Protein 4ZXA (pdb70)

Secondary structure (DSSP, 8-state):
-----------SSS----EEEESSS-GGGG--EEHHHHHHTS-BT-EEEEEEETTEEEEEEEEEEEPPPEE-SS-EEEEEEESEEEEEEEEESS---S--S-EE--SS--EEEEEEEEEETTEEEEE-TTEEEEEEEEEEEEEEEEEE--TTEE--HHHHS--/-----------SSS----EEEESSS-GGGG--EEHHHHHHTS-BT--EEEEEETTEEEEEEEEEEEPPPEE-SS-EEEEEEES-EEEEEEEESS---S--S-EE--SS--EEEEEEEEE-TTEEEEE-TTEEEEEEEEEEEEEEEEEE--TT-B--HHHHS--/----------BTTB----EEEESSS-GGGG--EEHHHHHHTS-BT-EEEEEEETTEEEEEEEEEEEPPPEE-SS-EEEEEEES-EEEEEEEESS---S--S-EE--SS--EEEEEEEEE-TTEEEEE-TTEEEEEEEEEEEEEEEEEE--TTEE--HHHHS--/-PPPP-----BTTB----EEEESSS-GGGG--EEHHHHHHTS-BT--EEEEEETTEEEEEEEEEEEPPPEE-SS-EEEEEEESEEEEEEEEESS---S--S-EE--SS--EEEEEEEEEETTEEEEE-TTEEEEEEEEEEEEEEEEEE--TT-B--HHHHS--/---EEPPPPTTT----EEETTEEEEE-SSEEEEEEEETTEEEEEEEEHHHHHHHHHHHHHTTT-SSEEESSSSEEEEE-SSEEEEEESTT-HHHHHTT--EEEEEEHHHHHHHHHHHHHHH--TT--TTS-GGGS----SS-----HHHH-------SS-TTSTTS----TTSPPPGGGTTS--PPPEEEEPTT-TTS--EEEHHHHHHT--SSS-----EEETTEEEEEEEEEEE-SSEEEPSS-EEEEE-SSEEEEEEEETTT--EEEEEEEETTEEEEE-TTEEEEEEEEEEEEEEEEEE--TTHHHHHHHTSS-SSS---/---EEPPPPTTT----EEETTEEEEE-SSEEEEEEEETTEEEEEEEEHHHHHHHHHHHHHTTT-SSEEESSSSEEEEE-SSEEEEEESTT-HHHHHHT--EEEEEEHHHHHHHHHHHHHHH--TT--TTS-GGGS----SS-----HHHHS---PPPSS-TTSTTS----TTSPPPGGGTTS--PPPEEEE-TT-TTS--EEEHHHHHHT--SSS----SEEETTEEE--EEEEEE-SSEEE-SS-EEEEE-SS-EEEEEEETTT--EEEEEEE-TTEEEEE-TTEEEEEEEEEEEEEEEEEE--TTHHHHHHHTSS-SSS---/---EEPPPPTTT-PPPEEETTEEEEE-SSEEEEEEEETTEEEEEEEEHHHHHHHHHHHHHTTT-SSEEESSSSEEEEE-SSEEEEEESTT-HHHHHTT--EEEEEEHHHHHHHHHHHHHHH--TT--TTS-GGGS----SS-----HHHHT---PPPSS-TTSTTS----TTSPPPGGGTTS--PPPEEEEPTT-TTS--EEEHHHHHHT--SSS-----EEETTEEEEEEEEEEE-SSEEEPSS-EEEEE-SSEEEEEEEETTT--EEEEEEEETTEEEEE-TTEEEEEEEEEEEEEEEEEE--TTHHHHHHTSSS-SSS---/---EE-PPPSSS-PPPEEETTEEEEE-SSEEEEEEEETTEEEEEEEEHHHHHHHHHHHHHTTT-SSEEESSSSEEEEE-SSEEEEEESTT-HHHHHTT--EEEEEEHHHHHHHHHHHHHHH--TT--TTS-GGGS----SS-----HHHHS---PPPSS-TTSTTS----TTSPPPGGGTTS--PPPEEEEPTT-TTS--EEEHHHHHHT--SSS----SEEETTEEEEEEEEEEE-SSEEE-SS-EEEEE-SSEEEEEEEETTT--EEEEEEEETTEEEEE-TTEEEEEEEEEEEEEEEEEE--TTHHHHHHTTSS-SSS---

Structure (mmCIF, N/CA/C/O backbone):
data_4ZXA
#
_entry.id   4ZXA
#
_cell.length_a   77.023
_cell.length_b   181.048
_cell.length_c   186.813
_cell.angle_alpha   90.00
_cell.angle_beta   90.00
_cell.angle_gamma   90.00
#
_symmetry.space_group_name_H-M   'P 21 21 21'
#
loop_
_entity.id
_entity.type
_entity.pdbx_description
1 polymer 'Hydroquinone dioxygenase small subunit'
2 polymer 'Hydroquinone dioxygenase large subunit'
3 non-polymer 'CADMIUM ION'
4 non-polymer 4-hydroxybenzonitrile
5 water water
#
loop_
_atom_site.group_PDB
_atom_site.id
_atom_site.type_symbol
_atom_site.label_atom_id
_atom_site.label_alt_id
_atom_site.label_comp_id
_atom_site.label_asym_id
_atom_site.label_entity_id
_atom_site.label_seq_id
_atom_site.pdbx_PDB_ins_code
_atom_site.Cartn_x
_atom_site.Cartn_y
_atom_site.Cartn_z
_atom_site.occupancy
_atom_site.B_iso_or_equiv
_atom_site.auth_seq_id
_atom_site.auth_comp_id
_atom_site.auth_asym_id
_atom_site.auth_atom_id
_atom_site.pdbx_PDB_model_num
ATOM 1 N N . SER A 1 6 ? 17.306 -31.141 -80.390 1.00 55.55 2 SER A N 1
ATOM 2 C CA . SER A 1 6 ? 18.754 -30.985 -80.542 1.00 61.18 2 SER A CA 1
ATOM 3 C C . SER A 1 6 ? 19.488 -30.973 -79.195 1.00 59.49 2 SER A C 1
ATOM 4 O O . SER A 1 6 ? 20.307 -31.857 -78.928 1.00 64.39 2 SER A O 1
ATOM 7 N N . ASN A 1 7 ? 19.211 -29.977 -78.353 1.00 53.71 3 ASN A N 1
ATOM 8 C CA . ASN A 1 7 ? 19.800 -29.952 -77.012 1.00 43.41 3 ASN A CA 1
ATOM 9 C C . ASN A 1 7 ? 19.039 -30.873 -76.084 1.00 44.26 3 ASN A C 1
ATOM 10 O O . ASN A 1 7 ? 17.830 -30.712 -75.886 1.00 41.40 3 ASN A O 1
ATOM 15 N N . VAL A 1 8 ? 19.758 -31.854 -75.545 1.00 39.28 4 VAL A N 1
ATOM 16 C CA . VAL A 1 8 ? 19.177 -32.890 -74.699 1.00 43.63 4 VAL A CA 1
ATOM 17 C C . VAL A 1 8 ? 19.901 -32.919 -73.349 1.00 37.05 4 VAL A C 1
ATOM 18 O O . VAL A 1 8 ? 19.622 -33.749 -72.488 1.00 38.24 4 VAL A O 1
ATOM 22 N N . ALA A 1 9 ? 20.827 -31.985 -73.174 1.00 30.72 5 ALA A N 1
ATOM 23 C CA . ALA A 1 9 ? 21.561 -31.863 -71.926 1.00 30.35 5 ALA A CA 1
ATOM 24 C C . ALA A 1 9 ? 20.633 -31.590 -70.737 1.00 31.68 5 ALA A C 1
ATOM 25 O O . ALA A 1 9 ? 19.616 -30.909 -70.860 1.00 34.74 5 ALA A O 1
ATOM 27 N N . VAL A 1 10 ? 20.991 -32.130 -69.586 1.00 25.59 6 VAL A N 1
ATOM 28 C CA . VAL A 1 10 ? 20.297 -31.791 -68.361 1.00 33.65 6 VAL A CA 1
ATOM 29 C C . VAL A 1 10 ? 21.255 -30.994 -67.482 1.00 32.45 6 VAL A C 1
ATOM 30 O O . VAL A 1 10 ? 22.332 -31.479 -67.142 1.00 33.41 6 VAL A O 1
ATOM 34 N N A ASN A 1 11 ? 20.878 -29.767 -67.130 0.44 28.36 7 ASN A N 1
ATOM 35 N N B ASN A 1 11 ? 20.862 -29.779 -67.122 0.56 28.36 7 ASN A N 1
ATOM 36 C CA A ASN A 1 11 ? 21.706 -28.933 -66.258 0.44 27.90 7 ASN A CA 1
ATOM 37 C CA B ASN A 1 11 ? 21.692 -28.955 -66.259 0.56 27.89 7 ASN A CA 1
ATOM 38 C C A ASN A 1 11 ? 20.969 -28.523 -64.978 0.44 28.33 7 ASN A C 1
ATOM 39 C C B ASN A 1 11 ? 20.965 -28.526 -64.978 0.56 28.34 7 ASN A C 1
ATOM 40 O O A ASN A 1 11 ? 20.156 -27.597 -64.976 0.44 26.37 7 ASN A O 1
ATOM 41 O O B ASN A 1 11 ? 20.158 -27.595 -64.975 0.56 26.36 7 ASN A O 1
ATOM 50 N N . THR A 1 12 ? 21.248 -29.230 -63.892 1.00 26.14 8 THR A N 1
ATOM 51 C CA . THR A 1 12 ? 20.696 -28.874 -62.598 1.00 25.61 8 THR A CA 1
ATOM 52 C C . THR A 1 12 ? 21.520 -27.711 -62.022 1.00 32.59 8 THR A C 1
ATOM 53 O O . THR A 1 12 ? 22.699 -27.862 -61.652 1.00 28.21 8 THR A O 1
ATOM 57 N N . VAL A 1 13 ? 20.908 -26.537 -61.962 1.00 28.48 9 VAL A N 1
ATOM 58 C CA . VAL A 1 13 ? 21.657 -25.358 -61.587 1.00 26.78 9 VAL A CA 1
ATOM 59 C C . VAL A 1 13 ? 21.853 -25.254 -60.078 1.00 30.43 9 VAL A C 1
ATOM 60 O O . VAL A 1 13 ? 20.900 -25.051 -59.339 1.00 26.78 9 VAL A O 1
ATOM 64 N N . PHE A 1 14 ? 23.093 -25.430 -59.626 1.00 31.34 10 PHE A N 1
ATOM 65 C CA . PHE A 1 14 ? 23.439 -25.150 -58.238 1.00 30.39 10 PHE A CA 1
ATOM 66 C C . PHE A 1 14 ? 24.241 -23.859 -58.199 1.00 32.54 10 PHE A C 1
ATOM 67 O O . PHE A 1 14 ? 24.895 -23.502 -59.172 1.00 35.33 10 PHE A O 1
ATOM 75 N N . ALA A 1 15 ? 24.167 -23.143 -57.087 1.00 27.60 11 ALA A N 1
ATOM 76 C CA . ALA A 1 15 ? 24.929 -21.915 -56.949 1.00 28.64 11 ALA A CA 1
ATOM 77 C C . ALA A 1 15 ? 26.140 -22.168 -56.066 1.00 27.98 11 ALA A C 1
ATOM 78 O O . ALA A 1 15 ? 26.295 -23.258 -55.505 1.00 26.81 11 ALA A O 1
ATOM 80 N N . SER A 1 16 ? 27.014 -21.172 -55.975 1.00 28.56 12 SER A N 1
ATOM 81 C CA . SER A 1 16 ? 28.185 -21.253 -55.102 1.00 33.67 12 SER A CA 1
ATOM 82 C C . SER A 1 16 ? 28.559 -19.854 -54.651 1.00 25.57 12 SER A C 1
ATOM 83 O O . SER A 1 16 ? 27.983 -18.884 -55.120 1.00 24.95 12 SER A O 1
ATOM 86 N N . LEU A 1 17 ? 29.523 -19.759 -53.745 1.00 30.13 13 LEU A N 1
ATOM 87 C CA . LEU A 1 17 ? 30.074 -18.468 -53.334 1.00 34.28 13 LEU A CA 1
ATOM 88 C C . LEU A 1 17 ? 30.654 -17.678 -54.523 1.00 34.50 13 LEU A C 1
ATOM 89 O O . LEU A 1 17 ? 30.547 -16.446 -54.586 1.00 33.40 13 LEU A O 1
ATOM 94 N N . ASP A 1 18 ? 31.270 -18.395 -55.459 1.00 35.79 14 ASP A N 1
ATOM 95 C CA . ASP A 1 18 ? 31.914 -17.769 -56.622 1.00 40.62 14 ASP A CA 1
ATOM 96 C C . ASP A 1 18 ? 30.913 -17.384 -57.695 1.00 43.55 14 ASP A C 1
ATOM 97 O O . ASP A 1 18 ? 31.212 -16.573 -58.585 1.00 41.31 14 ASP A O 1
ATOM 102 N N . ASN A 1 19 ? 29.730 -17.985 -57.619 1.00 34.60 15 ASN A N 1
ATOM 103 C CA . ASN A 1 19 ? 28.770 -17.866 -58.694 1.00 32.78 15 ASN A CA 1
ATOM 104 C C . ASN A 1 19 ? 27.357 -18.068 -58.181 1.00 33.55 15 ASN A C 1
ATOM 105 O O . ASN A 1 19 ? 26.923 -19.197 -57.957 1.00 31.06 15 ASN A O 1
ATOM 110 N N . PHE A 1 20 ? 26.648 -16.964 -57.976 1.00 30.25 16 PHE A N 1
ATOM 111 C CA . PHE A 1 20 ? 25.258 -17.025 -57.564 1.00 31.99 16 PHE A CA 1
ATOM 112 C C . PHE A 1 20 ? 24.484 -15.861 -58.133 1.00 30.14 16 PHE A C 1
ATOM 113 O O . PHE A 1 20 ? 25.051 -14.814 -58.437 1.00 30.99 16 PHE A O 1
ATOM 121 N N . ARG A 1 21 ? 23.180 -16.049 -58.270 1.00 29.09 17 ARG A N 1
ATOM 122 C CA . ARG A 1 21 ? 22.308 -15.002 -58.781 1.00 32.68 17 ARG A CA 1
ATOM 123 C C . ARG A 1 21 ? 21.065 -14.925 -57.909 1.00 32.78 17 ARG A C 1
ATOM 124 O O . ARG A 1 21 ? 20.175 -15.771 -58.010 1.00 31.50 17 ARG A O 1
ATOM 132 N N . LYS A 1 22 ? 21.007 -13.919 -57.046 1.00 31.45 18 LYS A N 1
ATOM 133 C CA . LYS A 1 22 ? 19.865 -13.786 -56.153 1.00 29.98 18 LYS A CA 1
ATOM 134 C C . LYS A 1 22 ? 18.581 -13.685 -56.949 1.00 30.90 18 LYS A C 1
ATOM 135 O O . LYS A 1 22 ? 18.553 -13.097 -58.025 1.00 31.47 18 LYS A O 1
ATOM 141 N N . GLY A 1 23 ? 17.517 -14.271 -56.420 1.00 29.68 19 GLY A N 1
ATOM 142 C CA . GLY A 1 23 ? 16.223 -14.172 -57.060 1.00 26.13 19 GLY A CA 1
ATOM 143 C C . GLY A 1 23 ? 15.705 -12.761 -56.936 1.00 28.43 19 GLY A C 1
ATOM 144 O O . GLY A 1 23 ? 16.466 -11.840 -56.659 1.00 33.25 19 GLY A O 1
ATOM 145 N N . THR A 1 24 ? 14.403 -12.601 -57.134 1.00 25.66 20 THR A N 1
ATOM 146 C CA . THR A 1 24 ? 13.757 -11.300 -57.092 1.00 29.96 20 THR A CA 1
ATOM 147 C C . THR A 1 24 ? 12.372 -11.347 -56.429 1.00 32.95 20 THR A C 1
ATOM 148 O O . THR A 1 24 ? 11.572 -12.268 -56.654 1.00 26.05 20 THR A O 1
ATOM 152 N N . VAL A 1 25 ? 12.096 -10.343 -55.609 1.00 29.37 21 VAL A N 1
ATOM 153 C CA . VAL A 1 25 ? 10.761 -10.140 -55.091 1.00 25.46 21 VAL A CA 1
ATOM 154 C C . VAL A 1 25 ? 10.135 -8.971 -55.834 1.00 28.71 21 VAL A C 1
ATOM 155 O O . VAL A 1 25 ? 10.498 -7.818 -55.619 1.00 33.29 21 VAL A O 1
ATOM 159 N N . GLU A 1 26 ? 9.206 -9.277 -56.725 1.00 29.13 22 GLU A N 1
ATOM 160 C CA . GLU A 1 26 ? 8.471 -8.248 -57.454 1.00 36.40 22 GLU A CA 1
ATOM 161 C C . GLU A 1 26 ? 7.186 -7.876 -56.699 1.00 33.43 22 GLU A C 1
ATOM 162 O O . GLU A 1 26 ? 6.239 -8.661 -56.637 1.00 24.29 22 GLU A O 1
ATOM 168 N N . ILE A 1 27 ? 7.160 -6.679 -56.126 1.00 28.32 23 ILE A N 1
ATOM 169 C CA . ILE A 1 27 ? 6.006 -6.216 -55.373 1.00 22.77 23 ILE A CA 1
ATOM 170 C C . ILE A 1 27 ? 4.936 -5.609 -56.268 1.00 34.29 23 ILE A C 1
ATOM 171 O O . ILE A 1 27 ? 5.222 -4.735 -57.084 1.00 40.51 23 ILE A O 1
ATOM 176 N N . ILE A 1 28 ? 3.703 -6.089 -56.130 1.00 33.64 24 ILE A N 1
ATOM 177 C CA . ILE A 1 28 ? 2.552 -5.439 -56.746 1.00 32.71 24 ILE A CA 1
ATOM 178 C C . ILE A 1 28 ? 1.889 -4.546 -55.705 1.00 34.26 24 ILE A C 1
ATOM 179 O O . ILE A 1 28 ? 1.497 -3.423 -55.997 1.00 37.29 24 ILE A O 1
ATOM 184 N N . SER A 1 29 ? 1.767 -5.065 -54.486 1.00 31.94 25 SER A N 1
ATOM 185 C CA . SER A 1 29 ? 1.162 -4.332 -53.381 1.00 30.82 25 SER A CA 1
ATOM 186 C C . SER A 1 29 ? 1.769 -4.794 -52.061 1.00 29.88 25 SER A C 1
ATOM 187 O O . SER A 1 29 ? 1.859 -5.996 -51.797 1.00 29.78 25 SER A O 1
ATOM 190 N N . GLY A 1 30 ? 2.173 -3.846 -51.222 1.00 27.90 26 GLY A N 1
ATOM 191 C CA . GLY A 1 30 ? 2.788 -4.195 -49.956 1.00 23.21 26 GLY A CA 1
ATOM 192 C C . GLY A 1 30 ? 4.278 -3.941 -49.932 1.00 29.91 26 GLY A C 1
ATOM 193 O O . GLY A 1 30 ? 4.782 -3.059 -50.641 1.00 28.58 26 GLY A O 1
ATOM 194 N N . GLU A 1 31 ? 4.989 -4.735 -49.131 1.00 33.94 27 GLU A N 1
ATOM 195 C CA . GLU A 1 31 ? 6.390 -4.465 -48.812 1.00 29.19 27 GLU A CA 1
ATOM 196 C C . GLU A 1 31 ? 7.280 -5.703 -48.884 1.00 27.29 27 GLU A C 1
ATOM 197 O O . GLU A 1 31 ? 6.973 -6.734 -48.292 1.00 28.66 27 GLU A O 1
ATOM 203 N N . ALA A 1 32 ? 8.395 -5.585 -49.595 1.00 29.14 28 ALA A N 1
ATOM 204 C CA . ALA A 1 32 ? 9.341 -6.687 -49.732 1.00 31.51 28 ALA A CA 1
ATOM 205 C C . ALA A 1 32 ? 9.864 -7.154 -48.371 1.00 27.58 28 ALA A C 1
ATOM 206 O O . ALA A 1 32 ? 10.159 -8.333 -48.181 1.00 24.97 28 ALA A O 1
ATOM 208 N N . ARG A 1 33 ? 9.985 -6.215 -47.436 1.00 32.52 29 ARG A N 1
ATOM 209 C CA . ARG A 1 33 ? 10.276 -6.516 -46.031 1.00 32.00 29 ARG A CA 1
ATOM 210 C C . ARG A 1 33 ? 9.602 -7.792 -45.546 1.00 28.41 29 ARG A C 1
ATOM 211 O O . ARG A 1 33 ? 10.208 -8.623 -44.881 1.00 29.98 29 ARG A O 1
ATOM 219 N N . HIS A 1 34 ? 8.317 -7.912 -45.850 1.00 26.40 30 HIS A N 1
ATOM 220 C CA . HIS A 1 34 ? 7.495 -8.950 -45.248 1.00 32.07 30 HIS A CA 1
ATOM 221 C C . HIS A 1 34 ? 8.005 -10.361 -45.553 1.00 29.38 30 HIS A C 1
ATOM 222 O O . HIS A 1 34 ? 7.717 -11.295 -44.806 1.00 28.51 30 HIS A O 1
ATOM 229 N N . TYR A 1 35 ? 8.790 -10.504 -46.621 1.00 24.47 31 TYR A N 1
ATOM 230 C CA . TYR A 1 35 ? 9.209 -11.825 -47.103 1.00 25.07 31 TYR A CA 1
ATOM 231 C C . TYR A 1 35 ? 10.585 -12.267 -46.615 1.00 23.03 31 TYR A C 1
ATOM 232 O O . TYR A 1 35 ? 11.088 -13.307 -47.044 1.00 22.96 31 TYR A O 1
ATOM 241 N N . ALA A 1 36 ? 11.188 -11.486 -45.724 1.00 21.18 32 ALA A N 1
ATOM 242 C CA . ALA A 1 36 ? 12.523 -11.800 -45.196 1.00 24.86 32 ALA A CA 1
ATOM 243 C C . ALA A 1 36 ? 13.413 -12.489 -46.238 1.00 20.95 32 ALA A C 1
ATOM 244 O O . ALA A 1 36 ? 13.948 -13.562 -46.006 1.00 19.47 32 ALA A O 1
ATOM 246 N N . PHE A 1 37 ? 13.555 -11.851 -47.391 1.00 25.36 33 PHE A N 1
ATOM 247 C CA . PHE A 1 37 ? 14.142 -12.484 -48.569 1.00 24.70 33 PHE A CA 1
ATOM 248 C C . PHE A 1 37 ? 15.654 -12.296 -48.657 1.00 27.22 33 PHE A C 1
ATOM 249 O O . PHE A 1 37 ? 16.127 -11.193 -48.933 1.00 30.53 33 PHE A O 1
ATOM 257 N N . SER A 1 38 ? 16.410 -13.362 -48.424 1.00 24.65 34 SER A N 1
ATOM 258 C CA . SER A 1 38 ? 17.859 -13.297 -48.597 1.00 26.98 34 SER A CA 1
ATOM 259 C C . SER A 1 38 ? 18.364 -14.438 -49.476 1.00 25.57 34 SER A C 1
ATOM 260 O O . SER A 1 38 ? 17.580 -15.187 -50.043 1.00 24.80 34 SER A O 1
ATOM 263 N N . ASN A 1 39 ? 19.681 -14.563 -49.591 1.00 26.45 35 ASN A N 1
ATOM 264 C CA . ASN A 1 39 ? 20.287 -15.643 -50.365 1.00 24.90 35 ASN A CA 1
ATOM 265 C C . ASN A 1 39 ? 21.528 -16.144 -49.636 1.00 24.00 35 ASN A C 1
ATOM 266 O O . ASN A 1 39 ? 22.411 -15.357 -49.310 1.00 25.27 35 ASN A O 1
ATOM 271 N N . ILE A 1 40 ? 21.591 -17.444 -49.365 1.00 20.64 36 ILE A N 1
ATOM 272 C CA . ILE A 1 40 ? 22.607 -17.972 -48.452 1.00 23.92 36 ILE A CA 1
ATOM 273 C C . ILE A 1 40 ? 24.036 -17.729 -48.971 1.00 28.73 36 ILE A C 1
ATOM 274 O O . ILE A 1 40 ? 25.001 -17.680 -48.204 1.00 26.04 36 ILE A O 1
ATOM 279 N N . PHE A 1 41 ? 24.161 -17.565 -50.278 1.00 23.42 37 PHE A N 1
ATOM 280 C CA . PHE A 1 41 ? 25.462 -17.367 -50.864 1.00 28.07 37 PHE A CA 1
ATOM 281 C C . PHE A 1 41 ? 25.911 -15.926 -50.695 1.00 27.27 37 PHE A C 1
ATOM 282 O O . PHE A 1 41 ? 27.028 -15.679 -50.254 1.00 26.13 37 PHE A O 1
ATOM 290 N N . GLU A 1 42 ? 25.034 -14.983 -51.004 1.00 27.35 38 GLU A N 1
ATOM 291 C CA . GLU A 1 42 ? 25.305 -13.595 -50.672 1.00 30.54 38 GLU A CA 1
ATOM 292 C C . GLU A 1 42 ? 25.634 -13.477 -49.184 1.00 29.94 38 GLU A C 1
ATOM 293 O O . GLU A 1 42 ? 26.611 -12.826 -48.798 1.00 36.39 38 GLU A O 1
ATOM 299 N N . VAL A 1 43 ? 24.833 -14.123 -48.347 1.00 24.62 39 VAL A N 1
ATOM 300 C CA . VAL A 1 43 ? 25.061 -14.041 -46.908 1.00 26.79 39 VAL A CA 1
ATOM 301 C C . VAL A 1 43 ? 26.462 -14.524 -46.472 1.00 30.52 39 VAL A C 1
ATOM 302 O O . VAL A 1 43 ? 27.172 -13.817 -45.756 1.00 26.55 39 VAL A O 1
ATOM 306 N N . ALA A 1 44 ? 26.843 -15.727 -46.891 1.00 27.28 40 ALA A N 1
ATOM 307 C CA . ALA A 1 44 ? 28.150 -16.272 -46.548 1.00 30.46 40 ALA A CA 1
ATOM 308 C C . ALA A 1 44 ? 29.276 -15.421 -47.148 1.00 36.20 40 ALA A C 1
ATOM 309 O O . ALA A 1 44 ? 30.359 -15.297 -46.571 1.00 36.83 40 ALA A O 1
ATOM 311 N N . GLN A 1 45 ? 29.005 -14.826 -48.305 1.00 36.52 41 GLN A N 1
ATOM 312 C CA . GLN A 1 45 ? 30.007 -14.044 -49.001 1.00 38.27 41 GLN A CA 1
ATOM 313 C C . GLN A 1 45 ? 30.365 -12.817 -48.191 1.00 38.92 41 GLN A C 1
ATOM 314 O O . GLN A 1 45 ? 31.454 -12.275 -48.343 1.00 46.86 41 GLN A O 1
ATOM 320 N N . ASN A 1 46 ? 29.451 -12.386 -47.329 1.00 32.16 42 ASN A N 1
ATOM 321 C CA . ASN A 1 46 ? 29.609 -11.122 -46.614 1.00 35.30 42 ASN A CA 1
ATOM 322 C C . ASN A 1 46 ? 29.664 -11.286 -45.104 1.00 33.87 42 ASN A C 1
ATOM 323 O O . ASN A 1 46 ? 29.313 -10.366 -44.355 1.00 33.16 42 ASN A O 1
ATOM 328 N N . SER A 1 47 ? 30.113 -12.454 -44.661 1.00 32.34 43 SER A N 1
ATOM 329 C CA . SER A 1 47 ? 30.165 -12.749 -43.241 1.00 31.06 43 SER A CA 1
ATOM 330 C C . SER A 1 47 ? 31.516 -13.326 -42.852 1.00 36.06 43 SER A C 1
ATOM 331 O O . SER A 1 47 ? 32.290 -13.748 -43.717 1.00 37.98 43 SER A O 1
ATOM 334 N N . LYS A 1 48 ? 31.805 -13.319 -41.552 1.00 35.66 44 LYS A N 1
ATOM 335 C CA . LYS A 1 48 ? 33.081 -13.809 -41.043 1.00 33.65 44 LYS A CA 1
ATOM 336 C C . LYS A 1 48 ? 33.034 -15.323 -40.985 1.00 33.95 44 LYS A C 1
ATOM 337 O O . LYS A 1 48 ? 31.961 -15.912 -40.953 1.00 30.85 44 LYS A O 1
ATOM 343 N N . PRO A 1 49 ? 34.200 -15.968 -40.967 1.00 39.28 45 PRO A N 1
ATOM 344 C CA . PRO A 1 49 ? 34.147 -17.429 -40.943 1.00 36.21 45 PRO A CA 1
ATOM 345 C C . PRO A 1 49 ? 33.383 -17.949 -39.741 1.00 37.43 45 PRO A C 1
ATOM 346 O O . PRO A 1 49 ? 33.696 -17.581 -38.607 1.00 41.93 45 PRO A O 1
ATOM 350 N N . TYR A 1 50 ? 32.364 -18.764 -40.007 1.00 33.27 46 TYR A N 1
ATOM 351 C CA . TYR A 1 50 ? 31.612 -19.476 -38.972 1.00 30.18 46 TYR A CA 1
ATOM 352 C C . TYR A 1 50 ? 30.722 -18.610 -38.090 1.00 26.45 46 TYR A C 1
ATOM 353 O O . TYR A 1 50 ? 30.245 -19.051 -37.053 1.00 24.65 46 TYR A O 1
ATOM 362 N N . GLU A 1 51 ? 30.505 -17.373 -38.511 1.00 26.64 47 GLU A N 1
ATOM 363 C CA . GLU A 1 51 ? 29.483 -16.544 -37.905 1.00 26.09 47 GLU A CA 1
ATOM 364 C C . GLU A 1 51 ? 28.134 -17.205 -38.243 1.00 29.49 47 GLU A C 1
ATOM 365 O O . GLU A 1 51 ? 27.785 -17.360 -39.416 1.00 28.25 47 GLU A O 1
ATOM 371 N N . LYS A 1 52 ? 27.388 -17.608 -37.222 1.00 24.83 48 LYS A N 1
ATOM 372 C CA . LYS A 1 52 ? 26.106 -18.280 -37.427 1.00 28.32 48 LYS A CA 1
ATOM 373 C C . LYS A 1 52 ? 24.980 -17.284 -37.767 1.00 23.55 48 LYS A C 1
ATOM 374 O O . LYS A 1 52 ? 24.300 -16.779 -36.887 1.00 27.60 48 LYS A O 1
ATOM 380 N N . VAL A 1 53 ? 24.793 -16.988 -39.049 1.00 24.51 49 VAL A N 1
ATOM 381 C CA . VAL A 1 53 ? 23.873 -15.918 -39.422 1.00 26.10 49 VAL A CA 1
ATOM 382 C C . VAL A 1 53 ? 22.493 -16.501 -39.614 1.00 30.66 49 VAL A C 1
ATOM 383 O O . VAL A 1 53 ? 22.289 -17.372 -40.473 1.00 27.79 49 VAL A O 1
ATOM 387 N N . VAL A 1 54 ? 21.552 -16.038 -38.799 1.00 27.02 50 VAL A N 1
ATOM 388 C CA . VAL A 1 54 ? 20.174 -16.464 -38.930 1.00 26.10 50 VAL A CA 1
ATOM 389 C C . VAL A 1 54 ? 19.586 -15.936 -40.239 1.00 26.43 50 VAL A C 1
ATOM 390 O O . VAL A 1 54 ? 19.574 -14.724 -40.478 1.00 21.98 50 VAL A O 1
ATOM 394 N N . VAL A 1 55 ? 19.096 -16.858 -41.070 1.00 24.14 51 VAL A N 1
ATOM 395 C CA . VAL A 1 55 ? 18.424 -16.516 -42.325 1.00 26.45 51 VAL A CA 1
ATOM 396 C C . VAL A 1 55 ? 16.969 -16.972 -42.301 1.00 28.96 51 VAL A C 1
ATOM 397 O O . VAL A 1 55 ? 16.168 -16.558 -43.133 1.00 30.05 51 VAL A O 1
ATOM 401 N N . GLY A 1 56 ? 16.625 -17.803 -41.323 1.00 27.51 52 GLY A N 1
ATOM 402 C CA . GLY A 1 56 ? 15.241 -18.172 -41.101 1.00 20.75 52 GLY A CA 1
ATOM 403 C C . GLY A 1 56 ? 14.967 -18.268 -39.615 1.00 26.54 52 GLY A C 1
ATOM 404 O O . GLY A 1 56 ? 15.768 -18.844 -38.870 1.00 26.13 52 GLY A O 1
ATOM 405 N N . LEU A 1 57 ? 13.836 -17.713 -39.177 1.00 23.59 53 LEU A N 1
ATOM 406 C CA . LEU A 1 57 ? 13.455 -17.763 -37.769 1.00 24.66 53 LEU A CA 1
ATOM 407 C C . LEU A 1 57 ? 11.961 -18.058 -37.573 1.00 23.91 53 LEU A C 1
ATOM 408 O O . LEU A 1 57 ? 11.105 -17.287 -38.018 1.00 20.04 53 LEU A O 1
ATOM 413 N N . ASN A 1 58 ? 11.650 -19.169 -36.906 1.00 21.44 54 ASN A N 1
ATOM 414 C CA . ASN A 1 58 ? 10.249 -19.545 -36.682 1.00 21.39 54 ASN A CA 1
ATOM 415 C C . ASN A 1 58 ? 10.019 -20.008 -35.259 1.00 24.88 54 ASN A C 1
ATOM 416 O O . ASN A 1 58 ? 10.447 -21.103 -34.874 1.00 23.79 54 ASN A O 1
ATOM 421 N N . LEU A 1 59 ? 9.354 -19.171 -34.470 1.00 18.75 55 LEU A N 1
ATOM 422 C CA . LEU A 1 59 ? 9.123 -19.508 -33.072 1.00 19.93 55 LEU A CA 1
ATOM 423 C C . LEU A 1 59 ? 10.394 -20.027 -32.375 1.00 26.07 55 LEU A C 1
ATOM 424 O O . LEU A 1 59 ? 10.362 -21.028 -31.658 1.00 25.20 55 LEU A O 1
ATOM 429 N N . GLY A 1 60 ? 11.522 -19.361 -32.595 1.00 26.56 56 GLY A N 1
ATOM 430 C CA . GLY A 1 60 ? 12.728 -19.728 -31.884 1.00 24.91 56 GLY A CA 1
ATOM 431 C C . GLY A 1 60 ? 13.541 -20.808 -32.558 1.00 22.28 56 GLY A C 1
ATOM 432 O O . GLY A 1 60 ? 14.657 -21.085 -32.146 1.00 21.32 56 GLY A O 1
ATOM 433 N N . TYR A 1 61 ? 12.985 -21.436 -33.588 1.00 25.88 57 TYR A N 1
ATOM 434 C CA . TYR A 1 61 ? 13.783 -22.354 -34.396 1.00 20.94 57 TYR A CA 1
ATOM 435 C C . TYR A 1 61 ? 14.514 -21.542 -35.445 1.00 23.87 57 TYR A C 1
ATOM 436 O O . TYR A 1 61 ? 14.009 -20.509 -35.925 1.00 27.25 57 TYR A O 1
ATOM 445 N N . VAL A 1 62 ? 15.722 -21.962 -35.784 1.00 24.16 58 VAL A N 1
ATOM 446 C CA . VAL A 1 62 ? 16.491 -21.160 -36.723 1.00 28.16 58 VAL A CA 1
ATOM 447 C C . VAL A 1 62 ? 17.078 -21.967 -37.859 1.00 23.26 58 VAL A C 1
ATOM 448 O O . VAL A 1 62 ? 17.371 -23.155 -37.723 1.00 18.18 58 VAL A O 1
ATOM 452 N N . VAL A 1 63 ? 17.220 -21.299 -38.994 1.00 24.78 59 VAL A N 1
ATOM 453 C CA . VAL A 1 63 ? 18.115 -21.772 -40.032 1.00 24.04 59 VAL A CA 1
ATOM 454 C C . VAL A 1 63 ? 19.273 -20.785 -40.109 1.00 25.34 59 VAL A C 1
ATOM 455 O O . VAL A 1 63 ? 19.073 -19.597 -40.360 1.00 24.19 59 VAL A O 1
ATOM 459 N N . GLU A 1 64 ? 20.474 -21.283 -39.838 1.00 23.84 60 GLU A N 1
ATOM 460 C CA . GLU A 1 64 ? 21.683 -20.466 -39.863 1.00 28.20 60 GLU A CA 1
ATOM 461 C C . GLU A 1 64 ? 22.514 -20.758 -41.113 1.00 26.13 60 GLU A C 1
ATOM 462 O O . GLU A 1 64 ? 22.566 -21.900 -41.595 1.00 24.63 60 GLU A O 1
ATOM 468 N N . THR A 1 65 ? 23.137 -19.706 -41.638 1.00 24.60 61 THR A N 1
ATOM 469 C CA . THR A 1 65 ? 24.091 -19.820 -42.733 1.00 24.73 61 THR A CA 1
ATOM 470 C C . THR A 1 65 ? 25.500 -19.592 -42.196 1.00 25.24 61 THR A C 1
ATOM 471 O O . THR A 1 65 ? 25.769 -18.574 -41.559 1.00 25.94 61 THR A O 1
ATOM 475 N N . LEU A 1 66 ? 26.391 -20.550 -42.419 1.00 24.53 62 LEU A N 1
ATOM 476 C CA . LEU A 1 66 ? 27.790 -20.382 -42.012 1.00 29.20 62 LEU A CA 1
ATOM 477 C C . LEU A 1 66 ? 28.736 -20.309 -43.207 1.00 34.42 62 LEU A C 1
ATOM 478 O O . LEU A 1 66 ? 28.638 -21.108 -44.164 1.00 25.42 62 LEU A O 1
ATOM 483 N N . ARG A 1 67 ? 29.658 -19.351 -43.141 1.00 33.89 63 ARG A N 1
ATOM 484 C CA . ARG A 1 67 ? 30.761 -19.305 -44.083 1.00 33.41 63 ARG A CA 1
ATOM 485 C C . ARG A 1 67 ? 31.864 -20.226 -43.570 1.00 31.89 63 ARG A C 1
ATOM 486 O O . ARG A 1 67 ? 32.534 -19.918 -42.582 1.00 34.25 63 ARG A O 1
ATOM 494 N N . ALA A 1 68 ? 32.042 -21.364 -44.231 1.00 29.94 64 ALA A N 1
ATOM 495 C CA . ALA A 1 68 ? 33.083 -22.307 -43.843 1.00 32.72 64 ALA A CA 1
ATOM 496 C C . ALA A 1 68 ? 34.438 -21.901 -44.445 1.00 36.98 64 ALA A C 1
ATOM 497 O O . ALA A 1 68 ? 34.654 -21.984 -45.662 1.00 32.82 64 ALA A O 1
ATOM 499 N N . GLU A 1 69 ? 35.339 -21.451 -43.581 1.00 36.03 65 GLU A N 1
ATOM 500 C CA . GLU A 1 69 ? 36.669 -21.032 -43.999 1.00 36.40 65 GLU A CA 1
ATOM 501 C C . GLU A 1 69 ? 37.654 -21.275 -42.865 1.00 34.66 65 GLU A C 1
ATOM 502 O O . GLU A 1 69 ? 37.588 -20.638 -41.813 1.00 32.44 65 GLU A O 1
ATOM 508 N N . GLY A 1 70 ? 38.567 -22.207 -43.073 1.00 33.80 66 GLY A N 1
ATOM 509 C CA . GLY A 1 70 ? 39.475 -22.564 -42.007 1.00 40.48 66 GLY A CA 1
ATOM 510 C C . GLY A 1 70 ? 38.828 -23.516 -41.021 1.00 40.27 66 GLY A C 1
ATOM 511 O O . GLY A 1 70 ? 38.093 -24.424 -41.405 1.00 39.55 66 GLY A O 1
ATOM 512 N N . GLN A 1 71 ? 39.101 -23.309 -39.740 1.00 40.25 67 GLN A N 1
ATOM 513 C CA . GLN A 1 71 ? 38.653 -24.241 -38.720 1.00 35.79 67 GLN A CA 1
ATOM 514 C C . GLN A 1 71 ? 37.755 -23.519 -37.738 1.00 40.59 67 GLN A C 1
ATOM 515 O O . GLN A 1 71 ? 38.132 -22.469 -37.224 1.00 43.50 67 GLN A O 1
ATOM 521 N N . SER A 1 72 ? 36.563 -24.067 -37.491 1.00 38.97 68 SER A N 1
ATOM 522 C CA . SER A 1 72 ? 35.630 -23.473 -36.527 1.00 36.12 68 SER A CA 1
ATOM 523 C C . SER A 1 72 ? 36.033 -23.780 -35.083 1.00 34.76 68 SER A C 1
ATOM 524 O O . SER A 1 72 ? 36.872 -24.648 -34.836 1.00 29.42 68 SER A O 1
ATOM 527 N N . PRO A 1 73 ? 35.434 -23.054 -34.128 1.00 31.22 69 PRO A N 1
ATOM 528 C CA . PRO A 1 73 ? 35.472 -23.426 -32.709 1.00 33.38 69 PRO A CA 1
ATOM 529 C C . PRO A 1 73 ? 34.745 -24.747 -32.502 1.00 34.15 69 PRO A C 1
ATOM 530 O O . PRO A 1 73 ? 33.890 -25.090 -33.329 1.00 30.34 69 PRO A O 1
ATOM 534 N N . TRP A 1 74 ? 35.076 -25.476 -31.438 1.00 26.82 70 TRP A N 1
ATOM 535 C CA . TRP A 1 74 ? 34.249 -26.610 -31.034 1.00 35.39 70 TRP A CA 1
ATOM 536 C C . TRP A 1 74 ? 32.843 -26.136 -30.611 1.00 34.87 70 TRP A C 1
ATOM 537 O O . TRP A 1 74 ? 32.693 -25.228 -29.776 1.00 31.14 70 TRP A O 1
ATOM 548 N N . PHE A 1 75 ? 31.824 -26.765 -31.195 1.00 34.32 71 PHE A N 1
ATOM 549 C CA . PHE A 1 75 ? 30.425 -26.432 -30.932 1.00 31.16 71 PHE A CA 1
ATOM 550 C C . PHE A 1 75 ? 29.742 -27.584 -30.196 1.00 33.73 71 PHE A C 1
ATOM 551 O O . PHE A 1 75 ? 30.138 -28.748 -30.328 1.00 34.55 71 PHE A O 1
ATOM 559 N N . THR A 1 76 ? 28.702 -27.269 -29.439 1.00 28.23 72 THR A N 1
ATOM 560 C CA . THR A 1 76 ? 27.912 -28.320 -28.829 1.00 29.45 72 THR A CA 1
ATOM 561 C C . THR A 1 76 ? 26.492 -27.843 -28.502 1.00 28.67 72 THR A C 1
ATOM 562 O O . THR A 1 76 ? 26.231 -26.638 -28.391 1.00 26.83 72 THR A O 1
ATOM 566 N N . ALA A 1 77 ? 25.581 -28.794 -28.337 1.00 24.23 73 ALA A N 1
ATOM 567 C CA . ALA A 1 77 ? 24.222 -28.464 -27.933 1.00 28.59 73 ALA A CA 1
ATOM 568 C C . ALA A 1 77 ? 23.614 -29.613 -27.158 1.00 30.69 73 ALA A C 1
ATOM 569 O O . ALA A 1 77 ? 24.137 -30.726 -27.178 1.00 28.05 73 ALA A O 1
ATOM 571 N N . ALA A 1 78 ? 22.501 -29.334 -26.486 1.00 33.45 74 ALA A N 1
ATOM 572 C CA . ALA A 1 78 ? 21.829 -30.334 -25.673 1.00 32.57 74 ALA A CA 1
ATOM 573 C C . ALA A 1 78 ? 20.829 -31.132 -26.499 1.00 28.35 74 ALA A C 1
ATOM 574 O O . ALA A 1 78 ? 20.255 -32.104 -26.018 1.00 30.62 74 ALA A O 1
ATOM 576 N N . HIS A 1 79 ? 20.620 -30.719 -27.745 1.00 33.54 75 HIS A N 1
ATOM 577 C CA . HIS A 1 79 ? 19.690 -31.421 -28.640 1.00 33.35 75 HIS A CA 1
ATOM 578 C C . HIS A 1 79 ? 20.340 -31.660 -29.994 1.00 26.74 75 HIS A C 1
ATOM 579 O O . HIS A 1 79 ? 21.368 -31.071 -30.300 1.00 32.54 75 HIS A O 1
ATOM 586 N N . ASP A 1 80 ? 19.747 -32.520 -30.807 1.00 29.58 76 ASP A N 1
ATOM 587 C CA . ASP A 1 80 ? 20.224 -32.714 -32.175 1.00 23.86 76 ASP A CA 1
ATOM 588 C C . ASP A 1 80 ? 20.262 -31.425 -33.006 1.00 28.26 76 ASP A C 1
ATOM 589 O O . ASP A 1 80 ? 19.408 -30.534 -32.861 1.00 32.05 76 ASP A O 1
ATOM 594 N N . GLU A 1 81 ? 21.260 -31.345 -33.884 1.00 27.53 77 GLU A N 1
ATOM 595 C CA . GLU A 1 81 ? 21.374 -30.291 -34.896 1.00 21.44 77 GLU A CA 1
ATOM 596 C C . GLU A 1 81 ? 21.723 -30.952 -36.218 1.00 20.71 77 GLU A C 1
ATOM 597 O O . GLU A 1 81 ? 22.088 -32.130 -36.258 1.00 22.32 77 GLU A O 1
ATOM 603 N N . PHE A 1 82 ? 21.622 -30.208 -37.308 1.00 18.97 78 PHE A N 1
ATOM 604 C CA . PHE A 1 82 ? 21.955 -30.785 -38.597 1.00 19.56 78 PHE A CA 1
ATOM 605 C C . PHE A 1 82 ? 22.716 -29.791 -39.451 1.00 19.87 78 PHE A C 1
ATOM 606 O O . PHE A 1 82 ? 22.534 -28.585 -39.314 1.00 22.63 78 PHE A O 1
ATOM 614 N N . ALA A 1 83 ? 23.571 -30.293 -40.333 1.00 22.48 79 ALA A N 1
ATOM 615 C CA . ALA A 1 83 ? 24.331 -29.419 -41.223 1.00 22.90 79 ALA A CA 1
ATOM 616 C C . ALA A 1 83 ? 24.223 -29.918 -42.650 1.00 26.30 79 ALA A C 1
ATOM 617 O O . ALA A 1 83 ? 24.383 -31.125 -42.905 1.00 25.31 79 ALA A O 1
ATOM 619 N N . ILE A 1 84 ? 23.920 -28.993 -43.563 1.00 23.19 80 ILE A N 1
ATOM 620 C CA . ILE A 1 84 ? 23.947 -29.265 -45.001 1.00 26.78 80 ILE A CA 1
ATOM 621 C C . ILE A 1 84 ? 25.042 -28.444 -45.645 1.00 26.12 80 ILE A C 1
ATOM 622 O O . ILE A 1 84 ? 25.061 -27.216 -45.529 1.00 24.57 80 ILE A O 1
ATOM 627 N N . VAL A 1 85 ? 25.946 -29.108 -46.346 1.00 28.87 81 VAL A N 1
ATOM 628 C CA . VAL A 1 85 ? 26.975 -28.389 -47.081 1.00 28.69 81 VAL A CA 1
ATOM 629 C C . VAL A 1 85 ? 26.426 -27.940 -48.424 1.00 27.39 81 VAL A C 1
ATOM 630 O O . VAL A 1 85 ? 26.110 -28.763 -49.279 1.00 31.10 81 VAL A O 1
ATOM 634 N N . MET A 1 86 ? 26.307 -26.631 -48.605 1.00 29.02 82 MET A N 1
ATOM 635 C CA . MET A 1 86 ? 25.709 -26.074 -49.818 1.00 29.05 82 MET A CA 1
ATOM 636 C C . MET A 1 86 ? 26.742 -25.687 -50.887 1.00 28.25 82 MET A C 1
ATOM 637 O O . MET A 1 86 ? 26.398 -25.478 -52.041 1.00 31.07 82 MET A O 1
ATOM 642 N N . ASP A 1 87 ? 28.003 -25.599 -50.485 1.00 29.39 83 ASP A N 1
ATOM 643 C CA . ASP A 1 87 ? 29.106 -25.329 -51.393 1.00 28.76 83 ASP A CA 1
ATOM 644 C C . ASP A 1 87 ? 30.439 -25.647 -50.705 1.00 32.94 83 ASP A C 1
ATOM 645 O O . ASP A 1 87 ? 30.572 -25.505 -49.489 1.00 32.39 83 ASP A O 1
ATOM 650 N N . GLY A 1 88 ? 31.422 -26.086 -51.480 1.00 30.33 84 GLY A N 1
ATOM 651 C CA . GLY A 1 88 ? 32.733 -26.347 -50.930 1.00 29.15 84 GLY A CA 1
ATOM 652 C C . GLY A 1 88 ? 32.788 -27.721 -50.307 1.00 35.91 84 GLY A C 1
ATOM 653 O O . GLY A 1 88 ? 32.013 -28.613 -50.665 1.00 37.33 84 GLY A O 1
ATOM 654 N N . GLU A 1 89 ? 33.698 -27.894 -49.360 1.00 30.50 85 GLU A N 1
ATOM 655 C CA . GLU A 1 89 ? 33.893 -29.193 -48.751 1.00 33.49 85 GLU A CA 1
ATOM 656 C C . GLU A 1 89 ? 34.308 -29.042 -47.294 1.00 32.30 85 GLU A C 1
ATOM 657 O O . GLU A 1 89 ? 35.335 -28.446 -46.975 1.00 38.74 85 GLU A O 1
ATOM 663 N N . VAL A 1 90 ? 33.489 -29.558 -46.395 1.00 35.53 86 VAL A N 1
ATOM 664 C CA . VAL A 1 90 ? 33.787 -29.400 -44.985 1.00 32.70 86 VAL A CA 1
ATOM 665 C C . VAL A 1 90 ? 34.076 -30.743 -44.352 1.00 31.76 86 VAL A C 1
ATOM 666 O O . VAL A 1 90 ? 33.413 -31.735 -44.645 1.00 37.09 86 VAL A O 1
ATOM 670 N N . ARG A 1 91 ? 35.096 -30.767 -43.509 1.00 29.76 87 ARG A N 1
ATOM 671 C CA . ARG A 1 91 ? 35.383 -31.908 -42.661 1.00 30.87 87 ARG A CA 1
ATOM 672 C C . ARG A 1 91 ? 34.775 -31.599 -41.294 1.00 31.77 87 ARG A C 1
ATOM 673 O O . ARG A 1 91 ? 34.929 -30.492 -40.776 1.00 31.46 87 ARG A O 1
ATOM 681 N N . VAL A 1 92 ? 34.069 -32.562 -40.716 1.00 29.91 88 VAL A N 1
ATOM 682 C CA . VAL A 1 92 ? 33.436 -32.350 -39.418 1.00 31.42 88 VAL A CA 1
ATOM 683 C C . VAL A 1 92 ? 33.996 -33.353 -38.407 1.00 33.02 88 VAL A C 1
ATOM 684 O O . VAL A 1 92 ? 33.835 -34.565 -38.585 1.00 32.70 88 VAL A O 1
ATOM 688 N N . GLU A 1 93 ? 34.658 -32.845 -37.363 1.00 31.07 89 GLU A N 1
ATOM 689 C CA . GLU A 1 93 ? 35.235 -33.687 -36.310 1.00 38.46 89 GLU A CA 1
ATOM 690 C C . GLU A 1 93 ? 34.259 -33.858 -35.155 1.00 39.02 89 GLU A C 1
ATOM 691 O O . GLU A 1 93 ? 33.640 -32.886 -34.722 1.00 38.79 89 GLU A O 1
ATOM 697 N N . PHE A 1 94 ? 34.166 -35.073 -34.617 1.00 36.96 90 PHE A N 1
ATOM 698 C CA . PHE A 1 94 ? 33.209 -35.365 -33.550 1.00 35.99 90 PHE A CA 1
ATOM 699 C C . PHE A 1 94 ? 33.854 -35.908 -32.279 1.00 36.43 90 PHE A C 1
ATOM 700 O O . PHE A 1 94 ? 34.559 -36.917 -32.312 1.00 42.09 90 PHE A O 1
ATOM 708 N N . LEU A 1 95 ? 33.581 -35.249 -31.157 1.00 37.07 91 LEU A N 1
ATOM 709 C CA . LEU A 1 95 ? 33.943 -35.755 -29.835 1.00 37.37 91 LEU A CA 1
ATOM 710 C C . LEU A 1 95 ? 32.706 -36.134 -29.026 1.00 42.80 91 LEU A C 1
ATOM 711 O O . LEU A 1 95 ? 31.766 -35.337 -28.925 1.00 40.31 91 LEU A O 1
ATOM 716 N N . LYS A 1 96 ? 32.708 -37.330 -28.437 1.00 40.51 92 LYS A N 1
ATOM 717 C CA . LYS A 1 96 ? 31.671 -37.697 -27.476 1.00 39.88 92 LYS A CA 1
ATOM 718 C C . LYS A 1 96 ? 32.023 -37.188 -26.087 1.00 35.94 92 LYS A C 1
ATOM 719 O O . LYS A 1 96 ? 32.812 -37.809 -25.378 1.00 40.86 92 LYS A O 1
ATOM 725 N N . LEU A 1 97 ? 31.427 -36.063 -25.705 1.00 36.60 93 LEU A N 1
ATOM 726 C CA . LEU A 1 97 ? 31.718 -35.433 -24.419 1.00 40.51 93 LEU A CA 1
ATOM 727 C C . LEU A 1 97 ? 31.495 -36.359 -23.216 1.00 44.64 93 LEU A C 1
ATOM 728 O O . LEU A 1 97 ? 30.520 -37.110 -23.179 1.00 39.46 93 LEU A O 1
ATOM 733 N N . ASP A 1 98 ? 32.413 -36.305 -22.248 1.00 44.42 94 ASP A N 1
ATOM 734 C CA . ASP A 1 98 ? 32.259 -37.025 -20.981 1.00 45.46 94 ASP A CA 1
ATOM 735 C C . ASP A 1 98 ? 31.069 -36.470 -20.201 1.00 45.74 94 ASP A C 1
ATOM 736 O O . ASP A 1 98 ? 30.327 -37.219 -19.551 1.00 45.43 94 ASP A O 1
ATOM 741 N N . ALA A 1 99 ? 30.904 -35.149 -20.274 1.00 42.17 95 ALA A N 1
ATOM 742 C CA . ALA A 1 99 ? 29.827 -34.440 -19.584 1.00 41.43 95 ALA A CA 1
ATOM 743 C C . ALA A 1 99 ? 29.015 -33.557 -20.548 1.00 39.35 95 ALA A C 1
ATOM 744 O O . ALA A 1 99 ? 29.216 -32.343 -20.599 1.00 37.79 95 ALA A O 1
ATOM 746 N N . PRO A 1 100 ? 28.090 -34.166 -21.310 1.00 38.76 96 PRO A N 1
ATOM 747 C CA . PRO A 1 100 ? 27.266 -33.447 -22.295 1.00 36.46 96 PRO A CA 1
ATOM 748 C C . PRO A 1 100 ? 26.326 -32.415 -21.666 1.00 37.74 96 PRO A C 1
ATOM 749 O O . PRO A 1 100 ? 25.844 -32.619 -20.547 1.00 38.79 96 PRO A O 1
ATOM 753 N N . SER A 1 101 ? 26.045 -31.325 -22.375 1.00 42.88 97 SER A N 1
ATOM 754 C CA . SER A 1 101 ? 24.969 -30.428 -21.934 1.00 42.83 97 SER A CA 1
ATOM 755 C C . SER A 1 101 ? 23.688 -31.258 -21.882 1.00 39.28 97 SER A C 1
ATOM 756 O O . SER A 1 101 ? 23.333 -31.921 -22.863 1.00 40.63 97 SER A O 1
ATOM 759 N N . LYS A 1 102 ? 23.010 -31.241 -20.738 1.00 42.83 98 LYS A N 1
ATOM 760 C CA . LYS A 1 102 ? 21.782 -32.016 -20.547 1.00 36.69 98 LYS A CA 1
ATOM 761 C C . LYS A 1 102 ? 20.531 -31.174 -20.754 1.00 32.79 98 LYS A C 1
ATOM 762 O O . LYS A 1 102 ? 19.482 -31.698 -21.105 1.00 39.52 98 LYS A O 1
ATOM 768 N N . HIS A 1 103 ? 20.646 -29.872 -20.518 1.00 30.92 99 HIS A N 1
ATOM 769 C CA . HIS A 1 103 ? 19.506 -28.960 -20.578 1.00 30.46 99 HIS A CA 1
ATOM 770 C C . HIS A 1 103 ? 19.832 -27.762 -21.459 1.00 35.43 99 HIS A C 1
ATOM 771 O O . HIS A 1 103 ? 21.004 -27.424 -21.651 1.00 39.18 99 HIS A O 1
ATOM 778 N N . GLY A 1 104 ? 18.802 -27.119 -22.002 1.00 37.59 100 GLY A N 1
ATOM 779 C CA . GLY A 1 104 ? 18.994 -25.884 -22.748 1.00 33.77 100 GLY A CA 1
ATOM 780 C C . GLY A 1 104 ? 18.909 -26.052 -24.250 1.00 29.08 100 GLY A C 1
ATOM 781 O O . GLY A 1 104 ? 18.822 -27.159 -24.772 1.00 27.48 100 GLY A O 1
ATOM 782 N N . GLU A 1 105 ? 18.945 -24.940 -24.964 1.00 34.30 101 GLU A N 1
ATOM 783 C CA . GLU A 1 105 ? 18.772 -25.004 -26.407 1.00 33.99 101 GLU A CA 1
ATOM 784 C C . GLU A 1 105 ? 19.697 -24.046 -27.128 1.00 31.74 101 GLU A C 1
ATOM 785 O O . GLU A 1 105 ? 20.068 -22.993 -26.593 1.00 32.66 101 GLU A O 1
ATOM 791 N N . GLY A 1 106 ? 20.057 -24.412 -28.351 1.00 26.98 102 GLY A N 1
ATOM 792 C CA . GLY A 1 106 ? 20.935 -23.583 -29.155 1.00 30.41 102 GLY A CA 1
ATOM 793 C C . GLY A 1 106 ? 22.350 -24.124 -29.126 1.00 27.69 102 GLY A C 1
ATOM 794 O O . GLY A 1 106 ? 22.755 -24.791 -28.183 1.00 27.42 102 GLY A O 1
ATOM 795 N N . THR A 1 107 ? 23.110 -23.859 -30.172 1.00 31.09 103 THR A N 1
ATOM 796 C CA . THR A 1 107 ? 24.483 -24.312 -30.165 1.00 34.40 103 THR A CA 1
ATOM 797 C C . THR A 1 107 ? 25.298 -23.443 -29.204 1.00 31.73 103 THR A C 1
ATOM 798 O O . THR A 1 107 ? 25.097 -22.233 -29.120 1.00 30.84 103 THR A O 1
ATOM 802 N N . HIS A 1 108 ? 26.177 -24.091 -28.448 1.00 29.80 104 HIS A N 1
ATOM 803 C CA . HIS A 1 108 ? 27.047 -23.408 -27.502 1.00 36.56 104 HIS A CA 1
ATOM 804 C C . HIS A 1 108 ? 28.515 -23.731 -27.797 1.00 32.75 104 HIS A C 1
ATOM 805 O O . HIS A 1 108 ? 28.833 -24.781 -28.374 1.00 29.46 104 HIS A O 1
ATOM 812 N N . LEU A 1 109 ? 29.404 -22.829 -27.388 1.00 36.43 105 LEU A N 1
ATOM 813 C CA . LEU A 1 109 ? 30.844 -23.079 -27.439 1.00 31.72 105 LEU A CA 1
ATOM 814 C C . LEU A 1 109 ? 31.228 -24.202 -26.480 1.00 30.82 105 LEU A C 1
ATOM 815 O O . LEU A 1 109 ? 30.946 -24.119 -25.295 1.00 33.66 105 LEU A O 1
ATOM 820 N N . ALA A 1 110 ? 31.856 -25.258 -26.991 1.00 29.10 106 ALA A N 1
ATOM 821 C CA . ALA A 1 110 ? 32.205 -26.405 -26.152 1.00 31.46 106 ALA A CA 1
ATOM 822 C C . ALA A 1 110 ? 33.517 -26.209 -25.380 1.00 42.44 106 ALA A C 1
ATOM 823 O O . ALA A 1 110 ? 33.814 -26.976 -24.453 1.00 40.29 106 ALA A O 1
ATOM 825 N N . GLY A 1 111 ? 34.288 -25.191 -25.775 1.00 35.83 107 GLY A N 1
ATOM 826 C CA . GLY A 1 111 ? 35.579 -24.896 -25.172 1.00 36.41 107 GLY A CA 1
ATOM 827 C C . GLY A 1 111 ? 36.789 -25.227 -26.044 1.00 44.10 107 GLY A C 1
ATOM 828 O O . GLY A 1 111 ? 36.680 -25.919 -27.066 1.00 40.23 107 GLY A O 1
ATOM 829 N N . GLU A 1 112 ? 37.954 -24.734 -25.631 1.00 45.62 108 GLU A N 1
ATOM 830 C CA . GLU A 1 112 ? 39.193 -24.913 -26.390 1.00 44.30 108 GLU A CA 1
ATOM 831 C C . GLU A 1 112 ? 39.613 -26.372 -26.435 1.00 41.42 108 GLU A C 1
ATOM 832 O O . GLU A 1 112 ? 40.085 -26.861 -27.462 1.00 45.68 108 GLU A O 1
ATOM 838 N N . LEU A 1 113 ? 39.457 -27.059 -25.311 1.00 34.88 109 LEU A N 1
ATOM 839 C CA . LEU A 1 113 ? 39.826 -28.460 -25.231 1.00 37.19 109 LEU A CA 1
ATOM 840 C C . LEU A 1 113 ? 38.708 -29.267 -24.588 1.00 38.32 109 LEU A C 1
ATOM 841 O O . LEU A 1 113 ? 38.760 -29.593 -23.407 1.00 44.65 109 LEU A O 1
ATOM 846 N N . PRO A 1 114 ? 37.670 -29.572 -25.366 1.00 42.50 110 PRO A N 1
ATOM 847 C CA . PRO A 1 114 ? 36.576 -30.400 -24.862 1.00 39.47 110 PRO A CA 1
ATOM 848 C C . PRO A 1 114 ? 37.102 -31.718 -24.335 1.00 38.75 110 PRO A C 1
ATOM 849 O O . PRO A 1 114 ? 38.002 -32.306 -24.929 1.00 40.67 110 PRO A O 1
ATOM 853 N N . VAL A 1 115 ? 36.523 -32.182 -23.238 1.00 36.32 111 VAL A N 1
ATOM 854 C CA . VAL A 1 115 ? 36.903 -33.454 -22.649 1.00 43.15 111 VAL A CA 1
ATOM 855 C C . VAL A 1 115 ? 35.967 -34.587 -23.083 1.00 42.76 111 VAL A C 1
ATOM 856 O O . VAL A 1 115 ? 34.800 -34.641 -22.679 1.00 43.37 111 VAL A O 1
ATOM 860 N N . GLY A 1 116 ? 36.483 -35.497 -23.900 1.00 38.21 112 GLY A N 1
ATOM 861 C CA . GLY A 1 116 ? 35.708 -36.649 -24.328 1.00 43.53 112 GLY A CA 1
ATOM 862 C C . GLY A 1 116 ? 36.420 -37.490 -25.373 1.00 46.17 112 GLY A C 1
ATOM 863 O O . GLY A 1 116 ? 37.430 -37.062 -25.936 1.00 51.83 112 GLY A O 1
ATOM 864 N N . LYS A 1 117 ? 35.896 -38.687 -25.635 1.00 48.53 113 LYS A N 1
ATOM 865 C CA . LYS A 1 117 ? 36.491 -39.585 -26.619 1.00 45.49 113 LYS A CA 1
ATOM 866 C C . LYS A 1 117 ? 36.252 -39.062 -28.035 1.00 47.56 113 LYS A C 1
ATOM 867 O O . LYS A 1 117 ? 35.206 -38.472 -28.306 1.00 42.65 113 LYS A O 1
ATOM 873 N N . PRO A 1 118 ? 37.231 -39.269 -28.941 1.00 48.91 114 PRO A N 1
ATOM 874 C CA . PRO A 1 118 ? 37.057 -38.916 -30.354 1.00 41.47 114 PRO A CA 1
ATOM 875 C C . PRO A 1 118 ? 36.196 -39.974 -31.041 1.00 42.94 114 PRO A C 1
ATOM 876 O O . PRO A 1 118 ? 36.440 -41.160 -30.842 1.00 42.83 114 PRO A O 1
ATOM 880 N N . MET A 1 119 ? 35.202 -39.554 -31.819 1.00 40.33 115 MET A N 1
ATOM 881 C CA . MET A 1 119 ? 34.298 -40.494 -32.469 1.00 41.08 115 MET A CA 1
ATOM 882 C C . MET A 1 119 ? 34.685 -40.687 -33.914 1.00 35.74 115 MET A C 1
ATOM 883 O O . MET A 1 119 ? 34.325 -41.682 -34.532 1.00 39.50 115 MET A O 1
ATOM 888 N N . GLY A 1 120 ? 35.416 -39.727 -34.459 1.00 38.11 116 GLY A N 1
ATOM 889 C CA . GLY A 1 120 ? 35.799 -39.789 -35.858 1.00 40.11 116 GLY A CA 1
ATOM 890 C C . GLY A 1 120 ? 35.435 -38.510 -36.584 1.00 39.61 116 GLY A C 1
ATOM 891 O O . GLY A 1 120 ? 35.285 -37.443 -35.976 1.00 37.97 116 GLY A O 1
ATOM 892 N N . TYR A 1 121 ? 35.282 -38.607 -37.895 1.00 39.31 117 TYR A N 1
ATOM 893 C CA . TYR A 1 121 ? 34.919 -37.435 -38.674 1.00 36.00 117 TYR A CA 1
ATOM 894 C C . TYR A 1 121 ? 34.146 -37.805 -39.921 1.00 35.64 117 TYR A C 1
ATOM 895 O O . TYR A 1 121 ? 34.094 -38.971 -40.332 1.00 31.21 117 TYR A O 1
ATOM 904 N N . VAL A 1 122 ? 33.552 -36.779 -40.516 1.00 33.96 118 VAL A N 1
ATOM 905 C CA . VAL A 1 122 ? 32.802 -36.918 -41.742 1.00 33.38 118 VAL A CA 1
ATOM 906 C C . VAL A 1 122 ? 33.347 -35.916 -42.755 1.00 34.06 118 VAL A C 1
ATOM 907 O O . VAL A 1 122 ? 33.788 -34.821 -42.396 1.00 31.93 118 VAL A O 1
ATOM 911 N N . LEU A 1 123 ? 33.303 -36.293 -44.025 1.00 32.58 119 LEU A N 1
ATOM 912 C CA . LEU A 1 123 ? 33.742 -35.413 -45.092 1.00 31.91 119 LEU A CA 1
ATOM 913 C C . LEU A 1 123 ? 32.598 -35.018 -46.004 1.00 31.61 119 LEU A C 1
ATOM 914 O O . LEU A 1 123 ? 32.177 -35.789 -46.853 1.00 31.24 119 LEU A O 1
ATOM 919 N N . LEU A 1 124 ? 32.105 -33.802 -45.827 1.00 33.14 120 LEU A N 1
ATOM 920 C CA . LEU A 1 124 ? 30.912 -33.349 -46.535 1.00 37.16 120 LEU A CA 1
ATOM 921 C C . LEU A 1 124 ? 31.254 -32.519 -47.765 1.00 38.72 120 LEU A C 1
ATOM 922 O O . LEU A 1 124 ? 31.954 -31.501 -47.678 1.00 35.81 120 LEU A O 1
ATOM 927 N N . LYS A 1 125 ? 30.746 -32.947 -48.913 1.00 33.54 121 LYS A N 1
ATOM 928 C CA . LYS A 1 125 ? 30.800 -32.112 -50.099 1.00 35.69 121 LYS A CA 1
ATOM 929 C C . LYS A 1 125 ? 29.404 -31.551 -50.333 1.00 32.83 121 LYS A C 1
ATOM 930 O O . LYS A 1 125 ? 28.465 -31.931 -49.640 1.00 31.84 121 LYS A O 1
ATOM 936 N N . ARG A 1 126 ? 29.280 -30.648 -51.299 1.00 30.50 122 ARG A N 1
ATOM 937 C CA . ARG A 1 126 ? 27.995 -30.052 -51.653 1.00 33.88 122 ARG A CA 1
ATOM 938 C C . ARG A 1 126 ? 26.833 -31.043 -51.780 1.00 29.96 122 ARG A C 1
ATOM 939 O O . ARG A 1 126 ? 26.918 -32.064 -52.470 1.00 27.37 122 ARG A O 1
ATOM 947 N N . GLY A 1 127 ? 25.734 -30.717 -51.123 1.00 26.27 123 GLY A N 1
ATOM 948 C CA . GLY A 1 127 ? 24.549 -31.540 -51.200 1.00 26.59 123 GLY A CA 1
ATOM 949 C C . GLY A 1 127 ? 24.534 -32.597 -50.122 1.00 27.73 123 GLY A C 1
ATOM 950 O O . GLY A 1 127 ? 23.592 -33.387 -50.038 1.00 30.11 123 GLY A O 1
ATOM 951 N N . HIS A 1 128 ? 25.570 -32.614 -49.292 1.00 21.97 124 HIS A N 1
ATOM 952 C CA . HIS A 1 128 ? 25.670 -33.618 -48.247 1.00 26.68 124 HIS A CA 1
ATOM 953 C C . HIS A 1 128 ? 25.173 -33.113 -46.895 1.00 29.71 124 HIS A C 1
ATOM 954 O O . HIS A 1 128 ? 25.365 -31.946 -46.528 1.00 25.39 124 HIS A O 1
ATOM 961 N N . GLN A 1 129 ? 24.541 -34.017 -46.154 1.00 27.50 125 GLN A N 1
ATOM 962 C CA . GLN A 1 129 ? 23.976 -33.701 -44.854 1.00 26.22 125 GLN A CA 1
ATOM 963 C C . GLN A 1 129 ? 24.563 -34.656 -43.803 1.00 24.75 125 GLN A C 1
ATOM 964 O O . GLN A 1 129 ? 24.798 -35.839 -44.075 1.00 18.28 125 GLN A O 1
ATOM 970 N N . CYS A 1 130 ? 24.814 -34.138 -42.607 1.00 20.40 126 CYS A N 1
ATOM 971 C CA . CYS A 1 130 ? 25.133 -35.012 -41.500 1.00 23.84 126 CYS A CA 1
ATOM 972 C C . CYS A 1 130 ? 24.342 -34.624 -40.253 1.00 23.61 126 CYS A C 1
ATOM 973 O O . CYS A 1 130 ? 23.922 -33.471 -40.092 1.00 21.76 126 CYS A O 1
ATOM 976 N N . LEU A 1 131 ? 24.148 -35.605 -39.377 1.00 26.34 127 LEU A N 1
ATOM 977 C CA . LEU A 1 131 ? 23.603 -35.375 -38.041 1.00 29.79 127 LEU A CA 1
ATOM 978 C C . LEU A 1 131 ? 24.692 -34.804 -37.112 1.00 29.49 127 LEU A C 1
ATOM 979 O O . LEU A 1 131 ? 25.843 -35.238 -37.137 1.00 29.10 127 LEU A O 1
ATOM 984 N N . LEU A 1 132 ? 24.321 -33.806 -36.323 1.00 26.89 128 LEU A N 1
ATOM 985 C CA . LEU A 1 132 ? 25.165 -33.314 -35.250 1.00 28.43 128 LEU A CA 1
ATOM 986 C C . LEU A 1 132 ? 24.537 -33.769 -33.933 1.00 29.45 128 LEU A C 1
ATOM 987 O O . LEU A 1 132 ? 23.744 -33.043 -33.337 1.00 24.44 128 LEU A O 1
ATOM 992 N N . PRO A 1 133 ? 24.899 -34.979 -33.476 1.00 30.45 129 PRO A N 1
ATOM 993 C CA . PRO A 1 133 ? 24.241 -35.656 -32.348 1.00 28.85 129 PRO A CA 1
ATOM 994 C C . PRO A 1 133 ? 24.290 -34.818 -31.076 1.00 37.26 129 PRO A C 1
ATOM 995 O O . PRO A 1 133 ? 25.324 -34.191 -30.781 1.00 31.95 129 PRO A O 1
ATOM 999 N N . ALA A 1 134 ? 23.186 -34.811 -30.330 1.00 27.98 130 ALA A N 1
ATOM 1000 C CA . ALA A 1 134 ? 23.149 -34.105 -29.063 1.00 31.19 130 ALA A CA 1
ATOM 1001 C C . ALA A 1 134 ? 24.157 -34.726 -28.110 1.00 32.84 130 ALA A C 1
ATOM 1002 O O . ALA A 1 134 ? 24.282 -35.956 -28.036 1.00 31.76 130 ALA A O 1
ATOM 1004 N N . GLY A 1 135 ? 24.873 -33.872 -27.383 1.00 29.09 131 GLY A N 1
ATOM 1005 C CA . GLY A 1 135 ? 25.813 -34.334 -26.381 1.00 39.48 131 GLY A CA 1
ATOM 1006 C C . GLY A 1 135 ? 27.165 -34.691 -26.976 1.00 43.88 131 GLY A C 1
ATOM 1007 O O . GLY A 1 135 ? 27.945 -35.483 -26.411 1.00 46.12 131 GLY A O 1
ATOM 1008 N N . SER A 1 136 ? 27.441 -34.115 -28.137 1.00 32.18 132 SER A N 1
ATOM 1009 C CA . SER A 1 136 ? 28.730 -34.303 -28.759 1.00 31.99 132 SER A CA 1
ATOM 1010 C C . SER A 1 136 ? 29.294 -32.918 -28.969 1.00 34.64 132 SER A C 1
ATOM 1011 O O . SER A 1 136 ? 28.560 -31.931 -28.914 1.00 34.79 132 SER A O 1
ATOM 1014 N N . ALA A 1 137 ? 30.604 -32.834 -29.157 1.00 34.61 133 ALA A N 1
ATOM 1015 C CA . ALA A 1 137 ? 31.198 -31.589 -29.614 1.00 34.81 133 ALA A CA 1
ATOM 1016 C C . ALA A 1 137 ? 31.579 -31.820 -31.065 1.00 33.35 133 ALA A C 1
ATOM 1017 O O . ALA A 1 137 ? 31.944 -32.938 -31.447 1.00 31.80 133 ALA A O 1
ATOM 1019 N N . TYR A 1 138 ? 31.468 -30.784 -31.884 1.00 30.41 134 TYR A N 1
ATOM 1020 C CA . TYR A 1 138 ? 31.772 -30.949 -33.296 1.00 30.76 134 TYR A CA 1
ATOM 1021 C C . TYR A 1 138 ? 32.513 -29.736 -33.823 1.00 29.85 134 TYR A C 1
ATOM 1022 O O . TYR A 1 138 ? 32.287 -28.618 -33.365 1.00 33.19 134 TYR A O 1
ATOM 1031 N N . ARG A 1 139 ? 33.413 -29.965 -34.774 1.00 34.23 135 ARG A N 1
ATOM 1032 C CA . ARG A 1 139 ? 34.272 -28.906 -35.304 1.00 33.19 135 ARG A CA 1
ATOM 1033 C C . ARG A 1 139 ? 34.340 -28.987 -36.828 1.00 30.61 135 ARG A C 1
ATOM 1034 O O . ARG A 1 139 ? 34.404 -30.079 -37.395 1.00 28.35 135 ARG A O 1
ATOM 1042 N N . PHE A 1 140 ? 34.306 -27.825 -37.475 1.00 28.90 136 PHE A N 1
ATOM 1043 C CA . PHE A 1 140 ? 34.317 -27.721 -38.932 1.00 30.31 136 PHE A CA 1
ATOM 1044 C C . PHE A 1 140 ? 35.714 -27.388 -39.487 1.00 40.88 136 PHE A C 1
ATOM 1045 O O . PHE A 1 140 ? 36.377 -26.458 -39.010 1.00 39.21 136 PHE A O 1
ATOM 1053 N N . GLU A 1 141 ? 36.137 -28.139 -40.506 1.00 41.92 137 GLU A N 1
ATOM 1054 C CA . GLU A 1 141 ? 37.405 -27.918 -41.212 1.00 40.47 137 GLU A CA 1
ATOM 1055 C C . GLU A 1 141 ? 37.165 -27.606 -42.684 1.00 39.61 137 GLU A C 1
ATOM 1056 O O . GLU A 1 141 ? 36.579 -28.416 -43.394 1.00 39.25 137 GLU A O 1
ATOM 1062 N N . ALA A 1 142 ? 37.658 -26.472 -43.163 1.00 36.98 138 ALA A N 1
ATOM 1063 C CA . ALA A 1 142 ? 37.453 -26.104 -44.559 1.00 39.56 138 ALA A CA 1
ATOM 1064 C C . ALA A 1 142 ? 38.713 -25.513 -45.196 1.00 48.14 138 ALA A C 1
ATOM 1065 O O . ALA A 1 142 ? 39.158 -24.425 -44.814 1.00 52.74 138 ALA A O 1
ATOM 1067 N N . SER A 1 143 ? 39.273 -26.223 -46.173 1.00 43.75 139 SER A N 1
ATOM 1068 C CA . SER A 1 143 ? 40.469 -25.762 -46.879 1.00 53.18 139 SER A CA 1
ATOM 1069 C C . SER A 1 143 ? 40.121 -24.600 -47.788 1.00 52.78 139 SER A C 1
ATOM 1070 O O . SER A 1 143 ? 40.898 -23.650 -47.929 1.00 52.66 139 SER A O 1
ATOM 1073 N N . ARG A 1 144 ? 38.950 -24.693 -48.414 1.00 53.55 140 ARG A N 1
ATOM 1074 C CA . ARG A 1 144 ? 38.476 -23.663 -49.334 1.00 47.75 140 ARG A CA 1
ATOM 1075 C C . ARG A 1 144 ? 37.145 -23.108 -48.865 1.00 42.84 140 ARG A C 1
ATOM 1076 O O . ARG A 1 144 ? 36.376 -23.803 -48.208 1.00 40.04 140 ARG A O 1
ATOM 1084 N N . PRO A 1 145 ? 36.869 -21.845 -49.201 1.00 41.81 141 PRO A N 1
ATOM 1085 C CA . PRO A 1 145 ? 35.623 -21.212 -48.760 1.00 40.51 141 PRO A CA 1
ATOM 1086 C C . PRO A 1 145 ? 34.396 -22.000 -49.230 1.00 44.14 141 PRO A C 1
ATOM 1087 O O . PRO A 1 145 ? 34.274 -22.339 -50.412 1.00 35.35 141 PRO A O 1
ATOM 1091 N N . GLY A 1 146 ? 33.499 -22.295 -48.296 1.00 39.16 142 GLY A N 1
ATOM 1092 C CA . GLY A 1 146 ? 32.268 -22.992 -48.611 1.00 33.51 142 GLY A CA 1
ATOM 1093 C C . GLY A 1 146 ? 31.113 -22.443 -47.794 1.00 32.65 142 GLY A C 1
ATOM 1094 O O . GLY A 1 146 ? 31.280 -21.493 -47.031 1.00 29.44 142 GLY A O 1
ATOM 1095 N N . VAL A 1 147 ? 29.944 -23.060 -47.947 1.00 33.42 143 VAL A N 1
ATOM 1096 C CA . VAL A 1 147 ? 28.739 -22.630 -47.253 1.00 27.20 143 VAL A CA 1
ATOM 1097 C C . VAL A 1 147 ? 28.061 -23.785 -46.507 1.00 29.83 143 VAL A C 1
ATOM 1098 O O . VAL A 1 147 ? 27.800 -24.840 -47.096 1.00 25.94 143 VAL A O 1
ATOM 1102 N N . ILE A 1 148 ? 27.805 -23.587 -45.210 1.00 28.76 144 ILE A N 1
ATOM 1103 C CA . ILE A 1 148 ? 27.104 -24.579 -44.387 1.00 26.49 144 ILE A CA 1
ATOM 1104 C C . ILE A 1 148 ? 25.740 -24.053 -43.932 1.00 30.74 144 ILE A C 1
ATOM 1105 O O . ILE A 1 148 ? 25.648 -22.948 -43.374 1.00 27.72 144 ILE A O 1
ATOM 1110 N N . LEU A 1 149 ? 24.688 -24.841 -44.167 1.00 24.12 145 LEU A N 1
ATOM 1111 C CA . LEU A 1 149 ? 23.371 -24.545 -43.619 1.00 22.66 145 LEU A CA 1
ATOM 1112 C C . LEU A 1 149 ? 23.183 -25.364 -42.362 1.00 27.68 145 LEU A C 1
ATOM 1113 O O . LEU A 1 149 ? 23.308 -26.599 -42.384 1.00 25.46 145 LEU A O 1
ATOM 1118 N N . GLN A 1 150 ? 22.878 -24.683 -41.268 1.00 22.14 146 GLN A N 1
ATOM 1119 C CA . GLN A 1 150 ? 22.658 -25.374 -40.011 1.00 27.21 146 GLN A CA 1
ATOM 1120 C C . GLN A 1 150 ? 21.213 -25.218 -39.529 1.00 23.73 146 GLN A C 1
ATOM 1121 O O . GLN A 1 150 ? 20.707 -24.098 -39.400 1.00 22.86 146 GLN A O 1
ATOM 1127 N N . GLN A 1 151 ? 20.570 -26.354 -39.271 1.00 19.44 147 GLN A N 1
ATOM 1128 C CA . GLN A 1 151 ? 19.250 -26.399 -38.654 1.00 23.13 147 GLN A CA 1
ATOM 1129 C C . GLN A 1 151 ? 19.371 -26.560 -37.138 1.00 22.65 147 GLN A C 1
ATOM 1130 O O . GLN A 1 151 ? 19.889 -27.564 -36.647 1.00 17.43 147 GLN A O 1
ATOM 1136 N N . THR A 1 152 ? 18.887 -25.575 -36.394 1.00 18.72 148 THR A N 1
ATOM 1137 C CA . THR A 1 152 ? 19.074 -25.601 -34.949 1.00 25.27 148 THR A CA 1
ATOM 1138 C C . THR A 1 152 ? 18.088 -24.674 -34.234 1.00 24.27 148 THR A C 1
ATOM 1139 O O . THR A 1 152 ? 17.031 -24.354 -34.781 1.00 24.00 148 THR A O 1
ATOM 1143 N N . ILE A 1 153 ? 18.439 -24.235 -33.024 1.00 21.84 149 ILE A N 1
ATOM 1144 C CA . ILE A 1 153 ? 17.580 -23.352 -32.244 1.00 20.96 149 ILE A CA 1
ATOM 1145 C C . ILE A 1 153 ? 18.327 -22.081 -31.863 1.00 24.01 149 ILE A C 1
ATOM 1146 O O . ILE A 1 153 ? 19.497 -22.138 -31.520 1.00 27.05 149 ILE A O 1
ATOM 1151 N N . LYS A 1 154 ? 17.656 -20.934 -31.929 1.00 25.01 150 LYS A N 1
ATOM 1152 C CA . LYS A 1 154 ? 18.299 -19.655 -31.614 1.00 25.21 150 LYS A CA 1
ATOM 1153 C C . LYS A 1 154 ? 19.047 -19.772 -30.290 1.00 31.45 150 LYS A C 1
ATOM 1154 O O . LYS A 1 154 ? 18.476 -20.208 -29.287 1.00 28.56 150 LYS A O 1
ATOM 1160 N N . GLY A 1 155 ? 20.328 -19.403 -30.308 1.00 29.68 151 GLY A N 1
ATOM 1161 C CA . GLY A 1 155 ? 21.182 -19.459 -29.134 1.00 29.24 151 GLY A CA 1
ATOM 1162 C C . GLY A 1 155 ? 22.134 -18.278 -29.010 1.00 32.32 151 GLY A C 1
ATOM 1163 O O . GLY A 1 155 ? 22.020 -17.301 -29.757 1.00 29.09 151 GLY A O 1
ATOM 1164 N N . PRO A 1 156 ? 23.078 -18.362 -28.060 1.00 32.02 152 PRO A N 1
ATOM 1165 C CA . PRO A 1 156 ? 24.050 -17.303 -27.740 1.00 32.77 152 PRO A CA 1
ATOM 1166 C C . PRO A 1 156 ? 24.915 -16.897 -28.930 1.00 29.90 152 PRO A C 1
ATOM 1167 O O . PRO A 1 156 ? 25.333 -15.739 -28.989 1.00 30.62 152 PRO A O 1
ATOM 1171 N N . LEU A 1 157 ? 25.180 -17.841 -29.836 1.00 27.40 153 LEU A N 1
ATOM 1172 C CA . LEU A 1 157 ? 26.013 -17.623 -31.022 1.00 26.25 153 LEU A CA 1
ATOM 1173 C C . LEU A 1 157 ? 25.252 -17.142 -32.268 1.00 32.97 153 LEU A C 1
ATOM 1174 O O . LEU A 1 157 ? 25.869 -16.780 -33.275 1.00 31.74 153 LEU A O 1
ATOM 1179 N N . SER A 1 158 ? 23.924 -17.142 -32.219 1.00 25.05 154 SER A N 1
ATOM 1180 C CA . SER A 1 158 ? 23.156 -16.823 -33.413 1.00 25.24 154 SER A CA 1
ATOM 1181 C C . SER A 1 158 ? 23.173 -15.331 -33.674 1.00 28.44 154 SER A C 1
ATOM 1182 O O . SER A 1 158 ? 22.900 -14.526 -32.788 1.00 30.94 154 SER A O 1
ATOM 1185 N N . VAL A 1 159 ? 23.503 -14.946 -34.894 1.00 25.33 155 VAL A N 1
ATOM 1186 C CA . VAL A 1 159 ? 23.540 -13.533 -35.204 1.00 25.21 155 VAL A CA 1
ATOM 1187 C C . VAL A 1 159 ? 22.355 -13.163 -36.082 1.00 28.51 155 VAL A C 1
ATOM 1188 O O . VAL A 1 159 ? 22.120 -13.784 -37.121 1.00 27.06 155 VAL A O 1
ATOM 1192 N N . GLU A 1 160 ? 21.605 -12.156 -35.653 1.00 23.61 156 GLU A N 1
ATOM 1193 C CA . GLU A 1 160 ? 20.546 -11.617 -36.478 1.00 26.98 156 GLU A CA 1
ATOM 1194 C C . GLU A 1 160 ? 20.983 -10.292 -37.082 1.00 33.54 156 GLU A C 1
ATOM 1195 O O . GLU A 1 160 ? 21.484 -9.405 -36.381 1.00 33.87 156 GLU A O 1
ATOM 1201 N N . LYS A 1 161 ? 20.803 -10.160 -38.390 1.00 34.31 157 LYS A N 1
ATOM 1202 C CA . LYS A 1 161 ? 21.092 -8.902 -39.058 1.00 28.51 157 LYS A CA 1
ATOM 1203 C C . LYS A 1 161 ? 20.208 -8.771 -40.279 1.00 29.50 157 LYS A C 1
ATOM 1204 O O . LYS A 1 161 ? 20.693 -8.579 -41.403 1.00 29.79 157 LYS A O 1
ATOM 1210 N N . TRP A 1 162 ? 18.904 -8.879 -40.040 1.00 27.41 158 TRP A N 1
ATOM 1211 C CA . TRP A 1 162 ? 17.919 -8.898 -41.112 1.00 28.85 158 TRP A CA 1
ATOM 1212 C C . TRP A 1 162 ? 18.063 -7.708 -42.061 1.00 28.38 158 TRP A C 1
ATOM 1213 O O . TRP A 1 162 ? 18.094 -7.874 -43.277 1.00 31.14 158 TRP A O 1
ATOM 1224 N N . ALA A 1 163 ? 18.162 -6.508 -41.513 1.00 30.94 159 ALA A N 1
ATOM 1225 C CA . ALA A 1 163 ? 18.194 -5.315 -42.354 1.00 38.81 159 ALA A CA 1
ATOM 1226 C C . ALA A 1 163 ? 19.383 -5.353 -43.310 1.00 33.16 159 ALA A C 1
ATOM 1227 O O . ALA A 1 163 ? 19.337 -4.782 -44.398 1.00 40.76 159 ALA A O 1
ATOM 1229 N N . GLU A 1 164 ? 20.430 -6.062 -42.913 1.00 30.18 160 GLU A N 1
ATOM 1230 C CA . GLU A 1 164 ? 21.618 -6.184 -43.741 1.00 35.27 160 GLU A CA 1
ATOM 1231 C C . GLU A 1 164 ? 21.457 -7.197 -44.868 1.00 42.16 160 GLU A C 1
ATOM 1232 O O . GLU A 1 164 ? 22.020 -7.010 -45.952 1.00 40.06 160 GLU A O 1
ATOM 1238 N N . ILE A 1 165 ? 20.723 -8.281 -44.608 1.00 36.78 161 ILE A N 1
ATOM 1239 C CA . ILE A 1 165 ? 20.683 -9.394 -45.562 1.00 34.60 161 ILE A CA 1
ATOM 1240 C C . ILE A 1 165 ? 19.412 -9.534 -46.412 1.00 33.27 161 ILE A C 1
ATOM 1241 O O . ILE A 1 165 ? 19.455 -10.155 -47.469 1.00 37.87 161 ILE A O 1
ATOM 1246 N N . CYS A 1 166 ? 18.294 -8.973 -45.965 1.00 33.04 162 CYS A N 1
ATOM 1247 C CA . CYS A 1 166 ? 17.026 -9.166 -46.677 1.00 30.75 162 CYS A CA 1
ATOM 1248 C C . CYS A 1 166 ? 16.649 -7.966 -47.517 1.00 28.87 162 CYS A C 1
ATOM 1249 O O . CYS A 1 166 ? 17.059 -6.846 -47.231 1.00 28.71 162 CYS A O 1
ATOM 1252 N N . LEU A 1 167 ? 15.852 -8.213 -48.548 1.00 28.30 163 LEU A N 1
ATOM 1253 C CA . LEU A 1 167 ? 15.330 -7.145 -49.379 1.00 26.45 163 LEU A CA 1
ATOM 1254 C C . LEU A 1 167 ? 14.468 -6.219 -48.552 1.00 32.30 163 LEU A C 1
ATOM 1255 O O . LEU A 1 167 ? 13.854 -6.640 -47.579 1.00 31.36 163 LEU A O 1
ATOM 1260 N N . LYS A 1 168 ? 14.412 -4.956 -48.959 1.00 37.28 164 LYS A N 1
ATOM 1261 C CA . LYS A 1 168 ? 13.707 -3.937 -48.204 1.00 35.70 164 LYS A CA 1
ATOM 1262 C C . LYS A 1 168 ? 13.027 -2.970 -49.174 1.00 51.67 164 LYS A C 1
ATOM 1263 O O . LYS A 1 168 ? 11.882 -3.175 -49.605 1.00 49.15 164 LYS A O 1
ATOM 1270 N N . SER B 1 6 ? -14.277 -51.681 -70.275 1.00 55.92 2 SER B N 1
ATOM 1271 C CA . SER B 1 6 ? -15.571 -52.357 -70.316 1.00 69.42 2 SER B CA 1
ATOM 1272 C C . SER B 1 6 ? -16.437 -51.864 -71.493 1.00 74.00 2 SER B C 1
ATOM 1273 O O . SER B 1 6 ? -16.669 -52.605 -72.454 1.00 73.11 2 SER B O 1
ATOM 1276 N N . ASN B 1 7 ? -16.908 -50.619 -71.426 1.00 62.37 3 ASN B N 1
ATOM 1277 C CA . ASN B 1 7 ? -17.702 -50.059 -72.522 1.00 60.31 3 ASN B CA 1
ATOM 1278 C C . ASN B 1 7 ? -16.870 -49.276 -73.538 1.00 62.11 3 ASN B C 1
ATOM 1279 O O . ASN B 1 7 ? -16.046 -48.425 -73.175 1.00 62.48 3 ASN B O 1
ATOM 1284 N N . VAL B 1 8 ? -17.090 -49.576 -74.814 1.00 56.92 4 VAL B N 1
ATOM 1285 C CA . VAL B 1 8 ? -16.360 -48.925 -75.891 1.00 49.71 4 VAL B CA 1
ATOM 1286 C C . VAL B 1 8 ? -17.345 -48.443 -76.956 1.00 52.80 4 VAL B C 1
ATOM 1287 O O . VAL B 1 8 ? -16.954 -47.986 -78.026 1.00 49.21 4 VAL B O 1
ATOM 1291 N N . ALA B 1 9 ? -18.632 -48.522 -76.635 1.00 46.35 5 ALA B N 1
ATOM 1292 C CA . ALA B 1 9 ? -19.671 -48.055 -77.540 1.00 51.85 5 ALA B CA 1
ATOM 1293 C C . ALA B 1 9 ? -19.599 -46.544 -77.709 1.00 53.54 5 ALA B C 1
ATOM 1294 O O . ALA B 1 9 ? -19.056 -45.835 -76.856 1.00 49.95 5 ALA B O 1
ATOM 1296 N N . VAL B 1 10 ? -20.152 -46.063 -78.818 1.00 47.57 6 VAL B N 1
ATOM 1297 C CA . VAL B 1 10 ? -20.213 -44.640 -79.104 1.00 42.19 6 VAL B CA 1
ATOM 1298 C C . VAL B 1 10 ? -21.639 -44.269 -79.452 1.00 48.11 6 VAL B C 1
ATOM 1299 O O . VAL B 1 10 ? -22.174 -44.723 -80.468 1.00 47.73 6 VAL B O 1
ATOM 1303 N N . ASN B 1 11 ? -22.255 -43.440 -78.618 1.00 43.54 7 ASN B N 1
ATOM 1304 C CA . ASN B 1 11 ? -23.645 -43.068 -78.827 1.00 37.56 7 ASN B CA 1
ATOM 1305 C C . ASN B 1 11 ? -23.862 -41.568 -78.924 1.00 40.14 7 ASN B C 1
ATOM 1306 O O . ASN B 1 11 ? -24.077 -40.889 -77.909 1.00 42.40 7 ASN B O 1
ATOM 1311 N N . THR B 1 12 ? -23.793 -41.061 -80.152 1.00 34.15 8 THR B N 1
ATOM 1312 C CA . THR B 1 12 ? -24.093 -39.665 -80.444 1.00 31.15 8 THR B CA 1
ATOM 1313 C C . THR B 1 12 ? -25.578 -39.403 -80.224 1.00 33.27 8 THR B C 1
ATOM 1314 O O . THR B 1 12 ? -26.422 -39.890 -80.975 1.00 40.11 8 THR B O 1
ATOM 1318 N N . VAL B 1 13 ? -25.895 -38.631 -79.192 1.00 34.36 9 VAL B N 1
ATOM 1319 C CA . VAL B 1 13 ? -27.279 -38.401 -78.786 1.00 29.52 9 VAL B CA 1
ATOM 1320 C C . VAL B 1 13 ? -27.945 -37.312 -79.611 1.00 34.08 9 VAL B C 1
ATOM 1321 O O . VAL B 1 13 ? -27.559 -36.143 -79.527 1.00 34.67 9 VAL B O 1
ATOM 1325 N N . PHE B 1 14 ? -28.940 -37.702 -80.408 1.00 40.26 10 PHE B N 1
ATOM 1326 C CA . PHE B 1 14 ? -29.821 -36.762 -81.108 1.00 33.84 10 PHE B CA 1
ATOM 1327 C C . PHE B 1 14 ? -31.192 -36.827 -80.471 1.00 36.73 10 PHE B C 1
ATOM 1328 O O . PHE B 1 14 ? -31.589 -37.870 -79.950 1.00 39.67 10 PHE B O 1
ATOM 1336 N N . ALA B 1 15 ? -31.928 -35.724 -80.503 1.00 35.18 11 ALA B N 1
ATOM 1337 C CA . ALA B 1 15 ? -33.260 -35.741 -79.914 1.00 38.05 11 ALA B CA 1
ATOM 1338 C C . ALA B 1 15 ? -34.324 -35.847 -81.003 1.00 38.26 11 ALA B C 1
ATOM 1339 O O . ALA B 1 15 ? -34.016 -35.775 -82.197 1.00 35.17 11 ALA B O 1
ATOM 1341 N N . SER B 1 16 ? -35.569 -36.049 -80.590 1.00 32.99 12 SER B N 1
ATOM 1342 C CA . SER B 1 16 ? -36.679 -36.112 -81.534 1.00 36.51 12 SER B CA 1
ATOM 1343 C C . SER B 1 16 ? -37.946 -35.643 -80.847 1.00 37.42 12 SER B C 1
ATOM 1344 O O . SER B 1 16 ? -37.944 -35.408 -79.632 1.00 36.71 12 SER B O 1
ATOM 1347 N N . LEU B 1 17 ? -39.022 -35.506 -81.622 1.00 37.01 13 LEU B N 1
ATOM 1348 C CA . LEU B 1 17 ? -40.328 -35.152 -81.069 1.00 38.76 13 LEU B CA 1
ATOM 1349 C C . LEU B 1 17 ? -40.742 -36.114 -79.951 1.00 42.41 13 LEU B C 1
ATOM 1350 O O . LEU B 1 17 ? -41.227 -35.695 -78.896 1.00 41.90 13 LEU B O 1
ATOM 1355 N N . ASP B 1 18 ? -40.545 -37.408 -80.184 1.00 42.39 14 ASP B N 1
ATOM 1356 C CA . ASP B 1 18 ? -40.953 -38.429 -79.224 1.00 40.67 14 ASP B CA 1
ATOM 1357 C C . ASP B 1 18 ? -40.005 -38.518 -78.036 1.00 43.89 14 ASP B C 1
ATOM 1358 O O . ASP B 1 18 ? -40.343 -39.092 -76.999 1.00 46.56 14 ASP B O 1
ATOM 1363 N N . ASN B 1 19 ? -38.817 -37.946 -78.191 1.00 40.10 15 ASN B N 1
ATOM 1364 C CA . ASN B 1 19 ? -37.777 -38.113 -77.194 1.00 42.15 15 ASN B CA 1
ATOM 1365 C C . ASN B 1 19 ? -36.817 -36.921 -77.100 1.00 42.73 15 ASN B C 1
ATOM 1366 O O . ASN B 1 19 ? -35.864 -36.818 -77.873 1.00 43.56 15 ASN B O 1
ATOM 1371 N N . PHE B 1 20 ? -37.057 -36.027 -76.147 1.00 37.03 16 PHE B N 1
ATOM 1372 C CA . PHE B 1 20 ? -36.231 -34.838 -76.020 1.00 38.25 16 PHE B CA 1
ATOM 1373 C C . PHE B 1 20 ? -36.130 -34.411 -74.564 1.00 40.21 16 PHE B C 1
ATOM 1374 O O . PHE B 1 20 ? -37.075 -34.587 -73.796 1.00 43.95 16 PHE B O 1
ATOM 1382 N N . ARG B 1 21 ? -34.987 -33.854 -74.184 1.00 35.18 17 ARG B N 1
ATOM 1383 C CA . ARG B 1 21 ? -34.806 -33.368 -72.820 1.00 39.25 17 ARG B CA 1
ATOM 1384 C C . ARG B 1 21 ? -34.159 -31.995 -72.851 1.00 38.91 17 ARG B C 1
ATOM 1385 O O . ARG B 1 21 ? -32.992 -31.866 -73.209 1.00 34.37 17 ARG B O 1
ATOM 1393 N N . LYS B 1 22 ? -34.930 -30.974 -72.488 1.00 35.88 18 LYS B N 1
ATOM 1394 C CA . LYS B 1 22 ? -34.442 -29.600 -72.480 1.00 34.54 18 LYS B CA 1
ATOM 1395 C C . LYS B 1 22 ? -33.352 -29.418 -71.427 1.00 38.57 18 LYS B C 1
ATOM 1396 O O . LYS B 1 22 ? -33.364 -30.079 -70.384 1.00 37.16 18 LYS B O 1
ATOM 1402 N N . GLY B 1 23 ? -32.407 -28.528 -71.700 1.00 31.96 19 GLY B N 1
ATOM 1403 C CA . GLY B 1 23 ? -31.324 -28.285 -70.769 1.00 33.69 19 GLY B CA 1
ATOM 1404 C C . GLY B 1 23 ? -31.763 -27.317 -69.690 1.00 32.61 19 GLY B C 1
ATOM 1405 O O . GLY B 1 23 ? -32.957 -27.129 -69.474 1.00 29.30 19 GLY B O 1
ATOM 1406 N N . THR B 1 24 ? -30.803 -26.684 -69.027 1.00 28.64 20 THR B N 1
ATOM 1407 C CA . THR B 1 24 ? -31.129 -25.815 -67.901 1.00 33.46 20 THR B CA 1
ATOM 1408 C C . THR B 1 24 ? -30.306 -24.527 -67.821 1.00 37.74 20 THR B C 1
ATOM 1409 O O . THR B 1 24 ? -29.115 -24.499 -68.180 1.00 31.88 20 THR B O 1
ATOM 1413 N N . VAL B 1 25 ? -30.950 -23.476 -67.310 1.00 36.34 21 VAL B N 1
ATOM 1414 C CA . VAL B 1 25 ? -30.291 -22.201 -67.047 1.00 32.41 21 VAL B CA 1
ATOM 1415 C C . VAL B 1 25 ? -30.223 -21.911 -65.548 1.00 35.64 21 VAL B C 1
ATOM 1416 O O . VAL B 1 25 ? -31.200 -21.475 -64.945 1.00 38.21 21 VAL B O 1
ATOM 1420 N N . GLU B 1 26 ? -29.056 -22.164 -64.963 1.00 36.10 22 GLU B N 1
ATOM 1421 C CA . GLU B 1 26 ? -28.751 -21.798 -63.586 1.00 36.19 22 GLU B CA 1
ATOM 1422 C C . GLU B 1 26 ? -28.267 -20.350 -63.516 1.00 37.81 22 GLU B C 1
ATOM 1423 O O . GLU B 1 26 ? -27.235 -20.003 -64.101 1.00 37.35 22 GLU B O 1
ATOM 1429 N N . ILE B 1 27 ? -28.997 -19.508 -62.792 1.00 41.24 23 ILE B N 1
ATOM 1430 C CA . ILE B 1 27 ? -28.593 -18.117 -62.598 1.00 39.64 23 ILE B CA 1
ATOM 1431 C C . ILE B 1 27 ? -27.755 -17.877 -61.336 1.00 43.34 23 ILE B C 1
ATOM 1432 O O . ILE B 1 27 ? -28.089 -18.351 -60.257 1.00 44.05 23 ILE B O 1
ATOM 1437 N N . ILE B 1 28 ? -26.665 -17.133 -61.492 1.00 46.86 24 ILE B N 1
ATOM 1438 C CA . ILE B 1 28 ? -25.876 -16.633 -60.370 1.00 41.86 24 ILE B CA 1
ATOM 1439 C C . ILE B 1 28 ? -26.282 -15.176 -60.103 1.00 44.55 24 ILE B C 1
ATOM 1440 O O . ILE B 1 28 ? -26.668 -14.809 -58.993 1.00 46.01 24 ILE B O 1
ATOM 1445 N N . SER B 1 29 ? -26.191 -14.348 -61.133 1.00 46.46 25 SER B N 1
ATOM 1446 C CA . SER B 1 29 ? -26.771 -13.012 -61.097 1.00 46.67 25 SER B CA 1
ATOM 1447 C C . SER B 1 29 ? -27.381 -12.734 -62.459 1.00 45.92 25 SER B C 1
ATOM 1448 O O . SER B 1 29 ? -26.750 -12.971 -63.484 1.00 46.21 25 SER B O 1
ATOM 1451 N N . GLY B 1 30 ? -28.617 -12.254 -62.480 1.00 52.77 26 GLY B N 1
ATOM 1452 C CA . GLY B 1 30 ? -29.247 -11.909 -63.741 1.00 41.05 26 GLY B CA 1
ATOM 1453 C C . GLY B 1 30 ? -30.649 -12.454 -63.906 1.00 44.58 26 GLY B C 1
ATOM 1454 O O . GLY B 1 30 ? -31.363 -12.681 -62.929 1.00 47.63 26 GLY B O 1
ATOM 1455 N N . GLU B 1 31 ? -31.042 -12.656 -65.160 1.00 48.65 27 GLU B N 1
ATOM 1456 C CA . GLU B 1 31 ? -32.370 -13.150 -65.490 1.00 39.65 27 GLU B CA 1
ATOM 1457 C C . GLU B 1 31 ? -32.318 -14.176 -66.609 1.00 35.79 27 GLU B C 1
ATOM 1458 O O . GLU B 1 31 ? -31.821 -13.895 -67.685 1.00 39.33 27 GLU B O 1
ATOM 1464 N N . ALA B 1 32 ? -32.845 -15.364 -66.345 1.00 40.37 28 ALA B N 1
ATOM 1465 C CA . ALA B 1 32 ? -32.988 -16.400 -67.355 1.00 36.38 28 ALA B CA 1
ATOM 1466 C C . ALA B 1 32 ? -33.566 -15.846 -68.650 1.00 35.69 28 ALA B C 1
ATOM 1467 O O . ALA B 1 32 ? -33.192 -16.271 -69.748 1.00 38.75 28 ALA B O 1
ATOM 1469 N N . ARG B 1 33 ? -34.485 -14.900 -68.506 1.00 31.88 29 ARG B N 1
ATOM 1470 C CA . ARG B 1 33 ? -35.224 -14.305 -69.623 1.00 39.06 29 ARG B CA 1
ATOM 1471 C C . ARG B 1 33 ? -34.346 -13.858 -70.791 1.00 36.42 29 ARG B C 1
ATOM 1472 O O . ARG B 1 33 ? -34.712 -14.005 -71.958 1.00 30.85 29 ARG B O 1
ATOM 1480 N N . HIS B 1 34 ? -33.201 -13.276 -70.463 1.00 32.52 30 HIS B N 1
ATOM 1481 C CA . HIS B 1 34 ? -32.369 -12.641 -71.463 1.00 29.79 30 HIS B CA 1
ATOM 1482 C C . HIS B 1 34 ? -31.729 -13.648 -72.397 1.00 33.32 30 HIS B C 1
ATOM 1483 O O . HIS B 1 34 ? -31.225 -13.277 -73.454 1.00 35.06 30 HIS B O 1
ATOM 1490 N N . TYR B 1 35 ? -31.777 -14.921 -72.019 1.00 29.93 31 TYR B N 1
ATOM 1491 C CA . TYR B 1 35 ? -31.220 -15.986 -72.842 1.00 27.60 31 TYR B CA 1
ATOM 1492 C C . TYR B 1 35 ? -32.192 -16.580 -73.881 1.00 29.66 31 TYR B C 1
ATOM 1493 O O . TYR B 1 35 ? -31.775 -17.360 -74.742 1.00 30.59 31 TYR B O 1
ATOM 1502 N N . ALA B 1 36 ? -33.469 -16.204 -73.813 1.00 29.53 32 ALA B N 1
ATOM 1503 C CA . ALA B 1 36 ? -34.479 -16.714 -74.751 1.00 30.60 32 ALA B CA 1
ATOM 1504 C C . ALA B 1 36 ? -34.276 -18.208 -75.017 1.00 34.01 32 ALA B C 1
ATOM 1505 O O . ALA B 1 36 ? -34.209 -18.660 -76.174 1.00 25.64 32 ALA B O 1
ATOM 1507 N N . PHE B 1 37 ? -34.176 -18.955 -73.918 1.00 33.81 33 PHE B N 1
ATOM 1508 C CA . PHE B 1 37 ? -33.836 -20.373 -73.928 1.00 29.78 33 PHE B CA 1
ATOM 1509 C C . PHE B 1 37 ? -35.051 -21.256 -74.239 1.00 30.24 33 PHE B C 1
ATOM 1510 O O . PHE B 1 37 ? -36.085 -21.149 -73.583 1.00 29.24 33 PHE B O 1
ATOM 1518 N N . SER B 1 38 ? -34.910 -22.128 -75.234 1.00 27.43 34 SER B N 1
ATOM 1519 C CA . SER B 1 38 ? -35.998 -23.003 -75.680 1.00 24.07 34 SER B CA 1
ATOM 1520 C C . SER B 1 38 ? -35.431 -24.284 -76.287 1.00 29.94 34 SER B C 1
ATOM 1521 O O . SER B 1 38 ? -34.212 -24.426 -76.447 1.00 29.56 34 SER B O 1
ATOM 1524 N N . ASN B 1 39 ? -36.314 -25.220 -76.618 1.00 30.20 35 ASN B N 1
ATOM 1525 C CA . ASN B 1 39 ? -35.905 -26.460 -77.275 1.00 30.70 35 ASN B CA 1
ATOM 1526 C C . ASN B 1 39 ? -36.768 -26.707 -78.511 1.00 30.20 35 ASN B C 1
ATOM 1527 O O . ASN B 1 39 ? -37.996 -26.757 -78.423 1.00 36.50 35 ASN B O 1
ATOM 1532 N N . ILE B 1 40 ? -36.128 -26.867 -79.661 1.00 24.73 36 ILE B N 1
ATOM 1533 C CA . ILE B 1 40 ? -36.871 -26.950 -80.913 1.00 30.52 36 ILE B CA 1
ATOM 1534 C C . ILE B 1 40 ? -37.881 -28.095 -80.953 1.00 32.54 36 ILE B C 1
ATOM 1535 O O . ILE B 1 40 ? -38.939 -27.962 -81.563 1.00 34.81 36 ILE B O 1
ATOM 1540 N N . PHE B 1 41 ? -37.566 -29.206 -80.296 1.00 32.33 37 PHE B N 1
ATOM 1541 C CA . PHE B 1 41 ? -38.456 -30.360 -80.305 1.00 31.76 37 PHE B CA 1
ATOM 1542 C C . PHE B 1 41 ? -39.675 -30.114 -79.434 1.00 35.09 37 PHE B C 1
ATOM 1543 O O . PHE B 1 41 ? -40.784 -30.491 -79.800 1.00 37.13 37 PHE B O 1
ATOM 1551 N N . GLU B 1 42 ? -39.479 -29.449 -78.304 1.00 33.05 38 GLU B N 1
ATOM 1552 C CA . GLU B 1 42 ? -40.609 -29.014 -77.492 1.00 37.64 38 GLU B CA 1
ATOM 1553 C C . GLU B 1 42 ? -41.462 -27.953 -78.202 1.00 42.37 38 GLU B C 1
ATOM 1554 O O . GLU B 1 42 ? -42.672 -27.891 -77.994 1.00 45.14 38 GLU B O 1
ATOM 1560 N N . VAL B 1 43 ? -40.831 -27.119 -79.029 1.00 39.68 39 VAL B N 1
ATOM 1561 C CA . VAL B 1 43 ? -41.549 -26.104 -79.807 1.00 37.52 39 VAL B CA 1
ATOM 1562 C C . VAL B 1 43 ? -42.380 -26.748 -80.918 1.00 41.31 39 VAL B C 1
ATOM 1563 O O . VAL B 1 43 ? -43.553 -26.421 -81.098 1.00 42.48 39 VAL B O 1
ATOM 1567 N N . ALA B 1 44 ? -41.775 -27.672 -81.655 1.00 36.45 40 ALA B N 1
ATOM 1568 C CA . ALA B 1 44 ? -42.496 -28.400 -82.699 1.00 36.34 40 ALA B CA 1
ATOM 1569 C C . ALA B 1 44 ? -43.623 -29.250 -82.133 1.00 42.63 40 ALA B C 1
ATOM 1570 O O . ALA B 1 44 ? -44.647 -29.435 -82.784 1.00 52.01 40 ALA B O 1
ATOM 1572 N N . GLN B 1 45 ? -43.429 -29.787 -80.931 1.00 39.24 41 GLN B N 1
ATOM 1573 C CA . GLN B 1 45 ? -44.442 -30.626 -80.298 1.00 44.00 41 GLN B CA 1
ATOM 1574 C C . GLN B 1 45 ? -45.710 -29.825 -79.973 1.00 44.76 41 GLN B C 1
ATOM 1575 O O . GLN B 1 45 ? -46.811 -30.369 -79.978 1.00 45.48 41 GLN B O 1
ATOM 1581 N N . ASN B 1 46 ? -45.546 -28.528 -79.717 1.00 42.52 42 ASN B N 1
ATOM 1582 C CA . ASN B 1 46 ? -46.646 -27.668 -79.274 1.00 42.76 42 ASN B CA 1
ATOM 1583 C C . ASN B 1 46 ? -47.113 -26.657 -80.319 1.00 41.07 42 ASN B C 1
ATOM 1584 O O . ASN B 1 46 ? -47.679 -25.623 -79.969 1.00 34.90 42 ASN B O 1
ATOM 1589 N N . SER B 1 47 ? -46.879 -26.952 -81.594 1.00 42.88 43 SER B N 1
ATOM 1590 C CA . SER B 1 47 ? -47.162 -25.989 -82.655 1.00 38.43 43 SER B CA 1
ATOM 1591 C C . SER B 1 47 ? -47.937 -26.594 -83.814 1.00 41.90 43 SER B C 1
ATOM 1592 O O . SER B 1 47 ? -47.793 -27.780 -84.128 1.00 43.77 43 SER B O 1
ATOM 1595 N N . LYS B 1 48 ? -48.756 -25.759 -84.447 1.00 45.62 44 LYS B N 1
ATOM 1596 C CA . LYS B 1 48 ? -49.492 -26.138 -85.647 1.00 46.64 44 LYS B CA 1
ATOM 1597 C C . LYS B 1 48 ? -48.518 -26.590 -86.729 1.00 42.56 44 LYS B C 1
ATOM 1598 O O . LYS B 1 48 ? -47.360 -26.187 -86.731 1.00 39.36 44 LYS B O 1
ATOM 1604 N N . PRO B 1 49 ? -48.986 -27.444 -87.643 1.00 41.74 45 PRO B N 1
ATOM 1605 C CA . PRO B 1 49 ? -48.190 -27.908 -88.785 1.00 43.65 45 PRO B CA 1
ATOM 1606 C C . PRO B 1 49 ? -47.681 -26.771 -89.677 1.00 39.87 45 PRO B C 1
ATOM 1607 O O . PRO B 1 49 ? -48.467 -26.010 -90.234 1.00 34.12 45 PRO B O 1
ATOM 1611 N N . TYR B 1 50 ? -46.360 -26.672 -89.790 1.00 36.12 46 TYR B N 1
ATOM 1612 C CA . TYR B 1 50 ? -45.700 -25.681 -90.639 1.00 32.43 46 TYR B CA 1
ATOM 1613 C C . TYR B 1 50 ? -45.887 -24.240 -90.187 1.00 30.71 46 TYR B C 1
ATOM 1614 O O . TYR B 1 50 ? -45.590 -23.309 -90.929 1.00 29.39 46 TYR B O 1
ATOM 1623 N N . GLU B 1 51 ? -46.386 -24.060 -88.971 1.00 29.21 47 GLU B N 1
ATOM 1624 C CA . GLU B 1 51 ? -46.389 -22.752 -88.336 1.00 28.63 47 GLU B CA 1
ATOM 1625 C C . GLU B 1 51 ? -44.928 -22.334 -88.105 1.00 36.81 47 GLU B C 1
ATOM 1626 O O . GLU B 1 51 ? -44.234 -22.946 -87.290 1.00 31.31 47 GLU B O 1
ATOM 1632 N N . LYS B 1 52 ? -44.464 -21.309 -88.823 1.00 31.69 48 LYS B N 1
ATOM 1633 C CA . LYS B 1 52 ? -43.059 -20.890 -88.776 1.00 33.27 48 LYS B CA 1
ATOM 1634 C C . LYS B 1 52 ? -42.697 -20.203 -87.447 1.00 33.46 48 LYS B C 1
ATOM 1635 O O . LYS B 1 52 ? -42.641 -18.968 -87.357 1.00 33.77 48 LYS B O 1
ATOM 1641 N N . VAL B 1 53 ? -42.457 -21.009 -86.414 1.00 29.15 49 VAL B N 1
ATOM 1642 C CA . VAL B 1 53 ? -42.185 -20.460 -85.087 1.00 30.41 49 VAL B CA 1
ATOM 1643 C C . VAL B 1 53 ? -40.754 -19.952 -84.956 1.00 27.45 49 VAL B C 1
ATOM 1644 O O . VAL B 1 53 ? -39.794 -20.714 -85.146 1.00 23.80 49 VAL B O 1
ATOM 1648 N N . VAL B 1 54 ? -40.617 -18.670 -84.621 1.00 29.42 50 VAL B N 1
ATOM 1649 C CA . VAL B 1 54 ? -39.297 -18.062 -84.406 1.00 28.69 50 VAL B CA 1
ATOM 1650 C C . VAL B 1 54 ? -38.678 -18.501 -83.077 1.00 28.90 50 VAL B C 1
ATOM 1651 O O . VAL B 1 54 ? -39.248 -18.242 -82.005 1.00 29.36 50 VAL B O 1
ATOM 1655 N N . VAL B 1 55 ? -37.521 -19.163 -83.151 1.00 22.42 51 VAL B N 1
ATOM 1656 C CA . VAL B 1 55 ? -36.787 -19.571 -81.948 1.00 28.19 51 VAL B CA 1
ATOM 1657 C C . VAL B 1 55 ? -35.457 -18.813 -81.811 1.00 29.15 51 VAL B C 1
ATOM 1658 O O . VAL B 1 55 ? -34.752 -18.927 -80.803 1.00 21.68 51 VAL B O 1
ATOM 1662 N N . GLY B 1 56 ? -35.127 -18.048 -82.847 1.00 31.08 52 GLY B N 1
ATOM 1663 C CA . GLY B 1 56 ? -33.941 -17.214 -82.859 1.00 25.60 52 GLY B CA 1
ATOM 1664 C C . GLY B 1 56 ? -34.180 -15.957 -83.683 1.00 25.34 52 GLY B C 1
ATOM 1665 O O . GLY B 1 56 ? -34.689 -16.006 -84.803 1.00 27.42 52 GLY B O 1
ATOM 1666 N N . LEU B 1 57 ? -33.802 -14.822 -83.115 1.00 27.58 53 LEU B N 1
ATOM 1667 C CA . LEU B 1 57 ? -33.986 -13.527 -83.747 1.00 27.67 53 LEU B CA 1
ATOM 1668 C C . LEU B 1 57 ? -32.719 -12.694 -83.557 1.00 26.76 53 LEU B C 1
ATOM 1669 O O . LEU B 1 57 ? -32.201 -12.584 -82.444 1.00 28.57 53 LEU B O 1
ATOM 1674 N N . ASN B 1 58 ? -32.215 -12.128 -84.645 1.00 25.33 54 ASN B N 1
ATOM 1675 C CA . ASN B 1 58 ? -31.032 -11.278 -84.583 1.00 27.80 54 ASN B CA 1
ATOM 1676 C C . ASN B 1 58 ? -31.192 -10.105 -85.552 1.00 27.84 54 ASN B C 1
ATOM 1677 O O . ASN B 1 58 ? -30.812 -10.190 -86.709 1.00 25.90 54 ASN B O 1
ATOM 1682 N N . LEU B 1 59 ? -31.800 -9.025 -85.075 1.00 30.28 55 LEU B N 1
ATOM 1683 C CA . LEU B 1 59 ? -31.931 -7.808 -85.867 1.00 29.84 55 LEU B CA 1
ATOM 1684 C C . LEU B 1 59 ? -32.540 -8.056 -87.236 1.00 33.77 55 LEU B C 1
ATOM 1685 O O . LEU B 1 59 ? -32.020 -7.586 -88.252 1.00 43.97 55 LEU B O 1
ATOM 1690 N N . GLY B 1 60 ? -33.649 -8.783 -87.271 1.00 31.80 56 GLY B N 1
ATOM 1691 C CA . GLY B 1 60 ? -34.356 -9.004 -88.521 1.00 31.66 56 GLY B CA 1
ATOM 1692 C C . GLY B 1 60 ? -34.113 -10.381 -89.113 1.00 30.78 56 GLY B C 1
ATOM 1693 O O . GLY B 1 60 ? -34.982 -10.935 -89.785 1.00 28.28 56 GLY B O 1
ATOM 1694 N N . TYR B 1 61 ? -32.932 -10.944 -88.873 1.00 27.24 57 TYR B N 1
ATOM 1695 C CA . TYR B 1 61 ? -32.689 -12.315 -89.309 1.00 26.70 57 TYR B CA 1
ATOM 1696 C C . TYR B 1 61 ? -33.344 -13.236 -88.316 1.00 30.53 57 TYR B C 1
ATOM 1697 O O . TYR B 1 61 ? -33.450 -12.899 -87.126 1.00 26.53 57 TYR B O 1
ATOM 1706 N N . VAL B 1 62 ? -33.775 -14.401 -88.791 1.00 23.57 58 VAL B N 1
ATOM 1707 C CA . VAL B 1 62 ? -34.458 -15.331 -87.910 1.00 25.32 58 VAL B CA 1
ATOM 1708 C C . VAL B 1 62 ? -34.084 -16.788 -88.156 1.00 28.98 58 VAL B C 1
ATOM 1709 O O . VAL B 1 62 ? -33.637 -17.179 -89.244 1.00 22.78 58 VAL B O 1
ATOM 1713 N N . VAL B 1 63 ? -34.285 -17.586 -87.118 1.00 29.29 59 VAL B N 1
ATOM 1714 C CA . VAL B 1 63 ? -34.270 -19.025 -87.257 1.00 29.75 59 VAL B CA 1
ATOM 1715 C C . VAL B 1 63 ? -35.641 -19.542 -86.830 1.00 26.78 59 VAL B C 1
ATOM 1716 O O . VAL B 1 63 ? -36.089 -19.321 -85.708 1.00 26.51 59 VAL B O 1
ATOM 1720 N N . GLU B 1 64 ? -36.316 -20.205 -87.758 1.00 29.27 60 GLU B N 1
ATOM 1721 C CA . GLU B 1 64 ? -37.672 -20.672 -87.533 1.00 27.55 60 GLU B CA 1
ATOM 1722 C C . GLU B 1 64 ? -37.651 -22.174 -87.306 1.00 28.11 60 GLU B C 1
ATOM 1723 O O . GLU B 1 64 ? -36.861 -22.895 -87.919 1.00 29.63 60 GLU B O 1
ATOM 1729 N N . THR B 1 65 ? -38.494 -22.634 -86.390 1.00 23.30 61 THR B N 1
ATOM 1730 C CA . THR B 1 65 ? -38.737 -24.057 -86.215 1.00 27.32 61 THR B CA 1
ATOM 1731 C C . THR B 1 65 ? -40.114 -24.363 -86.788 1.00 30.51 61 THR B C 1
ATOM 1732 O O . THR B 1 65 ? -41.101 -23.692 -86.456 1.00 30.46 61 THR B O 1
ATOM 1736 N N . LEU B 1 66 ? -40.178 -25.358 -87.663 1.00 27.26 62 LEU B N 1
ATOM 1737 C CA . LEU B 1 66 ? -41.446 -25.784 -88.244 1.00 32.19 62 LEU B CA 1
ATOM 1738 C C . LEU B 1 66 ? -41.705 -27.233 -87.892 1.00 32.68 62 LEU B C 1
ATOM 1739 O O . LEU B 1 66 ? -40.819 -28.083 -88.052 1.00 30.67 62 LEU B O 1
ATOM 1744 N N . ARG B 1 67 ? -42.910 -27.512 -87.404 1.00 32.06 63 ARG B N 1
ATOM 1745 C CA . ARG B 1 67 ? -43.361 -28.891 -87.254 1.00 39.42 63 ARG B CA 1
ATOM 1746 C C . ARG B 1 67 ? -43.830 -29.420 -88.609 1.00 39.64 63 ARG B C 1
ATOM 1747 O O . ARG B 1 67 ? -44.868 -28.994 -89.117 1.00 40.22 63 ARG B O 1
ATOM 1755 N N . ALA B 1 68 ? -43.064 -30.333 -89.198 1.00 31.62 64 ALA B N 1
ATOM 1756 C CA . ALA B 1 68 ? -43.459 -30.950 -90.459 1.00 38.21 64 ALA B CA 1
ATOM 1757 C C . ALA B 1 68 ? -44.547 -32.018 -90.252 1.00 45.52 64 ALA B C 1
ATOM 1758 O O . ALA B 1 68 ? -44.276 -33.095 -89.725 1.00 48.75 64 ALA B O 1
ATOM 1760 N N . GLU B 1 69 ? -45.775 -31.723 -90.665 1.00 41.87 65 GLU B N 1
ATOM 1761 C CA . GLU B 1 69 ? -46.848 -32.712 -90.596 1.00 46.72 65 GLU B CA 1
ATOM 1762 C C . GLU B 1 69 ? -47.801 -32.499 -91.756 1.00 50.66 65 GLU B C 1
ATOM 1763 O O . GLU B 1 69 ? -48.485 -31.474 -91.829 1.00 47.96 65 GLU B O 1
ATOM 1769 N N . GLY B 1 70 ? -47.831 -33.466 -92.669 1.00 52.40 66 GLY B N 1
ATOM 1770 C CA . GLY B 1 70 ? -48.643 -33.354 -93.865 1.00 44.51 66 GLY B CA 1
ATOM 1771 C C . GLY B 1 70 ? -47.944 -32.528 -94.924 1.00 47.85 66 GLY B C 1
ATOM 1772 O O . GLY B 1 70 ? -46.719 -32.543 -95.030 1.00 46.28 66 GLY B O 1
ATOM 1773 N N . GLN B 1 71 ? -48.731 -31.803 -95.708 1.00 52.34 67 GLN B N 1
ATOM 1774 C CA . GLN B 1 71 ? -48.207 -31.001 -96.803 1.00 46.65 67 GLN B CA 1
ATOM 1775 C C . GLN B 1 71 ? -48.317 -29.528 -96.436 1.00 47.95 67 GLN B C 1
ATOM 1776 O O . GLN B 1 71 ? -49.335 -29.091 -95.902 1.00 46.64 67 GLN B O 1
ATOM 1782 N N . SER B 1 72 ? -47.262 -28.766 -96.706 1.00 46.52 68 SER B N 1
ATOM 1783 C CA . SER B 1 72 ? -47.264 -27.341 -96.403 1.00 43.19 68 SER B CA 1
ATOM 1784 C C . SER B 1 72 ? -47.815 -26.581 -97.593 1.00 42.21 68 SER B C 1
ATOM 1785 O O . SER B 1 72 ? -47.872 -27.112 -98.702 1.00 44.09 68 SER B O 1
ATOM 1788 N N . PRO B 1 73 ? -48.225 -25.329 -97.365 1.00 42.10 69 PRO B N 1
ATOM 1789 C CA . PRO B 1 73 ? -48.506 -24.402 -98.464 1.00 38.20 69 PRO B CA 1
ATOM 1790 C C . PRO B 1 73 ? -47.246 -24.217 -99.301 1.00 46.89 69 PRO B C 1
ATOM 1791 O O . PRO B 1 73 ? -46.144 -24.556 -98.841 1.00 43.97 69 PRO B O 1
ATOM 1795 N N . TRP B 1 74 ? -47.397 -23.685 -100.508 1.00 45.79 70 TRP B N 1
ATOM 1796 C CA . TRP B 1 74 ? -46.245 -23.276 -101.295 1.00 42.77 70 TRP B CA 1
ATOM 1797 C C . TRP B 1 74 ? -45.658 -22.005 -100.697 1.00 41.54 70 TRP B C 1
ATOM 1798 O O . TRP B 1 74 ? -46.383 -21.053 -100.403 1.00 44.56 70 TRP B O 1
ATOM 1809 N N . PHE B 1 75 ? -44.342 -21.990 -100.529 1.00 42.64 71 PHE B N 1
ATOM 1810 C CA . PHE B 1 75 ? -43.646 -20.854 -99.937 1.00 37.99 71 PHE B CA 1
ATOM 1811 C C . PHE B 1 75 ? -42.724 -20.259 -100.976 1.00 37.12 71 PHE B C 1
ATOM 1812 O O . PHE B 1 75 ? -42.283 -20.958 -101.890 1.00 40.67 71 PHE B O 1
ATOM 1820 N N . THR B 1 76 ? -42.398 -18.982 -100.819 1.00 35.71 72 THR B N 1
ATOM 1821 C CA . THR B 1 76 ? -41.399 -18.356 -101.680 1.00 39.45 72 THR B CA 1
ATOM 1822 C C . THR B 1 76 ? -40.767 -17.125 -101.021 1.00 37.38 72 THR B C 1
ATOM 1823 O O . THR B 1 76 ? -41.325 -16.565 -100.070 1.00 36.30 72 THR B O 1
ATOM 1827 N N . ALA B 1 77 ? -39.610 -16.705 -101.531 1.00 32.76 73 ALA B N 1
ATOM 1828 C CA . ALA B 1 77 ? -38.924 -15.519 -101.012 1.00 32.93 73 ALA B CA 1
ATOM 1829 C C . ALA B 1 77 ? -38.011 -14.870 -102.054 1.00 33.10 73 ALA B C 1
ATOM 1830 O O . ALA B 1 77 ? -37.565 -15.525 -103.000 1.00 28.64 73 ALA B O 1
ATOM 1832 N N . ALA B 1 78 ? -37.722 -13.585 -101.856 1.00 31.79 74 ALA B N 1
ATOM 1833 C CA . ALA B 1 78 ? -36.869 -12.829 -102.768 1.00 35.94 74 ALA B CA 1
ATOM 1834 C C . ALA B 1 78 ? -35.382 -13.173 -102.627 1.00 37.41 74 ALA B C 1
ATOM 1835 O O . ALA B 1 78 ? -34.570 -12.801 -103.476 1.00 33.24 74 ALA B O 1
ATOM 1837 N N . HIS B 1 79 ? -35.026 -13.881 -101.557 1.00 32.80 75 HIS B N 1
ATOM 1838 C CA . HIS B 1 79 ? -33.621 -14.154 -101.259 1.00 35.22 75 HIS B CA 1
ATOM 1839 C C . HIS B 1 79 ? -33.466 -15.605 -100.836 1.00 35.93 75 HIS B C 1
ATOM 1840 O O . HIS B 1 79 ? -34.451 -16.241 -100.455 1.00 37.08 75 HIS B O 1
ATOM 1847 N N . ASP B 1 80 ? -32.240 -16.124 -100.882 1.00 30.16 76 ASP B N 1
ATOM 1848 C CA . ASP B 1 80 ? -31.989 -17.502 -100.451 1.00 29.34 76 ASP B CA 1
ATOM 1849 C C . ASP B 1 80 ? -32.535 -17.813 -99.058 1.00 31.97 76 ASP B C 1
ATOM 1850 O O . ASP B 1 80 ? -32.630 -16.931 -98.200 1.00 31.24 76 ASP B O 1
ATOM 1855 N N . GLU B 1 81 ? -32.898 -19.077 -98.856 1.00 31.04 77 GLU B N 1
ATOM 1856 C CA . GLU B 1 81 ? -33.280 -19.604 -97.551 1.00 26.98 77 GLU B CA 1
ATOM 1857 C C . GLU B 1 81 ? -32.684 -21.003 -97.380 1.00 29.70 77 GLU B C 1
ATOM 1858 O O . GLU B 1 81 ? -32.203 -21.605 -98.341 1.00 26.78 77 GLU B O 1
ATOM 1864 N N . PHE B 1 82 ? -32.701 -21.524 -96.159 1.00 31.78 78 PHE B N 1
ATOM 1865 C CA . PHE B 1 82 ? -32.119 -22.845 -95.913 1.00 33.80 78 PHE B CA 1
ATOM 1866 C C . PHE B 1 82 ? -32.951 -23.630 -94.926 1.00 29.64 78 PHE B C 1
ATOM 1867 O O . PHE B 1 82 ? -33.532 -23.068 -93.992 1.00 29.52 78 PHE B O 1
ATOM 1875 N N . ALA B 1 83 ? -33.016 -24.935 -95.156 1.00 24.78 79 ALA B N 1
ATOM 1876 C CA . ALA B 1 83 ? -33.761 -25.806 -94.279 1.00 27.77 79 ALA B CA 1
ATOM 1877 C C . ALA B 1 83 ? -32.874 -26.953 -93.861 1.00 31.31 79 ALA B C 1
ATOM 1878 O O . ALA B 1 83 ? -32.079 -27.466 -94.657 1.00 30.38 79 ALA B O 1
ATOM 1880 N N . ILE B 1 84 ? -33.012 -27.330 -92.596 1.00 29.40 80 ILE B N 1
ATOM 1881 C CA . ILE B 1 84 ? -32.303 -28.451 -92.020 1.00 31.27 80 ILE B CA 1
ATOM 1882 C C . ILE B 1 84 ? -33.371 -29.302 -91.372 1.00 30.97 80 ILE B C 1
ATOM 1883 O O . ILE B 1 84 ? -34.250 -28.781 -90.684 1.00 35.30 80 ILE B O 1
ATOM 1888 N N . VAL B 1 85 ? -33.310 -30.606 -91.585 1.00 30.09 81 VAL B N 1
ATOM 1889 C CA . VAL B 1 85 ? -34.278 -31.477 -90.950 1.00 35.15 81 VAL B CA 1
ATOM 1890 C C . VAL B 1 85 ? -33.644 -32.073 -89.714 1.00 31.92 81 VAL B C 1
ATOM 1891 O O . VAL B 1 85 ? -32.606 -32.733 -89.795 1.00 30.11 81 VAL B O 1
ATOM 1895 N N . MET B 1 86 ? -34.271 -31.827 -88.570 1.00 29.55 82 MET B N 1
ATOM 1896 C CA . MET B 1 86 ? -33.735 -32.276 -87.294 1.00 32.33 82 MET B CA 1
ATOM 1897 C C . MET B 1 86 ? -34.447 -33.536 -86.807 1.00 34.97 82 MET B C 1
ATOM 1898 O O . MET B 1 86 ? -33.876 -34.319 -86.054 1.00 36.25 82 MET B O 1
ATOM 1903 N N . ASP B 1 87 ? -35.684 -33.739 -87.251 1.00 35.55 83 ASP B N 1
ATOM 1904 C CA . ASP B 1 87 ? -36.373 -34.998 -86.995 1.00 39.02 83 ASP B CA 1
ATOM 1905 C C . ASP B 1 87 ? -37.254 -35.420 -88.162 1.00 42.57 83 ASP B C 1
ATOM 1906 O O . ASP B 1 87 ? -37.922 -34.584 -88.770 1.00 42.83 83 ASP B O 1
ATOM 1911 N N . GLY B 1 88 ? -37.241 -36.716 -88.473 1.00 42.49 84 GLY B N 1
ATOM 1912 C CA . GLY B 1 88 ? -38.148 -37.292 -89.453 1.00 41.80 84 GLY B CA 1
ATOM 1913 C C . GLY B 1 88 ? -37.674 -37.260 -90.890 1.00 46.32 84 GLY B C 1
ATOM 1914 O O . GLY B 1 88 ? -36.475 -37.151 -91.163 1.00 45.14 84 GLY B O 1
ATOM 1915 N N . GLU B 1 89 ? -38.632 -37.371 -91.811 1.00 47.25 85 GLU B N 1
ATOM 1916 C CA . GLU B 1 89 ? -38.360 -37.305 -93.245 1.00 47.88 85 GLU B CA 1
ATOM 1917 C C . GLU B 1 89 ? -39.214 -36.226 -93.880 1.00 46.72 85 GLU B C 1
ATOM 1918 O O . GLU B 1 89 ? -40.426 -36.168 -93.663 1.00 43.98 85 GLU B O 1
ATOM 1924 N N . VAL B 1 90 ? -38.582 -35.366 -94.667 1.00 43.23 86 VAL B N 1
ATOM 1925 C CA . VAL B 1 90 ? -39.320 -34.342 -95.386 1.00 40.96 86 VAL B CA 1
ATOM 1926 C C . VAL B 1 90 ? -38.913 -34.289 -96.840 1.00 40.87 86 VAL B C 1
ATOM 1927 O O . VAL B 1 90 ? -37.732 -34.246 -97.168 1.00 41.03 86 VAL B O 1
ATOM 1931 N N . ARG B 1 91 ? -39.917 -34.300 -97.705 1.00 45.99 87 ARG B N 1
ATOM 1932 C CA . ARG B 1 91 ? -39.714 -34.174 -99.133 1.00 42.84 87 ARG B CA 1
ATOM 1933 C C . ARG B 1 91 ? -40.025 -32.731 -99.517 1.00 46.95 87 ARG B C 1
ATOM 1934 O O . ARG B 1 91 ? -41.077 -32.188 -99.141 1.00 43.39 87 ARG B O 1
ATOM 1942 N N . VAL B 1 92 ? -39.095 -32.106 -100.239 1.00 41.39 88 VAL B N 1
ATOM 1943 C CA . VAL B 1 92 ? -39.236 -30.705 -100.626 1.00 45.13 88 VAL B CA 1
ATOM 1944 C C . VAL B 1 92 ? -39.380 -30.580 -102.140 1.00 44.53 88 VAL B C 1
ATOM 1945 O O . VAL B 1 92 ? -38.484 -30.971 -102.896 1.00 40.67 88 VAL B O 1
ATOM 1949 N N . GLU B 1 93 ? -40.519 -30.044 -102.573 1.00 42.83 89 GLU B N 1
ATOM 1950 C CA . GLU B 1 93 ? -40.777 -29.832 -103.993 1.00 50.05 89 GLU B CA 1
ATOM 1951 C C . GLU B 1 93 ? -40.369 -28.423 -104.393 1.00 46.35 89 GLU B C 1
ATOM 1952 O O . GLU B 1 93 ? -40.662 -27.466 -103.674 1.00 44.04 89 GLU B O 1
ATOM 1958 N N . PHE B 1 94 ? -39.720 -28.301 -105.551 1.00 43.62 90 PHE B N 1
ATOM 1959 C CA . PHE B 1 94 ? -39.287 -27.006 -106.063 1.00 43.03 90 PHE B CA 1
ATOM 1960 C C . PHE B 1 94 ? -39.957 -26.606 -107.380 1.00 49.50 90 PHE B C 1
ATOM 1961 O O . PHE B 1 94 ? -40.246 -27.439 -108.240 1.00 50.73 90 PHE B O 1
ATOM 1969 N N . LEU B 1 95 ? -40.171 -25.306 -107.527 1.00 47.11 91 LEU B N 1
ATOM 1970 C CA . LEU B 1 95 ? -40.867 -24.743 -108.667 1.00 48.46 91 LEU B CA 1
ATOM 1971 C C . LEU B 1 95 ? -40.142 -23.474 -109.103 1.00 51.09 91 LEU B C 1
ATOM 1972 O O . LEU B 1 95 ? -40.076 -22.504 -108.348 1.00 52.69 91 LEU B O 1
ATOM 1977 N N . LYS B 1 96 ? -39.593 -23.471 -110.310 1.00 49.71 92 LYS B N 1
ATOM 1978 C CA . LYS B 1 96 ? -38.944 -22.268 -110.810 1.00 46.38 92 LYS B CA 1
ATOM 1979 C C . LYS B 1 96 ? -39.977 -21.298 -111.378 1.00 50.33 92 LYS B C 1
ATOM 1980 O O . LYS B 1 96 ? -40.384 -21.426 -112.530 1.00 56.30 92 LYS B O 1
ATOM 1986 N N . LEU B 1 97 ? -40.395 -20.327 -110.569 1.00 51.82 93 LEU B N 1
ATOM 1987 C CA . LEU B 1 97 ? -41.437 -19.379 -110.972 1.00 47.78 93 LEU B CA 1
ATOM 1988 C C . LEU B 1 97 ? -41.041 -18.525 -112.178 1.00 53.55 93 LEU B C 1
ATOM 1989 O O . LEU B 1 97 ? -39.869 -18.185 -112.354 1.00 54.65 93 LEU B O 1
ATOM 1994 N N . ASP B 1 98 ? -42.034 -18.180 -112.997 1.00 50.97 94 ASP B N 1
ATOM 1995 C CA . ASP B 1 98 ? -41.824 -17.347 -114.177 1.00 54.87 94 ASP B CA 1
ATOM 1996 C C . ASP B 1 98 ? -41.683 -15.885 -113.768 1.00 52.58 94 ASP B C 1
ATOM 1997 O O . ASP B 1 98 ? -40.982 -15.115 -114.433 1.00 55.62 94 ASP B O 1
ATOM 2002 N N . ALA B 1 99 ? -42.358 -15.506 -112.682 1.00 47.19 95 ALA B N 1
ATOM 2003 C CA . ALA B 1 99 ? -42.265 -14.140 -112.153 1.00 51.91 95 ALA B CA 1
ATOM 2004 C C . ALA B 1 99 ? -41.846 -14.107 -110.675 1.00 52.30 95 ALA B C 1
ATOM 2005 O O . ALA B 1 99 ? -42.674 -13.894 -109.782 1.00 41.87 95 ALA B O 1
ATOM 2007 N N . PRO B 1 100 ? -40.551 -14.328 -110.413 1.00 49.32 96 PRO B N 1
ATOM 2008 C CA . PRO B 1 100 ? -40.036 -14.368 -109.042 1.00 47.07 96 PRO B CA 1
ATOM 2009 C C . PRO B 1 100 ? -40.246 -13.046 -108.312 1.00 46.07 96 PRO B C 1
ATOM 2010 O O . PRO B 1 100 ? -40.233 -11.985 -108.947 1.00 47.80 96 PRO B O 1
ATOM 2014 N N . SER B 1 101 ? -40.455 -13.109 -107.000 1.00 47.54 97 SER B N 1
ATOM 2015 C CA . SER B 1 101 ? -40.463 -11.894 -106.191 1.00 46.15 97 SER B CA 1
ATOM 2016 C C . SER B 1 101 ? -39.095 -11.240 -106.280 1.00 42.57 97 SER B C 1
ATOM 2017 O O . SER B 1 101 ? -38.063 -11.887 -106.060 1.00 40.82 97 SER B O 1
ATOM 2020 N N . LYS B 1 102 ? -39.100 -9.956 -106.619 1.00 45.73 98 LYS B N 1
ATOM 2021 C CA . LYS B 1 102 ? -37.871 -9.230 -106.922 1.00 46.89 98 LYS B CA 1
ATOM 2022 C C . LYS B 1 102 ? -37.416 -8.394 -105.741 1.00 38.74 98 LYS B C 1
ATOM 2023 O O . LYS B 1 102 ? -36.250 -8.028 -105.643 1.00 35.92 98 LYS B O 1
ATOM 2029 N N . HIS B 1 103 ? -38.356 -8.083 -104.856 1.00 37.96 99 HIS B N 1
ATOM 2030 C CA . HIS B 1 103 ? -38.086 -7.219 -103.717 1.00 35.51 99 HIS B CA 1
ATOM 2031 C C . HIS B 1 103 ? -38.686 -7.788 -102.427 1.00 40.35 99 HIS B C 1
ATOM 2032 O O . HIS B 1 103 ? -39.536 -8.693 -102.455 1.00 40.02 99 HIS B O 1
ATOM 2039 N N . GLY B 1 104 ? -38.235 -7.255 -101.295 1.00 40.86 100 GLY B N 1
ATOM 2040 C CA . GLY B 1 104 ? -38.790 -7.613 -100.000 1.00 36.26 100 GLY B CA 1
ATOM 2041 C C . GLY B 1 104 ? -38.030 -8.755 -99.359 1.00 37.74 100 GLY B C 1
ATOM 2042 O O . GLY B 1 104 ? -37.173 -9.365 -99.993 1.00 40.20 100 GLY B O 1
ATOM 2043 N N . GLU B 1 105 ? -38.352 -9.058 -98.106 1.00 37.43 101 GLU B N 1
ATOM 2044 C CA . GLU B 1 105 ? -37.625 -10.085 -97.372 1.00 35.32 101 GLU B CA 1
ATOM 2045 C C . GLU B 1 105 ? -38.575 -10.987 -96.631 1.00 32.24 101 GLU B C 1
ATOM 2046 O O . GLU B 1 105 ? -39.686 -10.599 -96.293 1.00 29.32 101 GLU B O 1
ATOM 2052 N N . GLY B 1 106 ? -38.105 -12.191 -96.348 1.00 32.86 102 GLY B N 1
ATOM 2053 C CA . GLY B 1 106 ? -38.874 -13.132 -95.574 1.00 31.60 102 GLY B CA 1
ATOM 2054 C C . GLY B 1 106 ? -39.600 -14.042 -96.526 1.00 34.18 102 GLY B C 1
ATOM 2055 O O . GLY B 1 106 ? -39.795 -13.709 -97.698 1.00 38.00 102 GLY B O 1
ATOM 2056 N N . THR B 1 107 ? -39.990 -15.198 -96.026 1.00 32.53 103 THR B N 1
ATOM 2057 C CA . THR B 1 107 ? -40.707 -16.147 -96.841 1.00 37.52 103 THR B CA 1
ATOM 2058 C C . THR B 1 107 ? -42.166 -15.710 -96.912 1.00 39.63 103 THR B C 1
ATOM 2059 O O . THR B 1 107 ? -42.773 -15.403 -95.886 1.00 38.57 103 THR B O 1
ATOM 2063 N N . HIS B 1 108 ? -42.698 -15.646 -98.133 1.00 35.65 104 HIS B N 1
ATOM 2064 C CA . HIS B 1 108 ? -44.102 -15.303 -98.392 1.00 40.28 104 HIS B CA 1
ATOM 2065 C C . HIS B 1 108 ? -44.867 -16.509 -98.967 1.00 39.71 104 HIS B C 1
ATOM 2066 O O . HIS B 1 108 ? -44.258 -17.486 -99.424 1.00 38.19 104 HIS B O 1
ATOM 2073 N N . LEU B 1 109 ? -46.196 -16.443 -98.952 1.00 41.20 105 LEU B N 1
ATOM 2074 C CA . LEU B 1 109 ? -47.011 -17.482 -99.596 1.00 41.24 105 LEU B CA 1
ATOM 2075 C C . LEU B 1 109 ? -46.968 -17.372 -101.122 1.00 43.44 105 LEU B C 1
ATOM 2076 O O . LEU B 1 109 ? -47.174 -16.295 -101.688 1.00 41.96 105 LEU B O 1
ATOM 2081 N N . ALA B 1 110 ? -46.690 -18.488 -101.788 1.00 41.49 106 ALA B N 1
ATOM 2082 C CA . ALA B 1 110 ? -46.542 -18.486 -103.241 1.00 42.66 106 ALA B CA 1
ATOM 2083 C C . ALA B 1 110 ? -47.865 -18.697 -103.967 1.00 48.95 106 ALA B C 1
ATOM 2084 O O . ALA B 1 110 ? -47.918 -18.626 -105.192 1.00 58.69 106 ALA B O 1
ATOM 2086 N N . GLY B 1 111 ? -48.925 -18.965 -103.211 1.00 49.40 107 GLY B N 1
ATOM 2087 C CA . GLY B 1 111 ? -50.237 -19.182 -103.789 1.00 54.93 107 GLY B CA 1
ATOM 2088 C C . GLY B 1 111 ? -50.595 -20.651 -103.892 1.00 58.26 107 GLY B C 1
ATOM 2089 O O . GLY B 1 111 ? -49.759 -21.524 -103.657 1.00 59.48 107 GLY B O 1
ATOM 2090 N N . GLU B 1 112 ? -51.847 -20.920 -104.245 1.00 59.42 108 GLU B N 1
ATOM 2091 C CA . GLU B 1 112 ? -52.330 -22.284 -104.430 1.00 66.32 108 GLU B CA 1
ATOM 2092 C C . GLU B 1 112 ? -51.752 -22.914 -105.697 1.00 64.20 108 GLU B C 1
ATOM 2093 O O . GLU B 1 112 ? -51.219 -24.028 -105.670 1.00 57.82 108 GLU B O 1
ATOM 2099 N N . LEU B 1 113 ? -51.875 -22.196 -106.809 1.00 59.94 109 LEU B N 1
ATOM 2100 C CA . LEU B 1 113 ? -51.415 -22.701 -108.098 1.00 65.65 109 LEU B CA 1
ATOM 2101 C C . LEU B 1 113 ? -50.279 -21.833 -108.637 1.00 65.82 109 LEU B C 1
ATOM 2102 O O . LEU B 1 113 ? -50.497 -20.974 -109.494 1.00 65.45 109 LEU B O 1
ATOM 2107 N N . PRO B 1 114 ? -49.059 -22.054 -108.127 1.00 63.18 110 PRO B N 1
ATOM 2108 C CA . PRO B 1 114 ? -47.894 -21.263 -108.538 1.00 55.47 110 PRO B CA 1
ATOM 2109 C C . PRO B 1 114 ? -47.571 -21.513 -109.998 1.00 55.28 110 PRO B C 1
ATOM 2110 O O . PRO B 1 114 ? -47.735 -22.638 -110.480 1.00 56.37 110 PRO B O 1
ATOM 2114 N N . VAL B 1 115 ? -47.121 -20.472 -110.691 1.00 52.49 111 VAL B N 1
ATOM 2115 C CA . VAL B 1 115 ? -46.863 -20.558 -112.118 1.00 52.61 111 VAL B CA 1
ATOM 2116 C C . VAL B 1 115 ? -45.387 -20.715 -112.402 1.00 49.87 111 VAL B C 1
ATOM 2117 O O . VAL B 1 115 ? -44.611 -19.806 -112.127 1.00 55.85 111 VAL B O 1
ATOM 2121 N N . GLY B 1 116 ? -44.998 -21.850 -112.971 1.00 47.42 112 GLY B N 1
ATOM 2122 C CA . GLY B 1 116 ? -43.608 -22.064 -113.327 1.00 52.70 112 GLY B CA 1
ATOM 2123 C C . GLY B 1 116 ? -43.272 -23.517 -113.576 1.00 51.55 112 GLY B C 1
ATOM 2124 O O . GLY B 1 116 ? -44.102 -24.391 -113.371 1.00 58.92 112 GLY B O 1
ATOM 2125 N N . LYS B 1 117 ? -42.045 -23.773 -114.013 1.00 52.15 113 LYS B N 1
ATOM 2126 C CA . LYS B 1 117 ? -41.613 -25.122 -114.352 1.00 61.17 113 LYS B CA 1
ATOM 2127 C C . LYS B 1 117 ? -41.151 -25.907 -113.118 1.00 61.03 113 LYS B C 1
ATOM 2128 O O . LYS B 1 117 ? -40.383 -25.398 -112.303 1.00 59.54 113 LYS B O 1
ATOM 2134 N N . PRO B 1 118 ? -41.628 -27.152 -112.972 1.00 60.26 114 PRO B N 1
ATOM 2135 C CA . PRO B 1 118 ? -41.107 -28.023 -111.913 1.00 53.51 114 PRO B CA 1
ATOM 2136 C C . PRO B 1 118 ? -39.594 -28.203 -112.044 1.00 59.52 114 PRO B C 1
ATOM 2137 O O . PRO B 1 118 ? -39.076 -28.277 -113.166 1.00 56.49 114 PRO B O 1
ATOM 2141 N N . MET B 1 119 ? -38.895 -28.268 -110.911 1.00 56.77 115 MET B N 1
ATOM 2142 C CA . MET B 1 119 ? -37.440 -28.411 -110.916 1.00 54.34 115 MET B CA 1
ATOM 2143 C C . MET B 1 119 ? -37.026 -29.793 -110.420 1.00 52.32 115 MET B C 1
ATOM 2144 O O . MET B 1 119 ? -35.883 -30.223 -110.604 1.00 51.20 115 MET B O 1
ATOM 2149 N N . GLY B 1 120 ? -37.974 -30.482 -109.793 1.00 49.33 116 GLY B N 1
ATOM 2150 C CA . GLY B 1 120 ? -37.724 -31.776 -109.195 1.00 48.97 116 GLY B CA 1
ATOM 2151 C C . GLY B 1 120 ? -37.987 -31.702 -107.705 1.00 50.54 116 GLY B C 1
ATOM 2152 O O . GLY B 1 120 ? -38.561 -30.730 -107.206 1.00 39.71 116 GLY B O 1
ATOM 2153 N N . TYR B 1 121 ? -37.568 -32.730 -106.981 1.00 52.78 117 TYR B N 1
ATOM 2154 C CA . TYR B 1 121 ? -37.723 -32.721 -105.536 1.00 51.12 117 TYR B CA 1
ATOM 2155 C C . TYR B 1 121 ? -36.456 -33.201 -104.843 1.00 51.68 117 TYR B C 1
ATOM 2156 O O . TYR B 1 121 ? -35.525 -33.696 -105.491 1.00 49.14 117 TYR B O 1
ATOM 2165 N N . VAL B 1 122 ? -36.418 -33.027 -103.527 1.00 45.38 118 VAL B N 1
ATOM 2166 C CA . VAL B 1 122 ? -35.316 -33.523 -102.720 1.00 46.38 118 VAL B CA 1
ATOM 2167 C C . VAL B 1 122 ? -35.882 -34.271 -101.521 1.00 43.52 118 VAL B C 1
ATOM 2168 O O . VAL B 1 122 ? -36.929 -33.894 -100.993 1.00 42.01 118 VAL B O 1
ATOM 2172 N N . LEU B 1 123 ? -35.210 -35.344 -101.112 1.00 43.33 119 LEU B N 1
ATOM 2173 C CA . LEU B 1 123 ? -35.631 -36.097 -99.935 1.00 46.35 119 LEU B CA 1
ATOM 2174 C C . LEU B 1 123 ? -34.687 -35.853 -98.763 1.00 48.88 119 LEU B C 1
ATOM 2175 O O . LEU B 1 123 ? -33.520 -36.240 -98.793 1.00 49.22 119 LEU B O 1
ATOM 2180 N N . LEU B 1 124 ? -35.204 -35.198 -97.732 1.00 46.94 120 LEU B N 1
ATOM 2181 C CA . LEU B 1 124 ? -34.395 -34.841 -96.577 1.00 48.31 120 LEU B CA 1
ATOM 2182 C C . LEU B 1 124 ? -34.740 -35.714 -95.385 1.00 45.16 120 LEU B C 1
ATOM 2183 O O . LEU B 1 124 ? -35.859 -35.670 -94.871 1.00 51.70 120 LEU B O 1
ATOM 2188 N N . LYS B 1 125 ? -33.777 -36.515 -94.957 1.00 43.68 121 LYS B N 1
ATOM 2189 C CA . LYS B 1 125 ? -33.864 -37.174 -93.671 1.00 47.07 121 LYS B CA 1
ATOM 2190 C C . LYS B 1 125 ? -33.192 -36.305 -92.595 1.00 47.61 121 LYS B C 1
ATOM 2191 O O . LYS B 1 125 ? -32.700 -35.199 -92.876 1.00 37.76 121 LYS B O 1
ATOM 2197 N N . ARG B 1 126 ? -33.181 -36.807 -91.364 1.00 41.73 122 ARG B N 1
ATOM 2198 C CA . ARG B 1 126 ? -32.522 -36.124 -90.265 1.00 37.48 122 ARG B CA 1
ATOM 2199 C C . ARG B 1 126 ? -31.069 -35.780 -90.589 1.00 42.77 122 ARG B C 1
ATOM 2200 O O . ARG B 1 126 ? -30.330 -36.601 -91.142 1.00 40.15 122 ARG B O 1
ATOM 2208 N N . GLY B 1 127 ? -30.668 -34.560 -90.244 1.00 35.99 123 GLY B N 1
ATOM 2209 C CA . GLY B 1 127 ? -29.290 -34.140 -90.409 1.00 29.86 123 GLY B CA 1
ATOM 2210 C C . GLY B 1 127 ? -28.986 -33.663 -91.813 1.00 35.27 123 GLY B C 1
ATOM 2211 O O . GLY B 1 127 ? -27.857 -33.258 -92.104 1.00 35.20 123 GLY B O 1
ATOM 2212 N N . HIS B 1 128 ? -29.984 -33.707 -92.692 1.00 39.26 124 HIS B N 1
ATOM 2213 C CA . HIS B 1 128 ? -29.796 -33.224 -94.065 1.00 37.77 124 HIS B CA 1
ATOM 2214 C C . HIS B 1 128 ? -30.235 -31.773 -94.223 1.00 32.76 124 HIS B C 1
ATOM 2215 O O . HIS B 1 128 ? -31.166 -31.311 -93.563 1.00 32.79 124 HIS B O 1
ATOM 2222 N N . GLN B 1 129 ? -29.553 -31.061 -95.111 1.00 37.35 125 GLN B N 1
ATOM 2223 C CA . GLN B 1 129 ? -29.812 -29.647 -95.341 1.00 33.59 125 GLN B CA 1
ATOM 2224 C C . GLN B 1 129 ? -29.966 -29.438 -96.830 1.00 34.60 125 GLN B C 1
ATOM 2225 O O . GLN B 1 129 ? -29.265 -30.078 -97.614 1.00 32.32 125 GLN B O 1
ATOM 2231 N N . CYS B 1 130 ? -30.880 -28.555 -97.228 1.00 33.35 126 CYS B N 1
ATOM 2232 C CA . CYS B 1 130 ? -30.970 -28.179 -98.638 1.00 38.65 126 CYS B CA 1
ATOM 2233 C C . CYS B 1 130 ? -31.058 -26.670 -98.817 1.00 35.21 126 CYS B C 1
ATOM 2234 O O . CYS B 1 130 ? -31.483 -25.937 -97.920 1.00 29.04 126 CYS B O 1
ATOM 2237 N N . LEU B 1 131 ? -30.638 -26.216 -99.987 1.00 33.63 127 LEU B N 1
ATOM 2238 C CA . LEU B 1 131 ? -30.820 -24.830 -100.363 1.00 33.33 127 LEU B CA 1
ATOM 2239 C C . LEU B 1 131 ? -32.272 -24.599 -100.796 1.00 35.76 127 LEU B C 1
ATOM 2240 O O . LEU B 1 131 ? -32.859 -25.397 -101.533 1.00 36.78 127 LEU B O 1
ATOM 2245 N N . LEU B 1 132 ? -32.861 -23.523 -100.304 1.00 34.12 128 LEU B N 1
ATOM 2246 C CA . LEU B 1 132 ? -34.142 -23.075 -100.812 1.00 34.06 128 LEU B CA 1
ATOM 2247 C C . LEU B 1 132 ? -33.874 -21.839 -101.658 1.00 32.34 128 LEU B C 1
ATOM 2248 O O . LEU B 1 132 ? -33.890 -20.715 -101.146 1.00 28.84 128 LEU B O 1
ATOM 2253 N N . PRO B 1 133 ? -33.634 -22.047 -102.962 1.00 29.97 129 PRO B N 1
ATOM 2254 C CA . PRO B 1 133 ? -33.085 -21.005 -103.841 1.00 36.87 129 PRO B CA 1
ATOM 2255 C C . PRO B 1 133 ? -34.040 -19.837 -104.052 1.00 35.77 129 PRO B C 1
ATOM 2256 O O . PRO B 1 133 ? -35.232 -20.028 -104.312 1.00 36.17 129 PRO B O 1
ATOM 2260 N N . ALA B 1 134 ? -33.497 -18.631 -103.932 1.00 33.96 130 ALA B N 1
ATOM 2261 C CA . ALA B 1 134 ? -34.248 -17.405 -104.173 1.00 37.82 130 ALA B CA 1
ATOM 2262 C C . ALA B 1 134 ? -34.968 -17.438 -105.516 1.00 41.29 130 ALA B C 1
ATOM 2263 O O . ALA B 1 134 ? -34.366 -17.752 -106.552 1.00 39.40 130 ALA B O 1
ATOM 2265 N N . GLY B 1 135 ? -36.253 -17.105 -105.493 1.00 38.01 131 GLY B N 1
ATOM 2266 C CA . GLY B 1 135 ? -37.019 -16.976 -106.714 1.00 41.78 131 GLY B CA 1
ATOM 2267 C C . GLY B 1 135 ? -37.642 -18.295 -107.118 1.00 47.39 131 GLY B C 1
ATOM 2268 O O . GLY B 1 135 ? -38.221 -18.425 -108.207 1.00 49.85 131 GLY B O 1
ATOM 2269 N N . SER B 1 136 ? -37.516 -19.287 -106.246 1.00 40.45 132 SER B N 1
ATOM 2270 C CA . SER B 1 136 ? -38.221 -20.538 -106.453 1.00 41.56 132 SER B CA 1
ATOM 2271 C C . SER B 1 136 ? -39.395 -20.600 -105.489 1.00 41.52 132 SER B C 1
ATOM 2272 O O . SER B 1 136 ? -39.463 -19.819 -104.542 1.00 46.75 132 SER B O 1
ATOM 2275 N N . ALA B 1 137 ? -40.328 -21.512 -105.732 1.00 40.37 133 ALA B N 1
ATOM 2276 C CA . ALA B 1 137 ? -41.334 -21.822 -104.727 1.00 37.57 133 ALA B CA 1
ATOM 2277 C C . ALA B 1 137 ? -41.107 -23.261 -104.324 1.00 40.94 133 ALA B C 1
ATOM 2278 O O . ALA B 1 137 ? -40.564 -24.050 -105.099 1.00 44.47 133 ALA B O 1
ATOM 2280 N N . TYR B 1 138 ? -41.504 -23.609 -103.111 1.00 35.59 134 TYR B N 1
ATOM 2281 C CA . TYR B 1 138 ? -41.151 -24.910 -102.563 1.00 37.20 134 TYR B CA 1
ATOM 2282 C C . TYR B 1 138 ? -42.182 -25.327 -101.528 1.00 36.80 134 TYR B C 1
ATOM 2283 O O . TYR B 1 138 ? -42.854 -24.477 -100.935 1.00 34.77 134 TYR B O 1
ATOM 2292 N N . ARG B 1 139 ? -42.322 -26.628 -101.310 1.00 33.03 135 ARG B N 1
ATOM 2293 C CA . ARG B 1 139 ? -43.206 -27.086 -100.246 1.00 37.99 135 ARG B CA 1
ATOM 2294 C C . ARG B 1 139 ? -42.738 -28.389 -99.637 1.00 37.98 135 ARG B C 1
ATOM 2295 O O . ARG B 1 139 ? -41.980 -29.141 -100.241 1.00 40.31 135 ARG B O 1
ATOM 2303 N N . PHE B 1 140 ? -43.196 -28.638 -98.422 1.00 39.17 136 PHE B N 1
ATOM 2304 C CA . PHE B 1 140 ? -42.744 -29.787 -97.669 1.00 43.73 136 PHE B CA 1
ATOM 2305 C C . PHE B 1 140 ? -43.869 -30.814 -97.548 1.00 46.22 136 PHE B C 1
ATOM 2306 O O . PHE B 1 140 ? -45.043 -30.457 -97.417 1.00 46.10 136 PHE B O 1
ATOM 2314 N N . GLU B 1 141 ? -43.497 -32.088 -97.595 1.00 47.82 137 GLU B N 1
ATOM 2315 C CA . GLU B 1 141 ? -44.434 -33.188 -97.416 1.00 48.41 137 GLU B CA 1
ATOM 2316 C C . GLU B 1 141 ? -43.883 -34.168 -96.397 1.00 46.43 137 GLU B C 1
ATOM 2317 O O . GLU B 1 141 ? -42.772 -34.679 -96.557 1.00 47.34 137 GLU B O 1
ATOM 2323 N N . ALA B 1 142 ? -44.665 -34.444 -95.362 1.00 45.86 138 ALA B N 1
ATOM 2324 C CA . ALA B 1 142 ? -44.241 -35.362 -94.314 1.00 51.89 138 ALA B CA 1
ATOM 2325 C C . ALA B 1 142 ? -45.328 -36.378 -93.943 1.00 52.62 138 ALA B C 1
ATOM 2326 O O . ALA B 1 142 ? -46.397 -36.011 -93.448 1.00 52.57 138 ALA B O 1
ATOM 2328 N N . SER B 1 143 ? -45.037 -37.654 -94.179 1.00 54.75 139 SER B N 1
ATOM 2329 C CA . SER B 1 143 ? -45.906 -38.744 -93.746 1.00 54.63 139 SER B CA 1
ATOM 2330 C C . SER B 1 143 ? -45.839 -38.881 -92.235 1.00 53.55 139 SER B C 1
ATOM 2331 O O . SER B 1 143 ? -46.857 -39.041 -91.570 1.00 64.09 139 SER B O 1
ATOM 2334 N N . ARG B 1 144 ? -44.628 -38.829 -91.693 1.00 57.44 140 ARG B N 1
ATOM 2335 C CA . ARG B 1 144 ? -44.441 -38.891 -90.243 1.00 58.17 140 ARG B CA 1
ATOM 2336 C C . ARG B 1 144 ? -44.161 -37.502 -89.676 1.00 47.75 140 ARG B C 1
ATOM 2337 O O . ARG B 1 144 ? -43.568 -36.653 -90.347 1.00 49.20 140 ARG B O 1
ATOM 2345 N N . PRO B 1 145 ? -44.590 -37.263 -88.434 1.00 40.17 141 PRO B N 1
ATOM 2346 C CA . PRO B 1 145 ? -44.312 -35.970 -87.792 1.00 48.05 141 PRO B CA 1
ATOM 2347 C C . PRO B 1 145 ? -42.798 -35.697 -87.745 1.00 49.66 141 PRO B C 1
ATOM 2348 O O . PRO B 1 145 ? -42.028 -36.528 -87.234 1.00 39.79 141 PRO B O 1
ATOM 2352 N N . GLY B 1 146 ? -42.381 -34.555 -88.289 1.00 39.59 142 GLY B N 1
ATOM 2353 C CA . GLY B 1 146 ? -40.976 -34.188 -88.315 1.00 45.21 142 GLY B CA 1
ATOM 2354 C C . GLY B 1 146 ? -40.729 -32.762 -87.851 1.00 37.99 142 GLY B C 1
ATOM 2355 O O . GLY B 1 146 ? -41.678 -32.058 -87.496 1.00 40.19 142 GLY B O 1
ATOM 2356 N N . VAL B 1 147 ? -39.461 -32.343 -87.855 1.00 30.50 143 VAL B N 1
ATOM 2357 C CA . VAL B 1 147 ? -39.064 -31.001 -87.419 1.00 29.77 143 VAL B CA 1
ATOM 2358 C C . VAL B 1 147 ? -38.094 -30.354 -88.378 1.00 30.89 143 VAL B C 1
ATOM 2359 O O . VAL B 1 147 ? -37.073 -30.940 -88.703 1.00 35.53 143 VAL B O 1
ATOM 2363 N N . ILE B 1 148 ? -38.401 -29.144 -88.832 1.00 35.97 144 ILE B N 1
ATOM 2364 C CA . ILE B 1 148 ? -37.510 -28.433 -89.759 1.00 33.50 144 ILE B CA 1
ATOM 2365 C C . ILE B 1 148 ? -37.014 -27.119 -89.157 1.00 31.58 144 ILE B C 1
ATOM 2366 O O . ILE B 1 148 ? -37.799 -26.366 -88.576 1.00 28.15 144 ILE B O 1
ATOM 2371 N N . LEU B 1 149 ? -35.712 -26.853 -89.281 1.00 30.87 145 LEU B N 1
ATOM 2372 C CA . LEU B 1 149 ? -35.165 -25.540 -88.939 1.00 28.91 145 LEU B CA 1
ATOM 2373 C C . LEU B 1 149 ? -34.950 -24.794 -90.236 1.00 29.61 145 LEU B C 1
ATOM 2374 O O . LEU B 1 149 ? -34.334 -25.326 -91.165 1.00 29.27 145 LEU B O 1
ATOM 2379 N N . GLN B 1 150 ? -35.462 -23.571 -90.303 1.00 27.28 146 GLN B N 1
ATOM 2380 C CA . GLN B 1 150 ? -35.341 -22.761 -91.505 1.00 29.89 146 GLN B CA 1
ATOM 2381 C C . GLN B 1 150 ? -34.574 -21.481 -91.193 1.00 28.77 146 GLN B C 1
ATOM 2382 O O . GLN B 1 150 ? -34.877 -20.783 -90.231 1.00 28.56 146 GLN B O 1
ATOM 2388 N N . GLN B 1 151 ? -33.560 -21.194 -91.996 1.00 29.64 147 GLN B N 1
ATOM 2389 C CA . GLN B 1 151 ? -32.773 -19.981 -91.825 1.00 29.94 147 GLN B CA 1
ATOM 2390 C C . GLN B 1 151 ? -33.244 -19.027 -92.882 1.00 30.52 147 GLN B C 1
ATOM 2391 O O . GLN B 1 151 ? -33.095 -19.304 -94.067 1.00 31.05 147 GLN B O 1
ATOM 2397 N N . THR B 1 152 ? -33.816 -17.908 -92.457 1.00 29.45 148 THR B N 1
ATOM 2398 C CA . THR B 1 152 ? -34.364 -16.934 -93.393 1.00 28.44 148 THR B CA 1
ATOM 2399 C C . THR B 1 152 ? -34.501 -15.595 -92.674 1.00 25.89 148 THR B C 1
ATOM 2400 O O . THR B 1 152 ? -33.855 -15.371 -91.659 1.00 30.15 148 THR B O 1
ATOM 2404 N N . ILE B 1 153 ? -35.339 -14.710 -93.196 1.00 28.24 149 ILE B N 1
ATOM 2405 C CA . ILE B 1 153 ? -35.526 -13.386 -92.615 1.00 30.78 149 ILE B CA 1
ATOM 2406 C C . ILE B 1 153 ? -36.960 -13.230 -92.091 1.00 27.16 149 ILE B C 1
ATOM 2407 O O . ILE B 1 153 ? -37.877 -13.847 -92.610 1.00 25.31 149 ILE B O 1
ATOM 2412 N N . LYS B 1 154 ? -37.150 -12.428 -91.049 1.00 29.07 150 LYS B N 1
ATOM 2413 C CA . LYS B 1 154 ? -38.493 -12.214 -90.519 1.00 34.25 150 LYS B CA 1
ATOM 2414 C C . LYS B 1 154 ? -39.445 -11.633 -91.568 1.00 35.71 150 LYS B C 1
ATOM 2415 O O . LYS B 1 154 ? -39.213 -10.545 -92.105 1.00 33.11 150 LYS B O 1
ATOM 2421 N N . GLY B 1 155 ? -40.516 -12.370 -91.842 1.00 33.56 151 GLY B N 1
ATOM 2422 C CA . GLY B 1 155 ? -41.554 -11.932 -92.760 1.00 35.53 151 GLY B CA 1
ATOM 2423 C C . GLY B 1 155 ? -42.951 -12.179 -92.212 1.00 39.21 151 GLY B C 1
ATOM 2424 O O . GLY B 1 155 ? -43.116 -12.521 -91.034 1.00 34.80 151 GLY B O 1
ATOM 2425 N N . PRO B 1 156 ? -43.969 -12.032 -93.075 1.00 42.98 152 PRO B N 1
ATOM 2426 C CA . PRO B 1 156 ? -45.391 -12.014 -92.696 1.00 35.86 152 PRO B CA 1
ATOM 2427 C C . PRO B 1 156 ? -45.873 -13.341 -92.113 1.00 42.12 152 PRO B C 1
ATOM 2428 O O . PRO B 1 156 ? -46.857 -13.362 -91.365 1.00 36.45 152 PRO B O 1
ATOM 2432 N N . LEU B 1 157 ? -45.185 -14.429 -92.456 1.00 34.11 153 LEU B N 1
ATOM 2433 C CA . LEU B 1 157 ? -45.513 -15.747 -91.927 1.00 33.12 153 LEU B CA 1
ATOM 2434 C C . LEU B 1 157 ? -44.862 -16.043 -90.571 1.00 37.90 153 LEU B C 1
ATOM 2435 O O . LEU B 1 157 ? -45.290 -16.947 -89.860 1.00 42.66 153 LEU B O 1
ATOM 2440 N N . SER B 1 158 ? -43.836 -15.281 -90.211 1.00 33.11 154 SER B N 1
ATOM 2441 C CA . SER B 1 158 ? -43.076 -15.551 -88.995 1.00 32.14 154 SER B CA 1
ATOM 2442 C C . SER B 1 158 ? -43.913 -15.380 -87.727 1.00 32.65 154 SER B C 1
ATOM 2443 O O . SER B 1 158 ? -44.530 -14.344 -87.522 1.00 33.48 154 SER B O 1
ATOM 2446 N N . VAL B 1 159 ? -43.919 -16.389 -86.863 1.00 29.09 155 VAL B N 1
ATOM 2447 C CA . VAL B 1 159 ? -44.699 -16.302 -85.633 1.00 30.04 155 VAL B CA 1
ATOM 2448 C C . VAL B 1 159 ? -43.829 -16.143 -84.389 1.00 31.01 155 VAL B C 1
ATOM 2449 O O . VAL B 1 159 ? -42.897 -16.913 -84.176 1.00 35.07 155 VAL B O 1
ATOM 2453 N N . GLU B 1 160 ? -44.133 -15.138 -83.575 1.00 29.60 156 GLU B N 1
ATOM 2454 C CA . GLU B 1 160 ? -43.437 -14.950 -82.310 1.00 33.46 156 GLU B CA 1
ATOM 2455 C C . GLU B 1 160 ? -44.309 -15.355 -81.119 1.00 38.33 156 GLU B C 1
ATOM 2456 O O . GLU B 1 160 ? -45.438 -14.882 -80.971 1.00 35.57 156 GLU B O 1
ATOM 2462 N N . LYS B 1 161 ? -43.784 -16.242 -80.277 1.00 37.98 157 LYS B N 1
ATOM 2463 C CA . LYS B 1 161 ? -44.438 -16.576 -79.014 1.00 34.12 157 LYS B CA 1
ATOM 2464 C C . LYS B 1 161 ? -43.441 -16.855 -77.874 1.00 39.80 157 LYS B C 1
ATOM 2465 O O . LYS B 1 161 ? -43.497 -17.904 -77.213 1.00 37.04 157 LYS B O 1
ATOM 2471 N N . TRP B 1 162 ? -42.550 -15.894 -77.635 1.00 36.24 158 TRP B N 1
ATOM 2472 C CA . TRP B 1 162 ? -41.427 -16.077 -76.718 1.00 36.48 158 TRP B CA 1
ATOM 2473 C C . TRP B 1 162 ? -41.832 -16.438 -75.286 1.00 40.87 158 TRP B C 1
ATOM 2474 O O . TRP B 1 162 ? -41.237 -17.334 -74.668 1.00 39.47 158 TRP B O 1
ATOM 2485 N N . ALA B 1 163 ? -42.820 -15.736 -74.743 1.00 41.02 159 ALA B N 1
ATOM 2486 C CA . ALA B 1 163 ? -43.251 -16.037 -73.379 1.00 43.67 159 ALA B CA 1
ATOM 2487 C C . ALA B 1 163 ? -43.725 -17.490 -73.267 1.00 41.38 159 ALA B C 1
ATOM 2488 O O . ALA B 1 163 ? -43.630 -18.099 -72.202 1.00 47.30 159 ALA B O 1
ATOM 2490 N N . GLU B 1 164 ? -44.197 -18.053 -74.376 1.00 38.94 160 GLU B N 1
ATOM 2491 C CA . GLU B 1 164 ? -44.637 -19.447 -74.385 1.00 44.22 160 GLU B CA 1
ATOM 2492 C C . GLU B 1 164 ? -43.478 -20.442 -74.498 1.00 37.29 160 GLU B C 1
ATOM 2493 O O . GLU B 1 164 ? -43.533 -21.517 -73.914 1.00 37.42 160 GLU B O 1
ATOM 2499 N N . ILE B 1 165 ? -42.435 -20.097 -75.246 1.00 35.63 161 ILE B N 1
ATOM 2500 C CA . ILE B 1 165 ? -41.399 -21.087 -75.560 1.00 32.93 161 ILE B CA 1
ATOM 2501 C C . ILE B 1 165 ? -40.109 -20.966 -74.757 1.00 35.52 161 ILE B C 1
ATOM 2502 O O . ILE B 1 165 ? -39.311 -21.899 -74.729 1.00 33.01 161 ILE B O 1
ATOM 2507 N N . CYS B 1 166 ? -39.909 -19.829 -74.097 1.00 36.90 162 CYS B N 1
ATOM 2508 C CA . CYS B 1 166 ? -38.659 -19.583 -73.386 1.00 35.77 162 CYS B CA 1
ATOM 2509 C C . CYS B 1 166 ? -38.787 -19.706 -71.877 1.00 32.68 162 CYS B C 1
ATOM 2510 O O . CYS B 1 166 ? -39.872 -19.554 -71.328 1.00 41.33 162 CYS B O 1
ATOM 2513 N N . LEU B 1 167 ? -37.666 -19.988 -71.219 1.00 36.48 163 LEU B N 1
ATOM 2514 C CA . LEU B 1 167 ? -37.597 -20.012 -69.763 1.00 38.25 163 LEU B CA 1
ATOM 2515 C C . LEU B 1 167 ? -37.827 -18.607 -69.230 1.00 38.54 163 LEU B C 1
ATOM 2516 O O . LEU B 1 167 ? -37.316 -17.635 -69.784 1.00 39.48 163 LEU B O 1
ATOM 2521 N N . LYS B 1 168 ? -38.599 -18.496 -68.157 1.00 45.60 164 LYS B N 1
ATOM 2522 C CA . LYS B 1 168 ? -38.880 -17.189 -67.566 1.00 53.14 164 LYS B CA 1
ATOM 2523 C C . LYS B 1 168 ? -38.205 -17.073 -66.210 1.00 52.20 164 LYS B C 1
ATOM 2524 O O . LYS B 1 168 ? -37.011 -17.325 -66.077 1.00 45.97 164 LYS B O 1
ATOM 2531 N N . SER C 1 6 ? 30.700 45.180 -71.619 1.00 81.67 2 SER C N 1
ATOM 2532 C CA . SER C 1 6 ? 29.975 46.426 -71.854 1.00 88.39 2 SER C CA 1
ATOM 2533 C C . SER C 1 6 ? 28.681 46.466 -71.029 1.00 90.70 2 SER C C 1
ATOM 2534 O O . SER C 1 6 ? 28.584 47.200 -70.033 1.00 85.27 2 SER C O 1
ATOM 2537 N N . ASN C 1 7 ? 27.692 45.676 -71.447 1.00 84.78 3 ASN C N 1
ATOM 2538 C CA . ASN C 1 7 ? 26.468 45.495 -70.666 1.00 72.25 3 ASN C CA 1
ATOM 2539 C C . ASN C 1 7 ? 26.473 44.120 -70.017 1.00 63.85 3 ASN C C 1
ATOM 2540 O O . ASN C 1 7 ? 26.481 43.099 -70.708 1.00 59.08 3 ASN C O 1
ATOM 2545 N N . VAL C 1 8 ? 26.487 44.098 -68.688 1.00 62.30 4 VAL C N 1
ATOM 2546 C CA . VAL C 1 8 ? 26.536 42.843 -67.941 1.00 57.03 4 VAL C CA 1
ATOM 2547 C C . VAL C 1 8 ? 25.250 42.700 -67.128 1.00 57.40 4 VAL C C 1
ATOM 2548 O O . VAL C 1 8 ? 25.136 41.841 -66.248 1.00 54.99 4 VAL C O 1
ATOM 2552 N N . ALA C 1 9 ? 24.279 43.554 -67.447 1.00 55.43 5 ALA C N 1
ATOM 2553 C CA . ALA C 1 9 ? 23.028 43.628 -66.707 1.00 51.99 5 ALA C CA 1
ATOM 2554 C C . ALA C 1 9 ? 22.239 42.336 -66.863 1.00 56.18 5 ALA C C 1
ATOM 2555 O O . ALA C 1 9 ? 22.389 41.637 -67.866 1.00 49.50 5 ALA C O 1
ATOM 2557 N N . VAL C 1 10 ? 21.404 42.019 -65.875 1.00 45.78 6 VAL C N 1
ATOM 2558 C CA . VAL C 1 10 ? 20.531 40.854 -65.974 1.00 38.67 6 VAL C CA 1
ATOM 2559 C C . VAL C 1 10 ? 19.074 41.264 -65.803 1.00 34.02 6 VAL C C 1
ATOM 2560 O O . VAL C 1 10 ? 18.666 41.727 -64.742 1.00 38.99 6 VAL C O 1
ATOM 2564 N N . ASN C 1 11 ? 18.294 41.096 -66.860 1.00 35.91 7 ASN C N 1
ATOM 2565 C CA . ASN C 1 11 ? 16.890 41.493 -66.849 1.00 40.35 7 ASN C CA 1
ATOM 2566 C C . ASN C 1 11 ? 15.946 40.301 -67.102 1.00 35.68 7 ASN C C 1
ATOM 2567 O O . ASN C 1 11 ? 15.644 39.977 -68.247 1.00 34.60 7 ASN C O 1
ATOM 2572 N N . THR C 1 12 ? 15.513 39.647 -66.023 1.00 34.19 8 THR C N 1
ATOM 2573 C CA . THR C 1 12 ? 14.506 38.591 -66.083 1.00 28.51 8 THR C CA 1
ATOM 2574 C C . THR C 1 12 ? 13.130 39.217 -66.240 1.00 33.63 8 THR C C 1
ATOM 2575 O O . THR C 1 12 ? 12.653 39.932 -65.357 1.00 38.62 8 THR C O 1
ATOM 2579 N N . VAL C 1 13 ? 12.473 38.917 -67.349 1.00 31.67 9 VAL C N 1
ATOM 2580 C CA . VAL C 1 13 ? 11.280 39.645 -67.731 1.00 27.79 9 VAL C CA 1
ATOM 2581 C C . VAL C 1 13 ? 10.008 38.948 -67.262 1.00 30.41 9 VAL C C 1
ATOM 2582 O O . VAL C 1 13 ? 9.721 37.834 -67.681 1.00 35.94 9 VAL C O 1
ATOM 2586 N N . PHE C 1 14 ? 9.248 39.603 -66.390 1.00 28.64 10 PHE C N 1
ATOM 2587 C CA . PHE C 1 14 ? 7.922 39.114 -66.020 1.00 31.82 10 PHE C CA 1
ATOM 2588 C C . PHE C 1 14 ? 6.808 40.026 -66.560 1.00 33.25 10 PHE C C 1
ATOM 2589 O O . PHE C 1 14 ? 6.924 41.248 -66.541 1.00 34.31 10 PHE C O 1
ATOM 2597 N N . ALA C 1 15 ? 5.728 39.421 -67.031 1.00 27.24 11 ALA C N 1
ATOM 2598 C CA . ALA C 1 15 ? 4.564 40.167 -67.473 1.00 33.36 11 ALA C CA 1
ATOM 2599 C C . ALA C 1 15 ? 3.649 40.495 -66.289 1.00 34.28 11 ALA C C 1
ATOM 2600 O O . ALA C 1 15 ? 3.848 39.993 -65.185 1.00 34.93 11 ALA C O 1
ATOM 2602 N N . SER C 1 16 ? 2.655 41.342 -66.528 1.00 32.81 12 SER C N 1
ATOM 2603 C CA . SER C 1 16 ? 1.676 41.717 -65.507 1.00 37.93 12 SER C CA 1
ATOM 2604 C C . SER C 1 16 ? 0.355 42.049 -66.187 1.00 41.82 12 SER C C 1
ATOM 2605 O O . SER C 1 16 ? 0.272 42.029 -67.417 1.00 43.67 12 SER C O 1
ATOM 2608 N N . LEU C 1 17 ? -0.679 42.358 -65.409 1.00 45.15 13 LEU C N 1
ATOM 2609 C CA . LEU C 1 17 ? -1.942 42.792 -66.010 1.00 42.27 13 LEU C CA 1
ATOM 2610 C C . LEU C 1 17 ? -1.751 44.091 -66.791 1.00 48.78 13 LEU C C 1
ATOM 2611 O O . LEU C 1 17 ? -2.481 44.361 -67.746 1.00 49.36 13 LEU C O 1
ATOM 2616 N N . ASP C 1 18 ? -0.768 44.888 -66.376 1.00 44.91 14 ASP C N 1
ATOM 2617 C CA . ASP C 1 18 ? -0.546 46.208 -66.962 1.00 56.38 14 ASP C CA 1
ATOM 2618 C C . ASP C 1 18 ? 0.575 46.239 -68.006 1.00 60.21 14 ASP C C 1
ATOM 2619 O O . ASP C 1 18 ? 0.862 47.282 -68.599 1.00 59.12 14 ASP C O 1
ATOM 2624 N N . ASN C 1 19 ? 1.207 45.098 -68.235 1.00 50.95 15 ASN C N 1
ATOM 2625 C CA . ASN C 1 19 ? 2.320 45.051 -69.166 1.00 47.81 15 ASN C CA 1
ATOM 2626 C C . ASN C 1 19 ? 2.601 43.626 -69.661 1.00 48.82 15 ASN C C 1
ATOM 2627 O O . ASN C 1 19 ? 3.492 42.946 -69.152 1.00 47.30 15 ASN C O 1
ATOM 2632 N N . PHE C 1 20 ? 1.827 43.173 -70.646 1.00 42.34 16 PHE C N 1
ATOM 2633 C CA . PHE C 1 20 ? 2.093 41.880 -71.264 1.00 36.45 16 PHE C CA 1
ATOM 2634 C C . PHE C 1 20 ? 2.206 41.957 -72.786 1.00 37.02 16 PHE C C 1
ATOM 2635 O O . PHE C 1 20 ? 1.730 42.903 -73.413 1.00 36.71 16 PHE C O 1
ATOM 2643 N N . ARG C 1 21 ? 2.834 40.936 -73.365 1.00 38.34 17 ARG C N 1
ATOM 2644 C CA . ARG C 1 21 ? 2.974 40.799 -74.814 1.00 37.78 17 ARG C CA 1
ATOM 2645 C C . ARG C 1 21 ? 2.795 39.336 -75.220 1.00 33.31 17 ARG C C 1
ATOM 2646 O O . ARG C 1 21 ? 3.719 38.538 -75.101 1.00 41.90 17 ARG C O 1
ATOM 2654 N N . LYS C 1 22 ? 1.607 38.980 -75.693 1.00 34.76 18 LYS C N 1
ATOM 2655 C CA . LYS C 1 22 ? 1.372 37.632 -76.213 1.00 32.74 18 LYS C CA 1
ATOM 2656 C C . LYS C 1 22 ? 2.372 37.218 -77.300 1.00 32.70 18 LYS C C 1
ATOM 2657 O O . LYS C 1 22 ? 2.792 38.030 -78.127 1.00 37.03 18 LYS C O 1
ATOM 2663 N N . GLY C 1 23 ? 2.763 35.950 -77.279 1.00 32.96 19 GLY C N 1
ATOM 2664 C CA . GLY C 1 23 ? 3.647 35.404 -78.298 1.00 37.27 19 GLY C CA 1
ATOM 2665 C C . GLY C 1 23 ? 2.865 35.012 -79.542 1.00 32.78 19 GLY C C 1
ATOM 2666 O O . GLY C 1 23 ? 1.704 35.397 -79.696 1.00 31.22 19 GLY C O 1
ATOM 2667 N N . THR C 1 24 ? 3.477 34.223 -80.418 1.00 27.67 20 THR C N 1
ATOM 2668 C CA . THR C 1 24 ? 2.863 33.945 -81.712 1.00 29.49 20 THR C CA 1
ATOM 2669 C C . THR C 1 24 ? 2.957 32.482 -82.146 1.00 31.39 20 THR C C 1
ATOM 2670 O O . THR C 1 24 ? 3.903 31.783 -81.794 1.00 27.46 20 THR C O 1
ATOM 2674 N N . VAL C 1 25 ? 1.974 32.029 -82.928 1.00 35.76 21 VAL C N 1
ATOM 2675 C CA . VAL C 1 25 ? 2.048 30.712 -83.552 1.00 30.25 21 VAL C CA 1
ATOM 2676 C C . VAL C 1 25 ? 2.176 30.837 -85.054 1.00 34.39 21 VAL C C 1
ATOM 2677 O O . VAL C 1 25 ? 1.257 31.302 -85.726 1.00 40.50 21 VAL C O 1
ATOM 2681 N N . GLU C 1 26 ? 3.329 30.422 -85.569 1.00 36.01 22 GLU C N 1
ATOM 2682 C CA . GLU C 1 26 ? 3.586 30.397 -87.004 1.00 34.33 22 GLU C CA 1
ATOM 2683 C C . GLU C 1 26 ? 3.307 29.002 -87.543 1.00 34.63 22 GLU C C 1
ATOM 2684 O O . GLU C 1 26 ? 3.938 28.024 -87.138 1.00 32.24 22 GLU C O 1
ATOM 2690 N N . ILE C 1 27 ? 2.351 28.901 -88.453 1.00 34.80 23 ILE C N 1
ATOM 2691 C CA . ILE C 1 27 ? 2.013 27.606 -89.006 1.00 31.67 23 ILE C CA 1
ATOM 2692 C C . ILE C 1 27 ? 2.835 27.276 -90.251 1.00 34.19 23 ILE C C 1
ATOM 2693 O O . ILE C 1 27 ? 3.073 28.128 -91.100 1.00 39.22 23 ILE C O 1
ATOM 2698 N N . ILE C 1 28 ? 3.291 26.035 -90.344 1.00 32.78 24 ILE C N 1
ATOM 2699 C CA . ILE C 1 28 ? 3.835 25.532 -91.595 1.00 31.37 24 ILE C CA 1
ATOM 2700 C C . ILE C 1 28 ? 2.763 24.629 -92.196 1.00 33.01 24 ILE C C 1
ATOM 2701 O O . ILE C 1 28 ? 2.389 24.777 -93.350 1.00 35.52 24 ILE C O 1
ATOM 2706 N N . SER C 1 29 ? 2.259 23.704 -91.390 1.00 35.36 25 SER C N 1
ATOM 2707 C CA . SER C 1 29 ? 1.058 22.954 -91.723 1.00 34.06 25 SER C CA 1
ATOM 2708 C C . SER C 1 29 ? 0.258 22.802 -90.444 1.00 36.81 25 SER C C 1
ATOM 2709 O O . SER C 1 29 ? 0.812 22.909 -89.351 1.00 35.96 25 SER C O 1
ATOM 2712 N N . GLY C 1 30 ? -1.037 22.535 -90.582 1.00 35.61 26 GLY C N 1
ATOM 2713 C CA . GLY C 1 30 ? -1.893 22.293 -89.436 1.00 36.93 26 GLY C CA 1
ATOM 2714 C C . GLY C 1 30 ? -2.771 23.485 -89.122 1.00 42.83 26 GLY C C 1
ATOM 2715 O O . GLY C 1 30 ? -2.985 24.352 -89.977 1.00 43.25 26 GLY C O 1
ATOM 2716 N N . GLU C 1 31 ? -3.275 23.530 -87.891 1.00 44.31 27 GLU C N 1
ATOM 2717 C CA . GLU C 1 31 ? -4.152 24.611 -87.449 1.00 42.09 27 GLU C CA 1
ATOM 2718 C C . GLU C 1 31 ? -3.724 25.149 -86.100 1.00 37.55 27 GLU C C 1
ATOM 2719 O O . GLU C 1 31 ? -3.649 24.399 -85.133 1.00 35.43 27 GLU C O 1
ATOM 2725 N N . ALA C 1 32 ? -3.471 26.451 -86.027 1.00 35.24 28 ALA C N 1
ATOM 2726 C CA . ALA C 1 32 ? -3.086 27.072 -84.760 1.00 37.30 28 ALA C CA 1
ATOM 2727 C C . ALA C 1 32 ? -4.091 26.748 -83.655 1.00 33.11 28 ALA C C 1
ATOM 2728 O O . ALA C 1 32 ? -3.741 26.670 -82.489 1.00 35.75 28 ALA C O 1
ATOM 2730 N N . ARG C 1 33 ? -5.339 26.542 -84.035 1.00 32.35 29 ARG C N 1
ATOM 2731 C CA . ARG C 1 33 ? -6.401 26.328 -83.065 1.00 39.32 29 ARG C CA 1
ATOM 2732 C C . ARG C 1 33 ? -6.119 25.125 -82.167 1.00 37.30 29 ARG C C 1
ATOM 2733 O O . ARG C 1 33 ? -6.604 25.051 -81.039 1.00 34.78 29 ARG C O 1
ATOM 2741 N N . HIS C 1 34 ? -5.335 24.182 -82.669 1.00 30.67 30 HIS C N 1
ATOM 2742 C CA . HIS C 1 34 ? -5.077 22.965 -81.926 1.00 32.59 30 HIS C CA 1
ATOM 2743 C C . HIS C 1 34 ? -4.152 23.190 -80.733 1.00 28.31 30 HIS C C 1
ATOM 2744 O O . HIS C 1 34 ? -4.125 22.378 -79.815 1.00 27.82 30 HIS C O 1
ATOM 2751 N N . TYR C 1 35 ? -3.408 24.292 -80.756 1.00 26.48 31 TYR C N 1
ATOM 2752 C CA . TYR C 1 35 ? -2.479 24.637 -79.679 1.00 30.51 31 TYR C CA 1
ATOM 2753 C C . TYR C 1 35 ? -3.144 25.428 -78.559 1.00 34.13 31 TYR C C 1
ATOM 2754 O O . TYR C 1 35 ? -2.480 25.824 -77.588 1.00 33.92 31 TYR C O 1
ATOM 2763 N N . ALA C 1 36 ? -4.449 25.661 -78.705 1.00 31.94 32 ALA C N 1
ATOM 2764 C CA . ALA C 1 36 ? -5.220 26.377 -77.699 1.00 28.17 32 ALA C CA 1
ATOM 2765 C C . ALA C 1 36 ? -4.371 27.457 -77.050 1.00 28.85 32 ALA C C 1
ATOM 2766 O O . ALA C 1 36 ? -4.232 27.504 -75.831 1.00 29.09 32 ALA C O 1
ATOM 2768 N N . PHE C 1 37 ? -3.808 28.324 -77.876 1.00 27.05 33 PHE C N 1
ATOM 2769 C CA . PHE C 1 37 ? -2.823 29.282 -77.427 1.00 28.85 33 PHE C CA 1
ATOM 2770 C C . PHE C 1 37 ? -3.471 30.558 -76.892 1.00 33.17 33 PHE C C 1
ATOM 2771 O O . PHE C 1 37 ? -4.253 31.203 -77.591 1.00 33.90 33 PHE C O 1
ATOM 2779 N N . SER C 1 38 ? -3.119 30.926 -75.661 1.00 31.24 34 SER C N 1
ATOM 2780 C CA . SER C 1 38 ? -3.634 32.129 -75.011 1.00 28.57 34 SER C CA 1
ATOM 2781 C C . SER C 1 38 ? -2.560 32.704 -74.107 1.00 27.29 34 SER C C 1
ATOM 2782 O O . SER C 1 38 ? -1.504 32.114 -73.962 1.00 30.95 34 SER C O 1
ATOM 2785 N N . ASN C 1 39 ? -2.844 33.841 -73.481 1.00 29.03 35 ASN C N 1
ATOM 2786 C CA . ASN C 1 39 ? -1.949 34.431 -72.479 1.00 28.76 35 ASN C CA 1
ATOM 2787 C C . ASN C 1 39 ? -2.713 34.777 -71.187 1.00 34.28 35 ASN C C 1
ATOM 2788 O O . ASN C 1 39 ? -3.775 35.411 -71.242 1.00 37.60 35 ASN C O 1
ATOM 2793 N N . ILE C 1 40 ? -2.199 34.355 -70.029 1.00 34.29 36 ILE C N 1
ATOM 2794 C CA . ILE C 1 40 ? -2.986 34.424 -68.780 1.00 31.80 36 ILE C CA 1
ATOM 2795 C C . ILE C 1 40 ? -3.311 35.856 -68.356 1.00 30.09 36 ILE C C 1
ATOM 2796 O O . ILE C 1 40 ? -4.327 36.111 -67.721 1.00 32.59 36 ILE C O 1
ATOM 2801 N N . PHE C 1 41 ? -2.435 36.786 -68.704 1.00 27.52 37 PHE C N 1
ATOM 2802 C CA . PHE C 1 41 ? -2.649 38.181 -68.384 1.00 34.71 37 PHE C CA 1
ATOM 28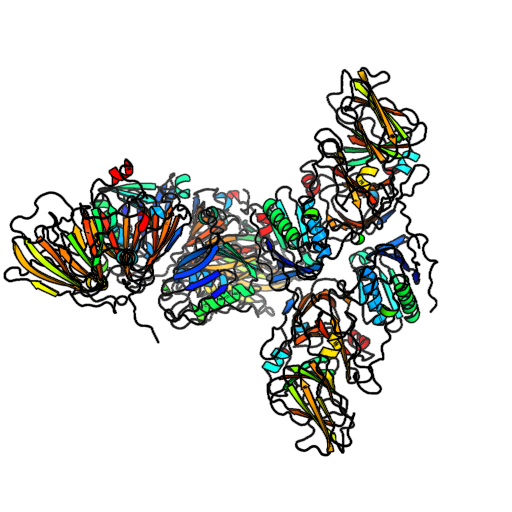03 C C . PHE C 1 41 ? -3.723 38.792 -69.273 1.00 39.45 37 PHE C C 1
ATOM 2804 O O . PHE C 1 41 ? -4.576 39.546 -68.798 1.00 35.50 37 PHE C O 1
ATOM 2812 N N . GLU C 1 42 ? -3.691 38.459 -70.558 1.00 37.00 38 GLU C N 1
ATOM 2813 C CA . GLU C 1 42 ? -4.736 38.916 -71.449 1.00 36.94 38 GLU C CA 1
ATOM 2814 C C . GLU C 1 42 ? -6.061 38.339 -70.980 1.00 41.68 38 GLU C C 1
ATOM 2815 O O . GLU C 1 42 ? -7.091 39.019 -71.003 1.00 41.96 38 GLU C O 1
ATOM 2821 N N . VAL C 1 43 ? -6.029 37.082 -70.543 1.00 38.44 39 VAL C N 1
ATOM 2822 C CA . VAL C 1 43 ? -7.226 36.422 -70.040 1.00 32.79 39 VAL C CA 1
ATOM 2823 C C . VAL C 1 43 ? -7.771 37.067 -68.756 1.00 39.48 39 VAL C C 1
ATOM 2824 O O . VAL C 1 43 ? -8.986 37.264 -68.612 1.00 35.62 39 VAL C O 1
ATOM 2828 N N . ALA C 1 44 ? -6.877 37.404 -67.834 1.00 32.41 40 ALA C N 1
ATOM 2829 C CA . ALA C 1 44 ? -7.299 38.007 -66.578 1.00 40.13 40 ALA C CA 1
ATOM 2830 C C . ALA C 1 44 ? -7.809 39.422 -66.807 1.00 41.04 40 ALA C C 1
ATOM 2831 O O . ALA C 1 44 ? -8.729 39.891 -66.124 1.00 39.50 40 ALA C O 1
ATOM 2833 N N . GLN C 1 45 ? -7.209 40.097 -67.779 1.00 39.55 41 GLN C N 1
ATOM 2834 C CA . GLN C 1 45 ? -7.544 41.484 -68.069 1.00 39.34 41 GLN C CA 1
ATOM 2835 C C . GLN C 1 45 ? -8.988 41.577 -68.571 1.00 40.02 41 GLN C C 1
ATOM 2836 O O . GLN C 1 45 ? -9.640 42.608 -68.437 1.00 42.66 41 GLN C O 1
ATOM 2842 N N . ASN C 1 46 ? -9.498 40.470 -69.099 1.00 36.69 42 ASN C N 1
ATOM 2843 C CA . ASN C 1 46 ? -10.805 40.465 -69.750 1.00 37.17 42 ASN C CA 1
ATOM 2844 C C . ASN C 1 46 ? -11.844 39.558 -69.099 1.00 43.59 42 ASN C C 1
ATOM 2845 O O . ASN C 1 46 ? -12.851 39.202 -69.731 1.00 39.28 42 ASN C O 1
ATOM 2850 N N . SER C 1 47 ? -11.608 39.184 -67.843 1.00 37.38 43 SER C N 1
ATOM 2851 C CA . SER C 1 47 ? -12.559 38.331 -67.134 1.00 38.63 43 SER C CA 1
ATOM 2852 C C . SER C 1 47 ? -13.061 38.980 -65.851 1.00 39.87 43 SER C C 1
ATOM 2853 O O . SER C 1 47 ? -12.512 39.997 -65.397 1.00 36.52 43 SER C O 1
ATOM 2856 N N . LYS C 1 48 ? -14.103 38.382 -65.276 1.00 32.90 44 LYS C N 1
ATOM 2857 C CA . LYS C 1 48 ? -14.659 38.849 -64.006 1.00 45.93 44 LYS C CA 1
ATOM 2858 C C . LYS C 1 48 ? -13.776 38.421 -62.831 1.00 40.57 44 LYS C C 1
ATOM 2859 O O . LYS C 1 48 ? -13.122 37.379 -62.895 1.00 42.18 44 LYS C O 1
ATOM 2865 N N . PRO C 1 49 ? -13.762 39.220 -61.749 1.00 41.72 45 PRO C N 1
ATOM 2866 C CA . PRO C 1 49 ? -13.004 38.894 -60.530 1.00 43.04 45 PRO C CA 1
ATOM 2867 C C . PRO C 1 49 ? -13.276 37.482 -60.008 1.00 41.83 45 PRO C C 1
ATOM 2868 O O . PRO C 1 49 ? -14.437 37.117 -59.767 1.00 39.77 45 PRO C O 1
ATOM 2872 N N . TYR C 1 50 ? -12.203 36.707 -59.857 1.00 36.80 46 TYR C N 1
ATOM 2873 C CA . TYR C 1 50 ? -12.246 35.352 -59.299 1.00 36.64 46 TYR C CA 1
ATOM 2874 C C . TYR C 1 50 ? -13.083 34.381 -60.117 1.00 36.87 46 TYR C C 1
ATOM 2875 O O . TYR C 1 50 ? -13.484 33.321 -59.626 1.00 36.10 46 TYR C O 1
ATOM 2884 N N . GLU C 1 51 ? -13.346 34.755 -61.363 1.00 34.40 47 GLU C N 1
ATOM 2885 C CA . GLU C 1 51 ? -13.909 33.827 -62.334 1.00 40.00 47 GLU C CA 1
ATOM 2886 C C . GLU C 1 51 ? -12.835 32.774 -62.650 1.00 39.53 47 GLU C C 1
ATOM 2887 O O . GLU C 1 51 ? -11.663 33.100 -62.916 1.00 33.36 47 GLU C O 1
ATOM 2893 N N . LYS C 1 52 ? -13.219 31.509 -62.592 1.00 35.13 48 LYS C N 1
ATOM 2894 C CA . LYS C 1 52 ? -12.243 30.448 -62.791 1.00 38.96 48 LYS C CA 1
ATOM 2895 C C . LYS C 1 52 ? -12.199 30.044 -64.267 1.00 31.80 48 LYS C C 1
ATOM 2896 O O . LYS C 1 52 ? -12.886 29.118 -64.704 1.00 29.48 48 LYS C O 1
ATOM 2902 N N . VAL C 1 53 ? -11.399 30.774 -65.030 1.00 29.84 49 VAL C N 1
ATOM 2903 C CA . VAL C 1 53 ? -11.327 30.558 -66.462 1.00 29.21 49 VAL C CA 1
ATOM 2904 C C . VAL C 1 53 ? -10.302 29.497 -66.793 1.00 28.97 49 VAL C C 1
ATOM 2905 O O . VAL C 1 53 ? -9.105 29.666 -66.555 1.00 25.95 49 VAL C O 1
ATOM 2909 N N . VAL C 1 54 ? -10.787 28.389 -67.329 1.00 31.67 50 VAL C N 1
ATOM 2910 C CA . VAL C 1 54 ? -9.913 27.319 -67.766 1.00 35.31 50 VAL C CA 1
ATOM 2911 C C . VAL C 1 54 ? -9.028 27.824 -68.899 1.00 34.16 50 VAL C C 1
ATOM 2912 O O . VAL C 1 54 ? -9.535 28.320 -69.902 1.00 32.75 50 VAL C O 1
ATOM 2916 N N . VAL C 1 55 ? -7.711 27.721 -68.722 1.00 32.99 51 VAL C N 1
ATOM 2917 C CA . VAL C 1 55 ? -6.749 28.039 -69.785 1.00 35.39 51 VAL C CA 1
ATOM 2918 C C . VAL C 1 55 ? -5.923 26.804 -70.152 1.00 34.78 51 VAL C C 1
ATOM 2919 O O . VAL C 1 55 ? -5.148 26.816 -71.113 1.00 33.10 51 VAL C O 1
ATOM 2923 N N . GLY C 1 56 ? -6.100 25.740 -69.378 1.00 28.69 52 GLY C N 1
ATOM 2924 C CA . GLY C 1 56 ? -5.469 24.470 -69.663 1.00 32.48 52 GLY C CA 1
ATOM 2925 C C . GLY C 1 56 ? -6.375 23.316 -69.270 1.00 31.01 52 GLY C C 1
ATOM 2926 O O . GLY C 1 56 ? -6.854 23.238 -68.140 1.00 36.14 52 GLY C O 1
ATOM 2927 N N . LEU C 1 57 ? -6.612 22.412 -70.206 1.00 25.82 53 LEU C N 1
ATOM 2928 C CA . LEU C 1 57 ? -7.448 21.256 -69.934 1.00 33.75 53 LEU C CA 1
ATOM 2929 C C . LEU C 1 57 ? -6.689 19.977 -70.295 1.00 37.05 53 LEU C C 1
ATOM 2930 O O . LEU C 1 57 ? -6.152 19.851 -71.393 1.00 35.72 53 LEU C O 1
ATOM 2935 N N . ASN C 1 58 ? -6.614 19.042 -69.358 1.00 33.41 54 ASN C N 1
ATOM 2936 C CA . ASN C 1 58 ? -6.041 17.749 -69.670 1.00 29.17 54 ASN C CA 1
ATOM 2937 C C . ASN C 1 58 ? -6.827 16.602 -69.064 1.00 28.32 54 ASN C C 1
ATOM 2938 O O . ASN C 1 58 ? -6.542 16.172 -67.953 1.00 29.87 54 ASN C O 1
ATOM 2943 N N . LEU C 1 59 ? -7.808 16.113 -69.819 1.00 25.94 55 LEU C N 1
ATOM 2944 C CA . LEU C 1 59 ? -8.672 15.015 -69.400 1.00 30.48 55 LEU C CA 1
ATOM 2945 C C . LEU C 1 59 ? -9.207 15.219 -67.980 1.00 36.68 55 LEU C C 1
ATOM 2946 O O . LEU C 1 59 ? -8.984 14.402 -67.085 1.00 39.73 55 LEU C O 1
ATOM 2951 N N . GLY C 1 60 ? -9.917 16.322 -67.778 1.00 33.14 56 GLY C N 1
ATOM 2952 C CA . GLY C 1 60 ? -10.513 16.598 -66.488 1.00 33.28 56 GLY C CA 1
ATOM 2953 C C . GLY C 1 60 ? -9.673 17.539 -65.652 1.00 37.15 56 GLY C C 1
ATOM 2954 O O . GLY C 1 60 ? -10.211 18.403 -64.959 1.00 41.88 56 GLY C O 1
ATOM 2955 N N . TYR C 1 61 ? -8.355 17.379 -65.691 1.00 30.14 57 TYR C N 1
ATOM 2956 C CA . TYR C 1 61 ? -7.511 18.250 -64.890 1.00 31.03 57 TYR C CA 1
ATOM 2957 C C . TYR C 1 61 ? -7.458 19.623 -65.557 1.00 33.58 57 TYR C C 1
ATOM 2958 O O . TYR C 1 61 ? -7.506 19.726 -66.786 1.00 33.22 57 TYR C O 1
ATOM 2967 N N . VAL C 1 62 ? -7.360 20.678 -64.753 1.00 32.42 58 VAL C N 1
ATOM 2968 C CA . VAL C 1 62 ? -7.396 22.028 -65.301 1.00 32.42 58 VAL C CA 1
ATOM 2969 C C . VAL C 1 62 ? -6.405 22.952 -64.616 1.00 28.93 58 VAL C C 1
ATOM 2970 O O . VAL C 1 62 ? -6.074 22.774 -63.446 1.00 28.87 58 VAL C O 1
ATOM 2974 N N . VAL C 1 63 ? -5.925 23.932 -65.372 1.00 30.01 59 VAL C N 1
ATOM 2975 C CA . VAL C 1 63 ? -5.204 25.054 -64.816 1.00 27.45 59 VAL C CA 1
ATOM 2976 C C . VAL C 1 63 ? -6.121 26.234 -65.057 1.00 32.68 59 VAL C C 1
ATOM 2977 O O . VAL C 1 63 ? -6.599 26.435 -66.180 1.00 27.68 59 VAL C O 1
ATOM 2981 N N . GLU C 1 64 ? -6.409 26.990 -63.998 1.00 33.89 60 GLU C N 1
ATOM 2982 C CA . GLU C 1 64 ? -7.340 28.112 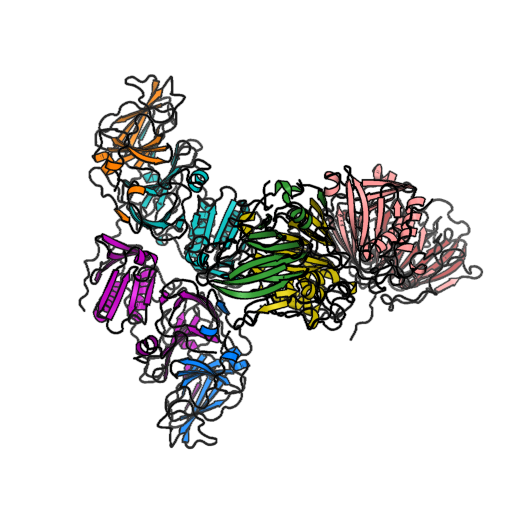-64.100 1.00 31.63 60 GLU C CA 1
ATOM 2983 C C . GLU C 1 64 ? -6.613 29.418 -63.870 1.00 33.04 60 GLU C C 1
ATOM 2984 O O . GLU C 1 64 ? -5.702 29.500 -63.041 1.00 31.60 60 GLU C O 1
ATOM 2990 N N . THR C 1 65 ? -7.028 30.433 -64.621 1.00 32.77 61 THR C N 1
ATOM 2991 C CA . THR C 1 65 ? -6.568 31.793 -64.404 1.00 32.80 61 THR C CA 1
ATOM 2992 C C . THR C 1 65 ? -7.691 32.577 -63.762 1.00 32.59 61 THR C C 1
ATOM 2993 O O . THR C 1 65 ? -8.824 32.597 -64.265 1.00 31.99 61 THR C O 1
ATOM 2997 N N . LEU C 1 66 ? -7.370 33.212 -62.640 1.00 37.07 62 LEU C N 1
ATOM 2998 C CA . LEU C 1 66 ? -8.335 34.021 -61.904 1.00 29.42 62 LEU C CA 1
ATOM 2999 C C . LEU C 1 66 ? -7.874 35.460 -61.885 1.00 30.63 62 LEU C C 1
ATOM 3000 O O . LEU C 1 66 ? -6.719 35.740 -61.572 1.00 28.39 62 LEU C O 1
ATOM 3005 N N . ARG C 1 67 ? -8.772 36.367 -62.256 1.00 32.57 63 ARG C N 1
ATOM 3006 C CA . ARG C 1 67 ? -8.551 37.778 -62.014 1.00 37.01 63 ARG C CA 1
ATOM 3007 C C . ARG C 1 67 ? -8.776 37.990 -60.533 1.00 34.33 63 ARG C C 1
ATOM 3008 O O . ARG C 1 67 ? -9.891 37.817 -60.057 1.00 38.13 63 ARG C O 1
ATOM 3016 N N . ALA C 1 68 ? -7.724 38.340 -59.800 1.00 33.89 64 ALA C N 1
ATOM 3017 C CA . ALA C 1 68 ? -7.839 38.550 -58.356 1.00 38.92 64 ALA C CA 1
ATOM 3018 C C . ALA C 1 68 ? -8.130 40.009 -58.048 1.00 38.06 64 ALA C C 1
ATOM 3019 O O . ALA C 1 68 ? -7.248 40.856 -58.111 1.00 41.12 64 ALA C O 1
ATOM 3021 N N . GLU C 1 69 ? -9.378 40.289 -57.714 1.00 37.08 65 GLU C N 1
ATOM 3022 C CA . GLU C 1 69 ? -9.829 41.646 -57.465 1.00 39.25 65 GLU C CA 1
ATOM 3023 C C . GLU C 1 69 ? -10.812 41.588 -56.311 1.00 39.70 65 GLU C C 1
ATOM 3024 O O . GLU C 1 69 ? -11.786 40.830 -56.363 1.00 36.10 65 GLU C O 1
ATOM 3030 N N . GLY C 1 70 ? -10.551 42.371 -55.266 1.00 36.86 66 GLY C N 1
ATOM 3031 C CA . GLY C 1 70 ? -11.408 42.377 -54.098 1.00 30.89 66 GLY C CA 1
ATOM 3032 C C . GLY C 1 70 ? -11.303 41.055 -53.370 1.00 34.03 66 GLY C C 1
ATOM 3033 O O . GLY C 1 70 ? -10.221 40.489 -53.248 1.00 41.69 66 GLY C O 1
ATOM 3034 N N . GLN C 1 71 ? -12.433 40.556 -52.895 1.00 31.22 67 GLN C N 1
ATOM 3035 C CA . GLN C 1 71 ? -12.459 39.372 -52.056 1.00 37.14 67 GLN C CA 1
ATOM 3036 C C . GLN C 1 71 ? -13.288 38.289 -52.734 1.00 36.35 67 GLN C C 1
ATOM 3037 O O . GLN C 1 71 ? -14.336 38.582 -53.296 1.00 37.12 67 GLN C O 1
ATOM 3043 N N . SER C 1 72 ? -12.811 37.048 -52.700 1.00 34.85 68 SER C N 1
ATOM 3044 C CA . SER C 1 72 ? -13.508 35.940 -53.353 1.00 31.20 68 SER C CA 1
ATOM 3045 C C . SER C 1 72 ? -14.547 35.314 -52.433 1.00 26.53 68 SER C C 1
ATOM 3046 O O . SER C 1 72 ? -14.536 35.538 -51.237 1.00 35.31 68 SER C O 1
ATOM 3049 N N . PRO C 1 73 ? -15.454 34.520 -52.994 1.00 32.57 69 PRO C N 1
ATOM 3050 C CA . PRO C 1 73 ? -16.283 33.636 -52.160 1.00 32.14 69 PRO C CA 1
ATOM 3051 C C . PRO C 1 73 ? -15.417 32.627 -51.380 1.00 40.59 69 PRO C C 1
ATOM 3052 O O . PRO C 1 73 ? -14.226 32.496 -51.679 1.00 38.15 69 PRO C O 1
ATOM 3056 N N . TRP C 1 74 ? -15.996 31.930 -50.400 1.00 42.29 70 TRP C N 1
ATOM 3057 C CA . TRP C 1 74 ? -15.302 30.811 -49.754 1.00 44.19 70 TRP C CA 1
ATOM 3058 C C . TRP C 1 74 ? -15.248 29.607 -50.698 1.00 44.38 70 TRP C C 1
ATOM 3059 O O . TRP C 1 74 ? -16.278 29.201 -51.275 1.00 38.59 70 TRP C O 1
ATOM 3070 N N . PHE C 1 75 ? -14.041 29.055 -50.851 1.00 40.33 71 PHE C N 1
ATOM 3071 C CA . PHE C 1 75 ? -13.791 27.922 -51.742 1.00 37.71 71 PHE C CA 1
ATOM 3072 C C . PHE C 1 75 ? -13.422 26.655 -50.967 1.00 40.12 71 PHE C C 1
ATOM 3073 O O . PHE C 1 75 ? -12.817 26.733 -49.896 1.00 37.94 71 PHE C O 1
ATOM 3081 N N . THR C 1 76 ? -13.768 25.489 -51.512 1.00 36.71 72 THR C N 1
ATOM 3082 C CA . THR C 1 76 ? -13.384 24.225 -50.882 1.00 37.99 72 THR C CA 1
ATOM 3083 C C . THR C 1 76 ? -13.384 23.046 -51.864 1.00 44.07 72 THR C C 1
ATOM 3084 O O . THR C 1 76 ? -14.077 23.076 -52.891 1.00 41.72 72 THR C O 1
ATOM 3088 N N . ALA C 1 77 ? -12.618 22.002 -51.535 1.00 41.17 73 ALA C N 1
ATOM 3089 C CA . ALA C 1 77 ? -12.555 20.804 -52.373 1.00 40.62 73 ALA C CA 1
ATOM 3090 C C . ALA C 1 77 ? -12.342 19.509 -51.567 1.00 43.46 73 ALA C C 1
ATOM 3091 O O . ALA C 1 77 ? -11.964 19.545 -50.390 1.00 37.33 73 ALA C O 1
ATOM 3093 N N . ALA C 1 78 ? -12.581 18.373 -52.220 1.00 37.14 74 ALA C N 1
ATOM 3094 C CA . ALA C 1 78 ? -12.341 17.065 -51.630 1.00 37.07 74 ALA C CA 1
ATOM 3095 C C . ALA C 1 78 ? -10.897 16.601 -51.876 1.00 41.31 74 ALA C C 1
ATOM 3096 O O . ALA C 1 78 ? -10.453 15.576 -51.347 1.00 44.15 74 ALA C O 1
ATOM 3098 N N . HIS C 1 79 ? -10.161 17.362 -52.676 1.00 35.45 75 HIS C N 1
ATOM 3099 C CA . HIS C 1 79 ? -8.771 17.034 -52.963 1.00 34.83 75 HIS C CA 1
ATOM 3100 C C . HIS C 1 79 ? -7.906 18.273 -52.812 1.00 33.10 75 HIS C C 1
ATOM 3101 O O . HIS C 1 79 ? -8.426 19.376 -52.684 1.00 34.40 75 HIS C O 1
ATOM 3108 N N . ASP C 1 80 ? -6.589 18.076 -52.820 1.00 34.39 76 ASP C N 1
ATOM 3109 C CA . ASP C 1 80 ? -5.622 19.165 -52.758 1.00 29.59 76 ASP C CA 1
ATOM 3110 C C . ASP C 1 80 ? -5.720 20.060 -53.985 1.00 28.45 76 ASP C C 1
ATOM 3111 O O . ASP C 1 80 ? -6.097 19.607 -55.063 1.00 29.60 76 ASP C O 1
ATOM 3116 N N . GLU C 1 81 ? -5.355 21.326 -53.816 1.00 28.32 77 GLU C N 1
ATOM 3117 C CA . GLU C 1 81 ? -5.228 22.272 -54.925 1.00 23.46 77 GLU C CA 1
ATOM 3118 C C . GLU C 1 81 ? -4.046 23.218 -54.670 1.00 28.68 77 GLU C C 1
ATOM 3119 O O . GLU C 1 81 ? -3.461 23.235 -53.577 1.00 25.84 77 GLU C O 1
ATOM 3125 N N . PHE C 1 82 ? -3.689 24.002 -55.679 1.00 22.39 78 PHE C N 1
ATOM 3126 C CA . PHE C 1 82 ? -2.521 24.844 -55.572 1.00 24.26 78 PHE C CA 1
ATOM 3127 C C . PHE C 1 82 ? -2.780 26.156 -56.279 1.00 27.41 78 PHE C C 1
ATOM 3128 O O . PHE C 1 82 ? -3.446 26.191 -57.320 1.00 24.44 78 PHE C O 1
ATOM 3136 N N . ALA C 1 83 ? -2.233 27.227 -55.716 1.00 18.60 79 ALA C N 1
ATOM 3137 C CA . ALA C 1 83 ? -2.405 28.547 -56.272 1.00 21.19 79 ALA C CA 1
ATOM 3138 C C . ALA C 1 83 ? -1.053 29.206 -56.354 1.00 25.90 79 ALA C C 1
ATOM 3139 O O . ALA C 1 83 ? -0.253 29.096 -55.435 1.00 26.35 79 ALA C O 1
ATOM 3141 N N . ILE C 1 84 ? -0.797 29.867 -57.477 1.00 27.41 80 ILE C N 1
ATOM 3142 C CA . ILE C 1 84 ? 0.440 30.605 -57.695 1.00 25.61 80 ILE C CA 1
ATOM 3143 C C . ILE C 1 84 ? 0.040 32.021 -58.098 1.00 31.06 80 ILE C C 1
ATOM 3144 O O . ILE C 1 84 ? -0.790 32.222 -58.996 1.00 28.27 80 ILE C O 1
ATOM 3149 N N . VAL C 1 85 ? 0.598 33.007 -57.415 1.00 27.90 81 VAL C N 1
ATOM 3150 C CA . VAL C 1 85 ? 0.308 34.386 -57.755 1.00 30.82 81 VAL C CA 1
ATOM 3151 C C . VAL C 1 85 ? 1.326 34.882 -58.775 1.00 28.19 81 VAL C C 1
ATOM 3152 O O . VAL C 1 85 ? 2.507 35.007 -58.464 1.00 32.58 81 VAL C O 1
ATOM 3156 N N . MET C 1 86 ? 0.868 35.138 -59.998 1.00 28.94 82 MET C N 1
ATOM 3157 C CA . MET C 1 86 ? 1.752 35.574 -61.088 1.00 28.20 82 MET C CA 1
ATOM 3158 C C . MET C 1 86 ? 1.890 37.093 -61.153 1.00 31.82 82 MET C C 1
ATOM 3159 O O . MET C 1 86 ? 2.837 37.619 -61.745 1.00 29.80 82 MET C O 1
ATOM 3164 N N . ASP C 1 87 ? 0.935 37.789 -60.538 1.00 35.99 83 ASP C N 1
ATOM 3165 C CA . ASP C 1 87 ? 0.956 39.250 -60.457 1.00 37.60 83 ASP C CA 1
ATOM 3166 C C . ASP C 1 87 ? 0.147 39.733 -59.259 1.00 34.08 83 ASP C C 1
ATOM 3167 O O . ASP C 1 87 ? -0.944 39.215 -58.986 1.00 31.00 83 ASP C O 1
ATOM 3172 N N . GLY C 1 88 ? 0.688 40.712 -58.542 1.00 32.70 84 GLY C N 1
ATOM 3173 C CA . GLY C 1 88 ? -0.040 41.354 -57.462 1.00 32.72 84 GLY C CA 1
ATOM 3174 C C . GLY C 1 88 ? 0.253 40.907 -56.040 1.00 35.06 84 GLY C C 1
ATOM 3175 O O . GLY C 1 88 ? 1.356 40.468 -55.719 1.00 40.46 84 GLY C O 1
ATOM 3176 N N . GLU C 1 89 ? -0.754 41.052 -55.182 1.00 40.21 85 GLU C N 1
ATOM 3177 C CA . GLU C 1 89 ? -0.667 40.706 -53.767 1.00 37.42 85 GLU C CA 1
ATOM 3178 C C . GLU C 1 89 ? -1.962 40.024 -53.368 1.00 39.15 85 GLU C C 1
ATOM 3179 O O . GLU C 1 89 ? -3.047 40.590 -53.526 1.00 38.77 85 GLU C O 1
ATOM 3185 N N . VAL C 1 90 ? -1.863 38.808 -52.853 1.00 37.83 86 VAL C N 1
ATOM 3186 C CA . VAL C 1 90 ? -3.065 38.058 -52.523 1.00 31.52 86 VAL C CA 1
ATOM 3187 C C . VAL C 1 90 ? -2.984 37.495 -51.115 1.00 38.52 86 VAL C C 1
ATOM 3188 O O . VAL C 1 90 ? -2.002 36.852 -50.737 1.00 41.35 86 VAL C O 1
ATOM 3192 N N . ARG C 1 91 ? -4.016 37.754 -50.328 1.00 36.01 87 ARG C N 1
ATOM 3193 C CA . ARG C 1 91 ? -4.102 37.178 -49.008 1.00 31.17 87 ARG C CA 1
ATOM 3194 C C . ARG C 1 91 ? -5.034 35.971 -49.078 1.00 37.08 87 ARG C C 1
ATOM 3195 O O . ARG C 1 91 ? -6.146 36.041 -49.638 1.00 36.14 87 ARG C O 1
ATOM 3203 N N . VAL C 1 92 ? -4.571 34.851 -48.539 1.00 30.58 88 VAL C N 1
ATOM 3204 C CA . VAL C 1 92 ? -5.395 33.653 -48.515 1.00 36.96 88 VAL C CA 1
ATOM 3205 C C . VAL C 1 92 ? -5.714 33.283 -47.061 1.00 32.18 88 VAL C C 1
ATOM 3206 O O . VAL C 1 92 ? -4.814 32.978 -46.286 1.00 34.85 88 VAL C O 1
ATOM 3210 N N . GLU C 1 93 ? -6.990 33.353 -46.693 1.00 32.83 89 GLU C N 1
ATOM 3211 C CA . GLU C 1 93 ? -7.441 32.882 -45.396 1.00 36.10 89 GLU C CA 1
ATOM 3212 C C . GLU C 1 93 ? -7.797 31.410 -45.497 1.00 39.43 89 GLU C C 1
ATOM 3213 O O . GLU C 1 93 ? -8.417 30.978 -46.470 1.00 37.05 89 GLU C O 1
ATOM 3219 N N . PHE C 1 94 ? -7.457 30.652 -44.464 1.00 39.28 90 PHE C N 1
ATOM 3220 C CA . PHE C 1 94 ? -7.801 29.244 -44.430 1.00 37.56 90 PHE C CA 1
ATOM 3221 C C . PHE C 1 94 ? -8.685 28.915 -43.243 1.00 41.85 90 PHE C C 1
ATOM 3222 O O . PHE C 1 94 ? -8.602 29.545 -42.186 1.00 42.59 90 PHE C O 1
ATOM 3230 N N . LEU C 1 95 ? -9.530 27.914 -43.425 1.00 38.30 91 LEU C N 1
ATOM 3231 C CA . LEU C 1 95 ? -10.480 27.536 -42.404 1.00 44.85 91 LEU C CA 1
ATOM 3232 C C . LEU C 1 95 ? -10.604 26.016 -42.371 1.00 45.34 91 LEU C C 1
ATOM 3233 O O . LEU C 1 95 ? -11.005 25.400 -43.363 1.00 45.30 91 LEU C O 1
ATOM 3238 N N . LYS C 1 96 ? -10.243 25.415 -41.242 1.00 42.73 92 LYS C N 1
ATOM 3239 C CA . LYS C 1 96 ? -10.387 23.973 -41.049 1.00 48.37 92 LYS C CA 1
ATOM 3240 C C . LYS C 1 96 ? -11.869 23.616 -40.871 1.00 45.27 92 LYS C C 1
ATOM 3241 O O . LYS C 1 96 ? -12.474 23.957 -39.863 1.00 51.51 92 LYS C O 1
ATOM 3247 N N . LEU C 1 97 ? -12.455 22.941 -41.851 1.00 43.30 93 LEU C N 1
ATOM 3248 C CA . LEU C 1 97 ? -13.892 22.706 -41.829 1.00 48.81 93 LEU C CA 1
ATOM 3249 C C . LEU C 1 97 ? -14.302 21.602 -40.864 1.00 57.58 93 LEU C C 1
ATOM 3250 O O . LEU C 1 97 ? -13.780 20.490 -40.935 1.00 58.76 93 LEU C O 1
ATOM 3255 N N . ASP C 1 98 ? -15.250 21.909 -39.978 1.00 56.86 94 ASP C N 1
ATOM 3256 C CA . ASP C 1 98 ? -15.833 20.894 -39.104 1.00 55.95 94 ASP C CA 1
ATOM 3257 C C . ASP C 1 98 ? -16.393 19.764 -39.956 1.00 54.10 94 ASP C C 1
ATOM 3258 O O . ASP C 1 98 ? -16.265 18.593 -39.617 1.00 54.92 94 ASP C O 1
ATOM 3263 N N . ALA C 1 99 ? -16.999 20.124 -41.080 1.00 57.97 95 ALA C N 1
ATOM 3264 C CA . ALA C 1 99 ? -17.528 19.133 -42.012 1.00 64.53 95 ALA C CA 1
ATOM 3265 C C . ALA C 1 99 ? -16.876 19.283 -43.383 1.00 68.64 95 ALA C C 1
ATOM 3266 O O . ALA C 1 99 ? -17.263 20.150 -44.168 1.00 71.13 95 ALA C O 1
ATOM 3268 N N . PRO C 1 100 ? -15.875 18.440 -43.674 1.00 69.36 96 PRO C N 1
ATOM 3269 C CA . PRO C 1 100 ? -15.130 18.551 -44.931 1.00 62.93 96 PRO C CA 1
ATOM 3270 C C . PRO C 1 100 ? -15.800 17.769 -46.043 1.00 66.77 96 PRO C C 1
ATOM 3271 O O . PRO C 1 100 ? -16.619 16.889 -45.761 1.00 68.00 96 PRO C O 1
ATOM 3275 N N . SER C 1 101 ? -15.450 18.088 -47.287 1.00 64.53 97 SER C N 1
ATOM 3276 C CA . SER C 1 101 ? -15.914 17.316 -48.432 1.00 69.40 97 SER C CA 1
ATOM 3277 C C . SER C 1 101 ? -15.046 16.074 -48.611 1.00 69.52 97 SER C C 1
ATOM 3278 O O . SER C 1 101 ? -13.817 16.156 -48.603 1.00 65.23 97 SER C O 1
ATOM 3281 N N . LYS C 1 102 ? -15.692 14.923 -48.758 1.00 72.28 98 LYS C N 1
ATOM 3282 C CA . LYS C 1 102 ? -14.973 13.663 -48.852 1.00 70.12 98 LYS C CA 1
ATOM 3283 C C . LYS C 1 102 ? -15.273 12.944 -50.158 1.00 66.41 98 LYS C C 1
ATOM 3284 O O . LYS C 1 102 ? -14.685 11.908 -50.455 1.00 63.59 98 LYS C O 1
ATOM 3290 N N . HIS C 1 103 ? -16.199 13.491 -50.933 1.00 64.05 99 HIS C N 1
ATOM 3291 C CA . HIS C 1 103 ? -16.542 12.906 -52.221 1.00 69.45 99 HIS C CA 1
ATOM 3292 C C . HIS C 1 103 ? -16.518 14.002 -53.276 1.00 63.12 99 HIS C C 1
ATOM 3293 O O . HIS C 1 103 ? -16.713 15.176 -52.960 1.00 58.83 99 HIS C O 1
ATOM 3300 N N . GLY C 1 104 ? -16.275 13.626 -54.526 1.00 58.43 100 GLY C N 1
ATOM 3301 C CA . GLY C 1 104 ? -16.330 14.584 -55.616 1.00 59.17 100 GLY C CA 1
ATOM 3302 C C . GLY C 1 104 ? -15.002 15.213 -56.014 1.00 54.80 100 GLY C C 1
ATOM 3303 O O . GLY C 1 104 ? -13.951 14.914 -55.436 1.00 46.69 100 GLY C O 1
ATOM 3304 N N . GLU C 1 105 ? -15.062 16.093 -57.011 1.00 49.41 101 GLU C N 1
ATOM 3305 C CA . GLU C 1 105 ? -13.876 16.738 -57.561 1.00 45.04 101 GLU C CA 1
ATOM 3306 C C . GLU C 1 105 ? -14.209 18.116 -58.087 1.00 44.15 101 GLU C C 1
ATOM 3307 O O . GLU C 1 105 ? -15.351 18.392 -58.472 1.00 44.82 101 GLU C O 1
ATOM 3313 N N . GLY C 1 106 ? -13.188 18.958 -58.154 1.00 33.74 102 GLY C N 1
ATOM 3314 C CA . GLY C 1 106 ? -13.359 20.315 -58.616 1.00 37.05 102 GLY C CA 1
ATOM 3315 C C . GLY C 1 106 ? -13.417 21.207 -57.401 1.00 44.94 102 GLY C C 1
ATOM 3316 O O . GLY C 1 106 ? -13.564 20.720 -56.268 1.00 41.10 102 GLY C O 1
ATOM 3317 N N . THR C 1 107 ? -13.274 22.510 -57.608 1.00 37.33 103 THR C N 1
ATOM 3318 C CA . THR C 1 107 ? -13.443 23.415 -56.490 1.00 35.79 103 THR C CA 1
ATOM 3319 C C . THR C 1 107 ? -14.924 23.780 -56.371 1.00 45.10 103 THR C C 1
ATOM 3320 O O . THR C 1 107 ? -15.622 23.932 -57.379 1.00 43.97 103 THR C O 1
ATOM 3324 N N . HIS C 1 108 ? -15.404 23.867 -55.133 1.00 44.90 104 HIS C N 1
ATOM 3325 C CA . HIS C 1 108 ? -16.811 24.161 -54.860 1.00 45.46 104 HIS C CA 1
ATOM 3326 C C . HIS C 1 108 ? -16.960 25.373 -53.955 1.00 40.56 104 HIS C C 1
ATOM 3327 O O . HIS C 1 108 ? -16.008 25.783 -53.276 1.00 38.02 104 HIS C O 1
ATOM 3334 N N . LEU C 1 109 ? -18.163 25.942 -53.954 1.00 39.73 105 LEU C N 1
ATOM 3335 C CA . LEU C 1 109 ? -18.492 27.043 -53.061 1.00 40.99 105 LEU C CA 1
ATOM 3336 C C . LEU C 1 109 ? -18.705 26.493 -51.666 1.00 40.56 105 LEU C C 1
ATOM 3337 O O . LEU C 1 109 ? -19.407 25.505 -51.485 1.00 38.65 105 LEU C O 1
ATOM 3342 N N . ALA C 1 110 ? -18.088 27.129 -50.681 1.00 39.20 106 ALA C N 1
ATOM 3343 C CA . ALA C 1 110 ? -18.162 26.633 -49.316 1.00 46.00 106 ALA C CA 1
ATOM 3344 C C . ALA C 1 110 ? -19.362 27.210 -48.584 1.00 47.21 106 ALA C C 1
ATOM 3345 O O . ALA C 1 110 ? -19.820 26.633 -47.602 1.00 47.04 106 ALA C O 1
ATOM 3347 N N . GLY C 1 111 ? -19.856 28.349 -49.069 1.00 47.82 107 GLY C N 1
ATOM 3348 C CA . GLY C 1 111 ? -20.960 29.057 -48.443 1.00 49.33 107 GLY C CA 1
ATOM 3349 C C . GLY C 1 111 ? -20.536 30.396 -47.868 1.00 55.71 107 GLY C C 1
ATOM 3350 O O . GLY C 1 111 ? -19.343 30.687 -47.766 1.00 56.52 107 GLY C O 1
ATOM 3351 N N . GLU C 1 112 ? -21.510 31.212 -47.475 1.00 58.50 108 GLU C N 1
ATOM 3352 C CA . GLU C 1 112 ? -21.218 32.555 -46.970 1.00 68.83 108 GLU C CA 1
ATOM 3353 C C . GLU C 1 112 ? -20.523 32.522 -45.599 1.00 67.01 108 GLU C C 1
ATOM 3354 O O . GLU C 1 112 ? -19.629 33.337 -45.315 1.00 56.69 108 GLU C O 1
ATOM 3360 N N . LEU C 1 113 ? -20.944 31.574 -44.761 1.00 62.04 109 LEU C N 1
ATOM 3361 C CA . LEU C 1 113 ? -20.375 31.405 -43.428 1.00 62.61 109 LEU C CA 1
ATOM 3362 C C . LEU C 1 113 ? -20.054 29.938 -43.188 1.00 58.35 109 LEU C C 1
ATOM 3363 O O . LEU C 1 113 ? -20.903 29.182 -42.717 1.00 53.07 109 LEU C O 1
ATOM 3368 N N . PRO C 1 114 ? -18.824 29.525 -43.526 1.00 57.48 110 PRO C N 1
ATOM 3369 C CA . PRO C 1 114 ? -18.433 28.126 -43.347 1.00 53.32 110 PRO C CA 1
ATOM 3370 C C . PRO C 1 114 ? -18.243 27.819 -41.867 1.00 53.67 110 PRO C C 1
ATOM 3371 O O . PRO C 1 114 ? -17.938 28.724 -41.086 1.00 55.17 110 PRO C O 1
ATOM 3375 N N . VAL C 1 115 ? -18.416 26.555 -41.495 1.00 48.99 111 VAL C N 1
ATOM 3376 C CA . VAL C 1 115 ? -18.309 26.154 -40.100 1.00 50.03 111 VAL C CA 1
ATOM 3377 C C . VAL C 1 115 ? -17.032 25.363 -39.879 1.00 55.19 111 VAL C C 1
ATOM 3378 O O . VAL C 1 115 ? -16.877 24.254 -40.402 1.00 50.86 111 VAL C O 1
ATOM 3382 N N . GLY C 1 116 ? -16.123 25.938 -39.099 1.00 49.36 112 GLY C N 1
ATOM 3383 C CA . GLY C 1 116 ? -14.847 25.311 -38.822 1.00 48.49 112 GLY C CA 1
ATOM 3384 C C . GLY C 1 116 ? -13.962 26.298 -38.096 1.00 52.38 112 GLY C C 1
ATOM 3385 O O . GLY C 1 116 ? -14.425 27.377 -37.730 1.00 52.16 112 GLY C O 1
ATOM 3386 N N . LYS C 1 117 ? -12.696 25.940 -37.897 1.00 48.23 113 LYS C N 1
ATOM 3387 C CA . LYS C 1 117 ? -11.768 26.781 -37.138 1.00 53.95 113 LYS C CA 1
ATOM 3388 C C . LYS C 1 117 ? -10.791 27.524 -38.038 1.00 48.10 113 LYS C C 1
ATOM 3389 O O . LYS C 1 117 ? -10.158 26.923 -38.897 1.00 48.60 113 LYS C O 1
ATOM 3395 N N . PRO C 1 118 ? -10.669 28.841 -37.841 1.00 49.00 114 PRO C N 1
ATOM 3396 C CA . PRO C 1 118 ? -9.698 29.642 -38.590 1.00 41.55 114 PRO C CA 1
ATOM 3397 C C . PRO C 1 118 ? -8.303 29.046 -38.480 1.00 48.66 114 PRO C C 1
ATOM 3398 O O . PRO C 1 118 ? -7.861 28.773 -37.365 1.00 53.91 114 PRO C O 1
ATOM 3402 N N . MET C 1 119 ? -7.623 28.843 -39.606 1.00 41.66 115 MET C N 1
ATOM 3403 C CA . MET C 1 119 ? -6.309 28.218 -39.572 1.00 41.66 115 MET C CA 1
ATOM 3404 C C . MET C 1 119 ? -5.210 29.254 -39.653 1.00 36.30 115 MET C C 1
ATOM 3405 O O . MET C 1 119 ? -4.057 28.947 -39.391 1.00 41.90 115 MET C O 1
ATOM 3410 N N . GLY C 1 120 ? -5.568 30.481 -40.019 1.00 40.61 116 GLY C N 1
ATOM 3411 C CA . GLY C 1 120 ? -4.578 31.518 -40.278 1.00 35.15 116 GLY C CA 1
ATOM 3412 C C . GLY C 1 120 ? -4.634 32.020 -41.713 1.00 36.50 116 GLY C C 1
ATOM 3413 O O . GLY C 1 120 ? -5.611 31.792 -42.429 1.00 39.10 116 GLY C O 1
ATOM 3414 N N . TYR C 1 121 ? -3.589 32.704 -42.151 1.00 36.96 117 TYR C N 1
ATOM 3415 C CA . TYR C 1 121 ? -3.577 33.248 -43.505 1.00 33.51 117 TYR C CA 1
ATOM 3416 C C . TYR C 1 121 ? -2.162 33.262 -44.055 1.00 39.76 117 TYR C C 1
ATOM 3417 O O . TYR C 1 121 ? -1.188 33.262 -43.287 1.00 36.90 117 TYR C O 1
ATOM 3426 N N . VAL C 1 122 ? -2.051 33.275 -45.382 1.00 32.22 118 VAL C N 1
ATOM 3427 C CA . VAL C 1 122 ? -0.763 33.491 -46.021 1.00 31.76 118 VAL C CA 1
ATOM 3428 C C . VAL C 1 122 ? -0.788 34.727 -46.913 1.00 32.88 118 VAL C C 1
ATOM 3429 O O . VAL C 1 122 ? -1.825 35.111 -47.451 1.00 26.85 118 VAL C O 1
ATOM 3433 N N . LEU C 1 123 ? 0.377 35.340 -47.063 1.00 33.58 119 LEU C N 1
ATOM 3434 C CA . LEU C 1 123 ? 0.541 36.493 -47.925 1.00 33.78 119 LEU C CA 1
ATOM 3435 C C . LEU C 1 123 ? 1.438 36.148 -49.119 1.00 36.57 119 LEU C C 1
ATOM 3436 O O . LEU C 1 123 ? 2.660 35.996 -48.974 1.00 36.58 119 LEU C O 1
ATOM 3441 N N . LEU C 1 124 ? 0.822 36.040 -50.295 1.00 38.79 120 LEU C N 1
ATOM 3442 C CA . LEU C 1 124 ? 1.510 35.670 -51.532 1.00 32.96 120 LEU C CA 1
ATOM 3443 C C . LEU C 1 124 ? 1.699 36.852 -52.460 1.00 33.96 120 LEU C C 1
ATOM 3444 O O . LEU C 1 124 ? 0.724 37.456 -52.927 1.00 36.93 120 LEU C O 1
ATOM 3449 N N . LYS C 1 125 ? 2.951 37.171 -52.746 1.00 33.71 121 LYS C N 1
ATOM 3450 C CA . LYS C 1 125 ? 3.266 38.130 -53.789 1.00 34.68 121 LYS C CA 1
ATOM 3451 C C . LYS C 1 125 ? 3.548 37.401 -55.100 1.00 38.60 121 LYS C C 1
ATOM 3452 O O . LYS C 1 125 ? 3.202 36.227 -55.256 1.00 35.33 121 LYS C O 1
ATOM 3458 N N . ARG C 1 126 ? 4.185 38.090 -56.041 1.00 42.30 122 ARG C N 1
ATOM 3459 C CA . ARG C 1 126 ? 4.481 37.483 -57.335 1.00 35.15 122 ARG C CA 1
ATOM 3460 C C . ARG C 1 126 ? 5.495 36.350 -57.240 1.00 33.51 122 ARG C C 1
ATOM 3461 O O . ARG C 1 126 ? 6.604 36.530 -56.722 1.00 29.48 122 ARG C O 1
ATOM 3469 N N . GLY C 1 127 ? 5.126 35.196 -57.782 1.00 29.35 123 GLY C N 1
ATOM 3470 C CA . GLY C 1 127 ? 6.034 34.071 -57.837 1.00 34.44 123 GLY C CA 1
ATOM 3471 C C . GLY C 1 127 ? 5.918 33.180 -56.616 1.00 29.76 123 GLY C C 1
ATOM 3472 O O . GLY C 1 127 ? 6.686 32.240 -56.464 1.00 29.12 123 GLY C O 1
ATOM 3473 N N . HIS C 1 128 ? 4.944 33.472 -55.759 1.00 32.04 124 HIS C N 1
ATOM 3474 C CA . HIS C 1 128 ? 4.744 32.719 -54.517 1.00 34.26 124 HIS C CA 1
ATOM 3475 C C . HIS C 1 128 ? 3.658 31.682 -54.694 1.00 30.51 124 HIS C C 1
ATOM 3476 O O . HIS C 1 128 ? 2.665 31.930 -55.370 1.00 34.90 124 HIS C O 1
ATOM 3483 N N . GLN C 1 129 ? 3.855 30.514 -54.097 1.00 26.69 125 GLN C N 1
ATOM 3484 C CA . GLN C 1 129 ? 2.931 29.407 -54.275 1.00 24.36 125 GLN C CA 1
ATOM 3485 C C . GLN C 1 129 ? 2.490 28.940 -52.900 1.00 27.36 125 GLN C C 1
ATOM 3486 O O . GLN C 1 129 ? 3.275 28.960 -51.960 1.00 29.90 125 GLN C O 1
ATOM 3492 N N . CYS C 1 130 ? 1.238 28.518 -52.773 1.00 26.04 126 CYS C N 1
ATOM 3493 C CA . CYS C 1 130 ? 0.786 27.942 -51.520 1.00 29.07 126 CYS C CA 1
ATOM 3494 C C . CYS C 1 130 ? -0.075 26.708 -51.760 1.00 30.06 126 CYS C C 1
ATOM 3495 O O . CYS C 1 130 ? -0.740 26.594 -52.799 1.00 22.59 126 CYS C O 1
ATOM 3498 N N . LEU C 1 131 ? -0.041 25.789 -50.793 1.00 25.88 127 LEU C N 1
ATOM 3499 C CA . LEU C 1 131 ? -0.941 24.639 -50.778 1.00 27.36 127 LEU C CA 1
ATOM 3500 C C . LEU C 1 131 ? -2.370 25.042 -50.369 1.00 27.92 127 LEU C C 1
ATOM 3501 O O . LEU C 1 131 ? -2.572 25.811 -49.428 1.00 27.95 127 LEU C O 1
ATOM 3506 N N . LEU C 1 132 ? -3.352 24.532 -51.098 1.00 29.45 128 LEU C N 1
ATOM 3507 C CA . LEU C 1 132 ? -4.750 24.658 -50.724 1.00 27.76 128 LEU C CA 1
ATOM 3508 C C . LEU C 1 132 ? -5.181 23.286 -50.290 1.00 26.81 128 LEU C C 1
ATOM 3509 O O . LEU C 1 132 ? -5.637 22.491 -51.105 1.00 28.91 128 LEU C O 1
ATOM 3514 N N . PRO C 1 133 ? -5.040 23.001 -48.995 1.00 29.76 129 PRO C N 1
ATOM 3515 C CA . PRO C 1 133 ? -5.228 21.650 -48.451 1.00 32.45 129 PRO C CA 1
ATOM 3516 C C . PRO C 1 133 ? -6.653 21.156 -48.622 1.00 36.10 129 PRO C C 1
ATOM 3517 O O . PRO C 1 133 ? -7.601 21.895 -48.324 1.00 35.68 129 PRO C O 1
ATOM 3521 N N . ALA C 1 134 ? -6.796 19.926 -49.103 1.00 28.12 130 ALA C N 1
ATOM 3522 C CA . ALA C 1 134 ? -8.094 19.275 -49.153 1.00 35.13 130 ALA C CA 1
ATOM 3523 C C . ALA C 1 134 ? -8.781 19.349 -47.789 1.00 40.22 130 ALA C C 1
ATOM 3524 O O . ALA C 1 134 ? -8.190 18.999 -46.767 1.00 36.41 130 ALA C O 1
ATOM 3526 N N . GLY C 1 135 ? -10.030 19.808 -47.783 1.00 40.22 131 GLY C N 1
ATOM 3527 C CA . GLY C 1 135 ? -10.822 19.855 -46.568 1.00 37.54 131 GLY C CA 1
ATOM 3528 C C . GLY C 1 135 ? -10.772 21.202 -45.872 1.00 38.65 131 GLY C C 1
ATOM 3529 O O . GLY C 1 135 ? -11.393 21.412 -44.829 1.00 43.41 131 GLY C O 1
ATOM 3530 N N . SER C 1 136 ? -10.006 22.123 -46.429 1.00 37.35 132 SER C N 1
ATOM 3531 C CA . SER C 1 136 ? -10.006 23.467 -45.896 1.00 38.29 132 SER C CA 1
ATOM 3532 C C . SER C 1 136 ? -11.046 24.255 -46.665 1.00 39.75 132 SER C C 1
ATOM 3533 O O . SER C 1 136 ? -11.552 23.808 -47.691 1.00 39.47 132 SER C O 1
ATOM 3536 N N . ALA C 1 137 ? -11.393 25.417 -46.145 1.00 39.66 133 ALA C N 1
ATOM 3537 C CA . ALA C 1 137 ? -12.107 26.383 -46.942 1.00 38.41 133 ALA C CA 1
ATOM 3538 C C . ALA C 1 137 ? -11.144 27.537 -47.013 1.00 34.19 133 ALA C C 1
ATOM 3539 O O . ALA C 1 137 ? -10.442 27.822 -46.044 1.00 39.16 133 ALA C O 1
ATOM 3541 N N . TYR C 1 138 ? -11.073 28.180 -48.166 1.00 31.27 134 TYR C N 1
ATOM 3542 C CA . TYR C 1 138 ? -10.093 29.230 -48.358 1.00 31.10 134 TYR C CA 1
ATOM 3543 C C . TYR C 1 138 ? -10.729 30.369 -49.130 1.00 32.86 134 TYR C C 1
ATOM 3544 O O . TYR C 1 138 ? -11.707 30.175 -49.863 1.00 34.25 134 TYR C O 1
ATOM 3553 N N . ARG C 1 139 ? -10.159 31.554 -48.958 1.00 33.60 135 ARG C N 1
ATOM 3554 C CA . ARG C 1 139 ? -10.712 32.769 -49.514 1.00 33.34 135 ARG C CA 1
ATOM 3555 C C . ARG C 1 139 ? -9.552 33.646 -49.964 1.00 33.78 135 ARG C C 1
ATOM 3556 O O . ARG C 1 139 ? -8.522 33.712 -49.287 1.00 29.35 135 ARG C O 1
ATOM 3564 N N . PHE C 1 140 ? -9.722 34.298 -51.117 1.00 33.49 136 PHE C N 1
ATOM 3565 C CA . PHE C 1 140 ? -8.711 35.183 -51.681 1.00 33.67 136 PHE C CA 1
ATOM 3566 C C . PHE C 1 140 ? -9.037 36.643 -51.400 1.00 38.06 136 PHE C C 1
ATOM 3567 O O . PHE C 1 140 ? -10.179 37.080 -51.567 1.00 39.48 136 PHE C O 1
ATOM 3575 N N . GLU C 1 141 ? -8.025 37.387 -50.973 1.00 38.88 137 GLU C N 1
ATOM 3576 C CA . GLU C 1 141 ? -8.130 38.829 -50.824 1.00 38.66 137 GLU C CA 1
ATOM 3577 C C . GLU C 1 141 ? -7.021 39.483 -51.616 1.00 33.14 137 GLU C C 1
ATOM 3578 O O . GLU C 1 141 ? -5.850 39.285 -51.327 1.00 26.56 137 GLU C O 1
ATOM 3584 N N . ALA C 1 142 ? -7.398 40.278 -52.605 1.00 32.17 138 ALA C N 1
ATOM 3585 C CA . ALA C 1 142 ? -6.423 40.968 -53.425 1.00 36.04 138 ALA C CA 1
ATOM 3586 C C . ALA C 1 142 ? -6.351 42.440 -53.058 1.00 37.10 138 ALA C C 1
ATOM 3587 O O . ALA C 1 142 ? -7.381 43.106 -53.005 1.00 39.18 138 ALA C O 1
ATOM 3589 N N . SER C 1 143 ? -5.145 42.950 -52.815 1.00 38.00 139 SER C N 1
ATOM 3590 C CA . SER C 1 143 ? -4.956 44.384 -52.586 1.00 40.26 139 SER C CA 1
ATOM 3591 C C . SER C 1 143 ? -5.351 45.163 -53.822 1.00 40.90 139 SER C C 1
ATOM 3592 O O . SER C 1 143 ? -6.317 45.908 -53.824 1.00 42.50 139 SER C O 1
ATOM 3595 N N A ARG C 1 144 ? -4.567 45.000 -54.879 0.44 44.83 140 ARG C N 1
ATOM 3596 N N B ARG C 1 144 ? -4.579 44.982 -54.882 0.56 44.85 140 ARG C N 1
ATOM 3597 C CA A ARG C 1 144 ? -4.912 45.549 -56.179 0.44 44.83 140 ARG C CA 1
ATOM 3598 C CA B ARG C 1 144 ? -4.907 45.542 -56.177 0.56 44.85 140 ARG C CA 1
ATOM 3599 C C A ARG C 1 144 ? -5.287 44.376 -57.075 0.44 44.27 140 ARG C C 1
ATOM 3600 C C B ARG C 1 144 ? -5.312 44.373 -57.065 0.56 44.27 140 ARG C C 1
ATOM 3601 O O A ARG C 1 144 ? -5.137 43.222 -56.675 0.44 42.72 140 ARG C O 1
ATOM 3602 O O B ARG C 1 144 ? -5.209 43.220 -56.651 0.56 42.70 140 ARG C O 1
ATOM 3617 N N . PRO C 1 145 ? -5.798 44.655 -58.281 1.00 49.03 141 PRO C N 1
ATOM 3618 C CA . PRO C 1 145 ? -6.020 43.534 -59.203 1.00 45.99 141 PRO C CA 1
ATOM 3619 C C . PRO C 1 145 ? -4.716 42.769 -59.509 1.00 45.99 141 PRO C C 1
ATOM 3620 O O . PRO C 1 145 ? -3.636 43.360 -59.662 1.00 43.42 141 PRO C O 1
ATOM 3624 N N . GLY C 1 146 ? -4.828 41.445 -59.560 1.00 39.85 142 GLY C N 1
ATOM 3625 C CA . GLY C 1 146 ? -3.690 40.587 -59.828 1.00 38.08 142 GLY C CA 1
ATOM 3626 C C . GLY C 1 146 ? -4.119 39.295 -60.500 1.00 39.70 142 GLY C C 1
ATOM 3627 O O . GLY C 1 146 ? -5.268 39.143 -60.936 1.00 37.20 142 GLY C O 1
ATOM 3628 N N . VAL C 1 147 ? -3.194 38.347 -60.585 1.00 39.84 143 VAL C N 1
ATOM 3629 C CA . VAL C 1 147 ? -3.475 37.098 -61.280 1.00 32.06 143 VAL C CA 1
ATOM 3630 C C . VAL C 1 147 ? -3.088 35.877 -60.464 1.00 31.45 143 VAL C C 1
ATOM 3631 O O . VAL C 1 147 ? -2.006 35.808 -59.880 1.00 35.88 143 VAL C O 1
ATOM 3635 N N . ILE C 1 148 ? -3.987 34.907 -60.435 1.00 34.18 144 ILE C N 1
ATOM 3636 C CA . ILE C 1 148 ? -3.744 33.648 -59.750 1.00 33.67 144 ILE C CA 1
ATOM 3637 C C . ILE C 1 148 ? -3.843 32.508 -60.754 1.00 34.09 144 ILE C C 1
ATOM 3638 O O . ILE C 1 148 ? -4.793 32.444 -61.552 1.00 31.68 144 ILE C O 1
ATOM 3643 N N . LEU C 1 149 ? -2.840 31.636 -60.725 1.00 30.40 145 LEU C N 1
ATOM 3644 C CA . LEU C 1 149 ? -2.873 30.385 -61.452 1.00 30.71 145 LEU C CA 1
ATOM 3645 C C . LEU C 1 149 ? -3.272 29.317 -60.449 1.00 32.68 145 LEU C C 1
ATOM 3646 O O . LEU C 1 149 ? -2.643 29.191 -59.393 1.00 30.19 145 LEU C O 1
ATOM 3651 N N . GLN C 1 150 ? -4.316 28.556 -60.754 1.00 31.67 146 GLN C N 1
ATOM 3652 C CA . GLN C 1 150 ? -4.784 27.524 -59.837 1.00 26.24 146 GLN C CA 1
ATOM 3653 C C . GLN C 1 150 ? -4.808 26.137 -60.465 1.00 30.12 146 GLN C C 1
ATOM 3654 O O . GLN C 1 150 ? -5.461 25.913 -61.478 1.00 36.20 146 GLN C O 1
ATOM 3660 N N . GLN C 1 151 ? -4.089 25.209 -59.844 1.00 27.02 147 GLN C N 1
ATOM 3661 C CA . GLN C 1 151 ? -4.020 23.836 -60.315 1.00 26.02 147 GLN C CA 1
ATOM 3662 C C . GLN C 1 151 ? -5.041 22.978 -59.580 1.00 26.93 147 GLN C C 1
ATOM 3663 O O . GLN C 1 151 ? -4.877 22.678 -58.404 1.00 22.37 147 GLN C O 1
ATOM 3669 N N . THR C 1 152 ? -6.100 22.632 -60.298 1.00 28.20 148 THR C N 1
ATOM 3670 C CA . THR C 1 152 ? -7.247 21.933 -59.751 1.00 29.19 148 THR C CA 1
ATOM 3671 C C . THR C 1 152 ? -7.937 21.119 -60.834 1.00 31.95 148 THR C C 1
ATOM 3672 O O . THR C 1 152 ? -7.430 20.983 -61.938 1.00 34.07 148 THR C O 1
ATOM 3676 N N . ILE C 1 153 ? -9.074 20.541 -60.484 1.00 31.04 149 ILE C N 1
ATOM 3677 C CA . ILE C 1 153 ? -9.828 19.677 -61.377 1.00 26.91 149 ILE C CA 1
ATOM 3678 C C . ILE C 1 153 ? -11.074 20.403 -61.853 1.00 38.68 149 ILE C C 1
ATOM 3679 O O . ILE C 1 153 ? -11.646 21.203 -61.122 1.00 39.61 149 ILE C O 1
ATOM 3684 N N . LYS C 1 154 ? -11.488 20.128 -63.084 1.00 40.17 150 LYS C N 1
ATOM 3685 C CA . LYS C 1 154 ? -12.665 20.769 -63.656 1.00 39.38 150 LYS C CA 1
ATOM 3686 C C . LYS C 1 154 ? -13.883 20.586 -62.764 1.00 42.27 150 LYS C C 1
ATOM 3687 O O . LYS C 1 154 ? -14.214 19.470 -62.379 1.00 43.80 150 LYS C O 1
ATOM 3693 N N . GLY C 1 155 ? -14.553 21.686 -62.441 1.00 43.06 151 GLY C N 1
ATOM 3694 C CA . GLY C 1 155 ? -15.735 21.616 -61.605 1.00 42.80 151 GLY C CA 1
ATOM 3695 C C . GLY C 1 155 ? -16.898 22.471 -62.081 1.00 49.26 151 GLY C C 1
ATOM 3696 O O . GLY C 1 155 ? -16.946 22.907 -63.241 1.00 44.72 151 GLY C O 1
ATOM 3697 N N . PRO C 1 156 ? -17.858 22.706 -61.175 1.00 47.81 152 PRO C N 1
ATOM 3698 C CA . PRO C 1 156 ? -19.049 23.539 -61.376 1.00 40.21 152 PRO C CA 1
ATOM 3699 C C . PRO C 1 156 ? -18.704 25.025 -61.529 1.00 40.02 152 PRO C C 1
ATOM 3700 O O . PRO C 1 156 ? -19.450 25.759 -62.181 1.00 36.32 152 PRO C O 1
ATOM 3704 N N . LEU C 1 157 ? -17.594 25.460 -60.940 1.00 37.93 153 LEU C N 1
ATOM 3705 C CA . LEU C 1 157 ? -17.162 26.853 -61.054 1.00 35.02 153 LEU C CA 1
ATOM 3706 C C . LEU C 1 157 ? -16.197 27.095 -62.224 1.00 43.24 153 LEU C C 1
ATOM 3707 O O . LEU C 1 157 ? -15.852 28.246 -62.519 1.00 38.63 153 LEU C O 1
ATOM 3712 N N . SER C 1 158 ? -15.751 26.021 -62.878 1.00 41.75 154 SER C N 1
ATOM 3713 C CA . SER C 1 158 ? -14.819 26.138 -64.006 1.00 38.73 154 SER C CA 1
ATOM 3714 C C . SER C 1 158 ? -15.513 26.706 -65.248 1.00 39.64 154 SER C C 1
ATOM 3715 O O . SER C 1 158 ? -16.528 26.169 -65.702 1.00 41.05 154 SER C O 1
ATOM 3718 N N . VAL C 1 159 ? -14.964 27.777 -65.810 1.00 33.81 155 VAL C N 1
ATOM 3719 C CA . VAL C 1 159 ? -15.562 28.389 -66.994 1.00 34.93 155 VAL C CA 1
ATOM 3720 C C . VAL C 1 159 ? -14.707 28.222 -68.256 1.00 42.12 155 VAL C C 1
ATOM 3721 O O . VAL C 1 159 ? -13.569 28.704 -68.325 1.00 39.07 155 VAL C O 1
ATOM 3725 N N . GLU C 1 160 ? -15.261 27.541 -69.255 1.00 39.84 156 GLU C N 1
ATOM 3726 C CA . GLU C 1 160 ? -14.580 27.383 -70.531 1.00 37.60 156 GLU C CA 1
ATOM 3727 C C . GLU C 1 160 ? -15.059 28.418 -71.541 1.00 38.72 156 GLU C C 1
ATOM 3728 O O . GLU C 1 160 ? -16.250 28.530 -71.808 1.00 44.32 156 GLU C O 1
ATOM 3734 N N . LYS C 1 161 ? -14.125 29.175 -72.099 1.00 39.34 157 LYS C N 1
ATOM 3735 C CA . LYS C 1 161 ? -14.445 30.121 -73.158 1.00 41.09 157 LYS C CA 1
ATOM 3736 C C . LYS C 1 161 ? -13.323 30.128 -74.197 1.00 35.79 157 LYS C C 1
ATOM 3737 O O . LYS C 1 161 ? -12.770 31.169 -74.559 1.00 31.74 157 LYS C O 1
ATOM 3743 N N . TRP C 1 162 ? -13.012 28.932 -74.675 1.00 35.58 158 TRP C N 1
ATOM 3744 C CA . TRP C 1 162 ? -11.863 28.694 -75.541 1.00 38.63 158 TRP C CA 1
ATOM 3745 C C . TRP C 1 162 ? -11.800 29.601 -76.774 1.00 39.58 158 TRP C C 1
ATOM 3746 O O . TRP C 1 162 ? -10.757 30.201 -77.052 1.00 33.60 158 TRP C O 1
ATOM 3757 N N . ALA C 1 163 ? -12.912 29.694 -77.507 1.00 41.91 159 ALA C N 1
ATOM 3758 C CA . ALA C 1 163 ? -12.971 30.519 -78.719 1.00 38.15 159 ALA C CA 1
ATOM 3759 C C . ALA C 1 163 ? -12.670 31.997 -78.450 1.00 32.65 159 ALA C C 1
ATOM 3760 O O . ALA C 1 163 ? -12.186 32.709 -79.321 1.00 38.70 159 ALA C O 1
ATOM 3762 N N . GLU C 1 164 ? -12.954 32.451 -77.238 1.00 32.92 160 GLU C N 1
ATOM 3763 C CA . GLU C 1 164 ? -12.674 33.829 -76.866 1.00 37.66 160 GLU C CA 1
ATOM 3764 C C . GLU C 1 164 ? -11.197 34.120 -76.631 1.00 37.46 160 GLU C C 1
ATOM 3765 O O . GLU C 1 164 ? -10.731 35.203 -76.972 1.00 35.17 160 GLU C O 1
ATOM 3771 N N . ILE C 1 165 ? -10.466 33.179 -76.029 1.00 38.18 161 ILE C N 1
ATOM 3772 C CA . ILE C 1 165 ? -9.096 33.468 -75.559 1.00 38.88 161 ILE C CA 1
ATOM 3773 C C . ILE C 1 165 ? -7.964 32.921 -76.434 1.00 37.22 161 ILE C C 1
ATOM 3774 O O . ILE C 1 165 ? -6.833 33.426 -76.403 1.00 29.94 161 ILE C O 1
ATOM 3779 N N . CYS C 1 166 ? -8.277 31.893 -77.212 1.00 29.61 162 CYS C N 1
ATOM 3780 C CA . CYS C 1 166 ? -7.263 31.186 -77.970 1.00 34.09 162 CYS C CA 1
ATOM 3781 C C . CYS C 1 166 ? -7.133 31.698 -79.400 1.00 42.28 162 CYS C C 1
ATOM 3782 O O . CYS C 1 166 ? -8.124 32.107 -80.003 1.00 38.64 162 CYS C O 1
ATOM 3785 N N . LEU C 1 167 ? -5.906 31.691 -79.926 1.00 34.84 163 LEU C N 1
ATOM 3786 C CA . LEU C 1 167 ? -5.674 32.023 -81.319 1.00 33.75 163 LEU C CA 1
ATOM 3787 C C . LEU C 1 167 ? -6.469 31.079 -82.198 1.00 47.02 163 LEU C C 1
ATOM 3788 O O . LEU C 1 167 ? -6.584 29.883 -81.888 1.00 42.91 163 LEU C O 1
ATOM 3793 N N . LYS C 1 168 ? -7.034 31.619 -83.281 1.00 50.15 164 LYS C N 1
ATOM 3794 C CA . LYS C 1 168 ? -7.807 30.814 -84.231 1.00 52.95 164 LYS C CA 1
ATOM 3795 C C . LYS C 1 168 ? -6.986 30.424 -85.458 1.00 58.43 164 LYS C C 1
ATOM 3796 O O . LYS C 1 168 ? -7.133 29.305 -85.963 1.00 63.47 164 LYS C O 1
ATOM 3803 N N . SER D 1 6 ? 49.971 5.491 -69.540 1.00 71.61 2 SER D N 1
ATOM 3804 C CA . SER D 1 6 ? 49.797 6.934 -69.608 1.00 71.93 2 SER D CA 1
ATOM 3805 C C . SER D 1 6 ? 48.993 7.331 -70.838 1.00 64.10 2 SER D C 1
ATOM 3806 O O . SER D 1 6 ? 48.032 6.664 -71.203 1.00 66.24 2 SER D O 1
ATOM 3809 N N . ASN D 1 7 ? 49.395 8.426 -71.467 1.00 50.69 3 ASN D N 1
ATOM 3810 C CA . ASN D 1 7 ? 48.739 8.897 -72.674 1.00 54.37 3 ASN D CA 1
ATOM 3811 C C . ASN D 1 7 ? 49.527 8.517 -73.919 1.00 51.00 3 ASN D C 1
ATOM 3812 O O . ASN D 1 7 ? 50.688 8.886 -74.064 1.00 44.99 3 ASN D O 1
ATOM 3817 N N . VAL D 1 8 ? 48.888 7.777 -74.816 1.00 28.07 4 VAL D N 1
ATOM 3818 C CA . VAL D 1 8 ? 49.525 7.356 -76.053 1.00 36.28 4 VAL D CA 1
ATOM 3819 C C . VAL D 1 8 ? 49.876 8.553 -76.932 1.00 33.43 4 VAL D C 1
ATOM 3820 O O . VAL D 1 8 ? 49.017 9.379 -77.224 1.00 29.64 4 VAL D O 1
ATOM 3824 N N . ALA D 1 9 ? 51.138 8.647 -77.346 1.00 25.94 5 ALA D N 1
ATOM 3825 C CA . ALA D 1 9 ? 51.548 9.703 -78.259 1.00 36.47 5 ALA D CA 1
ATOM 3826 C C . ALA D 1 9 ? 50.758 9.759 -79.562 1.00 31.36 5 ALA D C 1
ATOM 3827 O O . ALA D 1 9 ? 50.224 8.759 -80.034 1.00 29.36 5 ALA D O 1
ATOM 3829 N N . VAL D 1 10 ? 50.704 10.953 -80.135 1.00 31.59 6 VAL D N 1
ATOM 3830 C CA . VAL D 1 10 ? 50.023 11.196 -81.394 1.00 32.96 6 VAL D CA 1
ATOM 3831 C C . VAL D 1 10 ? 50.538 10.226 -82.443 1.00 31.71 6 VAL D C 1
ATOM 3832 O O . VAL D 1 10 ? 51.745 9.987 -82.547 1.00 28.58 6 VAL D O 1
ATOM 3836 N N . ASN D 1 11 ? 49.625 9.652 -83.214 1.00 27.87 7 ASN D N 1
ATOM 3837 C CA . ASN D 1 11 ? 50.032 8.752 -84.278 1.00 26.31 7 ASN D CA 1
ATOM 3838 C C . ASN D 1 11 ? 49.311 9.068 -85.572 1.00 30.79 7 ASN D C 1
ATOM 3839 O O . ASN D 1 11 ? 48.148 8.699 -85.754 1.00 27.91 7 ASN D O 1
ATOM 3844 N N . THR D 1 12 ? 50.002 9.771 -86.463 1.00 26.94 8 THR D N 1
ATOM 3845 C CA . THR D 1 12 ? 49.447 10.067 -87.764 1.00 26.27 8 THR D CA 1
ATOM 3846 C C . THR D 1 12 ? 49.640 8.870 -88.684 1.00 27.74 8 THR D C 1
ATOM 3847 O O . THR D 1 12 ? 50.755 8.598 -89.132 1.00 28.63 8 THR D O 1
ATOM 3851 N N . VAL D 1 13 ? 48.544 8.164 -88.960 1.00 26.07 9 VAL D N 1
ATOM 3852 C CA . VAL D 1 13 ? 48.592 6.911 -89.704 1.00 23.69 9 VAL D CA 1
ATOM 3853 C C . VAL D 1 13 ? 48.752 7.127 -91.203 1.00 27.56 9 VAL D C 1
ATOM 3854 O O . VAL D 1 13 ? 47.853 7.645 -91.868 1.00 30.79 9 VAL D O 1
ATOM 3858 N N . PHE D 1 14 ? 49.899 6.728 -91.730 1.00 32.18 10 PHE D N 1
ATOM 3859 C CA . PHE D 1 14 ? 50.113 6.706 -93.174 1.00 27.69 10 PHE D CA 1
ATOM 3860 C C . PHE D 1 14 ? 50.142 5.257 -93.620 1.00 27.11 10 PHE D C 1
ATOM 3861 O O . PHE D 1 14 ? 50.554 4.389 -92.865 1.00 29.77 10 PHE D O 1
ATOM 3869 N N . ALA D 1 15 ? 49.706 4.975 -94.839 1.00 25.21 11 ALA D N 1
ATOM 3870 C CA . ALA D 1 15 ? 49.755 3.596 -95.309 1.00 29.46 11 ALA D CA 1
ATOM 3871 C C . ALA D 1 15 ? 50.982 3.386 -96.201 1.00 31.10 11 ALA D C 1
ATOM 3872 O O . ALA D 1 15 ? 51.725 4.324 -96.482 1.00 28.43 11 ALA D O 1
ATOM 3874 N N . SER D 1 16 ? 51.190 2.157 -96.653 1.00 28.23 12 SER D N 1
ATOM 3875 C CA . SER D 1 16 ? 52.307 1.877 -97.532 1.00 28.47 12 SER D CA 1
ATOM 3876 C C . SER D 1 16 ? 52.035 0.607 -98.321 1.00 28.46 12 SER D C 1
ATOM 3877 O O . SER D 1 16 ? 51.075 -0.112 -98.035 1.00 32.39 12 SER D O 1
ATOM 3880 N N . LEU D 1 17 ? 52.876 0.336 -99.313 1.00 28.21 13 LEU D N 1
ATOM 3881 C CA . LEU D 1 17 ? 52.762 -0.877 -100.112 1.00 35.64 13 LEU D CA 1
ATOM 3882 C C . LEU D 1 17 ? 52.748 -2.143 -99.242 1.00 35.84 13 LEU D C 1
ATOM 3883 O O . LEU D 1 17 ? 52.038 -3.110 -99.539 1.00 39.64 13 LEU D O 1
ATOM 3888 N N . ASP D 1 18 ? 53.524 -2.115 -98.163 1.00 30.38 14 ASP D N 1
ATOM 3889 C CA . ASP D 1 18 ? 53.700 -3.259 -97.273 1.00 33.54 14 ASP D CA 1
ATOM 3890 C C . ASP D 1 18 ? 52.593 -3.439 -96.249 1.00 41.75 14 ASP D C 1
ATOM 3891 O O . ASP D 1 18 ? 52.387 -4.538 -95.740 1.00 43.78 14 ASP D O 1
ATOM 3896 N N . ASN D 1 19 ? 51.914 -2.345 -95.923 1.00 36.14 15 ASN D N 1
ATOM 3897 C CA . ASN D 1 19 ? 50.924 -2.330 -94.861 1.00 34.26 15 ASN D CA 1
ATOM 3898 C C . ASN D 1 19 ? 49.949 -1.188 -95.100 1.00 34.01 15 ASN D C 1
ATOM 3899 O O . ASN D 1 19 ? 50.242 -0.032 -94.785 1.00 32.05 15 ASN D O 1
ATOM 3904 N N . PHE D 1 20 ? 48.806 -1.513 -95.692 1.00 29.69 16 PHE D N 1
ATOM 3905 C CA . PHE D 1 20 ? 47.733 -0.553 -95.835 1.00 28.30 16 PHE D CA 1
ATOM 3906 C C . PHE D 1 20 ? 46.454 -1.215 -95.384 1.00 29.83 16 PHE D C 1
ATOM 3907 O O . PHE D 1 20 ? 46.402 -2.424 -95.186 1.00 29.22 16 PHE D O 1
ATOM 3915 N N . ARG D 1 21 ? 45.425 -0.405 -95.203 1.00 28.70 17 ARG D N 1
ATOM 3916 C CA . ARG D 1 21 ? 44.125 -0.909 -94.843 1.00 24.33 17 ARG D CA 1
ATOM 3917 C C . ARG D 1 21 ? 43.133 -0.106 -95.633 1.00 29.31 17 ARG D C 1
ATOM 3918 O O . ARG D 1 21 ? 42.928 1.077 -95.377 1.00 30.14 17 ARG D O 1
ATOM 3926 N N . LYS D 1 22 ? 42.545 -0.757 -96.627 1.00 30.79 18 LYS D N 1
ATOM 3927 C CA . LYS D 1 22 ? 41.593 -0.129 -97.521 1.00 27.14 18 LYS D CA 1
ATOM 3928 C C . LYS D 1 22 ? 40.335 0.306 -96.773 1.00 28.06 18 LYS D C 1
ATOM 3929 O O . LYS D 1 22 ? 39.861 -0.371 -95.856 1.00 32.38 18 LYS D O 1
ATOM 3935 N N . GLY D 1 23 ? 39.801 1.453 -97.146 1.00 26.80 19 GLY D N 1
ATOM 3936 C CA . GLY D 1 23 ? 38.562 1.901 -96.549 1.00 27.11 19 GLY D CA 1
ATOM 3937 C C . GLY D 1 23 ? 37.420 1.023 -97.002 1.00 29.55 19 GLY D C 1
ATOM 3938 O O . GLY D 1 23 ? 37.648 -0.036 -97.590 1.00 32.12 19 GLY D O 1
ATOM 3939 N N . THR D 1 24 ? 36.191 1.450 -96.727 1.00 27.72 20 THR D N 1
ATOM 3940 C CA . THR D 1 24 ? 35.021 0.666 -97.097 1.00 27.66 20 THR D CA 1
ATOM 3941 C C . THR D 1 24 ? 33.882 1.535 -97.608 1.00 28.24 20 THR D C 1
ATOM 3942 O O . THR D 1 24 ? 33.706 2.679 -97.178 1.00 26.73 20 THR D O 1
ATOM 3946 N N . VAL D 1 25 ? 33.110 0.980 -98.537 1.00 31.34 21 VAL D N 1
ATOM 3947 C CA . VAL D 1 25 ? 31.930 1.647 -99.068 1.00 23.90 21 VAL D CA 1
ATOM 3948 C C . VAL D 1 25 ? 30.723 0.847 -98.627 1.00 28.30 21 VAL D C 1
ATOM 3949 O O . VAL D 1 25 ? 30.578 -0.313 -99.003 1.00 29.18 21 VAL D O 1
ATOM 3953 N N . GLU D 1 26 ? 29.881 1.439 -97.792 1.00 31.69 22 GLU D N 1
ATOM 3954 C CA . GLU D 1 26 ? 28.681 0.757 -97.328 1.00 32.30 22 GLU D CA 1
ATOM 3955 C C . GLU D 1 26 ? 27.494 1.300 -98.110 1.00 29.41 22 GLU D C 1
ATOM 3956 O O . GLU D 1 26 ? 27.072 2.438 -97.910 1.00 30.67 22 GLU D O 1
ATOM 3962 N N . ILE D 1 27 ? 26.988 0.492 -99.031 1.00 28.29 23 ILE D N 1
ATOM 3963 C CA . ILE D 1 27 ? 25.869 0.891 -99.873 1.00 32.62 23 ILE D CA 1
ATOM 3964 C C . ILE D 1 27 ? 24.513 0.707 -99.182 1.00 33.78 23 ILE D C 1
ATOM 3965 O O . ILE D 1 27 ? 24.134 -0.406 -98.799 1.00 29.68 23 ILE D O 1
ATOM 3970 N N . ILE D 1 28 ? 23.793 1.809 -99.020 1.00 30.68 24 ILE D N 1
ATOM 3971 C CA . ILE D 1 28 ? 22.434 1.767 -98.495 1.00 33.81 24 ILE D CA 1
ATOM 3972 C C . ILE D 1 28 ? 21.483 1.571 -99.668 1.00 34.46 24 ILE D C 1
ATOM 3973 O O . ILE D 1 28 ? 20.626 0.684 -99.674 1.00 34.24 24 ILE D O 1
ATOM 3978 N N . SER D 1 29 ? 21.656 2.421 -100.670 1.00 32.15 25 SER D N 1
ATOM 3979 C CA . SER D 1 29 ? 20.894 2.353 -101.899 1.00 30.24 25 SER D CA 1
ATOM 3980 C C . SER D 1 29 ? 21.757 2.840 -103.070 1.00 34.56 25 SER D C 1
ATOM 3981 O O . SER D 1 29 ? 22.377 3.904 -102.993 1.00 32.96 25 SER D O 1
ATOM 3984 N N . GLY D 1 30 ? 21.779 2.071 -104.156 1.00 36.06 26 GLY D N 1
ATOM 3985 C CA . GLY D 1 30 ? 22.524 2.450 -105.340 1.00 25.99 26 GLY D CA 1
ATOM 3986 C C . GLY D 1 30 ? 23.610 1.434 -105.632 1.00 34.27 26 GLY D C 1
ATOM 3987 O O . GLY D 1 30 ? 23.422 0.236 -105.394 1.00 30.51 26 GLY D O 1
ATOM 3988 N N . GLU D 1 31 ? 24.733 1.899 -106.170 1.00 33.75 27 GLU D N 1
ATOM 3989 C CA . GLU D 1 31 ? 25.830 1.011 -106.538 1.00 36.39 27 GLU D CA 1
ATOM 3990 C C . GLU D 1 31 ? 27.204 1.600 -106.251 1.00 35.64 27 GLU D C 1
ATOM 3991 O O . GLU D 1 31 ? 27.420 2.795 -106.416 1.00 29.27 27 GLU D O 1
ATOM 3997 N N . ALA D 1 32 ? 28.126 0.739 -105.834 1.00 24.53 28 ALA D N 1
ATOM 3998 C CA . ALA D 1 32 ? 29.496 1.137 -105.543 1.00 27.84 28 ALA D CA 1
ATOM 3999 C C . ALA D 1 32 ? 30.172 1.682 -106.793 1.00 27.15 28 ALA D C 1
ATOM 4000 O O . ALA D 1 32 ? 30.965 2.610 -106.724 1.00 31.55 28 ALA D O 1
ATOM 4002 N N . ARG D 1 33 ? 29.845 1.091 -107.933 1.00 25.64 29 ARG D N 1
ATOM 4003 C CA . ARG D 1 33 ? 30.386 1.510 -109.215 1.00 28.50 29 ARG D CA 1
ATOM 4004 C C . ARG D 1 33 ? 30.511 3.020 -109.319 1.00 26.59 29 ARG D C 1
ATOM 4005 O O . ARG D 1 33 ? 31.515 3.536 -109.785 1.00 29.62 29 ARG D O 1
ATOM 4013 N N . HIS D 1 34 ? 29.466 3.722 -108.900 1.00 23.83 30 HIS D N 1
ATOM 4014 C CA . HIS D 1 34 ? 29.409 5.172 -109.019 1.00 26.85 30 HIS D CA 1
ATOM 4015 C C . HIS D 1 34 ? 30.450 5.930 -108.210 1.00 27.27 30 HIS D C 1
ATOM 4016 O O . HIS D 1 34 ? 30.649 7.120 -108.425 1.00 30.12 30 HIS D O 1
ATOM 4023 N N . TYR D 1 35 ? 31.111 5.255 -107.281 1.00 23.83 31 TYR D N 1
ATOM 4024 C CA . TYR D 1 35 ? 32.098 5.928 -106.443 1.00 25.37 31 TYR D CA 1
ATOM 4025 C C . TYR D 1 35 ? 33.536 5.784 -106.929 1.00 23.71 31 TYR D C 1
ATOM 4026 O O . TYR D 1 35 ? 34.426 6.480 -106.459 1.00 22.37 31 TYR D O 1
ATOM 4035 N N . ALA D 1 36 ? 33.749 4.893 -107.889 1.00 21.66 32 ALA D N 1
ATOM 4036 C CA . ALA D 1 36 ? 35.065 4.720 -108.496 1.00 24.62 32 ALA D CA 1
ATOM 4037 C C . ALA D 1 36 ? 36.114 4.616 -107.394 1.00 24.30 32 ALA D C 1
ATOM 4038 O O . ALA D 1 36 ? 37.096 5.353 -107.355 1.00 17.42 32 ALA D O 1
ATOM 4040 N N . PHE D 1 37 ? 35.873 3.685 -106.491 1.00 24.29 33 PHE D N 1
ATOM 4041 C CA . PHE D 1 37 ? 36.581 3.649 -105.237 1.00 22.56 33 PHE D CA 1
ATOM 4042 C C . PHE D 1 37 ? 37.723 2.641 -105.322 1.00 27.25 33 PHE D C 1
ATOM 4043 O O . PHE D 1 37 ? 37.510 1.460 -105.626 1.00 21.91 33 PHE D O 1
ATOM 4051 N N . SER D 1 38 ? 38.938 3.124 -105.066 1.00 23.04 34 SER D N 1
ATOM 4052 C CA . SER D 1 38 ? 40.118 2.271 -105.047 1.00 22.22 34 SER D CA 1
ATOM 4053 C C . SER D 1 38 ? 41.104 2.714 -103.971 1.00 22.90 34 SER D C 1
ATOM 4054 O O . SER D 1 38 ? 40.882 3.706 -103.276 1.00 21.74 34 SER D O 1
ATOM 4057 N N . ASN D 1 39 ? 42.206 1.983 -103.843 1.00 22.41 35 ASN D N 1
ATOM 4058 C CA . ASN D 1 39 ? 43.273 2.377 -102.934 1.00 23.35 35 ASN D CA 1
ATOM 4059 C C . ASN D 1 39 ? 44.650 2.382 -103.626 1.00 24.88 35 ASN D C 1
ATOM 4060 O O . ASN D 1 39 ? 45.108 1.380 -104.174 1.00 24.25 35 ASN D O 1
ATOM 4065 N N . ILE D 1 40 ? 45.313 3.521 -103.606 1.00 22.16 36 ILE D N 1
ATOM 4066 C CA . ILE D 1 40 ? 46.498 3.654 -104.427 1.00 29.19 36 ILE D CA 1
ATOM 4067 C C . ILE D 1 40 ? 47.554 2.610 -104.071 1.00 29.65 36 ILE D C 1
ATOM 4068 O O . ILE D 1 40 ? 48.361 2.227 -104.913 1.00 30.14 36 ILE D O 1
ATOM 4073 N N . PHE D 1 41 ? 47.525 2.124 -102.838 1.00 28.18 37 PHE D N 1
ATOM 4074 C CA . PHE D 1 41 ? 48.490 1.121 -102.424 1.00 28.58 37 PHE D CA 1
ATOM 4075 C C . PHE D 1 41 ? 48.121 -0.270 -102.941 1.00 31.27 37 PHE D C 1
ATOM 4076 O O . PHE D 1 41 ? 48.999 -1.029 -103.354 1.00 32.73 37 PHE D O 1
ATOM 4084 N N . GLU D 1 42 ? 46.836 -0.599 -102.960 1.00 26.10 38 GLU D N 1
ATOM 4085 C CA . GLU D 1 42 ? 46.416 -1.849 -103.599 1.00 29.70 38 GLU D CA 1
ATOM 4086 C C . GLU D 1 42 ? 46.780 -1.827 -105.095 1.00 31.69 38 GLU D C 1
ATOM 4087 O O . GLU D 1 42 ? 47.270 -2.812 -105.655 1.00 30.83 38 GLU D O 1
ATOM 4093 N N . VAL D 1 43 ? 46.541 -0.683 -105.719 1.00 26.07 39 VAL D N 1
ATOM 4094 C CA . VAL D 1 43 ? 46.773 -0.504 -107.140 1.00 28.31 39 VAL D CA 1
ATOM 4095 C C . VAL D 1 43 ? 48.257 -0.647 -107.481 1.00 32.64 39 VAL D C 1
ATOM 4096 O O . VAL D 1 43 ? 48.620 -1.394 -108.374 1.00 30.43 39 VAL D O 1
ATOM 4100 N N . ALA D 1 44 ? 49.117 0.053 -106.753 1.00 32.84 40 ALA D N 1
ATOM 4101 C CA . ALA D 1 44 ? 50.549 -0.099 -106.960 1.00 35.18 40 ALA D CA 1
ATOM 4102 C C . ALA D 1 44 ? 50.984 -1.536 -106.698 1.00 35.42 40 ALA D C 1
ATOM 4103 O O . ALA D 1 44 ? 51.915 -2.038 -107.332 1.00 37.67 40 ALA D O 1
ATOM 4105 N N . GLN D 1 45 ? 50.306 -2.202 -105.769 1.00 33.59 41 GLN D N 1
ATOM 4106 C CA . GLN D 1 45 ? 50.671 -3.573 -105.419 1.00 35.18 41 GLN D CA 1
ATOM 4107 C C . GLN D 1 45 ? 50.489 -4.524 -106.611 1.00 39.46 41 GLN D C 1
ATOM 4108 O O . GLN D 1 45 ? 51.262 -5.469 -106.785 1.00 36.71 41 GLN D O 1
ATOM 4114 N N . ASN D 1 46 ? 49.486 -4.250 -107.440 1.00 35.73 42 ASN D N 1
ATOM 4115 C CA . ASN D 1 46 ? 49.109 -5.150 -108.524 1.00 36.06 42 ASN D CA 1
ATOM 4116 C C . ASN D 1 46 ? 49.434 -4.619 -109.919 1.00 39.63 42 ASN D C 1
ATOM 4117 O O . ASN D 1 46 ? 48.903 -5.107 -110.917 1.00 35.45 42 ASN D O 1
ATOM 4122 N N . SER D 1 47 ? 50.308 -3.623 -109.987 1.00 36.99 43 SER D N 1
ATOM 4123 C CA . SER D 1 47 ? 50.662 -3.020 -111.262 1.00 39.78 43 SER D CA 1
ATOM 4124 C C . SER D 1 47 ? 52.139 -3.219 -111.589 1.00 41.58 43 SER D C 1
ATOM 4125 O O . SER D 1 47 ? 52.956 -3.438 -110.694 1.00 37.28 43 SER D O 1
ATOM 4128 N N . LYS D 1 48 ? 52.462 -3.155 -112.879 1.00 43.04 44 LYS D N 1
ATOM 4129 C CA . LYS D 1 48 ? 53.848 -3.216 -113.332 1.00 38.04 44 LYS D CA 1
ATOM 4130 C C . LYS D 1 48 ? 54.549 -1.926 -112.934 1.00 34.35 44 LYS D C 1
ATOM 4131 O O . LYS D 1 48 ? 53.891 -0.906 -112.727 1.00 35.14 44 LYS D O 1
ATOM 4137 N N . PRO D 1 49 ? 55.888 -1.972 -112.817 1.00 35.60 45 PRO D N 1
ATOM 4138 C CA . PRO D 1 49 ? 56.702 -0.800 -112.475 1.00 35.10 45 PRO D CA 1
ATOM 4139 C C . PRO D 1 49 ? 56.511 0.368 -113.442 1.00 33.90 45 PRO D C 1
ATOM 4140 O O . PRO D 1 49 ? 56.700 0.226 -114.654 1.00 37.24 45 PRO D O 1
ATOM 4144 N N . TYR D 1 50 ? 56.117 1.510 -112.883 1.00 31.37 46 TYR D N 1
ATOM 4145 C CA . TYR D 1 50 ? 55.895 2.752 -113.624 1.00 33.11 46 TYR D CA 1
ATOM 4146 C C . TYR D 1 50 ? 54.736 2.718 -114.633 1.00 33.70 46 TYR D C 1
ATOM 4147 O O . TYR D 1 50 ? 54.568 3.642 -115.434 1.00 26.52 46 TYR D O 1
ATOM 4156 N N . GLU D 1 51 ? 53.930 1.662 -114.569 1.00 27.97 47 GLU D N 1
ATOM 4157 C CA . GLU D 1 51 ? 52.707 1.626 -115.332 1.00 27.53 47 GLU D CA 1
ATOM 4158 C C . GLU D 1 51 ? 51.851 2.759 -114.782 1.00 34.79 47 GLU D C 1
ATOM 4159 O O . GLU D 1 51 ? 51.508 2.753 -113.596 1.00 33.20 47 GLU D O 1
ATOM 4165 N N . LYS D 1 52 ? 51.545 3.748 -115.624 1.00 30.46 48 LYS D N 1
ATOM 4166 C CA . LYS D 1 52 ? 50.821 4.929 -115.175 1.00 28.77 48 LYS D CA 1
ATOM 4167 C C . LYS D 1 52 ? 49.310 4.632 -115.068 1.00 32.06 48 LYS D C 1
ATOM 4168 O O . LYS D 1 52 ? 48.553 4.828 -116.025 1.00 29.33 48 LYS D O 1
ATOM 4174 N N . VAL D 1 53 ? 48.885 4.148 -113.902 1.00 27.67 49 VAL D N 1
ATOM 4175 C CA . VAL D 1 53 ? 47.506 3.690 -113.729 1.00 27.63 49 VAL D CA 1
ATOM 4176 C C . VAL D 1 53 ? 46.592 4.837 -113.324 1.00 22.78 49 VAL D C 1
ATOM 4177 O O . VAL D 1 53 ? 46.818 5.485 -112.306 1.00 23.38 49 VAL D O 1
ATOM 4181 N N . VAL D 1 54 ? 45.572 5.097 -114.139 1.00 25.32 50 VAL D N 1
ATOM 4182 C CA . VAL D 1 54 ? 44.610 6.167 -113.847 1.00 26.63 50 VAL D CA 1
ATOM 4183 C C . VAL D 1 54 ? 43.699 5.751 -112.693 1.00 22.86 50 VAL D C 1
ATOM 4184 O O . VAL D 1 54 ? 43.047 4.712 -112.764 1.00 22.62 50 VAL D O 1
ATOM 4188 N N . VAL D 1 55 ? 43.674 6.549 -111.630 1.00 23.35 51 VAL D N 1
ATOM 4189 C CA . VAL D 1 55 ? 42.782 6.292 -110.496 1.00 22.88 51 VAL D CA 1
ATOM 4190 C C . VAL D 1 55 ? 41.784 7.426 -110.303 1.00 19.09 51 VAL D C 1
ATOM 4191 O O . VAL D 1 55 ? 40.849 7.315 -109.504 1.00 23.38 51 VAL D O 1
ATOM 4195 N N . GLY D 1 56 ? 41.976 8.518 -111.032 1.00 19.49 52 GLY D N 1
ATOM 4196 C CA . GLY D 1 56 ? 40.982 9.583 -111.072 1.00 20.95 52 GLY D CA 1
ATOM 4197 C C . GLY D 1 56 ? 40.947 10.239 -112.441 1.00 23.81 52 GLY D C 1
ATOM 4198 O O . GLY D 1 56 ? 41.994 10.491 -113.033 1.00 28.62 52 GLY D O 1
ATOM 4199 N N . LEU D 1 57 ? 39.751 10.527 -112.945 1.00 24.07 53 LEU D N 1
ATOM 4200 C CA . LEU D 1 57 ? 39.605 11.091 -114.284 1.00 22.88 53 LEU D CA 1
ATOM 4201 C C . LEU D 1 57 ? 38.521 12.152 -114.293 1.00 23.36 53 LEU D C 1
ATOM 4202 O O . LEU D 1 57 ? 37.402 11.898 -113.874 1.00 25.43 53 LEU D O 1
ATOM 4207 N N . ASN D 1 58 ? 38.855 13.338 -114.778 1.00 23.09 54 ASN D N 1
ATOM 4208 C CA . ASN D 1 58 ? 37.931 14.457 -114.749 1.00 21.80 54 ASN D CA 1
ATOM 4209 C C . ASN D 1 58 ? 38.152 15.373 -115.956 1.00 26.11 54 ASN D C 1
ATOM 4210 O O . ASN D 1 58 ? 39.089 16.178 -115.983 1.00 25.59 54 ASN D O 1
ATOM 4215 N N . LEU D 1 59 ? 37.291 15.224 -116.960 1.00 26.05 55 LEU D N 1
ATOM 4216 C CA . LEU D 1 59 ? 37.352 16.028 -118.177 1.00 26.30 55 LEU D CA 1
ATOM 4217 C C . LEU D 1 59 ? 38.756 16.011 -118.790 1.00 26.67 55 LEU D C 1
ATOM 4218 O O . LEU D 1 59 ? 39.319 17.049 -119.148 1.00 24.70 55 LEU D O 1
ATOM 4223 N N . GLY D 1 60 ? 39.319 14.817 -118.904 1.00 27.90 56 GLY D N 1
ATOM 4224 C CA . GLY D 1 60 ? 40.614 14.667 -119.529 1.00 27.85 56 GLY D CA 1
ATOM 4225 C C . GLY D 1 60 ? 41.778 14.805 -118.572 1.00 26.83 56 GLY D C 1
ATOM 4226 O O . GLY D 1 60 ? 42.840 14.222 -118.793 1.00 25.18 56 GLY D O 1
ATOM 4227 N N . TYR D 1 61 ? 41.590 15.576 -117.505 1.00 30.37 57 TYR D N 1
ATOM 4228 C CA . TYR D 1 61 ? 42.602 15.639 -116.453 1.00 25.95 57 TYR D CA 1
ATOM 4229 C C . TYR D 1 61 ? 42.599 14.335 -115.656 1.00 28.88 57 TYR D C 1
ATOM 4230 O O . TYR D 1 61 ? 41.541 13.730 -115.425 1.00 23.84 57 TYR D O 1
ATOM 4239 N N . VAL D 1 62 ? 43.791 13.889 -115.273 1.00 25.66 58 VAL D N 1
ATOM 4240 C CA . VAL D 1 62 ? 43.928 12.626 -114.575 1.00 26.21 58 VAL D CA 1
ATOM 4241 C C . VAL D 1 62 ? 44.829 12.716 -113.353 1.00 28.07 58 VAL D C 1
ATOM 4242 O O . VAL D 1 62 ? 45.630 13.647 -113.197 1.00 24.14 58 VAL D O 1
ATOM 4246 N N . VAL D 1 63 ? 44.658 11.731 -112.478 1.00 23.63 59 VAL D N 1
ATOM 4247 C CA . VAL D 1 63 ? 45.595 11.454 -111.415 1.00 21.10 59 VAL D CA 1
ATOM 4248 C C . VAL D 1 63 ? 46.078 10.029 -111.622 1.00 21.08 59 VAL D C 1
ATOM 4249 O O . VAL D 1 63 ? 45.267 9.109 -111.719 1.00 22.26 59 VAL D O 1
ATOM 4253 N N . GLU D 1 64 ? 47.389 9.829 -111.705 1.00 25.15 60 GLU D N 1
ATOM 4254 C CA . GLU D 1 64 ? 47.913 8.478 -111.902 1.00 25.48 60 GLU D CA 1
ATOM 4255 C C . GLU D 1 64 ? 48.659 7.929 -110.682 1.00 22.71 60 GLU D C 1
ATOM 4256 O O . GLU D 1 64 ? 49.288 8.677 -109.937 1.00 23.34 60 GLU D O 1
ATOM 4262 N N . THR D 1 65 ? 48.586 6.614 -110.493 1.00 22.81 61 THR D N 1
ATOM 4263 C CA . THR D 1 65 ? 49.371 5.928 -109.473 1.00 22.38 61 THR D CA 1
ATOM 4264 C C . THR D 1 65 ? 50.459 5.114 -110.145 1.00 20.45 61 THR D C 1
ATOM 4265 O O . THR D 1 65 ? 50.172 4.265 -110.979 1.00 23.66 61 THR D O 1
ATOM 4269 N N . LEU D 1 66 ? 51.712 5.372 -109.799 1.00 24.91 62 LEU D N 1
ATOM 4270 C CA . LEU D 1 66 ? 52.806 4.558 -110.319 1.00 27.12 62 LEU D CA 1
ATOM 4271 C C . LEU D 1 66 ? 53.474 3.755 -109.210 1.00 30.78 62 LEU D C 1
ATOM 4272 O O . LEU D 1 66 ? 53.800 4.287 -108.138 1.00 26.59 62 LEU D O 1
ATOM 4277 N N . ARG D 1 67 ? 53.658 2.468 -109.480 1.00 27.57 63 ARG D N 1
ATOM 4278 C CA . ARG D 1 67 ? 54.530 1.643 -108.678 1.00 29.61 63 ARG D CA 1
ATOM 4279 C C . ARG D 1 67 ? 55.973 1.992 -109.039 1.00 32.84 63 ARG D C 1
ATOM 4280 O O . ARG D 1 67 ? 56.447 1.650 -110.126 1.00 34.45 63 ARG D O 1
ATOM 4288 N N . ALA D 1 68 ? 56.672 2.681 -108.145 1.00 31.13 64 ALA D N 1
ATOM 4289 C CA . ALA D 1 68 ? 58.086 2.981 -108.382 1.00 36.26 64 ALA D CA 1
ATOM 4290 C C . ALA D 1 68 ? 58.953 1.779 -108.000 1.00 38.28 64 ALA D C 1
ATOM 4291 O O . ALA D 1 68 ? 58.906 1.310 -106.869 1.00 37.68 64 ALA D O 1
ATOM 4293 N N . GLU D 1 69 ? 59.716 1.271 -108.962 1.00 36.28 65 GLU D N 1
ATOM 4294 C CA . GLU D 1 69 ? 60.547 0.091 -108.748 1.00 42.12 65 GLU D CA 1
ATOM 4295 C C . GLU D 1 69 ? 61.623 0.008 -109.829 1.00 43.56 65 GLU D C 1
ATOM 4296 O O . GLU D 1 69 ? 61.345 -0.320 -110.989 1.00 41.09 65 GLU D O 1
ATOM 4302 N N . GLY D 1 70 ? 62.858 0.309 -109.448 1.00 44.67 66 GLY D N 1
ATOM 4303 C CA . GLY D 1 70 ? 63.944 0.331 -110.406 1.00 38.32 66 GLY D CA 1
ATOM 4304 C C . GLY D 1 70 ? 63.880 1.628 -111.177 1.00 39.36 66 GLY D C 1
ATOM 4305 O O . GLY D 1 70 ? 63.447 2.647 -110.641 1.00 41.45 66 GLY D O 1
ATOM 4306 N N . GLN D 1 71 ? 64.291 1.594 -112.439 1.00 42.42 67 GLN D N 1
ATOM 4307 C CA . GLN D 1 71 ? 64.406 2.815 -113.227 1.00 39.87 67 GLN D CA 1
ATOM 4308 C C . GLN D 1 71 ? 63.285 2.974 -114.261 1.00 36.23 67 GLN D C 1
ATOM 4309 O O . GLN D 1 71 ? 62.953 2.033 -114.980 1.00 34.55 67 GLN D O 1
ATOM 4315 N N . SER D 1 72 ? 62.715 4.173 -114.335 1.00 31.19 68 SER D N 1
ATOM 4316 C CA . SER D 1 72 ? 61.638 4.442 -115.280 1.00 35.76 68 SER D CA 1
ATOM 4317 C C . SER D 1 72 ? 62.209 4.913 -116.594 1.00 37.14 68 SER D C 1
ATOM 4318 O O . SER D 1 72 ? 63.369 5.295 -116.665 1.00 40.19 68 SER D O 1
ATOM 4321 N N . PRO D 1 73 ? 61.394 4.891 -117.649 1.00 35.28 69 PRO D N 1
ATOM 4322 C CA . PRO D 1 73 ? 61.834 5.561 -118.871 1.00 32.83 69 PRO D CA 1
ATOM 4323 C C . PRO D 1 73 ? 61.940 7.073 -118.673 1.00 33.15 69 PRO D C 1
ATOM 4324 O O . PRO D 1 73 ? 61.430 7.630 -117.701 1.00 32.40 69 PRO D O 1
ATOM 4328 N N . TRP D 1 74 ? 62.611 7.738 -119.599 1.00 34.09 70 TRP D N 1
ATOM 4329 C CA . TRP D 1 74 ? 62.559 9.185 -119.629 1.00 35.20 70 TRP D CA 1
ATOM 4330 C C . TRP D 1 74 ? 61.148 9.590 -120.025 1.00 36.87 70 TRP D C 1
ATOM 4331 O O . TRP D 1 74 ? 60.553 8.989 -120.931 1.00 30.97 70 TRP D O 1
ATOM 4342 N N . PHE D 1 75 ? 60.615 10.590 -119.328 1.00 32.54 71 PHE D N 1
ATOM 4343 C CA . PHE D 1 75 ? 59.282 11.102 -119.597 1.00 33.61 71 PHE D CA 1
ATOM 4344 C C . PHE D 1 75 ? 59.387 12.571 -119.915 1.00 34.52 71 PHE D C 1
ATOM 4345 O O . PHE D 1 75 ? 60.343 13.229 -119.507 1.00 32.53 71 PHE D O 1
ATOM 4353 N N . THR D 1 76 ? 58.373 13.087 -120.608 1.00 32.87 72 THR D N 1
ATOM 4354 C CA . THR D 1 76 ? 58.278 14.517 -120.866 1.00 32.64 72 THR D CA 1
ATOM 4355 C C . THR D 1 76 ? 56.858 14.950 -121.252 1.00 33.64 72 THR D C 1
ATOM 4356 O O . THR D 1 76 ? 56.035 14.132 -121.685 1.00 30.96 72 THR D O 1
ATOM 4360 N N . ALA D 1 77 ? 56.573 16.239 -121.087 1.00 28.96 73 ALA D N 1
ATOM 4361 C CA . ALA D 1 77 ? 55.261 16.781 -121.458 1.00 34.33 73 ALA D CA 1
ATOM 4362 C C . ALA D 1 77 ? 55.383 18.217 -121.949 1.00 29.12 73 ALA D C 1
ATOM 4363 O O . ALA D 1 77 ? 56.414 18.846 -121.784 1.00 27.51 73 ALA D O 1
ATOM 4365 N N . ALA D 1 78 ? 54.313 18.738 -122.534 1.00 28.72 74 ALA D N 1
ATOM 4366 C CA . ALA D 1 78 ? 54.322 20.103 -123.042 1.00 27.38 74 ALA D CA 1
ATOM 4367 C C . ALA D 1 78 ? 53.737 21.073 -122.020 1.00 26.31 74 ALA D C 1
ATOM 4368 O O . ALA D 1 78 ? 53.639 22.272 -122.277 1.00 24.53 74 ALA D O 1
ATOM 4370 N N . HIS D 1 79 ? 53.358 20.548 -120.856 1.00 29.54 75 HIS D N 1
ATOM 4371 C CA . HIS D 1 79 ? 52.848 21.371 -119.752 1.00 28.15 75 HIS D CA 1
ATOM 4372 C C . HIS D 1 79 ? 53.429 20.848 -118.441 1.00 26.94 75 HIS D C 1
ATOM 4373 O O . HIS D 1 79 ? 53.939 19.732 -118.388 1.00 27.33 75 HIS D O 1
ATOM 4380 N N . ASP D 1 80 ? 53.346 21.662 -117.390 1.00 29.71 76 ASP D N 1
ATOM 4381 C CA . ASP D 1 80 ? 53.746 21.253 -116.046 1.00 26.80 76 ASP D CA 1
ATOM 4382 C C . ASP D 1 80 ? 53.052 19.954 -115.615 1.00 30.01 76 ASP D C 1
ATOM 4383 O O . ASP D 1 80 ? 51.897 19.720 -115.948 1.00 29.41 76 ASP D O 1
ATOM 4388 N N . GLU D 1 81 ? 53.766 19.119 -114.864 1.00 29.57 77 GLU D N 1
ATOM 4389 C CA . GLU D 1 81 ? 53.178 17.963 -114.199 1.00 22.75 77 GLU D CA 1
ATOM 4390 C C . GLU D 1 81 ? 53.688 17.922 -112.754 1.00 29.91 77 GLU D C 1
ATOM 4391 O O . GLU D 1 81 ? 54.633 18.628 -112.405 1.00 31.63 77 GLU D O 1
ATOM 4397 N N . PHE D 1 82 ? 53.064 17.114 -111.905 1.00 27.07 78 PHE D N 1
ATOM 4398 C CA . PHE D 1 82 ? 53.498 17.041 -110.518 1.00 22.75 78 PHE D CA 1
ATOM 4399 C C . PHE D 1 82 ? 53.582 15.606 -110.038 1.00 28.17 78 PHE D C 1
ATOM 4400 O O . PHE D 1 82 ? 52.824 14.729 -110.475 1.00 25.24 78 PHE D O 1
ATOM 4408 N N . ALA D 1 83 ? 54.535 15.362 -109.153 1.00 24.58 79 ALA D N 1
ATOM 4409 C CA . ALA D 1 83 ? 54.675 14.044 -108.568 1.00 25.75 79 ALA D CA 1
ATOM 4410 C C . ALA D 1 83 ? 54.642 14.187 -107.051 1.00 29.58 79 ALA D C 1
ATOM 4411 O O . ALA D 1 83 ? 55.123 15.175 -106.496 1.00 27.10 79 ALA D O 1
ATOM 4413 N N . ILE D 1 84 ? 54.027 13.213 -106.397 1.00 29.88 80 ILE D N 1
ATOM 4414 C CA . ILE D 1 84 ? 53.999 13.140 -104.950 1.00 24.65 80 ILE D CA 1
ATOM 4415 C C . ILE D 1 84 ? 54.383 11.731 -104.548 1.00 30.50 80 ILE D C 1
ATOM 4416 O O . ILE D 1 84 ? 53.815 10.759 -105.058 1.00 30.22 80 ILE D O 1
ATOM 4421 N N . VAL D 1 85 ? 55.355 11.598 -103.651 1.00 29.44 81 VAL D N 1
ATOM 4422 C CA . VAL D 1 85 ? 55.703 10.271 -103.165 1.00 28.27 81 VAL D CA 1
ATOM 4423 C C . VAL D 1 85 ? 54.855 9.945 -101.957 1.00 27.02 81 VAL D C 1
ATOM 4424 O O . VAL D 1 85 ? 54.837 10.703 -100.992 1.00 27.14 81 VAL D O 1
ATOM 4428 N N . MET D 1 86 ? 54.155 8.817 -102.025 1.00 27.54 82 MET D N 1
ATOM 4429 C CA . MET D 1 86 ? 53.259 8.373 -100.959 1.00 26.94 82 MET D CA 1
ATOM 4430 C C . MET D 1 86 ? 53.848 7.184 -100.186 1.00 32.36 82 MET D C 1
ATOM 4431 O O . MET D 1 86 ? 53.366 6.820 -99.103 1.00 30.39 82 MET D O 1
ATOM 4436 N N . ASP D 1 87 ? 54.887 6.578 -100.753 1.00 27.93 83 ASP D N 1
ATOM 4437 C CA . ASP D 1 87 ? 55.620 5.518 -100.087 1.00 24.63 83 ASP D CA 1
ATOM 4438 C C . ASP D 1 87 ? 56.962 5.326 -100.771 1.00 31.98 83 ASP D C 1
ATOM 4439 O O . ASP D 1 87 ? 57.062 5.428 -101.996 1.00 27.69 83 ASP D O 1
ATOM 4444 N N . GLY D 1 88 ? 57.988 5.046 -99.974 1.00 29.29 84 GLY D N 1
ATOM 4445 C CA . GLY D 1 88 ? 59.303 4.733 -100.504 1.00 30.38 84 GLY D CA 1
ATOM 4446 C C . GLY D 1 88 ? 60.198 5.941 -100.688 1.00 29.50 84 GLY D C 1
ATOM 4447 O O . GLY D 1 88 ? 59.966 7.004 -100.101 1.00 30.07 84 GLY D O 1
ATOM 4448 N N . GLU D 1 89 ? 61.225 5.775 -101.513 1.00 30.08 85 GLU D N 1
ATOM 4449 C CA . GLU D 1 89 ? 62.113 6.879 -101.854 1.00 32.82 85 GLU D CA 1
ATOM 4450 C C . GLU D 1 89 ? 62.419 6.893 -103.333 1.00 32.47 85 GLU D C 1
ATOM 4451 O O . GLU D 1 89 ? 62.819 5.882 -103.903 1.00 33.73 85 GLU D O 1
ATOM 4457 N N . VAL D 1 90 ? 62.224 8.053 -103.948 1.00 27.91 86 VAL D N 1
ATOM 4458 C CA . VAL D 1 90 ? 62.397 8.184 -105.377 1.00 30.59 86 VAL D CA 1
ATOM 4459 C C . VAL D 1 90 ? 63.310 9.337 -105.758 1.00 33.33 86 VAL D C 1
ATOM 4460 O O . VAL D 1 90 ? 63.145 10.478 -105.305 1.00 25.37 86 VAL D O 1
ATOM 4464 N N . ARG D 1 91 ? 64.281 9.012 -106.599 1.00 34.12 87 ARG D N 1
ATOM 4465 C CA . ARG D 1 91 ? 65.160 10.007 -107.173 1.00 37.77 87 ARG D CA 1
ATOM 4466 C C . ARG D 1 91 ? 64.569 10.445 -108.515 1.00 38.68 87 ARG D C 1
ATOM 4467 O O . ARG D 1 91 ? 64.230 9.596 -109.353 1.00 32.47 87 ARG D O 1
ATOM 4475 N N . VAL D 1 92 ? 64.412 11.756 -108.706 1.00 35.23 88 VAL D N 1
ATOM 4476 C CA . VAL D 1 92 ? 63.934 12.274 -109.989 1.00 35.06 88 VAL D CA 1
ATOM 4477 C C . VAL D 1 92 ? 65.044 13.027 -110.717 1.00 37.11 88 VAL D C 1
ATOM 4478 O O . VAL D 1 92 ? 65.501 14.081 -110.276 1.00 36.70 88 VAL D O 1
ATOM 4482 N N . GLU D 1 93 ? 65.468 12.475 -111.843 1.00 38.23 89 GLU D N 1
ATOM 4483 C CA . GLU D 1 93 ? 66.538 13.065 -112.633 1.00 44.06 89 GLU D CA 1
ATOM 4484 C C . GLU D 1 93 ? 65.946 14.003 -113.685 1.00 42.45 89 GLU D C 1
ATOM 4485 O O . GLU D 1 93 ? 64.933 13.690 -114.309 1.00 40.38 89 GLU D O 1
ATOM 4491 N N . PHE D 1 94 ? 66.571 15.159 -113.870 1.00 41.73 90 PHE D N 1
ATOM 4492 C CA . PHE D 1 94 ? 66.040 16.169 -114.779 1.00 41.49 90 PHE D CA 1
ATOM 4493 C C . PHE D 1 94 ? 66.986 16.572 -115.919 1.00 47.98 90 PHE D C 1
ATOM 4494 O O . PHE D 1 94 ? 68.164 16.868 -115.707 1.00 44.61 90 PHE D O 1
ATOM 4502 N N . LEU D 1 95 ? 66.438 16.596 -117.127 1.00 44.72 91 LEU D N 1
ATOM 4503 C CA . LEU D 1 95 ? 67.146 17.083 -118.302 1.00 46.63 91 LEU D CA 1
ATOM 4504 C C . LEU D 1 95 ? 66.349 18.207 -118.945 1.00 44.87 91 LEU D C 1
ATOM 4505 O O . LEU D 1 95 ? 65.168 18.024 -119.236 1.00 44.16 91 LEU D O 1
ATOM 4510 N N . LYS D 1 96 ? 66.972 19.360 -119.173 1.00 42.98 92 LYS D N 1
ATOM 4511 C CA . LYS D 1 96 ? 66.317 20.411 -119.957 1.00 44.59 92 LYS D CA 1
ATOM 4512 C C . LYS D 1 96 ? 66.523 20.188 -121.457 1.00 41.84 92 LYS D C 1
ATOM 4513 O O . LYS D 1 96 ? 67.629 20.359 -121.962 1.00 44.88 92 LYS D O 1
ATOM 4519 N N . LEU D 1 97 ? 65.447 19.809 -122.149 1.00 42.49 93 LEU D N 1
ATOM 4520 C CA . LEU D 1 97 ? 65.484 19.423 -123.564 1.00 39.31 93 LEU D CA 1
ATOM 4521 C C . LEU D 1 97 ? 65.808 20.576 -124.495 1.00 44.08 93 LEU D C 1
ATOM 4522 O O . LEU D 1 97 ? 65.364 21.708 -124.278 1.00 50.45 93 LEU D O 1
ATOM 4527 N N . ASP D 1 98 ? 66.570 20.289 -125.540 1.00 37.29 94 ASP D N 1
ATOM 4528 C CA . ASP D 1 98 ? 66.855 21.303 -126.544 1.00 41.21 94 ASP D CA 1
ATOM 4529 C C . ASP D 1 98 ? 65.608 21.541 -127.380 1.00 44.31 94 ASP D C 1
ATOM 4530 O O . ASP D 1 98 ? 65.254 22.691 -127.652 1.00 47.82 94 ASP D O 1
ATOM 4535 N N . ALA D 1 99 ? 64.954 20.446 -127.786 1.00 35.91 95 ALA D N 1
ATOM 4536 C CA . ALA D 1 99 ? 63.699 20.496 -128.537 1.00 37.47 95 ALA D CA 1
ATOM 4537 C C . ALA D 1 99 ? 62.494 20.025 -127.695 1.00 39.66 95 ALA D C 1
ATOM 4538 O O . ALA D 1 99 ? 61.992 18.893 -127.875 1.00 28.56 95 ALA D O 1
ATOM 4540 N N . PRO D 1 100 ? 62.027 20.902 -126.780 1.00 33.74 96 PRO D N 1
ATOM 4541 C CA . PRO D 1 100 ? 60.900 20.624 -125.879 1.00 37.01 96 PRO D CA 1
ATOM 4542 C C . PRO D 1 100 ? 59.615 20.407 -126.668 1.00 40.05 96 PRO D C 1
ATOM 4543 O O . PRO D 1 100 ? 59.381 21.136 -127.637 1.00 43.94 96 PRO D O 1
ATOM 4547 N N . SER D 1 101 ? 58.793 19.439 -126.276 1.00 41.26 97 SER D N 1
ATOM 4548 C CA . SER D 1 101 ? 57.449 19.348 -126.853 1.00 39.82 97 SER D CA 1
ATOM 4549 C C . SER D 1 101 ? 56.706 20.670 -126.636 1.00 34.49 97 SER D C 1
ATOM 4550 O O . SER D 1 101 ? 56.733 21.247 -125.543 1.00 35.89 97 SER D O 1
ATOM 4553 N N . LYS D 1 102 ? 56.077 21.156 -127.701 1.00 31.78 98 LYS D N 1
ATOM 4554 C CA . LYS D 1 102 ? 55.458 22.468 -127.701 1.00 33.90 98 LYS D CA 1
ATOM 4555 C C . LYS D 1 102 ? 53.927 22.387 -127.785 1.00 30.25 98 LYS D C 1
ATOM 4556 O O . LYS D 1 102 ? 53.232 23.361 -127.486 1.00 26.36 98 LYS D O 1
ATOM 4562 N N . HIS D 1 103 ? 53.420 21.220 -128.177 1.00 24.28 99 HIS D N 1
ATOM 4563 C CA . HIS D 1 103 ? 52.002 21.029 -128.438 1.00 29.22 99 HIS D CA 1
ATOM 4564 C C . HIS D 1 103 ? 51.538 19.686 -127.894 1.00 32.00 99 HIS D C 1
ATOM 4565 O O . HIS D 1 103 ? 52.334 18.742 -127.779 1.00 26.78 99 HIS D O 1
ATOM 4572 N N . GLY D 1 104 ? 50.243 19.595 -127.590 1.00 25.90 100 GLY D N 1
ATOM 4573 C CA . GLY D 1 104 ? 49.670 18.361 -127.077 1.00 33.15 100 GLY D CA 1
ATOM 4574 C C . GLY D 1 104 ? 49.654 18.333 -125.561 1.00 25.26 100 GLY D C 1
ATOM 4575 O O . GLY D 1 104 ? 50.002 19.315 -124.914 1.00 26.51 100 GLY D O 1
ATOM 4576 N N . GLU D 1 105 ? 49.256 17.209 -124.987 1.00 23.61 101 GLU D N 1
ATOM 4577 C CA . GLU D 1 105 ? 49.093 17.124 -123.539 1.00 24.89 101 GLU D CA 1
ATOM 4578 C C . GLU D 1 105 ? 49.351 15.710 -123.125 1.00 25.33 101 GLU D C 1
ATOM 4579 O O . GLU D 1 105 ? 49.346 14.813 -123.960 1.00 21.24 101 GLU D O 1
ATOM 4585 N N . GLY D 1 106 ? 49.552 15.508 -121.826 1.00 30.61 102 GLY D N 1
ATOM 4586 C CA . GLY D 1 106 ? 49.819 14.182 -121.297 1.00 29.69 102 GLY D CA 1
ATOM 4587 C C . GLY D 1 106 ? 51.287 13.832 -121.404 1.00 29.58 102 GLY D C 1
ATOM 4588 O O . GLY D 1 106 ? 52.005 14.378 -122.233 1.00 30.06 102 GLY D O 1
ATOM 4589 N N . THR D 1 107 ? 51.742 12.912 -120.567 1.00 29.95 103 THR D N 1
ATOM 4590 C CA . THR D 1 107 ? 53.142 12.560 -120.575 1.00 30.86 103 THR D CA 1
ATOM 4591 C C . THR D 1 107 ? 53.491 11.640 -121.745 1.00 32.07 103 THR D C 1
ATOM 4592 O O . THR D 1 107 ? 52.745 10.727 -122.078 1.00 34.80 103 THR D O 1
ATOM 4596 N N . HIS D 1 108 ? 54.630 11.909 -122.376 1.00 37.74 104 HIS D N 1
ATOM 4597 C CA . HIS D 1 108 ? 55.108 11.112 -123.507 1.00 37.68 104 HIS D CA 1
ATOM 4598 C C . HIS D 1 108 ? 56.498 10.570 -123.251 1.00 35.22 104 HIS D C 1
ATOM 4599 O O . HIS D 1 108 ? 57.256 11.131 -122.450 1.00 37.68 104 HIS D O 1
ATOM 4606 N N . LEU D 1 109 ? 56.824 9.470 -123.920 1.00 31.52 105 LEU D N 1
ATOM 4607 C CA . LEU D 1 109 ? 58.175 8.920 -123.880 1.00 34.35 105 LEU D CA 1
ATOM 4608 C C . LEU D 1 109 ? 59.148 9.905 -124.526 1.00 44.69 105 LEU D C 1
ATOM 4609 O O . LEU D 1 109 ? 58.942 10.330 -125.669 1.00 43.32 105 LEU D O 1
ATOM 4614 N N . ALA D 1 110 ? 60.207 10.261 -123.803 1.00 39.40 106 ALA D N 1
ATOM 4615 C CA . ALA D 1 110 ? 61.172 11.244 -124.294 1.00 39.54 106 ALA D CA 1
ATOM 4616 C C . ALA D 1 110 ? 62.245 10.601 -125.182 1.00 41.11 106 ALA D C 1
ATOM 4617 O O . ALA D 1 110 ? 63.064 11.302 -125.778 1.00 40.83 106 ALA D O 1
ATOM 4619 N N . GLY D 1 111 ? 62.234 9.272 -125.261 1.00 38.38 107 GLY D N 1
ATOM 4620 C CA . GLY D 1 111 ? 63.270 8.528 -125.959 1.00 40.08 107 GLY D CA 1
ATOM 4621 C C . GLY D 1 111 ? 64.454 8.222 -125.053 1.00 47.92 107 GLY D C 1
ATOM 4622 O O . GLY D 1 111 ? 64.748 8.975 -124.129 1.00 48.77 107 GLY D O 1
ATOM 4623 N N . GLU D 1 112 ? 65.153 7.126 -125.329 1.00 56.54 108 GLU D N 1
ATOM 4624 C CA . GLU D 1 112 ? 66.200 6.643 -124.432 1.00 55.13 108 GLU D CA 1
ATOM 4625 C C . GLU D 1 112 ? 67.404 7.576 -124.313 1.00 58.69 108 GLU D C 1
ATOM 4626 O O . GLU D 1 112 ? 68.168 7.482 -123.350 1.00 53.03 108 GLU D O 1
ATOM 4632 N N . LEU D 1 113 ? 67.590 8.467 -125.284 1.00 54.00 109 LEU D N 1
ATOM 4633 C CA . LEU D 1 113 ? 68.733 9.381 -125.234 1.00 47.00 109 LEU D CA 1
ATOM 4634 C C . LEU D 1 113 ? 68.329 10.832 -125.376 1.00 46.07 109 LEU D C 1
ATOM 4635 O O . LEU D 1 113 ? 68.712 11.505 -126.337 1.00 45.88 109 LEU D O 1
ATOM 4640 N N . PRO D 1 114 ? 67.563 11.327 -124.394 1.00 46.94 110 PRO D N 1
ATOM 4641 C CA . PRO D 1 114 ? 67.106 12.717 -124.392 1.00 44.54 110 PRO D CA 1
ATOM 4642 C C . PRO D 1 114 ? 68.266 13.635 -124.768 1.00 48.35 110 PRO D C 1
ATOM 4643 O O . PRO D 1 114 ? 69.398 13.403 -124.334 1.00 44.96 110 PRO D O 1
ATOM 4647 N N . VAL D 1 115 ? 67.990 14.661 -125.562 1.00 40.33 111 VAL D N 1
ATOM 4648 C CA . VAL D 1 115 ? 69.013 15.622 -125.913 1.00 33.71 111 VAL D CA 1
ATOM 4649 C C . VAL D 1 115 ? 68.825 16.934 -125.153 1.00 41.17 111 VAL D C 1
ATOM 4650 O O . VAL D 1 115 ? 67.878 17.689 -125.418 1.00 44.62 111 VAL D O 1
ATOM 4654 N N . GLY D 1 116 ? 69.725 17.211 -124.210 1.00 38.82 112 GLY D N 1
ATOM 4655 C CA . GLY D 1 116 ? 69.727 18.491 -123.516 1.00 42.59 112 GLY D CA 1
ATOM 4656 C C . GLY D 1 116 ? 70.688 18.578 -122.335 1.00 47.00 112 GLY D C 1
ATOM 4657 O O . GLY D 1 116 ? 71.434 17.632 -122.062 1.00 44.30 112 GLY D O 1
ATOM 4658 N N . LYS D 1 117 ? 70.650 19.713 -121.633 1.00 47.88 113 LYS D N 1
ATOM 4659 C CA . LYS D 1 117 ? 71.494 19.985 -120.463 1.00 55.76 113 LYS D CA 1
ATOM 4660 C C . LYS D 1 117 ? 70.924 19.432 -119.165 1.00 51.57 113 LYS D C 1
ATOM 4661 O O . LYS D 1 117 ? 69.859 19.871 -118.733 1.00 52.68 113 LYS D O 1
ATOM 4667 N N . PRO D 1 118 ? 71.644 18.500 -118.513 1.00 55.65 114 PRO D N 1
ATOM 4668 C CA . PRO D 1 118 ? 71.140 17.954 -117.245 1.00 47.04 114 PRO D CA 1
ATOM 4669 C C . PRO D 1 118 ? 70.916 19.076 -116.238 1.00 48.79 114 PRO D C 1
ATOM 4670 O O . PRO D 1 118 ? 71.728 19.998 -116.200 1.00 48.26 114 PRO D O 1
ATOM 4674 N N . MET D 1 119 ? 69.833 19.013 -115.459 1.00 50.96 115 MET D N 1
ATOM 4675 C CA . MET D 1 119 ? 69.499 20.082 -114.514 1.00 42.11 115 MET D CA 1
ATOM 4676 C C . MET D 1 119 ? 69.767 19.653 -113.078 1.00 38.03 115 MET D C 1
ATOM 4677 O O . MET D 1 119 ? 69.576 20.429 -112.139 1.00 37.89 115 MET D O 1
ATOM 4682 N N . GLY D 1 120 ? 70.218 18.415 -112.911 1.00 35.76 116 GLY D N 1
ATOM 4683 C CA . GLY D 1 120 ? 70.427 17.853 -111.590 1.00 44.17 116 GLY D CA 1
ATOM 4684 C C . GLY D 1 120 ? 69.273 16.945 -111.186 1.00 47.11 116 GLY D C 1
ATOM 4685 O O . GLY D 1 120 ? 68.377 16.663 -111.985 1.00 45.95 116 GLY D O 1
ATOM 4686 N N . TYR D 1 121 ? 69.284 16.476 -109.945 1.00 42.99 117 TYR D N 1
ATOM 4687 C CA . TYR D 1 121 ? 68.233 15.578 -109.503 1.00 36.40 117 TYR D CA 1
ATOM 4688 C C . TYR D 1 121 ? 67.612 16.021 -108.193 1.00 42.06 117 TYR D C 1
ATOM 4689 O O . TYR D 1 121 ? 68.081 16.957 -107.542 1.00 39.83 117 TYR D O 1
ATOM 4698 N N . VAL D 1 122 ? 66.532 15.346 -107.825 1.00 43.82 118 VAL D N 1
ATOM 4699 C CA . VAL D 1 122 ? 65.856 15.612 -106.569 1.00 35.65 118 VAL D CA 1
ATOM 4700 C C . VAL D 1 122 ? 65.543 14.290 -105.908 1.00 35.18 118 VAL D C 1
ATOM 4701 O O . VAL D 1 122 ? 65.259 13.296 -106.582 1.00 34.21 118 VAL D O 1
ATOM 4705 N N . LEU D 1 123 ? 65.630 14.291 -104.582 1.00 34.94 119 LEU D N 1
ATOM 4706 C CA . LEU D 1 123 ? 65.410 13.101 -103.773 1.00 37.70 119 LEU D CA 1
ATOM 4707 C C . LEU D 1 123 ? 64.117 13.193 -102.973 1.00 38.33 119 LEU D C 1
ATOM 4708 O O . LEU D 1 123 ? 64.001 13.977 -102.012 1.00 33.74 119 LEU D O 1
ATOM 4713 N N . LEU D 1 124 ? 63.132 12.402 -103.388 1.00 34.64 120 LEU D N 1
ATOM 4714 C CA . LEU D 1 124 ? 61.814 12.441 -102.763 1.00 34.24 120 LEU D CA 1
ATOM 4715 C C . LEU D 1 124 ? 61.564 11.247 -101.840 1.00 34.18 120 LEU D C 1
ATOM 4716 O O . LEU D 1 124 ? 61.673 10.079 -102.251 1.00 27.69 120 LEU D O 1
ATOM 4721 N N . LYS D 1 125 ? 61.236 11.551 -100.586 1.00 31.90 121 LYS D N 1
ATOM 4722 C CA . LYS D 1 125 ? 60.754 10.536 -99.644 1.00 36.98 121 LYS D CA 1
ATOM 4723 C C . LYS D 1 125 ? 59.247 10.711 -99.433 1.00 34.47 121 LYS D C 1
ATOM 4724 O O . LYS D 1 125 ? 58.646 11.675 -99.928 1.00 29.01 121 LYS D O 1
ATOM 4730 N N . ARG D 1 126 ? 58.643 9.782 -98.694 1.00 33.12 122 ARG D N 1
ATOM 4731 C CA . ARG D 1 126 ? 57.211 9.830 -98.431 1.00 27.46 122 ARG D CA 1
ATOM 4732 C C . ARG D 1 126 ? 56.724 11.217 -98.042 1.00 28.03 122 ARG D C 1
ATOM 4733 O O . ARG D 1 126 ? 57.271 11.835 -97.135 1.00 28.26 122 ARG D O 1
ATOM 4741 N N . GLY D 1 127 ? 55.697 11.698 -98.742 1.00 25.25 123 GLY D N 1
ATOM 4742 C CA . GLY D 1 127 ? 55.062 12.962 -98.421 1.00 22.12 123 GLY D CA 1
ATOM 4743 C C . GLY D 1 127 ? 55.700 14.124 -99.147 1.00 28.79 123 GLY D C 1
ATOM 4744 O O . GLY D 1 127 ? 55.304 15.281 -98.960 1.00 30.70 123 GLY D O 1
ATOM 4745 N N . HIS D 1 128 ? 56.690 13.816 -99.981 1.00 29.82 124 HIS D N 1
ATOM 4746 C CA . HIS D 1 128 ? 57.370 14.839 -100.773 1.00 36.48 124 HIS D CA 1
ATOM 4747 C C . HIS D 1 128 ? 56.776 15.004 -102.180 1.00 30.60 124 HIS D C 1
ATOM 4748 O O . HIS D 1 128 ? 56.416 14.023 -102.844 1.00 25.03 124 HIS D O 1
ATOM 4755 N N . GLN D 1 129 ? 56.709 16.258 -102.615 1.00 26.52 125 GLN D N 1
ATOM 4756 C CA . GLN D 1 129 ? 56.183 16.627 -103.926 1.00 31.20 125 GLN D CA 1
ATOM 4757 C C . GLN D 1 129 ? 57.242 17.394 -104.713 1.00 31.91 125 GLN D C 1
ATOM 4758 O O . GLN D 1 129 ? 58.087 18.075 -104.132 1.00 30.05 125 GLN D O 1
ATOM 4764 N N . CYS D 1 130 ? 57.204 17.276 -106.032 1.00 32.59 126 CYS D N 1
ATOM 4765 C CA . CYS D 1 130 ? 58.039 18.119 -106.867 1.00 29.54 126 CYS D CA 1
ATOM 4766 C C . CYS D 1 130 ? 57.330 18.505 -108.145 1.00 30.61 126 CYS D C 1
ATOM 4767 O O . CYS D 1 130 ? 56.481 17.771 -108.654 1.00 27.07 126 CYS D O 1
ATOM 4770 N N . LEU D 1 131 ? 57.691 19.680 -108.641 1.00 33.64 127 LEU D N 1
ATOM 4771 C CA . LEU D 1 131 ? 57.358 20.101 -109.987 1.00 34.42 127 LEU D CA 1
ATOM 4772 C C . LEU D 1 131 ? 58.138 19.288 -111.032 1.00 32.46 127 LEU D C 1
ATOM 4773 O O . LEU D 1 131 ? 59.343 19.090 -110.914 1.00 34.62 127 LEU D O 1
ATOM 4778 N N . LEU D 1 132 ? 57.428 18.785 -112.034 1.00 32.54 128 LEU D N 1
ATOM 4779 C CA . LEU D 1 132 ? 58.059 18.245 -113.229 1.00 34.37 128 LEU D CA 1
ATOM 4780 C C . LEU D 1 132 ? 57.772 19.291 -114.302 1.00 35.77 128 LEU D C 1
ATOM 4781 O O . LEU D 1 132 ? 56.733 19.239 -114.966 1.00 30.46 128 LEU D O 1
ATOM 4786 N N . PRO D 1 133 ? 58.696 20.250 -114.477 1.00 38.25 129 PRO D N 1
ATOM 4787 C CA . PRO D 1 133 ? 58.431 21.457 -115.273 1.00 34.90 129 PRO D CA 1
ATOM 4788 C C . PRO D 1 133 ? 58.233 21.149 -116.758 1.00 29.62 129 PRO D C 1
ATOM 4789 O O . PRO D 1 133 ? 58.968 20.329 -117.328 1.00 31.26 129 PRO D O 1
ATOM 4793 N N . ALA D 1 134 ? 57.254 21.811 -117.370 1.00 28.92 130 ALA D N 1
ATOM 4794 C CA . ALA D 1 134 ? 57.065 21.748 -118.828 1.00 37.95 130 ALA D CA 1
ATOM 4795 C C . ALA D 1 134 ? 58.373 22.020 -119.559 1.00 38.81 130 ALA D C 1
ATOM 4796 O O . ALA D 1 134 ? 59.017 23.056 -119.336 1.00 29.21 130 ALA D O 1
ATOM 4798 N N . GLY D 1 135 ? 58.741 21.098 -120.442 1.00 30.83 131 GLY D N 1
ATOM 4799 C CA . GLY D 1 135 ? 59.916 21.265 -121.266 1.00 40.53 131 GLY D CA 1
ATOM 4800 C C . GLY D 1 135 ? 61.113 20.452 -120.819 1.00 40.71 131 GLY D C 1
ATOM 4801 O O . GLY D 1 135 ? 62.144 20.445 -121.492 1.00 39.76 131 GLY D O 1
ATOM 4802 N N . SER D 1 136 ? 60.983 19.768 -119.684 1.00 37.89 132 SER D N 1
ATOM 4803 C CA . SER D 1 136 ? 62.068 18.926 -119.191 1.00 38.06 132 SER D CA 1
ATOM 4804 C C . SER D 1 136 ? 61.821 17.456 -119.494 1.00 37.15 132 SER D C 1
ATOM 4805 O O . SER D 1 136 ? 60.703 17.041 -119.776 1.00 38.23 132 SER D O 1
ATOM 4808 N N . ALA D 1 137 ? 62.885 16.673 -119.460 1.00 34.52 133 ALA D N 1
ATOM 4809 C CA . ALA D 1 137 ? 62.745 15.239 -119.477 1.00 33.50 133 ALA D CA 1
ATOM 4810 C C . ALA D 1 137 ? 63.038 14.818 -118.047 1.00 41.92 133 ALA D C 1
ATOM 4811 O O . ALA D 1 137 ? 63.877 15.430 -117.383 1.00 44.96 133 ALA D O 1
ATOM 4813 N N . TYR D 1 138 ? 62.340 13.806 -117.549 1.00 36.82 134 TYR D N 1
ATOM 4814 C CA . TYR D 1 138 ? 62.532 13.401 -116.165 1.00 30.21 134 TYR D CA 1
ATOM 4815 C C . TYR D 1 138 ? 62.432 11.887 -116.053 1.00 32.18 134 TYR D C 1
ATOM 4816 O O . TYR D 1 138 ? 61.768 11.239 -116.859 1.00 31.40 134 TYR D O 1
ATOM 4825 N N . ARG D 1 139 ? 63.112 11.329 -115.062 1.00 31.65 135 ARG D N 1
ATOM 4826 C CA . ARG D 1 139 ? 63.209 9.890 -114.908 1.00 34.09 135 ARG D CA 1
ATOM 4827 C C . ARG D 1 139 ? 63.109 9.550 -113.422 1.00 36.33 135 ARG D C 1
ATOM 4828 O O . ARG D 1 139 ? 63.535 10.340 -112.576 1.00 34.83 135 ARG D O 1
ATOM 4836 N N . PHE D 1 140 ? 62.557 8.379 -113.106 1.00 33.17 136 PHE D N 1
ATOM 4837 C CA . PHE D 1 140 ? 62.410 7.941 -111.724 1.00 31.32 136 PHE D CA 1
ATOM 4838 C C . PHE D 1 140 ? 63.310 6.741 -111.457 1.00 37.98 136 PHE D C 1
ATOM 4839 O O . PHE D 1 140 ? 63.373 5.818 -112.281 1.00 35.88 136 PHE D O 1
ATOM 4847 N N . GLU D 1 141 ? 64.016 6.755 -110.323 1.00 35.56 137 GLU D N 1
ATOM 4848 C CA . GLU D 1 141 ? 64.704 5.546 -109.840 1.00 39.51 137 GLU D CA 1
ATOM 4849 C C . GLU D 1 141 ? 64.376 5.246 -108.365 1.00 37.72 137 GLU D C 1
ATOM 4850 O O . GLU D 1 141 ? 64.303 6.154 -107.525 1.00 35.74 137 GLU D O 1
ATOM 4856 N N . ALA D 1 142 ? 64.159 3.971 -108.064 1.00 36.97 138 ALA D N 1
ATOM 4857 C CA . ALA D 1 142 ? 63.836 3.564 -106.703 1.00 45.56 138 ALA D CA 1
ATOM 4858 C C . ALA D 1 142 ? 64.526 2.242 -106.329 1.00 49.10 138 ALA D C 1
ATOM 4859 O O . ALA D 1 142 ? 64.460 1.261 -107.085 1.00 44.28 138 ALA D O 1
ATOM 4861 N N . SER D 1 143 ? 65.178 2.225 -105.162 1.00 49.79 139 SER D N 1
ATOM 4862 C CA . SER D 1 143 ? 65.902 1.043 -104.680 1.00 48.81 139 SER D CA 1
ATOM 4863 C C . SER D 1 143 ? 64.921 0.023 -104.134 1.00 52.06 139 SER D C 1
ATOM 4864 O O . SER D 1 143 ? 65.031 -1.174 -104.402 1.00 60.23 139 SER D O 1
ATOM 4867 N N . ARG D 1 144 ? 63.961 0.517 -103.361 1.00 49.95 140 ARG D N 1
ATOM 4868 C CA . ARG D 1 144 ? 62.897 -0.305 -102.800 1.00 51.52 140 ARG D CA 1
ATOM 4869 C C . ARG D 1 144 ? 61.567 0.071 -103.460 1.00 51.18 140 ARG D C 1
ATOM 4870 O O . ARG D 1 144 ? 61.378 1.213 -103.899 1.00 39.85 140 ARG D O 1
ATOM 4878 N N . PRO D 1 145 ? 60.642 -0.894 -103.538 1.00 40.79 141 PRO D N 1
ATOM 4879 C CA . PRO D 1 145 ? 59.321 -0.611 -104.088 1.00 41.67 141 PRO D CA 1
ATOM 4880 C C . PRO D 1 145 ? 58.669 0.588 -103.392 1.00 38.85 141 PRO D C 1
ATOM 4881 O O . PRO D 1 145 ? 58.654 0.669 -102.167 1.00 34.63 141 PRO D O 1
ATOM 4885 N N . GLY D 1 146 ? 58.145 1.509 -104.192 1.00 34.30 142 GLY D N 1
ATOM 4886 C CA . GLY D 1 146 ? 57.519 2.713 -103.684 1.00 41.17 142 GLY D CA 1
ATOM 4887 C C . GLY D 1 146 ? 56.286 3.090 -104.488 1.00 37.67 142 GLY D C 1
ATOM 4888 O O . GLY D 1 146 ? 55.868 2.344 -105.372 1.00 35.96 142 GLY D O 1
ATOM 4889 N N . VAL D 1 147 ? 55.712 4.252 -104.188 1.00 34.74 143 VAL D N 1
ATOM 4890 C CA . VAL D 1 147 ? 54.450 4.663 -104.793 1.00 30.93 143 VAL D CA 1
ATOM 4891 C C . VAL D 1 147 ? 54.456 6.139 -105.165 1.00 31.44 143 VAL D C 1
ATOM 4892 O O . VAL D 1 147 ? 54.681 6.995 -104.305 1.00 28.28 143 VAL D O 1
ATOM 4896 N N . ILE D 1 148 ? 54.199 6.437 -106.437 1.00 28.07 144 ILE D N 1
ATOM 4897 C CA . ILE D 1 148 ? 54.078 7.827 -106.880 1.00 28.40 144 ILE D CA 1
ATOM 4898 C C . ILE D 1 148 ? 52.650 8.161 -107.329 1.00 28.01 144 ILE D C 1
ATOM 4899 O O . ILE D 1 148 ? 51.976 7.362 -107.971 1.00 28.45 144 ILE D O 1
ATOM 4904 N N . LEU D 1 149 ? 52.184 9.340 -106.943 1.00 29.23 145 LEU D N 1
ATOM 4905 C CA . LEU D 1 149 ? 50.947 9.900 -107.460 1.00 27.45 145 LEU D CA 1
ATOM 4906 C C . LEU D 1 149 ? 51.320 11.005 -108.426 1.00 30.70 145 LEU D C 1
ATOM 4907 O O . LEU D 1 149 ? 52.014 11.947 -108.043 1.00 29.47 145 LEU D O 1
ATOM 4912 N N . GLN D 1 150 ? 50.864 10.906 -109.668 1.00 28.46 146 GLN D N 1
ATOM 4913 C CA . GLN D 1 150 ? 51.199 11.911 -110.663 1.00 30.19 146 GLN D CA 1
ATOM 4914 C C . GLN D 1 150 ? 49.967 12.695 -111.083 1.00 27.76 146 GLN D C 1
ATOM 4915 O O . GLN D 1 150 ? 48.961 12.105 -111.494 1.00 24.34 146 GLN D O 1
ATOM 4921 N N . GLN D 1 151 ? 50.062 14.019 -111.008 1.00 22.14 147 GLN D N 1
ATOM 4922 C CA . GLN D 1 151 ? 48.991 14.895 -111.453 1.00 24.73 147 GLN D CA 1
ATOM 4923 C C . GLN D 1 151 ? 49.315 15.333 -112.872 1.00 23.52 147 GLN D C 1
ATOM 4924 O O . GLN D 1 151 ? 50.252 16.085 -113.103 1.00 26.49 147 GLN D O 1
ATOM 4930 N N . THR D 1 152 ? 48.517 14.866 -113.819 1.00 26.32 148 THR D N 1
ATOM 4931 C CA . THR D 1 152 ? 48.765 15.106 -115.234 1.00 27.02 148 THR D CA 1
ATOM 4932 C C . THR D 1 152 ? 47.490 15.002 -116.066 1.00 28.30 148 THR D C 1
ATOM 4933 O O . THR D 1 152 ? 46.390 15.049 -115.536 1.00 29.68 148 THR D O 1
ATOM 4937 N N . ILE D 1 153 ? 47.653 14.918 -117.379 1.00 26.70 149 ILE D N 1
ATOM 4938 C CA . ILE D 1 153 ? 46.523 14.865 -118.298 1.00 23.25 149 ILE D CA 1
ATOM 4939 C C . ILE D 1 153 ? 46.529 13.524 -119.019 1.00 29.09 149 ILE D C 1
ATOM 4940 O O . ILE D 1 153 ? 47.592 12.963 -119.249 1.00 31.66 149 ILE D O 1
ATOM 4945 N N . LYS D 1 154 ? 45.355 12.999 -119.364 1.00 26.43 150 LYS D N 1
ATOM 4946 C CA . LYS D 1 154 ? 45.301 11.690 -120.008 1.00 31.44 150 LYS D CA 1
ATOM 4947 C C . LYS D 1 154 ? 46.139 11.709 -121.285 1.00 29.69 150 LYS D C 1
ATOM 4948 O O . LYS D 1 154 ? 45.973 12.591 -122.130 1.00 28.10 150 LYS D O 1
ATOM 4954 N N . GLY D 1 155 ? 47.042 10.743 -121.420 1.00 29.15 151 GLY D N 1
ATOM 4955 C CA . GLY D 1 155 ? 47.909 10.683 -122.588 1.00 26.95 151 GLY D CA 1
ATOM 4956 C C . GLY D 1 155 ? 48.142 9.260 -123.042 1.00 27.72 151 GLY D C 1
ATOM 4957 O O . GLY D 1 155 ? 47.520 8.335 -122.523 1.00 28.14 151 GLY D O 1
ATOM 4958 N N . PRO D 1 156 ? 49.056 9.071 -124.003 1.00 29.68 152 PRO D N 1
ATOM 4959 C CA . PRO D 1 156 ? 49.296 7.757 -124.614 1.00 30.27 152 PRO D CA 1
ATOM 4960 C C . PRO D 1 156 ? 49.829 6.725 -123.624 1.00 29.02 152 PRO D C 1
ATOM 4961 O O . PRO D 1 156 ? 49.657 5.526 -123.855 1.00 27.05 152 PRO D O 1
ATOM 4965 N N . LEU D 1 157 ? 50.454 7.175 -122.540 1.00 30.31 153 LEU D N 1
ATOM 4966 C CA . LEU D 1 157 ? 50.948 6.256 -121.510 1.00 31.43 153 LEU D CA 1
ATOM 4967 C C . LEU D 1 157 ? 49.916 5.917 -120.412 1.00 35.48 153 LEU D C 1
ATOM 4968 O O . LEU D 1 157 ? 50.069 4.916 -119.707 1.00 34.65 153 LEU D O 1
ATOM 4973 N N . SER D 1 158 ? 48.873 6.734 -120.261 1.00 32.13 154 SER D N 1
ATOM 4974 C CA . SER D 1 158 ? 47.879 6.507 -119.203 1.00 28.99 154 SER D CA 1
ATOM 4975 C C . SER D 1 158 ? 47.069 5.231 -119.405 1.00 30.16 154 SER D C 1
ATOM 4976 O O . SER D 1 158 ? 46.495 5.014 -120.467 1.00 29.39 154 SER D O 1
ATOM 4979 N N . VAL D 1 159 ? 47.009 4.407 -118.364 1.00 28.16 155 VAL D N 1
ATOM 4980 C CA . VAL D 1 159 ? 46.324 3.122 -118.419 1.00 30.80 155 VAL D CA 1
ATOM 4981 C C . VAL D 1 159 ? 45.035 3.063 -117.576 1.00 30.60 155 VAL D C 1
ATOM 4982 O O . VAL D 1 159 ? 45.091 3.089 -116.343 1.00 28.85 155 VAL D O 1
ATOM 4986 N N . GLU D 1 160 ? 43.886 2.971 -118.245 1.00 32.86 156 GLU D N 1
ATOM 4987 C CA . GLU D 1 160 ? 42.593 2.807 -117.569 1.00 29.87 156 GLU D CA 1
ATOM 4988 C C . GLU D 1 160 ? 42.266 1.337 -117.371 1.00 31.52 156 GLU D C 1
ATOM 4989 O O . GLU D 1 160 ? 42.338 0.548 -118.314 1.00 35.46 156 GLU D O 1
ATOM 4995 N N . LYS D 1 161 ? 41.940 0.956 -116.141 1.00 27.32 157 LYS D N 1
ATOM 4996 C CA . LYS D 1 161 ? 41.480 -0.406 -115.879 1.00 31.86 157 LYS D CA 1
ATOM 4997 C C . LYS D 1 161 ? 40.480 -0.430 -114.724 1.00 31.26 157 LYS D C 1
ATOM 4998 O O . LYS D 1 161 ? 40.569 -1.261 -113.802 1.00 29.95 157 LYS D O 1
ATOM 5004 N N . TRP D 1 162 ? 39.532 0.499 -114.807 1.00 30.04 158 TRP D N 1
ATOM 5005 C CA . TRP D 1 162 ? 38.502 0.723 -113.796 1.00 31.88 158 TRP D CA 1
ATOM 5006 C C . TRP D 1 162 ? 37.898 -0.545 -113.204 1.00 34.31 158 TRP D C 1
ATOM 5007 O O . TRP D 1 162 ? 37.807 -0.688 -111.981 1.00 30.71 158 TRP D O 1
ATOM 5018 N N . ALA D 1 163 ? 37.480 -1.454 -114.081 1.00 32.21 159 ALA D N 1
ATOM 5019 C CA . ALA D 1 163 ? 36.858 -2.701 -113.668 1.00 29.89 159 ALA D CA 1
ATOM 5020 C C . ALA D 1 163 ? 37.774 -3.587 -112.831 1.00 29.74 159 ALA D C 1
ATOM 5021 O O . ALA D 1 163 ? 37.289 -4.483 -112.148 1.00 31.40 159 ALA D O 1
ATOM 5023 N N . GLU D 1 164 ? 39.084 -3.348 -112.891 1.00 28.52 160 GLU D N 1
ATOM 5024 C CA . GLU D 1 164 ? 40.056 -4.150 -112.145 1.00 36.60 160 GLU D CA 1
ATOM 5025 C C . GLU D 1 164 ? 40.395 -3.539 -110.775 1.00 40.42 160 GLU D C 1
ATOM 5026 O O . GLU D 1 164 ? 40.692 -4.264 -109.814 1.00 31.54 160 GLU D O 1
ATOM 5032 N N . ILE D 1 165 ? 40.353 -2.211 -110.686 1.00 31.27 161 ILE D N 1
ATOM 5033 C CA . ILE D 1 165 ? 40.853 -1.537 -109.495 1.00 28.67 161 ILE D CA 1
ATOM 5034 C C . ILE D 1 165 ? 39.765 -0.997 -108.570 1.00 30.89 161 ILE D C 1
ATOM 5035 O O . ILE D 1 165 ? 39.997 -0.841 -107.384 1.00 32.16 161 ILE D O 1
ATOM 5040 N N . CYS D 1 166 ? 38.585 -0.711 -109.111 1.00 32.42 162 CYS D N 1
ATOM 5041 C CA . CYS D 1 166 ? 37.502 -0.145 -108.311 1.00 25.14 162 CYS D CA 1
ATOM 5042 C C . CYS D 1 166 ? 36.493 -1.169 -107.817 1.00 31.10 162 CYS D C 1
ATOM 5043 O O . CYS D 1 166 ? 36.303 -2.233 -108.419 1.00 33.01 162 CYS D O 1
ATOM 5046 N N . LEU D 1 167 ? 35.835 -0.827 -106.715 1.00 27.74 163 LEU D N 1
ATOM 5047 C CA . LEU D 1 167 ? 34.786 -1.662 -106.177 1.00 28.33 163 LEU D CA 1
ATOM 5048 C C . LEU D 1 167 ? 33.634 -1.730 -107.168 1.00 34.47 163 LEU D C 1
ATOM 5049 O O . LEU D 1 167 ? 33.248 -0.729 -107.795 1.00 26.58 163 LEU D O 1
ATOM 5054 N N . LYS D 1 168 ? 33.083 -2.924 -107.306 1.00 42.41 164 LYS D N 1
ATOM 5055 C CA . LYS D 1 168 ? 31.918 -3.104 -108.148 1.00 43.33 164 LYS D CA 1
ATOM 5056 C C . LYS D 1 168 ? 30.912 -3.954 -107.403 1.00 48.12 164 LYS D C 1
ATOM 5057 O O . LYS D 1 168 ? 29.748 -3.570 -107.226 1.00 55.93 164 LYS D O 1
ATOM 5064 N N . ASP E 2 16 ? -14.172 -44.332 -41.959 1.00 59.48 16 ASP W N 1
ATOM 5065 C CA . ASP E 2 16 ? -15.635 -44.274 -41.973 1.00 59.04 16 ASP W CA 1
ATOM 5066 C C . ASP E 2 16 ? -16.258 -44.868 -43.254 1.00 61.01 16 ASP W C 1
ATOM 5067 O O . ASP E 2 16 ? -15.560 -45.157 -44.233 1.00 55.20 16 ASP W O 1
ATOM 5072 N N . ASP E 2 17 ? -17.575 -45.057 -43.230 1.00 61.42 17 ASP W N 1
ATOM 5073 C CA . ASP E 2 17 ? -18.294 -45.698 -44.330 1.00 57.39 17 ASP W CA 1
ATOM 5074 C C . ASP E 2 17 ? -18.469 -44.784 -45.538 1.00 53.81 17 ASP W C 1
ATOM 5075 O O . ASP E 2 17 ? -19.179 -43.782 -45.474 1.00 48.55 17 ASP W O 1
ATOM 5080 N N . VAL E 2 18 ? -17.835 -45.148 -46.644 1.00 46.89 18 VAL W N 1
ATOM 5081 C CA . VAL E 2 18 ? -17.935 -44.386 -47.884 1.00 43.84 18 VAL W CA 1
ATOM 5082 C C . VAL E 2 18 ? -19.225 -44.673 -48.675 1.00 38.28 18 VAL W C 1
ATOM 5083 O O . VAL E 2 18 ? -19.565 -45.830 -48.917 1.00 42.70 18 VAL W O 1
ATOM 5087 N N . GLN E 2 19 ? -19.927 -43.609 -49.067 1.00 36.74 19 GLN W N 1
ATOM 5088 C CA . GLN E 2 19 ? -21.104 -43.693 -49.934 1.00 29.98 19 GLN W CA 1
ATOM 5089 C C . GLN E 2 19 ? -20.709 -43.676 -51.402 1.00 35.44 19 GLN W C 1
ATOM 5090 O O . GLN E 2 19 ? -20.375 -42.621 -51.949 1.00 34.94 19 GLN W O 1
ATOM 5096 N N . ALA E 2 20 ? -20.749 -44.839 -52.042 1.00 33.62 20 ALA W N 1
ATOM 5097 C CA . ALA E 2 20 ? -20.357 -44.963 -53.439 1.00 29.52 20 ALA W CA 1
ATOM 5098 C C . ALA E 2 20 ? -21.419 -45.704 -54.237 1.00 34.65 20 ALA W C 1
ATOM 5099 O O . ALA E 2 20 ? -22.076 -46.610 -53.723 1.00 37.05 20 ALA W O 1
ATOM 5101 N N . SER E 2 21 ? -21.564 -45.320 -55.500 1.00 28.16 21 SER W N 1
ATOM 5102 C CA . SER E 2 21 ? -22.520 -45.930 -56.407 1.00 31.64 21 SER W CA 1
ATOM 5103 C C . SER E 2 21 ? -21.891 -47.097 -57.168 1.00 33.46 21 SER W C 1
ATOM 5104 O O . SER E 2 21 ? -20.683 -47.297 -57.113 1.00 35.15 21 SER W O 1
ATOM 5107 N N . PRO E 2 22 ? -22.725 -47.883 -57.870 1.00 36.34 22 PRO W N 1
ATOM 5108 C CA . PRO E 2 22 ? -22.241 -48.859 -58.850 1.00 35.43 22 PRO W CA 1
ATOM 5109 C C . PRO E 2 22 ? -21.475 -48.141 -59.951 1.00 39.21 22 PRO W C 1
ATOM 5110 O O . PRO E 2 22 ? -21.782 -46.975 -60.252 1.00 33.87 22 PRO W O 1
ATOM 5114 N N . PRO E 2 23 ? -20.495 -48.830 -60.556 1.00 32.52 23 PRO W N 1
ATOM 5115 C CA . PRO E 2 23 ? -19.811 -48.278 -61.726 1.00 32.06 23 PRO W CA 1
ATOM 5116 C C . PRO E 2 23 ? -20.869 -47.802 -62.711 1.00 39.42 23 PRO W C 1
ATOM 5117 O O . PRO E 2 23 ? -21.890 -48.472 -62.875 1.00 37.68 23 PRO W O 1
ATOM 5121 N N . HIS E 2 24 ? -20.636 -46.662 -63.349 1.00 36.42 24 HIS W N 1
ATOM 5122 C CA . HIS E 2 24 ? -21.589 -46.122 -64.304 1.00 34.89 24 HIS W CA 1
ATOM 5123 C C . HIS E 2 24 ? -21.518 -46.936 -65.591 1.00 38.91 24 HIS W C 1
ATOM 5124 O O . HIS E 2 24 ? -20.428 -47.295 -66.035 1.00 41.15 24 HIS W O 1
ATOM 5131 N N . ALA E 2 25 ? -22.678 -47.222 -66.182 1.00 37.84 25 ALA W N 1
ATOM 5132 C CA . ALA E 2 25 ? -22.772 -48.109 -67.346 1.00 42.14 25 ALA W CA 1
ATOM 5133 C C . ALA E 2 25 ? -21.868 -47.710 -68.518 1.00 45.08 25 ALA W C 1
ATOM 5134 O O . ALA E 2 25 ? -21.268 -48.568 -69.177 1.00 50.22 25 ALA W O 1
ATOM 5136 N N . VAL E 2 26 ? -21.769 -46.414 -68.781 1.00 35.93 26 VAL W N 1
ATOM 5137 C CA . VAL E 2 26 ? -20.954 -45.947 -69.897 1.00 36.77 26 VAL W CA 1
ATOM 5138 C C . VAL E 2 26 ? -19.503 -45.670 -69.493 1.00 37.81 26 VAL W C 1
ATOM 5139 O O . VAL E 2 26 ? -18.571 -46.219 -70.094 1.00 33.37 26 VAL W O 1
ATOM 5143 N N . THR E 2 27 ? -19.319 -44.831 -68.470 1.00 32.61 27 THR W N 1
ATOM 5144 C CA . THR E 2 27 ? -17.996 -44.307 -68.153 1.00 31.66 27 THR W CA 1
ATOM 5145 C C . THR E 2 27 ? -17.150 -45.303 -67.393 1.00 32.08 27 THR W C 1
ATOM 5146 O O . THR E 2 27 ? -15.927 -45.318 -67.539 1.00 36.27 27 THR W O 1
ATOM 5150 N N . GLY E 2 28 ? -17.799 -46.134 -66.580 1.00 34.42 28 GLY W N 1
ATOM 5151 C CA . GLY E 2 28 ? -17.094 -47.141 -65.802 1.00 25.46 28 GLY W CA 1
ATOM 5152 C C . GLY E 2 28 ? -16.698 -46.653 -64.419 1.00 35.00 28 GLY W C 1
ATOM 5153 O O . GLY E 2 28 ? -16.043 -47.374 -63.661 1.00 34.27 28 GLY W O 1
ATOM 5154 N N . TYR E 2 29 ? -17.095 -45.430 -64.081 1.00 29.24 29 TYR W N 1
ATOM 5155 C CA . TYR E 2 29 ? -16.712 -44.844 -62.803 1.00 28.84 29 TYR W CA 1
ATOM 5156 C C . TYR E 2 29 ? -17.884 -44.792 -61.831 1.00 29.41 29 TYR W C 1
ATOM 5157 O O . TYR E 2 29 ? -19.035 -44.732 -62.237 1.00 29.31 29 TYR W O 1
ATOM 5166 N N . ARG E 2 30 ? -17.565 -44.781 -60.545 1.00 29.16 30 ARG W N 1
ATOM 5167 C CA . ARG E 2 30 ? -18.548 -44.617 -59.485 1.00 31.12 30 ARG W CA 1
ATOM 5168 C C . ARG E 2 30 ? -18.691 -43.151 -59.092 1.00 28.11 30 ARG W C 1
ATOM 5169 O O . ARG E 2 30 ? -17.709 -42.430 -59.002 1.00 32.19 30 ARG W O 1
ATOM 5177 N N . SER E 2 31 ? -19.905 -42.710 -58.826 1.00 28.69 31 SER W N 1
ATOM 5178 C CA . SER E 2 31 ? -20.088 -41.395 -58.230 1.00 31.74 31 SER W CA 1
ATOM 5179 C C . SER E 2 31 ? -20.000 -41.548 -56.717 1.00 28.63 31 SER W C 1
ATOM 5180 O O . SER E 2 31 ? -20.164 -42.640 -56.199 1.00 28.24 31 SER W O 1
ATOM 5183 N N . PHE E 2 32 ? -19.732 -40.458 -56.008 1.00 32.62 32 PHE W N 1
ATOM 5184 C CA . PHE E 2 32 ? -19.609 -40.513 -54.554 1.00 29.66 32 PHE W CA 1
ATOM 5185 C C . PHE E 2 32 ? -20.449 -39.433 -53.881 1.00 28.83 32 PHE W C 1
ATOM 5186 O O . PHE E 2 32 ? -20.689 -38.358 -54.438 1.00 28.09 32 PHE W O 1
ATOM 5194 N N . GLN E 2 33 ? -20.899 -39.740 -52.673 1.00 27.13 33 GLN W N 1
ATOM 5195 C CA . GLN E 2 33 ? -21.662 -38.802 -51.878 1.00 26.16 33 GLN W CA 1
ATOM 5196 C C . GLN E 2 33 ? -20.888 -38.506 -50.608 1.00 32.14 33 GLN W C 1
ATOM 5197 O O . GLN E 2 33 ? -20.370 -39.415 -49.947 1.00 32.23 33 GLN W O 1
ATOM 5203 N N . LEU E 2 34 ? -20.803 -37.229 -50.269 1.00 29.96 34 LEU W N 1
ATOM 5204 C CA . LEU E 2 34 ? -20.157 -36.816 -49.037 1.00 27.01 34 LEU W CA 1
ATOM 5205 C C . LEU E 2 34 ? -21.023 -35.711 -48.497 1.00 28.04 34 LEU W C 1
ATOM 5206 O O . LEU E 2 34 ? -21.065 -34.624 -49.065 1.00 30.34 34 LEU W O 1
ATOM 5211 N N . GLY E 2 35 ? -21.746 -35.996 -47.417 1.00 34.54 35 GLY W N 1
ATOM 5212 C CA . GLY E 2 35 ? -22.757 -35.079 -46.932 1.00 25.70 35 GLY W CA 1
ATOM 5213 C C . GLY E 2 35 ? -23.572 -34.652 -48.128 1.00 28.81 35 GLY W C 1
ATOM 5214 O O . GLY E 2 35 ? -24.077 -35.485 -48.869 1.00 37.53 35 GLY W O 1
ATOM 5215 N N . ALA E 2 36 ? -23.672 -33.353 -48.352 1.00 28.53 36 ALA W N 1
ATOM 5216 C CA . ALA E 2 36 ? -24.549 -32.855 -49.399 1.00 32.58 36 ALA W CA 1
ATOM 5217 C C . ALA E 2 36 ? -23.857 -32.727 -50.747 1.00 33.29 36 ALA W C 1
ATOM 5218 O O . ALA E 2 36 ? -24.482 -32.275 -51.712 1.00 33.75 36 ALA W O 1
ATOM 5220 N N . PHE E 2 37 ? -22.581 -33.113 -50.813 1.00 26.51 37 PHE W N 1
ATOM 5221 C CA . PHE E 2 37 ? -21.816 -33.030 -52.059 1.00 28.22 37 PHE W CA 1
ATOM 5222 C C . PHE E 2 37 ? -21.975 -34.303 -52.874 1.00 25.73 37 PHE W C 1
ATOM 5223 O O . PHE E 2 37 ? -21.994 -35.397 -52.331 1.00 30.49 37 PHE W O 1
ATOM 5231 N N . GLU E 2 38 ? -22.043 -34.160 -54.186 1.00 27.38 38 GLU W N 1
ATOM 5232 C CA . GLU E 2 38 ? -21.960 -35.309 -55.062 1.00 30.84 38 GLU W CA 1
ATOM 5233 C C . GLU E 2 38 ? -20.744 -35.183 -55.956 1.00 32.80 38 GLU W C 1
ATOM 5234 O O . GLU E 2 38 ? -20.592 -34.200 -56.688 1.00 30.45 38 GLU W O 1
ATOM 5240 N N . LEU E 2 39 ? -19.881 -36.187 -55.893 1.00 28.82 39 LEU W N 1
ATOM 5241 C CA . LEU E 2 39 ? -18.700 -36.226 -56.734 1.00 32.51 39 LEU W CA 1
ATOM 5242 C C . LEU E 2 39 ? -18.774 -37.332 -57.802 1.00 32.92 39 LEU W C 1
ATOM 5243 O O . LEU E 2 39 ? -18.868 -38.523 -57.471 1.00 27.80 39 LEU W O 1
ATOM 5248 N N . SER E 2 40 ? -18.726 -36.935 -59.075 1.00 26.26 40 SER W N 1
ATOM 5249 C CA . SER E 2 40 ? -18.679 -37.899 -60.170 1.00 25.83 40 SER W CA 1
ATOM 5250 C C . SER E 2 40 ? -17.661 -37.457 -61.201 1.00 26.48 40 SER W C 1
ATOM 5251 O O . SER E 2 40 ? -17.266 -36.296 -61.220 1.00 29.20 40 SER W O 1
ATOM 5254 N N . ARG E 2 41 ? -17.255 -38.372 -62.070 1.00 29.71 41 ARG W N 1
ATOM 5255 C CA . ARG E 2 41 ? -16.341 -38.035 -63.148 1.00 28.45 41 ARG W CA 1
ATOM 5256 C C . ARG E 2 41 ? -16.751 -38.724 -64.439 1.00 29.60 41 ARG W C 1
ATOM 5257 O O . ARG E 2 41 ? -17.349 -39.792 -64.420 1.00 26.49 41 ARG W O 1
ATOM 5265 N N . ASP E 2 42 ? -16.426 -38.100 -65.563 1.00 30.98 42 ASP W N 1
ATOM 5266 C CA . ASP E 2 42 ? -16.644 -38.716 -66.859 1.00 28.54 42 ASP W CA 1
ATOM 5267 C C . ASP E 2 42 ? -15.315 -38.861 -67.586 1.00 29.98 42 ASP W C 1
ATOM 5268 O O . ASP E 2 42 ? -14.273 -38.999 -66.959 1.00 34.07 42 ASP W O 1
ATOM 5273 N N . GLU E 2 43 ? -15.355 -38.834 -68.909 1.00 27.52 43 GLU W N 1
ATOM 5274 C CA . GLU E 2 43 ? -14.159 -39.052 -69.707 1.00 29.42 43 GLU W CA 1
ATOM 5275 C C . GLU E 2 43 ? -13.169 -37.890 -69.629 1.00 34.07 43 GLU W C 1
ATOM 5276 O O . GLU E 2 43 ? -11.979 -38.069 -69.863 1.00 31.96 43 GLU W O 1
ATOM 5282 N N . TYR E 2 44 ? -13.663 -36.704 -69.299 1.00 27.71 44 TYR W N 1
ATOM 5283 C CA . TYR E 2 44 ? -12.808 -35.519 -69.234 1.00 24.92 44 TYR W CA 1
ATOM 5284 C C . TYR E 2 44 ? -12.835 -34.762 -67.898 1.00 26.08 44 TYR W C 1
ATOM 5285 O O . TYR E 2 44 ? -11.844 -34.134 -67.527 1.00 25.34 44 TYR W O 1
ATOM 5294 N N . PHE E 2 45 ? -13.960 -34.793 -67.186 1.00 22.33 45 PHE W N 1
ATOM 5295 C CA . PHE E 2 45 ? -14.115 -33.926 -66.022 1.00 18.79 45 PHE W CA 1
ATOM 5296 C C . PHE E 2 45 ? -14.532 -34.617 -64.733 1.00 22.70 45 PHE W C 1
ATOM 5297 O O . PHE E 2 45 ? -15.370 -35.519 -64.727 1.00 25.52 45 PHE W O 1
ATOM 5305 N N . ALA E 2 46 ? -13.945 -34.166 -63.631 1.00 22.24 46 ALA W N 1
ATOM 5306 C CA . ALA E 2 46 ? -14.555 -34.360 -62.328 1.00 24.12 46 ALA W CA 1
ATOM 5307 C C . ALA E 2 46 ? -15.689 -33.349 -62.215 1.00 24.41 46 ALA W C 1
ATOM 5308 O O . ALA E 2 46 ? -15.582 -32.214 -62.696 1.00 22.42 46 ALA W O 1
ATOM 5310 N N . ARG E 2 47 ? -16.779 -33.758 -61.585 1.00 23.80 47 ARG W N 1
ATOM 5311 C CA . ARG E 2 47 ? -17.915 -32.880 -61.429 1.00 24.14 47 ARG W CA 1
ATOM 5312 C C . ARG E 2 47 ? -18.398 -32.889 -59.996 1.00 24.56 47 ARG W C 1
ATOM 5313 O O . ARG E 2 47 ? -18.611 -33.948 -59.420 1.00 25.77 47 ARG W O 1
ATOM 5321 N N . ILE E 2 48 ? -18.580 -31.701 -59.429 1.00 27.17 48 ILE W N 1
ATOM 5322 C CA . ILE 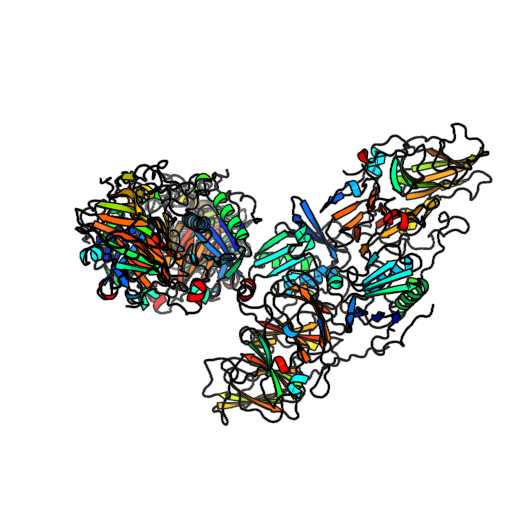E 2 48 ? -19.007 -31.563 -58.046 1.00 27.12 48 ILE W CA 1
ATOM 5323 C C . ILE E 2 48 ? -20.335 -30.861 -58.020 1.00 26.61 48 ILE W C 1
ATOM 5324 O O . ILE E 2 48 ? -20.470 -29.804 -58.616 1.00 32.33 48 ILE W O 1
ATOM 5329 N N . THR E 2 49 ? -21.314 -31.433 -57.324 1.00 28.89 49 THR W N 1
ATOM 5330 C CA . THR E 2 49 ? -22.584 -30.747 -57.126 1.00 28.98 49 THR W CA 1
ATOM 5331 C C . THR E 2 49 ? -22.823 -30.456 -55.650 1.00 28.85 49 THR W C 1
ATOM 5332 O O . THR E 2 49 ? -22.247 -31.109 -54.782 1.00 29.40 49 THR W O 1
ATOM 5336 N N . TRP E 2 50 ? -23.670 -29.470 -55.374 1.00 26.48 50 TRP W N 1
ATOM 5337 C CA . TRP E 2 50 ? -23.955 -29.053 -54.010 1.00 26.60 50 TRP W CA 1
ATOM 5338 C C . TRP E 2 50 ? -25.196 -28.168 -54.002 1.00 30.92 50 TRP W C 1
ATOM 5339 O O . TRP E 2 50 ? -25.481 -27.481 -54.983 1.00 31.10 50 TRP W O 1
ATOM 5350 N N . PRO E 2 51 ? -25.944 -28.185 -52.889 1.00 30.98 51 PRO W N 1
ATOM 5351 C CA . PRO E 2 51 ? -27.152 -27.366 -52.741 1.00 33.95 51 PRO W CA 1
ATOM 5352 C C . PRO E 2 51 ? -26.826 -25.898 -52.481 1.00 36.84 51 PRO W C 1
ATOM 5353 O O . PRO E 2 51 ? -25.900 -25.610 -51.714 1.00 33.34 51 PRO W O 1
ATOM 5357 N N . ALA E 2 52 ? -27.574 -24.994 -53.111 1.00 30.36 52 ALA W N 1
ATOM 5358 C CA . ALA E 2 52 ? -27.455 -23.563 -52.843 1.00 31.69 52 ALA W CA 1
ATOM 5359 C C . ALA E 2 52 ? -28.680 -22.774 -53.339 1.00 41.59 52 ALA W C 1
ATOM 5360 O O . ALA E 2 52 ? -28.966 -22.725 -54.539 1.00 40.02 52 ALA W O 1
ATOM 5362 N N . LYS E 2 53 ? -29.405 -22.161 -52.408 1.00 46.18 53 LYS W N 1
ATOM 5363 C CA . LYS E 2 53 ? -30.630 -21.428 -52.737 1.00 45.51 53 LYS W CA 1
ATOM 5364 C C . LYS E 2 53 ? -31.647 -22.287 -53.499 1.00 48.18 53 LYS W C 1
ATOM 5365 O O . LYS E 2 53 ? -32.183 -21.873 -54.529 1.00 46.41 53 LYS W O 1
ATOM 5371 N N . GLY E 2 54 ? -31.917 -23.483 -52.989 1.00 49.17 54 GLY W N 1
ATOM 5372 C CA . GLY E 2 54 ? -32.976 -24.306 -53.552 1.00 52.06 54 GLY W CA 1
ATOM 5373 C C . GLY E 2 54 ? -32.622 -25.071 -54.817 1.00 57.94 54 GLY W C 1
ATOM 5374 O O . GLY E 2 54 ? -33.372 -25.946 -55.262 1.00 57.40 54 GLY W O 1
ATOM 5375 N N . GLU E 2 55 ? -31.475 -24.756 -55.405 1.00 49.12 55 GLU W N 1
ATOM 5376 C CA . GLU E 2 55 ? -31.066 -25.467 -56.602 1.00 44.52 55 GLU W CA 1
ATOM 5377 C C . GLU E 2 55 ? -29.762 -26.220 -56.391 1.00 43.46 55 GLU W C 1
ATOM 5378 O O . GLU E 2 55 ? -28.954 -25.874 -55.527 1.00 42.69 55 GLU W O 1
ATOM 5384 N N . THR E 2 56 ? -29.582 -27.272 -57.174 1.00 39.91 56 THR W N 1
ATOM 5385 C CA . THR E 2 56 ? -28.336 -28.005 -57.189 1.00 34.33 56 THR W CA 1
ATOM 5386 C C . THR E 2 56 ? -27.336 -27.266 -58.069 1.00 35.14 56 THR W C 1
ATOM 5387 O O . THR E 2 56 ? -27.624 -26.964 -59.220 1.00 33.95 56 THR W O 1
ATOM 5391 N N . ARG E 2 57 ? -26.170 -26.949 -57.520 1.00 30.89 57 ARG W N 1
ATOM 5392 C CA . ARG E 2 57 ? -25.156 -26.240 -58.285 1.00 32.30 57 ARG W CA 1
ATOM 5393 C C . ARG E 2 57 ? -24.075 -27.221 -58.763 1.00 33.90 57 ARG W C 1
ATOM 5394 O O . ARG E 2 57 ? -23.800 -28.224 -58.108 1.00 31.84 57 ARG W O 1
ATOM 5402 N N . SER E 2 58 ? -23.457 -26.933 -59.901 1.00 31.10 58 SER W N 1
ATOM 5403 C CA . SER E 2 58 ? -22.420 -27.819 -60.418 1.00 32.00 58 SER W CA 1
ATOM 5404 C C . SER E 2 58 ? -21.150 -27.090 -60.804 1.00 31.20 58 SER W C 1
ATOM 5405 O O . SER E 2 58 ? -21.145 -25.877 -61.022 1.00 29.64 58 SER W O 1
ATOM 5408 N N . HIS E 2 59 ? -20.074 -27.857 -60.911 1.00 29.55 59 HIS W N 1
ATOM 5409 C CA . HIS E 2 59 ? -18.805 -27.314 -61.344 1.00 32.46 59 HIS W CA 1
ATOM 5410 C C . HIS E 2 59 ? -17.892 -28.404 -61.921 1.00 29.77 59 HIS W C 1
ATOM 5411 O O . HIS E 2 59 ? -17.759 -29.493 -61.359 1.00 26.28 59 HIS W O 1
ATOM 5418 N N . LEU E 2 60 ? -17.280 -28.111 -63.059 1.00 25.06 60 LEU W N 1
ATOM 5419 C CA . LEU E 2 60 ? -16.411 -29.075 -63.707 1.00 24.88 60 LEU W CA 1
ATOM 5420 C C . LEU E 2 60 ? -14.945 -28.734 -63.473 1.00 26.93 60 LEU W C 1
ATOM 5421 O O . LEU E 2 60 ? -14.550 -27.567 -63.495 1.00 28.73 60 LEU W O 1
ATOM 5426 N N . ILE E 2 61 ? -14.148 -29.770 -63.245 1.00 21.98 61 ILE W N 1
ATOM 5427 C CA . ILE E 2 61 ? -12.707 -29.645 -63.209 1.00 22.36 61 ILE W CA 1
ATOM 5428 C C . ILE E 2 61 ? -12.107 -30.778 -64.041 1.00 22.82 61 ILE W C 1
ATOM 5429 O O . ILE E 2 61 ? -12.453 -31.941 -63.841 1.00 22.78 61 ILE W O 1
ATOM 5434 N N . PRO E 2 62 ? -11.219 -30.441 -64.987 1.00 23.59 62 PRO W N 1
ATOM 5435 C CA . PRO E 2 62 ? -10.515 -31.447 -65.804 1.00 24.43 62 PRO W CA 1
ATOM 5436 C C . PRO E 2 62 ? -9.928 -32.541 -64.906 1.00 27.36 62 PRO W C 1
ATOM 5437 O O . PRO E 2 62 ? -9.321 -32.219 -63.884 1.00 22.14 62 PRO W O 1
ATOM 5441 N N . ALA E 2 63 ? -10.099 -33.802 -65.299 1.00 26.32 63 ALA W N 1
ATOM 5442 C CA . ALA E 2 63 ? -9.837 -34.945 -64.431 1.00 20.27 63 ALA W CA 1
ATOM 5443 C C . ALA E 2 63 ? -8.396 -35.038 -63.966 1.00 23.01 63 ALA W C 1
ATOM 5444 O O . ALA E 2 63 ? -8.133 -35.460 -62.835 1.00 23.83 63 ALA W O 1
ATOM 5446 N N . ASP E 2 64 ? -7.455 -34.675 -64.831 1.00 19.62 64 ASP W N 1
ATOM 5447 C CA . ASP E 2 64 ? -6.064 -34.706 -64.400 1.00 25.02 64 ASP W CA 1
ATOM 5448 C C . ASP E 2 64 ? -5.799 -33.641 -63.329 1.00 23.47 64 ASP W C 1
ATOM 5449 O O . ASP E 2 64 ? -5.217 -33.942 -62.297 1.00 28.68 64 ASP W O 1
ATOM 5454 N N . ILE E 2 65 ? -6.255 -32.414 -63.559 1.00 21.30 65 ILE W N 1
ATOM 5455 C CA . ILE E 2 65 ? -6.121 -31.348 -62.567 1.00 22.52 65 ILE W CA 1
ATOM 5456 C C . ILE E 2 65 ? -6.738 -31.770 -61.232 1.00 25.37 65 ILE W C 1
ATOM 5457 O O . ILE E 2 65 ? -6.100 -31.647 -60.171 1.00 20.12 65 ILE W O 1
ATOM 5462 N N . PHE E 2 66 ? -7.955 -32.310 -61.301 1.00 21.72 66 PHE W N 1
ATOM 5463 C CA . PHE E 2 66 ? -8.665 -32.765 -60.111 1.00 19.04 66 PHE W CA 1
ATOM 5464 C C . PHE E 2 66 ? -7.905 -33.831 -59.344 1.00 23.73 66 PHE W C 1
ATOM 5465 O O . PHE E 2 66 ? -7.764 -33.733 -58.125 1.00 21.05 66 PHE W O 1
ATOM 5473 N N . LEU E 2 67 ? -7.435 -34.855 -60.051 1.00 22.69 67 LEU W N 1
ATOM 5474 C CA . LEU E 2 67 ? -6.718 -35.953 -59.403 1.00 22.78 67 LEU W CA 1
ATOM 5475 C C . LEU E 2 67 ? -5.396 -35.523 -58.773 1.00 22.39 67 LEU W C 1
ATOM 5476 O O . LEU E 2 67 ? -5.089 -35.947 -57.659 1.00 21.63 67 LEU W O 1
ATOM 5481 N N . ARG E 2 68 ? -4.615 -34.691 -59.459 1.00 20.13 68 ARG W N 1
ATOM 5482 C CA . ARG E 2 68 ? -3.359 -34.232 -58.870 1.00 21.42 68 ARG W CA 1
ATOM 5483 C C . ARG E 2 68 ? -3.656 -33.490 -57.566 1.00 23.39 68 ARG W C 1
ATOM 5484 O O . ARG E 2 68 ? -2.955 -33.668 -56.552 1.00 25.70 68 ARG W O 1
ATOM 5492 N N . ALA E 2 69 ? -4.711 -32.678 -57.583 1.00 20.92 69 ALA W N 1
ATOM 5493 C CA . ALA E 2 69 ? -5.064 -31.875 -56.411 1.00 22.07 69 ALA W CA 1
ATOM 5494 C C . ALA E 2 69 ? -5.479 -32.749 -55.245 1.00 21.84 69 ALA W C 1
ATOM 5495 O O . ALA E 2 69 ? -4.993 -32.570 -54.137 1.00 22.91 69 ALA W O 1
ATOM 5497 N N . MET E 2 70 ? -6.365 -33.708 -55.497 1.00 22.63 70 MET W N 1
ATOM 5498 C CA . MET E 2 70 ? -6.897 -34.544 -54.423 1.00 24.20 70 MET W CA 1
ATOM 5499 C C . MET E 2 70 ? -5.801 -35.442 -53.908 1.00 23.79 70 MET W C 1
ATOM 5500 O O . MET E 2 70 ? -5.742 -35.754 -52.711 1.00 21.80 70 MET W O 1
ATOM 5505 N N . MET E 2 71 ? -4.924 -35.847 -54.822 1.00 22.96 71 MET W N 1
ATOM 5506 C CA . MET E 2 71 ? -3.766 -36.652 -54.444 1.00 23.04 71 MET W CA 1
ATOM 5507 C C . MET E 2 71 ? -2.922 -35.913 -53.428 1.00 25.25 71 MET W C 1
ATOM 5508 O O . MET E 2 71 ? -2.444 -36.523 -52.482 1.00 27.40 71 MET W O 1
ATOM 5513 N N . ARG E 2 72 ? -2.734 -34.605 -53.614 1.00 20.48 72 ARG W N 1
ATOM 5514 C CA . ARG E 2 72 ? -1.951 -33.847 -52.646 1.00 20.65 72 ARG W CA 1
ATOM 5515 C C . ARG E 2 72 ? -2.717 -33.764 -51.334 1.00 24.62 72 ARG W C 1
ATOM 5516 O O . ARG E 2 72 ? -2.147 -34.003 -50.270 1.00 21.82 72 ARG W O 1
ATOM 5524 N N . ASP E 2 73 ? -4.012 -33.453 -51.413 1.00 23.19 73 ASP W N 1
ATOM 5525 C CA . ASP E 2 73 ? -4.811 -33.279 -50.199 1.00 25.29 73 ASP W CA 1
ATOM 5526 C C . ASP E 2 73 ? -4.786 -34.537 -49.338 1.00 26.45 73 ASP W C 1
ATOM 5527 O O . ASP E 2 73 ? -4.755 -34.459 -48.109 1.00 29.74 73 ASP W O 1
ATOM 5532 N N . VAL E 2 74 ? -4.791 -35.694 -49.991 1.00 25.43 74 VAL W N 1
ATOM 5533 C CA . VAL E 2 74 ? -4.812 -36.958 -49.272 1.00 25.98 74 VAL W CA 1
ATOM 5534 C C . VAL E 2 74 ? -3.449 -37.268 -48.686 1.00 28.12 74 VAL W C 1
ATOM 5535 O O . VAL E 2 74 ? -3.351 -37.717 -47.542 1.00 29.03 74 VAL W O 1
ATOM 5539 N N . ALA E 2 75 ? -2.405 -37.017 -49.472 1.00 22.74 75 ALA W N 1
ATOM 5540 C CA . ALA E 2 75 ? -1.050 -37.340 -49.062 1.00 24.26 75 ALA W CA 1
ATOM 5541 C C . ALA E 2 75 ? -0.610 -36.425 -47.927 1.00 30.30 75 ALA W C 1
ATOM 5542 O O . ALA E 2 75 ? 0.195 -36.822 -47.084 1.00 29.99 75 ALA W O 1
ATOM 5544 N N . TRP E 2 76 ? -1.131 -35.200 -47.920 1.00 28.94 76 TRP W N 1
ATOM 5545 C CA . TRP E 2 76 ? -0.729 -34.193 -46.936 1.00 27.02 76 TRP W CA 1
ATOM 5546 C C . TRP E 2 76 ? -1.616 -34.214 -45.696 1.00 25.96 76 TRP W C 1
ATOM 5547 O O . TRP E 2 76 ? -1.408 -33.445 -44.769 1.00 26.11 76 TRP W O 1
ATOM 5558 N N . GLY E 2 77 ? -2.627 -35.073 -45.684 1.00 32.00 77 GLY W N 1
ATOM 5559 C CA . GLY E 2 77 ? -3.549 -35.109 -44.562 1.00 22.51 77 GLY W CA 1
ATOM 5560 C C . GLY E 2 77 ? -4.294 -33.799 -44.440 1.00 27.23 77 GLY W C 1
ATOM 5561 O O . GLY E 2 77 ? -4.618 -33.347 -43.338 1.00 33.35 77 GLY W O 1
ATOM 5562 N N . PHE E 2 78 ? -4.566 -33.190 -45.592 1.00 27.70 78 PHE W N 1
ATOM 5563 C CA . PHE E 2 78 ? -5.285 -31.918 -45.678 1.00 23.60 78 PHE W CA 1
ATOM 5564 C C . PHE E 2 78 ? -4.453 -30.712 -45.264 1.00 25.27 78 PHE W C 1
ATOM 5565 O O . PHE E 2 78 ? -4.962 -29.598 -45.170 1.00 24.64 78 PHE W O 1
ATOM 5573 N N . PHE E 2 79 ? -3.162 -30.942 -45.039 1.00 25.40 79 PHE W N 1
ATOM 5574 C CA . PHE E 2 79 ? -2.212 -29.852 -44.918 1.00 26.33 79 PHE W CA 1
ATOM 5575 C C . PHE E 2 79 ? -2.621 -28.886 -43.803 1.00 26.46 79 PHE W C 1
ATOM 5576 O O . PHE E 2 79 ? -3.054 -29.315 -42.734 1.00 28.25 79 PHE W O 1
ATOM 5584 N N . TYR E 2 80 ? -2.477 -27.588 -44.063 1.00 26.39 80 TYR W N 1
ATOM 5585 C CA . TYR E 2 80 ? -2.866 -26.533 -43.125 1.00 29.67 80 TYR W CA 1
ATOM 5586 C C . TYR E 2 80 ? -3.621 -25.517 -43.935 1.00 21.36 80 TYR W C 1
ATOM 5587 O O . TYR E 2 80 ? -3.438 -25.447 -45.140 1.00 24.14 80 TYR W O 1
ATOM 5596 N N . GLY E 2 81 ? -4.431 -24.697 -43.290 1.00 22.49 81 GLY W N 1
ATOM 5597 C CA . GLY E 2 81 ? -5.118 -23.638 -44.012 1.00 23.35 81 GLY W CA 1
ATOM 5598 C C . GLY E 2 81 ? -5.971 -24.148 -45.169 1.00 27.83 81 GLY W C 1
ATOM 5599 O O . GLY E 2 81 ? -6.601 -25.212 -45.068 1.00 26.50 81 GLY W O 1
ATOM 5600 N N . TRP E 2 82 ? -5.983 -23.401 -46.273 1.00 22.63 82 TRP W N 1
ATOM 5601 C CA . TRP E 2 82 ? -6.893 -23.693 -47.374 1.00 24.01 82 TRP W CA 1
ATOM 5602 C C . TRP E 2 82 ? -6.167 -24.322 -48.559 1.00 23.93 82 TRP W C 1
ATOM 5603 O O . TRP E 2 82 ? -5.273 -23.709 -49.149 1.00 25.33 82 TRP W O 1
ATOM 5614 N N . VAL E 2 83 ? -6.566 -25.539 -48.914 1.00 20.38 83 VAL W N 1
ATOM 5615 C CA . VAL E 2 83 ? -6.041 -26.211 -50.088 1.00 18.29 83 VAL W CA 1
ATOM 5616 C C . VAL E 2 83 ? -7.078 -26.101 -51.220 1.00 25.38 83 VAL W C 1
ATOM 5617 O O . VAL E 2 83 ? -8.140 -26.722 -51.169 1.00 21.19 83 VAL W O 1
ATOM 5621 N N . ASN E 2 84 ? -6.782 -25.286 -52.227 1.00 20.41 84 ASN W N 1
ATOM 5622 C CA . ASN E 2 84 ? -7.740 -25.036 -53.284 1.00 19.73 84 ASN W CA 1
ATOM 5623 C C . ASN E 2 84 ? -7.431 -25.840 -54.535 1.00 26.28 84 ASN W C 1
ATOM 5624 O O . ASN E 2 84 ? -6.309 -25.773 -55.071 1.00 21.75 84 ASN W O 1
ATOM 5629 N N . PHE E 2 85 ? -8.429 -26.616 -54.972 1.00 22.17 85 PHE W N 1
ATOM 5630 C CA . PHE E 2 85 ? -8.319 -27.453 -56.155 1.00 20.34 85 PHE W CA 1
ATOM 5631 C C . PHE E 2 85 ? -8.345 -26.519 -57.331 1.00 20.29 85 PHE W C 1
ATOM 5632 O O . PHE E 2 85 ? -7.699 -26.744 -58.339 1.00 18.19 85 PHE W O 1
ATOM 5640 N N . ASP E 2 86 ? -9.140 -25.471 -57.184 1.00 25.33 86 ASP W N 1
ATOM 5641 C CA . ASP E 2 86 ? -9.258 -24.418 -58.174 1.00 21.67 86 ASP W CA 1
ATOM 5642 C C . ASP E 2 86 ? -10.045 -23.305 -57.500 1.00 23.51 86 ASP W C 1
ATOM 5643 O O . ASP E 2 86 ? -10.269 -23.351 -56.298 1.00 23.99 86 ASP W O 1
ATOM 5648 N N A HIS E 2 87 ? -10.462 -22.297 -58.253 0.63 24.66 87 HIS W N 1
ATOM 5649 N N B HIS E 2 87 ? -10.465 -22.331 -58.301 0.37 24.68 87 HIS W N 1
ATOM 5650 C CA A HIS E 2 87 ? -11.056 -21.119 -57.633 0.63 24.70 87 HIS W CA 1
ATOM 5651 C CA B HIS E 2 87 ? -11.124 -21.115 -57.840 0.37 24.72 87 HIS W CA 1
ATOM 5652 C C A HIS E 2 87 ? -12.474 -21.335 -57.100 0.63 25.58 87 HIS W C 1
ATOM 5653 C C B HIS E 2 87 ? -12.459 -21.341 -57.127 0.37 25.55 87 HIS W C 1
ATOM 5654 O O A HIS E 2 87 ? -13.108 -20.400 -56.610 0.63 25.64 87 HIS W O 1
ATOM 5655 O O B HIS E 2 87 ? -13.020 -20.418 -56.538 0.37 25.64 87 HIS W O 1
ATOM 5668 N N . VAL E 2 88 ? -12.964 -22.566 -57.189 1.00 24.99 88 VAL W N 1
ATOM 5669 C CA . VAL E 2 88 ? -14.269 -22.892 -56.631 1.00 21.73 88 VAL W CA 1
ATOM 5670 C C . VAL E 2 88 ? -14.180 -23.910 -55.496 1.00 25.31 88 VAL W C 1
ATOM 5671 O O . VAL E 2 88 ? -14.784 -23.720 -54.450 1.00 28.59 88 VAL W O 1
ATOM 5675 N N . ILE E 2 89 ? -13.409 -24.974 -55.701 1.00 25.56 89 ILE W N 1
ATOM 5676 C CA . ILE E 2 89 ? -13.417 -26.128 -54.811 1.00 23.89 89 ILE W CA 1
ATOM 5677 C C . ILE E 2 89 ? -12.185 -26.226 -53.923 1.00 23.04 89 ILE W C 1
ATOM 5678 O O . ILE E 2 89 ? -11.065 -26.069 -54.388 1.00 28.18 89 ILE W O 1
ATOM 5683 N N . GLY E 2 90 ? -12.392 -26.512 -52.643 1.00 24.29 90 GLY W N 1
ATOM 5684 C CA . GLY E 2 90 ? -11.289 -26.548 -51.706 1.00 21.75 90 GLY W CA 1
ATOM 5685 C C . GLY E 2 90 ? -11.625 -27.095 -50.331 1.00 25.75 90 GLY W C 1
ATOM 5686 O O . GLY E 2 90 ? -12.786 -27.342 -49.999 1.00 29.55 90 GLY W O 1
ATOM 5687 N N . THR E 2 91 ? -10.588 -27.300 -49.526 1.00 22.01 91 THR W N 1
ATOM 5688 C CA . THR E 2 91 ? -10.756 -27.758 -48.162 1.00 21.96 91 THR W CA 1
ATOM 5689 C C . THR E 2 91 ? -9.988 -26.868 -47.204 1.00 24.56 91 THR W C 1
ATOM 5690 O O . THR E 2 91 ? -9.007 -26.226 -47.576 1.00 28.30 91 THR W O 1
ATOM 5694 N N . ARG E 2 92 ? -10.452 -26.811 -45.968 1.00 26.15 92 ARG W N 1
ATOM 5695 C CA . ARG E 2 92 ? -9.773 -26.036 -44.952 1.00 25.22 92 ARG W CA 1
ATOM 5696 C C . ARG E 2 92 ? -9.581 -27.032 -43.851 1.00 23.82 92 ARG W C 1
ATOM 5697 O O . ARG E 2 92 ? -10.545 -27.618 -43.385 1.00 27.27 92 ARG W O 1
ATOM 5705 N N . ASN E 2 93 ? -8.337 -27.282 -43.471 1.00 27.70 93 ASN W N 1
ATOM 5706 C CA . ASN E 2 93 ? -8.099 -28.234 -42.405 1.00 29.89 93 ASN W CA 1
ATOM 5707 C C . ASN E 2 93 ? -8.309 -27.527 -41.077 1.00 33.44 93 ASN W C 1
ATOM 5708 O O . ASN E 2 93 ? -7.698 -26.477 -40.827 1.00 32.79 93 ASN W O 1
ATOM 5713 N N . TYR E 2 94 ? -9.159 -28.126 -40.255 1.00 25.59 94 TYR W N 1
ATOM 5714 C CA . TYR E 2 94 ? -9.424 -27.661 -38.909 1.00 36.06 94 TYR W CA 1
ATOM 5715 C C . TYR E 2 94 ? -8.852 -28.628 -37.874 1.00 32.81 94 TYR W C 1
ATOM 5716 O O . TYR E 2 94 ? -9.225 -28.597 -36.709 1.00 37.24 94 TYR W O 1
ATOM 5725 N N . TYR E 2 95 ? -7.911 -29.457 -38.317 1.00 31.00 95 TYR W N 1
ATOM 5726 C CA . TYR E 2 95 ? -7.189 -30.360 -37.422 1.00 36.73 95 TYR W CA 1
ATOM 5727 C C . TYR E 2 95 ? -7.990 -31.338 -36.552 1.00 39.82 95 TYR W C 1
ATOM 5728 O O . TYR E 2 95 ? -7.831 -31.379 -35.338 1.00 33.78 95 TYR W O 1
ATOM 5737 N N . GLY E 2 96 ? -8.872 -32.094 -37.198 1.00 34.42 96 GLY W N 1
ATOM 5738 C CA . GLY E 2 96 ? -9.732 -33.066 -36.542 1.00 41.84 96 GLY W CA 1
ATOM 5739 C C . GLY E 2 96 ? -11.019 -33.105 -37.331 1.00 37.97 96 GLY W C 1
ATOM 5740 O O . GLY E 2 96 ? -11.659 -34.137 -37.500 1.00 40.37 96 GLY W O 1
ATOM 5741 N N . LYS E 2 97 ? -11.372 -31.931 -37.817 1.00 39.44 97 LYS W N 1
ATOM 5742 C CA . LYS E 2 97 ? -12.483 -31.698 -38.740 1.00 39.05 97 LYS W CA 1
ATOM 5743 C C . LYS E 2 97 ? -11.952 -31.000 -39.999 1.00 35.67 97 LYS W C 1
ATOM 5744 O O . LYS E 2 97 ? -10.988 -30.234 -39.934 1.00 35.74 97 LYS W O 1
ATOM 5750 N N . VAL E 2 98 ? -12.569 -31.265 -41.146 1.00 33.41 98 VAL W N 1
ATOM 5751 C CA . VAL E 2 98 ? -12.180 -30.592 -42.379 1.00 29.08 98 VAL W CA 1
ATOM 5752 C C . VAL E 2 98 ? -13.401 -30.050 -43.106 1.00 31.07 98 VAL W C 1
ATOM 5753 O O . VAL E 2 98 ? -14.336 -30.800 -43.386 1.00 31.01 98 VAL W O 1
ATOM 5757 N N . ASP E 2 99 ? -13.386 -28.755 -43.419 1.00 26.63 99 ASP W N 1
ATOM 5758 C CA . ASP E 2 99 ? -14.422 -28.160 -44.254 1.00 25.19 99 ASP W CA 1
ATOM 5759 C C . ASP E 2 99 ? -14.206 -28.521 -45.720 1.00 24.80 99 ASP W C 1
ATOM 5760 O O . ASP E 2 99 ? -13.110 -28.369 -46.240 1.00 23.91 99 ASP W O 1
ATOM 5765 N N . LEU E 2 100 ? -15.255 -29.000 -46.388 1.00 28.98 100 LEU W N 1
ATOM 5766 C CA . LEU E 2 100 ? -15.265 -29.040 -47.851 1.00 22.60 100 LEU W CA 1
ATOM 5767 C C . LEU E 2 100 ? -16.165 -27.919 -48.323 1.00 21.34 100 LEU W C 1
ATOM 5768 O O . LEU E 2 100 ? -17.315 -27.829 -47.896 1.00 26.59 100 LEU W O 1
ATOM 5773 N N . TYR E 2 101 ? -15.641 -27.062 -49.194 1.00 20.99 101 TYR W N 1
ATOM 5774 C CA . TYR E 2 101 ? -16.393 -25.911 -49.677 1.00 23.87 101 TYR W CA 1
ATOM 5775 C C . TYR E 2 101 ? -16.382 -25.758 -51.193 1.00 24.94 101 TYR W C 1
ATOM 5776 O O . TYR E 2 101 ? -15.463 -26.211 -51.874 1.00 26.51 101 TYR W O 1
ATOM 5785 N N . ALA E 2 102 ? -17.418 -25.102 -51.707 1.00 29.62 102 ALA W N 1
ATOM 5786 C CA . ALA E 2 102 ? -17.536 -24.791 -53.128 1.00 29.51 102 ALA W CA 1
ATOM 5787 C C . ALA E 2 102 ? -17.923 -23.338 -53.262 1.00 28.71 102 ALA W C 1
ATOM 5788 O O . ALA E 2 102 ? -19.065 -22.978 -52.988 1.00 34.22 102 ALA W O 1
ATOM 5790 N N . GLY E 2 103 ? -16.974 -22.507 -53.684 1.00 27.50 103 GLY W N 1
ATOM 5791 C CA . GLY E 2 103 ? -17.232 -21.101 -53.927 1.00 26.06 103 GLY W CA 1
ATOM 5792 C C . GLY E 2 103 ? -17.229 -20.260 -52.664 1.00 29.52 103 GLY W C 1
ATOM 5793 O O . GLY E 2 103 ? -17.353 -19.043 -52.702 1.00 33.39 103 GLY W O 1
ATOM 5794 N N . THR E 2 104 ? -17.086 -20.905 -51.523 1.00 31.57 104 THR W N 1
ATOM 5795 C CA . THR E 2 104 ? -17.223 -20.180 -50.274 1.00 34.74 104 THR W CA 1
ATOM 5796 C C . THR E 2 104 ? -16.162 -19.098 -50.145 1.00 32.66 104 THR W C 1
ATOM 5797 O O . THR E 2 104 ? -16.415 -18.024 -49.607 1.00 37.65 104 THR W O 1
ATOM 5801 N N . PHE E 2 105 ? -14.973 -19.385 -50.642 1.00 30.84 105 PHE W N 1
ATOM 5802 C CA . PHE E 2 105 ? -13.887 -18.423 -50.558 1.00 33.88 105 PHE W CA 1
ATOM 5803 C C . PHE E 2 105 ? -13.626 -17.792 -51.905 1.00 34.77 105 PHE W C 1
ATOM 5804 O O . PHE E 2 105 ? -12.487 -17.571 -52.298 1.00 33.23 105 PHE W O 1
ATOM 5812 N N . ASN E 2 106 ? -14.726 -17.494 -52.591 1.00 38.62 106 ASN W N 1
ATOM 5813 C CA . ASN E 2 106 ? -14.705 -16.896 -53.914 1.00 40.18 106 ASN W CA 1
ATOM 5814 C C . ASN E 2 106 ? -15.642 -15.694 -53.926 1.00 42.40 106 ASN W C 1
ATOM 5815 O O . ASN E 2 106 ? -16.863 -15.843 -54.054 1.00 37.62 106 ASN W O 1
ATOM 5820 N N . GLY E 2 107 ? -15.059 -14.506 -53.778 1.00 41.28 107 GLY W N 1
ATOM 5821 C CA . GLY E 2 107 ? -15.819 -13.271 -53.715 1.00 38.70 107 GLY W CA 1
ATOM 5822 C C . GLY E 2 107 ? -17.111 -13.280 -54.504 1.00 45.93 107 GLY W C 1
ATOM 5823 O O . GLY E 2 107 ? -18.177 -12.935 -53.981 1.00 45.99 107 GLY W O 1
ATOM 5824 N N . THR E 2 108 ? -17.029 -13.691 -55.763 1.00 43.64 108 THR W N 1
ATOM 5825 C CA . THR E 2 108 ? -18.177 -13.559 -56.650 1.00 48.14 108 THR W CA 1
ATOM 5826 C C . THR E 2 108 ? -19.273 -14.585 -56.356 1.00 44.95 108 THR W C 1
ATOM 5827 O O . THR E 2 108 ? -20.464 -14.250 -56.316 1.00 45.29 108 THR W O 1
ATOM 5831 N N . LEU E 2 109 ? -18.875 -15.834 -56.152 1.00 42.91 109 LEU W N 1
ATOM 5832 C CA . LEU E 2 109 ? -19.850 -16.866 -55.834 1.00 38.79 109 LEU W CA 1
ATOM 5833 C C . LEU E 2 109 ? -20.473 -16.595 -54.464 1.00 40.36 109 LEU W C 1
ATOM 5834 O O . LEU E 2 109 ? -21.684 -16.736 -54.279 1.00 34.61 109 LEU W O 1
ATOM 5839 N N . LYS E 2 110 ? -19.633 -16.174 -53.522 1.00 39.42 110 LYS W N 1
ATOM 5840 C CA . LYS E 2 110 ? -20.052 -15.878 -52.153 1.00 37.42 110 LYS W CA 1
ATOM 5841 C C . LYS E 2 110 ? -21.073 -14.729 -52.116 1.00 35.47 110 LYS W C 1
ATOM 5842 O O . LYS E 2 110 ? -22.149 -14.847 -51.518 1.00 29.01 110 LYS W O 1
ATOM 5848 N N . ALA E 2 111 ? -20.736 -13.623 -52.767 1.00 34.88 111 ALA W N 1
ATOM 5849 C CA . ALA E 2 111 ? -21.661 -12.498 -52.860 1.00 37.37 111 ALA W CA 1
ATOM 5850 C C . ALA E 2 111 ? -23.000 -12.872 -53.507 1.00 35.20 111 ALA W C 1
ATOM 5851 O O . ALA E 2 111 ? -24.029 -12.293 -53.182 1.00 34.10 111 ALA W O 1
ATOM 5853 N N . ALA E 2 112 ? -22.996 -13.841 -54.415 1.00 41.42 112 ALA W N 1
ATOM 5854 C CA . ALA E 2 112 ? -24.248 -14.272 -55.048 1.00 43.02 112 ALA W CA 1
ATOM 5855 C C . ALA E 2 112 ? -24.950 -15.377 -54.253 1.00 41.31 112 ALA W C 1
ATOM 5856 O O . ALA E 2 112 ? -26.009 -15.871 -54.650 1.00 41.48 112 ALA W O 1
ATOM 5858 N N . GLY E 2 113 ? -24.345 -15.767 -53.133 1.00 37.80 113 GLY W N 1
ATOM 5859 C CA . GLY E 2 113 ? -24.896 -16.803 -52.278 1.00 34.69 113 GLY W CA 1
ATOM 5860 C C . GLY E 2 113 ? -25.169 -18.127 -52.966 1.00 34.01 113 GLY W C 1
ATOM 5861 O O . GLY E 2 113 ? -26.182 -18.754 -52.690 1.00 37.68 113 GLY W O 1
ATOM 5862 N N . VAL E 2 114 ? -24.272 -18.551 -53.854 1.00 28.56 114 VAL W N 1
ATOM 5863 C CA . VAL E 2 114 ? -24.378 -19.856 -54.505 1.00 31.25 114 VAL W CA 1
ATOM 5864 C C . VAL E 2 114 ? -23.322 -20.835 -53.991 1.00 36.56 114 VAL W C 1
ATOM 5865 O O . VAL E 2 114 ? -23.146 -21.929 -54.532 1.00 31.86 114 VAL W O 1
ATOM 5869 N N . ASN E 2 115 ? -22.611 -20.431 -52.949 1.00 29.87 115 ASN W N 1
ATOM 5870 C CA . ASN E 2 115 ? -21.594 -21.275 -52.362 1.00 29.01 115 ASN W CA 1
ATOM 5871 C C . ASN E 2 115 ? -22.195 -22.254 -51.356 1.00 27.79 115 ASN W C 1
ATOM 5872 O O . ASN E 2 115 ? -23.300 -22.062 -50.866 1.00 28.62 115 ASN W O 1
ATOM 5877 N N . TYR E 2 116 ? -21.450 -23.300 -51.037 1.00 28.59 116 TYR W N 1
ATOM 5878 C CA . TYR E 2 116 ? -21.822 -24.187 -49.945 1.00 32.23 116 TYR W CA 1
ATOM 5879 C C . TYR E 2 116 ? -20.574 -24.739 -49.252 1.00 30.48 116 TYR W C 1
ATOM 5880 O O . TYR E 2 116 ? -19.580 -25.061 -49.910 1.00 30.05 116 TYR W O 1
ATOM 5889 N N . THR E 2 117 ? -20.633 -24.846 -47.928 1.00 32.31 117 THR W N 1
ATOM 5890 C CA . THR E 2 117 ? -19.560 -25.471 -47.150 1.00 35.54 117 THR W CA 1
ATOM 5891 C C . THR E 2 117 ? -20.163 -26.510 -46.216 1.00 34.46 117 THR W C 1
ATOM 5892 O O . THR E 2 117 ? -21.257 -26.299 -45.702 1.00 38.31 117 THR W O 1
ATOM 5896 N N . GLU E 2 118 ? -19.457 -27.617 -45.992 1.00 30.64 118 GLU W N 1
ATOM 5897 C CA . GLU E 2 118 ? -19.896 -28.614 -45.018 1.00 32.43 118 GLU W CA 1
ATOM 5898 C C . GLU E 2 118 ? -18.706 -29.200 -44.281 1.00 30.81 118 GLU W C 1
ATOM 5899 O O . GLU E 2 118 ? -17.663 -29.437 -44.881 1.00 30.63 118 GLU W O 1
ATOM 5905 N N . ASN E 2 119 ? -18.872 -29.436 -42.983 1.00 34.00 119 ASN W N 1
ATOM 5906 C CA . ASN E 2 119 ? -17.781 -29.902 -42.127 1.00 32.61 119 ASN W CA 1
ATOM 5907 C C . ASN E 2 119 ? -17.772 -31.418 -41.985 1.00 31.13 119 ASN W C 1
ATOM 5908 O O . ASN E 2 119 ? -18.824 -32.048 -42.005 1.00 34.57 119 ASN W O 1
ATOM 5913 N N . PHE E 2 120 ? -16.587 -32.007 -41.854 1.00 31.98 120 PHE W N 1
ATOM 5914 C CA . PHE E 2 120 ? -16.476 -33.465 -41.822 1.00 33.63 120 PHE W CA 1
ATOM 5915 C C . PHE E 2 120 ? -15.424 -33.952 -40.834 1.00 34.38 120 PHE W C 1
ATOM 5916 O O . PHE E 2 120 ? -14.389 -33.318 -40.657 1.00 37.63 120 PHE W O 1
ATOM 5924 N N . GLU E 2 121 ? -15.693 -35.084 -40.191 1.00 32.81 121 GLU W N 1
ATOM 5925 C CA . GLU E 2 121 ? -14.685 -35.734 -39.363 1.00 34.17 121 GLU W CA 1
ATOM 5926 C C . GLU E 2 121 ? -13.585 -36.223 -40.293 1.00 35.51 121 GLU W C 1
ATOM 5927 O O . GLU E 2 121 ? -13.845 -36.943 -41.260 1.00 36.24 121 GLU W O 1
ATOM 5933 N N . THR E 2 122 ? -12.352 -35.841 -40.009 1.00 33.72 122 THR W N 1
ATOM 5934 C CA . THR E 2 122 ? -11.264 -36.149 -40.926 1.00 32.18 122 THR W CA 1
ATOM 5935 C C . THR E 2 122 ? -11.288 -37.570 -41.518 1.00 33.01 122 THR W C 1
ATOM 5936 O O . THR E 2 122 ? -11.147 -37.745 -42.729 1.00 36.29 122 THR W O 1
ATOM 5940 N N . PRO E 2 123 ? -11.484 -38.589 -40.677 1.00 31.22 123 PRO W N 1
ATOM 5941 C CA . PRO E 2 123 ? -11.391 -39.945 -41.235 1.00 28.46 123 PRO W CA 1
ATOM 5942 C C . PRO E 2 123 ? -12.435 -40.252 -42.309 1.00 34.91 123 PRO W C 1
ATOM 5943 O O . PRO E 2 123 ? -12.135 -41.025 -43.225 1.00 31.44 123 PRO W O 1
ATOM 5947 N N . LEU E 2 124 ? -13.627 -39.666 -42.208 1.00 31.67 124 LEU W N 1
ATOM 5948 C CA . LEU E 2 124 ? -14.672 -39.894 -43.208 1.00 30.97 124 LEU W CA 1
ATOM 5949 C C . LEU E 2 124 ? -14.313 -39.278 -44.573 1.00 31.75 124 LEU W C 1
ATOM 5950 O O . LEU E 2 124 ? -14.317 -39.969 -45.604 1.00 29.05 124 LEU W O 1
ATOM 5955 N N . ILE E 2 125 ? -13.993 -37.986 -44.584 1.00 30.75 125 ILE W N 1
ATOM 5956 C CA . ILE E 2 125 ? -13.615 -37.322 -45.825 1.00 28.47 125 ILE W CA 1
ATOM 5957 C C . ILE E 2 125 ? -12.343 -37.932 -46.403 1.00 34.76 125 ILE W C 1
ATOM 5958 O O . ILE E 2 125 ? -12.199 -38.032 -47.628 1.00 33.14 125 ILE W O 1
ATOM 5963 N N . MET E 2 126 ? -11.431 -38.349 -45.526 1.00 27.70 126 MET W N 1
ATOM 5964 C CA . MET E 2 126 ? -10.198 -38.992 -45.982 1.00 32.70 126 MET W CA 1
ATOM 5965 C C . MET E 2 126 ? -10.491 -40.331 -46.650 1.00 26.50 126 MET W C 1
ATOM 5966 O O . MET E 2 126 ? -9.894 -40.667 -47.666 1.00 31.79 126 MET W O 1
ATOM 5971 N N . ALA E 2 127 ? -11.417 -41.089 -46.077 1.00 26.24 127 ALA W N 1
ATOM 5972 C CA . ALA E 2 127 ? -11.783 -42.392 -46.624 1.00 26.05 127 ALA W CA 1
ATOM 5973 C C . ALA E 2 127 ? -12.460 -42.212 -47.973 1.00 28.60 127 ALA W C 1
ATOM 5974 O O . ALA E 2 127 ? -12.143 -42.909 -48.942 1.00 27.03 127 ALA W O 1
ATOM 5976 N N . THR E 2 128 ? -13.388 -41.263 -48.031 1.00 29.73 128 THR W N 1
ATOM 5977 C CA . THR E 2 128 ? -14.039 -40.928 -49.287 1.00 30.25 128 THR W CA 1
ATOM 5978 C C . THR E 2 128 ? -13.017 -40.519 -50.342 1.00 28.63 128 THR W C 1
ATOM 5979 O O . THR E 2 128 ? -13.056 -41.012 -51.472 1.00 31.07 128 THR W O 1
ATOM 5983 N N . PHE E 2 129 ? -12.097 -39.627 -49.979 1.00 27.20 129 PHE W N 1
ATOM 5984 C CA . PHE E 2 129 ? -11.081 -39.174 -50.938 1.00 28.53 129 PHE W CA 1
ATOM 5985 C C . PHE E 2 129 ? -10.176 -40.303 -51.452 1.00 25.04 129 PHE W C 1
ATOM 5986 O O . PHE E 2 129 ? -9.906 -40.392 -52.649 1.00 23.60 129 PHE W O 1
ATOM 5994 N N . LYS E 2 130 ? -9.701 -41.162 -50.556 1.00 26.63 130 LYS W N 1
ATOM 5995 C CA . LYS E 2 130 ? -8.855 -42.280 -50.984 1.00 22.20 130 LYS W CA 1
ATOM 5996 C C . LYS E 2 130 ? -9.624 -43.159 -51.945 1.00 28.38 130 LYS W C 1
ATOM 5997 O O . LYS E 2 130 ? -9.073 -43.668 -52.913 1.00 25.14 130 LYS W O 1
ATOM 6003 N N . ALA E 2 131 ? -10.918 -43.318 -51.673 1.00 30.33 131 ALA W N 1
ATOM 6004 C CA . ALA E 2 131 ? -11.771 -44.159 -52.494 1.00 26.80 131 ALA W CA 1
ATOM 6005 C C . ALA E 2 131 ? -11.976 -43.532 -53.870 1.00 27.66 131 ALA W C 1
ATOM 6006 O O . ALA E 2 131 ? -12.062 -44.244 -54.886 1.00 29.48 131 ALA W O 1
ATOM 6008 N N . ILE E 2 132 ? -12.047 -42.204 -53.911 1.00 26.21 132 ILE W N 1
ATOM 6009 C CA . ILE E 2 132 ? -12.179 -41.505 -55.186 1.00 25.34 132 ILE W CA 1
ATOM 6010 C C . ILE E 2 132 ? -10.911 -41.668 -56.042 1.00 27.97 132 ILE W C 1
ATOM 6011 O O . ILE E 2 132 ? -10.994 -42.029 -57.219 1.00 27.69 132 ILE W O 1
ATOM 6016 N N . LEU E 2 133 ? -9.742 -41.427 -55.452 1.00 26.45 133 LEU W N 1
ATOM 6017 C CA . LEU E 2 133 ? -8.486 -41.622 -56.175 1.00 28.36 133 LEU W CA 1
ATOM 6018 C C . LEU E 2 133 ? -8.412 -43.039 -56.731 1.00 29.64 133 LEU W C 1
ATOM 6019 O O . LEU E 2 133 ? -8.100 -43.244 -57.903 1.00 28.58 133 LEU W O 1
ATOM 6024 N N . ARG E 2 134 ? -8.700 -44.014 -55.880 1.00 31.50 134 ARG W N 1
ATOM 6025 C CA . ARG E 2 134 ? -8.645 -45.411 -56.282 1.00 29.74 134 ARG W CA 1
ATOM 6026 C C . ARG E 2 134 ? -9.494 -45.627 -57.519 1.00 27.47 134 ARG W C 1
ATOM 6027 O O . ARG E 2 134 ? -9.034 -46.191 -58.509 1.00 30.38 134 ARG W O 1
ATOM 6035 N N . ASP E 2 135 ? -10.734 -45.154 -57.472 1.00 31.70 135 ASP W N 1
ATOM 6036 C CA . ASP E 2 135 ? -11.659 -45.410 -58.561 1.00 24.07 135 ASP W CA 1
ATOM 6037 C C . ASP E 2 135 ? -11.373 -44.590 -59.836 1.00 28.93 135 ASP W C 1
ATOM 6038 O O . ASP E 2 135 ? -11.480 -45.113 -60.942 1.00 26.66 135 ASP W O 1
ATOM 6043 N N . TRP E 2 136 ? -10.997 -43.320 -59.691 1.00 27.25 136 TRP W N 1
ATOM 6044 C CA . TRP E 2 136 ? -10.861 -42.441 -60.855 1.00 27.93 136 TRP W CA 1
ATOM 6045 C C . TRP E 2 136 ? -9.459 -42.427 -61.479 1.00 31.87 136 TRP W C 1
ATOM 6046 O O . TRP E 2 136 ? -9.248 -41.842 -62.557 1.00 27.17 136 TRP W O 1
ATOM 6057 N N . THR E 2 137 ? -8.508 -43.070 -60.812 1.00 21.51 137 THR W N 1
ATOM 6058 C CA . THR E 2 137 ? -7.165 -43.140 -61.353 1.00 26.39 137 THR W CA 1
ATOM 6059 C C . THR E 2 137 ? -6.919 -44.440 -62.112 1.00 27.82 137 THR W C 1
ATOM 6060 O O . THR E 2 137 ? -6.803 -45.506 -61.522 1.00 31.78 137 THR W O 1
ATOM 6064 N N . ASN E 2 138 ? -6.823 -44.322 -63.427 1.00 23.81 138 ASN W N 1
ATOM 6065 C CA . ASN E 2 138 ? -6.589 -45.448 -64.302 1.00 27.04 138 ASN W CA 1
ATOM 6066 C C . ASN E 2 138 ? -5.138 -45.844 -64.265 1.00 28.65 138 ASN W C 1
ATOM 6067 O O . ASN E 2 138 ? -4.306 -45.088 -63.778 1.00 31.14 138 ASN W O 1
ATOM 6072 N N . ALA E 2 139 ? -4.840 -47.023 -64.803 1.00 32.09 139 ALA W N 1
ATOM 6073 C CA . ALA E 2 139 ? -3.507 -47.623 -64.705 1.00 31.81 139 ALA W CA 1
ATOM 6074 C C . ALA E 2 139 ? -2.485 -46.826 -65.494 1.00 35.29 139 ALA W C 1
ATOM 6075 O O . ALA E 2 139 ? -1.287 -47.079 -65.414 1.00 40.97 139 ALA W O 1
ATOM 6077 N N . THR E 2 140 ? -2.975 -45.841 -66.226 1.00 28.22 140 THR W N 1
ATOM 6078 C CA . THR E 2 140 ? -2.193 -45.147 -67.211 1.00 27.05 140 THR W CA 1
ATOM 6079 C C . THR E 2 140 ? -1.789 -43.750 -66.690 1.00 30.53 140 THR W C 1
ATOM 6080 O O . THR E 2 140 ? -1.073 -43.007 -67.353 1.00 28.27 140 THR W O 1
ATOM 6084 N N . PHE E 2 141 ? -2.226 -43.421 -65.480 1.00 26.98 141 PHE W N 1
ATOM 6085 C CA . PHE E 2 141 ? -2.067 -42.075 -64.931 1.00 25.66 141 PHE W CA 1
ATOM 6086 C C . PHE E 2 141 ? -1.585 -42.074 -63.475 1.00 27.09 141 PHE W C 1
ATOM 6087 O O . PHE E 2 141 ? -2.206 -42.668 -62.597 1.00 25.83 141 PHE W O 1
ATOM 6095 N N . ASP E 2 142 ? -0.483 -41.376 -63.228 1.00 31.27 142 ASP W N 1
ATOM 6096 C CA . ASP E 2 142 ? 0.084 -41.241 -61.894 1.00 22.50 142 ASP W CA 1
ATOM 6097 C C . ASP E 2 142 ? -0.049 -39.790 -61.439 1.00 25.29 142 ASP W C 1
ATOM 6098 O O . ASP E 2 142 ? 0.715 -38.930 -61.867 1.00 23.61 142 ASP W O 1
ATOM 6103 N N . PRO E 2 143 ? -1.017 -39.521 -60.552 1.00 23.78 143 PRO W N 1
ATOM 6104 C CA . PRO E 2 143 ? -1.371 -38.192 -60.025 1.00 25.83 143 PRO W CA 1
ATOM 6105 C C . PRO E 2 143 ? -0.226 -37.496 -59.271 1.00 23.74 143 PRO W C 1
ATOM 6106 O O . PRO E 2 143 ? -0.326 -36.299 -58.990 1.00 21.87 143 PRO W O 1
ATOM 6110 N N . PHE E 2 144 ? 0.832 -38.235 -58.949 1.00 21.97 144 PHE W N 1
ATOM 6111 C CA . PHE E 2 144 ? 1.953 -37.688 -58.193 1.00 25.23 144 PHE W CA 1
ATOM 6112 C C . PHE E 2 144 ? 3.125 -37.237 -59.078 1.00 24.70 144 PHE W C 1
ATOM 6113 O O . PHE E 2 144 ? 4.143 -36.758 -58.583 1.00 23.45 144 PHE W O 1
ATOM 6121 N N . ALA E 2 145 ? 2.975 -37.390 -60.385 1.00 22.95 145 ALA W N 1
ATOM 6122 C CA . ALA E 2 145 ? 4.062 -37.113 -61.310 1.00 28.44 145 ALA W CA 1
ATOM 6123 C C . ALA E 2 145 ? 3.754 -35.925 -62.209 1.00 27.27 145 ALA W C 1
ATOM 6124 O O . ALA E 2 145 ? 2.595 -35.548 -62.368 1.00 24.39 145 ALA W O 1
ATOM 6126 N N . ALA E 2 146 ? 4.802 -35.340 -62.785 1.00 24.61 146 ALA W N 1
ATOM 6127 C CA . ALA E 2 146 ? 4.643 -34.280 -63.773 1.00 23.48 146 ALA W CA 1
ATOM 6128 C C . ALA E 2 146 ? 4.103 -34.858 -65.066 1.00 25.27 146 ALA W C 1
ATOM 6129 O O . ALA E 2 146 ? 4.213 -36.062 -65.311 1.00 23.81 146 ALA W O 1
ATOM 6131 N N . PRO E 2 147 ? 3.503 -33.999 -65.894 1.00 23.30 147 PRO W N 1
ATOM 6132 C CA . PRO E 2 147 ? 2.833 -34.462 -67.111 1.00 23.44 147 PRO W CA 1
ATOM 6133 C C . PRO E 2 147 ? 3.773 -35.200 -68.057 1.00 22.71 147 PRO W C 1
ATOM 6134 O O . PRO E 2 147 ? 3.397 -36.223 -68.612 1.00 24.56 147 PRO W O 1
ATOM 6138 N N A GLU E 2 148 ? 4.987 -34.684 -68.223 0.43 24.48 148 GLU W N 1
ATOM 6139 N N B GLU E 2 148 ? 4.985 -34.690 -68.219 0.57 24.48 148 GLU W N 1
ATOM 6140 C CA A GLU E 2 148 ? 5.993 -35.311 -69.087 0.43 25.53 148 GLU W CA 1
ATOM 6141 C CA B GLU E 2 148 ? 5.981 -35.321 -69.084 0.57 25.52 148 GLU W CA 1
ATOM 6142 C C A GLU E 2 148 ? 6.348 -36.730 -68.633 0.43 27.46 148 GLU W C 1
ATOM 6143 C C B GLU E 2 148 ? 6.361 -36.728 -68.626 0.57 27.47 148 GLU W C 1
ATOM 6144 O O A GLU E 2 148 ? 6.962 -37.494 -69.378 0.43 27.43 148 GLU W O 1
ATOM 6145 O O B GLU E 2 148 ? 7.003 -37.479 -69.360 0.57 27.43 148 GLU W O 1
ATOM 6156 N N . GLU E 2 149 ? 5.951 -37.079 -67.412 1.00 28.98 149 GLU W N 1
ATOM 6157 C CA . GLU E 2 149 ? 6.339 -38.349 -66.809 1.00 27.72 149 GLU W CA 1
ATOM 6158 C C . GLU E 2 149 ? 5.248 -39.402 -66.814 1.00 28.80 149 GLU W C 1
ATOM 6159 O O . GLU E 2 149 ? 5.478 -40.536 -66.409 1.00 28.80 149 GLU W O 1
ATOM 6165 N N . THR E 2 150 ? 4.041 -39.034 -67.198 1.00 26.65 150 THR W N 1
ATOM 6166 C CA . THR E 2 150 ? 2.951 -39.977 -67.040 1.00 26.09 150 THR W CA 1
ATOM 6167 C C . THR E 2 150 ? 2.043 -39.938 -68.246 1.00 25.06 150 THR W C 1
ATOM 6168 O O . THR E 2 150 ? 2.255 -39.137 -69.165 1.00 25.79 150 THR W O 1
ATOM 6172 N N . GLY E 2 151 ? 1.047 -40.816 -68.252 1.00 20.03 151 GLY W N 1
ATOM 6173 C CA . GLY E 2 151 ? 0.063 -40.831 -69.326 1.00 23.28 151 GLY W CA 1
ATOM 6174 C C . GLY E 2 151 ? -1.152 -39.946 -69.052 1.00 31.67 151 GLY W C 1
ATOM 6175 O O . GLY E 2 151 ? -1.069 -38.923 -68.357 1.00 24.04 151 GLY W O 1
ATOM 6176 N N . SER E 2 152 ? -2.295 -40.354 -69.595 1.00 32.34 152 SER W N 1
ATOM 6177 C CA . SER E 2 152 ? -3.510 -39.558 -69.538 1.00 24.62 152 SER W CA 1
ATOM 6178 C C . SER E 2 152 ? -4.441 -39.980 -68.402 1.00 28.55 152 SER W C 1
ATOM 6179 O O . SER E 2 152 ? -4.553 -41.167 -68.091 1.00 26.24 152 SER W O 1
ATOM 6182 N N . ALA E 2 153 ? -5.125 -39.011 -67.792 1.00 23.00 153 ALA W N 1
ATOM 6183 C CA . ALA E 2 153 ? -6.185 -39.341 -66.843 1.00 26.17 153 ALA W CA 1
ATOM 6184 C C . ALA E 2 153 ? -7.527 -39.425 -67.557 1.00 25.26 153 ALA W C 1
ATOM 6185 O O . ALA E 2 153 ? -8.561 -39.672 -66.922 1.00 22.95 153 ALA W O 1
ATOM 6187 N N . PHE E 2 154 ? -7.506 -39.207 -68.872 1.00 22.02 154 PHE W N 1
ATOM 6188 C CA . PHE E 2 154 ? -8.744 -39.078 -69.633 1.00 30.15 154 PHE W CA 1
ATOM 6189 C C . PHE E 2 154 ? -9.273 -40.418 -70.156 1.00 35.62 154 PHE W C 1
ATOM 6190 O O . PHE E 2 154 ? -8.514 -41.366 -70.372 1.00 32.71 154 PHE W O 1
ATOM 6198 N N . GLY E 2 155 ? -10.588 -40.487 -70.331 1.00 34.41 155 GLY W N 1
ATOM 6199 C CA . GLY E 2 155 ? -11.225 -41.630 -70.958 1.00 33.44 155 GLY W CA 1
ATOM 6200 C C . GLY E 2 155 ? -12.091 -42.392 -69.976 1.00 38.82 155 GLY W C 1
ATOM 6201 O O . GLY E 2 155 ? -12.426 -41.893 -68.901 1.00 36.64 155 GLY W O 1
ATOM 6202 N N . ARG E 2 156 ? -12.446 -43.615 -70.336 1.00 30.98 156 ARG W N 1
ATOM 6203 C CA . ARG E 2 156 ? -13.283 -44.421 -69.475 1.00 30.41 156 ARG W CA 1
ATOM 6204 C C . ARG E 2 156 ? -12.445 -45.214 -68.468 1.00 33.95 156 ARG W C 1
ATOM 6205 O O . ARG E 2 156 ? -11.226 -45.357 -68.626 1.00 28.39 156 ARG W O 1
ATOM 6213 N N . LYS E 2 157 ? -13.090 -45.688 -67.408 1.00 30.71 157 LYS W N 1
ATOM 6214 C CA . LYS E 2 157 ? -12.366 -46.425 -66.384 1.00 32.82 157 LYS W CA 1
ATOM 6215 C C . LYS E 2 157 ? -11.486 -47.478 -67.027 1.00 30.77 157 LYS W C 1
ATOM 6216 O O . LYS E 2 157 ? -11.885 -48.139 -67.984 1.00 31.01 157 LYS W O 1
ATOM 6222 N N . ASN E 2 158 ? -10.275 -47.632 -66.515 1.00 31.55 158 ASN W N 1
ATOM 6223 C CA . ASN E 2 158 ? -9.333 -48.503 -67.187 1.00 28.17 158 ASN W CA 1
ATOM 6224 C C . ASN E 2 158 ? -8.186 -48.968 -66.293 1.00 36.58 158 ASN W C 1
ATOM 6225 O O . ASN E 2 158 ? -7.040 -48.507 -66.418 1.00 33.72 158 ASN W O 1
ATOM 6230 N N . GLY E 2 159 ? -8.504 -49.897 -65.398 1.00 32.84 159 GLY W N 1
ATOM 6231 C CA . GLY E 2 159 ? -7.531 -50.394 -64.451 1.00 30.18 159 GLY W CA 1
ATOM 6232 C C . GLY E 2 159 ? -7.371 -49.494 -63.241 1.00 35.13 159 GLY W C 1
ATOM 6233 O O . GLY E 2 159 ? -8.121 -48.537 -63.031 1.00 29.22 159 GLY W O 1
ATOM 6234 N N . GLU E 2 160 ? -6.378 -49.822 -62.430 1.00 33.59 160 GLU W N 1
ATOM 6235 C CA . GLU E 2 160 ? -6.108 -49.081 -61.220 1.00 35.54 160 GLU W CA 1
ATOM 6236 C C . GLU E 2 160 ? -4.635 -48.730 -61.239 1.00 33.84 160 GLU W C 1
ATOM 6237 O O . GLU E 2 160 ? -3.877 -49.250 -62.064 1.00 37.84 160 GLU W O 1
ATOM 6243 N N . ASN E 2 161 ? -4.228 -47.841 -60.341 1.00 31.63 161 ASN W N 1
ATOM 6244 C CA . ASN E 2 161 ? -2.810 -47.544 -60.156 1.00 34.40 161 ASN W CA 1
ATOM 6245 C C . ASN E 2 161 ? -2.495 -47.420 -58.671 1.00 33.61 161 ASN W C 1
ATOM 6246 O O . ASN E 2 161 ? -2.005 -46.388 -58.221 1.00 31.21 161 ASN W O 1
ATOM 6251 N N . LEU E 2 162 ? -2.806 -48.479 -57.922 1.00 37.64 162 LEU W N 1
ATOM 6252 C CA . LEU E 2 162 ? -2.631 -48.506 -56.471 1.00 40.14 162 LEU W CA 1
ATOM 6253 C C . LEU E 2 162 ? -1.210 -48.147 -56.060 1.00 41.98 162 LEU W C 1
ATOM 6254 O O . LEU E 2 162 ? -0.996 -47.481 -55.040 1.00 35.09 162 LEU W O 1
ATOM 6259 N N . GLU E 2 163 ? -0.243 -48.599 -56.855 1.00 36.96 163 GLU W N 1
ATOM 6260 C CA . GLU E 2 163 ? 1.155 -48.374 -56.529 1.00 40.77 163 GLU W CA 1
ATOM 6261 C C . GLU E 2 163 ? 1.502 -46.891 -56.523 1.00 40.00 163 GLU W C 1
ATOM 6262 O O . GLU E 2 163 ? 2.407 -46.468 -55.803 1.00 48.24 163 GLU W O 1
ATOM 6268 N N . CYS E 2 164 ? 0.783 -46.093 -57.303 1.00 34.90 164 CYS W N 1
ATOM 6269 C CA . CYS E 2 164 ? 1.082 -44.666 -57.351 1.00 32.41 164 CYS W CA 1
ATOM 6270 C C . CYS E 2 164 ? 0.310 -43.864 -56.328 1.00 36.15 164 CYS W C 1
ATOM 6271 O O . CYS E 2 164 ? 0.810 -42.861 -55.830 1.00 39.61 164 CYS W O 1
ATOM 6274 N N . ILE E 2 165 ? -0.904 -44.298 -56.007 1.00 34.11 165 ILE W N 1
ATOM 6275 C CA . ILE E 2 165 ? -1.706 -43.550 -55.058 1.00 34.72 165 ILE W CA 1
ATOM 6276 C C . ILE E 2 165 ? -1.559 -44.022 -53.609 1.00 35.27 165 ILE W C 1
ATOM 6277 O O . ILE E 2 165 ? -1.889 -43.281 -52.687 1.00 39.17 165 ILE W O 1
ATOM 6282 N N . GLU E 2 166 ? -1.077 -45.240 -53.396 1.00 34.57 166 GLU W N 1
ATOM 6283 C CA . GLU E 2 166 ? -0.836 -45.710 -52.026 1.00 36.81 166 GLU W CA 1
ATOM 6284 C C . GLU E 2 166 ? 0.649 -45.887 -51.770 1.00 39.13 166 GLU W C 1
ATOM 6285 O O . GLU E 2 166 ? 1.124 -46.998 -51.533 1.00 43.00 166 GLU W O 1
ATOM 6291 N N . ARG E 2 167 ? 1.399 -44.801 -51.827 1.00 43.51 167 ARG W N 1
ATOM 6292 C CA . ARG E 2 167 ? 2.812 -44.906 -51.537 1.00 41.10 167 ARG W CA 1
ATOM 6293 C C . ARG E 2 167 ? 3.007 -45.017 -50.025 1.00 42.30 167 ARG W C 1
ATOM 6294 O O . ARG E 2 167 ? 2.660 -44.118 -49.272 1.00 48.70 167 ARG W O 1
ATOM 6302 N N . PHE E 2 168 ? 3.510 -46.162 -49.586 1.00 40.86 168 PHE W N 1
ATOM 6303 C CA . PHE E 2 168 ? 3.797 -46.382 -48.174 1.00 40.69 168 PHE W CA 1
ATOM 6304 C C . PHE E 2 168 ? 5.138 -45.747 -47.856 1.00 46.12 168 PHE W C 1
ATOM 6305 O O . PHE E 2 168 ? 6.120 -45.954 -48.579 1.00 42.49 168 PHE W O 1
ATOM 6313 N N . ARG E 2 169 ? 5.186 -44.971 -46.780 1.00 43.43 169 ARG W N 1
ATOM 6314 C CA . ARG E 2 169 ? 6.426 -44.308 -46.397 1.00 44.77 169 ARG W CA 1
ATOM 6315 C C . ARG E 2 169 ? 6.718 -44.516 -44.918 1.00 34.17 169 ARG W C 1
ATOM 6316 O O . ARG E 2 169 ? 5.882 -44.221 -44.073 1.00 29.73 169 ARG W O 1
ATOM 6324 N N . ILE E 2 170 ? 7.904 -45.018 -44.599 1.00 34.86 170 ILE W N 1
ATOM 6325 C CA . ILE E 2 170 ? 8.342 -44.995 -43.210 1.00 35.44 170 ILE W CA 1
ATOM 6326 C C . ILE E 2 170 ? 8.555 -43.539 -42.787 1.00 30.54 170 ILE W C 1
ATOM 6327 O O . ILE E 2 170 ? 9.256 -42.791 -43.455 1.00 30.91 170 ILE W O 1
ATOM 6332 N N . ALA E 2 171 ? 7.943 -43.140 -41.684 1.00 25.99 171 ALA W N 1
ATOM 6333 C CA . ALA E 2 171 ? 8.111 -41.788 -41.171 1.00 30.96 171 ALA W CA 1
ATOM 6334 C C . ALA E 2 171 ? 9.545 -41.547 -40.711 1.00 31.54 171 ALA W C 1
ATOM 6335 O O . ALA E 2 171 ? 10.172 -42.417 -40.123 1.00 31.67 171 ALA W O 1
ATOM 6337 N N . THR E 2 172 ? 10.059 -40.355 -40.964 1.00 27.39 172 THR W N 1
ATOM 6338 C CA . THR E 2 172 ? 11.376 -40.004 -40.457 1.00 31.27 172 THR W CA 1
ATOM 6339 C C . THR E 2 172 ? 11.323 -39.638 -38.974 1.00 31.57 172 THR W C 1
ATOM 6340 O O . THR E 2 172 ? 10.711 -38.633 -38.604 1.00 31.44 172 THR W O 1
ATOM 6344 N N . LYS E 2 173 ? 11.987 -40.428 -38.132 1.00 32.51 173 LYS W N 1
ATOM 6345 C CA . LYS E 2 173 ? 12.124 -40.081 -36.715 1.00 27.18 173 LYS W CA 1
ATOM 6346 C C . LYS E 2 173 ? 13.217 -39.040 -36.440 1.00 28.44 173 LYS W C 1
ATOM 6347 O O . LYS E 2 173 ? 13.027 -38.114 -35.646 1.00 28.82 173 LYS W O 1
ATOM 6353 N N . ARG E 2 174 ? 14.366 -39.200 -37.084 1.00 26.11 174 ARG W N 1
ATOM 6354 C CA . ARG E 2 174 ? 15.501 -38.314 -36.837 1.00 28.94 174 ARG W CA 1
ATOM 6355 C C . ARG E 2 174 ? 16.106 -37.822 -38.154 1.00 26.58 174 ARG W C 1
ATOM 6356 O O . ARG E 2 174 ? 16.161 -36.619 -38.444 1.00 24.98 174 ARG W O 1
ATOM 6364 N N . MET E 2 175 ? 16.564 -38.778 -38.945 1.00 19.79 175 MET W N 1
ATOM 6365 C CA . MET E 2 175 ? 17.190 -38.493 -40.213 1.00 26.00 175 MET W CA 1
ATOM 6366 C C . MET E 2 175 ? 17.099 -39.772 -41.031 1.00 25.92 175 MET W C 1
ATOM 6367 O O . MET E 2 175 ? 17.119 -40.861 -40.475 1.00 28.62 175 MET W O 1
ATOM 6372 N N . PRO E 2 176 ? 16.959 -39.655 -42.353 1.00 26.94 176 PRO W N 1
ATOM 6373 C CA . PRO E 2 176 ? 17.015 -40.878 -43.167 1.00 25.53 176 PRO W CA 1
ATOM 6374 C C . PRO E 2 176 ? 18.375 -41.571 -43.038 1.00 26.76 176 PRO W C 1
ATOM 6375 O O . PRO E 2 176 ? 19.381 -40.908 -42.743 1.00 31.48 176 PRO W O 1
ATOM 6379 N N . GLY E 2 177 ? 18.414 -42.882 -43.256 1.00 25.36 177 GLY W N 1
ATOM 6380 C CA . GLY E 2 177 ? 19.674 -43.604 -43.277 1.00 24.58 177 GLY W CA 1
ATOM 6381 C C . GLY E 2 177 ? 20.093 -44.183 -41.943 1.00 27.13 177 GLY W C 1
ATOM 6382 O O . GLY E 2 177 ? 20.891 -45.120 -41.887 1.00 28.33 177 GLY W O 1
ATOM 6383 N N . LEU E 2 178 ? 19.572 -43.627 -40.857 1.00 28.00 178 LEU W N 1
ATOM 6384 C CA . LEU E 2 178 ? 19.794 -44.234 -39.554 1.00 32.51 178 LEU W CA 1
ATOM 6385 C C . LEU E 2 178 ? 19.119 -45.601 -39.514 1.00 33.61 178 LEU W C 1
ATOM 6386 O O . LEU E 2 178 ? 18.141 -45.852 -40.226 1.00 31.74 178 LEU W O 1
ATOM 6391 N N . GLN E 2 179 ? 19.664 -46.488 -38.693 1.00 33.17 179 GLN W N 1
ATOM 6392 C CA . GLN E 2 179 ? 19.189 -47.863 -38.618 1.00 42.63 179 GLN W CA 1
ATOM 6393 C C . GLN E 2 179 ? 17.674 -48.011 -38.348 1.00 37.55 179 GLN W C 1
ATOM 6394 O O . GLN E 2 179 ? 16.989 -48.764 -39.031 1.00 31.10 179 GLN W O 1
ATOM 6400 N N . ASP E 2 180 ? 17.152 -47.312 -37.349 1.00 31.64 180 ASP W N 1
ATOM 6401 C CA . ASP E 2 180 ? 15.753 -47.513 -36.995 1.00 40.93 180 ASP W CA 1
ATOM 6402 C C . ASP E 2 180 ? 14.834 -46.500 -37.676 1.00 42.51 180 ASP W C 1
ATOM 6403 O O . ASP E 2 180 ? 13.697 -46.279 -37.234 1.00 41.94 180 ASP W O 1
ATOM 6408 N N . ASP E 2 181 ? 15.325 -45.904 -38.760 1.00 38.19 181 ASP W N 1
ATOM 6409 C CA . ASP E 2 181 ? 14.690 -44.728 -39.349 1.00 31.45 181 ASP W CA 1
ATOM 6410 C C . ASP E 2 181 ? 14.311 -44.941 -40.814 1.00 28.71 181 ASP W C 1
ATOM 6411 O O . ASP E 2 181 ? 14.499 -46.031 -41.360 1.00 28.12 181 ASP W O 1
ATOM 6416 N N . SER E 2 182 ? 13.792 -43.891 -41.448 1.00 28.69 182 SER W N 1
ATOM 6417 C CA . SER E 2 182 ? 13.381 -43.961 -42.852 1.00 31.63 182 SER W CA 1
ATOM 6418 C C . SER E 2 182 ? 14.585 -44.193 -43.743 1.00 30.90 182 SER W C 1
ATOM 6419 O O . SER E 2 182 ? 15.658 -43.662 -43.490 1.00 33.48 182 SER W O 1
ATOM 6422 N N . PRO E 2 183 ? 14.405 -44.990 -44.796 1.00 30.91 183 PRO W N 1
ATOM 6423 C CA . PRO E 2 183 ? 15.529 -45.499 -45.584 1.00 33.08 183 PRO W CA 1
ATOM 6424 C C . PRO E 2 183 ? 16.059 -44.458 -46.552 1.00 33.80 183 PRO W C 1
ATOM 6425 O O . PRO E 2 183 ? 15.347 -43.500 -46.866 1.00 31.51 183 PRO W O 1
ATOM 6429 N N . LEU E 2 184 ? 17.286 -44.657 -47.028 1.00 29.43 184 LEU W N 1
ATOM 6430 C CA . LEU E 2 184 ? 17.788 -43.876 -48.157 1.00 34.24 184 LEU W CA 1
ATOM 6431 C C . LEU E 2 184 ? 17.158 -44.437 -49.433 1.00 35.15 184 LEU W C 1
ATOM 6432 O O . LEU E 2 184 ? 16.261 -45.281 -49.363 1.00 32.38 184 LEU W O 1
ATOM 6437 N N . ARG E 2 185 ? 17.614 -43.985 -50.595 1.00 34.06 185 ARG W N 1
ATOM 6438 C CA . ARG E 2 185 ? 16.933 -44.343 -51.836 1.00 38.76 185 ARG W CA 1
ATOM 6439 C C . ARG E 2 185 ? 17.853 -45.006 -52.868 1.00 40.68 185 ARG W C 1
ATOM 6440 O O . ARG E 2 185 ? 17.700 -44.805 -54.082 1.00 33.80 185 ARG W O 1
ATOM 6448 N N . ASN E 2 186 ? 18.806 -45.801 -52.394 1.00 34.51 186 ASN W N 1
ATOM 6449 C CA . ASN E 2 186 ? 19.780 -46.371 -53.313 1.00 41.11 186 ASN W CA 1
ATOM 6450 C C . ASN E 2 186 ? 19.151 -47.389 -54.273 1.00 39.68 186 ASN W C 1
ATOM 6451 O O . ASN E 2 186 ? 19.725 -47.706 -55.305 1.00 40.16 186 ASN W O 1
ATOM 6456 N N . ASP E 2 187 ? 17.961 -47.874 -53.943 1.00 34.61 187 ASP W N 1
ATOM 6457 C CA . ASP E 2 187 ? 17.238 -48.787 -54.826 1.00 40.68 187 ASP W CA 1
ATOM 6458 C C . ASP E 2 187 ? 16.272 -48.071 -55.773 1.00 40.89 187 ASP W C 1
ATOM 6459 O O . ASP E 2 187 ? 15.388 -48.710 -56.332 1.00 47.32 187 ASP W O 1
ATOM 6464 N N . LEU E 2 188 ? 16.416 -46.758 -55.942 1.00 35.36 188 LEU W N 1
ATOM 6465 C CA . LEU E 2 188 ? 15.557 -46.023 -56.879 1.00 32.30 188 LEU W CA 1
ATOM 6466 C C . LEU E 2 188 ? 16.330 -45.353 -58.016 1.00 32.96 188 LEU W C 1
ATOM 6467 O O . LEU E 2 188 ? 17.437 -44.854 -57.834 1.00 29.48 188 LEU W O 1
ATOM 6472 N N . PRO E 2 189 ? 15.730 -45.331 -59.205 1.00 28.91 189 PRO W N 1
ATOM 6473 C CA . PRO E 2 189 ? 16.427 -44.713 -60.330 1.00 25.88 189 PRO W CA 1
ATOM 6474 C C . PRO E 2 189 ? 16.469 -43.196 -60.178 1.00 28.49 189 PRO W C 1
ATOM 6475 O O . PRO E 2 189 ? 15.532 -42.576 -59.646 1.00 28.53 189 PRO W O 1
ATOM 6479 N N . VAL E 2 190 ? 17.568 -42.612 -60.632 1.00 25.53 190 VAL W N 1
ATOM 6480 C CA . VAL E 2 190 ? 17.696 -41.167 -60.729 1.00 30.67 190 VAL W CA 1
ATOM 6481 C C . VAL E 2 190 ? 16.670 -40.639 -61.729 1.00 26.24 190 VAL W C 1
ATOM 6482 O O . VAL E 2 190 ? 16.576 -41.137 -62.848 1.00 29.05 190 VAL W O 1
ATOM 6486 N N . ASN E 2 191 ? 15.907 -39.631 -61.325 1.00 27.02 191 ASN W N 1
ATOM 6487 C CA . ASN E 2 191 ? 14.942 -38.994 -62.223 1.00 26.57 191 ASN W CA 1
ATOM 6488 C C . ASN E 2 191 ? 15.654 -38.363 -63.417 1.00 25.73 191 ASN W C 1
ATOM 6489 O O . ASN E 2 191 ? 16.753 -37.823 -63.271 1.00 22.71 191 ASN W O 1
ATOM 6494 N N . ARG E 2 192 ? 15.027 -38.421 -64.592 1.00 25.26 192 ARG W N 1
ATOM 6495 C CA . ARG E 2 192 ? 15.676 -37.970 -65.826 1.00 30.16 192 ARG W CA 1
ATOM 6496 C C . ARG E 2 192 ? 16.074 -36.494 -65.811 1.00 29.29 192 ARG W C 1
ATOM 6497 O O . ARG E 2 192 ? 16.957 -36.088 -66.570 1.00 32.34 192 ARG W O 1
ATOM 6505 N N . GLN E 2 193 ? 15.429 -35.686 -64.976 1.00 23.50 193 GLN W N 1
ATOM 6506 C CA . GLN E 2 193 ? 15.787 -34.267 -64.922 1.00 23.50 193 GLN W CA 1
ATOM 6507 C C . GLN E 2 193 ? 16.787 -33.959 -63.811 1.00 22.63 193 GLN W C 1
ATOM 6508 O O . GLN E 2 193 ? 17.069 -32.804 -63.524 1.00 26.61 193 GLN W O 1
ATOM 6514 N N . PHE E 2 194 ? 17.322 -35.001 -63.189 1.00 23.03 194 PHE W N 1
ATOM 6515 C CA . PHE E 2 194 ? 18.420 -34.844 -62.248 1.00 22.03 194 PHE W CA 1
ATOM 6516 C C . PHE E 2 194 ? 19.593 -35.730 -62.670 1.00 27.93 194 PHE W C 1
ATOM 6517 O O . PHE E 2 194 ? 20.517 -35.963 -61.886 1.00 30.75 194 PHE W O 1
ATOM 6525 N N . ALA E 2 195 ? 19.571 -36.207 -63.916 1.00 28.29 195 ALA W N 1
ATOM 6526 C CA . ALA E 2 195 ? 20.578 -37.174 -64.372 1.00 30.54 195 ALA W CA 1
ATOM 6527 C C . ALA E 2 195 ? 22.015 -36.669 -64.276 1.00 28.48 195 ALA W C 1
ATOM 6528 O O . ALA E 2 195 ? 22.944 -37.457 -64.369 1.00 34.74 195 ALA W O 1
ATOM 6530 N N . ASP E 2 196 ? 22.201 -35.369 -64.082 1.00 27.73 196 ASP W N 1
ATOM 6531 C CA . ASP E 2 196 ? 23.545 -34.803 -64.019 1.00 31.56 196 ASP W CA 1
ATOM 6532 C C . ASP E 2 196 ? 24.017 -34.586 -62.592 1.00 29.75 196 ASP W C 1
ATOM 6533 O O . ASP E 2 196 ? 25.120 -34.093 -62.378 1.00 32.81 196 ASP W O 1
ATOM 6538 N N . VAL E 2 197 ? 23.182 -34.927 -61.619 1.00 28.29 197 VAL W N 1
ATOM 6539 C CA . VAL E 2 197 ? 23.524 -34.720 -60.206 1.00 26.91 197 VAL W CA 1
ATOM 6540 C C . VAL E 2 197 ? 24.483 -35.787 -59.656 1.00 25.82 197 VAL W C 1
ATOM 6541 O O . VAL E 2 197 ? 24.248 -36.976 -59.812 1.00 27.47 197 VAL W O 1
ATOM 6545 N N . SER E 2 198 ? 25.565 -35.361 -59.015 1.00 24.90 198 SER W N 1
ATOM 6546 C CA . SER E 2 198 ? 26.503 -36.300 -58.408 1.00 27.12 198 SER W CA 1
ATOM 6547 C C . SER E 2 198 ? 25.754 -37.370 -57.621 1.00 32.51 198 SER W C 1
ATOM 6548 O O . SER E 2 198 ? 24.769 -37.066 -56.962 1.00 32.17 198 SER W O 1
ATOM 6551 N N . GLN E 2 199 ? 26.235 -38.610 -57.664 1.00 34.33 199 GLN W N 1
ATOM 6552 C CA . GLN E 2 199 ? 25.640 -39.678 -56.867 1.00 29.76 199 GLN W CA 1
ATOM 6553 C C . GLN E 2 199 ? 26.572 -40.150 -55.744 1.00 37.61 199 GLN W C 1
ATOM 6554 O O . GLN E 2 199 ? 26.399 -41.240 -55.182 1.00 39.16 199 GLN W O 1
ATOM 6560 N N . ASP E 2 200 ? 27.550 -39.319 -55.404 1.00 31.94 200 ASP W N 1
ATOM 6561 C CA . ASP E 2 200 ? 28.524 -39.695 -54.393 1.00 35.03 200 ASP W CA 1
ATOM 6562 C C . ASP E 2 200 ? 28.010 -39.452 -52.995 1.00 35.66 200 ASP W C 1
ATOM 6563 O O . ASP E 2 200 ? 27.426 -38.408 -52.725 1.00 33.91 200 ASP W O 1
ATOM 6568 N N . GLU E 2 201 ? 28.240 -40.425 -52.117 1.00 31.62 201 GLU W N 1
ATOM 6569 C CA . GLU E 2 201 ? 27.911 -40.308 -50.707 1.00 35.80 201 GLU W CA 1
ATOM 6570 C C . GLU E 2 201 ? 29.076 -39.646 -49.981 1.00 35.25 201 GLU W C 1
ATOM 6571 O O . GLU E 2 201 ? 30.225 -39.801 -50.392 1.00 42.90 201 GLU W O 1
ATOM 6577 N N . PRO E 2 202 ? 28.789 -38.919 -48.887 1.00 38.02 202 PRO W N 1
ATOM 6578 C CA . PRO E 2 202 ? 29.871 -38.358 -48.070 1.00 35.94 202 PRO W CA 1
ATOM 6579 C C . PRO E 2 202 ? 30.676 -39.502 -47.453 1.00 40.01 202 PRO W C 1
ATOM 6580 O O . PRO E 2 202 ? 30.154 -40.617 -47.332 1.00 45.36 202 PRO W O 1
ATOM 6584 N N . GLU E 2 203 ? 31.918 -39.241 -47.066 1.00 32.05 203 GLU W N 1
ATOM 6585 C CA . GLU E 2 203 ? 32.724 -40.267 -46.417 1.00 34.00 203 GLU W CA 1
ATOM 6586 C C . GLU E 2 203 ? 32.571 -40.158 -44.916 1.00 37.20 203 GLU W C 1
ATOM 6587 O O . GLU E 2 203 ? 32.778 -39.081 -44.326 1.00 35.79 203 GLU W O 1
ATOM 6593 N N . VAL E 2 204 ? 32.187 -41.274 -44.300 1.00 34.84 204 VAL W N 1
ATOM 6594 C CA . VAL E 2 204 ? 32.135 -41.365 -42.847 1.00 35.55 204 VAL W CA 1
ATOM 6595 C C . VAL E 2 204 ? 33.295 -42.198 -42.301 1.00 44.31 204 VAL W C 1
ATOM 6596 O O . VAL E 2 204 ? 33.432 -43.385 -42.629 1.00 40.33 204 VAL W O 1
ATOM 6600 N N . HIS E 2 205 ? 34.115 -41.578 -41.454 1.00 47.01 205 HIS W N 1
ATOM 6601 C CA . HIS E 2 205 ? 35.255 -42.264 -40.844 1.00 42.32 205 HIS W CA 1
ATOM 6602 C C . HIS E 2 205 ? 35.096 -42.426 -39.329 1.00 45.41 205 HIS W C 1
ATOM 6603 O O . HIS E 2 205 ? 35.357 -41.508 -38.539 1.00 43.06 205 HIS W O 1
ATOM 6610 N N . ALA E 2 206 ? 34.651 -43.609 -38.932 1.00 42.60 206 ALA W N 1
ATOM 6611 C CA . ALA E 2 206 ? 34.405 -43.879 -37.531 1.00 44.28 206 ALA W CA 1
ATOM 6612 C C . ALA E 2 206 ? 35.704 -44.241 -36.835 1.00 46.38 206 ALA W C 1
ATOM 6613 O O . ALA E 2 206 ? 36.417 -45.140 -37.268 1.00 50.58 206 ALA W O 1
ATOM 6615 N N . ALA E 2 207 ? 36.012 -43.526 -35.759 1.00 46.64 207 ALA W N 1
ATOM 6616 C CA . ALA E 2 207 ? 37.086 -43.932 -34.869 1.00 44.46 207 ALA W CA 1
ATOM 6617 C C . ALA E 2 207 ? 36.753 -45.304 -34.285 1.00 54.22 207 ALA W C 1
ATOM 6618 O O . ALA E 2 207 ? 35.579 -45.661 -34.155 1.00 56.76 207 ALA W O 1
ATOM 6620 N N . GLU E 2 208 ? 37.784 -46.067 -33.932 1.00 56.38 208 GLU W N 1
ATOM 6621 C CA . GLU E 2 208 ? 37.600 -47.403 -33.369 1.00 57.48 208 GLU W CA 1
ATOM 6622 C C . GLU E 2 208 ? 36.607 -47.427 -32.203 1.00 54.94 208 GLU W C 1
ATOM 6623 O O . GLU E 2 208 ? 36.662 -46.591 -31.299 1.00 48.09 208 GLU W O 1
ATOM 6629 N N . GLY E 2 209 ? 35.696 -48.393 -32.236 1.00 54.33 209 GLY W N 1
ATOM 6630 C CA . GLY E 2 209 ? 34.672 -48.504 -31.218 1.00 50.59 209 GLY W CA 1
ATOM 6631 C C . GLY E 2 209 ? 33.533 -47.510 -31.401 1.00 62.41 209 GLY W C 1
ATOM 6632 O O . GLY E 2 209 ? 32.785 -47.229 -30.461 1.00 55.27 209 GLY W O 1
ATOM 6633 N N . PHE E 2 210 ? 33.388 -46.973 -32.609 1.00 53.29 210 PHE W N 1
ATOM 6634 C CA . PHE E 2 210 ? 32.336 -45.993 -32.855 1.00 51.76 210 PHE W CA 1
ATOM 6635 C C . PHE E 2 210 ? 31.602 -46.222 -34.170 1.00 54.01 210 PHE W C 1
ATOM 6636 O O . PHE E 2 210 ? 30.874 -45.346 -34.636 1.00 47.40 210 PHE W O 1
ATOM 6644 N N . GLU E 2 211 ? 31.803 -47.391 -34.770 1.00 58.23 211 GLU W N 1
ATOM 6645 C CA . GLU E 2 211 ? 31.096 -47.751 -35.993 1.00 59.41 211 GLU W CA 1
ATOM 6646 C C . GLU E 2 211 ? 29.604 -47.427 -35.871 1.00 60.19 211 GLU W C 1
ATOM 6647 O O . GLU E 2 211 ? 28.956 -47.807 -34.889 1.00 52.67 211 GLU W O 1
ATOM 6653 N N . GLY E 2 212 ? 29.063 -46.718 -36.861 1.00 55.01 212 GLY W N 1
ATOM 6654 C CA . GLY E 2 212 ? 27.635 -46.438 -36.902 1.00 49.73 212 GLY W CA 1
ATOM 6655 C C . GLY E 2 212 ? 27.135 -45.475 -35.838 1.00 43.10 212 GLY W C 1
ATOM 6656 O O . GLY E 2 212 ? 25.948 -45.448 -35.515 1.00 49.17 212 GLY W O 1
ATOM 6657 N N . GLU E 2 213 ? 28.044 -44.687 -35.281 1.00 42.01 213 GLU W N 1
ATOM 6658 C CA . GLU E 2 213 ? 27.676 -43.635 -34.350 1.00 40.86 213 GLU W CA 1
ATOM 6659 C C . GLU E 2 213 ? 27.662 -42.285 -35.061 1.00 39.79 213 GLU W C 1
ATOM 6660 O O . GLU E 2 213 ? 27.208 -41.280 -34.513 1.00 34.63 213 GLU W O 1
ATOM 6666 N N . LEU E 2 214 ? 28.170 -42.264 -36.287 1.00 30.27 214 LEU W N 1
ATOM 6667 C CA . LEU E 2 214 ? 28.182 -41.038 -37.064 1.00 31.37 214 LEU W CA 1
ATOM 6668 C C . LEU E 2 214 ? 27.360 -41.235 -38.321 1.00 28.35 214 LEU W C 1
ATOM 6669 O O . LEU E 2 214 ? 27.354 -42.323 -38.902 1.00 27.04 214 LEU W O 1
ATOM 6674 N N . HIS E 2 215 ? 26.671 -40.179 -38.739 1.00 21.33 215 HIS W N 1
ATOM 6675 C CA . HIS E 2 215 ? 25.698 -40.304 -39.811 1.00 29.96 215 HIS W CA 1
ATOM 6676 C C . HIS E 2 215 ? 25.717 -39.134 -40.773 1.00 23.46 215 HIS W C 1
ATOM 6677 O O . HIS E 2 215 ? 25.712 -37.973 -40.374 1.00 27.83 215 HIS W O 1
ATOM 6684 N N . ALA E 2 216 ? 25.724 -39.458 -42.053 1.00 24.57 216 ALA W N 1
ATOM 6685 C CA . ALA E 2 216 ? 25.744 -38.450 -43.097 1.00 24.26 216 ALA W CA 1
ATOM 6686 C C . ALA E 2 216 ? 25.334 -39.119 -44.397 1.00 23.44 216 ALA W C 1
ATOM 6687 O O . ALA E 2 216 ? 25.765 -40.233 -44.679 1.00 23.04 216 ALA W O 1
ATOM 6689 N N . PHE E 2 217 ? 24.484 -38.458 -45.178 1.00 23.86 217 PHE W N 1
ATOM 6690 C CA . PHE E 2 217 ? 24.109 -38.977 -46.499 1.00 23.04 217 PHE W CA 1
ATOM 6691 C C . PHE E 2 217 ? 24.074 -37.845 -47.506 1.00 23.39 217 PHE W C 1
ATOM 6692 O O . PHE E 2 217 ? 24.184 -36.677 -47.137 1.00 28.72 217 PHE W O 1
ATOM 6700 N N . SER E 2 218 ? 23.931 -38.177 -48.781 1.00 23.79 218 SER W N 1
ATOM 6701 C CA . SER E 2 218 ? 23.818 -37.135 -49.783 1.00 23.30 218 SER W CA 1
ATOM 6702 C C . SER E 2 218 ? 22.367 -36.767 -50.000 1.00 25.21 218 SER W C 1
ATOM 6703 O O . SER E 2 218 ? 21.592 -37.540 -50.556 1.00 23.51 218 SER W O 1
ATOM 6706 N N . LEU E 2 219 ? 22.012 -35.570 -49.558 1.00 23.98 219 LEU W N 1
ATOM 6707 C CA . LEU E 2 219 ? 20.672 -35.057 -49.737 1.00 24.86 219 LEU W CA 1
ATOM 6708 C C . LEU E 2 219 ? 20.327 -34.807 -51.226 1.00 23.79 219 LEU W C 1
ATOM 6709 O O . LEU E 2 219 ? 19.215 -35.089 -51.659 1.00 21.60 219 LEU W O 1
ATOM 6714 N N . PHE E 2 220 ? 21.268 -34.281 -52.005 1.00 27.52 220 PHE W N 1
ATOM 6715 C CA . PHE E 2 220 ? 20.987 -34.010 -53.421 1.00 26.91 220 PHE W CA 1
ATOM 6716 C C . PHE E 2 220 ? 20.718 -35.315 -54.180 1.00 26.87 220 PHE W C 1
ATOM 6717 O O . PHE E 2 220 ? 19.834 -35.374 -55.048 1.00 25.98 220 PHE W O 1
ATOM 6725 N N . LYS E 2 221 ? 21.482 -36.350 -53.834 1.00 21.40 221 LYS W N 1
ATOM 6726 C CA . LYS E 2 221 ? 21.291 -37.691 -54.383 1.00 29.94 221 LYS W CA 1
ATOM 6727 C C . LYS E 2 221 ? 19.927 -38.246 -53.984 1.00 25.77 221 LYS W C 1
ATOM 6728 O O . LYS E 2 221 ? 19.195 -38.820 -54.782 1.00 27.52 221 LYS W O 1
ATOM 6734 N N . TYR E 2 222 ? 19.608 -38.079 -52.718 1.00 24.30 222 TYR W N 1
ATOM 6735 C CA . TYR E 2 222 ? 18.354 -38.542 -52.182 1.00 23.35 222 TYR W CA 1
ATOM 6736 C C . TYR E 2 222 ? 17.215 -37.839 -52.920 1.00 24.21 222 TYR W C 1
ATOM 6737 O O . TYR E 2 222 ? 16.268 -38.492 -53.376 1.00 23.07 222 TYR W O 1
ATOM 6746 N N . LEU E 2 223 ? 17.316 -36.519 -53.072 1.00 19.84 223 LEU W N 1
ATOM 6747 C CA . LEU E 2 223 ? 16.300 -35.785 -53.823 1.00 22.70 223 LEU W CA 1
ATOM 6748 C C . LEU E 2 223 ? 16.284 -36.208 -55.292 1.00 24.91 223 LEU W C 1
ATOM 6749 O O . LEU E 2 223 ? 15.219 -36.352 -55.887 1.00 25.52 223 LEU W O 1
ATOM 6754 N N . SER E 2 224 ? 17.462 -36.434 -55.870 1.00 25.81 224 SER W N 1
ATOM 6755 C CA . SER E 2 224 ? 17.537 -36.757 -57.297 1.00 26.11 224 SER W CA 1
ATOM 6756 C C . SER E 2 224 ? 16.746 -38.021 -57.593 1.00 25.44 224 SER W C 1
ATOM 6757 O O . SER E 2 224 ? 16.375 -38.283 -58.741 1.00 26.62 224 SER W O 1
ATOM 6760 N N . ARG E 2 225 ? 16.505 -38.809 -56.552 1.00 22.73 225 ARG W N 1
ATOM 6761 C CA . ARG E 2 225 ? 15.834 -40.083 -56.725 1.00 26.39 225 ARG W CA 1
ATOM 6762 C C . ARG E 2 225 ? 14.379 -40.033 -56.265 1.00 26.60 225 ARG W C 1
ATOM 6763 O O . ARG E 2 225 ? 13.729 -41.062 -56.141 1.00 28.16 225 ARG W O 1
ATOM 6771 N N . SER E 2 226 ? 13.868 -38.826 -56.044 1.00 27.00 226 SER W N 1
ATOM 6772 C CA . SER E 2 226 ? 12.462 -38.644 -55.697 1.00 27.44 226 SER W CA 1
ATOM 6773 C C . SER E 2 226 ? 11.541 -38.988 -56.860 1.00 26.86 226 SER W C 1
ATOM 6774 O O . SER E 2 226 ? 11.740 -38.509 -57.968 1.00 31.68 226 SER W O 1
ATOM 6777 N N . ASP E 2 227 ? 10.519 -39.792 -56.593 1.00 31.20 227 ASP W N 1
ATOM 6778 C CA . ASP E 2 227 ? 9.616 -40.286 -57.639 1.00 29.57 227 ASP W CA 1
ATOM 6779 C C . ASP E 2 227 ? 8.275 -39.562 -57.652 1.00 30.34 227 ASP W C 1
ATOM 6780 O O . ASP E 2 227 ? 7.349 -39.984 -58.352 1.00 32.49 227 ASP W O 1
ATOM 6785 N N . VAL E 2 228 ? 8.167 -38.483 -56.879 1.00 25.01 228 VAL W N 1
ATOM 6786 C CA . VAL E 2 228 ? 6.928 -37.699 -56.801 1.00 22.46 228 VAL W CA 1
ATOM 6787 C C . VAL E 2 228 ? 7.252 -36.218 -56.839 1.00 21.42 228 VAL W C 1
ATOM 6788 O O . VAL E 2 228 ? 8.368 -35.814 -56.525 1.00 24.12 228 VAL W O 1
ATOM 6792 N N . THR E 2 229 ? 6.277 -35.405 -57.218 1.00 19.65 229 THR W N 1
ATOM 6793 C CA . THR E 2 229 ? 6.464 -33.958 -57.234 1.00 20.46 229 THR W CA 1
ATOM 6794 C C . THR E 2 229 ? 5.560 -33.235 -56.234 1.00 19.26 229 THR W C 1
ATOM 6795 O O . THR E 2 229 ? 4.525 -33.749 -55.830 1.00 18.65 229 THR W O 1
ATOM 6799 N N . TRP E 2 230 ? 5.971 -32.036 -55.843 1.00 21.56 230 TRP W N 1
ATOM 6800 C CA . TRP E 2 230 ? 5.229 -31.235 -54.876 1.00 19.08 230 TRP W CA 1
ATOM 6801 C C . TRP E 2 230 ? 4.793 -32.064 -53.670 1.00 23.40 230 TRP W C 1
ATOM 6802 O O . TRP E 2 230 ? 3.590 -32.204 -53.377 1.00 23.38 230 TRP W O 1
ATOM 6813 N N . ASN E 2 231 ? 5.786 -32.619 -52.976 1.00 19.84 231 ASN W N 1
ATOM 6814 C CA . ASN E 2 231 ? 5.527 -33.423 -51.797 1.00 23.22 231 ASN W CA 1
ATOM 6815 C C . ASN E 2 231 ? 6.590 -33.303 -50.709 1.00 20.56 231 ASN W C 1
ATOM 6816 O O . ASN E 2 231 ? 7.483 -34.140 -50.605 1.00 19.43 231 ASN W O 1
ATOM 6821 N N . PRO E 2 232 ? 6.486 -32.248 -49.896 1.00 23.26 232 PRO W N 1
ATOM 6822 C CA . PRO E 2 232 ? 7.431 -32.042 -48.795 1.00 24.81 232 PRO W CA 1
ATOM 6823 C C . PRO E 2 232 ? 7.525 -33.307 -47.946 1.00 29.22 232 PRO W C 1
ATOM 6824 O O . PRO E 2 232 ? 6.496 -33.804 -47.476 1.00 24.72 232 PRO W O 1
ATOM 6828 N N . SER E 2 233 ? 8.744 -33.818 -47.770 1.00 26.86 233 SER W N 1
ATOM 6829 C CA . SER E 2 233 ? 8.978 -35.037 -47.017 1.00 23.36 233 SER W CA 1
ATOM 6830 C C . SER E 2 233 ? 10.146 -34.812 -46.039 1.00 27.91 233 SER W C 1
ATOM 6831 O O . SER E 2 233 ? 11.171 -34.231 -46.414 1.00 27.90 233 SER W O 1
ATOM 6834 N N . VAL E 2 234 ? 9.991 -35.260 -44.792 1.00 23.06 234 VAL W N 1
ATOM 6835 C CA . VAL E 2 234 ? 10.933 -34.910 -43.727 1.00 24.37 234 VAL W CA 1
ATOM 6836 C C . VAL E 2 234 ? 12.304 -35.584 -43.894 1.00 26.79 234 VAL W C 1
ATOM 6837 O O . VAL E 2 234 ? 12.381 -36.806 -44.023 1.00 25.34 234 VAL W O 1
ATOM 6841 N N . THR E 2 235 ? 13.376 -34.787 -43.877 1.00 21.22 235 THR W N 1
ATOM 6842 C CA . THR E 2 235 ? 14.730 -35.326 -43.962 1.00 22.90 235 THR W CA 1
ATOM 6843 C C . THR E 2 235 ? 15.605 -35.011 -42.752 1.00 22.29 235 THR W C 1
ATOM 6844 O O . THR E 2 235 ? 16.715 -35.501 -42.666 1.00 24.66 235 THR W O 1
ATOM 6848 N N . SER E 2 236 ? 15.119 -34.187 -41.833 1.00 19.28 236 SER W N 1
ATOM 6849 C CA . SER E 2 236 ? 15.807 -34.003 -40.563 1.00 23.00 236 SER W CA 1
ATOM 6850 C C . SER E 2 236 ? 14.875 -33.391 -39.521 1.00 25.85 236 SER W C 1
ATOM 6851 O O . SER E 2 236 ? 14.082 -32.487 -39.819 1.00 23.40 236 SER W O 1
ATOM 6854 N N . VAL E 2 237 ? 14.982 -33.892 -38.296 1.00 24.82 237 VAL W N 1
ATOM 6855 C CA . VAL E 2 237 ? 14.118 -33.466 -37.214 1.00 23.21 237 VAL W CA 1
ATOM 6856 C C . VAL E 2 237 ? 14.917 -32.832 -36.079 1.00 21.13 237 VAL W C 1
ATOM 6857 O O . VAL E 2 237 ? 15.748 -33.479 -35.458 1.00 20.43 237 VAL W O 1
ATOM 6861 N N . CYS E 2 238 ? 14.656 -31.559 -35.818 1.00 21.33 238 CYS W N 1
ATOM 6862 C CA . CYS E 2 238 ? 15.223 -30.879 -34.664 1.00 22.65 238 CYS W CA 1
ATOM 6863 C C . CYS E 2 238 ? 14.079 -30.376 -33.762 1.00 23.30 238 CYS W C 1
ATOM 6864 O O . CYS E 2 238 ? 13.667 -29.205 -33.836 1.00 22.33 238 CYS W O 1
ATOM 6867 N N . LYS E 2 239 ? 13.561 -31.273 -32.926 1.00 23.09 239 LYS W N 1
ATOM 6868 C CA . LYS E 2 239 ? 12.351 -30.997 -32.155 1.00 20.47 239 LYS W CA 1
ATOM 6869 C C . LYS E 2 239 ? 11.183 -30.629 -33.089 1.00 23.41 239 LYS W C 1
ATOM 6870 O O . LYS E 2 239 ? 10.853 -31.401 -33.991 1.00 20.63 239 LYS W O 1
ATOM 6876 N N . ALA E 2 240 ? 10.572 -29.459 -32.891 1.00 19.86 240 ALA W N 1
ATOM 6877 C CA . ALA E 2 240 ? 9.429 -29.070 -33.715 1.00 24.68 240 ALA W CA 1
ATOM 6878 C C . ALA E 2 240 ? 9.840 -28.641 -35.131 1.00 26.79 240 ALA W C 1
ATOM 6879 O O . ALA E 2 240 ? 9.005 -28.585 -36.034 1.00 23.05 240 ALA W O 1
ATOM 6881 N N . SER E 2 241 ? 11.121 -28.321 -35.308 1.00 27.53 241 SER W N 1
ATOM 6882 C CA . SER E 2 241 ? 11.662 -27.891 -36.597 1.00 21.81 241 SER W CA 1
ATOM 6883 C C . SER E 2 241 ? 11.874 -29.084 -37.528 1.00 23.35 241 SER W C 1
ATOM 6884 O O . SER E 2 241 ? 12.610 -30.021 -37.195 1.00 22.83 241 SER W O 1
ATOM 6887 N N . LEU E 2 242 ? 11.215 -29.056 -38.685 1.00 21.05 242 LEU W N 1
ATOM 6888 C CA . LEU E 2 242 ? 11.355 -30.129 -39.672 1.00 21.99 242 LEU W CA 1
ATOM 6889 C C . LEU E 2 242 ? 11.863 -29.607 -41.026 1.00 23.79 242 LEU W C 1
ATOM 6890 O O . LEU E 2 242 ? 11.314 -28.654 -41.606 1.00 21.22 242 LEU W O 1
ATOM 6895 N N . PHE E 2 243 ? 12.921 -30.230 -41.525 1.00 22.46 243 PHE W N 1
ATOM 6896 C CA . PHE E 2 243 ? 13.330 -29.998 -42.903 1.00 24.38 243 PHE W CA 1
ATOM 6897 C C . PHE E 2 243 ? 12.544 -30.946 -43.819 1.00 21.76 243 PHE W C 1
ATOM 6898 O O . PHE E 2 243 ? 12.640 -32.167 -43.682 1.00 22.86 243 PHE W O 1
ATOM 6906 N N . CYS E 2 244 ? 11.756 -30.389 -44.735 1.00 18.75 244 CYS W N 1
ATOM 6907 C CA . CYS E 2 244 ? 10.899 -31.210 -45.599 1.00 22.16 244 CYS W CA 1
ATOM 6908 C C . CYS E 2 244 ? 11.117 -30.915 -47.073 1.00 25.71 244 CYS W C 1
ATOM 6909 O O . CYS E 2 244 ? 10.256 -30.311 -47.712 1.00 22.91 244 CYS W O 1
ATOM 6912 N N . PRO E 2 245 ? 12.265 -31.349 -47.623 1.00 24.60 245 PRO W N 1
ATOM 6913 C CA . PRO E 2 245 ? 12.607 -31.061 -49.021 1.00 21.57 245 PRO W CA 1
ATOM 6914 C C . PRO E 2 245 ? 11.653 -31.784 -49.945 1.00 24.44 245 PRO W C 1
ATOM 6915 O O . PRO E 2 245 ? 11.021 -32.757 -49.529 1.00 24.51 245 PRO W O 1
ATOM 6919 N N . THR E 2 246 ? 11.569 -31.326 -51.188 1.00 23.82 246 THR W N 1
ATOM 6920 C CA . THR E 2 246 ? 10.706 -31.941 -52.189 1.00 22.19 246 THR W CA 1
ATOM 6921 C C . THR E 2 246 ? 11.172 -31.480 -53.573 1.00 23.30 246 THR W C 1
ATOM 6922 O O . THR E 2 246 ? 11.790 -30.427 -53.697 1.00 20.77 246 THR W O 1
ATOM 6926 N N . THR E 2 247 ? 10.900 -32.284 -54.598 1.00 21.75 247 THR W N 1
ATOM 6927 C CA . THR E 2 247 ? 11.292 -31.960 -55.956 1.00 19.69 247 THR W CA 1
ATOM 6928 C C . THR E 2 247 ? 10.071 -31.483 -56.729 1.00 22.07 247 THR W C 1
ATOM 6929 O O . THR E 2 247 ? 9.069 -32.181 -56.802 1.00 22.13 247 THR W O 1
ATOM 6933 N N . GLU E 2 248 ? 10.163 -30.285 -57.296 1.00 20.64 248 GLU W N 1
ATOM 6934 C CA . GLU E 2 248 ? 9.022 -29.620 -57.900 1.00 21.68 248 GLU W CA 1
ATOM 6935 C C . GLU E 2 248 ? 9.158 -29.513 -59.414 1.00 21.75 248 GLU W C 1
ATOM 6936 O O . GLU E 2 248 ? 10.186 -29.080 -59.941 1.00 19.35 248 GLU W O 1
ATOM 6942 N N . GLU E 2 249 ? 8.115 -29.934 -60.114 1.00 22.70 249 GLU W N 1
ATOM 6943 C CA . GLU E 2 249 ? 8.065 -29.829 -61.563 1.00 22.74 249 GLU W CA 1
ATOM 6944 C C . GLU E 2 249 ? 6.690 -29.330 -61.987 1.00 21.87 249 GLU W C 1
ATOM 6945 O O . GLU E 2 249 ? 5.693 -29.627 -61.339 1.00 21.10 249 GLU W O 1
ATOM 6951 N N . PHE E 2 250 ? 6.639 -28.592 -63.090 1.00 20.83 250 PHE W N 1
ATOM 6952 C CA . PHE E 2 250 ? 5.389 -28.024 -63.571 1.00 19.84 250 PHE W CA 1
ATOM 6953 C C . PHE E 2 250 ? 4.749 -27.062 -62.570 1.00 19.33 250 PHE W C 1
ATOM 6954 O O . PHE E 2 250 ? 5.386 -26.124 -62.103 1.00 18.41 250 PHE W O 1
ATOM 6962 N N . ILE E 2 251 ? 3.475 -27.281 -62.276 1.00 19.24 251 ILE W N 1
ATOM 6963 C CA . ILE E 2 251 ? 2.724 -26.396 -61.396 1.00 20.59 251 ILE W CA 1
ATOM 6964 C C . ILE E 2 251 ? 2.237 -27.061 -60.117 1.00 16.77 251 ILE W C 1
ATOM 6965 O O . ILE E 2 251 ? 1.687 -28.153 -60.158 1.00 19.57 251 ILE W O 1
ATOM 6970 N N . LEU E 2 252 ? 2.435 -26.395 -58.983 1.00 18.52 252 LEU W N 1
ATOM 6971 C CA . LEU E 2 252 ? 1.834 -26.846 -57.722 1.00 21.12 252 LEU W CA 1
ATOM 6972 C C . LEU E 2 252 ? 0.355 -27.195 -57.975 1.00 19.44 252 LEU W C 1
ATOM 6973 O O . LEU E 2 252 ? -0.421 -26.356 -58.420 1.00 18.36 252 LEU W O 1
ATOM 6978 N N . PRO E 2 253 ? -0.035 -28.449 -57.722 1.00 20.37 253 PRO W N 1
ATOM 6979 C CA . PRO E 2 253 ? -1.377 -28.913 -58.104 1.00 20.66 253 PRO W CA 1
ATOM 6980 C C . PRO E 2 253 ? -2.561 -28.196 -57.403 1.00 22.85 253 PRO W C 1
ATOM 6981 O O . PRO E 2 253 ? -3.709 -28.468 -57.729 1.00 19.96 253 PRO W O 1
ATOM 6985 N N . VAL E 2 254 ? -2.282 -27.293 -56.470 1.00 18.83 254 VAL W N 1
ATOM 6986 C CA . VAL E 2 254 ? -3.314 -26.516 -55.808 1.00 20.14 254 VAL W CA 1
ATOM 6987 C C . VAL E 2 254 ? -2.784 -25.124 -55.644 1.00 18.90 254 VAL W C 1
ATOM 6988 O O . VAL E 2 254 ? -1.586 -24.916 -55.748 1.00 22.79 254 VAL W O 1
ATOM 6992 N N . PHE E 2 255 ? -3.654 -24.159 -55.379 1.00 20.11 255 PHE W N 1
ATOM 6993 C CA . PHE E 2 255 ? -3.152 -22.933 -54.764 1.00 22.54 255 PHE W CA 1
ATOM 6994 C C . PHE E 2 255 ? -3.472 -22.920 -53.270 1.00 25.17 255 PHE W C 1
ATOM 6995 O O . PHE E 2 255 ? -4.571 -23.291 -52.827 1.00 20.97 255 PHE W O 1
ATOM 7003 N N . HIS E 2 256 ? -2.470 -22.545 -52.491 1.00 25.50 256 HIS W N 1
ATOM 7004 C CA . HIS E 2 256 ? -2.547 -22.696 -51.049 1.00 22.83 256 HIS W CA 1
ATOM 7005 C C . HIS E 2 256 ? -2.827 -21.382 -50.351 1.00 21.23 256 HIS W C 1
ATOM 7006 O O . HIS E 2 256 ? -2.150 -20.385 -50.605 1.00 24.30 256 HIS W O 1
ATOM 7013 N N . GLY E 2 257 ? -3.832 -21.379 -49.483 1.00 17.21 257 GLY W N 1
ATOM 7014 C CA . GLY E 2 257 ? -4.084 -20.246 -48.603 1.00 21.89 257 GLY W CA 1
ATOM 7015 C C . GLY E 2 257 ? -3.489 -20.523 -47.230 1.00 24.10 257 GLY W C 1
ATOM 7016 O O . GLY E 2 257 ? -3.890 -21.478 -46.560 1.00 21.20 257 GLY W O 1
ATOM 7017 N N . ASN E 2 258 ? -2.519 -19.706 -46.825 1.00 23.71 258 ASN W N 1
ATOM 7018 C CA . ASN E 2 258 ? -1.738 -19.954 -45.609 1.00 24.02 258 ASN W CA 1
ATOM 7019 C C . ASN E 2 258 ? -2.482 -19.706 -44.281 1.00 25.54 258 ASN W C 1
ATOM 7020 O O . ASN E 2 258 ? -3.433 -18.936 -44.238 1.00 22.61 258 ASN W O 1
ATOM 7025 N N . ASP E 2 259 ? -2.043 -20.346 -43.197 1.00 22.99 259 ASP W N 1
ATOM 7026 C CA . ASP E 2 259 ? -2.508 -19.955 -41.860 1.00 22.87 259 ASP W CA 1
ATOM 7027 C C . ASP E 2 259 ? -1.375 -19.902 -40.827 1.00 25.41 259 ASP W C 1
ATOM 7028 O O . ASP E 2 259 ? -1.616 -19.825 -39.616 1.00 22.71 259 ASP W O 1
ATOM 7033 N N . ARG E 2 260 ? -0.145 -19.981 -41.324 1.00 26.87 260 ARG W N 1
ATOM 7034 C CA . ARG E 2 260 ? 1.062 -19.807 -40.530 1.00 23.99 260 ARG W CA 1
ATOM 7035 C C . ARG E 2 260 ? 2.111 -19.300 -41.503 1.00 25.87 260 ARG W C 1
ATOM 7036 O O . ARG E 2 260 ? 1.912 -19.388 -42.700 1.00 29.86 260 ARG W O 1
ATOM 7044 N N . VAL E 2 261 ? 3.214 -18.760 -41.009 1.00 22.19 261 VAL W N 1
ATOM 7045 C CA . VAL E 2 261 ? 4.306 -18.367 -41.881 1.00 21.45 261 VAL W CA 1
ATOM 7046 C C . VAL E 2 261 ? 5.003 -19.644 -42.375 1.00 26.99 261 VAL W C 1
ATOM 7047 O O . VAL E 2 261 ? 5.197 -20.587 -41.599 1.00 25.05 261 VAL W O 1
ATOM 7051 N N . GLU E 2 262 ? 5.361 -19.682 -43.658 1.00 20.93 262 GLU W N 1
ATOM 7052 C CA . GLU E 2 262 ? 6.155 -20.781 -44.205 1.00 23.27 262 GLU W CA 1
ATOM 7053 C C . GLU E 2 262 ? 7.511 -20.269 -44.649 1.00 26.04 262 GLU W C 1
ATOM 7054 O O . GLU E 2 262 ? 7.625 -19.099 -45.034 1.00 26.15 262 GLU W O 1
ATOM 7060 N N . TRP E 2 263 ? 8.523 -21.142 -44.614 1.00 20.29 263 TRP W N 1
ATOM 7061 C CA . TRP E 2 263 ? 9.849 -20.803 -45.126 1.00 21.22 263 TRP W CA 1
ATOM 7062 C C . TRP E 2 263 ? 10.269 -21.708 -46.286 1.00 23.74 263 TRP W C 1
ATOM 7063 O O . TRP E 2 263 ? 10.204 -22.936 -46.201 1.00 22.37 263 TRP W O 1
ATOM 7074 N N . PHE E 2 264 ? 10.688 -21.080 -47.379 1.00 24.56 264 PHE W N 1
ATOM 7075 C CA . PHE E 2 264 ? 11.184 -21.786 -48.550 1.00 20.63 264 PHE W CA 1
ATOM 7076 C C . PHE E 2 264 ? 12.681 -21.472 -48.747 1.00 24.98 264 PHE W C 1
ATOM 7077 O O . PHE E 2 264 ? 13.066 -20.302 -48.789 1.00 24.22 264 PHE W O 1
ATOM 7085 N N . ILE E 2 265 ? 13.527 -22.500 -48.840 1.00 26.51 265 ILE W N 1
ATOM 7086 C CA . ILE E 2 265 ? 14.924 -22.319 -49.268 1.00 22.21 265 ILE W CA 1
ATOM 7087 C C . ILE E 2 265 ? 15.148 -23.041 -50.587 1.00 22.23 265 ILE W C 1
ATOM 7088 O O . ILE E 2 265 ? 15.157 -24.279 -50.622 1.00 21.05 265 ILE W O 1
ATOM 7093 N N . GLN E 2 266 ? 15.332 -22.287 -51.667 1.00 19.04 266 GLN W N 1
ATOM 7094 C CA . GLN E 2 266 ? 15.465 -22.895 -52.990 1.00 18.91 266 GLN W CA 1
ATOM 7095 C C . GLN E 2 266 ? 16.875 -23.482 -53.179 1.00 23.23 266 GLN W C 1
ATOM 7096 O O . GLN E 2 266 ? 17.871 -22.757 -53.134 1.00 24.06 266 GLN W O 1
ATOM 7102 N N . MET E 2 267 ? 16.968 -24.793 -53.384 1.00 18.13 267 MET W N 1
ATOM 7103 C CA . MET E 2 267 ? 18.284 -25.434 -53.385 1.00 21.37 267 MET W CA 1
ATOM 7104 C C . MET E 2 267 ? 18.888 -25.606 -54.775 1.00 20.93 267 MET W C 1
ATOM 7105 O O . MET E 2 267 ? 20.106 -25.497 -54.942 1.00 23.88 267 MET W O 1
ATOM 7110 N N . SER E 2 268 ? 18.042 -25.870 -55.768 1.00 19.63 268 SER W N 1
ATOM 7111 C CA . SER E 2 268 ? 18.503 -25.967 -57.150 1.00 22.34 268 SER W CA 1
ATOM 7112 C C . SER E 2 268 ? 17.535 -25.291 -58.105 1.00 23.03 268 SER W C 1
ATOM 7113 O O . SER E 2 268 ? 16.343 -25.211 -57.830 1.00 25.65 268 SER W O 1
ATOM 7116 N N . ASP E 2 269 ? 18.061 -24.797 -59.220 1.00 21.07 269 ASP W N 1
ATOM 7117 C CA . ASP E 2 269 ? 17.247 -24.243 -60.286 1.00 22.88 269 ASP W CA 1
ATOM 7118 C C . ASP E 2 269 ? 16.413 -23.046 -59.827 1.00 28.30 269 ASP W C 1
ATOM 7119 O O . ASP E 2 269 ? 16.929 -22.178 -59.116 1.00 24.69 269 ASP W O 1
ATOM 7124 N N . GLU E 2 270 ? 15.147 -22.986 -60.240 1.00 21.15 270 GLU W N 1
ATOM 7125 C CA . GLU E 2 270 ? 14.292 -21.871 -59.855 1.00 22.19 270 GLU W CA 1
ATOM 7126 C C . GLU E 2 270 ? 12.816 -22.218 -59.873 1.00 21.55 270 GLU W C 1
ATOM 7127 O O . GLU E 2 270 ? 12.381 -23.077 -60.636 1.00 19.55 270 GLU W O 1
ATOM 7133 N N . ILE E 2 271 ? 12.063 -21.526 -59.021 1.00 20.76 271 ILE W N 1
ATOM 7134 C CA . ILE E 2 271 ? 10.612 -21.634 -58.942 1.00 20.25 271 ILE W CA 1
ATOM 7135 C C . ILE E 2 271 ? 9.993 -20.234 -58.922 1.00 23.14 271 ILE W C 1
ATOM 7136 O O . ILE E 2 271 ? 10.540 -19.301 -58.309 1.00 20.74 271 ILE W O 1
ATOM 7141 N N . VAL E 2 272 ? 8.852 -20.075 -59.585 1.00 20.30 272 VAL W N 1
ATOM 7142 C CA . VAL E 2 272 ? 8.140 -18.804 -59.516 1.00 18.89 272 VAL W CA 1
ATOM 7143 C C . VAL E 2 272 ? 6.839 -18.895 -58.704 1.00 23.54 272 VAL W C 1
ATOM 7144 O O . VAL E 2 272 ? 5.980 -19.759 -58.947 1.00 22.56 272 VAL W O 1
ATOM 7148 N N . TRP E 2 273 ? 6.691 -17.981 -57.749 1.00 21.79 273 TRP W N 1
ATOM 7149 C CA . TRP E 2 273 ? 5.493 -17.941 -56.924 1.00 21.97 273 TRP W CA 1
ATOM 7150 C C . TRP E 2 273 ? 4.589 -16.736 -57.202 1.00 25.80 273 TRP W C 1
ATOM 7151 O O . TRP E 2 273 ? 5.026 -15.593 -57.104 1.00 27.19 273 TRP W O 1
ATOM 7162 N N . ASP E 2 274 ? 3.336 -17.005 -57.569 1.00 21.66 274 ASP W N 1
ATOM 7163 C CA . ASP E 2 274 ? 2.294 -15.982 -57.581 1.00 25.42 274 ASP W CA 1
ATOM 7164 C C . ASP E 2 274 ? 1.823 -15.800 -56.154 1.00 24.02 274 ASP W C 1
ATOM 7165 O O . ASP E 2 274 ? 1.386 -16.764 -55.520 1.00 25.48 274 ASP W O 1
ATOM 7170 N N . VAL E 2 275 ? 1.888 -14.584 -55.635 1.00 21.55 275 VAL W N 1
ATOM 7171 C CA . VAL E 2 275 ? 1.451 -14.368 -54.269 1.00 20.77 275 VAL W CA 1
ATOM 7172 C C . VAL E 2 275 ? 0.349 -13.348 -54.203 1.00 22.83 275 VAL W C 1
ATOM 7173 O O . VAL E 2 275 ? 0.507 -12.219 -54.666 1.00 22.25 275 VAL W O 1
ATOM 7177 N N . GLY E 2 276 ? -0.775 -13.752 -53.620 1.00 26.02 276 GLY W N 1
ATOM 7178 C CA . GLY E 2 276 ? -1.921 -12.871 -53.521 1.00 25.91 276 GLY W CA 1
ATOM 7179 C C . GLY E 2 276 ? -2.628 -12.857 -52.180 1.00 31.77 276 GLY W C 1
ATOM 7180 O O . GLY E 2 276 ? -2.235 -13.535 -51.222 1.00 31.23 276 GLY W O 1
ATOM 7181 N N . ASP E 2 277 ? -3.694 -12.068 -52.130 1.00 38.68 277 ASP W N 1
ATOM 7182 C CA . ASP E 2 277 ? -4.517 -11.910 -50.944 1.00 43.14 277 ASP W CA 1
ATOM 7183 C C . ASP E 2 277 ? -5.346 -13.157 -50.641 1.00 42.49 277 ASP W C 1
ATOM 7184 O O . ASP E 2 277 ? -6.003 -13.710 -51.523 1.00 42.22 277 ASP W O 1
ATOM 7189 N N . LYS E 2 278 ? -5.268 -13.623 -49.400 1.00 47.22 278 LYS W N 1
ATOM 7190 C CA . LYS E 2 278 ? -5.973 -14.827 -48.992 1.00 47.69 278 LYS W CA 1
ATOM 7191 C C . LYS E 2 278 ? -7.452 -14.689 -49.303 1.00 54.97 278 LYS W C 1
ATOM 7192 O O . LYS E 2 278 ? -8.092 -15.627 -49.766 1.00 47.52 278 LYS W O 1
ATOM 7198 N N . ASP E 2 279 ? -8.013 -13.519 -49.032 1.00 62.39 279 ASP W N 1
ATOM 7199 C CA . ASP E 2 279 ? -9.426 -13.321 -49.311 1.00 66.60 279 ASP W CA 1
ATOM 7200 C C . ASP E 2 279 ? -9.707 -12.577 -50.617 1.00 66.62 279 ASP W C 1
ATOM 7201 O O . ASP E 2 279 ? -10.507 -13.033 -51.430 1.00 65.79 279 ASP W O 1
ATOM 7206 N N . ASP E 2 280 ? -9.045 -11.442 -50.819 1.00 67.30 280 ASP W N 1
ATOM 7207 C CA . ASP E 2 280 ? -9.253 -10.632 -52.022 1.00 66.55 280 ASP W CA 1
ATOM 7208 C C . ASP E 2 280 ? -8.857 -11.289 -53.338 1.00 61.59 280 ASP W C 1
ATOM 7209 O O . ASP E 2 280 ? -9.559 -11.167 -54.338 1.00 59.40 280 ASP W O 1
ATOM 7214 N N . GLY E 2 281 ? -7.725 -11.980 -53.322 1.00 57.94 281 GLY W N 1
ATOM 7215 C CA . GLY E 2 281 ? -7.168 -12.590 -54.512 1.00 44.78 281 GLY W CA 1
ATOM 7216 C C . GLY E 2 281 ? -6.293 -11.548 -55.186 1.00 42.92 281 GLY W C 1
ATOM 7217 O O . GLY E 2 281 ? -5.623 -11.821 -56.177 1.00 39.22 281 GLY W O 1
ATOM 7218 N N . ASN E 2 282 ? -6.303 -10.346 -54.621 1.00 42.68 282 ASN W N 1
ATOM 7219 C CA . ASN E 2 282 ? -5.516 -9.231 -55.128 1.00 38.07 282 ASN W CA 1
ATOM 7220 C C . ASN E 2 282 ? -4.026 -9.564 -55.116 1.00 35.78 282 ASN W C 1
ATOM 7221 O O . ASN E 2 282 ? -3.514 -10.104 -54.142 1.00 31.74 282 ASN W O 1
ATOM 7226 N N . PRO E 2 283 ? -3.337 -9.255 -56.208 1.00 27.50 283 PRO W N 1
ATOM 7227 C CA . PRO E 2 283 ? -1.915 -9.561 -56.321 1.00 30.53 283 PRO W CA 1
ATOM 7228 C C . PRO E 2 283 ? -1.113 -8.797 -55.263 1.00 29.43 283 PRO W C 1
ATOM 7229 O O . PRO E 2 283 ? -1.345 -7.601 -55.042 1.00 24.78 283 PRO W O 1
ATOM 7233 N N . ARG E 2 284 ? -0.182 -9.490 -54.616 1.00 24.41 284 ARG W N 1
ATOM 7234 C CA . ARG E 2 284 ? 0.724 -8.851 -53.675 1.00 25.14 284 ARG W CA 1
ATOM 7235 C C . ARG E 2 284 ? 2.151 -8.856 -54.221 1.00 26.22 284 ARG W C 1
ATOM 7236 O O . ARG E 2 284 ? 2.867 -7.858 -54.151 1.00 23.55 284 ARG W O 1
ATOM 7244 N N . ALA E 2 285 ? 2.554 -9.978 -54.797 1.00 25.94 285 ALA W N 1
ATOM 7245 C CA . ALA E 2 285 ? 3.918 -10.107 -55.262 1.00 23.36 285 ALA W CA 1
ATOM 7246 C C . ALA E 2 285 ? 4.089 -11.266 -56.232 1.00 25.24 285 ALA W C 1
ATOM 7247 O O . ALA E 2 285 ? 3.283 -12.197 -56.264 1.00 27.59 285 ALA W O 1
ATOM 7249 N N . ARG E 2 286 ? 5.135 -11.180 -57.041 1.00 25.73 286 ARG W N 1
ATOM 7250 C CA . ARG E 2 286 ? 5.563 -12.277 -57.890 1.00 27.46 286 ARG W CA 1
ATOM 7251 C C . ARG E 2 286 ? 7.013 -12.606 -57.544 1.00 22.92 286 ARG W C 1
ATOM 7252 O O . ARG E 2 286 ? 7.924 -11.842 -57.853 1.00 31.68 286 ARG W O 1
ATOM 7260 N N . ILE E 2 287 ? 7.224 -13.732 -56.875 1.00 23.66 287 ILE W N 1
ATOM 7261 C CA . ILE E 2 287 ? 8.543 -14.074 -56.358 1.00 22.00 287 ILE W CA 1
ATOM 7262 C C . ILE E 2 287 ? 9.253 -15.161 -57.174 1.00 21.37 287 ILE W C 1
ATOM 7263 O O . ILE E 2 287 ? 8.742 -16.264 -57.332 1.00 21.98 287 ILE W O 1
ATOM 7268 N N . THR E 2 288 ? 10.440 -14.835 -57.682 1.00 21.80 288 THR W N 1
ATOM 7269 C CA . THR E 2 288 ? 11.261 -15.792 -58.401 1.00 20.28 288 THR W CA 1
ATOM 7270 C C . THR E 2 288 ? 12.361 -16.267 -57.475 1.00 21.13 288 THR W C 1
ATOM 7271 O O . THR E 2 288 ? 13.174 -15.481 -57.020 1.00 25.81 288 THR W O 1
ATOM 7275 N N . MET E 2 289 ? 12.382 -17.554 -57.170 1.00 23.44 289 MET W N 1
ATOM 7276 C CA . MET E 2 289 ? 13.370 -18.058 -56.230 1.00 19.43 289 MET W CA 1
ATOM 7277 C C . MET E 2 289 ? 14.435 -18.859 -56.959 1.00 23.14 289 MET W C 1
ATOM 7278 O O . MET E 2 289 ? 14.142 -19.873 -57.605 1.00 26.28 289 MET W O 1
ATOM 7283 N N . ARG E 2 290 ? 15.669 -18.381 -56.859 1.00 20.13 290 ARG W N 1
ATOM 7284 C CA . ARG E 2 290 ? 16.809 -19.007 -57.503 1.00 21.37 290 ARG W CA 1
ATOM 7285 C C . ARG E 2 290 ? 17.648 -19.759 -56.484 1.00 22.29 290 ARG W C 1
ATOM 7286 O O . ARG E 2 290 ? 17.464 -19.608 -55.275 1.00 19.69 290 ARG W O 1
ATOM 7294 N N . ALA E 2 291 ? 18.574 -20.566 -56.980 1.00 21.20 291 ALA W N 1
ATOM 7295 C CA . ALA E 2 291 ? 19.394 -21.409 -56.119 1.00 22.39 291 ALA W CA 1
ATOM 7296 C C . ALA E 2 291 ? 20.013 -20.594 -54.986 1.00 25.74 291 ALA W C 1
ATOM 7297 O O . ALA E 2 291 ? 20.690 -19.579 -55.229 1.00 22.04 291 ALA W O 1
ATOM 7299 N N . GLY E 2 292 ? 19.777 -21.040 -53.752 1.00 20.43 292 GLY W N 1
ATOM 7300 C CA . GLY E 2 292 ? 20.252 -20.326 -52.582 1.00 21.30 292 GLY W CA 1
ATOM 7301 C C . GLY E 2 292 ? 19.291 -19.323 -51.958 1.00 20.84 292 GLY W C 1
ATOM 7302 O O . GLY E 2 292 ? 19.527 -18.852 -50.856 1.00 21.44 292 GLY W O 1
ATOM 7303 N N . ASP E 2 293 ? 18.205 -18.985 -52.642 1.00 20.37 293 ASP W N 1
ATOM 7304 C CA . ASP E 2 293 ? 17.236 -18.051 -52.067 1.00 22.32 293 ASP W CA 1
ATOM 7305 C C . ASP E 2 293 ? 16.464 -18.587 -50.843 1.00 25.61 293 ASP W C 1
ATOM 7306 O O . ASP E 2 293 ? 16.142 -19.783 -50.743 1.00 20.61 293 ASP W O 1
ATOM 7311 N N . VAL E 2 294 ? 16.198 -17.665 -49.917 1.00 24.63 294 VAL W N 1
ATOM 7312 C CA . VAL E 2 294 ? 15.443 -17.916 -48.697 1.00 25.87 294 VAL W CA 1
ATOM 7313 C C . VAL E 2 294 ? 14.268 -16.942 -48.615 1.00 25.52 294 VAL W C 1
ATOM 7314 O O . VAL E 2 294 ? 14.442 -15.726 -48.712 1.00 26.36 294 VAL W O 1
ATOM 7318 N N . CYS E 2 295 ? 13.072 -17.475 -48.434 1.00 22.13 295 CYS W N 1
ATOM 7319 C CA . CYS E 2 295 ? 11.885 -16.641 -48.449 1.00 20.16 295 CYS W CA 1
ATOM 7320 C C . CYS E 2 295 ? 10.885 -17.109 -47.395 1.00 23.31 295 CYS W C 1
ATOM 7321 O O . CYS E 2 295 ? 10.676 -18.312 -47.202 1.00 22.68 295 CYS W O 1
ATOM 7324 N N . ALA E 2 296 ? 10.295 -16.138 -46.703 1.00 22.88 296 ALA W N 1
ATOM 7325 C CA . ALA E 2 296 ? 9.192 -16.374 -45.785 1.00 19.58 296 ALA W CA 1
ATOM 7326 C C . ALA E 2 296 ? 7.882 -16.084 -46.514 1.00 18.78 296 ALA W C 1
ATOM 7327 O O . ALA E 2 296 ? 7.673 -14.987 -47.028 1.00 25.25 296 ALA W O 1
ATOM 7329 N N . MET E 2 297 ? 7.005 -17.075 -46.577 1.00 18.66 297 MET W N 1
ATOM 7330 C CA . MET E 2 297 ? 5.659 -16.852 -47.092 1.00 22.01 297 MET W CA 1
ATOM 7331 C C . MET E 2 297 ? 4.706 -16.544 -45.922 1.00 18.95 297 MET W C 1
ATOM 7332 O O . MET E 2 297 ? 4.474 -17.386 -45.056 1.00 19.49 297 MET W O 1
ATOM 7337 N N . PRO E 2 298 ? 4.174 -15.319 -45.883 1.00 21.31 298 PRO W N 1
ATOM 7338 C CA . PRO E 2 298 ? 3.393 -14.848 -44.731 1.00 24.41 298 PRO W CA 1
ATOM 7339 C C . PRO E 2 298 ? 2.098 -15.625 -44.509 1.00 28.88 298 PRO W C 1
ATOM 7340 O O . PRO E 2 298 ? 1.599 -16.339 -45.396 1.00 28.15 298 PRO W O 1
ATOM 7344 N N . ALA E 2 299 ? 1.546 -15.463 -43.313 1.00 23.65 299 ALA W N 1
ATOM 7345 C CA . ALA E 2 299 ? 0.383 -16.228 -42.905 1.00 23.30 299 ALA W CA 1
ATOM 7346 C C . ALA E 2 299 ? -0.915 -15.700 -43.520 1.00 29.76 299 ALA W C 1
ATOM 7347 O O . ALA E 2 299 ? -1.968 -16.323 -43.361 1.00 30.01 299 ALA W O 1
ATOM 7349 N N . ASP E 2 300 ? -0.849 -14.563 -44.215 1.00 23.73 300 ASP W N 1
ATOM 7350 C CA . ASP E 2 300 ? -2.070 -13.912 -44.706 1.00 29.95 300 ASP W CA 1
ATOM 7351 C C . ASP E 2 300 ? -2.174 -13.848 -46.230 1.00 30.54 300 ASP W C 1
ATOM 7352 O O . ASP E 2 300 ? -2.913 -13.031 -46.779 1.00 29.00 300 ASP W O 1
ATOM 7357 N N . ILE E 2 301 ? -1.430 -14.705 -46.915 1.00 24.82 301 ILE W N 1
ATOM 7358 C CA . ILE E 2 301 ? -1.490 -14.720 -48.366 1.00 27.04 301 ILE W CA 1
ATOM 7359 C C . ILE E 2 301 ? -1.861 -16.109 -48.854 1.00 24.65 301 ILE W C 1
ATOM 7360 O O . ILE E 2 301 ? -1.916 -17.064 -48.083 1.00 23.95 301 ILE W O 1
ATOM 7365 N N . ARG E 2 302 ? -2.138 -16.205 -50.142 1.00 26.92 302 ARG W N 1
ATOM 7366 C CA . ARG E 2 302 ? -2.250 -17.493 -50.816 1.00 26.57 302 ARG W CA 1
ATOM 7367 C C . ARG E 2 302 ? -1.273 -17.449 -51.989 1.00 26.74 302 ARG W C 1
ATOM 7368 O O . ARG E 2 302 ? -0.884 -16.366 -52.447 1.00 23.72 302 ARG W O 1
ATOM 7376 N N . HIS E 2 303 ? -0.870 -18.610 -52.483 1.00 23.44 303 HIS W N 1
ATOM 7377 C CA . HIS E 2 303 ? 0.185 -18.646 -53.483 1.00 21.62 303 HIS W CA 1
ATOM 7378 C C . HIS E 2 303 ? 0.194 -19.964 -54.248 1.00 21.16 303 HIS W C 1
ATOM 7379 O O . HIS E 2 303 ? -0.447 -20.922 -53.841 1.00 24.26 303 HIS W O 1
ATOM 7386 N N . GLN E 2 304 ? 0.913 -19.998 -55.364 1.00 20.01 304 GLN W N 1
ATOM 7387 C CA . GLN E 2 304 ? 1.009 -21.192 -56.191 1.00 20.36 304 GLN W CA 1
ATOM 7388 C C . GLN E 2 304 ? 2.351 -21.092 -56.891 1.00 21.73 304 GLN W C 1
ATOM 7389 O O . GLN E 2 304 ? 2.791 -19.990 -57.230 1.00 27.25 304 GLN W O 1
ATOM 7395 N N . GLY E 2 305 ? 3.025 -22.220 -57.086 1.00 23.88 305 GLY W N 1
ATOM 7396 C CA . GLY E 2 305 ? 4.363 -22.204 -57.657 1.00 21.85 305 GLY W CA 1
ATOM 7397 C C . GLY E 2 305 ? 4.459 -22.751 -59.073 1.00 23.69 305 GLY W C 1
ATOM 7398 O O . GLY E 2 305 ? 3.624 -23.549 -59.509 1.00 23.03 305 GLY W O 1
ATOM 7399 N N . TYR E 2 306 ? 5.488 -22.313 -59.791 1.00 21.61 306 TYR W N 1
ATOM 7400 C CA . TYR E 2 306 ? 5.738 -22.774 -61.148 1.00 19.96 306 TYR W CA 1
ATOM 7401 C C . TYR E 2 306 ? 7.203 -23.150 -61.279 1.00 23.06 306 TYR W C 1
ATOM 7402 O O . TYR E 2 306 ? 8.092 -22.360 -60.952 1.00 22.44 306 TYR W O 1
ATOM 7411 N N . SER E 2 307 ? 7.462 -24.373 -61.716 1.00 19.57 307 SER W N 1
ATOM 7412 C CA . SER E 2 307 ? 8.837 -24.831 -61.791 1.00 23.59 307 SER W CA 1
ATOM 7413 C C . SER E 2 307 ? 9.031 -25.559 -63.099 1.00 22.66 307 SER W C 1
ATOM 7414 O O . SER E 2 307 ? 8.607 -26.703 -63.250 1.00 27.63 307 SER W O 1
ATOM 7417 N N . THR E 2 308 ? 9.646 -24.883 -64.056 1.00 15.92 308 THR W N 1
ATOM 7418 C CA . THR E 2 308 ? 9.771 -25.448 -65.392 1.00 19.21 308 THR W CA 1
ATOM 7419 C C . THR E 2 308 ? 10.622 -26.707 -65.393 1.00 20.06 308 THR W C 1
ATOM 7420 O O . THR E 2 308 ? 10.233 -27.704 -65.982 1.00 17.64 308 THR W O 1
ATOM 7424 N N . LYS E 2 309 ? 11.780 -26.656 -64.738 1.00 15.96 309 LYS W N 1
ATOM 7425 C CA . LYS E 2 309 ? 12.584 -27.853 -64.566 1.00 24.68 309 LYS W CA 1
ATOM 7426 C C . LYS E 2 309 ? 12.404 -28.411 -63.160 1.00 24.39 309 LYS W C 1
ATOM 7427 O O . LYS E 2 309 ? 12.369 -27.654 -62.197 1.00 25.03 309 LYS W O 1
ATOM 7433 N N . ARG E 2 310 ? 12.297 -29.731 -63.044 1.00 20.53 310 ARG W N 1
ATOM 7434 C CA . ARG E 2 310 ? 12.327 -30.377 -61.740 1.00 17.78 310 ARG W CA 1
ATOM 7435 C C . ARG E 2 310 ? 13.447 -29.767 -60.903 1.00 24.69 310 ARG W C 1
ATOM 7436 O O . ARG E 2 310 ? 14.624 -29.874 -61.268 1.00 26.80 310 ARG W O 1
ATOM 7444 N N . SER E 2 311 ? 13.077 -29.147 -59.778 1.00 21.04 311 SER W N 1
ATOM 7445 C CA . SER E 2 311 ? 14.021 -28.442 -58.921 1.00 22.42 311 SER W CA 1
ATOM 7446 C C . SER E 2 311 ? 13.960 -28.892 -57.460 1.00 24.83 311 SER W C 1
ATOM 7447 O O . SER E 2 311 ? 12.949 -29.415 -56.995 1.00 20.35 311 SER W O 1
ATOM 7450 N N . MET E 2 312 ? 15.046 -28.653 -56.733 1.00 17.45 312 MET W N 1
ATOM 7451 C CA . MET E 2 312 ? 15.120 -29.086 -55.354 1.00 18.78 312 MET W CA 1
ATOM 7452 C C . MET E 2 312 ? 14.717 -27.937 -54.462 1.00 21.00 312 MET W C 1
ATOM 7453 O O . MET E 2 312 ? 15.370 -26.889 -54.458 1.00 22.01 312 MET W O 1
ATOM 7458 N N . LEU E 2 313 ? 13.621 -28.116 -53.732 1.00 15.98 313 LEU W N 1
ATOM 7459 C CA . LEU E 2 313 ? 13.128 -27.076 -52.834 1.00 17.78 313 LEU W CA 1
ATOM 7460 C C . LEU E 2 313 ? 13.107 -27.583 -51.403 1.00 19.71 313 LEU W C 1
ATOM 7461 O O . LEU E 2 313 ? 12.625 -28.678 -51.119 1.00 18.77 313 LEU W O 1
ATOM 7466 N N . MET E 2 314 ? 13.636 -26.782 -50.494 1.00 22.65 314 MET W N 1
ATOM 7467 C CA . MET E 2 314 ? 13.539 -27.129 -49.092 1.00 22.23 314 MET W CA 1
ATOM 7468 C C . MET E 2 314 ? 12.384 -26.371 -48.446 1.00 23.21 314 MET W C 1
ATOM 7469 O O . MET E 2 314 ? 12.399 -25.136 -48.406 1.00 24.06 314 MET W O 1
ATOM 7474 N N . VAL E 2 315 ? 11.383 -27.109 -47.958 1.00 21.03 315 VAL W N 1
ATOM 7475 C CA . VAL E 2 315 ? 10.294 -26.519 -47.175 1.00 18.48 315 VAL W CA 1
ATOM 7476 C C . VAL E 2 315 ? 10.581 -26.736 -45.688 1.00 21.31 315 VAL W C 1
ATOM 7477 O O . VAL E 2 315 ? 10.722 -27.871 -45.218 1.00 21.78 315 VAL W O 1
ATOM 7481 N N . TRP E 2 316 ? 10.703 -25.643 -44.952 1.00 15.99 316 TRP W N 1
ATOM 7482 C CA . TRP E 2 316 ? 11.062 -25.742 -43.551 1.00 22.91 316 TRP W CA 1
ATOM 7483 C C . TRP E 2 316 ? 9.807 -25.561 -42.679 1.00 24.07 316 TRP W C 1
ATOM 7484 O O . TRP E 2 316 ? 9.236 -24.477 -42.594 1.00 25.07 316 TRP W O 1
ATOM 7495 N N . GLU E 2 317 ? 9.380 -26.638 -42.038 1.00 20.63 317 GLU W N 1
ATOM 7496 C CA . GLU E 2 317 ? 8.125 -26.621 -41.312 1.00 26.53 317 GLU W CA 1
ATOM 7497 C C . GLU E 2 317 ? 8.334 -26.537 -39.812 1.00 25.87 317 GLU W C 1
ATOM 7498 O O . GLU E 2 317 ? 9.406 -26.876 -39.294 1.00 25.62 317 GLU W O 1
ATOM 7504 N N . ASN E 2 318 ? 7.285 -26.102 -39.127 1.00 23.48 318 ASN W N 1
ATOM 7505 C CA . ASN E 2 318 ? 7.280 -25.980 -37.681 1.00 22.08 318 ASN W CA 1
ATOM 7506 C C . ASN E 2 318 ? 6.068 -26.717 -37.120 1.00 24.28 318 ASN W C 1
ATOM 7507 O O . ASN E 2 318 ? 4.943 -26.252 -37.235 1.00 25.58 318 ASN W O 1
ATOM 7512 N N . ALA E 2 319 ? 6.306 -27.867 -36.509 1.00 21.48 319 ALA W N 1
ATOM 7513 C CA . ALA E 2 319 ? 5.235 -28.763 -36.104 1.00 19.79 319 ALA W CA 1
ATOM 7514 C C . ALA E 2 319 ? 4.697 -28.496 -34.683 1.00 29.62 319 ALA W C 1
ATOM 7515 O O . ALA E 2 319 ? 4.126 -29.387 -34.046 1.00 34.23 319 ALA W O 1
ATOM 7517 N N . THR E 2 320 ? 4.877 -27.274 -34.195 1.00 26.35 320 THR W N 1
ATOM 7518 C CA . THR E 2 320 ? 4.358 -26.873 -32.893 1.00 25.32 320 THR W CA 1
ATOM 7519 C C . THR E 2 320 ? 2.816 -26.775 -32.885 1.00 24.83 320 THR W C 1
ATOM 7520 O O . THR E 2 320 ? 2.224 -26.025 -33.667 1.00 26.30 320 THR W O 1
ATOM 7524 N N . PRO E 2 321 ? 2.168 -27.510 -31.972 1.00 24.26 321 PRO W N 1
ATOM 7525 C CA . PRO E 2 321 ? 0.712 -27.700 -31.960 1.00 21.99 321 PRO W CA 1
ATOM 7526 C C . PRO E 2 321 ? -0.140 -26.426 -31.824 1.00 24.26 321 PRO W C 1
ATOM 7527 O O . PRO E 2 321 ? -1.212 -26.372 -32.429 1.00 21.48 321 PRO W O 1
ATOM 7531 N N . ASN E 2 322 ? 0.300 -25.430 -31.058 1.00 21.84 322 ASN W N 1
ATOM 7532 C CA . ASN E 2 322 ? -0.575 -24.283 -30.791 1.00 21.38 322 ASN W CA 1
ATOM 7533 C C . ASN E 2 322 ? -0.394 -23.097 -31.744 1.00 18.91 322 ASN W C 1
ATOM 7534 O O . ASN E 2 322 ? -0.791 -21.972 -31.433 1.00 19.38 322 ASN W O 1
ATOM 7539 N N . LEU E 2 323 ? 0.201 -23.354 -32.906 1.00 20.53 323 LEU W N 1
ATOM 7540 C CA . LEU E 2 323 ? 0.414 -22.299 -33.907 1.00 22.65 323 LEU W CA 1
ATOM 7541 C C . LEU E 2 323 ? -0.855 -21.505 -34.247 1.00 22.75 323 LEU W C 1
ATOM 7542 O O . LEU E 2 323 ? -0.833 -20.279 -34.227 1.00 25.26 323 LEU W O 1
ATOM 7547 N N . PRO E 2 324 ? -1.969 -22.192 -34.554 1.00 22.62 324 PRO W N 1
ATOM 7548 C CA . PRO E 2 324 ? -3.187 -21.423 -34.853 1.00 23.82 324 PRO W CA 1
ATOM 7549 C C . PRO E 2 324 ? -3.518 -20.447 -33.724 1.00 23.41 324 PRO W C 1
ATOM 7550 O O . PRO E 2 324 ? -3.830 -19.282 -33.995 1.00 23.22 324 PRO W O 1
ATOM 7554 N N . HIS E 2 325 ? -3.435 -20.907 -32.474 1.00 26.42 325 HIS W N 1
ATOM 7555 C CA . HIS E 2 325 ? -3.634 -20.006 -31.334 1.00 22.89 325 HIS W CA 1
ATOM 7556 C C . HIS E 2 325 ? -2.686 -18.803 -31.383 1.00 21.50 325 HIS W C 1
ATOM 7557 O O . HIS E 2 325 ? -3.129 -17.661 -31.263 1.00 19.06 325 HIS W O 1
ATOM 7564 N N . LEU E 2 326 ? -1.392 -19.051 -31.588 1.00 20.65 326 LEU W N 1
ATOM 7565 C CA . LEU E 2 326 ? -0.424 -17.945 -31.628 1.00 18.53 326 LEU W CA 1
ATOM 7566 C C . LEU E 2 326 ? -0.756 -16.891 -32.674 1.00 22.38 326 LEU W C 1
ATOM 7567 O O . LEU E 2 326 ? -0.617 -15.695 -32.411 1.00 25.50 326 LEU W O 1
ATOM 7572 N N . TYR E 2 327 ? -1.200 -17.324 -33.858 1.00 21.41 327 TYR W N 1
ATOM 7573 C CA . TYR E 2 327 ? -1.530 -16.380 -34.932 1.00 22.46 327 TYR W CA 1
ATOM 7574 C C . TYR E 2 327 ? -2.827 -15.631 -34.656 1.00 25.10 327 TYR W C 1
ATOM 7575 O O . TYR E 2 327 ? -2.888 -14.422 -34.833 1.00 29.62 327 TYR W O 1
ATOM 7584 N N . GLU E 2 328 ? -3.847 -16.349 -34.196 1.00 22.31 328 GLU W N 1
ATOM 7585 C CA . GLU E 2 328 ? -5.119 -15.748 -33.815 1.00 24.63 328 GLU W CA 1
ATOM 7586 C C . GLU E 2 328 ? -4.983 -14.752 -32.637 1.00 28.47 328 GLU W C 1
ATOM 7587 O O . GLU E 2 328 ? -5.597 -13.683 -32.646 1.00 31.69 328 GLU W O 1
ATOM 7593 N N . SER E 2 329 ? -4.170 -15.101 -31.637 1.00 26.43 329 SER W N 1
ATOM 7594 C CA . SER E 2 329 ? -3.929 -14.252 -30.456 1.00 24.82 329 SER W CA 1
ATOM 7595 C C . SER E 2 329 ? -3.213 -12.958 -30.761 1.00 25.03 329 SER W C 1
ATOM 7596 O O . SER E 2 329 ? -3.320 -11.994 -30.013 1.00 29.01 329 SER W O 1
ATOM 7599 N N . GLY E 2 330 ? -2.408 -12.953 -31.811 1.00 26.06 330 GLY W N 1
ATOM 7600 C CA . GLY E 2 330 ? -1.582 -11.796 -32.085 1.00 30.97 330 GLY W CA 1
ATOM 7601 C C . GLY E 2 330 ? -0.169 -11.966 -31.551 1.00 32.28 330 GLY W C 1
ATOM 7602 O O . GLY E 2 330 ? 0.641 -11.037 -31.622 1.00 35.17 330 GLY W O 1
ATOM 7603 N N . GLU E 2 331 ? 0.122 -13.149 -31.010 1.00 22.96 331 GLU W N 1
ATOM 7604 C CA . GLU E 2 331 ? 1.452 -13.447 -30.505 1.00 25.82 331 GLU W CA 1
ATOM 7605 C C . GLU E 2 331 ? 2.427 -13.589 -31.656 1.00 31.96 331 GLU W C 1
ATOM 7606 O O . GLU E 2 331 ? 3.603 -13.267 -31.521 1.00 25.77 331 GLU W O 1
ATOM 7612 N N . LEU E 2 332 ? 1.932 -14.088 -32.784 1.00 27.03 332 LEU W N 1
ATOM 7613 C CA . LEU E 2 332 ? 2.724 -14.139 -33.997 1.00 22.03 332 LEU W CA 1
ATOM 7614 C C . LEU E 2 332 ? 2.055 -13.298 -35.068 1.00 27.25 332 LEU W C 1
ATOM 7615 O O . LEU E 2 332 ? 0.871 -13.486 -35.360 1.00 26.59 332 LEU W O 1
ATOM 7620 N N . LYS E 2 333 ? 2.800 -12.350 -35.631 1.00 22.91 333 LYS W N 1
ATOM 7621 C CA . LYS E 2 333 ? 2.295 -11.535 -36.728 1.00 27.22 333 LYS W CA 1
ATOM 7622 C C . LYS E 2 333 ? 2.221 -12.335 -38.037 1.00 26.11 333 LYS W C 1
ATOM 7623 O O . LYS E 2 333 ? 2.876 -13.365 -38.173 1.00 23.13 333 LYS W O 1
ATOM 7629 N N . PRO E 2 334 ? 1.422 -11.860 -39.006 1.00 26.40 334 PRO W N 1
ATOM 7630 C CA . PRO E 2 334 ? 1.300 -12.502 -40.329 1.00 24.81 334 PRO W CA 1
ATOM 7631 C C . PRO E 2 334 ? 2.651 -12.699 -41.016 1.00 26.85 334 PRO W C 1
ATOM 7632 O O . PRO E 2 334 ? 2.803 -13.645 -41.796 1.00 28.76 334 PRO W O 1
ATOM 7636 N N . TYR E 2 335 ? 3.600 -11.798 -40.762 1.00 23.11 335 TYR W N 1
ATOM 7637 C CA . TYR E 2 335 ? 4.959 -11.932 -41.306 1.00 26.27 335 TYR W CA 1
ATOM 7638 C C . TYR E 2 335 ? 5.970 -11.946 -40.178 1.00 23.60 335 TYR W C 1
ATOM 7639 O O . TYR E 2 335 ? 5.842 -11.188 -39.221 1.00 26.66 335 TYR W O 1
ATOM 7648 N N . PRO E 2 336 ? 6.984 -12.805 -40.298 1.00 24.96 336 PRO W N 1
ATOM 7649 C CA . PRO E 2 336 ? 7.849 -13.222 -39.187 1.00 23.22 336 PRO W CA 1
ATOM 7650 C C . PRO E 2 336 ? 8.768 -12.143 -38.602 1.00 23.18 336 PRO W C 1
ATOM 7651 O O . PRO E 2 336 ? 8.998 -12.180 -37.406 1.00 25.95 336 PRO W O 1
ATOM 7655 N N . ILE E 2 337 ? 9.258 -11.201 -39.398 1.00 22.40 337 ILE W N 1
ATOM 7656 C CA . ILE E 2 337 ? 10.319 -10.325 -38.925 1.00 26.89 337 ILE W CA 1
ATOM 7657 C C . ILE E 2 337 ? 10.096 -8.829 -39.171 1.00 31.47 337 ILE W C 1
ATOM 7658 O O . ILE E 2 337 ? 9.843 -8.409 -40.300 1.00 28.84 337 ILE W O 1
ATOM 7663 N N . GLU E 2 338 ? 10.186 -8.036 -38.096 1.00 28.90 338 GLU W N 1
ATOM 7664 C CA . GLU E 2 338 ? 10.165 -6.563 -38.179 1.00 33.45 338 GLU W CA 1
ATOM 7665 C C . GLU E 2 338 ? 11.572 -5.968 -38.304 1.00 34.39 338 GLU W C 1
ATOM 7666 O O . GLU E 2 338 ? 12.397 -6.130 -37.410 1.00 39.52 338 GLU W O 1
ATOM 7672 N N . PHE E 2 339 ? 11.837 -5.274 -39.408 1.00 34.83 339 PHE W N 1
ATOM 7673 C CA . PHE E 2 339 ? 13.149 -4.689 -39.660 1.00 35.76 339 PHE W CA 1
ATOM 7674 C C . PHE E 2 339 ? 13.089 -3.629 -40.743 1.00 45.18 339 PHE W C 1
ATOM 7675 O O . PHE E 2 339 ? 12.015 -3.317 -41.266 1.00 43.13 339 PHE W O 1
ATOM 7684 N N . ASP F 2 16 ? 3.811 -8.695 -92.630 1.00 56.29 16 ASP X N 1
ATOM 7685 C CA . ASP F 2 16 ? 4.640 -7.737 -91.908 1.00 69.20 16 ASP X CA 1
ATOM 7686 C C . ASP F 2 16 ? 5.937 -8.375 -91.423 1.00 65.68 16 ASP X C 1
ATOM 7687 O O . ASP F 2 16 ? 6.135 -9.581 -91.563 1.00 62.67 16 ASP X O 1
ATOM 7692 N N . ASP F 2 17 ? 6.807 -7.549 -90.848 1.00 60.11 17 ASP X N 1
ATOM 7693 C CA . ASP F 2 17 ? 8.119 -7.991 -90.392 1.00 59.46 17 ASP X CA 1
ATOM 7694 C C . ASP F 2 17 ? 8.154 -8.333 -88.907 1.00 47.15 17 ASP X C 1
ATOM 7695 O O . ASP F 2 17 ? 8.253 -7.457 -88.053 1.00 39.29 17 ASP X O 1
ATOM 7700 N N . VAL F 2 18 ? 8.090 -9.626 -88.622 1.00 44.60 18 VAL X N 1
ATOM 7701 C CA . VAL F 2 18 ? 8.119 -10.134 -87.262 1.00 34.58 18 VAL X CA 1
ATOM 7702 C C . VAL F 2 18 ? 9.466 -9.911 -86.588 1.00 32.16 18 VAL X C 1
ATOM 7703 O O . VAL F 2 18 ? 10.512 -10.030 -87.212 1.00 29.52 18 VAL X O 1
ATOM 7707 N N . GLN F 2 19 ? 9.422 -9.595 -85.301 1.00 32.61 19 GLN X N 1
ATOM 7708 C CA . GLN F 2 19 ? 10.622 -9.418 -84.504 1.00 30.86 19 GLN X CA 1
ATOM 7709 C C . GLN F 2 19 ? 10.912 -10.684 -83.711 1.00 31.84 19 GLN X C 1
ATOM 7710 O O . GLN F 2 19 ? 10.353 -10.894 -82.645 1.00 31.92 19 GLN X O 1
ATOM 7716 N N . ALA F 2 20 ? 11.787 -11.529 -84.240 1.00 37.05 20 ALA X N 1
ATOM 7717 C CA . ALA F 2 20 ? 12.115 -12.792 -83.574 1.00 27.96 20 ALA X CA 1
ATOM 7718 C C . ALA F 2 20 ? 13.579 -12.884 -83.150 1.00 27.59 20 ALA X C 1
ATOM 7719 O O . ALA F 2 20 ? 14.459 -12.320 -83.802 1.00 34.08 20 ALA X O 1
ATOM 7721 N N . SER F 2 21 ? 13.835 -13.589 -82.051 1.00 27.29 21 SER X N 1
ATOM 7722 C CA . SER F 2 21 ? 15.198 -13.896 -81.626 1.00 25.11 21 SER X CA 1
ATOM 7723 C C . SER F 2 21 ? 15.707 -15.129 -82.368 1.00 25.86 21 SER X C 1
ATOM 7724 O O . SER F 2 21 ? 14.952 -15.790 -83.081 1.00 27.84 21 SER X O 1
ATOM 7727 N N . PRO F 2 22 ? 16.993 -15.452 -82.186 1.00 24.90 22 PRO X N 1
ATOM 7728 C CA . PRO F 2 22 ? 17.492 -16.748 -82.654 1.00 27.82 22 PRO X CA 1
ATOM 7729 C C . PRO F 2 22 ? 16.914 -17.829 -81.750 1.00 30.60 22 PRO X C 1
ATOM 7730 O O . PRO F 2 22 ? 16.372 -17.485 -80.704 1.00 30.52 22 PRO X O 1
ATOM 7734 N N . PRO F 2 23 ? 17.004 -19.109 -82.145 1.00 31.74 23 PRO X N 1
ATOM 7735 C CA . PRO F 2 23 ? 16.528 -20.154 -81.230 1.00 26.78 23 PRO X CA 1
ATOM 7736 C C . PRO F 2 23 ? 17.334 -20.159 -79.928 1.00 27.29 23 PRO X C 1
ATOM 7737 O O . PRO F 2 23 ? 18.555 -20.010 -79.939 1.00 34.57 23 PRO X O 1
ATOM 7741 N N . HIS F 2 24 ? 16.643 -20.322 -78.814 1.00 24.28 24 HIS X N 1
ATOM 7742 C CA . HIS F 2 24 ? 17.283 -20.407 -77.515 1.00 30.42 24 HIS X CA 1
ATOM 7743 C C . HIS F 2 24 ? 18.233 -21.615 -77.420 1.00 32.55 24 HIS X C 1
ATOM 7744 O O . HIS F 2 24 ? 17.892 -22.736 -77.835 1.00 27.83 24 HIS X O 1
ATOM 7751 N N . ALA F 2 25 ? 19.416 -21.391 -76.859 1.00 24.70 25 ALA X N 1
ATOM 7752 C CA . ALA F 2 25 ? 20.423 -22.451 -76.801 1.00 35.54 25 ALA X CA 1
ATOM 7753 C C . ALA F 2 25 ? 19.935 -23.756 -76.153 1.00 33.63 25 ALA X C 1
ATOM 7754 O O . ALA F 2 25 ? 20.345 -24.840 -76.564 1.00 41.43 25 ALA X O 1
ATOM 7756 N N . VAL F 2 26 ? 19.077 -23.653 -75.140 1.00 30.12 26 VAL X N 1
ATOM 7757 C CA . VAL F 2 26 ? 18.565 -24.835 -74.452 1.00 27.70 26 VAL X CA 1
ATOM 7758 C C . VAL F 2 26 ? 17.168 -25.267 -74.914 1.00 31.68 26 VAL X C 1
ATOM 7759 O O . VAL F 2 26 ? 16.977 -26.411 -75.324 1.00 32.49 26 VAL X O 1
ATOM 7763 N N . THR F 2 27 ? 16.188 -24.372 -74.847 1.00 28.00 27 THR X N 1
ATOM 7764 C CA . THR F 2 27 ? 14.821 -24.777 -75.166 1.00 24.56 27 THR X CA 1
ATOM 7765 C C . THR F 2 27 ? 14.642 -25.109 -76.642 1.00 25.92 27 THR X C 1
ATOM 7766 O O . THR F 2 27 ? 13.855 -25.983 -76.989 1.00 24.99 27 THR X O 1
ATOM 7770 N N . GLY F 2 28 ? 15.389 -24.424 -77.505 1.00 28.18 28 GLY X N 1
ATOM 7771 C CA . GLY F 2 28 ? 15.238 -24.572 -78.945 1.00 24.78 28 GLY X CA 1
ATOM 7772 C C . GLY F 2 28 ? 14.173 -23.657 -79.551 1.00 34.52 28 GLY X C 1
ATOM 7773 O O . GLY F 2 28 ? 13.926 -23.700 -80.773 1.00 31.46 28 GLY X O 1
ATOM 7774 N N . TYR F 2 29 ? 13.539 -22.829 -78.712 1.00 21.60 29 TYR X N 1
ATOM 7775 C CA . TYR F 2 29 ? 12.478 -21.942 -79.183 1.00 21.06 29 TYR X CA 1
ATOM 7776 C C . TYR F 2 29 ? 12.924 -20.511 -79.450 1.00 20.89 29 TYR X C 1
ATOM 7777 O O . TYR F 2 29 ? 13.803 -19.988 -78.781 1.00 20.96 29 TYR X O 1
ATOM 7786 N N . ARG F 2 30 ? 12.294 -19.862 -80.417 1.00 21.48 30 ARG X N 1
ATOM 7787 C CA . ARG F 2 30 ? 12.497 -18.426 -80.594 1.00 27.93 30 ARG X CA 1
ATOM 7788 C C . ARG F 2 30 ? 11.586 -17.622 -79.661 1.00 26.85 30 ARG X C 1
ATOM 7789 O O . ARG F 2 30 ? 10.484 -18.072 -79.327 1.00 22.01 30 ARG X O 1
ATOM 7797 N N . SER F 2 31 ? 12.051 -16.451 -79.222 1.00 25.90 31 SER X N 1
ATOM 7798 C CA . SER F 2 31 ? 11.161 -15.511 -78.542 1.00 27.15 31 SER X CA 1
ATOM 7799 C C . SER F 2 31 ? 10.788 -14.361 -79.486 1.00 28.25 31 SER X C 1
ATOM 7800 O O . SER F 2 31 ? 11.421 -14.172 -80.521 1.00 27.43 31 SER X O 1
ATOM 7803 N N . PHE F 2 32 ? 9.761 -13.602 -79.119 1.00 24.81 32 PHE X N 1
ATOM 7804 C CA . PHE F 2 32 ? 9.150 -12.643 -80.026 1.00 25.18 32 PHE X CA 1
ATOM 7805 C C . PHE F 2 32 ? 8.786 -11.350 -79.327 1.00 28.41 32 PHE X C 1
ATOM 7806 O O . PHE F 2 32 ? 8.411 -11.323 -78.157 1.00 28.03 32 PHE X O 1
ATOM 7814 N N . GLN F 2 33 ? 8.879 -10.268 -80.078 1.00 29.54 33 GLN X N 1
ATOM 7815 C CA . GLN F 2 33 ? 8.625 -8.959 -79.537 1.00 30.01 33 GLN X CA 1
ATOM 7816 C C . GLN F 2 33 ? 7.499 -8.389 -80.350 1.00 31.12 33 GLN X C 1
ATOM 7817 O O . GLN F 2 33 ? 7.560 -8.371 -81.573 1.00 31.57 33 GLN X O 1
ATOM 7823 N N . LEU F 2 34 ? 6.453 -7.956 -79.660 1.00 31.98 34 LEU X N 1
ATOM 7824 C CA . LEU F 2 34 ? 5.328 -7.308 -80.302 1.00 30.37 34 LEU X CA 1
ATOM 7825 C C . LEU F 2 34 ? 5.027 -6.061 -79.483 1.00 30.05 34 LEU X C 1
ATOM 7826 O O . LEU F 2 34 ? 4.366 -6.111 -78.441 1.00 21.45 34 LEU X O 1
ATOM 7831 N N . GLY F 2 35 ? 5.563 -4.938 -79.941 1.00 28.90 35 GLY X N 1
ATOM 7832 C CA . GLY F 2 35 ? 5.460 -3.714 -79.180 1.00 28.16 35 GLY X CA 1
ATOM 7833 C C . GLY F 2 35 ? 6.183 -3.902 -77.863 1.00 31.06 35 GLY X C 1
ATOM 7834 O O . GLY F 2 35 ? 7.331 -4.343 -77.839 1.00 31.17 35 GLY X O 1
ATOM 7835 N N . ALA F 2 36 ? 5.510 -3.582 -76.763 1.00 27.41 36 ALA X N 1
ATOM 7836 C CA . ALA F 2 36 ? 6.129 -3.722 -75.455 1.00 28.82 36 ALA X CA 1
ATOM 7837 C C . ALA F 2 36 ? 5.904 -5.119 -74.885 1.00 26.18 36 ALA X C 1
ATOM 7838 O O . ALA F 2 36 ? 6.352 -5.428 -73.779 1.00 23.39 36 ALA X O 1
ATOM 7840 N N . PHE F 2 37 ? 5.216 -5.962 -75.648 1.00 24.74 37 PHE X N 1
ATOM 7841 C CA . PHE F 2 37 ? 4.986 -7.346 -75.242 1.00 22.80 37 PHE X CA 1
ATOM 7842 C C . PHE F 2 37 ? 6.141 -8.237 -75.681 1.00 27.11 37 PHE X C 1
ATOM 7843 O O . PHE F 2 37 ? 6.561 -8.199 -76.845 1.00 29.31 37 PHE X O 1
ATOM 7851 N N . GLU F 2 38 ? 6.658 -9.043 -74.760 1.00 25.76 38 GLU X N 1
ATOM 7852 C CA . GLU F 2 38 ? 7.576 -10.104 -75.151 1.00 26.51 38 GLU X CA 1
ATOM 7853 C C . GLU F 2 38 ? 6.914 -11.461 -74.951 1.00 28.92 38 GLU X C 1
ATOM 7854 O O . GLU F 2 38 ? 6.304 -11.720 -73.912 1.00 28.84 38 GLU X O 1
ATOM 7860 N N . LEU F 2 39 ? 7.013 -12.320 -75.956 1.00 26.14 39 LEU X N 1
ATOM 7861 C CA . LEU F 2 39 ? 6.413 -13.641 -75.862 1.00 24.42 39 LEU X CA 1
ATOM 7862 C C . LEU F 2 39 ? 7.460 -14.746 -76.048 1.00 24.05 39 LEU X C 1
ATOM 7863 O O . LEU F 2 39 ? 8.076 -14.848 -77.100 1.00 25.84 39 LEU X O 1
ATOM 7868 N N . SER F 2 40 ? 7.657 -15.560 -75.017 1.00 20.25 40 SER X N 1
ATOM 7869 C CA . SER F 2 40 ? 8.605 -16.663 -75.068 1.00 20.82 40 SER X CA 1
ATOM 7870 C C . SER F 2 40 ? 7.983 -17.939 -74.531 1.00 23.81 40 SER X C 1
ATOM 7871 O O . SER F 2 40 ? 6.918 -17.913 -73.911 1.00 23.85 40 SER X O 1
ATOM 7874 N N . ARG F 2 41 ? 8.642 -19.063 -74.767 1.00 22.51 41 ARG X N 1
ATOM 7875 C CA . ARG F 2 41 ? 8.157 -20.307 -74.194 1.00 23.02 41 ARG X CA 1
ATOM 7876 C C . ARG F 2 41 ? 9.332 -21.168 -73.749 1.00 21.46 41 ARG X C 1
ATOM 7877 O O . ARG F 2 41 ? 10.433 -21.035 -74.274 1.00 16.26 41 ARG X O 1
ATOM 7885 N N . ASP F 2 42 ? 9.096 -22.017 -72.757 1.00 16.95 42 ASP X N 1
ATOM 7886 C CA . ASP F 2 42 ? 10.095 -22.982 -72.356 1.00 17.72 42 ASP X CA 1
ATOM 7887 C C . ASP F 2 42 ? 9.472 -24.360 -72.468 1.00 20.87 42 ASP X C 1
ATOM 7888 O O . ASP F 2 42 ? 8.488 -24.545 -73.200 1.00 19.74 42 ASP X O 1
ATOM 7893 N N . GLU F 2 43 ? 10.017 -25.330 -71.748 1.00 18.24 43 GLU X N 1
ATOM 7894 C CA . GLU F 2 43 ? 9.525 -26.698 -71.889 1.00 24.87 43 GLU X CA 1
ATOM 7895 C C . GLU F 2 43 ? 8.069 -26.894 -71.445 1.00 24.54 43 GLU X C 1
ATOM 7896 O O . GLU F 2 43 ? 7.404 -27.821 -71.919 1.00 25.40 43 GLU X O 1
ATOM 7902 N N . TYR F 2 44 ? 7.571 -26.028 -70.560 1.00 22.30 44 TYR X N 1
ATOM 7903 C CA . TYR F 2 44 ? 6.212 -26.182 -70.007 1.00 22.95 44 TYR X CA 1
ATOM 7904 C C . TYR F 2 44 ? 5.287 -24.980 -70.218 1.00 21.29 44 TYR X C 1
ATOM 7905 O O . TYR F 2 44 ? 4.084 -25.147 -70.441 1.00 21.70 44 TYR X O 1
ATOM 7914 N N . PHE F 2 45 ? 5.838 -23.773 -70.121 1.00 20.11 45 PHE X N 1
ATOM 7915 C CA . PHE F 2 45 ? 5.021 -22.560 -70.106 1.00 16.85 45 PHE X CA 1
ATOM 7916 C C . PHE F 2 45 ? 5.366 -21.574 -71.215 1.00 21.20 45 PHE X C 1
ATOM 7917 O O . PHE F 2 45 ? 6.532 -21.417 -71.582 1.00 23.98 45 PHE X O 1
ATOM 7925 N N . ALA F 2 46 ? 4.339 -20.917 -71.746 1.00 20.23 46 ALA X N 1
ATOM 7926 C CA . ALA F 2 46 ? 4.522 -19.718 -72.532 1.00 17.87 46 ALA X CA 1
ATOM 7927 C C . ALA F 2 46 ? 4.578 -18.583 -71.533 1.00 22.42 46 ALA X C 1
ATOM 7928 O O . ALA F 2 46 ? 3.903 -18.613 -70.504 1.00 20.50 46 ALA X O 1
ATOM 7930 N N . ARG F 2 47 ? 5.386 -17.575 -71.831 1.00 24.66 47 ARG X N 1
ATOM 7931 C CA . ARG F 2 47 ? 5.584 -16.485 -70.900 1.00 19.42 47 ARG X CA 1
ATOM 7932 C C . ARG F 2 47 ? 5.366 -15.172 -71.617 1.00 22.60 47 ARG X C 1
ATOM 7933 O O . ARG F 2 47 ? 5.858 -14.965 -72.724 1.00 22.44 47 ARG X O 1
ATOM 7941 N N . ILE F 2 48 ? 4.597 -14.298 -70.989 1.00 21.03 48 ILE X N 1
ATOM 7942 C CA . ILE F 2 48 ? 4.272 -13.021 -71.571 1.00 19.84 48 ILE X CA 1
ATOM 7943 C C . ILE F 2 48 ? 4.640 -11.952 -70.564 1.00 24.81 48 ILE X C 1
ATOM 7944 O O . ILE F 2 48 ? 4.243 -12.035 -69.399 1.00 25.78 48 ILE X O 1
ATOM 7949 N N . THR F 2 49 ? 5.439 -10.978 -70.997 1.00 23.20 49 THR X N 1
ATOM 7950 C CA . THR F 2 49 ? 5.778 -9.847 -70.154 1.00 20.82 49 THR X CA 1
ATOM 7951 C C . THR F 2 49 ? 5.320 -8.551 -70.806 1.00 23.93 49 THR X C 1
ATOM 7952 O O . THR F 2 49 ? 5.093 -8.492 -72.023 1.00 23.42 49 THR X O 1
ATOM 7956 N N . TRP F 2 50 ? 5.175 -7.518 -69.985 1.00 21.82 50 TRP X N 1
ATOM 7957 C CA . TRP F 2 50 ? 4.626 -6.246 -70.424 1.00 22.99 50 TRP X CA 1
ATOM 7958 C C . TRP F 2 50 ? 4.925 -5.197 -69.364 1.00 24.72 50 TRP X C 1
ATOM 7959 O O . TRP F 2 50 ? 5.354 -5.529 -68.256 1.00 24.73 50 TRP X O 1
ATOM 7970 N N . PRO F 2 51 ? 4.745 -3.917 -69.710 1.00 27.30 51 PRO X N 1
ATOM 7971 C CA . PRO F 2 51 ? 5.043 -2.877 -68.725 1.00 27.47 51 PRO X CA 1
ATOM 7972 C C . PRO F 2 51 ? 3.782 -2.377 -68.038 1.00 25.09 51 PRO X C 1
ATOM 7973 O O . PRO F 2 51 ? 2.758 -2.166 -68.687 1.00 28.63 51 PRO X O 1
ATOM 7977 N N . ALA F 2 52 ? 3.854 -2.202 -66.728 1.00 26.65 52 ALA X N 1
ATOM 7978 C CA . ALA F 2 52 ? 2.728 -1.664 -65.978 1.00 34.21 52 ALA X CA 1
ATOM 7979 C C . ALA F 2 52 ? 3.192 -1.210 -64.623 1.00 33.61 52 ALA X C 1
ATOM 7980 O O . ALA F 2 52 ? 3.944 -1.917 -63.952 1.00 31.57 52 ALA X O 1
ATOM 7982 N N . LYS F 2 53 ? 2.740 -0.029 -64.220 1.00 40.97 53 LYS X N 1
ATOM 7983 C CA . LYS F 2 53 ? 3.070 0.478 -62.901 1.00 37.91 53 LYS X CA 1
ATOM 7984 C C . LYS F 2 53 ? 4.583 0.578 -62.749 1.00 39.43 53 LYS X C 1
ATOM 7985 O O . LYS F 2 53 ? 5.131 0.151 -61.728 1.00 39.43 53 LYS X O 1
ATOM 7991 N N . GLY F 2 54 ? 5.246 1.102 -63.780 1.00 34.93 54 GLY X N 1
ATOM 7992 C CA . GLY F 2 54 ? 6.677 1.350 -63.757 1.00 35.27 54 GLY X CA 1
ATOM 7993 C C . GLY F 2 54 ? 7.637 0.164 -63.758 1.00 37.97 54 GLY X C 1
ATOM 7994 O O . GLY F 2 54 ? 8.834 0.340 -63.523 1.00 40.40 54 GLY X O 1
ATOM 7995 N N . GLU F 2 55 ? 7.137 -1.036 -64.020 1.00 31.25 55 GLU X N 1
ATOM 7996 C CA . GLU F 2 55 ? 7.984 -2.223 -63.982 1.00 29.95 55 GLU X CA 1
ATOM 7997 C C . GLU F 2 55 ? 7.524 -3.212 -65.018 1.00 29.76 55 GLU X C 1
ATOM 7998 O O . GLU F 2 55 ? 6.418 -3.103 -65.543 1.00 35.34 55 GLU X O 1
ATOM 8004 N N . THR F 2 56 ? 8.361 -4.202 -65.283 1.00 23.24 56 THR X N 1
ATOM 8005 C CA . THR F 2 56 ? 7.976 -5.305 -66.140 1.00 26.14 56 THR X CA 1
ATOM 8006 C C . THR F 2 56 ? 7.113 -6.289 -65.353 1.00 26.03 56 THR X C 1
ATOM 8007 O O . THR F 2 56 ? 7.425 -6.624 -64.222 1.00 29.18 56 THR X O 1
ATOM 8011 N N . ARG F 2 57 ? 6.014 -6.730 -65.957 1.00 27.65 57 ARG X N 1
ATOM 8012 C CA . ARG F 2 57 ? 5.110 -7.694 -65.336 1.00 28.10 57 ARG X CA 1
ATOM 8013 C C . ARG F 2 57 ? 5.101 -8.932 -66.215 1.00 28.01 57 ARG X C 1
ATOM 8014 O O . ARG F 2 57 ? 5.417 -8.850 -67.401 1.00 26.04 57 ARG X O 1
ATOM 8022 N N . SER F 2 58 ? 4.737 -10.071 -65.636 1.00 24.66 58 SER X N 1
ATOM 8023 C CA . SER F 2 58 ? 4.938 -11.357 -66.289 1.00 27.96 58 SER X CA 1
ATOM 8024 C C . SER F 2 58 ? 3.790 -12.285 -65.993 1.00 25.31 58 SER X C 1
ATOM 8025 O O . SER F 2 58 ? 3.144 -12.160 -64.967 1.00 24.75 58 SER X O 1
ATOM 8028 N N . HIS F 2 59 ? 3.578 -13.255 -66.870 1.00 25.23 59 HIS X N 1
ATOM 8029 C CA . HIS F 2 59 ? 2.498 -14.207 -66.675 1.00 26.31 59 HIS X CA 1
ATOM 8030 C C . HIS F 2 59 ? 2.776 -15.507 -67.439 1.00 29.19 59 HIS X C 1
ATOM 8031 O O . HIS F 2 59 ? 3.088 -15.496 -68.637 1.00 26.68 59 HIS X O 1
ATOM 8038 N N . LEU F 2 60 ? 2.669 -16.622 -66.722 1.00 27.30 60 LEU X N 1
ATOM 8039 C CA . LEU F 2 60 ? 2.929 -17.938 -67.278 1.00 20.06 60 LEU X CA 1
ATOM 8040 C C . LEU F 2 60 ? 1.617 -18.613 -67.641 1.00 20.40 60 LEU X C 1
ATOM 8041 O O . LEU F 2 60 ? 0.656 -18.591 -66.872 1.00 20.70 60 LEU X O 1
ATOM 8046 N N . ILE F 2 61 ? 1.592 -19.214 -68.824 1.00 18.57 61 ILE X N 1
ATOM 8047 C CA . ILE F 2 61 ? 0.481 -20.017 -69.291 1.00 16.47 61 ILE X CA 1
ATOM 8048 C C . ILE F 2 61 ? 1.046 -21.312 -69.858 1.00 20.91 61 ILE X C 1
ATOM 8049 O O . ILE F 2 61 ? 1.917 -21.277 -70.745 1.00 18.64 61 ILE X O 1
ATOM 8054 N N . PRO F 2 62 ? 0.537 -22.461 -69.371 1.00 22.39 62 PRO X N 1
ATOM 8055 C CA . PRO F 2 62 ? 0.948 -23.779 -69.872 1.00 19.89 62 PRO X CA 1
ATOM 8056 C C . PRO F 2 62 ? 0.906 -23.790 -71.403 1.00 22.51 62 PRO X C 1
ATOM 8057 O O . PRO F 2 62 ? -0.084 -23.340 -72.007 1.00 19.92 62 PRO X O 1
ATOM 8061 N N . ALA F 2 63 ? 1.969 -24.295 -72.014 1.00 17.09 63 ALA X N 1
ATOM 8062 C CA . ALA F 2 63 ? 2.145 -24.182 -73.452 1.00 21.67 63 ALA X CA 1
ATOM 8063 C C . ALA F 2 63 ? 1.005 -24.796 -74.258 1.00 21.33 63 ALA X C 1
ATOM 8064 O O . ALA F 2 63 ? 0.701 -24.340 -75.363 1.00 20.71 63 ALA X O 1
ATOM 8066 N N . ASP F 2 64 ? 0.380 -25.836 -73.723 1.00 20.40 64 ASP X N 1
ATOM 8067 C CA . ASP F 2 64 ? -0.717 -26.467 -74.458 1.00 23.70 64 ASP X CA 1
ATOM 8068 C C . ASP F 2 64 ? -1.945 -25.558 -74.526 1.00 22.72 64 ASP X C 1
ATOM 8069 O O . ASP F 2 64 ? -2.496 -25.327 -75.610 1.00 23.38 64 ASP X O 1
ATOM 8074 N N . ILE F 2 65 ? -2.345 -25.031 -73.372 1.00 19.17 65 ILE X N 1
ATOM 8075 C CA . ILE F 2 65 ? -3.444 -24.075 -73.277 1.00 19.55 65 ILE X CA 1
ATOM 8076 C C . ILE F 2 65 ? -3.177 -22.856 -74.174 1.00 19.21 65 ILE X C 1
ATOM 8077 O O . ILE F 2 65 ? -4.010 -22.474 -74.988 1.00 21.64 65 ILE X O 1
ATOM 8082 N N . PHE F 2 66 ? -1.998 -22.271 -74.041 1.00 18.82 66 PHE X N 1
ATOM 8083 C CA . PHE F 2 66 ? -1.619 -21.126 -74.852 1.00 19.85 66 PHE X CA 1
ATOM 8084 C C . PHE F 2 66 ? -1.726 -21.385 -76.355 1.00 20.75 66 PHE X C 1
ATOM 8085 O O . PHE F 2 66 ? -2.357 -20.617 -77.081 1.00 18.70 66 PHE X O 1
ATOM 8093 N N . LEU F 2 67 ? -1.100 -22.464 -76.819 1.00 21.78 67 LEU X N 1
ATOM 8094 C CA . LEU F 2 67 ? -1.125 -22.793 -78.242 1.00 19.76 67 LEU X CA 1
ATOM 8095 C C . LEU F 2 67 ? -2.548 -23.044 -78.784 1.00 19.89 67 LEU X C 1
ATOM 8096 O O . LEU F 2 67 ? -2.896 -22.560 -79.864 1.00 21.03 67 LEU X O 1
ATOM 8101 N N . ARG F 2 68 ? -3.382 -23.761 -78.036 1.00 20.78 68 ARG X N 1
ATOM 8102 C CA . ARG F 2 68 ? -4.759 -23.968 -78.494 1.00 23.25 68 ARG X CA 1
ATOM 8103 C C . ARG F 2 68 ? -5.509 -22.652 -78.675 1.00 22.10 68 ARG X C 1
ATOM 8104 O O . ARG F 2 68 ? -6.319 -22.518 -79.597 1.00 23.01 68 ARG X O 1
ATOM 8112 N N . ALA F 2 69 ? -5.246 -21.692 -77.796 1.00 18.52 69 ALA X N 1
ATOM 8113 C CA . ALA F 2 69 ? -5.974 -20.436 -77.832 1.00 22.29 69 ALA X CA 1
ATOM 8114 C C . ALA F 2 69 ? -5.434 -19.583 -78.979 1.00 26.08 69 ALA X C 1
ATOM 8115 O O . ALA F 2 69 ? -6.188 -18.974 -79.748 1.00 20.97 69 ALA X O 1
ATOM 8117 N N . MET F 2 70 ? -4.114 -19.530 -79.071 1.00 20.56 70 MET X N 1
ATOM 8118 C CA . MET F 2 70 ? -3.471 -18.816 -80.155 1.00 26.07 70 MET X CA 1
ATOM 8119 C C . MET F 2 70 ? -3.942 -19.387 -81.508 1.00 28.15 70 MET X C 1
ATOM 8120 O O . MET F 2 70 ? -4.220 -18.636 -82.455 1.00 25.09 70 MET X O 1
ATOM 8125 N N . MET F 2 71 ? -4.057 -20.711 -81.591 1.00 23.65 71 MET X N 1
ATOM 8126 C CA . MET F 2 71 ? -4.522 -21.350 -82.825 1.00 25.07 71 MET X CA 1
ATOM 8127 C C . MET F 2 71 ? -5.899 -20.834 -83.278 1.00 26.83 71 MET X C 1
ATOM 8128 O O . MET F 2 71 ? -6.119 -20.561 -84.465 1.00 25.19 71 MET X O 1
ATOM 8133 N N . ARG F 2 72 ? -6.826 -20.715 -82.331 1.00 22.21 72 ARG X N 1
ATOM 8134 C CA . ARG F 2 72 ? -8.166 -20.228 -82.636 1.00 28.35 72 ARG X CA 1
ATOM 8135 C C . ARG F 2 72 ? -8.101 -18.773 -83.098 1.00 28.60 72 ARG X C 1
ATOM 8136 O O . ARG F 2 72 ? -8.655 -18.419 -84.133 1.00 26.40 72 ARG X O 1
ATOM 8144 N N . ASP F 2 73 ? -7.425 -17.934 -82.322 1.00 26.21 73 ASP X N 1
ATOM 8145 C CA . ASP F 2 73 ? -7.336 -16.517 -82.643 1.00 25.06 73 ASP X CA 1
ATOM 8146 C C . ASP F 2 73 ? -6.789 -16.297 -84.053 1.00 26.56 73 ASP X C 1
ATOM 8147 O O . ASP F 2 73 ? -7.195 -15.369 -84.751 1.00 29.20 73 ASP X O 1
ATOM 8152 N N . VAL F 2 74 ? -5.868 -17.155 -84.475 1.00 27.04 74 VAL X N 1
ATOM 8153 C CA . VAL F 2 74 ? -5.274 -17.014 -85.797 1.00 26.19 74 VAL X CA 1
ATOM 8154 C C . VAL F 2 74 ? -6.185 -17.592 -86.886 1.00 25.32 74 VAL X C 1
ATOM 8155 O O . VAL F 2 74 ? -6.312 -17.020 -87.956 1.00 30.69 74 VAL X O 1
ATOM 8159 N N . ALA F 2 75 ? -6.822 -18.722 -86.621 1.00 23.56 75 ALA X N 1
ATOM 8160 C CA . ALA F 2 75 ? -7.727 -19.288 -87.613 1.00 29.46 75 ALA X CA 1
ATOM 8161 C C . ALA F 2 75 ? -8.943 -18.389 -87.844 1.00 25.45 75 ALA X C 1
ATOM 8162 O O . ALA F 2 75 ? -9.459 -18.313 -88.953 1.00 26.13 75 ALA X O 1
ATOM 8164 N N . TRP F 2 76 ? -9.388 -17.709 -86.797 1.00 22.00 76 TRP X N 1
ATOM 8165 C CA . TRP F 2 76 ? -10.594 -16.893 -86.864 1.00 22.68 76 TRP X CA 1
ATOM 8166 C C . TRP F 2 76 ? -10.235 -15.462 -87.238 1.00 26.31 76 TRP X C 1
ATOM 8167 O O . TRP F 2 76 ? -11.075 -14.574 -87.168 1.00 24.39 76 TRP X O 1
ATOM 8178 N N . GLY F 2 77 ? -8.978 -15.227 -87.593 1.00 26.85 77 GLY X N 1
ATOM 8179 C CA . GLY F 2 77 ? -8.549 -13.886 -87.944 1.00 25.64 77 GLY X CA 1
ATOM 8180 C C . GLY F 2 77 ? -8.926 -12.892 -86.863 1.00 28.04 77 GLY X C 1
ATOM 8181 O O . GLY F 2 77 ? -9.380 -11.781 -87.154 1.00 29.47 77 GLY X O 1
ATOM 8182 N N . PHE F 2 78 ? -8.806 -13.333 -85.617 1.00 28.46 78 PHE X N 1
ATOM 8183 C CA . PHE F 2 78 ? -9.104 -12.527 -84.436 1.00 30.58 78 PHE X CA 1
ATOM 8184 C C . PHE F 2 78 ? -10.592 -12.459 -84.082 1.00 29.24 78 PHE X C 1
ATOM 8185 O O . PHE F 2 78 ? -10.977 -11.797 -83.126 1.00 24.87 78 PHE X O 1
ATOM 8193 N N . PHE F 2 79 ? -11.415 -13.158 -84.855 1.00 27.76 79 PHE X N 1
ATOM 8194 C CA . PHE F 2 79 ? -12.833 -13.333 -84.551 1.00 32.88 79 PHE X CA 1
ATOM 8195 C C . PHE F 2 79 ? -13.612 -12.033 -84.402 1.00 33.72 79 PHE X C 1
ATOM 8196 O O . PHE F 2 79 ? -13.377 -11.058 -85.104 1.00 35.25 79 PHE X O 1
ATOM 8204 N N . TYR F 2 80 ? -14.530 -12.045 -83.444 1.00 38.71 80 TYR X N 1
ATOM 8205 C CA . TYR F 2 80 ? -15.294 -10.876 -83.048 1.00 37.85 80 TYR X CA 1
ATOM 8206 C C . TYR F 2 80 ? -14.924 -10.545 -81.618 1.00 36.64 80 TYR X C 1
ATOM 8207 O O . TYR F 2 80 ? -14.619 -11.439 -80.831 1.00 36.91 80 TYR X O 1
ATOM 8216 N N . GLY F 2 81 ? -14.957 -9.263 -81.281 1.00 36.93 81 GLY X N 1
ATOM 8217 C CA . GLY F 2 81 ? -14.785 -8.837 -79.908 1.00 31.74 81 GLY X CA 1
ATOM 8218 C C . GLY F 2 81 ? -13.564 -9.400 -79.199 1.00 36.11 81 GLY X C 1
ATOM 8219 O O . GLY F 2 81 ? -12.435 -9.382 -79.725 1.00 33.00 81 GLY X O 1
ATOM 8220 N N . TRP F 2 82 ? -13.796 -9.897 -77.990 1.00 30.05 82 TRP X N 1
ATOM 8221 C CA . TRP F 2 82 ? -12.725 -10.337 -77.113 1.00 29.80 82 TRP X CA 1
ATOM 8222 C C . TRP F 2 82 ? -12.434 -11.818 -77.295 1.00 33.27 82 TRP X C 1
ATOM 8223 O O . TRP F 2 82 ? -13.348 -12.637 -77.346 1.00 39.74 82 TRP X O 1
ATOM 8234 N N . VAL F 2 83 ? -11.160 -12.146 -77.442 1.00 26.08 83 VAL X N 1
ATOM 8235 C CA . VAL F 2 83 ? -10.708 -13.526 -77.422 1.00 24.71 83 VAL X CA 1
ATOM 8236 C C . VAL F 2 83 ? -9.715 -13.638 -76.267 1.00 24.59 83 VAL X C 1
ATOM 8237 O O . VAL F 2 83 ? -8.607 -13.116 -76.357 1.00 26.37 83 VAL X O 1
ATOM 8241 N N . ASN F 2 84 ? -10.119 -14.276 -75.169 1.00 22.68 84 ASN X N 1
ATOM 8242 C CA . ASN F 2 84 ? -9.267 -14.383 -73.974 1.00 22.49 84 ASN X CA 1
ATOM 8243 C C . ASN F 2 84 ? -8.573 -15.746 -73.872 1.00 27.63 84 ASN X C 1
ATOM 8244 O O . ASN F 2 84 ? -9.246 -16.771 -73.740 1.00 24.47 84 ASN X O 1
ATOM 8249 N N . PHE F 2 85 ? -7.239 -15.754 -73.919 1.00 26.07 85 PHE X N 1
ATOM 8250 C CA . PHE F 2 85 ? -6.471 -16.986 -73.774 1.00 19.22 85 PHE X CA 1
ATOM 8251 C C . PHE F 2 85 ? -6.739 -17.557 -72.393 1.00 25.37 85 PHE X C 1
ATOM 8252 O O . PHE F 2 85 ? -7.001 -18.750 -72.224 1.00 29.58 85 PHE X O 1
ATOM 8260 N N . ASP F 2 86 ? -6.668 -16.684 -71.403 1.00 20.74 86 ASP X N 1
ATOM 8261 C CA . ASP F 2 86 ? -7.013 -17.034 -70.037 1.00 24.36 86 ASP X CA 1
ATOM 8262 C C . ASP F 2 86 ? -7.467 -15.764 -69.308 1.00 27.60 86 ASP X C 1
ATOM 8263 O O . ASP F 2 86 ? -7.835 -14.779 -69.955 1.00 25.80 86 ASP X O 1
ATOM 8268 N N A HIS F 2 87 ? -7.468 -15.777 -67.979 0.53 26.24 87 HIS X N 1
ATOM 8269 N N B HIS F 2 87 ? -7.423 -15.797 -67.977 0.47 26.23 87 HIS X N 1
ATOM 8270 C CA A HIS F 2 87 ? -8.006 -14.632 -67.243 0.53 27.28 87 HIS X CA 1
ATOM 8271 C CA B HIS F 2 87 ? -7.919 -14.697 -67.147 0.47 27.30 87 HIS X CA 1
ATOM 8272 C C A HIS F 2 87 ? -7.077 -13.408 -67.278 0.53 26.92 87 HIS X C 1
ATOM 8273 C C B HIS F 2 87 ? -7.066 -13.429 -67.262 0.47 26.91 87 HIS X C 1
ATOM 8274 O O A HIS F 2 87 ? -7.400 -12.368 -66.708 0.53 25.93 87 HIS X O 1
ATOM 8275 O O B HIS F 2 87 ? -7.434 -12.380 -66.738 0.47 25.93 87 HIS X O 1
ATOM 8288 N N . VAL F 2 88 ? -5.932 -13.531 -67.951 1.00 25.18 88 VAL X N 1
ATOM 8289 C CA . VAL F 2 88 ? -5.018 -12.391 -68.106 1.00 26.35 88 VAL X CA 1
ATOM 8290 C C . VAL F 2 88 ? -4.853 -11.885 -69.557 1.00 24.93 88 VAL X C 1
ATOM 8291 O O . VAL F 2 88 ? -5.122 -10.718 -69.853 1.00 21.73 88 VAL X O 1
ATOM 8295 N N . ILE F 2 89 ? -4.419 -12.773 -70.447 1.00 22.94 89 ILE X N 1
ATOM 8296 C CA . ILE F 2 89 ? -4.050 -12.409 -71.811 1.00 17.44 89 ILE X CA 1
ATOM 8297 C C . ILE F 2 89 ? -5.207 -12.549 -72.785 1.00 21.78 89 ILE X C 1
ATOM 8298 O O . ILE F 2 89 ? -5.951 -13.536 -72.750 1.00 24.78 89 ILE X O 1
ATOM 8303 N N . GLY F 2 90 ? -5.351 -11.571 -73.671 1.00 18.17 90 GLY X N 1
ATOM 8304 C CA . GLY F 2 90 ? -6.389 -11.636 -74.678 1.00 20.62 90 GLY X CA 1
ATOM 8305 C C . GLY F 2 90 ? -6.167 -10.625 -75.778 1.00 20.02 90 GLY X C 1
ATOM 8306 O O . GLY F 2 90 ? -5.233 -9.817 -75.715 1.00 23.52 90 GLY X O 1
ATOM 8307 N N . THR F 2 91 ? -7.022 -10.683 -76.790 1.00 16.78 91 THR X N 1
ATOM 8308 C CA . THR F 2 91 ? -7.019 -9.708 -77.865 1.00 19.82 91 THR X CA 1
ATOM 8309 C C . THR F 2 91 ? -8.435 -9.219 -78.097 1.00 22.98 91 THR X C 1
ATOM 8310 O O . THR F 2 91 ? -9.399 -9.894 -77.743 1.00 20.88 91 THR X O 1
ATOM 8314 N N . ARG F 2 92 ? -8.547 -8.039 -78.688 1.00 24.32 92 ARG X N 1
ATOM 8315 C CA . ARG F 2 92 ? -9.826 -7.456 -79.026 1.00 23.14 92 ARG X CA 1
ATOM 8316 C C . ARG F 2 92 ? -9.755 -6.986 -80.470 1.00 24.33 92 ARG X C 1
ATOM 8317 O O . ARG F 2 92 ? -8.904 -6.178 -80.814 1.00 25.61 92 ARG X O 1
ATOM 8325 N N . ASN F 2 93 ? -10.647 -7.485 -81.315 1.00 31.10 93 ASN X N 1
ATOM 8326 C CA . ASN F 2 93 ? -10.612 -7.139 -82.727 1.00 31.38 93 ASN X CA 1
ATOM 8327 C C . ASN F 2 93 ? -11.366 -5.852 -83.010 1.00 37.71 93 ASN X C 1
ATOM 8328 O O . ASN F 2 93 ? -12.500 -5.698 -82.557 1.00 36.39 93 ASN X O 1
ATOM 8333 N N . TYR F 2 94 ? -10.715 -4.970 -83.762 1.00 34.21 94 TYR X N 1
ATOM 8334 C CA . TYR F 2 94 ? -11.295 -3.736 -84.262 1.00 40.70 94 TYR X CA 1
ATOM 8335 C C . TYR F 2 94 ? -11.553 -3.831 -85.763 1.00 42.03 94 TYR X C 1
ATOM 8336 O O . TYR F 2 94 ? -11.818 -2.823 -86.410 1.00 40.81 94 TYR X O 1
ATOM 8345 N N . TYR F 2 95 ? -11.484 -5.041 -86.314 1.00 38.10 95 TYR X N 1
ATOM 8346 C CA . TYR F 2 95 ? -11.727 -5.228 -87.744 1.00 37.30 95 TYR X CA 1
ATOM 8347 C C . TYR F 2 95 ? -10.863 -4.374 -88.679 1.00 47.20 95 TYR X C 1
ATOM 8348 O O . TYR F 2 95 ? -11.367 -3.668 -89.546 1.00 47.86 95 TYR X O 1
ATOM 8357 N N . GLY F 2 96 ? -9.552 -4.438 -88.456 1.00 47.91 96 GLY X N 1
ATOM 8358 C CA . GLY F 2 96 ? -8.564 -3.659 -89.181 1.00 43.38 96 GLY X CA 1
ATOM 8359 C C . GLY F 2 96 ? -7.405 -3.390 -88.246 1.00 39.03 96 GLY X C 1
ATOM 8360 O O . GLY F 2 96 ? -6.247 -3.362 -88.644 1.00 36.91 96 GLY X O 1
ATOM 8361 N N . LYS F 2 97 ? -7.748 -3.204 -86.983 1.00 39.66 97 LYS X N 1
ATOM 8362 C CA . LYS F 2 97 ? -6.799 -3.060 -85.874 1.00 40.57 97 LYS X CA 1
ATOM 8363 C C . LYS F 2 97 ? -7.129 -4.032 -84.740 1.00 36.54 97 LYS X C 1
ATOM 8364 O O . LYS F 2 97 ? -8.283 -4.429 -84.565 1.00 36.51 97 LYS X O 1
ATOM 8370 N N . VAL F 2 98 ? -6.110 -4.430 -83.985 1.00 33.36 98 VAL X N 1
ATOM 8371 C CA . VAL F 2 98 ? -6.302 -5.386 -82.904 1.00 31.15 98 VAL X CA 1
ATOM 8372 C C . VAL F 2 98 ? -5.590 -4.943 -81.624 1.00 30.47 98 VAL X C 1
ATOM 8373 O O . VAL F 2 98 ? -4.417 -4.563 -81.655 1.00 26.96 98 VAL X O 1
ATOM 8377 N N . ASP F 2 99 ? -6.296 -4.998 -80.499 1.00 27.07 99 ASP X N 1
ATOM 8378 C CA . ASP F 2 99 ? -5.659 -4.759 -79.203 1.00 27.94 99 ASP X CA 1
ATOM 8379 C C . ASP F 2 99 ? -5.130 -6.063 -78.663 1.00 26.40 99 ASP X C 1
ATOM 8380 O O . ASP F 2 99 ? -5.806 -7.095 -78.736 1.00 23.80 99 ASP X O 1
ATOM 8385 N N . LEU F 2 100 ? -3.931 -6.011 -78.096 1.00 25.68 100 LEU X N 1
ATOM 8386 C CA . LEU F 2 100 ? -3.422 -7.112 -77.296 1.00 20.27 100 LEU X CA 1
ATOM 8387 C C . LEU F 2 100 ? -3.328 -6.628 -75.850 1.00 20.31 100 LEU X C 1
ATOM 8388 O O . LEU F 2 100 ? -2.795 -5.549 -75.589 1.00 20.46 100 LEU X O 1
ATOM 8393 N N . TYR F 2 101 ? -3.841 -7.406 -74.904 1.00 18.90 101 TYR X N 1
ATOM 8394 C CA . TYR F 2 101 ? -3.854 -6.924 -73.525 1.00 19.87 101 TYR X CA 1
ATOM 8395 C C . TYR F 2 101 ? -3.426 -7.947 -72.506 1.00 22.08 101 TYR X C 1
ATOM 8396 O O . TYR F 2 101 ? -3.402 -9.148 -72.763 1.00 21.40 101 TYR X O 1
ATOM 8405 N N . ALA F 2 102 ? -3.103 -7.435 -71.330 1.00 21.14 102 ALA X N 1
ATOM 8406 C CA . ALA F 2 102 ? -2.777 -8.245 -70.188 1.00 20.30 102 ALA X CA 1
ATOM 8407 C C . ALA F 2 102 ? -3.511 -7.612 -69.025 1.00 22.21 102 ALA X C 1
ATOM 8408 O O . ALA F 2 102 ? -3.207 -6.483 -68.627 1.00 23.60 102 ALA X O 1
ATOM 8410 N N . GLY F 2 103 ? -4.498 -8.323 -68.497 1.00 19.41 103 GLY X N 1
ATOM 8411 C CA . GLY F 2 103 ? -5.171 -7.890 -67.292 1.00 20.87 103 GLY X CA 1
ATOM 8412 C C . GLY F 2 103 ? -6.243 -6.847 -67.473 1.00 23.07 103 GLY X C 1
ATOM 8413 O O . GLY F 2 103 ? -7.041 -6.630 -66.570 1.00 32.26 103 GLY X O 1
ATOM 8414 N N . THR F 2 104 ? -6.286 -6.216 -68.636 1.00 19.42 104 THR X N 1
ATOM 8415 C CA . THR F 2 104 ? -7.243 -5.139 -68.898 1.00 23.60 104 THR X CA 1
ATOM 8416 C C . THR F 2 104 ? -8.731 -5.541 -68.732 1.00 26.09 104 THR X C 1
ATOM 8417 O O . THR F 2 104 ? -9.567 -4.718 -68.363 1.00 23.69 104 THR X O 1
ATOM 8421 N N . PHE F 2 105 ? -9.051 -6.802 -68.983 1.00 21.42 105 PHE X N 1
ATOM 8422 C CA . PHE F 2 105 ? -10.403 -7.269 -68.765 1.00 26.51 105 PHE X CA 1
ATOM 8423 C C . PHE F 2 105 ? -10.483 -8.255 -67.600 1.00 30.45 105 PHE X C 1
ATOM 8424 O O . PHE F 2 105 ? -11.271 -9.186 -67.594 1.00 34.22 105 PHE X O 1
ATOM 8432 N N . ASN F 2 106 ? -9.643 -8.003 -66.606 1.00 26.65 106 ASN X N 1
ATOM 8433 C CA . ASN F 2 106 ? -9.672 -8.701 -65.339 1.00 23.18 106 ASN X CA 1
ATOM 8434 C C . ASN F 2 106 ? -9.830 -7.605 -64.279 1.00 29.83 106 ASN X C 1
ATOM 8435 O O . ASN F 2 106 ? -8.953 -6.734 -64.140 1.00 28.86 106 ASN X O 1
ATOM 8440 N N . GLY F 2 107 ? -10.948 -7.626 -63.549 1.00 32.16 107 GLY X N 1
ATOM 8441 C CA . GLY F 2 107 ? -11.336 -6.506 -62.694 1.00 25.25 107 GLY X CA 1
ATOM 8442 C C . GLY F 2 107 ? -10.325 -6.213 -61.606 1.00 27.29 107 GLY X C 1
ATOM 8443 O O . GLY F 2 107 ? -10.064 -5.058 -61.248 1.00 30.21 107 GLY X O 1
ATOM 8444 N N . THR F 2 108 ? -9.747 -7.290 -61.098 1.00 22.81 108 THR X N 1
ATOM 8445 C CA . THR F 2 108 ? -8.805 -7.257 -60.002 1.00 28.39 108 THR X CA 1
ATOM 8446 C C . THR F 2 108 ? -7.448 -6.729 -60.446 1.00 29.11 108 THR X C 1
ATOM 8447 O O . THR F 2 108 ? -6.870 -5.838 -59.806 1.00 28.32 108 THR X O 1
ATOM 8451 N N . LEU F 2 109 ? -6.940 -7.275 -61.543 1.00 25.67 109 LEU X N 1
ATOM 8452 C CA . LEU F 2 109 ? -5.659 -6.818 -62.060 1.00 26.79 109 LEU X CA 1
ATOM 8453 C C . LEU F 2 109 ? -5.752 -5.346 -62.467 1.00 28.65 109 LEU X C 1
ATOM 8454 O O . LEU F 2 109 ? -4.870 -4.551 -62.137 1.00 30.79 109 LEU X O 1
ATOM 8459 N N . LYS F 2 110 ? -6.830 -4.976 -63.157 1.00 30.43 110 LYS X N 1
ATOM 8460 C CA . LYS F 2 110 ? -7.046 -3.573 -63.505 1.00 31.14 110 LYS X CA 1
ATOM 8461 C C . LYS F 2 110 ? -7.140 -2.689 -62.255 1.00 31.86 110 LYS X C 1
ATOM 8462 O O . LYS F 2 110 ? -6.512 -1.633 -62.184 1.00 31.30 110 LYS X O 1
ATOM 8468 N N . ALA F 2 111 ? -7.914 -3.122 -61.267 1.00 28.85 111 ALA X N 1
ATOM 8469 C CA . ALA F 2 111 ? -7.980 -2.387 -60.004 1.00 35.64 111 ALA X CA 1
ATOM 8470 C C . ALA F 2 111 ? -6.577 -2.197 -59.436 1.00 30.17 111 ALA X C 1
ATOM 8471 O O . ALA F 2 111 ? -6.270 -1.170 -58.827 1.00 32.73 111 ALA X O 1
ATOM 8473 N N . ALA F 2 112 ? -5.716 -3.186 -59.656 1.00 32.99 112 ALA X N 1
ATOM 8474 C CA . ALA F 2 112 ? -4.353 -3.145 -59.118 1.00 31.42 112 ALA X CA 1
ATOM 8475 C C . ALA F 2 112 ? -3.398 -2.312 -59.982 1.00 28.88 112 ALA X C 1
ATOM 8476 O O . ALA F 2 112 ? -2.261 -2.037 -59.591 1.00 24.22 112 ALA X O 1
ATOM 8478 N N . GLY F 2 113 ? -3.856 -1.916 -61.161 1.00 26.97 113 GLY X N 1
ATOM 8479 C CA . GLY F 2 113 ? -3.036 -1.082 -62.016 1.00 26.87 113 GLY X CA 1
ATOM 8480 C C . GLY F 2 113 ? -1.826 -1.779 -62.618 1.00 25.80 113 GLY X C 1
ATOM 8481 O O . GLY F 2 113 ? -0.868 -1.119 -62.977 1.00 35.61 113 GLY X O 1
ATOM 8482 N N . VAL F 2 114 ? -1.865 -3.101 -62.742 1.00 21.82 114 VAL X N 1
ATOM 8483 C CA . VAL F 2 114 ? -0.786 -3.829 -63.413 1.00 24.59 114 VAL X CA 1
ATOM 8484 C C . VAL F 2 114 ? -1.160 -4.253 -64.836 1.00 24.00 114 VAL X C 1
ATOM 8485 O O . VAL F 2 114 ? -0.469 -5.049 -65.448 1.00 27.67 114 VAL X O 1
ATOM 8489 N N . ASN F 2 115 ? -2.262 -3.743 -65.359 1.00 24.26 115 ASN X N 1
ATOM 8490 C CA . ASN F 2 115 ? -2.688 -4.112 -66.695 1.00 23.08 115 ASN X CA 1
ATOM 8491 C C . ASN F 2 115 ? -2.042 -3.233 -67.762 1.00 28.51 115 ASN X C 1
ATOM 8492 O O . ASN F 2 115 ? -1.546 -2.131 -67.481 1.00 25.61 115 ASN X O 1
ATOM 8497 N N . TYR F 2 116 ? -2.061 -3.728 -68.994 1.00 25.56 116 TYR X N 1
ATOM 8498 C CA . TYR F 2 116 ? -1.528 -2.991 -70.120 1.00 25.04 116 TYR X CA 1
ATOM 8499 C C . TYR F 2 116 ? -2.250 -3.434 -71.384 1.00 23.16 116 TYR X C 1
ATOM 8500 O O . TYR F 2 116 ? -2.550 -4.612 -71.559 1.00 22.00 116 TYR X O 1
ATOM 8509 N N . THR F 2 117 ? -2.537 -2.475 -72.253 1.00 24.58 117 THR X N 1
ATOM 8510 C CA . THR F 2 117 ? -3.145 -2.736 -73.548 1.00 24.02 117 THR X CA 1
ATOM 8511 C C . THR F 2 117 ? -2.311 -2.045 -74.627 1.00 26.90 117 THR X C 1
ATOM 8512 O O . THR F 2 117 ? -1.908 -0.895 -74.461 1.00 26.83 117 THR X O 1
ATOM 8516 N N . GLU F 2 118 ? -2.032 -2.742 -75.721 1.00 25.77 118 GLU X N 1
ATOM 8517 C CA . GLU F 2 118 ? -1.412 -2.092 -76.874 1.00 27.98 118 GLU X CA 1
ATOM 8518 C C . GLU F 2 118 ? -2.155 -2.423 -78.169 1.00 29.50 118 GLU X C 1
ATOM 8519 O O . GLU F 2 118 ? -2.675 -3.537 -78.335 1.00 25.72 118 GLU X O 1
ATOM 8525 N N . ASN F 2 119 ? -2.201 -1.439 -79.069 1.00 29.92 119 ASN X N 1
ATOM 8526 C CA . ASN F 2 119 ? -2.956 -1.518 -80.317 1.00 23.69 119 ASN X CA 1
ATOM 8527 C C . ASN F 2 119 ? -2.063 -1.876 -81.510 1.00 26.62 119 ASN X C 1
ATOM 8528 O O . ASN F 2 119 ? -0.995 -1.292 -81.693 1.00 24.67 119 ASN X O 1
ATOM 8533 N N . PHE F 2 120 ? -2.483 -2.828 -82.333 1.00 24.66 120 PHE X N 1
ATOM 8534 C CA . PHE F 2 120 ? -1.670 -3.189 -83.495 1.00 24.94 120 PHE X CA 1
ATOM 8535 C C . PHE F 2 120 ? -2.433 -3.206 -84.800 1.00 27.21 120 PHE X C 1
ATOM 8536 O O . PHE F 2 120 ? -3.628 -3.478 -84.823 1.00 30.58 120 PHE X O 1
ATOM 8544 N N . GLU F 2 121 ? -1.728 -2.933 -85.892 1.00 28.43 121 GLU X N 1
ATOM 8545 C CA . GLU F 2 121 ? -2.262 -3.215 -87.211 1.00 32.11 121 GLU X CA 1
ATOM 8546 C C . GLU F 2 121 ? -2.400 -4.727 -87.354 1.00 27.69 121 GLU X C 1
ATOM 8547 O O . GLU F 2 121 ? -1.483 -5.475 -87.033 1.00 28.07 121 GLU X O 1
ATOM 8553 N N . THR F 2 122 ? -3.540 -5.174 -87.851 1.00 28.40 122 THR X N 1
ATOM 8554 C CA . THR F 2 122 ? -3.819 -6.605 -87.966 1.00 34.80 122 THR X CA 1
ATOM 8555 C C . THR F 2 122 ? -2.722 -7.434 -88.652 1.00 31.81 122 THR X C 1
ATOM 8556 O O . THR F 2 122 ? -2.406 -8.530 -88.193 1.00 30.48 122 THR X O 1
ATOM 8560 N N . PRO F 2 123 ? -2.142 -6.923 -89.750 1.00 30.51 123 PRO X N 1
ATOM 8561 C CA . PRO F 2 123 ? -1.132 -7.733 -90.445 1.00 33.80 123 PRO X CA 1
ATOM 8562 C C . PRO F 2 123 ? 0.096 -8.047 -89.583 1.00 28.35 123 PRO X C 1
ATOM 8563 O O . PRO F 2 123 ? 0.610 -9.155 -89.626 1.00 29.86 123 PRO X O 1
ATOM 8567 N N . LEU F 2 124 ? 0.552 -7.079 -88.803 1.00 26.79 124 LEU X N 1
ATOM 8568 C CA . LEU F 2 124 ? 1.704 -7.268 -87.937 1.00 26.06 124 LEU X CA 1
ATOM 8569 C C . LEU F 2 124 ? 1.474 -8.268 -86.789 1.00 31.39 124 LEU X C 1
ATOM 8570 O O . LEU F 2 124 ? 2.359 -9.050 -86.437 1.00 28.61 124 LEU X O 1
ATOM 8575 N N . ILE F 2 125 ? 0.295 -8.236 -86.187 1.00 25.48 125 ILE X N 1
ATOM 8576 C CA . ILE F 2 125 ? 0.050 -9.125 -85.076 1.00 25.37 125 ILE X CA 1
ATOM 8577 C C . ILE F 2 125 ? -0.224 -10.523 -85.633 1.00 29.18 125 ILE X C 1
ATOM 8578 O O . ILE F 2 125 ? 0.238 -11.521 -85.076 1.00 26.78 125 ILE X O 1
ATOM 8583 N N . MET F 2 126 ? -0.933 -10.587 -86.758 1.00 28.62 126 MET X N 1
ATOM 8584 C CA . MET F 2 126 ? -1.233 -11.869 -87.397 1.00 27.60 126 MET X CA 1
ATOM 8585 C C . MET F 2 126 ? 0.035 -12.592 -87.847 1.00 30.39 126 MET X C 1
ATOM 8586 O O . MET F 2 126 ? 0.151 -13.812 -87.691 1.00 29.10 126 MET X O 1
ATOM 8591 N N . ALA F 2 127 ? 0.986 -11.838 -88.401 1.00 28.62 127 ALA X N 1
ATOM 8592 C CA . ALA F 2 127 ? 2.266 -12.414 -88.826 1.00 28.62 127 ALA X CA 1
ATOM 8593 C C . ALA F 2 127 ? 3.049 -12.917 -87.616 1.00 30.50 127 ALA X C 1
ATOM 8594 O O . ALA F 2 127 ? 3.660 -13.990 -87.667 1.00 28.44 127 ALA X O 1
ATOM 8596 N N . THR F 2 128 ? 3.016 -12.149 -86.531 1.00 24.15 128 THR X N 1
ATOM 8597 C CA . THR F 2 128 ? 3.717 -12.535 -85.319 1.00 25.67 128 THR X CA 1
ATOM 8598 C C . THR F 2 128 ? 3.082 -13.769 -84.684 1.00 23.95 128 THR X C 1
ATOM 8599 O O . THR F 2 128 ? 3.789 -14.678 -84.256 1.00 24.39 128 THR X O 1
ATOM 8603 N N . PHE F 2 129 ? 1.756 -13.811 -84.636 1.00 23.14 129 PHE X N 1
ATOM 8604 C CA . PHE F 2 129 ? 1.075 -14.956 -84.041 1.00 23.92 129 PHE X CA 1
ATOM 8605 C C . PHE F 2 129 ? 1.294 -16.224 -84.869 1.00 27.50 129 PHE X C 1
ATOM 8606 O O . PHE F 2 129 ? 1.504 -17.305 -84.321 1.00 25.15 129 PHE X O 1
ATOM 8614 N N . LYS F 2 130 ? 1.256 -16.089 -86.192 1.00 30.04 130 LYS X N 1
ATOM 8615 C CA . LYS F 2 130 ? 1.554 -17.217 -87.057 1.00 24.52 130 LYS X CA 1
ATOM 8616 C C . LYS F 2 130 ? 2.988 -17.727 -86.857 1.00 26.22 130 LYS X C 1
ATOM 8617 O O . LYS F 2 130 ? 3.227 -18.936 -86.882 1.00 26.71 130 LYS X O 1
ATOM 8623 N N . ALA F 2 131 ? 3.939 -16.819 -86.653 1.00 21.79 131 ALA X N 1
ATOM 8624 C CA . ALA F 2 131 ? 5.323 -17.236 -86.422 1.00 24.27 131 ALA X CA 1
ATOM 8625 C C . ALA F 2 131 ? 5.458 -17.977 -85.093 1.00 23.96 131 ALA X C 1
ATOM 8626 O O . ALA F 2 131 ? 6.094 -19.012 -85.029 1.00 26.04 131 ALA X O 1
ATOM 8628 N N . ILE F 2 132 ? 4.850 -17.434 -84.041 1.00 25.50 132 ILE X N 1
ATOM 8629 C CA . ILE F 2 132 ? 4.798 -18.082 -82.732 1.00 25.65 132 ILE X CA 1
ATOM 8630 C C . ILE F 2 132 ? 4.190 -19.488 -82.820 1.00 22.58 132 ILE X C 1
ATOM 8631 O O . ILE F 2 132 ? 4.774 -20.449 -82.319 1.00 24.60 132 ILE X O 1
ATOM 8636 N N . LEU F 2 133 ? 3.026 -19.608 -83.450 1.00 19.79 133 LEU X N 1
ATOM 8637 C CA . LEU F 2 133 ? 2.397 -20.914 -83.642 1.00 21.89 133 LEU X CA 1
ATOM 8638 C C . LEU F 2 133 ? 3.330 -21.900 -84.325 1.00 25.71 133 LEU X C 1
ATOM 8639 O O . LEU F 2 133 ? 3.504 -23.019 -83.860 1.00 27.16 133 LEU X O 1
ATOM 8644 N N . ARG F 2 134 ? 3.921 -21.474 -85.436 1.00 26.24 134 ARG X N 1
ATOM 8645 C CA . ARG F 2 134 ? 4.826 -22.316 -86.203 1.00 31.33 134 ARG X CA 1
ATOM 8646 C C . ARG F 2 134 ? 6.088 -22.675 -85.405 1.00 30.41 134 ARG X C 1
ATOM 8647 O O . ARG F 2 134 ? 6.511 -23.834 -85.398 1.00 28.79 134 ARG X O 1
ATOM 8655 N N . ASP F 2 135 ? 6.672 -21.697 -84.720 1.00 22.94 135 ASP X N 1
ATOM 8656 C CA . ASP F 2 135 ? 7.857 -21.964 -83.918 1.00 20.93 135 ASP X CA 1
ATOM 8657 C C . ASP F 2 135 ? 7.571 -22.810 -82.674 1.00 24.91 135 ASP X C 1
ATOM 8658 O O . ASP F 2 135 ? 8.403 -23.615 -82.274 1.00 24.22 135 ASP X O 1
ATOM 8663 N N . TRP F 2 136 ? 6.396 -22.633 -82.074 1.00 26.94 136 TRP X N 1
ATOM 8664 C CA . TRP F 2 136 ? 6.093 -23.267 -80.789 1.00 25.36 136 TRP X CA 1
ATOM 8665 C C . TRP F 2 136 ? 5.373 -24.608 -80.854 1.00 25.76 136 TRP X C 1
ATOM 8666 O O . TRP F 2 136 ? 5.285 -25.309 -79.845 1.00 21.98 136 TRP X O 1
ATOM 8677 N N . THR F 2 137 ? 4.851 -24.967 -82.022 1.00 23.43 137 THR X N 1
ATOM 8678 C CA . THR F 2 137 ? 4.113 -26.219 -82.140 1.00 23.05 137 THR X CA 1
ATOM 8679 C C . THR F 2 137 ? 5.035 -27.347 -82.609 1.00 27.79 137 THR X C 1
ATOM 8680 O O . THR F 2 137 ? 5.585 -27.300 -83.703 1.00 26.45 137 THR X O 1
ATOM 8684 N N . ASN F 2 138 ? 5.224 -28.358 -81.773 1.00 28.70 138 ASN X N 1
ATOM 8685 C CA . ASN F 2 138 ? 6.059 -29.482 -82.173 1.00 24.55 138 ASN X CA 1
ATOM 8686 C C . ASN F 2 138 ? 5.285 -30.492 -83.026 1.00 27.08 138 ASN X C 1
ATOM 8687 O O . ASN F 2 138 ? 4.048 -30.458 -83.077 1.00 31.14 138 ASN X O 1
ATOM 8692 N N . ALA F 2 139 ? 6.005 -31.372 -83.714 1.00 25.82 139 ALA X N 1
ATOM 8693 C CA . ALA F 2 139 ? 5.382 -32.282 -84.675 1.00 24.68 139 ALA X CA 1
ATOM 8694 C C . ALA F 2 139 ? 4.392 -33.174 -83.958 1.00 29.83 139 ALA X C 1
ATOM 8695 O O . ALA F 2 139 ? 3.566 -33.854 -84.573 1.00 28.18 139 ALA X O 1
ATOM 8697 N N . THR F 2 140 ? 4.497 -33.143 -82.638 1.00 26.89 140 THR X N 1
ATOM 8698 C CA . THR F 2 140 ? 3.797 -34.057 -81.752 1.00 29.87 140 THR X CA 1
ATOM 8699 C C . THR F 2 140 ? 2.445 -33.474 -81.323 1.00 27.84 140 THR X C 1
ATOM 8700 O O . THR F 2 140 ? 1.566 -34.182 -80.838 1.00 26.19 140 THR X O 1
ATOM 8704 N N . PHE F 2 141 ? 2.271 -32.177 -81.549 1.00 28.39 141 PHE X N 1
ATOM 8705 C CA . PHE F 2 141 ? 1.121 -31.476 -81.003 1.00 33.40 141 PHE X CA 1
ATOM 8706 C C . PHE F 2 141 ? 0.200 -30.790 -82.019 1.00 30.49 141 PHE X C 1
ATOM 8707 O O . PHE F 2 141 ? 0.610 -29.890 -82.754 1.00 25.55 141 PHE X O 1
ATOM 8715 N N . ASP F 2 142 ? -1.061 -31.206 -82.020 1.00 31.26 142 ASP X N 1
ATOM 8716 C CA . ASP F 2 142 ? -2.092 -30.599 -82.874 1.00 28.72 142 ASP X CA 1
ATOM 8717 C C . ASP F 2 142 ? -2.964 -29.629 -82.064 1.00 26.19 142 ASP X C 1
ATOM 8718 O O . ASP F 2 142 ? -3.879 -30.051 -81.370 1.00 27.80 142 ASP X O 1
ATOM 8723 N N . PRO F 2 143 ? -2.700 -28.322 -82.173 1.00 23.90 143 PRO X N 1
ATOM 8724 C CA . PRO F 2 143 ? -3.403 -27.324 -81.363 1.00 25.51 143 PRO X CA 1
ATOM 8725 C C . PRO F 2 143 ? -4.886 -27.238 -81.690 1.00 25.86 143 PRO X C 1
ATOM 8726 O O . PRO F 2 143 ? -5.602 -26.517 -80.991 1.00 24.35 143 PRO X O 1
ATOM 8730 N N . PHE F 2 144 ? -5.338 -27.931 -82.733 1.00 25.19 144 PHE X N 1
ATOM 8731 C CA . PHE F 2 144 ? -6.759 -27.875 -83.118 1.00 26.37 144 PHE X CA 1
ATOM 8732 C C . PHE F 2 144 ? -7.581 -29.026 -82.561 1.00 24.94 144 PHE X C 1
ATOM 8733 O O . PHE F 2 144 ? -8.810 -28.943 -82.483 1.00 27.24 144 PHE X O 1
ATOM 8741 N N . ALA F 2 145 ? -6.894 -30.090 -82.163 1.00 25.57 145 ALA X N 1
ATOM 8742 C CA . ALA F 2 145 ? -7.554 -31.310 -81.728 1.00 26.56 145 ALA X CA 1
ATOM 8743 C C . ALA F 2 145 ? -7.891 -31.331 -80.242 1.00 30.22 145 ALA X C 1
ATOM 8744 O O . ALA F 2 145 ? -7.432 -30.492 -79.466 1.00 24.49 145 ALA X O 1
ATOM 8746 N N . ALA F 2 146 ? -8.689 -32.324 -79.862 1.00 25.91 146 ALA X N 1
ATOM 8747 C CA . ALA F 2 146 ? -8.913 -32.646 -78.467 1.00 27.47 146 ALA X CA 1
ATOM 8748 C C . ALA F 2 146 ? -7.655 -33.304 -77.860 1.00 32.22 146 ALA X C 1
ATOM 8749 O O . ALA F 2 146 ? -6.793 -33.813 -78.587 1.00 27.75 146 ALA X O 1
ATOM 8751 N N . PRO F 2 147 ? -7.543 -33.285 -76.522 1.00 30.71 147 PRO X N 1
ATOM 8752 C CA . PRO F 2 147 ? -6.337 -33.808 -75.865 1.00 27.64 147 PRO X CA 1
ATOM 8753 C C . PRO F 2 147 ? -6.147 -35.299 -76.113 1.00 29.90 147 PRO X C 1
ATOM 8754 O O . PRO F 2 147 ? -5.009 -35.766 -76.139 1.00 30.45 147 PRO X O 1
ATOM 8758 N N . GLU F 2 148 ? -7.250 -36.025 -76.288 1.00 31.09 148 GLU X N 1
ATOM 8759 C CA . GLU F 2 148 ? -7.201 -37.451 -76.601 1.00 30.84 148 GLU X CA 1
ATOM 8760 C C . GLU F 2 148 ? -6.790 -37.743 -78.048 1.00 33.05 148 GLU X C 1
ATOM 8761 O O . GLU F 2 148 ? -6.499 -38.887 -78.391 1.00 33.66 148 GLU X O 1
ATOM 8767 N N . GLU F 2 149 ? -6.776 -36.717 -78.895 1.00 32.01 149 GLU X N 1
ATOM 8768 C CA . GLU F 2 149 ? -6.497 -36.912 -80.314 1.00 30.09 149 GLU X CA 1
ATOM 8769 C C . GLU F 2 149 ? -5.058 -36.562 -80.679 1.00 34.90 149 GLU X C 1
ATOM 8770 O O . GLU F 2 149 ? -4.656 -36.659 -81.842 1.00 32.17 149 GLU X O 1
ATOM 8776 N N . THR F 2 150 ? -4.275 -36.141 -79.697 1.00 32.44 150 THR X N 1
ATOM 8777 C CA . THR F 2 150 ? -2.928 -35.694 -80.021 1.00 29.53 150 THR X CA 1
ATOM 8778 C C . THR F 2 150 ? -1.960 -35.876 -78.863 1.00 21.76 150 THR X C 1
ATOM 8779 O O . THR F 2 150 ? -2.341 -36.302 -77.779 1.00 25.00 150 THR X O 1
ATOM 8783 N N . GLY F 2 151 ? -0.702 -35.543 -79.106 1.00 25.49 151 GLY X N 1
ATOM 8784 C CA . GLY F 2 151 ? 0.335 -35.742 -78.116 1.00 26.92 151 GLY X CA 1
ATOM 8785 C C . GLY F 2 151 ? 0.620 -34.504 -77.287 1.00 29.99 151 GLY X C 1
ATOM 8786 O O . GLY F 2 151 ? -0.261 -33.681 -77.054 1.00 28.21 151 GLY X O 1
ATOM 8787 N N . SER F 2 152 ? 1.868 -34.365 -76.857 1.00 26.66 152 SER X N 1
ATOM 8788 C CA . SER F 2 152 ? 2.225 -33.357 -75.875 1.00 28.96 152 SER X CA 1
ATOM 8789 C C . SER F 2 152 ? 2.755 -32.087 -76.532 1.00 29.65 152 SER X C 1
ATOM 8790 O O . SER F 2 152 ? 3.443 -32.138 -77.547 1.00 29.64 152 SER X O 1
ATOM 8793 N N . ALA F 2 153 ? 2.419 -30.941 -75.955 1.00 27.72 153 ALA X N 1
ATOM 8794 C CA . ALA F 2 153 ? 2.967 -29.687 -76.445 1.00 27.64 153 ALA X CA 1
ATOM 8795 C C . ALA F 2 153 ? 4.225 -29.344 -75.654 1.00 20.24 153 ALA X C 1
ATOM 8796 O O . ALA F 2 153 ? 4.859 -28.324 -75.895 1.00 20.63 153 ALA X O 1
ATOM 8798 N N . PHE F 2 154 ? 4.581 -30.214 -74.713 1.00 20.57 154 PHE X N 1
ATOM 8799 C CA . PHE F 2 154 ? 5.648 -29.924 -73.757 1.00 25.67 154 PHE X CA 1
ATOM 8800 C C . PHE F 2 154 ? 7.003 -30.417 -74.242 1.00 25.72 154 PHE X C 1
ATOM 8801 O O . PHE F 2 154 ? 7.076 -31.152 -75.220 1.00 27.43 154 PHE X O 1
ATOM 8809 N N . GLY F 2 155 ? 8.073 -30.023 -73.549 1.00 26.62 155 GLY X N 1
ATOM 8810 C CA . GLY F 2 155 ? 9.425 -30.383 -73.953 1.00 21.94 155 GLY X CA 1
ATOM 8811 C C . GLY F 2 155 ? 10.085 -29.338 -74.849 1.00 28.72 155 GLY X C 1
ATOM 8812 O O . GLY F 2 155 ? 9.524 -28.255 -75.087 1.00 24.37 155 GLY X O 1
ATOM 8813 N N . ARG F 2 156 ? 11.274 -29.658 -75.352 1.00 22.92 156 ARG X N 1
ATOM 8814 C CA . ARG F 2 156 ? 12.037 -28.716 -76.169 1.00 26.39 156 ARG X CA 1
ATOM 8815 C C . ARG F 2 156 ? 11.605 -28.723 -77.643 1.00 26.86 156 ARG X C 1
ATOM 8816 O O . ARG F 2 156 ? 10.892 -29.626 -78.082 1.00 27.75 156 ARG X O 1
ATOM 8824 N N . LYS F 2 157 ? 11.990 -27.690 -78.389 1.00 24.55 157 LYS X N 1
ATOM 8825 C CA . LYS F 2 157 ? 11.651 -27.615 -79.811 1.00 25.49 157 LYS X CA 1
ATOM 8826 C C . LYS F 2 157 ? 11.912 -28.961 -80.473 1.00 29.11 157 LYS X C 1
ATOM 8827 O O . LYS F 2 157 ? 12.941 -29.597 -80.240 1.00 29.62 157 LYS X O 1
ATOM 8833 N N . ASN F 2 158 ? 10.970 -29.404 -81.291 1.00 31.72 158 ASN X N 1
ATOM 8834 C CA . ASN F 2 158 ? 11.077 -30.715 -81.906 1.00 25.77 158 ASN X CA 1
ATOM 8835 C C . ASN F 2 158 ? 10.200 -30.816 -83.142 1.00 29.36 158 ASN X C 1
ATOM 8836 O O . ASN F 2 158 ? 9.079 -31.332 -83.088 1.00 29.19 158 ASN X O 1
ATOM 8841 N N . GLY F 2 159 ? 10.723 -30.303 -84.253 1.00 27.25 159 GLY X N 1
ATOM 8842 C CA . GLY F 2 159 ? 10.028 -30.322 -85.523 1.00 30.33 159 GLY X CA 1
ATOM 8843 C C . GLY F 2 159 ? 8.985 -29.230 -85.674 1.00 31.75 159 GLY X C 1
ATOM 8844 O O . GLY F 2 159 ? 9.023 -28.205 -84.984 1.00 33.04 159 GLY X O 1
ATOM 8845 N N . GLU F 2 160 ? 8.049 -29.467 -86.586 1.00 29.14 160 GLU X N 1
ATOM 8846 C CA . GLU F 2 160 ? 6.986 -28.524 -86.910 1.00 30.85 160 GLU X CA 1
ATOM 8847 C C . GLU F 2 160 ? 5.724 -29.318 -87.135 1.00 28.65 160 GLU X C 1
ATOM 8848 O O . GLU F 2 160 ? 5.766 -30.542 -87.238 1.00 35.80 160 GLU X O 1
ATOM 8854 N N . ASN F 2 161 ? 4.597 -28.631 -87.225 1.00 32.31 161 ASN X N 1
ATOM 8855 C CA . ASN F 2 161 ? 3.355 -29.300 -87.588 1.00 32.03 161 ASN X CA 1
ATOM 8856 C C . ASN F 2 161 ? 2.561 -28.402 -88.520 1.00 31.89 161 ASN X C 1
ATOM 8857 O O . ASN F 2 161 ? 1.438 -28.004 -88.219 1.00 34.47 161 ASN X O 1
ATOM 8862 N N . LEU F 2 162 ? 3.169 -28.077 -89.655 1.00 30.45 162 LEU X N 1
ATOM 8863 C CA . LEU F 2 162 ? 2.565 -27.157 -90.602 1.00 37.32 162 LEU X CA 1
ATOM 8864 C C . LEU F 2 162 ? 1.209 -27.674 -91.041 1.00 37.12 162 LEU X C 1
ATOM 8865 O O . LEU F 2 162 ? 0.248 -26.914 -91.157 1.00 42.09 162 LEU X O 1
ATOM 8870 N N . GLU F 2 163 ? 1.130 -28.977 -91.268 1.00 34.97 163 GLU X N 1
ATOM 8871 C CA . GLU F 2 163 ? -0.093 -29.570 -91.782 1.00 40.55 163 GLU X CA 1
ATOM 8872 C C . GLU F 2 163 ? -1.255 -29.280 -90.841 1.00 38.78 163 GLU X C 1
ATOM 8873 O O . GLU F 2 163 ? -2.394 -29.181 -91.280 1.00 44.90 163 GLU X O 1
ATOM 8879 N N . CYS F 2 164 ? -0.961 -29.124 -89.551 1.00 37.24 164 CYS X N 1
ATOM 8880 C CA . CYS F 2 164 ? -2.003 -28.862 -88.552 1.00 37.66 164 CYS X CA 1
ATOM 8881 C C . CYS F 2 164 ? -2.281 -27.380 -88.255 1.00 36.73 164 CYS X C 1
ATOM 8882 O O . CYS F 2 164 ? -3.391 -27.022 -87.914 1.00 32.78 164 CYS X O 1
ATOM 8885 N N . ILE F 2 165 ? -1.284 -26.517 -88.372 1.00 34.27 165 ILE X N 1
ATOM 8886 C CA . ILE F 2 165 ? -1.498 -25.124 -88.020 1.00 31.76 165 ILE X CA 1
ATOM 8887 C C . ILE F 2 165 ? -1.806 -24.292 -89.248 1.00 38.25 165 ILE X C 1
ATOM 8888 O O . ILE F 2 165 ? -2.249 -23.147 -89.133 1.00 36.29 165 ILE X O 1
ATOM 8893 N N . GLU F 2 166 ? -1.564 -24.868 -90.422 1.00 39.98 166 GLU X N 1
ATOM 8894 C CA . GLU F 2 166 ? -1.794 -24.166 -91.686 1.00 41.90 166 GLU X CA 1
ATOM 8895 C C . GLU F 2 166 ? -2.853 -24.878 -92.492 1.00 45.51 166 GLU X C 1
ATOM 8896 O O . GLU F 2 166 ? -2.723 -24.996 -93.707 1.00 51.32 166 GLU X O 1
ATOM 8902 N N . ARG F 2 167 ? -3.889 -25.374 -91.815 1.00 47.33 167 ARG X N 1
ATOM 8903 C CA . ARG F 2 167 ? -5.041 -25.924 -92.511 1.00 52.62 167 ARG X CA 1
ATOM 8904 C C . ARG F 2 167 ? -5.531 -24.834 -93.464 1.00 62.57 167 ARG X C 1
ATOM 8905 O O . ARG F 2 167 ? -5.337 -23.643 -93.206 1.00 61.70 167 ARG X O 1
ATOM 8913 N N . PHE F 2 168 ? -6.136 -25.231 -94.576 1.00 65.97 168 PHE X N 1
ATOM 8914 C CA . PHE F 2 168 ? -6.903 -24.287 -95.383 1.00 71.00 168 PHE X CA 1
ATOM 8915 C C . PHE F 2 168 ? -8.034 -24.983 -96.124 1.00 74.76 168 PHE X C 1
ATOM 8916 O O . PHE F 2 168 ? -7.833 -26.024 -96.756 1.00 74.70 168 PHE X O 1
ATOM 8924 N N . ARG F 2 169 ? -9.225 -24.406 -96.027 1.00 70.54 169 ARG X N 1
ATOM 8925 C CA . ARG F 2 169 ? -10.328 -24.809 -96.882 1.00 71.54 169 ARG X CA 1
ATOM 8926 C C . ARG F 2 169 ? -11.041 -23.573 -97.427 1.00 62.01 169 ARG X C 1
ATOM 8927 O O . ARG F 2 169 ? -11.016 -22.497 -96.820 1.00 58.56 169 ARG X O 1
ATOM 8935 N N . ILE F 2 170 ? -11.655 -23.742 -98.588 1.00 58.39 170 ILE X N 1
ATOM 8936 C CA . ILE F 2 170 ? -12.296 -22.655 -99.305 1.00 53.03 170 ILE X CA 1
ATOM 8937 C C . ILE F 2 170 ? -13.404 -21.999 -98.461 1.00 52.05 170 ILE X C 1
ATOM 8938 O O . ILE F 2 170 ? -14.177 -22.678 -97.770 1.00 43.19 170 ILE X O 1
ATOM 8943 N N . ALA F 2 171 ? -13.466 -20.673 -98.505 1.00 44.61 171 ALA X N 1
ATOM 8944 C CA . ALA F 2 171 ? -14.511 -19.958 -97.791 1.00 42.08 171 ALA X CA 1
ATOM 8945 C C . ALA F 2 171 ? -15.859 -20.239 -98.448 1.00 37.18 171 ALA X C 1
ATOM 8946 O O . ALA F 2 171 ? -15.975 -20.219 -99.673 1.00 38.58 171 ALA X O 1
ATOM 8948 N N . THR F 2 172 ? -16.873 -20.503 -97.632 1.00 29.09 172 THR X N 1
ATOM 8949 C CA . THR F 2 172 ? -18.212 -20.707 -98.143 1.00 31.00 172 THR X CA 1
ATOM 8950 C C . THR F 2 172 ? -18.784 -19.421 -98.694 1.00 34.73 172 THR X C 1
ATOM 8951 O O . THR F 2 172 ? -18.695 -18.376 -98.056 1.00 33.32 172 THR X O 1
ATOM 8955 N N . LYS F 2 173 ? -19.372 -19.502 -99.883 1.00 33.38 173 LYS X N 1
ATOM 8956 C CA . LYS F 2 173 ? -19.968 -18.329 -100.506 1.00 38.30 173 LYS X CA 1
ATOM 8957 C C . LYS F 2 173 ? -21.481 -18.360 -100.348 1.00 36.27 173 LYS X C 1
ATOM 8958 O O . LYS F 2 173 ? -22.124 -17.340 -100.101 1.00 35.34 173 LYS X O 1
ATOM 8964 N N . ARG F 2 174 ? -22.039 -19.553 -100.469 1.00 37.24 174 ARG X N 1
ATOM 8965 C CA . ARG F 2 174 ? -23.476 -19.727 -100.429 1.00 32.85 174 ARG X CA 1
ATOM 8966 C C . ARG F 2 174 ? -23.795 -20.981 -99.621 1.00 28.73 174 ARG X C 1
ATOM 8967 O O . ARG F 2 174 ? -24.548 -20.916 -98.650 1.00 32.53 174 ARG X O 1
ATOM 8975 N N . MET F 2 175 ? -23.195 -22.107 -100.007 1.00 28.01 175 MET X N 1
ATOM 8976 C CA . MET F 2 175 ? -23.371 -23.378 -99.303 1.00 30.58 175 MET X CA 1
ATOM 8977 C C . MET F 2 175 ? -22.316 -24.386 -99.770 1.00 31.42 175 MET X C 1
ATOM 8978 O O . MET F 2 175 ? -21.933 -24.380 -100.928 1.00 40.54 175 MET X O 1
ATOM 8983 N N . PRO F 2 176 ? -21.830 -25.251 -98.870 1.00 32.82 176 PRO X N 1
ATOM 8984 C CA . PRO F 2 176 ? -20.895 -26.296 -99.304 1.00 36.77 176 PRO X CA 1
ATOM 8985 C C . PRO F 2 176 ? -21.512 -27.269 -100.314 1.00 39.90 176 PRO X C 1
ATOM 8986 O O . PRO F 2 176 ? -22.705 -27.582 -100.241 1.00 37.59 176 PRO X O 1
ATOM 8990 N N . GLY F 2 177 ? -20.690 -27.757 -101.239 1.00 42.62 177 GLY X N 1
ATOM 8991 C CA . GLY F 2 177 ? -21.141 -28.715 -102.228 1.00 44.08 177 GLY X CA 1
ATOM 8992 C C . GLY F 2 177 ? -21.560 -28.086 -103.547 1.00 45.25 177 GLY X C 1
ATOM 8993 O O . GLY F 2 177 ? -21.729 -28.791 -104.539 1.00 41.65 177 GLY X O 1
ATOM 8994 N N . LEU F 2 178 ? -21.724 -26.765 -103.560 1.00 40.10 178 LEU X N 1
ATOM 8995 C CA . LEU F 2 178 ? -22.118 -26.048 -104.768 1.00 43.15 178 LEU X CA 1
ATOM 8996 C C . LEU F 2 178 ? -20.972 -25.872 -105.748 1.00 47.76 178 LEU X C 1
ATOM 8997 O O . LEU F 2 178 ? -19.802 -26.044 -105.405 1.00 50.75 178 LEU X O 1
ATOM 9002 N N . GLN F 2 179 ? -21.322 -25.514 -106.975 1.00 49.42 179 GLN X N 1
ATOM 9003 C CA . GLN F 2 179 ? -20.326 -25.238 -107.996 1.00 59.54 179 GLN X CA 1
ATOM 9004 C C . GLN F 2 179 ? -19.418 -24.078 -107.581 1.00 51.73 179 GLN X C 1
ATOM 9005 O O . GLN F 2 179 ? -19.896 -22.978 -107.300 1.00 53.39 179 GLN X O 1
ATOM 9011 N N . ASP F 2 180 ? -18.113 -24.327 -107.537 1.00 48.70 180 ASP X N 1
ATOM 9012 C CA . ASP F 2 180 ? -17.141 -23.263 -107.277 1.00 51.18 180 ASP X CA 1
ATOM 9013 C C . ASP F 2 180 ? -17.178 -22.732 -105.837 1.00 50.60 180 ASP X C 1
ATOM 9014 O O . ASP F 2 180 ? -16.586 -21.696 -105.530 1.00 48.87 180 ASP X O 1
ATOM 9019 N N . ASP F 2 181 ? -17.877 -23.448 -104.965 1.00 46.88 181 ASP X N 1
ATOM 9020 C CA . ASP F 2 181 ? -18.047 -23.041 -103.576 1.00 43.68 181 ASP X CA 1
ATOM 9021 C C . ASP F 2 181 ? -17.134 -23.866 -102.669 1.00 42.65 181 ASP X C 1
ATOM 9022 O O . ASP F 2 181 ? -16.165 -24.470 -103.130 1.00 42.92 181 ASP X O 1
ATOM 9027 N N . SER F 2 182 ? -17.443 -23.891 -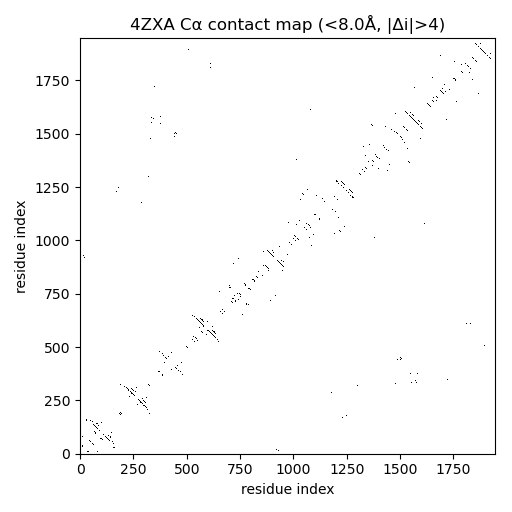101.378 1.00 39.87 182 SER X N 1
ATOM 9028 C CA . SER F 2 182 ? -16.693 -24.714 -100.442 1.00 40.08 182 SER X CA 1
ATOM 9029 C C . SER F 2 182 ? -17.064 -26.168 -100.671 1.00 40.57 182 SER X C 1
ATOM 9030 O O . SER F 2 182 ? -18.224 -26.485 -100.941 1.00 42.13 182 SER X O 1
ATOM 9033 N N . PRO F 2 183 ? -16.087 -27.064 -100.534 1.00 37.83 183 PRO X N 1
ATOM 9034 C CA . PRO F 2 183 ? -16.260 -28.498 -100.796 1.00 41.68 183 PRO X CA 1
ATOM 9035 C C . PRO F 2 183 ? -17.039 -29.241 -99.710 1.00 39.05 183 PRO X C 1
ATOM 9036 O O . PRO F 2 183 ? -17.276 -28.710 -98.626 1.00 40.37 183 PRO X O 1
ATOM 9040 N N . LEU F 2 184 ? -17.433 -30.476 -99.998 1.00 38.48 184 LEU X N 1
ATOM 9041 C CA . LEU F 2 184 ? -17.886 -31.364 -98.931 1.00 42.85 184 LEU X CA 1
ATOM 9042 C C . LEU F 2 184 ? -16.669 -32.095 -98.363 1.00 40.06 184 LEU X C 1
ATOM 9043 O O . LEU F 2 184 ? -15.534 -31.723 -98.653 1.00 43.36 184 LEU X O 1
ATOM 9048 N N . ARG F 2 185 ? -16.893 -33.125 -97.555 1.00 45.69 185 ARG X N 1
ATOM 9049 C CA . ARG F 2 185 ? -15.790 -33.788 -96.848 1.00 50.81 185 ARG X CA 1
ATOM 9050 C C . ARG F 2 185 ? -15.766 -35.294 -97.070 1.00 45.29 185 ARG X C 1
ATOM 9051 O O . ARG F 2 185 ? -15.329 -36.045 -96.202 1.00 44.18 185 ARG X O 1
ATOM 9059 N N . ASN F 2 186 ? -16.236 -35.728 -98.235 1.00 52.28 186 ASN X N 1
ATOM 9060 C CA . ASN F 2 186 ? -16.257 -37.148 -98.566 1.00 58.40 186 ASN X CA 1
ATOM 9061 C C . ASN F 2 186 ? -14.850 -37.745 -98.589 1.00 53.95 186 ASN X C 1
ATOM 9062 O O . ASN F 2 186 ? -14.669 -38.962 -98.533 1.00 49.65 186 ASN X O 1
ATOM 9067 N N . ASP F 2 187 ? -13.859 -36.861 -98.651 1.00 50.73 187 ASP X N 1
ATOM 9068 C CA . ASP F 2 187 ? -12.453 -37.244 -98.632 1.00 54.12 187 ASP X CA 1
ATOM 9069 C C . ASP F 2 187 ? -11.846 -37.259 -97.224 1.00 53.69 187 ASP X C 1
ATOM 9070 O O . ASP F 2 187 ? -10.627 -37.341 -97.078 1.00 55.35 187 ASP X O 1
ATOM 9075 N N . LEU F 2 188 ? -12.687 -37.172 -96.194 1.00 50.53 188 LEU X N 1
ATOM 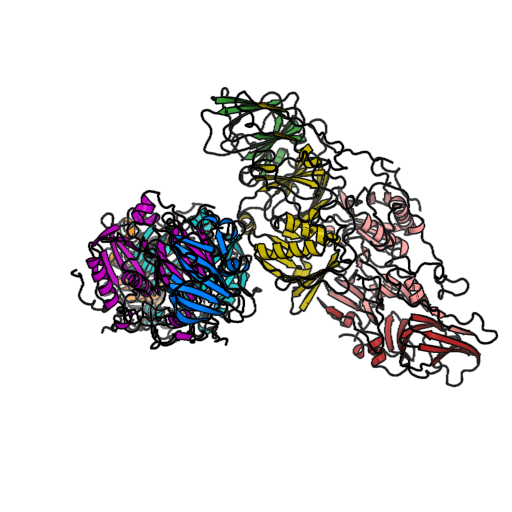9076 C CA . LEU F 2 188 ? -12.201 -37.136 -94.810 1.00 49.83 188 LEU X CA 1
ATOM 9077 C C . LEU F 2 188 ? -12.764 -38.268 -93.948 1.00 46.17 188 LEU X C 1
ATOM 9078 O O . LEU F 2 188 ? -13.918 -38.665 -94.100 1.00 45.21 188 LEU X O 1
ATOM 9083 N N . PRO F 2 189 ? -11.939 -38.803 -93.043 1.00 42.57 189 PRO X N 1
ATOM 9084 C CA . PRO F 2 189 ? -12.427 -39.911 -92.224 1.00 38.99 189 PRO X CA 1
ATOM 9085 C C . PRO F 2 189 ? -13.430 -39.449 -91.168 1.00 40.82 189 PRO X C 1
ATOM 9086 O O . PRO F 2 189 ? -13.393 -38.308 -90.696 1.00 35.87 189 PRO X O 1
ATOM 9090 N N . VAL F 2 190 ? -14.339 -40.352 -90.823 1.00 39.53 190 VAL X N 1
ATOM 9091 C CA . VAL F 2 190 ? -15.285 -40.128 -89.752 1.00 33.30 190 VAL X CA 1
ATOM 9092 C C . VAL F 2 190 ? -14.538 -40.132 -88.417 1.00 38.18 190 VAL X C 1
ATOM 9093 O O . VAL F 2 190 ? -13.792 -41.070 -88.112 1.00 38.75 190 VAL X O 1
ATOM 9097 N N . ASN F 2 191 ? -14.720 -39.071 -87.634 1.00 31.38 191 ASN X N 1
ATOM 9098 C CA . ASN F 2 191 ? -14.087 -38.977 -86.326 1.00 29.18 191 ASN X CA 1
ATOM 9099 C C . ASN F 2 191 ? -14.574 -40.087 -85.400 1.00 33.95 191 ASN X C 1
ATOM 9100 O O . ASN F 2 191 ? -15.775 -40.407 -85.381 1.00 35.26 191 ASN X O 1
ATOM 9105 N N . ARG F 2 192 ? -13.653 -40.672 -84.636 1.00 25.47 192 ARG X N 1
ATOM 9106 C CA . ARG F 2 192 ? -13.990 -41.811 -83.785 1.00 27.77 192 ARG X CA 1
ATOM 9107 C C . ARG F 2 192 ? -15.233 -41.590 -82.935 1.00 31.71 192 ARG X C 1
ATOM 9108 O O . ARG F 2 192 ? -15.989 -42.526 -82.716 1.00 37.13 192 ARG X O 1
ATOM 9116 N N . GLN F 2 193 ? -15.447 -40.368 -82.453 1.00 27.64 193 GLN X N 1
ATOM 9117 C CA . GLN F 2 193 ? -16.566 -40.116 -81.550 1.00 32.63 193 GLN X CA 1
ATOM 9118 C C . GLN F 2 193 ? -17.863 -39.765 -82.275 1.00 32.99 193 GLN X C 1
ATOM 9119 O O . GLN F 2 193 ? -18.845 -39.348 -81.640 1.00 34.95 193 GLN X O 1
ATOM 9125 N N . PHE F 2 194 ? -17.865 -39.932 -83.596 1.00 33.63 194 PHE X N 1
ATOM 9126 C CA . PHE F 2 194 ? -19.095 -39.816 -84.387 1.00 36.57 194 PHE X CA 1
ATOM 9127 C C . PHE F 2 194 ? -19.254 -41.052 -85.250 1.00 37.65 194 PHE X C 1
ATOM 9128 O O . PHE F 2 194 ? -20.017 -41.040 -86.222 1.00 37.10 194 PHE X O 1
ATOM 9136 N N . ALA F 2 195 ? -18.528 -42.112 -84.897 1.00 33.24 195 ALA X N 1
ATOM 9137 C CA . ALA F 2 195 ? -18.549 -43.361 -85.672 1.00 35.74 195 ALA X CA 1
ATOM 9138 C C . ALA F 2 195 ? -19.942 -43.957 -85.898 1.00 41.04 195 ALA X C 1
ATOM 9139 O O . ALA F 2 195 ? -20.119 -44.771 -86.811 1.00 43.04 195 ALA X O 1
ATOM 9141 N N . ASP F 2 196 ? -20.921 -43.550 -85.089 1.00 31.91 196 ASP X N 1
ATOM 9142 C CA . ASP F 2 196 ? -22.278 -44.075 -85.207 1.00 31.03 196 ASP X CA 1
ATOM 9143 C C . ASP F 2 196 ? -23.225 -43.133 -85.962 1.00 43.53 196 ASP X C 1
ATOM 9144 O O . ASP F 2 196 ? -24.444 -43.359 -85.999 1.00 40.42 196 ASP X O 1
ATOM 9149 N N . VAL F 2 197 ? -22.677 -42.076 -86.555 1.00 37.25 197 VAL X N 1
ATOM 9150 C CA . VAL F 2 197 ? -23.502 -41.117 -87.284 1.00 33.70 197 VAL X CA 1
ATOM 9151 C C . VAL F 2 197 ? -23.695 -41.564 -88.727 1.00 40.22 197 VAL X C 1
ATOM 9152 O O . VAL F 2 197 ? -22.715 -41.778 -89.453 1.00 34.57 197 VAL X O 1
ATOM 9156 N N . SER F 2 198 ? -24.959 -41.702 -89.130 1.00 35.90 198 SER X N 1
ATOM 9157 C CA . SER F 2 198 ? -25.314 -42.022 -90.509 1.00 33.63 198 SER X CA 1
ATOM 9158 C C . SER F 2 198 ? -24.456 -41.277 -91.536 1.00 36.57 198 SER X C 1
ATOM 9159 O O . SER F 2 198 ? -24.209 -40.081 -91.405 1.00 37.78 198 SER X O 1
ATOM 9162 N N . GLN F 2 199 ? -24.008 -41.985 -92.567 1.00 39.86 199 GLN X N 1
ATOM 9163 C CA . GLN F 2 199 ? -23.260 -41.345 -93.644 1.00 37.38 199 GLN X CA 1
ATOM 9164 C C . GLN F 2 199 ? -24.106 -41.260 -94.911 1.00 41.13 199 GLN X C 1
ATOM 9165 O O . GLN F 2 199 ? -23.577 -41.051 -96.003 1.00 44.71 199 GLN X O 1
ATOM 9171 N N . ASP F 2 200 ? -25.420 -41.414 -94.757 1.00 39.73 200 ASP X N 1
ATOM 9172 C CA . ASP F 2 200 ? -26.346 -41.360 -95.888 1.00 44.34 200 ASP X CA 1
ATOM 9173 C C . ASP F 2 200 ? -26.563 -39.936 -96.373 1.00 44.69 200 ASP X C 1
ATOM 9174 O O . ASP F 2 200 ? -26.928 -39.056 -95.598 1.00 45.66 200 ASP X O 1
ATOM 9179 N N . GLU F 2 201 ? -26.359 -39.708 -97.663 1.00 47.48 201 GLU X N 1
ATOM 9180 C CA . GLU F 2 201 ? -26.683 -38.410 -98.226 1.00 44.08 201 GLU X CA 1
ATOM 9181 C C . GLU F 2 201 ? -28.189 -38.321 -98.437 1.00 49.74 201 GLU X C 1
ATOM 9182 O O . GLU F 2 201 ? -28.900 -39.327 -98.332 1.00 48.94 201 GLU X O 1
ATOM 9188 N N . PRO F 2 202 ? -28.693 -37.107 -98.702 1.00 52.86 202 PRO X N 1
ATOM 9189 C CA . PRO F 2 202 ? -30.087 -36.918 -99.126 1.00 47.57 202 PRO X CA 1
ATOM 9190 C C . PRO F 2 202 ? -30.258 -37.294 -100.599 1.00 43.38 202 PRO X C 1
ATOM 9191 O O . PRO F 2 202 ? -29.293 -37.197 -101.365 1.00 45.58 202 PRO X O 1
ATOM 9195 N N . GLU F 2 203 ? -31.459 -37.708 -100.994 1.00 49.73 203 GLU X N 1
ATOM 9196 C CA . GLU F 2 203 ? -31.732 -37.983 -102.408 1.00 56.21 203 GLU X CA 1
ATOM 9197 C C . GLU F 2 203 ? -32.169 -36.725 -103.146 1.00 51.99 203 GLU X C 1
ATOM 9198 O O . GLU F 2 203 ? -33.137 -36.069 -102.760 1.00 53.38 203 GLU X O 1
ATOM 9204 N N . VAL F 2 204 ? -31.443 -36.391 -104.206 1.00 47.50 204 VAL X N 1
ATOM 9205 C CA . VAL F 2 204 ? -31.805 -35.259 -105.049 1.00 52.95 204 VAL X CA 1
ATOM 9206 C C . VAL F 2 204 ? -32.339 -35.742 -106.401 1.00 55.45 204 VAL X C 1
ATOM 9207 O O . VAL F 2 204 ? -31.570 -36.173 -107.263 1.00 49.93 204 VAL X O 1
ATOM 9211 N N . HIS F 2 205 ? -33.658 -35.677 -106.568 1.00 54.30 205 HIS X N 1
ATOM 9212 C CA . HIS F 2 205 ? -34.309 -36.063 -107.817 1.00 51.30 205 HIS X CA 1
ATOM 9213 C C . HIS F 2 205 ? -34.648 -34.834 -108.656 1.00 49.41 205 HIS X C 1
ATOM 9214 O O . HIS F 2 205 ? -35.737 -34.265 -108.536 1.00 49.24 205 HIS X O 1
ATOM 9221 N N . ALA F 2 206 ? -33.704 -34.429 -109.500 1.00 46.09 206 ALA X N 1
ATOM 9222 C CA . ALA F 2 206 ? -33.892 -33.290 -110.394 1.00 59.81 206 ALA X CA 1
ATOM 9223 C C . ALA F 2 206 ? -34.743 -33.661 -111.608 1.00 66.92 206 ALA X C 1
ATOM 9224 O O . ALA F 2 206 ? -34.652 -34.777 -112.131 1.00 64.64 206 ALA X O 1
ATOM 9226 N N . ALA F 2 207 ? -35.567 -32.718 -112.054 1.00 58.18 207 ALA X N 1
ATOM 9227 C CA . ALA F 2 207 ? -36.394 -32.932 -113.233 1.00 65.67 207 ALA X CA 1
ATOM 9228 C C . ALA F 2 207 ? -35.623 -32.542 -114.487 1.00 71.82 207 ALA X C 1
ATOM 9229 O O . ALA F 2 207 ? -35.144 -31.415 -114.599 1.00 72.80 207 ALA X O 1
ATOM 9231 N N . GLU F 2 208 ? -35.509 -33.480 -115.424 1.00 76.66 208 GLU X N 1
ATOM 9232 C CA . GLU F 2 208 ? -34.705 -33.285 -116.630 1.00 82.08 208 GLU X CA 1
ATOM 9233 C C . GLU F 2 208 ? -34.747 -31.840 -117.139 1.00 76.82 208 GLU X C 1
ATOM 9234 O O . GLU F 2 208 ? -35.821 -31.257 -117.314 1.00 69.97 208 GLU X O 1
ATOM 9240 N N . GLY F 2 209 ? -33.564 -31.272 -117.364 1.00 75.35 209 GLY X N 1
ATOM 9241 C CA . GLY F 2 209 ? -33.432 -29.881 -117.758 1.00 72.96 209 GLY X CA 1
ATOM 9242 C C . GLY F 2 209 ? -33.090 -28.999 -116.569 1.00 82.13 209 GLY X C 1
ATOM 9243 O O . GLY F 2 209 ? -33.025 -27.772 -116.678 1.00 80.70 209 GLY X O 1
ATOM 9244 N N . PHE F 2 210 ? -32.864 -29.631 -115.423 1.00 77.93 210 PHE X N 1
ATOM 9245 C CA . PHE F 2 210 ? -32.646 -28.899 -114.187 1.00 69.78 210 PHE X CA 1
ATOM 9246 C C . PHE F 2 210 ? -31.575 -29.541 -113.327 1.00 69.72 210 PHE X C 1
ATOM 9247 O O . PHE F 2 210 ? -31.487 -29.261 -112.134 1.00 65.38 210 PHE X O 1
ATOM 9255 N N . GLU F 2 211 ? -30.764 -30.403 -113.928 1.00 72.23 211 GLU X N 1
ATOM 9256 C CA . GLU F 2 211 ? -29.710 -31.081 -113.184 1.00 72.84 211 GLU X CA 1
ATOM 9257 C C . GLU F 2 211 ? -28.793 -30.043 -112.546 1.00 72.64 211 GLU X C 1
ATOM 9258 O O . GLU F 2 211 ? -28.517 -28.994 -113.138 1.00 71.41 211 GLU X O 1
ATOM 9264 N N . GLY F 2 212 ? -28.342 -30.330 -111.329 1.00 69.58 212 GLY X N 1
ATOM 9265 C CA . GLY F 2 212 ? -27.430 -29.444 -110.629 1.00 65.54 212 GLY X CA 1
ATOM 9266 C C . GLY F 2 212 ? -28.003 -28.068 -110.334 1.00 62.31 212 GLY X C 1
ATOM 9267 O O . GLY F 2 212 ? -27.253 -27.100 -110.176 1.00 63.38 212 GLY X O 1
ATOM 9268 N N . GLU F 2 213 ? -29.328 -27.973 -110.267 1.00 55.99 213 GLU X N 1
ATOM 9269 C CA . GLU F 2 213 ? -29.991 -26.732 -109.867 1.00 59.08 213 GLU X CA 1
ATOM 9270 C C . GLU F 2 213 ? -30.582 -26.895 -108.473 1.00 53.33 213 GLU X C 1
ATOM 9271 O O . GLU F 2 213 ? -31.024 -25.928 -107.847 1.00 57.51 213 GLU X O 1
ATOM 9277 N N . LEU F 2 214 ? -30.609 -28.135 -108.004 1.00 46.39 214 LEU X N 1
ATOM 9278 C CA . LEU F 2 214 ? -31.026 -28.425 -106.646 1.00 47.80 214 LEU X CA 1
ATOM 9279 C C . LEU F 2 214 ? -29.814 -28.891 -105.842 1.00 46.67 214 LEU X C 1
ATOM 9280 O O . LEU F 2 214 ? -28.935 -29.583 -106.370 1.00 38.82 214 LEU X O 1
ATOM 9285 N N . HIS F 2 215 ? -29.760 -28.486 -104.575 1.00 44.13 215 HIS X N 1
ATOM 9286 C CA . HIS F 2 215 ? -28.568 -28.691 -103.747 1.00 38.70 215 HIS X CA 1
ATOM 9287 C C . HIS F 2 215 ? -28.919 -29.096 -102.311 1.00 38.55 215 HIS X C 1
ATOM 9288 O O . HIS F 2 215 ? -29.726 -28.450 -101.621 1.00 41.52 215 HIS X O 1
ATOM 9295 N N . ALA F 2 216 ? -28.315 -30.182 -101.862 1.00 32.62 216 ALA X N 1
ATOM 9296 C CA . ALA F 2 216 ? -28.634 -30.707 -100.549 1.00 37.66 216 ALA X CA 1
ATOM 9297 C C . ALA F 2 216 ? -27.555 -31.681 -100.146 1.00 35.72 216 ALA X C 1
ATOM 9298 O O . ALA F 2 216 ? -27.052 -32.429 -100.980 1.00 41.77 216 ALA X O 1
ATOM 9300 N N . PHE F 2 217 ? -27.186 -31.657 -98.871 1.00 36.07 217 PHE X N 1
ATOM 9301 C CA . PHE F 2 217 ? -26.169 -32.568 -98.356 1.00 35.82 217 PHE X CA 1
ATOM 9302 C C . PHE F 2 217 ? -26.505 -32.962 -96.928 1.00 37.72 217 PHE X C 1
ATOM 9303 O O . PHE F 2 217 ? -27.490 -32.479 -96.358 1.00 36.90 217 PHE X O 1
ATOM 9311 N N . SER F 2 218 ? -25.705 -33.858 -96.364 1.00 36.88 218 SER X N 1
ATOM 9312 C CA . SER F 2 218 ? -25.871 -34.268 -94.979 1.00 32.80 218 SER X CA 1
ATOM 9313 C C . SER F 2 218 ? -24.948 -33.458 -94.072 1.00 34.55 218 SER X C 1
ATOM 9314 O O . SER F 2 218 ? -23.751 -33.742 -93.957 1.00 32.76 218 SER X O 1
ATOM 9317 N N . LEU F 2 219 ? -25.512 -32.434 -93.441 1.00 32.20 219 LEU X N 1
ATOM 9318 C CA . LEU F 2 219 ? -24.779 -31.638 -92.476 1.00 31.55 219 LEU X CA 1
ATOM 9319 C C . LEU F 2 219 ? -24.201 -32.524 -91.359 1.00 30.76 219 LEU X C 1
ATOM 9320 O O . LEU F 2 219 ? -23.046 -32.354 -90.957 1.00 30.42 219 LEU X O 1
ATOM 9325 N N . PHE F 2 220 ? -24.981 -33.482 -90.868 1.00 25.03 220 PHE X N 1
ATOM 9326 C CA . PHE F 2 220 ? -24.447 -34.366 -89.830 1.00 33.42 220 PHE X CA 1
ATOM 9327 C C . PHE F 2 220 ? -23.263 -35.177 -90.340 1.00 36.18 220 PHE X C 1
ATOM 9328 O O . PHE F 2 220 ? -22.280 -35.336 -89.627 1.00 36.20 220 PHE X O 1
ATOM 9336 N N . LYS F 2 221 ? -23.349 -35.678 -91.573 1.00 32.82 221 LYS X N 1
ATOM 9337 C CA . LYS F 2 221 ? -22.217 -36.385 -92.172 1.00 38.60 221 LYS X CA 1
ATOM 9338 C C . LYS F 2 221 ? -21.011 -35.472 -92.231 1.00 35.90 221 LYS X C 1
ATOM 9339 O O . LYS F 2 221 ? -19.893 -35.871 -91.910 1.00 40.39 221 LYS X O 1
ATOM 9345 N N . TYR F 2 222 ? -21.266 -34.241 -92.651 1.00 33.02 222 TYR X N 1
ATOM 9346 C CA . TYR F 2 222 ? -20.249 -33.209 -92.800 1.00 32.15 222 TYR X CA 1
ATOM 9347 C C . TYR F 2 222 ? -19.488 -32.942 -91.492 1.00 36.57 222 TYR X C 1
ATOM 9348 O O . TYR F 2 222 ? -18.257 -33.049 -91.443 1.00 34.20 222 TYR X O 1
ATOM 9357 N N . LEU F 2 223 ? -20.224 -32.606 -90.434 1.00 30.93 223 LEU X N 1
ATOM 9358 C CA . LEU F 2 223 ? -19.624 -32.379 -89.122 1.00 29.13 223 LEU X CA 1
ATOM 9359 C C . LEU F 2 223 ? -18.933 -33.631 -88.584 1.00 32.73 223 LEU X C 1
ATOM 9360 O O . LEU F 2 223 ? -17.850 -33.554 -87.998 1.00 33.19 223 LEU X O 1
ATOM 9365 N N . SER F 2 224 ? -19.557 -34.784 -88.793 1.00 27.87 224 SER X N 1
ATOM 9366 C CA . SER F 2 224 ? -18.997 -36.045 -88.326 1.00 30.93 224 SER X CA 1
ATOM 9367 C C . SER F 2 224 ? -17.566 -36.214 -88.804 1.00 26.49 224 SER X C 1
ATOM 9368 O O . SER F 2 224 ? -16.791 -36.942 -88.197 1.00 29.68 224 SER X O 1
ATOM 9371 N N . ARG F 2 225 ? -17.222 -35.564 -89.907 1.00 27.78 225 ARG X N 1
ATOM 9372 C CA . ARG F 2 225 ? -15.878 -35.708 -90.447 1.00 34.88 225 ARG X CA 1
ATOM 9373 C C . ARG F 2 225 ? -14.980 -34.499 -90.167 1.00 36.61 225 ARG X C 1
ATOM 9374 O O . ARG F 2 225 ? -13.817 -34.476 -90.571 1.00 36.16 225 ARG X O 1
ATOM 9382 N N . SER F 2 226 ? -15.518 -33.504 -89.463 1.00 36.95 226 SER X N 1
ATOM 9383 C CA . SER F 2 226 ? -14.710 -32.372 -89.024 1.00 33.80 226 SER X CA 1
ATOM 9384 C C . SER F 2 226 ? -13.459 -32.889 -88.314 1.00 30.60 226 SER X C 1
ATOM 9385 O O . SER F 2 226 ? -13.542 -33.793 -87.483 1.00 25.93 226 SER X O 1
ATOM 9388 N N . ASP F 2 227 ? -12.310 -32.317 -88.681 1.00 39.06 227 ASP X N 1
ATOM 9389 C CA . ASP F 2 227 ? -10.987 -32.724 -88.192 1.00 38.00 227 ASP X CA 1
ATOM 9390 C C . ASP F 2 227 ? -10.380 -31.710 -87.220 1.00 37.48 227 ASP X C 1
ATOM 9391 O O . ASP F 2 227 ? -9.176 -31.721 -86.979 1.00 35.58 227 ASP X O 1
ATOM 9396 N N . VAL F 2 228 ? -11.211 -30.822 -86.687 1.00 31.30 228 VAL X N 1
ATOM 9397 C CA . VAL F 2 228 ? -10.780 -29.907 -85.639 1.00 32.21 228 VAL X CA 1
ATOM 9398 C C . VAL F 2 228 ? -11.918 -29.715 -84.659 1.00 30.68 228 VAL X C 1
ATOM 9399 O O . VAL F 2 228 ? -13.032 -30.177 -84.886 1.00 31.06 228 VAL X O 1
ATOM 9403 N N . THR F 2 229 ? -11.628 -29.030 -83.566 1.00 31.64 229 THR X N 1
ATOM 9404 C CA . THR F 2 229 ? -12.622 -28.785 -82.535 1.00 27.16 229 THR X CA 1
ATOM 9405 C C . THR F 2 229 ? -12.774 -27.289 -82.331 1.00 23.76 229 THR X C 1
ATOM 9406 O O . THR F 2 229 ? -11.832 -26.526 -82.569 1.00 28.05 229 THR X O 1
ATOM 9410 N N . TRP F 2 230 ? -13.953 -26.882 -81.875 1.00 20.99 230 TRP X N 1
ATOM 9411 C CA . TRP F 2 230 ? -14.215 -25.491 -81.543 1.00 26.34 230 TRP X CA 1
ATOM 9412 C C . TRP F 2 230 ? -13.731 -24.583 -82.660 1.00 25.91 230 TRP X C 1
ATOM 9413 O O . TRP F 2 230 ? -12.806 -23.802 -82.492 1.00 30.12 230 TRP X O 1
ATOM 9424 N N . ASN F 2 231 ? -14.371 -24.685 -83.808 1.00 30.48 231 ASN X N 1
ATOM 9425 C CA . ASN F 2 231 ? -13.992 -23.877 -84.951 1.00 29.35 231 ASN X CA 1
ATOM 9426 C C . ASN F 2 231 ? -15.204 -23.667 -85.853 1.00 30.67 231 ASN X C 1
ATOM 9427 O O . ASN F 2 231 ? -15.351 -24.358 -86.862 1.00 32.40 231 ASN X O 1
ATOM 9432 N N . PRO F 2 232 ? -16.088 -22.722 -85.476 1.00 30.85 232 PRO X N 1
ATOM 9433 C CA . PRO F 2 232 ? -17.305 -22.419 -86.241 1.00 25.83 232 PRO X CA 1
ATOM 9434 C C . PRO F 2 232 ? -16.963 -22.203 -87.695 1.00 31.81 232 PRO X C 1
ATOM 9435 O O . PRO F 2 232 ? -16.014 -21.491 -88.007 1.00 29.70 232 PRO X O 1
ATOM 9439 N N . SER F 2 233 ? -17.715 -22.824 -88.590 1.00 30.31 233 SER X N 1
ATOM 9440 C CA . SER F 2 233 ? -17.371 -22.718 -89.988 1.00 29.21 233 SER X CA 1
ATOM 9441 C C . SER F 2 233 ? -18.651 -22.662 -90.832 1.00 29.61 233 SER X C 1
ATOM 9442 O O . SER F 2 233 ? -19.591 -23.426 -90.600 1.00 30.25 233 SER X O 1
ATOM 9445 N N . VAL F 2 234 ? -18.699 -21.715 -91.768 1.00 23.76 234 VAL X N 1
ATOM 9446 C CA . VAL F 2 234 ? -19.930 -21.386 -92.487 1.00 29.41 234 VAL X CA 1
ATOM 9447 C C . VAL F 2 234 ? -20.466 -22.517 -93.376 1.00 29.74 234 VAL X C 1
ATOM 9448 O O . VAL F 2 234 ? -19.744 -23.057 -94.211 1.00 26.91 234 VAL X O 1
ATOM 9452 N N . THR F 2 235 ? -21.736 -22.867 -93.183 1.00 27.06 235 THR X N 1
ATOM 9453 C CA . THR F 2 235 ? -22.382 -23.889 -93.998 1.00 28.87 235 THR X CA 1
ATOM 9454 C C . THR F 2 235 ? -23.647 -23.379 -94.684 1.00 30.76 235 THR X C 1
ATOM 9455 O O . THR F 2 235 ? -24.315 -24.124 -95.392 1.00 38.79 235 THR X O 1
ATOM 9459 N N . SER F 2 236 ? -23.982 -22.116 -94.472 1.00 27.13 236 SER X N 1
ATOM 9460 C CA . SER F 2 236 ? -25.065 -21.498 -95.232 1.00 28.59 236 SER X CA 1
ATOM 9461 C C . SER F 2 236 ? -25.115 -20.006 -94.974 1.00 29.05 236 SER X C 1
ATOM 9462 O O . SER F 2 236 ? -25.030 -19.546 -93.820 1.00 28.74 236 SER X O 1
ATOM 9465 N N . VAL F 2 237 ? -25.241 -19.266 -96.072 1.00 28.65 237 VAL X N 1
ATOM 9466 C CA . VAL F 2 237 ? -25.162 -17.814 -96.074 1.00 25.51 237 VAL X CA 1
ATOM 9467 C C . VAL F 2 237 ? -26.483 -17.219 -96.543 1.00 28.22 237 VAL X C 1
ATOM 9468 O O . VAL F 2 237 ? -26.876 -17.425 -97.694 1.00 26.45 237 VAL X O 1
ATOM 9472 N N . CYS F 2 238 ? -27.171 -16.501 -95.651 1.00 30.96 238 CYS X N 1
ATOM 9473 C CA . CYS F 2 238 ? -28.419 -15.795 -95.989 1.00 28.70 238 CYS X CA 1
ATOM 9474 C C . CYS F 2 238 ? -28.233 -14.307 -95.718 1.00 29.38 238 CYS X C 1
ATOM 9475 O O . CYS F 2 238 ? -28.489 -13.821 -94.614 1.00 27.33 238 CYS X O 1
ATOM 9478 N N . LYS F 2 239 ? -27.784 -13.586 -96.736 1.00 26.70 239 LYS X N 1
ATOM 9479 C CA . LYS F 2 239 ? -27.360 -12.216 -96.536 1.00 30.06 239 LYS X CA 1
ATOM 9480 C C . LYS F 2 239 ? -26.291 -12.214 -95.435 1.00 27.22 239 LYS X C 1
ATOM 9481 O O . LYS F 2 239 ? -25.346 -12.983 -95.508 1.00 33.65 239 LYS X O 1
ATOM 9487 N N . ALA F 2 240 ? -26.429 -11.382 -94.413 1.00 30.89 240 ALA X N 1
ATOM 9488 C CA . ALA F 2 240 ? -25.420 -11.358 -93.359 1.00 28.97 240 ALA X CA 1
ATOM 9489 C C . ALA F 2 240 ? -25.654 -12.414 -92.288 1.00 31.75 240 ALA X C 1
ATOM 9490 O O . ALA F 2 240 ? -24.845 -12.537 -91.371 1.00 33.12 240 ALA X O 1
ATOM 9492 N N . SER F 2 241 ? -26.749 -13.172 -92.392 1.00 28.81 241 SER X N 1
ATOM 9493 C CA . SER F 2 241 ? -26.993 -14.283 -91.463 1.00 23.78 241 SER X CA 1
ATOM 9494 C C . SER F 2 241 ? -26.147 -15.498 -91.813 1.00 29.06 241 SER X C 1
ATOM 9495 O O . SER F 2 241 ? -26.277 -16.040 -92.906 1.00 29.19 241 SER X O 1
ATOM 9498 N N . LEU F 2 242 ? -25.294 -15.941 -90.891 1.00 26.46 242 LEU X N 1
ATOM 9499 C CA . LEU F 2 242 ? -24.388 -17.052 -91.196 1.00 25.07 242 LEU X CA 1
ATOM 9500 C C . LEU F 2 242 ? -24.605 -18.245 -90.268 1.00 26.25 242 LEU X C 1
ATOM 9501 O O . LEU F 2 242 ? -24.658 -18.086 -89.056 1.00 27.57 242 LEU X O 1
ATOM 9506 N N . PHE F 2 243 ? -24.717 -19.442 -90.838 1.00 31.21 243 PHE X N 1
ATOM 9507 C CA . PHE F 2 243 ? -24.774 -20.662 -90.031 1.00 29.36 243 PHE X CA 1
ATOM 9508 C C . PHE F 2 243 ? -23.365 -21.246 -89.928 1.00 26.86 243 PHE X C 1
ATOM 9509 O O . PHE F 2 243 ? -22.765 -21.610 -90.934 1.00 24.79 243 PHE X O 1
ATOM 9517 N N . CYS F 2 244 ? -22.837 -21.322 -88.711 1.00 26.17 244 CYS X N 1
ATOM 9518 C CA . CYS F 2 244 ? -21.445 -21.697 -88.500 1.00 26.63 244 CYS X CA 1
ATOM 9519 C C . CYS F 2 244 ? -21.280 -22.845 -87.509 1.00 30.82 244 CYS X C 1
ATOM 9520 O O . CYS F 2 244 ? -20.805 -22.629 -86.391 1.00 30.07 244 CYS X O 1
ATOM 9523 N N . PRO F 2 245 ? -21.646 -24.074 -87.920 1.00 31.27 245 PRO X N 1
ATOM 9524 C CA . PRO F 2 245 ? -21.513 -25.212 -87.008 1.00 28.82 245 PRO X CA 1
ATOM 9525 C C . PRO F 2 245 ? -20.057 -25.639 -86.851 1.00 26.73 245 PRO X C 1
ATOM 9526 O O . PRO F 2 245 ? -19.178 -25.135 -87.555 1.00 26.36 245 PRO X O 1
ATOM 9530 N N . THR F 2 246 ? -19.830 -26.583 -85.942 1.00 29.12 246 THR X N 1
ATOM 9531 C CA . THR F 2 246 ? -18.492 -26.990 -85.515 1.00 26.84 246 THR X CA 1
ATOM 9532 C C . THR F 2 246 ? -18.629 -28.139 -84.511 1.00 26.56 246 THR X C 1
ATOM 9533 O O . THR F 2 246 ? -19.659 -28.311 -83.879 1.00 28.82 246 THR X O 1
ATOM 9537 N N . THR F 2 247 ? -17.596 -28.948 -84.378 1.00 28.26 247 THR X N 1
ATOM 9538 C CA . THR F 2 247 ? -17.652 -30.048 -83.437 1.00 26.77 247 THR X CA 1
ATOM 9539 C C . THR F 2 247 ? -16.838 -29.692 -82.189 1.00 26.15 247 THR X C 1
ATOM 9540 O O . THR F 2 247 ? -15.690 -29.281 -82.298 1.00 24.16 247 THR X O 1
ATOM 9544 N N . GLU F 2 248 ? -17.439 -29.852 -81.015 1.00 23.59 248 GLU X N 1
ATOM 9545 C CA . GLU F 2 248 ? -16.821 -29.453 -79.752 1.00 23.00 248 GLU X CA 1
ATOM 9546 C C . GLU F 2 248 ? -16.427 -30.644 -78.881 1.00 27.22 248 GLU X C 1
ATOM 9547 O O . GLU F 2 248 ? -17.177 -31.617 -78.738 1.00 29.39 248 GLU X O 1
ATOM 9553 N N . GLU F 2 249 ? -15.215 -30.585 -78.349 1.00 27.10 249 GLU X N 1
ATOM 9554 C CA . GLU F 2 249 ? -14.714 -31.606 -77.446 1.00 29.67 249 GLU X CA 1
ATOM 9555 C C . GLU F 2 249 ? -13.885 -30.924 -76.373 1.00 27.24 249 GLU X C 1
ATOM 9556 O O . GLU F 2 249 ? -13.272 -29.893 -76.625 1.00 28.69 249 GLU X O 1
ATOM 9562 N N . PHE F 2 250 ? -13.867 -31.500 -75.180 1.00 25.82 250 PHE X N 1
ATOM 9563 C CA . PHE F 2 250 ? -13.135 -30.909 -74.071 1.00 29.62 250 PHE X CA 1
ATOM 9564 C C . PHE F 2 250 ? -13.626 -29.498 -73.763 1.00 25.48 250 PHE X C 1
ATOM 9565 O O . PHE F 2 250 ? -14.815 -29.273 -73.580 1.00 27.62 250 PHE X O 1
ATOM 9573 N N . ILE F 2 251 ? -12.698 -28.557 -73.684 1.00 21.59 251 ILE X N 1
ATOM 9574 C CA . ILE F 2 251 ? -13.029 -27.182 -73.349 1.00 23.99 251 ILE X CA 1
ATOM 9575 C C . ILE F 2 251 ? -12.690 -26.195 -74.457 1.00 22.71 251 ILE X C 1
ATOM 9576 O O . ILE F 2 251 ? -11.598 -26.230 -75.006 1.00 25.44 251 ILE X O 1
ATOM 9581 N N . LEU F 2 252 ? -13.630 -25.314 -74.780 1.00 24.65 252 LEU X N 1
ATOM 9582 C CA . LEU F 2 252 ? -13.357 -24.223 -75.705 1.00 24.33 252 LEU X CA 1
ATOM 9583 C C . LEU F 2 252 ? -12.062 -23.545 -75.253 1.00 23.24 252 LEU X C 1
ATOM 9584 O O . LEU F 2 252 ? -11.993 -23.027 -74.140 1.00 21.93 252 LEU X O 1
ATOM 9589 N N . PRO F 2 253 ? -11.025 -23.558 -76.108 1.00 28.01 253 PRO X N 1
ATOM 9590 C CA . PRO F 2 253 ? -9.677 -23.076 -75.737 1.00 25.67 253 PRO X CA 1
ATOM 9591 C C . PRO F 2 253 ? -9.585 -21.582 -75.391 1.00 26.46 253 PRO X C 1
ATOM 9592 O O . PRO F 2 253 ? -8.509 -21.107 -75.043 1.00 26.65 253 PRO X O 1
ATOM 9596 N N . VAL F 2 254 ? -10.696 -20.857 -75.465 1.00 26.25 254 VAL X N 1
ATOM 9597 C CA . VAL F 2 254 ? -10.705 -19.483 -75.009 1.00 22.57 254 VAL X CA 1
ATOM 9598 C C . VAL F 2 254 ? -11.995 -19.137 -74.275 1.00 29.56 254 VAL X C 1
ATOM 9599 O O . VAL F 2 254 ? -12.973 -19.884 -74.315 1.00 28.91 254 VAL X O 1
ATOM 9603 N N . PHE F 2 255 ? -11.968 -17.996 -73.596 1.00 28.05 255 PHE X N 1
ATOM 9604 C CA . PHE F 2 255 ? -13.164 -17.328 -73.106 1.00 27.82 255 PHE X CA 1
ATOM 9605 C C . PHE F 2 255 ? -13.571 -16.250 -74.103 1.00 28.47 255 PHE X C 1
ATOM 9606 O O . PHE F 2 255 ? -12.918 -15.210 -74.198 1.00 29.43 255 PHE X O 1
ATOM 9614 N N . HIS F 2 256 ? -14.635 -16.469 -74.856 1.00 26.38 256 HIS X N 1
ATOM 9615 C CA . HIS F 2 256 ? -15.055 -15.420 -75.775 1.00 31.97 256 HIS X CA 1
ATOM 9616 C C . HIS F 2 256 ? -15.946 -14.338 -75.149 1.00 39.40 256 HIS X C 1
ATOM 9617 O O . HIS F 2 256 ? -16.916 -14.636 -74.447 1.00 46.27 256 HIS X O 1
ATOM 9624 N N . GLY F 2 257 ? -15.576 -13.082 -75.390 1.00 37.13 257 GLY X N 1
ATOM 9625 C CA . GLY F 2 257 ? -16.327 -11.929 -74.928 1.00 35.96 257 GLY X CA 1
ATOM 9626 C C . GLY F 2 257 ? -17.027 -11.297 -76.119 1.00 45.63 257 GLY X C 1
ATOM 9627 O O . GLY F 2 257 ? -16.391 -10.849 -77.080 1.00 46.41 257 GLY X O 1
ATOM 9628 N N . ASN F 2 258 ? -18.350 -11.262 -76.071 1.00 47.99 258 ASN X N 1
ATOM 9629 C CA . ASN F 2 258 ? -19.127 -10.886 -77.246 1.00 44.80 258 ASN X CA 1
ATOM 9630 C C . ASN F 2 258 ? -19.061 -9.394 -77.593 1.00 40.70 258 ASN X C 1
ATOM 9631 O O . ASN F 2 258 ? -18.957 -8.547 -76.699 1.00 38.56 258 ASN X O 1
ATOM 9636 N N . ASP F 2 259 ? -19.120 -9.075 -78.887 1.00 35.06 259 ASP X N 1
ATOM 9637 C CA . ASP F 2 259 ? -19.332 -7.685 -79.301 1.00 36.59 259 ASP X CA 1
ATOM 9638 C C . ASP F 2 259 ? -20.689 -7.503 -79.982 1.00 38.85 259 ASP X C 1
ATOM 9639 O O . ASP F 2 259 ? -20.987 -6.439 -80.527 1.00 33.04 259 ASP X O 1
ATOM 9644 N N . ARG F 2 260 ? -21.509 -8.547 -79.935 1.00 38.13 260 ARG X N 1
ATOM 9645 C CA . ARG F 2 260 ? -22.838 -8.530 -80.537 1.00 36.18 260 ARG X CA 1
ATOM 9646 C C . ARG F 2 260 ? -23.585 -9.735 -79.976 1.00 35.68 260 ARG X C 1
ATOM 9647 O O . ARG F 2 260 ? -23.025 -10.501 -79.186 1.00 34.06 260 ARG X O 1
ATOM 9655 N N . VAL F 2 261 ? -24.842 -9.913 -80.359 1.00 25.43 261 VAL X N 1
ATOM 9656 C CA . VAL F 2 261 ? -25.571 -11.078 -79.886 1.00 25.24 261 VAL X CA 1
ATOM 9657 C C . VAL F 2 261 ? -25.262 -12.284 -80.767 1.00 29.16 261 VAL X C 1
ATOM 9658 O O . VAL F 2 261 ? -25.151 -12.147 -81.981 1.00 29.19 261 VAL X O 1
ATOM 9662 N N . GLU F 2 262 ? -25.109 -13.461 -80.167 1.00 27.07 262 GLU X N 1
ATOM 9663 C CA . GLU F 2 262 ? -25.075 -14.682 -80.965 1.00 28.33 262 GLU X CA 1
ATOM 9664 C C . GLU F 2 262 ? -26.037 -15.707 -80.395 1.00 25.97 262 GLU X C 1
ATOM 9665 O O . GLU F 2 262 ? -26.547 -15.533 -79.293 1.00 26.46 262 GLU X O 1
ATOM 9671 N N . TRP F 2 263 ? -26.291 -16.770 -81.157 1.00 23.25 263 TRP X N 1
ATOM 9672 C CA . TRP F 2 263 ? -27.184 -17.839 -80.728 1.00 21.71 263 TRP X CA 1
ATOM 9673 C C . TRP F 2 263 ? -26.530 -19.178 -80.960 1.00 21.24 263 TRP X C 1
ATOM 9674 O O . TRP F 2 263 ? -25.883 -19.383 -81.968 1.00 20.27 263 TRP X O 1
ATOM 9685 N N . PHE F 2 264 ? -26.699 -20.085 -80.012 1.00 22.27 264 PHE X N 1
ATOM 9686 C CA . PHE F 2 264 ? -26.233 -21.444 -80.156 1.00 20.19 264 PHE X CA 1
ATOM 9687 C C . PHE F 2 264 ? -27.442 -22.329 -80.328 1.00 25.31 264 PHE X C 1
ATOM 9688 O O . PHE F 2 264 ? -28.436 -22.168 -79.609 1.00 22.52 264 PHE X O 1
ATOM 9696 N N . ILE F 2 265 ? -27.366 -23.269 -81.268 1.00 26.38 265 ILE X N 1
ATOM 9697 C CA . ILE F 2 265 ? -28.333 -24.356 -81.299 1.00 24.69 265 ILE X CA 1
ATOM 9698 C C . ILE F 2 265 ? -27.603 -25.684 -81.157 1.00 26.06 265 ILE X C 1
ATOM 9699 O O . ILE F 2 265 ? -26.823 -26.073 -82.035 1.00 26.47 265 ILE X O 1
ATOM 9704 N N . GLN F 2 266 ? -27.839 -26.371 -80.038 1.00 24.94 266 GLN X N 1
ATOM 9705 C CA . GLN F 2 266 ? -27.174 -27.652 -79.778 1.00 27.91 266 GLN X CA 1
ATOM 9706 C C . GLN F 2 266 ? -27.829 -28.710 -80.672 1.00 27.99 266 GLN X C 1
ATOM 9707 O O . GLN F 2 266 ? -29.055 -28.854 -80.658 1.00 30.57 266 GLN X O 1
ATOM 9713 N N . MET F 2 267 ? -27.032 -29.412 -81.478 1.00 27.45 267 MET X N 1
ATOM 9714 C CA . MET F 2 267 ? -27.587 -30.388 -82.431 1.00 28.82 267 MET X CA 1
ATOM 9715 C C . MET F 2 267 ? -27.333 -31.830 -82.001 1.00 30.45 267 MET X C 1
ATOM 9716 O O . MET F 2 267 ? -28.078 -32.727 -82.376 1.00 28.98 267 MET X O 1
ATOM 9721 N N . SER F 2 268 ? -26.276 -32.060 -81.228 1.00 26.33 268 SER X N 1
ATOM 9722 C CA . SER F 2 268 ? -26.061 -33.390 -80.677 1.00 28.67 268 SER X CA 1
ATOM 9723 C C . SER F 2 268 ? -25.539 -33.297 -79.251 1.00 26.39 268 SER X C 1
ATOM 9724 O O . SER F 2 268 ? -24.946 -32.297 -78.879 1.00 29.81 268 SER X O 1
ATOM 9727 N N . ASP F 2 269 ? -25.796 -34.328 -78.451 1.00 30.50 269 ASP X N 1
ATOM 9728 C CA . ASP F 2 269 ? -25.174 -34.465 -77.130 1.00 30.94 269 ASP X CA 1
ATOM 9729 C C . ASP F 2 269 ? -25.357 -33.247 -76.225 1.00 28.51 269 ASP X C 1
ATOM 9730 O O . ASP F 2 269 ? -26.435 -32.644 -76.192 1.00 33.70 269 ASP X O 1
ATOM 9735 N N . GLU F 2 270 ? -24.317 -32.880 -75.486 1.00 26.00 270 GLU X N 1
ATOM 9736 C CA . GLU F 2 270 ? -24.432 -31.700 -74.634 1.00 34.76 270 GLU X CA 1
ATOM 9737 C C . GLU F 2 270 ? -23.162 -30.876 -74.455 1.00 28.37 270 GLU X C 1
ATOM 9738 O O . GLU F 2 270 ? -22.049 -31.352 -74.649 1.00 26.91 270 GLU X O 1
ATOM 9744 N N . ILE F 2 271 ? -23.368 -29.619 -74.094 1.00 28.32 271 ILE X N 1
ATOM 9745 C CA . ILE F 2 271 ? -22.296 -28.710 -73.757 1.00 26.18 271 ILE X CA 1
ATOM 9746 C C . ILE F 2 271 ? -22.769 -27.863 -72.583 1.00 26.89 271 ILE X C 1
ATOM 9747 O O . ILE F 2 271 ? -23.947 -27.479 -72.519 1.00 26.26 271 ILE X O 1
ATOM 9752 N N . VAL F 2 272 ? -21.869 -27.595 -71.643 1.00 23.65 272 VAL X N 1
ATOM 9753 C CA . VAL F 2 272 ? -22.181 -26.694 -70.528 1.00 23.32 272 VAL X CA 1
ATOM 9754 C C . VAL F 2 272 ? -21.365 -25.413 -70.656 1.00 24.03 272 VAL X C 1
ATOM 9755 O O . VAL F 2 272 ? -20.164 -25.447 -70.900 1.00 23.80 272 VAL X O 1
ATOM 9759 N N . TRP F 2 273 ? -22.031 -24.284 -70.494 1.00 24.80 273 TRP X N 1
ATOM 9760 C CA . TRP F 2 273 ? -21.405 -22.986 -70.687 1.00 26.52 273 TRP X CA 1
ATOM 9761 C C . TRP F 2 273 ? -21.305 -22.241 -69.373 1.00 30.90 273 TRP X C 1
ATOM 9762 O O . TRP F 2 273 ? -22.303 -22.081 -68.653 1.00 29.41 273 TRP X O 1
ATOM 9773 N N . ASP F 2 274 ? -20.094 -21.811 -69.041 1.00 34.02 274 ASP X N 1
ATOM 9774 C CA . ASP F 2 274 ? -19.927 -20.784 -68.016 1.00 35.95 274 ASP X CA 1
ATOM 9775 C C . ASP F 2 274 ? -20.141 -19.404 -68.640 1.00 34.81 274 ASP X C 1
ATOM 9776 O O . ASP F 2 274 ? -19.476 -19.039 -69.615 1.00 33.15 274 ASP X O 1
ATOM 9781 N N . VAL F 2 275 ? -21.075 -18.640 -68.097 1.00 32.22 275 VAL X N 1
ATOM 9782 C CA . VAL F 2 275 ? -21.310 -17.301 -68.597 1.00 36.71 275 VAL X CA 1
ATOM 9783 C C . VAL F 2 275 ? -20.834 -16.274 -67.597 1.00 39.97 275 VAL X C 1
ATOM 9784 O O . VAL F 2 275 ? -21.267 -16.272 -66.449 1.00 43.77 275 VAL X O 1
ATOM 9788 N N . GLY F 2 276 ? -19.949 -15.395 -68.042 1.00 38.30 276 GLY X N 1
ATOM 9789 C CA . GLY F 2 276 ? -19.436 -14.346 -67.188 1.00 47.69 276 GLY X CA 1
ATOM 9790 C C . GLY F 2 276 ? -19.640 -12.965 -67.776 1.00 51.64 276 GLY X C 1
ATOM 9791 O O . GLY F 2 276 ? -20.069 -12.831 -68.925 1.00 46.87 276 GLY X O 1
ATOM 9792 N N . ASP F 2 277 ? -19.340 -11.941 -66.976 1.00 52.07 277 ASP X N 1
ATOM 9793 C CA . ASP F 2 277 ? -19.335 -10.561 -67.440 1.00 46.43 277 ASP X CA 1
ATOM 9794 C C . ASP F 2 277 ? -18.275 -10.405 -68.512 1.00 52.38 277 ASP X C 1
ATOM 9795 O O . ASP F 2 277 ? -17.213 -11.038 -68.445 1.00 50.82 277 ASP X O 1
ATOM 9800 N N . LYS F 2 278 ? -18.551 -9.562 -69.499 1.00 49.14 278 LYS X N 1
ATOM 9801 C CA . LYS F 2 278 ? -17.579 -9.343 -70.562 1.00 50.86 278 LYS X CA 1
ATOM 9802 C C . LYS F 2 278 ? -16.363 -8.558 -70.068 1.00 52.02 278 LYS X C 1
ATOM 9803 O O . LYS F 2 278 ? -15.223 -8.845 -70.465 1.00 49.52 278 LYS X O 1
ATOM 9809 N N . ASP F 2 279 ? -16.606 -7.576 -69.202 1.00 49.73 279 ASP X N 1
ATOM 9810 C CA . ASP F 2 279 ? -15.541 -6.681 -68.744 1.00 56.55 279 ASP X CA 1
ATOM 9811 C C . ASP F 2 279 ? -14.884 -7.133 -67.431 1.00 51.37 279 ASP X C 1
ATOM 9812 O O . ASP F 2 279 ? -13.701 -6.888 -67.219 1.00 53.58 279 ASP X O 1
ATOM 9817 N N . ASP F 2 280 ? -15.660 -7.787 -66.566 1.00 61.34 280 ASP X N 1
ATOM 9818 C CA . ASP F 2 280 ? -15.181 -8.333 -65.289 1.00 58.46 280 ASP X CA 1
ATOM 9819 C C . ASP F 2 280 ? -14.481 -9.684 -65.444 1.00 62.64 280 ASP X C 1
ATOM 9820 O O . ASP F 2 280 ? -13.349 -9.875 -64.969 1.00 45.69 280 ASP X O 1
ATOM 9825 N N . GLY F 2 281 ? -15.181 -10.612 -66.103 1.00 59.64 281 GLY X N 1
ATOM 9826 C CA . GLY F 2 281 ? -14.850 -12.024 -66.071 1.00 51.84 281 GLY X CA 1
ATOM 9827 C C . GLY F 2 281 ? -15.662 -12.731 -64.985 1.00 54.51 281 GLY X C 1
ATOM 9828 O O . GLY F 2 281 ? -15.499 -13.936 -64.757 1.00 55.66 281 GLY X O 1
ATOM 9829 N N . ASN F 2 282 ? -16.513 -11.973 -64.303 1.00 47.01 282 ASN X N 1
ATOM 9830 C CA . ASN F 2 282 ? -17.300 -12.498 -63.193 1.00 51.23 282 ASN X CA 1
ATOM 9831 C C . ASN F 2 282 ? -18.464 -13.391 -63.599 1.00 52.35 282 ASN X C 1
ATOM 9832 O O . ASN F 2 282 ? -19.267 -13.032 -64.453 1.00 57.25 282 ASN X O 1
ATOM 9837 N N . PRO F 2 283 ? -18.547 -14.557 -62.968 1.00 52.79 283 PRO X N 1
ATOM 9838 C CA . PRO F 2 283 ? -19.606 -15.529 -63.252 1.00 48.42 283 PRO X CA 1
ATOM 9839 C C . PRO F 2 283 ? -20.999 -14.909 -63.226 1.00 48.62 283 PRO X C 1
ATOM 9840 O O . PRO F 2 283 ? -21.264 -14.009 -62.433 1.00 49.74 283 PRO X O 1
ATOM 9844 N N . ARG F 2 284 ? -21.876 -15.397 -64.096 1.00 48.24 284 ARG X N 1
ATOM 9845 C CA . ARG F 2 284 ? -23.233 -14.880 -64.203 1.00 49.50 284 ARG X CA 1
ATOM 9846 C C . ARG F 2 284 ? -24.272 -15.993 -64.276 1.00 48.16 284 ARG X C 1
ATOM 9847 O O . ARG F 2 284 ? -25.347 -15.883 -63.694 1.00 41.76 284 ARG X O 1
ATOM 9855 N N . ALA F 2 285 ? -23.952 -17.059 -65.001 1.00 45.82 285 ALA X N 1
ATOM 9856 C CA . ALA F 2 285 ? -24.870 -18.181 -65.147 1.00 38.99 285 ALA X CA 1
ATOM 9857 C C . ALA F 2 285 ? -24.179 -19.429 -65.682 1.00 37.94 285 ALA X C 1
ATOM 9858 O O . ALA F 2 285 ? -23.112 -19.352 -66.276 1.00 34.08 285 ALA X O 1
ATOM 9860 N N . ARG F 2 286 ? -24.804 -20.578 -65.459 1.00 31.64 286 ARG X N 1
ATOM 9861 C CA . ARG F 2 286 ? -24.298 -21.858 -65.934 1.00 34.07 286 ARG X CA 1
ATOM 9862 C C . ARG F 2 286 ? -25.395 -22.465 -66.792 1.00 35.29 286 ARG X C 1
ATOM 9863 O O . ARG F 2 286 ? -26.454 -22.823 -66.287 1.00 33.53 286 ARG X O 1
ATOM 9871 N N . ILE F 2 287 ? -25.152 -22.567 -68.092 1.00 30.37 287 ILE X N 1
ATOM 9872 C CA . ILE F 2 287 ? -26.177 -23.041 -69.003 1.00 25.18 287 ILE X CA 1
ATOM 9873 C C . ILE F 2 287 ? -25.842 -24.422 -69.556 1.00 27.09 287 ILE X C 1
ATOM 9874 O O . ILE F 2 287 ? -24.804 -24.614 -70.185 1.00 26.38 287 ILE X O 1
ATOM 9879 N N . THR F 2 288 ? -26.718 -25.388 -69.309 1.00 29.03 288 THR X N 1
ATOM 9880 C CA . THR F 2 288 ? -26.543 -26.720 -69.866 1.00 28.45 288 THR X CA 1
ATOM 9881 C C . THR F 2 288 ? -27.436 -26.845 -71.086 1.00 32.73 288 THR X C 1
ATOM 9882 O O . THR F 2 288 ? -28.657 -26.737 -70.980 1.00 31.86 288 THR X O 1
ATOM 9886 N N . MET F 2 289 ? -26.825 -27.052 -72.246 1.00 33.50 289 MET X N 1
ATOM 9887 C CA . MET F 2 289 ? -27.582 -27.186 -73.486 1.00 30.00 289 MET X CA 1
ATOM 9888 C C . MET F 2 289 ? -27.610 -28.630 -73.977 1.00 31.26 289 MET X C 1
ATOM 9889 O O . MET F 2 289 ? -26.573 -29.218 -74.292 1.00 30.49 289 MET X O 1
ATOM 9894 N N . ARG F 2 290 ? -28.815 -29.185 -74.053 1.00 32.62 290 ARG X N 1
ATOM 9895 C CA . ARG F 2 290 ? -29.016 -30.541 -74.537 1.00 29.68 290 ARG X CA 1
ATOM 9896 C C . ARG F 2 290 ? -29.449 -30.531 -75.992 1.00 27.89 290 ARG X C 1
ATOM 9897 O O . ARG F 2 290 ? -29.620 -29.468 -76.587 1.00 25.88 290 ARG X O 1
ATOM 9905 N N . ALA F 2 291 ? -29.596 -31.715 -76.575 1.00 25.67 291 ALA X N 1
ATOM 9906 C CA . ALA F 2 291 ? -29.904 -31.817 -78.000 1.00 28.46 291 ALA X CA 1
ATOM 9907 C C . ALA F 2 291 ? -31.201 -31.091 -78.374 1.00 30.60 291 ALA X C 1
ATOM 9908 O O . ALA F 2 291 ? -32.282 -31.423 -77.875 1.00 28.04 291 ALA X O 1
ATOM 9910 N N . GLY F 2 292 ? -31.073 -30.094 -79.249 1.00 25.87 292 GLY X N 1
ATOM 9911 C CA . GLY F 2 292 ? -32.202 -29.318 -79.708 1.00 22.39 292 GLY X CA 1
ATOM 9912 C C . GLY F 2 292 ? -32.403 -28.020 -78.957 1.00 26.50 292 GLY X C 1
ATOM 9913 O O . GLY F 2 292 ? -33.343 -27.281 -79.246 1.00 28.48 292 GLY X O 1
ATOM 9914 N N . ASP F 2 293 ? -31.530 -27.725 -77.998 1.00 25.26 293 ASP X N 1
ATOM 9915 C CA . ASP F 2 293 ? -31.651 -26.485 -77.232 1.00 27.53 293 ASP X CA 1
ATOM 9916 C C . ASP F 2 293 ? -31.226 -25.254 -78.044 1.00 24.03 293 ASP X C 1
ATOM 9917 O O . ASP F 2 293 ? -30.395 -25.354 -78.943 1.00 23.63 293 ASP X O 1
ATOM 9922 N N . VAL F 2 294 ? -31.822 -24.105 -77.727 1.00 27.28 294 VAL X N 1
ATOM 9923 C CA . VAL F 2 294 ? -31.579 -22.850 -78.438 1.00 24.96 294 VAL X CA 1
ATOM 9924 C C . VAL F 2 294 ? -31.333 -21.752 -77.428 1.00 27.86 294 VAL X C 1
ATOM 9925 O O . VAL F 2 294 ? -32.177 -21.470 -76.575 1.00 30.70 294 VAL X O 1
ATOM 9929 N N . CYS F 2 295 ? -30.188 -21.104 -77.527 1.00 26.54 295 CYS X N 1
ATOM 9930 C CA . CYS F 2 295 ? -29.828 -20.136 -76.511 1.00 26.07 295 CYS X CA 1
ATOM 9931 C C . CYS F 2 295 ? -29.228 -18.896 -77.136 1.00 23.90 295 CYS X C 1
ATOM 9932 O O . CYS F 2 295 ? -28.414 -18.976 -78.049 1.00 27.15 295 CYS X O 1
ATOM 9935 N N . ALA F 2 296 ? -29.635 -17.745 -76.633 1.00 25.02 296 ALA X N 1
ATOM 9936 C CA . ALA F 2 296 ? -29.027 -16.496 -77.036 1.00 25.03 296 ALA X CA 1
ATOM 9937 C C . ALA F 2 296 ? -27.929 -16.160 -76.045 1.00 24.13 296 ALA X C 1
ATOM 9938 O O . ALA F 2 296 ? -28.126 -16.282 -74.848 1.00 24.98 296 ALA X O 1
ATOM 9940 N N . MET F 2 297 ? -26.765 -15.772 -76.560 1.00 27.67 297 MET X N 1
ATOM 9941 C CA . MET F 2 297 ? -25.651 -15.292 -75.746 1.00 25.60 297 MET X CA 1
ATOM 9942 C C . MET F 2 297 ? -25.525 -13.782 -75.918 1.00 24.20 297 MET X C 1
ATOM 9943 O O . MET F 2 297 ? -25.106 -13.305 -76.976 1.00 21.93 297 MET X O 1
ATOM 9948 N N . PRO F 2 298 ? -25.914 -13.024 -74.879 1.00 23.95 298 PRO X N 1
ATOM 9949 C CA . PRO F 2 298 ? -25.996 -11.565 -74.978 1.00 25.43 298 PRO X CA 1
ATOM 9950 C C . PRO F 2 298 ? -24.647 -10.905 -75.217 1.00 27.50 298 PRO X C 1
ATOM 9951 O O . PRO F 2 298 ? -23.596 -11.473 -74.913 1.00 27.10 298 PRO X O 1
ATOM 9955 N N . ALA F 2 299 ? -24.704 -9.696 -75.762 1.00 22.76 299 ALA X N 1
ATOM 9956 C CA . ALA F 2 299 ? -23.528 -8.936 -76.124 1.00 31.40 299 ALA X CA 1
ATOM 9957 C C . ALA F 2 299 ? -22.677 -8.476 -74.923 1.00 34.23 299 ALA X C 1
ATOM 9958 O O . ALA F 2 299 ? -21.600 -7.923 -75.099 1.00 34.95 299 ALA X O 1
ATOM 9960 N N . ASP F 2 300 ? -23.156 -8.690 -73.706 1.00 34.25 300 ASP X N 1
ATOM 9961 C CA . ASP F 2 300 ? -22.443 -8.158 -72.558 1.00 34.34 300 ASP X CA 1
ATOM 9962 C C . ASP F 2 300 ? -21.872 -9.254 -71.668 1.00 35.00 300 ASP X C 1
ATOM 9963 O O . ASP F 2 300 ? -21.463 -9.002 -70.537 1.00 41.06 300 ASP X O 1
ATOM 9968 N N . ILE F 2 301 ? -21.825 -10.474 -72.176 1.00 28.20 301 ILE X N 1
ATOM 9969 C CA . ILE F 2 301 ? -21.233 -11.534 -71.386 1.00 30.27 301 ILE X CA 1
ATOM 9970 C C . ILE F 2 301 ? -20.025 -12.124 -72.079 1.00 33.85 301 ILE X C 1
ATOM 9971 O O . ILE F 2 301 ? -19.758 -11.835 -73.247 1.00 33.02 301 ILE X O 1
ATOM 9976 N N . ARG F 2 302 ? -19.270 -12.926 -71.338 1.00 40.42 302 ARG X N 1
ATOM 9977 C CA . ARG F 2 302 ? -18.275 -13.798 -71.950 1.00 40.71 302 ARG X CA 1
ATOM 9978 C C . ARG F 2 302 ? -18.611 -15.228 -71.548 1.00 37.87 302 ARG X C 1
ATOM 9979 O O . ARG F 2 302 ? -19.433 -15.461 -70.659 1.00 30.73 302 ARG X O 1
ATOM 9987 N N . HIS F 2 303 ? -17.996 -16.196 -72.200 1.00 34.97 303 HIS X N 1
ATOM 9988 C CA . HIS F 2 303 ? -18.379 -17.562 -71.912 1.00 35.10 303 HIS X CA 1
ATOM 9989 C C . HIS F 2 303 ? -17.359 -18.547 -72.410 1.00 32.94 303 HIS X C 1
ATOM 9990 O O . HIS F 2 303 ? -16.554 -18.245 -73.285 1.00 30.02 303 HIS X O 1
ATOM 9997 N N . GLN F 2 304 ? -17.433 -19.747 -71.860 1.00 33.17 304 GLN X N 1
ATOM 9998 C CA . GLN F 2 304 ? -16.562 -20.825 -72.262 1.00 30.79 304 GLN X CA 1
ATOM 9999 C C . GLN F 2 304 ? -17.358 -22.118 -72.070 1.00 24.08 304 GLN X C 1
ATOM 10000 O O . GLN F 2 304 ? -18.080 -22.271 -71.082 1.00 27.11 304 GLN X O 1
ATOM 10006 N N . GLY F 2 305 ? -17.238 -23.036 -73.018 1.00 20.56 305 GLY X N 1
ATOM 10007 C CA . GLY F 2 305 ? -17.995 -24.276 -72.985 1.00 20.37 305 GLY X CA 1
ATOM 10008 C C . GLY F 2 305 ? -17.223 -25.540 -72.620 1.00 25.13 305 GLY X C 1
ATOM 10009 O O . GLY F 2 305 ? -15.990 -25.623 -72.736 1.00 24.49 305 GLY X O 1
ATOM 10010 N N . TYR F 2 306 ? -17.970 -26.545 -72.181 1.00 23.04 306 TYR X N 1
ATOM 10011 C CA . TYR F 2 306 ? -17.415 -27.833 -71.821 1.00 19.01 306 TYR X CA 1
ATOM 10012 C C . TYR F 2 306 ? -18.261 -28.887 -72.504 1.00 27.20 306 TYR X C 1
ATOM 10013 O O . TYR F 2 306 ? -19.497 -28.870 -72.414 1.00 22.71 306 TYR X O 1
ATOM 10022 N N . SER F 2 307 ? -17.598 -29.793 -73.211 1.00 26.02 307 SER X N 1
ATOM 10023 C CA . SER F 2 307 ? -18.306 -30.826 -73.936 1.00 24.49 307 SER X CA 1
ATOM 10024 C C . SER F 2 307 ? -17.566 -32.133 -73.742 1.00 25.96 307 SER X C 1
ATOM 10025 O O . SER F 2 307 ? -16.496 -32.321 -74.308 1.00 31.63 307 SER X O 1
ATOM 10028 N N . THR F 2 308 ? -18.123 -33.031 -72.936 1.00 25.01 308 THR X N 1
ATOM 10029 C CA . THR F 2 308 ? -17.440 -34.286 -72.636 1.00 24.78 308 THR X CA 1
ATOM 10030 C C . THR F 2 308 ? -17.258 -35.176 -73.867 1.00 25.53 308 THR X C 1
ATOM 10031 O O . THR F 2 308 ? -16.182 -35.700 -74.120 1.00 26.59 308 THR X O 1
ATOM 10035 N N . LYS F 2 309 ? -18.320 -35.357 -74.631 1.00 28.35 309 LYS X N 1
ATOM 10036 C CA . LYS F 2 309 ? -18.212 -36.100 -75.871 1.00 31.07 309 LYS X CA 1
ATOM 10037 C C . LYS F 2 309 ? -18.170 -35.094 -77.004 1.00 27.68 309 LYS X C 1
ATOM 10038 O O . LYS F 2 309 ? -18.825 -34.058 -76.932 1.00 27.51 309 LYS X O 1
ATOM 10044 N N . ARG F 2 310 ? -17.389 -35.378 -78.039 1.00 26.12 310 ARG X N 1
ATOM 10045 C CA . ARG F 2 310 ? -17.413 -34.542 -79.233 1.00 26.19 310 ARG X CA 1
ATOM 10046 C C . ARG F 2 310 ? -18.876 -34.313 -79.672 1.00 31.50 310 ARG X C 1
ATOM 10047 O O . ARG F 2 310 ? -19.600 -35.242 -80.032 1.00 28.70 310 ARG X O 1
ATOM 10055 N N . SER F 2 311 ? -19.314 -33.070 -79.606 1.00 26.53 311 SER X N 1
ATOM 10056 C CA . SER F 2 311 ? -20.697 -32.756 -79.863 1.00 26.18 311 SER X CA 1
ATOM 10057 C C . SER F 2 311 ? -20.812 -31.858 -81.080 1.00 30.01 311 SER X C 1
ATOM 10058 O O . SER F 2 311 ? -19.821 -31.236 -81.510 1.00 25.01 311 SER X O 1
ATOM 10061 N N . MET F 2 312 ? -22.027 -31.796 -81.622 1.00 23.15 312 MET X N 1
ATOM 10062 C CA . MET F 2 312 ? -22.311 -30.988 -82.792 1.00 27.13 312 MET X CA 1
ATOM 10063 C C . MET F 2 312 ? -23.039 -29.736 -82.383 1.00 26.81 312 MET X C 1
ATOM 10064 O O . MET F 2 312 ? -24.143 -29.804 -81.820 1.00 27.11 312 MET X O 1
ATOM 10069 N N . LEU F 2 313 ? -22.441 -28.591 -82.689 1.00 29.46 313 LEU X N 1
ATOM 10070 C CA . LEU F 2 313 ? -23.017 -27.312 -82.294 1.00 25.73 313 LEU X CA 1
ATOM 10071 C C . LEU F 2 313 ? -23.227 -26.383 -83.472 1.00 25.50 313 LEU X C 1
ATOM 10072 O O . LEU F 2 313 ? -22.338 -26.212 -84.307 1.00 24.72 313 LEU X O 1
ATOM 10077 N N . MET F 2 314 ? -24.412 -25.786 -83.535 1.00 22.60 314 MET X N 1
ATOM 10078 C CA . MET F 2 314 ? -24.682 -24.749 -84.518 1.00 25.39 314 MET X CA 1
ATOM 10079 C C . MET F 2 314 ? -24.460 -23.384 -83.881 1.00 28.66 314 MET X C 1
ATOM 10080 O O . MET F 2 314 ? -25.120 -23.028 -82.898 1.00 26.36 314 MET X O 1
ATOM 10085 N N . VAL F 2 315 ? -23.528 -22.622 -84.439 1.00 27.30 315 VAL X N 1
ATOM 10086 C CA . VAL F 2 315 ? -23.296 -21.268 -83.981 1.00 24.17 315 VAL X CA 1
ATOM 10087 C C . VAL F 2 315 ? -23.853 -20.321 -85.021 1.00 26.12 315 VAL X C 1
ATOM 10088 O O . VAL F 2 315 ? -23.423 -20.335 -86.170 1.00 28.78 315 VAL X O 1
ATOM 10092 N N . TRP F 2 316 ? -24.804 -19.491 -84.619 1.00 25.67 316 TRP X N 1
ATOM 10093 C CA . TRP F 2 316 ? -25.487 -18.622 -85.560 1.00 25.71 316 TRP X CA 1
ATOM 10094 C C . TRP F 2 316 ? -24.995 -17.183 -85.422 1.00 28.86 316 TRP X C 1
ATOM 10095 O O . TRP F 2 316 ? -25.235 -16.540 -84.406 1.00 28.01 316 TRP X O 1
ATOM 10106 N N . GLU F 2 317 ? -24.322 -16.677 -86.452 1.00 26.65 317 GLU X N 1
ATOM 10107 C CA . GLU F 2 317 ? -23.790 -15.312 -86.435 1.00 29.64 317 GLU X CA 1
ATOM 10108 C C . GLU F 2 317 ? -24.587 -14.325 -87.303 1.00 28.92 317 GLU X C 1
ATOM 10109 O O . GLU F 2 317 ? -25.157 -14.689 -88.344 1.00 29.99 317 GLU X O 1
ATOM 10115 N N . ASN F 2 318 ? -24.610 -13.073 -86.855 1.00 30.42 318 ASN X N 1
ATOM 10116 C CA . ASN F 2 318 ? -25.015 -11.939 -87.675 1.00 27.50 318 ASN X CA 1
ATOM 10117 C C . ASN F 2 318 ? -23.759 -11.142 -88.054 1.00 26.36 318 ASN X C 1
ATOM 10118 O O . ASN F 2 318 ? -23.139 -10.505 -87.209 1.00 31.67 318 ASN X O 1
ATOM 10123 N N . ALA F 2 319 ? -23.387 -11.201 -89.323 1.00 20.57 319 ALA X N 1
ATOM 10124 C CA . ALA F 2 319 ? -22.151 -10.603 -89.815 1.00 25.92 319 ALA X CA 1
ATOM 10125 C C . ALA F 2 319 ? -22.343 -9.204 -90.391 1.00 29.56 319 ALA X C 1
ATOM 10126 O O . ALA F 2 319 ? -21.510 -8.728 -91.167 1.00 30.54 319 ALA X O 1
ATOM 10128 N N . THR F 2 320 ? -23.445 -8.556 -90.031 1.00 27.63 320 THR X N 1
ATOM 10129 C CA . THR F 2 320 ? -23.685 -7.186 -90.449 1.00 26.16 320 THR X CA 1
ATOM 10130 C C . THR F 2 320 ? -22.577 -6.311 -89.881 1.00 30.23 320 THR X C 1
ATOM 10131 O O . THR F 2 320 ? -22.223 -6.434 -88.709 1.00 33.02 320 THR X O 1
ATOM 10135 N N . PRO F 2 321 ? -22.005 -5.438 -90.716 1.00 33.34 321 PRO X N 1
ATOM 10136 C CA . PRO F 2 321 ? -20.937 -4.560 -90.235 1.00 31.51 321 PRO X CA 1
ATOM 10137 C C . PRO F 2 321 ? -21.456 -3.447 -89.333 1.00 33.33 321 PRO X C 1
ATOM 10138 O O . PRO F 2 321 ? -22.578 -2.957 -89.518 1.00 31.78 321 PRO X O 1
ATOM 10142 N N . ASN F 2 322 ? -20.631 -3.079 -88.354 1.00 31.53 322 ASN X N 1
ATOM 10143 C CA . ASN F 2 322 ? -20.875 -1.929 -87.485 1.00 34.25 322 ASN X CA 1
ATOM 10144 C C . ASN F 2 322 ? -21.855 -2.164 -86.353 1.00 31.07 322 ASN X C 1
ATOM 10145 O O . ASN F 2 322 ? -22.132 -1.254 -85.571 1.00 35.88 322 ASN X O 1
ATOM 10150 N N . LEU F 2 323 ? -22.381 -3.381 -86.279 1.00 30.15 323 LEU X N 1
ATOM 10151 C CA . LEU F 2 323 ? -23.211 -3.802 -85.160 1.00 29.16 323 LEU X CA 1
ATOM 10152 C C . LEU F 2 323 ? -22.660 -3.363 -83.793 1.00 32.16 323 LEU X C 1
ATOM 10153 O O . LEU F 2 323 ? -23.412 -2.828 -82.985 1.00 33.77 323 LEU X O 1
ATOM 10158 N N . PRO F 2 324 ? -21.352 -3.592 -83.531 1.00 30.39 324 PRO X N 1
ATOM 10159 C CA . PRO F 2 324 ? -20.741 -3.265 -82.236 1.00 34.19 324 PRO X CA 1
ATOM 10160 C C . PRO F 2 324 ? -21.001 -1.837 -81.762 1.00 38.58 324 PRO X C 1
ATOM 10161 O O . PRO F 2 324 ? -21.321 -1.656 -80.581 1.00 37.24 324 PRO X O 1
ATOM 10165 N N . HIS F 2 325 ? -20.857 -0.850 -82.647 1.00 35.43 325 HIS X N 1
ATOM 10166 C CA . HIS F 2 325 ? -21.132 0.541 -82.284 1.00 35.47 325 HIS X CA 1
ATOM 10167 C C . HIS F 2 325 ? -22.539 0.667 -81.688 1.00 36.54 325 HIS X C 1
ATOM 10168 O O . HIS F 2 325 ? -22.752 1.391 -80.718 1.00 36.81 325 HIS X O 1
ATOM 10175 N N . LEU F 2 326 ? -23.496 -0.057 -82.255 1.00 32.61 326 LEU X N 1
ATOM 10176 C CA . LEU F 2 326 ? -24.869 0.050 -81.793 1.00 33.70 326 LEU X CA 1
ATOM 10177 C C . LEU F 2 326 ? -24.980 -0.477 -80.369 1.00 33.09 326 LEU X C 1
ATOM 10178 O O . LEU F 2 326 ? -25.718 0.069 -79.553 1.00 29.78 326 LEU X O 1
ATOM 10183 N N . TYR F 2 327 ? -24.223 -1.529 -80.071 1.00 34.85 327 TYR X N 1
ATOM 10184 C CA . TYR F 2 327 ? -24.184 -2.080 -78.718 1.00 31.15 327 TYR X CA 1
ATOM 10185 C C . TYR F 2 327 ? -23.363 -1.212 -77.768 1.00 32.44 327 TYR X C 1
ATOM 10186 O O . TYR F 2 327 ? -23.756 -1.020 -76.621 1.00 25.51 327 TYR X O 1
ATOM 10195 N N . GLU F 2 328 ? -22.236 -0.687 -78.252 1.00 32.30 328 GLU X N 1
ATOM 10196 C CA . GLU F 2 328 ? -21.365 0.142 -77.430 1.00 37.07 328 GLU X CA 1
ATOM 10197 C C . GLU F 2 328 ? -22.100 1.393 -76.984 1.00 35.01 328 GLU X C 1
ATOM 10198 O O . GLU F 2 328 ? -21.899 1.880 -75.881 1.00 38.44 328 GLU X O 1
ATOM 10204 N N . SER F 2 329 ? -22.957 1.913 -77.848 1.00 33.99 329 SER X N 1
ATOM 10205 C CA . SER F 2 329 ? -23.560 3.209 -77.605 1.00 30.06 329 SER X CA 1
ATOM 10206 C C . SER F 2 329 ? -24.764 3.073 -76.699 1.00 33.12 329 SER X C 1
ATOM 10207 O O . SER F 2 329 ? -25.201 4.054 -76.099 1.00 35.80 329 SER X O 1
ATOM 10210 N N . GLY F 2 330 ? -25.289 1.855 -76.600 1.00 30.87 330 GLY X N 1
ATOM 10211 C CA . GLY F 2 330 ? -26.523 1.603 -75.875 1.00 31.72 330 GLY X CA 1
ATOM 10212 C C . GLY F 2 330 ? -27.772 1.636 -76.753 1.00 33.34 330 GLY X C 1
ATOM 10213 O O . GLY F 2 330 ? -28.884 1.384 -76.282 1.00 35.62 330 GLY X O 1
ATOM 10214 N N . GLU F 2 331 ? -27.607 1.946 -78.035 1.00 31.33 331 GLU X N 1
ATOM 10215 C CA . GLU F 2 331 ? -28.747 1.964 -78.941 1.00 30.01 331 GLU X CA 1
ATOM 10216 C C . GLU F 2 331 ? -29.459 0.611 -78.963 1.00 32.49 331 GLU X C 1
ATOM 10217 O O . GLU F 2 331 ? -30.679 0.541 -79.097 1.00 29.48 331 GLU X O 1
ATOM 10223 N N . LEU F 2 332 ? -28.693 -0.464 -78.844 1.00 29.83 332 LEU X N 1
ATOM 10224 C CA . LEU F 2 332 ? -29.282 -1.797 -78.760 1.00 32.11 332 LEU X CA 1
ATOM 10225 C C . LEU F 2 332 ? -29.019 -2.432 -77.396 1.00 32.38 332 LEU X C 1
ATOM 10226 O O . LEU F 2 332 ? -27.893 -2.372 -76.883 1.00 30.78 332 LEU X O 1
ATOM 10231 N N . LYS F 2 333 ? -30.045 -3.052 -76.819 1.00 24.63 333 LYS X N 1
ATOM 10232 C CA . LYS F 2 333 ? -29.845 -3.825 -75.598 1.00 30.16 333 LYS X CA 1
ATOM 10233 C C . LYS F 2 333 ? -28.976 -5.053 -75.868 1.00 27.33 333 LYS X C 1
ATOM 10234 O O . LYS F 2 333 ? -28.988 -5.612 -76.971 1.00 30.00 333 LYS X O 1
ATOM 10240 N N . PRO F 2 334 ? -28.233 -5.486 -74.850 1.00 28.71 334 PRO X N 1
ATOM 10241 C CA . PRO F 2 334 ? -27.279 -6.595 -74.946 1.00 31.42 334 PRO X CA 1
ATOM 10242 C C . PRO F 2 334 ? -27.969 -7.916 -75.282 1.00 32.14 334 PRO X C 1
ATOM 10243 O O . PRO F 2 334 ? -27.352 -8.829 -75.852 1.00 31.00 334 PRO X O 1
ATOM 10247 N N . TYR F 2 335 ? -29.240 -8.021 -74.915 1.00 27.33 335 TYR X N 1
ATOM 10248 C CA . TYR F 2 335 ? -30.008 -9.231 -75.169 1.00 25.21 335 TYR X CA 1
ATOM 10249 C C . TYR F 2 335 ? -31.037 -8.987 -76.279 1.00 27.92 335 TYR X C 1
ATOM 10250 O O . TYR F 2 335 ? -31.609 -7.902 -76.386 1.00 31.72 335 TYR X O 1
ATOM 10259 N N . PRO F 2 336 ? -31.271 -10.000 -77.116 1.00 28.68 336 PRO X N 1
ATOM 10260 C CA . PRO F 2 336 ? -31.947 -9.762 -78.391 1.00 27.75 336 PRO X CA 1
ATOM 10261 C C . PRO F 2 336 ? -33.450 -9.590 -78.279 1.00 35.04 336 PRO X C 1
ATOM 10262 O O . PRO F 2 336 ? -34.057 -8.933 -79.123 1.00 34.05 336 PRO X O 1
ATOM 10266 N N . ILE F 2 337 ? -34.064 -10.175 -77.261 1.00 39.88 337 ILE X N 1
ATOM 10267 C CA . ILE F 2 337 ? -35.514 -10.261 -77.286 1.00 30.89 337 ILE X CA 1
ATOM 10268 C C . ILE F 2 337 ? -36.158 -10.020 -75.932 1.00 37.93 337 ILE X C 1
ATOM 10269 O O . ILE F 2 337 ? -35.788 -10.636 -74.927 1.00 40.10 337 ILE X O 1
ATOM 10274 N N . GLU F 2 338 ? -37.117 -9.099 -75.920 1.00 40.43 338 GLU X N 1
ATOM 10275 C CA . GLU F 2 338 ? -37.891 -8.782 -74.722 1.00 45.30 338 GLU X CA 1
ATOM 10276 C C . GLU F 2 338 ? -39.243 -9.492 -74.754 1.00 44.78 338 GLU X C 1
ATOM 10277 O O . GLU F 2 338 ? -39.956 -9.424 -75.760 1.00 45.92 338 GLU X O 1
ATOM 10283 N N . PHE F 2 339 ? -39.599 -10.171 -73.666 1.00 44.37 339 PHE X N 1
ATOM 10284 C CA . PHE F 2 339 ? -40.859 -10.916 -73.642 1.00 48.53 339 PHE X CA 1
ATOM 10285 C C . PHE F 2 339 ? -41.433 -11.107 -72.242 1.00 52.42 339 PHE X C 1
ATOM 10286 O O . PHE F 2 339 ? -40.763 -10.847 -71.237 1.00 49.31 339 PHE X O 1
ATOM 10295 N N . ASP G 2 16 ? 20.142 -4.399 -64.050 1.00 40.86 16 ASP Y N 1
ATOM 10296 C CA . ASP G 2 16 ? 20.781 -5.705 -64.215 1.00 55.18 16 ASP Y CA 1
ATOM 10297 C C . ASP G 2 16 ? 22.271 -5.536 -64.568 1.00 55.55 16 ASP Y C 1
ATOM 10298 O O . ASP G 2 16 ? 22.819 -4.437 -64.438 1.00 52.05 16 ASP Y O 1
ATOM 10303 N N . ASP G 2 17 ? 22.927 -6.609 -65.007 1.00 51.29 17 ASP Y N 1
ATOM 10304 C CA . ASP G 2 17 ? 24.372 -6.557 -65.261 1.00 49.74 17 ASP Y CA 1
ATOM 10305 C C . ASP G 2 17 ? 24.733 -5.929 -66.613 1.00 48.68 17 ASP Y C 1
ATOM 10306 O O . ASP G 2 17 ? 24.276 -6.380 -67.677 1.00 49.18 17 ASP Y O 1
ATOM 10311 N N . VAL G 2 18 ? 25.559 -4.888 -66.554 1.00 35.78 18 VAL Y N 1
ATOM 10312 C CA . VAL G 2 18 ? 25.923 -4.118 -67.732 1.00 34.64 18 VAL Y CA 1
ATOM 10313 C C . VAL G 2 18 ? 27.112 -4.721 -68.481 1.00 34.92 18 VAL Y C 1
ATOM 10314 O O . VAL G 2 18 ? 28.161 -4.984 -67.879 1.00 28.92 18 VAL Y O 1
ATOM 10318 N N . GLN G 2 19 ? 26.953 -4.920 -69.789 1.00 27.34 19 GLN Y N 1
ATOM 10319 C CA . GLN G 2 19 ? 28.072 -5.321 -70.637 1.00 33.39 19 GLN Y CA 1
ATOM 10320 C C . GLN G 2 19 ? 28.964 -4.119 -70.973 1.00 37.07 19 GLN Y C 1
ATOM 10321 O O . GLN G 2 19 ? 28.647 -3.319 -71.863 1.00 32.50 19 GLN Y O 1
ATOM 10327 N N . ALA G 2 20 ? 30.072 -4.004 -70.249 1.00 28.60 20 ALA Y N 1
ATOM 10328 C CA . ALA G 2 20 ? 31.029 -2.935 -70.447 1.00 30.93 20 ALA Y CA 1
ATOM 10329 C C . ALA G 2 20 ? 32.417 -3.531 -70.733 1.00 39.96 20 ALA Y C 1
ATOM 10330 O O . ALA G 2 20 ? 32.807 -4.531 -70.115 1.00 30.09 20 ALA Y O 1
ATOM 10332 N N . SER G 2 21 ? 33.154 -2.913 -71.661 1.00 29.27 21 SER Y N 1
ATOM 10333 C CA . SER G 2 21 ? 34.525 -3.316 -71.944 1.00 31.90 21 SER Y CA 1
ATOM 10334 C C . SER G 2 21 ? 35.453 -2.662 -70.928 1.00 31.97 21 SER Y C 1
ATOM 10335 O O . SER G 2 21 ? 35.048 -1.755 -70.189 1.00 30.73 21 SER Y O 1
ATOM 10338 N N . PRO G 2 22 ? 36.704 -3.127 -70.869 1.00 33.29 22 PRO Y N 1
ATOM 10339 C CA . PRO G 2 22 ? 37.702 -2.332 -70.153 1.00 30.10 22 PRO Y CA 1
ATOM 10340 C C . PRO G 2 22 ? 37.945 -1.070 -70.977 1.00 29.81 22 PRO Y C 1
ATOM 10341 O O . PRO G 2 22 ? 37.528 -1.013 -72.135 1.00 28.27 22 PRO Y O 1
ATOM 10345 N N . PRO G 2 23 ? 38.596 -0.065 -70.391 1.00 28.70 23 PRO Y N 1
ATOM 10346 C CA . PRO G 2 23 ? 38.908 1.169 -71.126 1.00 26.21 23 PRO Y CA 1
ATOM 10347 C C . PRO G 2 23 ? 39.733 0.884 -72.380 1.00 28.84 23 PRO Y C 1
ATOM 10348 O O . PRO G 2 23 ? 40.659 0.073 -72.338 1.00 27.28 23 PRO Y O 1
ATOM 10352 N N . HIS G 2 24 ? 39.399 1.561 -73.475 1.00 31.96 24 HIS Y N 1
ATOM 10353 C CA . HIS G 2 24 ? 40.153 1.480 -74.731 1.00 33.34 24 HIS Y CA 1
ATOM 10354 C C . HIS G 2 24 ? 41.589 1.964 -74.554 1.00 35.05 24 HIS Y C 1
ATOM 10355 O O . HIS G 2 24 ? 41.854 2.937 -73.824 1.00 29.67 24 HIS Y O 1
ATOM 10362 N N . ALA G 2 25 ? 42.510 1.272 -75.223 1.00 29.72 25 ALA Y N 1
ATOM 10363 C CA . ALA G 2 25 ? 43.940 1.594 -75.175 1.00 33.89 25 ALA Y CA 1
ATOM 10364 C C . ALA G 2 25 ? 44.287 3.065 -75.449 1.00 35.65 25 ALA Y C 1
ATOM 10365 O O . ALA G 2 25 ? 45.161 3.632 -74.785 1.00 32.70 25 ALA Y O 1
ATOM 10367 N N . VAL G 2 26 ? 43.623 3.668 -76.438 1.00 30.24 26 VAL Y N 1
ATOM 10368 C CA . VAL G 2 26 ? 43.918 5.050 -76.830 1.00 31.47 26 VAL Y CA 1
ATOM 10369 C C . VAL G 2 26 ? 42.989 6.103 -76.213 1.00 27.74 26 VAL Y C 1
ATOM 10370 O O . VAL G 2 26 ? 43.452 7.076 -75.627 1.00 26.26 26 VAL Y O 1
ATOM 10374 N N . THR G 2 27 ? 41.683 5.916 -76.349 1.00 28.83 27 THR Y N 1
ATOM 10375 C CA . THR G 2 27 ? 40.742 6.931 -75.886 1.00 29.46 27 THR Y CA 1
ATOM 10376 C C . THR G 2 27 ? 40.643 6.950 -74.370 1.00 29.57 27 THR Y C 1
ATOM 10377 O O . THR G 2 27 ? 40.488 8.016 -73.765 1.00 32.82 27 THR Y O 1
ATOM 10381 N N . GLY G 2 28 ? 40.742 5.779 -73.751 1.00 27.84 28 GLY Y N 1
ATOM 10382 C CA . GLY G 2 28 ? 40.539 5.676 -72.313 1.00 27.63 28 GLY Y CA 1
ATOM 10383 C C . GLY G 2 28 ? 39.088 5.416 -71.931 1.00 26.10 28 GLY Y C 1
ATOM 10384 O O . GLY G 2 28 ? 38.767 5.244 -70.767 1.00 29.72 28 GLY Y O 1
ATOM 10385 N N . TYR G 2 29 ? 38.210 5.393 -72.923 1.00 24.64 29 TYR Y N 1
ATOM 10386 C CA . TYR G 2 29 ? 36.791 5.185 -72.688 1.00 28.71 29 TYR Y CA 1
ATOM 10387 C C . TYR G 2 29 ? 36.434 3.716 -72.837 1.00 28.96 29 TYR Y C 1
ATOM 10388 O O . TYR G 2 29 ? 37.053 2.991 -73.622 1.00 24.47 29 TYR Y O 1
ATOM 10397 N N . ARG G 2 30 ? 35.431 3.290 -72.082 1.00 22.16 30 ARG Y N 1
ATOM 10398 C CA . ARG G 2 30 ? 34.899 1.949 -72.204 1.00 26.62 30 ARG Y CA 1
ATOM 10399 C C . ARG G 2 30 ? 33.838 1.973 -73.288 1.00 27.21 30 ARG Y C 1
ATOM 10400 O O . ARG G 2 30 ? 33.201 2.997 -73.508 1.00 28.09 30 ARG Y O 1
ATOM 10408 N N . SER G 2 31 ? 33.637 0.844 -73.955 1.00 28.62 31 SER Y N 1
ATOM 10409 C CA . SER G 2 31 ? 32.456 0.673 -74.790 1.00 24.64 31 SER Y CA 1
ATOM 10410 C C . SER G 2 31 ? 31.442 -0.222 -74.065 1.00 29.45 31 SER Y C 1
ATOM 10411 O O . SER G 2 31 ? 31.747 -0.801 -73.015 1.00 27.39 31 SER Y O 1
ATOM 10414 N N . PHE G 2 32 ? 30.250 -0.342 -74.642 1.00 25.16 32 PHE Y N 1
ATOM 10415 C CA . PHE G 2 32 ? 29.130 -0.988 -73.981 1.00 24.97 32 PHE Y CA 1
ATOM 10416 C C . PHE G 2 32 ? 28.271 -1.700 -74.998 1.00 27.86 32 PHE Y C 1
ATOM 10417 O O . PHE G 2 32 ? 28.129 -1.256 -76.148 1.00 23.94 32 PHE Y O 1
ATOM 10425 N N . GLN G 2 33 ? 27.667 -2.790 -74.550 1.00 26.11 33 GLN Y N 1
ATOM 10426 C CA . GLN G 2 33 ? 26.781 -3.567 -75.384 1.00 27.49 33 GLN Y CA 1
ATOM 10427 C C . GLN G 2 33 ? 25.392 -3.615 -74.730 1.00 29.49 33 GLN Y C 1
ATOM 10428 O O . GLN G 2 33 ? 25.266 -3.786 -73.517 1.00 27.39 33 GLN Y O 1
ATOM 10434 N N . LEU G 2 34 ? 24.352 -3.439 -75.533 1.00 28.45 34 LEU Y N 1
ATOM 10435 C CA . LEU G 2 34 ? 22.978 -3.462 -75.033 1.00 24.94 34 LEU Y CA 1
ATOM 10436 C C . LEU G 2 34 ? 22.116 -4.078 -76.110 1.00 24.79 34 LEU Y C 1
ATOM 10437 O O . LEU G 2 34 ? 21.862 -3.459 -77.142 1.00 26.23 34 LEU Y O 1
ATOM 10442 N N . GLY G 2 35 ? 21.680 -5.311 -75.883 1.00 27.51 35 GLY Y N 1
ATOM 10443 C CA . GLY G 2 35 ? 21.096 -6.096 -76.952 1.00 29.00 35 GLY Y CA 1
ATOM 10444 C C . GLY G 2 35 ? 22.064 -6.145 -78.129 1.00 28.76 35 GLY Y C 1
ATOM 10445 O O . GLY G 2 35 ? 23.263 -6.380 -77.965 1.00 26.56 35 GLY Y O 1
ATOM 10446 N N . ALA G 2 36 ? 21.543 -5.912 -79.326 1.00 34.29 36 ALA Y N 1
ATOM 10447 C CA . ALA G 2 36 ? 22.374 -5.882 -80.524 1.00 31.73 36 ALA Y CA 1
ATOM 10448 C C . ALA G 2 36 ? 22.979 -4.487 -80.789 1.00 30.58 36 ALA Y C 1
ATOM 10449 O O . ALA G 2 36 ? 23.454 -4.221 -81.885 1.00 30.87 36 ALA Y O 1
ATOM 10451 N N . PHE G 2 37 ? 22.931 -3.598 -79.795 1.00 29.18 37 PHE Y N 1
ATOM 10452 C CA . PHE G 2 37 ? 23.486 -2.251 -79.930 1.00 27.36 37 PHE Y CA 1
ATOM 10453 C C . PHE G 2 37 ? 24.880 -2.203 -79.339 1.00 28.54 37 PHE Y C 1
ATOM 10454 O O . PHE G 2 37 ? 25.123 -2.709 -78.253 1.00 32.23 37 PHE Y O 1
ATOM 10462 N N . GLU G 2 38 ? 25.798 -1.576 -80.052 1.00 29.01 38 GLU Y N 1
ATOM 10463 C CA . GLU G 2 38 ? 27.112 -1.328 -79.504 1.00 32.87 38 GLU Y CA 1
ATOM 10464 C C . GLU G 2 38 ? 27.276 0.181 -79.403 1.00 29.33 38 GLU Y C 1
ATOM 10465 O O . GLU G 2 38 ? 27.003 0.905 -80.361 1.00 29.26 38 GLU Y O 1
ATOM 10471 N N . LEU G 2 39 ? 27.697 0.653 -78.238 1.00 23.70 39 LEU Y N 1
ATOM 10472 C CA . LEU G 2 39 ? 27.914 2.071 -78.043 1.00 23.46 39 LEU Y CA 1
ATOM 10473 C C . LEU G 2 39 ? 29.367 2.337 -77.619 1.00 26.49 39 LEU Y C 1
ATOM 10474 O O . LEU G 2 39 ? 29.860 1.758 -76.648 1.00 19.31 39 LEU Y O 1
ATOM 10479 N N . SER G 2 40 ? 30.053 3.203 -78.356 1.00 23.69 40 SER Y N 1
ATOM 10480 C CA . SER G 2 40 ? 31.404 3.618 -77.969 1.00 25.01 40 SER Y CA 1
ATOM 10481 C C . SER G 2 40 ? 31.578 5.097 -78.223 1.00 22.06 40 SER Y C 1
ATOM 10482 O O . SER G 2 40 ? 30.784 5.718 -78.919 1.00 24.86 40 SER Y O 1
ATOM 10485 N N . ARG G 2 41 ? 32.621 5.669 -77.660 1.00 20.51 41 ARG Y N 1
ATOM 10486 C CA . ARG G 2 41 ? 32.921 7.047 -77.959 1.00 19.17 41 ARG Y CA 1
ATOM 10487 C C . ARG G 2 41 ? 34.422 7.237 -78.161 1.00 25.59 41 ARG Y C 1
ATOM 10488 O O . ARG G 2 41 ? 35.249 6.405 -77.748 1.00 19.49 41 ARG Y O 1
ATOM 10496 N N . ASP G 2 42 ? 34.768 8.331 -78.828 1.00 20.77 42 ASP Y N 1
ATOM 10497 C CA . ASP G 2 42 ? 36.155 8.688 -79.001 1.00 20.86 42 ASP Y CA 1
ATOM 10498 C C . ASP G 2 42 ? 36.288 10.141 -78.629 1.00 21.78 42 ASP Y C 1
ATOM 10499 O O . ASP G 2 42 ? 35.455 10.659 -77.888 1.00 16.99 42 ASP Y O 1
ATOM 10504 N N . GLU G 2 43 ? 37.327 10.796 -79.132 1.00 21.88 43 GLU Y N 1
ATOM 10505 C CA . GLU G 2 43 ? 37.645 12.138 -78.677 1.00 19.87 43 GLU Y CA 1
ATOM 10506 C C . GLU G 2 43 ? 36.521 13.099 -79.024 1.00 21.83 43 GLU Y C 1
ATOM 10507 O O . GLU G 2 43 ? 36.317 14.075 -78.303 1.00 22.72 43 GLU Y O 1
ATOM 10513 N N . TYR G 2 44 ? 35.782 12.829 -80.108 1.00 18.41 44 TYR Y N 1
ATOM 10514 C CA . TYR G 2 44 ? 34.756 13.779 -80.576 1.00 20.16 44 TYR Y CA 1
ATOM 10515 C C . TYR G 2 44 ? 33.331 13.236 -80.634 1.00 25.23 44 TYR Y C 1
ATOM 10516 O O . TYR G 2 44 ? 32.358 13.991 -80.513 1.00 19.72 44 TYR Y O 1
ATOM 10525 N N . PHE G 2 45 ? 33.210 11.932 -80.848 1.00 23.95 45 PHE Y N 1
ATOM 10526 C CA . PHE G 2 45 ? 31.931 11.371 -81.222 1.00 20.56 45 PHE Y CA 1
ATOM 10527 C C . PHE G 2 45 ? 31.543 10.164 -80.386 1.00 21.97 45 PHE Y C 1
ATOM 10528 O O . PHE G 2 45 ? 32.393 9.357 -80.005 1.00 18.99 45 PHE Y O 1
ATOM 10536 N N . ALA G 2 46 ? 30.245 10.054 -80.120 1.00 18.07 46 ALA Y N 1
ATOM 10537 C CA . ALA G 2 46 ? 29.639 8.802 -79.697 1.00 19.99 46 ALA Y CA 1
ATOM 10538 C C . ALA G 2 46 ? 29.329 8.014 -80.972 1.00 20.61 46 ALA Y C 1
ATOM 10539 O O . ALA G 2 46 ? 28.902 8.569 -81.985 1.00 21.76 46 ALA Y O 1
ATOM 10541 N N . ARG G 2 47 ? 29.559 6.718 -80.937 1.00 21.15 47 ARG Y N 1
ATOM 10542 C CA . ARG G 2 47 ? 29.262 5.891 -82.091 1.00 27.24 47 ARG Y CA 1
ATOM 10543 C C . ARG G 2 47 ? 28.299 4.791 -81.687 1.00 23.90 47 ARG Y C 1
ATOM 10544 O O . ARG G 2 47 ? 28.507 4.108 -80.684 1.00 27.52 47 ARG Y O 1
ATOM 10552 N N . ILE G 2 48 ? 27.238 4.633 -82.460 1.00 25.39 48 ILE Y N 1
ATOM 10553 C CA . ILE G 2 48 ? 26.229 3.642 -82.158 1.00 25.65 48 ILE Y CA 1
ATOM 10554 C C . ILE G 2 48 ? 26.114 2.699 -83.344 1.00 27.40 48 ILE Y C 1
ATOM 10555 O O . ILE G 2 48 ? 25.877 3.143 -84.465 1.00 25.95 48 ILE Y O 1
ATOM 10560 N N . THR G 2 49 ? 26.263 1.400 -83.111 1.00 26.03 49 THR Y N 1
ATOM 10561 C CA . THR G 2 49 ? 26.096 0.460 -84.205 1.00 28.94 49 THR Y CA 1
ATOM 10562 C C . THR G 2 49 ? 24.938 -0.494 -83.933 1.00 35.83 49 THR Y C 1
ATOM 10563 O O . THR G 2 49 ? 24.577 -0.713 -82.778 1.00 39.07 49 THR Y O 1
ATOM 10567 N N . TRP G 2 50 ? 24.362 -1.052 -85.000 1.00 32.00 50 TRP Y N 1
ATOM 10568 C CA . TRP G 2 50 ? 23.190 -1.903 -84.900 1.00 26.64 50 TRP Y CA 1
ATOM 10569 C C . TRP G 2 50 ? 22.953 -2.660 -86.200 1.00 33.37 50 TRP Y C 1
ATOM 10570 O O . TRP G 2 50 ? 23.390 -2.229 -87.255 1.00 32.36 50 TRP Y O 1
ATOM 10581 N N . PRO G 2 51 ? 22.231 -3.786 -86.125 1.00 37.97 51 PRO Y N 1
ATOM 10582 C CA . PRO G 2 51 ? 21.948 -4.604 -87.311 1.00 34.25 51 PRO Y CA 1
ATOM 10583 C C . PRO G 2 51 ? 20.701 -4.188 -88.094 1.00 35.60 51 PRO Y C 1
ATOM 10584 O O . PRO G 2 51 ? 19.641 -3.877 -87.533 1.00 33.51 51 PRO Y O 1
ATOM 10588 N N . ALA G 2 52 ? 20.854 -4.177 -89.411 1.00 34.15 52 ALA Y N 1
ATOM 10589 C CA . ALA G 2 52 ? 19.737 -4.011 -90.326 1.00 37.01 52 ALA Y CA 1
ATOM 10590 C C . ALA G 2 52 ? 20.178 -4.551 -91.683 1.00 46.54 52 ALA Y C 1
ATOM 10591 O O . ALA G 2 52 ? 21.361 -4.455 -92.030 1.00 42.48 52 ALA Y O 1
ATOM 10593 N N . LYS G 2 53 ? 19.239 -5.140 -92.427 1.00 49.57 53 LYS Y N 1
ATOM 10594 C CA . LYS G 2 53 ? 19.512 -5.690 -93.760 1.00 50.25 53 LYS Y CA 1
ATOM 10595 C C . LYS G 2 53 ? 20.742 -6.589 -93.781 1.00 48.59 53 LYS Y C 1
ATOM 10596 O O . LYS G 2 53 ? 21.589 -6.459 -94.656 1.00 51.38 53 LYS Y O 1
ATOM 10602 N N . GLY G 2 54 ? 20.852 -7.490 -92.817 1.00 53.10 54 GLY Y N 1
ATOM 10603 C CA . GLY G 2 54 ? 22.016 -8.352 -92.739 1.00 46.11 54 GLY Y CA 1
ATOM 10604 C C . GLY G 2 54 ? 23.339 -7.615 -92.635 1.00 48.81 54 GLY Y C 1
ATOM 10605 O O . GLY G 2 54 ? 24.396 -8.221 -92.795 1.00 52.92 54 GLY Y O 1
ATOM 10606 N N . GLU G 2 55 ? 23.295 -6.313 -92.363 1.00 48.13 55 GLU Y N 1
ATOM 10607 C CA . GLU G 2 55 ? 24.525 -5.544 -92.134 1.00 52.09 55 GLU Y CA 1
ATOM 10608 C C . GLU G 2 55 ? 24.544 -4.803 -90.799 1.00 46.74 55 GLU Y C 1
ATOM 10609 O O . GLU G 2 55 ? 23.500 -4.430 -90.279 1.00 43.55 55 GLU Y O 1
ATOM 10615 N N . THR G 2 56 ? 25.740 -4.587 -90.259 1.00 42.69 56 THR Y N 1
ATOM 10616 C CA . THR G 2 56 ? 25.930 -3.637 -89.168 1.00 34.33 56 THR Y CA 1
ATOM 10617 C C . THR G 2 56 ? 25.875 -2.172 -89.647 1.00 36.72 56 THR Y C 1
ATOM 10618 O O . THR G 2 56 ? 26.674 -1.744 -90.474 1.00 38.28 56 THR Y O 1
ATOM 10622 N N . ARG G 2 57 ? 24.923 -1.410 -89.120 1.00 33.99 57 ARG Y N 1
ATOM 10623 C CA . ARG G 2 57 ? 24.803 0.006 -89.437 1.00 32.22 57 ARG Y CA 1
ATOM 10624 C C . ARG G 2 57 ? 25.481 0.868 -88.378 1.00 34.14 57 ARG Y C 1
ATOM 10625 O O . ARG G 2 57 ? 25.712 0.417 -87.256 1.00 32.25 57 ARG Y O 1
ATOM 10633 N N . SER G 2 58 ? 25.804 2.107 -88.737 1.00 32.59 58 SER Y N 1
ATOM 10634 C CA . SER G 2 58 ? 26.640 2.950 -87.884 1.00 27.80 58 SER Y CA 1
ATOM 10635 C C . SER G 2 58 ? 26.187 4.393 -87.881 1.00 28.64 58 SER Y C 1
ATOM 10636 O O . SER G 2 58 ? 25.736 4.911 -88.904 1.00 30.25 58 SER Y O 1
ATOM 10639 N N . HIS G 2 59 ? 26.333 5.055 -86.741 1.00 21.99 59 HIS Y N 1
ATOM 10640 C CA . HIS G 2 59 ? 25.947 6.453 -86.653 1.00 25.14 59 HIS Y CA 1
ATOM 10641 C C . HIS G 2 59 ? 26.788 7.160 -85.621 1.00 29.30 59 HIS Y C 1
ATOM 10642 O O . HIS G 2 59 ? 27.163 6.574 -84.592 1.00 28.63 59 HIS Y O 1
ATOM 10649 N N . LEU G 2 60 ? 27.071 8.430 -85.902 1.00 27.15 60 LEU Y N 1
ATOM 10650 C CA . LEU G 2 60 ? 27.938 9.239 -85.056 1.00 22.36 60 LEU Y CA 1
ATOM 10651 C C . LEU G 2 60 ? 27.187 10.457 -84.562 1.00 25.18 60 LEU Y C 1
ATOM 10652 O O . LEU G 2 60 ? 26.417 11.072 -85.314 1.00 19.60 60 LEU Y O 1
ATOM 10657 N N . ILE G 2 61 ? 27.417 10.800 -83.294 1.00 22.29 61 ILE Y N 1
ATOM 10658 C CA . ILE G 2 61 ? 26.810 11.967 -82.685 1.00 17.95 61 ILE Y CA 1
ATOM 10659 C C . ILE G 2 61 ? 27.872 12.653 -81.869 1.00 18.43 61 ILE Y C 1
ATOM 10660 O O . ILE G 2 61 ? 28.551 12.017 -81.068 1.00 21.26 61 ILE Y O 1
ATOM 10665 N N . PRO G 2 62 ? 28.034 13.958 -82.064 1.00 21.02 62 PRO Y N 1
ATOM 10666 C CA . PRO G 2 62 ? 29.012 14.667 -81.227 1.00 17.71 62 PRO Y CA 1
ATOM 10667 C C . PRO G 2 62 ? 28.799 14.341 -79.746 1.00 23.24 62 PRO Y C 1
ATOM 10668 O O . PRO G 2 62 ? 27.671 14.394 -79.246 1.00 22.05 62 PRO Y O 1
ATOM 10672 N N . ALA G 2 63 ? 29.889 13.991 -79.070 1.00 19.71 63 ALA Y N 1
ATOM 10673 C CA . ALA G 2 63 ? 29.864 13.612 -77.674 1.00 19.63 63 ALA Y CA 1
ATOM 10674 C C . ALA G 2 63 ? 29.145 14.624 -76.771 1.00 22.83 63 ALA Y C 1
ATOM 10675 O O . ALA G 2 63 ? 28.514 14.238 -75.783 1.00 21.42 63 ALA Y O 1
ATOM 10677 N N . ASP G 2 64 ? 29.229 15.911 -77.075 1.00 18.22 64 ASP Y N 1
ATOM 10678 C CA . ASP G 2 64 ? 28.568 16.864 -76.182 1.00 23.17 64 ASP Y CA 1
ATOM 10679 C C . ASP G 2 64 ? 27.051 16.790 -76.321 1.00 23.29 64 ASP Y C 1
ATOM 10680 O O . ASP G 2 64 ? 26.318 16.844 -75.336 1.00 27.46 64 ASP Y O 1
ATOM 10685 N N . ILE G 2 65 ? 26.585 16.663 -77.553 1.00 22.75 65 ILE Y N 1
ATOM 10686 C CA . ILE G 2 65 ? 25.168 16.564 -77.807 1.00 19.67 65 ILE Y CA 1
ATOM 10687 C C . ILE G 2 65 ? 24.674 15.278 -77.191 1.00 20.08 65 ILE Y C 1
ATOM 10688 O O . ILE G 2 65 ? 23.664 15.266 -76.490 1.00 19.91 65 ILE Y O 1
ATOM 10693 N N . PHE G 2 66 ? 25.419 14.205 -77.431 1.00 20.84 66 PHE Y N 1
ATOM 10694 C CA . PHE G 2 66 ? 25.060 12.884 -76.935 1.00 17.87 66 PHE Y CA 1
ATOM 10695 C C . PHE G 2 66 ? 24.928 12.791 -75.413 1.00 16.32 66 PHE Y C 1
ATOM 10696 O O . PHE G 2 66 ? 23.968 12.213 -74.917 1.00 17.35 66 PHE Y O 1
ATOM 10704 N N . LEU G 2 67 ? 25.894 13.333 -74.680 1.00 18.26 67 LEU Y N 1
ATOM 10705 C CA . LEU G 2 67 ? 25.873 13.246 -73.220 1.00 18.95 67 LEU Y CA 1
ATOM 10706 C C . LEU G 2 67 ? 24.797 14.108 -72.597 1.00 20.04 67 LEU Y C 1
ATOM 10707 O O . LEU G 2 67 ? 24.284 13.766 -71.545 1.00 24.61 67 LEU Y O 1
ATOM 10712 N N . ARG G 2 68 ? 24.461 15.225 -73.234 1.00 18.58 68 ARG Y N 1
ATOM 10713 C CA . ARG G 2 68 ? 23.431 16.099 -72.690 1.00 21.03 68 ARG Y CA 1
ATOM 10714 C C . ARG G 2 68 ? 22.092 15.409 -72.796 1.00 21.24 68 ARG Y C 1
ATOM 10715 O O . ARG G 2 68 ? 21.257 15.507 -71.896 1.00 21.08 68 ARG Y O 1
ATOM 10723 N N . ALA G 2 69 ? 21.910 14.707 -73.910 1.00 21.79 69 ALA Y N 1
ATOM 10724 C CA . ALA G 2 69 ? 20.677 13.997 -74.197 1.00 22.60 69 ALA Y CA 1
ATOM 10725 C C . ALA G 2 69 ? 20.532 12.835 -73.231 1.00 23.84 69 ALA Y C 1
ATOM 10726 O O . ALA G 2 69 ? 19.492 12.648 -72.595 1.00 19.87 69 ALA Y O 1
ATOM 10728 N N . MET G 2 70 ? 21.600 12.058 -73.123 1.00 24.61 70 MET Y N 1
ATOM 10729 C CA . MET G 2 70 ? 21.614 10.874 -72.275 1.00 23.02 70 MET Y CA 1
ATOM 10730 C C . MET G 2 70 ? 21.375 11.240 -70.810 1.00 21.38 70 MET Y C 1
ATOM 10731 O O . MET G 2 70 ? 20.638 10.548 -70.112 1.00 21.44 70 MET Y O 1
ATOM 10736 N N . MET G 2 71 ? 22.003 12.323 -70.357 1.00 19.01 71 MET Y N 1
ATOM 10737 C CA . MET G 2 71 ? 21.786 12.857 -69.013 1.00 20.44 71 MET Y CA 1
ATOM 10738 C C . MET G 2 71 ? 20.295 13.097 -68.759 1.00 24.51 71 MET Y C 1
ATOM 10739 O O . MET G 2 71 ? 19.781 12.755 -67.698 1.00 24.87 71 MET Y O 1
ATOM 10744 N N . ARG G 2 72 ? 19.596 13.660 -69.741 1.00 21.01 72 ARG Y N 1
ATOM 10745 C CA . ARG G 2 72 ? 18.174 13.920 -69.581 1.00 22.13 72 ARG Y CA 1
ATOM 10746 C C . ARG G 2 72 ? 17.385 12.625 -69.463 1.00 23.97 72 ARG Y C 1
ATOM 10747 O O . ARG G 2 72 ? 16.537 12.495 -68.582 1.00 29.43 72 ARG Y O 1
ATOM 10755 N N . ASP G 2 73 ? 17.660 11.668 -70.345 1.00 22.01 73 ASP Y N 1
ATOM 10756 C CA . ASP G 2 73 ? 16.941 10.395 -70.350 1.00 21.27 73 ASP Y CA 1
ATOM 10757 C C . ASP G 2 73 ? 17.099 9.692 -69.004 1.00 23.63 73 ASP Y C 1
ATOM 10758 O O . ASP G 2 73 ? 16.123 9.234 -68.404 1.00 28.77 73 ASP Y O 1
ATOM 10763 N N . VAL G 2 74 ? 18.336 9.617 -68.531 1.00 24.07 74 VAL Y N 1
ATOM 10764 C CA . VAL G 2 74 ? 18.622 9.071 -67.216 1.00 24.11 74 VAL Y CA 1
ATOM 10765 C C . VAL G 2 74 ? 17.918 9.858 -66.092 1.00 28.67 74 VAL Y C 1
ATOM 10766 O O . VAL G 2 74 ? 17.239 9.276 -65.233 1.00 26.77 74 VAL Y O 1
ATOM 10770 N N . ALA G 2 75 ? 18.080 11.176 -66.085 1.00 26.57 75 ALA Y N 1
ATOM 10771 C CA . ALA G 2 75 ? 17.485 11.971 -65.015 1.00 26.37 75 ALA Y CA 1
ATOM 10772 C C . ALA G 2 75 ? 15.964 11.851 -65.029 1.00 27.20 75 ALA Y C 1
ATOM 10773 O O . ALA G 2 75 ? 15.341 11.880 -63.973 1.00 28.67 75 ALA Y O 1
ATOM 10775 N N . TRP G 2 76 ? 15.375 11.707 -66.217 1.00 24.96 76 TRP Y N 1
ATOM 10776 C CA . TRP G 2 76 ? 13.915 11.683 -66.353 1.00 21.17 76 TRP Y CA 1
ATOM 10777 C C . TRP G 2 76 ? 13.343 10.279 -66.246 1.00 23.12 76 TRP Y C 1
ATOM 10778 O O . TRP G 2 76 ? 12.141 10.102 -66.399 1.00 24.55 76 TRP Y O 1
ATOM 10789 N N . GLY G 2 77 ? 14.186 9.278 -66.008 1.00 21.85 77 GLY Y N 1
ATOM 10790 C CA . GLY G 2 77 ? 13.717 7.900 -66.008 1.00 21.54 77 GLY Y CA 1
ATOM 10791 C C . GLY G 2 77 ? 13.045 7.529 -67.332 1.00 29.12 77 GLY Y C 1
ATOM 10792 O O . GLY G 2 77 ? 12.109 6.720 -67.360 1.00 24.15 77 GLY Y O 1
ATOM 10793 N N . PHE G 2 78 ? 13.526 8.146 -68.406 1.00 25.00 78 PHE Y N 1
ATOM 10794 C CA . PHE G 2 78 ? 13.028 7.928 -69.761 1.00 21.82 78 PHE Y CA 1
ATOM 10795 C C . PHE G 2 78 ? 11.787 8.748 -70.109 1.00 29.63 78 PHE Y C 1
ATOM 10796 O O . PHE G 2 78 ? 11.233 8.625 -71.196 1.00 25.39 78 PHE Y O 1
ATOM 10804 N N . PHE G 2 79 ? 11.376 9.597 -69.174 1.00 27.37 79 PHE Y N 1
ATOM 10805 C CA . PHE G 2 79 ? 10.334 10.590 -69.396 1.00 29.43 79 PHE Y CA 1
ATOM 10806 C C . PHE G 2 79 ? 8.994 10.027 -69.856 1.00 27.14 79 PHE Y C 1
ATOM 10807 O O . PHE G 2 79 ? 8.493 9.044 -69.321 1.00 26.16 79 PHE Y O 1
ATOM 10815 N N . TYR G 2 80 ? 8.438 10.668 -70.876 1.00 26.24 80 TYR Y N 1
ATOM 10816 C CA . TYR G 2 80 ? 7.177 10.268 -71.472 1.00 27.79 80 TYR Y CA 1
ATOM 10817 C C . TYR G 2 80 ? 7.387 10.084 -72.960 1.00 31.50 80 TYR Y C 1
ATOM 10818 O O . TYR G 2 80 ? 8.008 10.919 -73.606 1.00 35.06 80 TYR Y O 1
ATOM 10827 N N . GLY G 2 81 ? 6.872 8.994 -73.506 1.00 28.18 81 GLY Y N 1
ATOM 10828 C CA . GLY G 2 81 ? 6.985 8.753 -74.933 1.00 30.44 81 GLY Y CA 1
ATOM 10829 C C . GLY G 2 81 ? 8.391 8.763 -75.502 1.00 27.95 81 GLY Y C 1
ATOM 10830 O O . GLY G 2 81 ? 9.292 8.121 -74.951 1.00 25.43 81 GLY Y O 1
ATOM 10831 N N . TRP G 2 82 ? 8.570 9.491 -76.609 1.00 29.05 82 TRP Y N 1
ATOM 10832 C CA . TRP G 2 82 ? 9.820 9.466 -77.381 1.00 25.51 82 TRP Y CA 1
ATOM 10833 C C . TRP G 2 82 ? 10.804 10.528 -76.938 1.00 27.40 82 TRP Y C 1
ATOM 10834 O O . TRP G 2 82 ? 10.462 11.707 -76.836 1.00 25.61 82 TRP Y O 1
ATOM 10845 N N . VAL G 2 83 ? 12.026 10.092 -76.661 1.00 22.62 83 VAL Y N 1
ATOM 10846 C CA . VAL G 2 83 ? 13.107 11.009 -76.377 1.00 21.88 83 VAL Y CA 1
ATOM 10847 C C . VAL G 2 83 ? 14.190 10.834 -77.436 1.00 28.05 83 VAL Y C 1
ATOM 10848 O O . VAL G 2 83 ? 14.994 9.893 -77.375 1.00 27.89 83 VAL Y O 1
ATOM 10852 N N . ASN G 2 84 ? 14.211 11.742 -78.407 1.00 21.46 84 ASN Y N 1
ATOM 10853 C CA . ASN G 2 84 ? 15.212 11.692 -79.460 1.00 23.52 84 ASN Y CA 1
ATOM 10854 C C . ASN G 2 84 ? 16.541 12.400 -79.111 1.00 22.04 84 ASN Y C 1
ATOM 10855 O O . ASN G 2 84 ? 16.574 13.612 -78.907 1.00 23.55 84 ASN Y O 1
ATOM 10860 N N . PHE G 2 85 ? 17.631 11.633 -79.037 1.00 22.28 85 PHE Y N 1
ATOM 10861 C CA . PHE G 2 85 ? 18.965 12.217 -78.882 1.00 24.47 85 PHE Y CA 1
ATOM 10862 C C . PHE G 2 85 ? 19.268 13.079 -80.095 1.00 28.79 85 PHE Y C 1
ATOM 10863 O O . PHE G 2 85 ? 19.723 14.216 -79.962 1.00 30.00 85 PHE Y O 1
ATOM 10871 N N . ASP G 2 86 ? 18.997 12.531 -81.277 1.00 22.64 86 ASP Y N 1
ATOM 10872 C CA . ASP G 2 86 ? 19.109 13.281 -82.527 1.00 28.85 86 ASP Y CA 1
ATOM 10873 C C . ASP G 2 86 ? 18.108 12.691 -83.514 1.00 28.41 86 ASP Y C 1
ATOM 10874 O O . ASP G 2 86 ? 17.180 12.007 -83.092 1.00 29.64 86 ASP Y O 1
ATOM 10879 N N A HIS G 2 87 ? 18.277 12.962 -84.806 0.46 27.75 87 HIS Y N 1
ATOM 10880 N N B HIS G 2 87 ? 18.305 12.935 -84.808 0.54 27.73 87 HIS Y N 1
ATOM 10881 C CA A HIS G 2 87 ? 17.290 12.532 -85.799 0.46 29.27 87 HIS Y CA 1
ATOM 10882 C CA B HIS G 2 87 ? 17.337 12.516 -85.826 0.54 29.27 87 HIS Y CA 1
ATOM 10883 C C A HIS G 2 87 ? 17.382 11.031 -86.116 0.46 28.58 87 HIS Y C 1
ATOM 10884 C C B HIS G 2 87 ? 17.385 11.020 -86.117 0.54 28.59 87 HIS Y C 1
ATOM 10885 O O A HIS G 2 87 ? 16.688 10.538 -87.002 0.46 27.55 87 HIS Y O 1
ATOM 10886 O O B HIS G 2 87 ? 16.661 10.520 -86.976 0.54 27.53 87 HIS Y O 1
ATOM 10899 N N . VAL G 2 88 ? 18.230 10.306 -85.388 1.00 23.99 88 VAL Y N 1
ATOM 10900 C CA . VAL G 2 88 ? 18.380 8.872 -85.614 1.00 26.08 88 VAL Y CA 1
ATOM 10901 C C . VAL G 2 88 ? 18.121 8.037 -84.344 1.00 32.02 88 VAL Y C 1
ATOM 10902 O O . VAL G 2 88 ? 17.298 7.108 -84.351 1.00 25.76 88 VAL Y O 1
ATOM 10906 N N . ILE G 2 89 ? 18.819 8.397 -83.267 1.00 29.33 89 ILE Y N 1
ATOM 10907 C CA . ILE G 2 89 ? 18.849 7.633 -82.030 1.00 21.25 89 ILE Y CA 1
ATOM 10908 C C . ILE G 2 89 ? 17.838 8.148 -81.013 1.00 24.95 89 ILE Y C 1
ATOM 10909 O O . ILE G 2 89 ? 17.784 9.341 -80.723 1.00 27.02 89 ILE Y O 1
ATOM 10914 N N . GLY G 2 90 ? 17.038 7.248 -80.459 1.00 27.78 90 GLY Y N 1
ATOM 10915 C CA . GLY G 2 90 ? 16.025 7.646 -79.496 1.00 26.65 90 GLY Y CA 1
ATOM 10916 C C . GLY G 2 90 ? 15.562 6.507 -78.606 1.00 26.66 90 GLY Y C 1
ATOM 10917 O O . GLY G 2 90 ? 15.803 5.326 -78.890 1.00 23.23 90 GLY Y O 1
ATOM 10918 N N . THR G 2 91 ? 14.905 6.865 -77.510 1.00 21.04 91 THR Y N 1
ATOM 10919 C CA . THR G 2 91 ? 14.243 5.873 -76.684 1.00 19.53 91 THR Y CA 1
ATOM 10920 C C . THR G 2 91 ? 12.754 6.161 -76.638 1.00 27.64 91 THR Y C 1
ATOM 10921 O O . THR G 2 91 ? 12.327 7.321 -76.765 1.00 28.58 91 THR Y O 1
ATOM 10925 N N . ARG G 2 92 ? 11.959 5.109 -76.464 1.00 25.28 92 ARG Y N 1
ATOM 10926 C CA . ARG G 2 92 ? 10.535 5.292 -76.222 1.00 27.99 92 ARG Y CA 1
ATOM 10927 C C . ARG G 2 92 ? 10.149 4.623 -74.910 1.00 27.21 92 ARG Y C 1
ATOM 10928 O O . ARG G 2 92 ? 10.408 3.434 -74.704 1.00 28.91 92 ARG Y O 1
ATOM 10936 N N . ASN G 2 93 ? 9.566 5.394 -74.004 1.00 23.15 93 ASN Y N 1
ATOM 10937 C CA . ASN G 2 93 ? 9.243 4.868 -72.686 1.00 25.72 93 ASN Y CA 1
ATOM 10938 C C . ASN G 2 93 ? 7.853 4.223 -72.663 1.00 25.60 93 ASN Y C 1
ATOM 10939 O O . ASN G 2 93 ? 6.905 4.755 -73.238 1.00 19.39 93 ASN Y O 1
ATOM 10944 N N . TYR G 2 94 ? 7.815 3.029 -72.082 1.00 25.51 94 TYR Y N 1
ATOM 10945 C CA . TYR G 2 94 ? 6.610 2.253 -71.866 1.00 26.28 94 TYR Y CA 1
ATOM 10946 C C . TYR G 2 94 ? 6.341 2.120 -70.374 1.00 25.53 94 TYR Y C 1
ATOM 10947 O O . TYR G 2 94 ? 5.482 1.348 -69.968 1.00 29.03 94 TYR Y O 1
ATOM 10956 N N . TYR G 2 95 ? 7.053 2.889 -69.558 1.00 24.01 95 TYR Y N 1
ATOM 10957 C CA . TYR G 2 95 ? 6.873 2.818 -68.109 1.00 31.83 95 TYR Y CA 1
ATOM 10958 C C . TYR G 2 95 ? 7.054 1.442 -67.442 1.00 36.40 95 TYR Y C 1
ATOM 10959 O O . TYR G 2 95 ? 6.187 0.971 -66.715 1.00 33.41 95 TYR Y O 1
ATOM 10968 N N . GLY G 2 96 ? 8.181 0.801 -67.739 1.00 26.94 96 GLY Y N 1
ATOM 10969 C CA . GLY G 2 96 ? 8.541 -0.497 -67.187 1.00 28.19 96 GLY Y CA 1
ATOM 10970 C C . GLY G 2 96 ? 9.359 -1.263 -68.203 1.00 29.47 96 GLY Y C 1
ATOM 10971 O O . GLY G 2 96 ? 9.978 -2.282 -67.920 1.00 28.91 96 GLY Y O 1
ATOM 10972 N N . LYS G 2 97 ? 9.350 -0.711 -69.403 1.00 27.57 97 LYS Y N 1
ATOM 10973 C CA . LYS G 2 97 ? 10.094 -1.164 -70.559 1.00 28.99 97 LYS Y CA 1
ATOM 10974 C C . LYS G 2 97 ? 10.390 0.037 -71.446 1.00 31.14 97 LYS Y C 1
ATOM 10975 O O . LYS G 2 97 ? 9.624 1.006 -71.470 1.00 30.49 97 LYS Y O 1
ATOM 10981 N N . VAL G 2 98 ? 11.500 -0.032 -72.180 1.00 29.71 98 VAL Y N 1
ATOM 10982 C CA . VAL G 2 98 ? 11.928 1.067 -73.037 1.00 24.37 98 VAL Y CA 1
ATOM 10983 C C . VAL G 2 98 ? 12.395 0.517 -74.381 1.00 24.48 98 VAL Y C 1
ATOM 10984 O O . VAL G 2 98 ? 13.132 -0.471 -74.427 1.00 26.07 98 VAL Y O 1
ATOM 10988 N N . ASP G 2 99 ? 11.964 1.145 -75.470 1.00 20.82 99 ASP Y N 1
ATOM 10989 C CA . ASP G 2 99 ? 12.555 0.869 -76.775 1.00 24.36 99 ASP Y CA 1
ATOM 10990 C C . ASP G 2 99 ? 13.815 1.720 -76.979 1.00 23.65 99 ASP Y C 1
ATOM 10991 O O . ASP G 2 99 ? 13.788 2.928 -76.770 1.00 25.08 99 ASP Y O 1
ATOM 10996 N N . LEU G 2 100 ? 14.921 1.104 -77.376 1.00 23.53 100 LEU Y N 1
ATOM 10997 C CA . LEU G 2 100 ? 16.014 1.877 -77.957 1.00 24.41 100 LEU Y CA 1
ATOM 10998 C C . LEU G 2 100 ? 15.894 1.722 -79.474 1.00 20.97 100 LEU Y C 1
ATOM 10999 O O . LEU G 2 100 ? 15.767 0.611 -79.960 1.00 21.76 100 LEU Y O 1
ATOM 11004 N N . TYR G 2 101 ? 15.904 2.821 -80.220 1.00 18.28 101 TYR Y N 1
ATOM 11005 C CA . TYR G 2 101 ? 15.770 2.722 -81.675 1.00 23.54 101 TYR Y CA 1
ATOM 11006 C C . TYR G 2 101 ? 16.823 3.528 -82.441 1.00 26.50 101 TYR Y C 1
ATOM 11007 O O . TYR G 2 101 ? 17.336 4.543 -81.963 1.00 25.33 101 TYR Y O 1
ATOM 11016 N N . ALA G 2 102 ? 17.128 3.052 -83.643 1.00 25.32 102 ALA Y N 1
ATOM 11017 C CA . ALA G 2 102 ? 18.011 3.745 -84.560 1.00 25.49 102 ALA Y CA 1
ATOM 11018 C C . ALA G 2 102 ? 17.334 3.866 -85.928 1.00 27.07 102 ALA Y C 1
ATOM 11019 O O . ALA G 2 102 ? 17.255 2.899 -86.685 1.00 29.34 102 ALA Y O 1
ATOM 11021 N N . GLY G 2 103 ? 16.828 5.056 -86.230 1.00 29.18 103 GLY Y N 1
ATOM 11022 C CA . GLY G 2 103 ? 16.237 5.334 -87.527 1.00 26.80 103 GLY Y CA 1
ATOM 11023 C C . GLY G 2 103 ? 14.755 5.005 -87.636 1.00 33.75 103 GLY Y C 1
ATOM 11024 O O . GLY G 2 103 ? 14.083 5.437 -88.570 1.00 34.05 103 GLY Y O 1
ATOM 11025 N N . THR G 2 104 ? 14.231 4.256 -86.674 1.00 31.68 104 THR Y N 1
ATOM 11026 C CA . THR G 2 104 ? 12.856 3.772 -86.768 1.00 29.26 104 THR Y CA 1
ATOM 11027 C C . THR G 2 104 ? 11.816 4.882 -86.924 1.00 32.93 104 THR Y C 1
ATOM 11028 O O . THR G 2 104 ? 10.780 4.679 -87.546 1.00 33.10 104 THR Y O 1
ATOM 11032 N N . PHE G 2 105 ? 12.098 6.058 -86.377 1.00 33.28 105 PHE Y N 1
ATOM 11033 C CA . PHE G 2 105 ? 11.173 7.179 -86.511 1.00 35.36 105 PHE Y CA 1
ATOM 11034 C C . PHE G 2 105 ? 11.765 8.303 -87.344 1.00 39.39 105 PHE Y C 1
ATOM 11035 O O . PHE G 2 105 ? 11.366 9.470 -87.240 1.00 40.82 105 PHE Y O 1
ATOM 11043 N N . ASN G 2 106 ? 12.726 7.919 -88.175 1.00 32.36 106 ASN Y N 1
ATOM 11044 C CA . ASN G 2 106 ? 13.199 8.758 -89.250 1.00 33.14 106 ASN Y CA 1
ATOM 11045 C C . ASN G 2 106 ? 12.581 8.199 -90.529 1.00 39.51 106 ASN Y C 1
ATOM 11046 O O . ASN G 2 106 ? 12.853 7.054 -90.900 1.00 36.48 106 ASN Y O 1
ATOM 11051 N N . GLY G 2 107 ? 11.739 8.995 -91.186 1.00 40.94 107 GLY Y N 1
ATOM 11052 C CA . GLY G 2 107 ? 11.038 8.555 -92.382 1.00 34.48 107 GLY Y CA 1
ATOM 11053 C C . GLY G 2 107 ? 11.952 7.941 -93.431 1.00 43.10 107 GLY Y C 1
ATOM 11054 O O . GLY G 2 107 ? 11.676 6.848 -93.962 1.00 40.42 107 GLY Y O 1
ATOM 11055 N N . THR G 2 108 ? 13.048 8.645 -93.719 1.00 40.68 108 THR Y N 1
ATOM 11056 C CA . THR G 2 108 ? 13.980 8.259 -94.777 1.00 34.94 108 THR Y CA 1
ATOM 11057 C C . THR G 2 108 ? 14.767 6.991 -94.451 1.00 38.79 108 THR Y C 1
ATOM 11058 O O . THR G 2 108 ? 14.902 6.101 -95.293 1.00 37.15 108 THR Y O 1
ATOM 11062 N N . LEU G 2 109 ? 15.298 6.916 -93.233 1.00 39.14 109 LEU Y N 1
ATOM 11063 C CA . LEU G 2 109 ? 16.016 5.725 -92.784 1.00 39.80 109 LEU Y CA 1
ATOM 11064 C C . LEU G 2 109 ? 15.071 4.531 -92.680 1.00 39.80 109 LEU Y C 1
ATOM 11065 O O . LEU G 2 109 ? 15.469 3.379 -92.895 1.00 42.19 109 LEU Y O 1
ATOM 11070 N N . LYS G 2 110 ? 13.820 4.816 -92.345 1.00 34.40 110 LYS Y N 1
ATOM 11071 C CA . LYS G 2 110 ? 12.796 3.791 -92.262 1.00 40.30 110 LYS Y CA 1
ATOM 11072 C C . LYS G 2 110 ? 12.494 3.234 -93.646 1.00 42.12 110 LYS Y C 1
ATOM 11073 O O . LYS G 2 110 ? 12.400 2.019 -93.831 1.00 46.45 110 LYS Y O 1
ATOM 11079 N N . ALA G 2 111 ? 12.348 4.123 -94.622 1.00 41.36 111 ALA Y N 1
ATOM 11080 C CA . ALA G 2 111 ? 12.016 3.694 -95.979 1.00 41.70 111 ALA Y CA 1
ATOM 11081 C C . ALA G 2 111 ? 13.123 2.847 -96.592 1.00 40.65 111 ALA Y C 1
ATOM 11082 O O . ALA G 2 111 ? 12.876 2.036 -97.482 1.00 44.74 111 ALA Y O 1
ATOM 11084 N N . ALA G 2 112 ? 14.343 3.040 -96.107 1.00 43.01 112 ALA Y N 1
ATOM 11085 C CA . ALA G 2 112 ? 15.502 2.355 -96.657 1.00 45.46 112 ALA Y CA 1
ATOM 11086 C C . ALA G 2 112 ? 15.683 1.020 -95.959 1.00 42.93 112 ALA Y C 1
ATOM 11087 O O . ALA G 2 112 ? 16.556 0.226 -96.324 1.00 42.80 112 ALA Y O 1
ATOM 11089 N N . GLY G 2 113 ? 14.851 0.775 -94.953 1.00 41.37 113 GLY Y N 1
ATOM 11090 C CA . GLY G 2 113 ? 14.938 -0.453 -94.183 1.00 39.63 113 GLY Y CA 1
ATOM 11091 C C . GLY G 2 113 ? 16.239 -0.610 -93.410 1.00 38.96 113 GLY Y C 1
ATOM 11092 O O . GLY G 2 113 ? 16.701 -1.732 -93.211 1.00 42.36 113 GLY Y O 1
ATOM 11093 N N . VAL G 2 114 ? 16.832 0.500 -92.968 1.00 33.51 114 VAL Y N 1
ATOM 11094 C CA . VAL G 2 114 ? 18.056 0.422 -92.171 1.00 35.52 114 VAL Y CA 1
ATOM 11095 C C . VAL G 2 114 ? 17.809 0.667 -90.687 1.00 34.48 114 VAL Y C 1
ATOM 11096 O O . VAL G 2 114 ? 18.723 0.521 -89.871 1.00 33.67 114 VAL Y O 1
ATOM 11100 N N . ASN G 2 115 ? 16.582 1.035 -90.332 1.00 28.43 115 ASN Y N 1
ATOM 11101 C CA . ASN G 2 115 ? 16.276 1.270 -88.925 1.00 33.21 115 ASN Y CA 1
ATOM 11102 C C . ASN G 2 115 ? 16.325 -0.035 -88.139 1.00 36.66 115 ASN Y C 1
ATOM 11103 O O . ASN G 2 115 ? 16.162 -1.118 -88.704 1.00 40.89 115 ASN Y O 1
ATOM 11108 N N . TYR G 2 116 ? 16.552 0.071 -86.836 1.00 30.12 116 TYR Y N 1
ATOM 11109 C CA . TYR G 2 116 ? 16.420 -1.072 -85.941 1.00 28.90 116 TYR Y CA 1
ATOM 11110 C C . TYR G 2 116 ? 15.870 -0.671 -84.572 1.00 29.99 116 TYR Y C 1
ATOM 11111 O O . TYR G 2 116 ? 16.256 0.351 -84.014 1.00 32.06 116 TYR Y O 1
ATOM 11120 N N . THR G 2 117 ? 14.954 -1.473 -84.039 1.00 34.54 117 THR Y N 1
ATOM 11121 C CA . THR G 2 117 ? 14.370 -1.204 -82.730 1.00 26.24 117 THR Y CA 1
ATOM 11122 C C . THR G 2 117 ? 14.518 -2.410 -81.817 1.00 31.98 117 THR Y C 1
ATOM 11123 O O . THR G 2 117 ? 14.307 -3.551 -82.228 1.00 38.50 117 THR Y O 1
ATOM 11127 N N . GLU G 2 118 ? 14.893 -2.156 -80.573 1.00 29.80 118 GLU Y N 1
ATOM 11128 C CA . GLU G 2 118 ? 14.953 -3.209 -79.580 1.00 28.64 118 GLU Y CA 1
ATOM 11129 C C . GLU G 2 118 ? 14.401 -2.720 -78.235 1.00 31.28 118 GLU Y C 1
ATOM 11130 O O . GLU G 2 118 ? 14.677 -1.598 -77.798 1.00 28.06 118 GLU Y O 1
ATOM 11136 N N . ASN G 2 119 ? 13.613 -3.582 -77.599 1.00 31.11 119 ASN Y N 1
ATOM 11137 C CA . ASN G 2 119 ? 12.954 -3.287 -76.337 1.00 25.88 119 ASN Y CA 1
ATOM 11138 C C . ASN G 2 119 ? 13.739 -3.863 -75.165 1.00 28.79 119 ASN Y C 1
ATOM 11139 O O . ASN G 2 119 ? 14.255 -4.974 -75.246 1.00 28.95 119 ASN Y O 1
ATOM 11144 N N . PHE G 2 120 ? 13.828 -3.107 -74.076 1.00 26.89 120 PHE Y N 1
ATOM 11145 C CA . PHE G 2 120 ? 14.494 -3.584 -72.877 1.00 27.28 120 PHE Y CA 1
ATOM 11146 C C . PHE G 2 120 ? 13.677 -3.347 -71.615 1.00 30.04 120 PHE Y C 1
ATOM 11147 O O . PHE G 2 120 ? 12.821 -2.461 -71.562 1.00 30.47 120 PHE Y O 1
ATOM 11155 N N . GLU G 2 121 ? 13.965 -4.137 -70.591 1.00 27.86 121 GLU Y N 1
ATOM 11156 C CA . GLU G 2 121 ? 13.403 -3.885 -69.279 1.00 32.82 121 GLU Y CA 1
ATOM 11157 C C . GLU G 2 121 ? 14.096 -2.655 -68.738 1.00 31.85 121 GLU Y C 1
ATOM 11158 O O . GLU G 2 121 ? 15.330 -2.534 -68.830 1.00 29.83 121 GLU Y O 1
ATOM 11164 N N . THR G 2 122 ? 13.309 -1.737 -68.184 1.00 25.46 122 THR Y N 1
ATOM 11165 C CA . THR G 2 122 ? 13.860 -0.475 -67.714 1.00 24.22 122 THR Y CA 1
ATOM 11166 C C . THR G 2 122 ? 15.179 -0.573 -66.938 1.00 23.04 122 THR Y C 1
ATOM 11167 O O . THR G 2 122 ? 16.127 0.125 -67.271 1.00 27.29 122 THR Y O 1
ATOM 11171 N N . PRO G 2 123 ? 15.249 -1.429 -65.901 1.00 29.80 123 PRO Y N 1
ATOM 11172 C CA . PRO G 2 123 ? 16.471 -1.429 -65.077 1.00 27.75 123 PRO Y CA 1
ATOM 11173 C C . PRO G 2 123 ? 17.753 -1.708 -65.852 1.00 26.32 123 PRO Y C 1
ATOM 11174 O O . PRO G 2 123 ? 18.784 -1.132 -65.525 1.00 27.13 123 PRO Y O 1
ATOM 11178 N N . LEU G 2 124 ? 17.702 -2.578 -66.850 1.00 24.14 124 LEU Y N 1
ATOM 11179 C CA . LEU G 2 124 ? 18.908 -2.910 -67.587 1.00 23.36 124 LEU Y CA 1
ATOM 11180 C C . LEU G 2 124 ? 19.397 -1.715 -68.404 1.00 24.56 124 LEU Y C 1
ATOM 11181 O O . LEU G 2 124 ? 20.575 -1.360 -68.365 1.00 28.33 124 LEU Y O 1
ATOM 11186 N N . ILE G 2 125 ? 18.495 -1.083 -69.136 1.00 26.15 125 ILE Y N 1
ATOM 11187 C CA . ILE G 2 125 ? 18.889 0.057 -69.957 1.00 24.16 125 ILE Y CA 1
ATOM 11188 C C . ILE G 2 125 ? 19.218 1.282 -69.095 1.00 26.35 125 ILE Y C 1
ATOM 11189 O O . ILE G 2 125 ? 20.120 2.056 -69.433 1.00 26.56 125 ILE Y O 1
ATOM 11194 N N . MET G 2 126 ? 18.522 1.454 -67.975 1.00 24.27 126 MET Y N 1
ATOM 11195 C CA . MET G 2 126 ? 18.887 2.537 -67.067 1.00 23.10 126 MET Y CA 1
ATOM 11196 C C . MET G 2 126 ? 20.303 2.364 -66.515 1.00 24.06 126 MET Y C 1
ATOM 11197 O O . MET G 2 126 ? 21.081 3.319 -66.420 1.00 28.00 126 MET Y O 1
ATOM 11202 N N . ALA G 2 127 ? 20.634 1.146 -66.126 1.00 21.74 127 ALA Y N 1
ATOM 11203 C CA . ALA G 2 127 ? 21.933 0.897 -65.532 1.00 26.16 127 ALA Y CA 1
ATOM 11204 C C . ALA G 2 127 ? 23.007 1.027 -66.601 1.00 24.57 127 ALA Y C 1
ATOM 11205 O O . ALA G 2 127 ? 24.098 1.519 -66.340 1.00 23.75 127 ALA Y O 1
ATOM 11207 N N . THR G 2 128 ? 22.684 0.583 -67.807 1.00 22.30 128 THR Y N 1
ATOM 11208 C CA . THR G 2 128 ? 23.597 0.729 -68.921 1.00 23.49 128 THR Y CA 1
ATOM 11209 C C . THR G 2 128 ? 23.845 2.212 -69.211 1.00 25.40 128 THR Y C 1
ATOM 11210 O O . THR G 2 128 ? 25.005 2.644 -69.273 1.00 21.98 128 THR Y O 1
ATOM 11214 N N . PHE G 2 129 ? 22.772 2.994 -69.367 1.00 20.57 129 PHE Y N 1
ATOM 11215 C CA . PHE G 2 129 ? 22.926 4.434 -69.605 1.00 20.61 129 PHE Y CA 1
ATOM 11216 C C . PHE G 2 129 ? 23.662 5.136 -68.466 1.00 23.69 129 PHE Y C 1
ATOM 11217 O O . PHE G 2 129 ? 24.489 6.018 -68.708 1.00 26.03 129 PHE Y O 1
ATOM 11225 N N . LYS G 2 130 ? 23.367 4.759 -67.225 1.00 22.32 130 LYS Y N 1
ATOM 11226 C CA . LYS G 2 130 ? 24.055 5.375 -66.093 1.00 22.55 130 LYS Y CA 1
ATOM 11227 C C . LYS G 2 130 ? 25.538 5.118 -66.173 1.00 21.05 130 LYS Y C 1
ATOM 11228 O O . LYS G 2 130 ? 26.346 5.994 -65.865 1.00 22.69 130 LYS Y O 1
ATOM 11234 N N . ALA G 2 131 ? 25.894 3.908 -66.590 1.00 18.65 131 ALA Y N 1
ATOM 11235 C CA . ALA G 2 131 ? 27.284 3.502 -66.614 1.00 23.43 131 ALA Y CA 1
ATOM 11236 C C . ALA G 2 131 ? 27.972 4.204 -67.775 1.00 22.32 131 ALA Y C 1
ATOM 11237 O O . ALA G 2 131 ? 29.114 4.629 -67.664 1.00 23.76 131 ALA Y O 1
ATOM 11239 N N . ILE G 2 132 ? 27.252 4.337 -68.882 1.00 22.73 132 ILE Y N 1
ATOM 11240 C CA . ILE G 2 132 ? 27.734 5.113 -70.011 1.00 21.84 132 ILE Y CA 1
ATOM 11241 C C . ILE G 2 132 ? 27.946 6.575 -69.623 1.00 23.99 132 ILE Y C 1
ATOM 11242 O O . ILE G 2 132 ? 28.981 7.154 -69.961 1.00 24.63 132 ILE Y O 1
ATOM 11247 N N . LEU G 2 133 ? 26.991 7.170 -68.905 1.00 21.98 133 LEU Y N 1
ATOM 11248 C CA . LEU G 2 133 ? 27.170 8.541 -68.442 1.00 22.72 133 LEU Y CA 1
ATOM 11249 C C . LEU G 2 133 ? 28.422 8.652 -67.592 1.00 26.05 133 LEU Y C 1
ATOM 11250 O O . LEU G 2 133 ? 29.235 9.567 -67.763 1.00 27.14 133 LEU Y O 1
ATOM 11255 N N . ARG G 2 134 ? 28.567 7.720 -66.665 1.00 21.38 134 ARG Y N 1
ATOM 11256 C CA . ARG G 2 134 ? 29.688 7.742 -65.740 1.00 25.12 134 ARG Y CA 1
ATOM 11257 C C . ARG G 2 134 ? 31.043 7.674 -66.451 1.00 26.12 134 ARG Y C 1
ATOM 11258 O O . ARG G 2 134 ? 31.952 8.456 -66.164 1.00 23.12 134 ARG Y O 1
ATOM 11266 N N . ASP G 2 135 ? 31.169 6.744 -67.388 1.00 22.17 135 ASP Y N 1
ATOM 11267 C CA . ASP G 2 135 ? 32.426 6.569 -68.084 1.00 24.80 135 ASP Y CA 1
ATOM 11268 C C . ASP G 2 135 ? 32.774 7.748 -69.017 1.00 29.36 135 ASP Y C 1
ATOM 11269 O O . ASP G 2 135 ? 33.912 8.208 -69.033 1.00 24.73 135 ASP Y O 1
ATOM 11274 N N . TRP G 2 136 ? 31.797 8.237 -69.780 1.00 24.27 136 TRP Y N 1
ATOM 11275 C CA . TRP G 2 136 ? 32.082 9.182 -70.864 1.00 23.86 136 TRP Y CA 1
ATOM 11276 C C . TRP G 2 136 ? 32.132 10.640 -70.465 1.00 26.56 136 TRP Y C 1
ATOM 11277 O O . TRP G 2 136 ? 32.584 11.474 -71.248 1.00 23.85 136 TRP Y O 1
ATOM 11288 N N . THR G 2 137 ? 31.666 10.947 -69.260 1.00 22.98 137 THR Y N 1
ATOM 11289 C CA . THR G 2 137 ? 31.671 12.318 -68.771 1.00 23.06 137 THR Y CA 1
ATOM 11290 C C . THR G 2 137 ? 32.974 12.616 -68.008 1.00 28.75 137 THR Y C 1
ATOM 11291 O O . THR G 2 137 ? 33.247 12.045 -66.941 1.00 31.04 137 THR Y O 1
ATOM 11295 N N . ASN G 2 138 ? 33.800 13.487 -68.577 1.00 29.22 138 ASN Y N 1
ATOM 11296 C CA . ASN G 2 138 ? 35.044 13.879 -67.934 1.00 25.51 138 ASN Y CA 1
ATOM 11297 C C . ASN G 2 138 ? 34.788 14.923 -66.842 1.00 31.79 138 ASN Y C 1
ATOM 11298 O O . ASN G 2 138 ? 33.685 15.476 -66.736 1.00 31.90 138 ASN Y O 1
ATOM 11303 N N . ALA G 2 139 ? 35.799 15.185 -66.024 1.00 28.56 139 ALA Y N 1
ATOM 11304 C CA . ALA G 2 139 ? 35.660 16.091 -64.882 1.00 34.12 139 ALA Y CA 1
ATOM 11305 C C . ALA G 2 139 ? 35.325 17.529 -65.271 1.00 31.09 139 ALA Y C 1
ATOM 11306 O O . ALA G 2 139 ? 34.839 18.300 -64.440 1.00 37.32 139 ALA Y O 1
ATOM 11308 N N . THR G 2 140 ? 35.604 17.883 -66.523 1.00 27.67 140 THR Y N 1
ATOM 11309 C CA . THR G 2 140 ? 35.421 19.248 -67.021 1.00 23.33 140 THR Y CA 1
ATOM 11310 C C . THR G 2 140 ? 34.027 19.486 -67.576 1.00 29.95 140 THR Y C 1
ATOM 11311 O O . THR G 2 140 ? 33.711 20.599 -68.009 1.00 30.66 140 THR Y O 1
ATOM 11315 N N . PHE G 2 141 ? 33.196 18.446 -67.588 1.00 30.77 141 PHE Y N 1
ATOM 11316 C CA . PHE G 2 141 ? 31.914 18.541 -68.280 1.00 24.99 141 PHE Y CA 1
ATOM 11317 C C . PHE G 2 141 ? 30.691 18.203 -67.421 1.00 29.01 141 PHE Y C 1
ATOM 11318 O O . PHE G 2 141 ? 30.563 17.098 -66.906 1.00 27.89 141 PHE Y O 1
ATOM 11326 N N . ASP G 2 142 ? 29.808 19.187 -67.270 1.00 26.71 142 ASP Y N 1
ATOM 11327 C CA . ASP G 2 142 ? 28.524 19.005 -66.625 1.00 23.24 142 ASP Y CA 1
ATOM 11328 C C . ASP G 2 142 ? 27.413 18.937 -67.684 1.00 26.05 142 ASP Y C 1
ATOM 11329 O O . ASP G 2 142 ? 26.947 19.968 -68.178 1.00 25.01 142 ASP Y O 1
ATOM 11334 N N . PRO G 2 143 ? 26.973 17.714 -68.020 1.00 29.41 143 PRO Y N 1
ATOM 11335 C CA . PRO G 2 143 ? 25.986 17.474 -69.081 1.00 27.43 143 PRO Y CA 1
ATOM 11336 C C . PRO G 2 143 ? 24.622 18.072 -68.751 1.00 25.51 143 PRO Y C 1
ATOM 11337 O O . PRO G 2 143 ? 23.739 18.095 -69.602 1.00 27.96 143 PRO Y O 1
ATOM 11341 N N . PHE G 2 144 ? 24.461 18.572 -67.537 1.00 22.91 144 PHE Y N 1
ATOM 11342 C CA . PHE G 2 144 ? 23.165 19.063 -67.101 1.00 26.62 144 PHE Y CA 1
ATOM 11343 C C . PHE G 2 144 ? 23.111 20.575 -67.178 1.00 27.34 144 PHE Y C 1
ATOM 11344 O O . PHE G 2 144 ? 22.076 21.172 -66.913 1.00 30.67 144 PHE Y O 1
ATOM 11352 N N . ALA G 2 145 ? 24.224 21.196 -67.539 1.00 25.80 145 ALA Y N 1
ATOM 11353 C CA . ALA G 2 145 ? 24.331 22.650 -67.437 1.00 28.43 145 ALA Y CA 1
ATOM 11354 C C . ALA G 2 145 ? 24.354 23.364 -68.785 1.00 29.51 145 ALA Y C 1
ATOM 11355 O O . ALA G 2 145 ? 24.618 22.750 -69.824 1.00 29.03 145 ALA Y O 1
ATOM 11357 N N . ALA G 2 146 ? 24.085 24.665 -68.769 1.00 26.90 146 ALA Y N 1
ATOM 11358 C CA . ALA G 2 146 ? 24.173 25.448 -69.997 1.00 28.98 146 ALA Y CA 1
ATOM 11359 C C . ALA G 2 146 ? 25.631 25.499 -70.468 1.00 27.52 146 ALA Y C 1
ATOM 11360 O O . ALA G 2 146 ? 26.546 25.444 -69.647 1.00 27.01 146 ALA Y O 1
ATOM 11362 N N . PRO G 2 147 ? 25.849 25.578 -71.793 1.00 28.62 147 PRO Y N 1
ATOM 11363 C CA . PRO G 2 147 ? 27.206 25.565 -72.355 1.00 28.22 147 PRO Y CA 1
ATOM 11364 C C . PRO G 2 147 ? 28.106 26.647 -71.764 1.00 29.28 147 PRO Y C 1
ATOM 11365 O O . PRO G 2 147 ? 29.293 26.394 -71.559 1.00 30.98 147 PRO Y O 1
ATOM 11369 N N . GLU G 2 148 ? 27.557 27.818 -71.466 1.00 27.85 148 GLU Y N 1
ATOM 11370 C CA . GLU G 2 148 ? 28.350 28.865 -70.827 1.00 34.15 148 GLU Y CA 1
ATOM 11371 C C . GLU G 2 148 ? 28.808 28.459 -69.419 1.00 33.77 148 GLU Y C 1
ATOM 11372 O O . GLU G 2 148 ? 29.830 28.949 -68.921 1.00 37.14 148 GLU Y O 1
ATOM 11378 N N . GLU G 2 149 ? 28.050 27.568 -68.781 1.00 25.57 149 GLU Y N 1
ATOM 11379 C CA . GLU G 2 149 ? 28.313 27.197 -67.393 1.00 24.55 149 GLU Y CA 1
ATOM 11380 C C . GLU G 2 149 ? 29.324 26.066 -67.208 1.00 28.28 149 GLU Y C 1
ATOM 11381 O O . GLU G 2 149 ? 29.540 25.613 -66.085 1.00 26.79 149 GLU Y O 1
ATOM 11387 N N . THR G 2 150 ? 29.937 25.593 -68.289 1.00 27.89 150 THR Y N 1
ATOM 11388 C CA . THR G 2 150 ? 30.746 24.371 -68.180 1.00 27.24 150 THR Y CA 1
ATOM 11389 C C . THR G 2 150 ? 31.814 24.232 -69.263 1.00 23.51 150 THR Y C 1
ATOM 11390 O O . THR G 2 150 ? 31.912 25.059 -70.158 1.00 22.35 150 THR Y O 1
ATOM 11394 N N . GLY G 2 151 ? 32.608 23.172 -69.178 1.00 26.40 151 GLY Y N 1
ATOM 11395 C CA . GLY G 2 151 ? 33.717 22.996 -70.098 1.00 25.25 151 GLY Y CA 1
ATOM 11396 C C . GLY G 2 151 ? 33.376 22.080 -71.252 1.00 28.14 151 GLY Y C 1
ATOM 11397 O O . GLY G 2 151 ? 32.212 21.934 -71.602 1.00 28.54 151 GLY Y O 1
ATOM 11398 N N . SER G 2 152 ? 34.400 21.459 -71.831 1.00 29.84 152 SER Y N 1
ATOM 11399 C CA . SER G 2 152 ? 34.253 20.591 -72.998 1.00 26.42 152 SER Y CA 1
ATOM 11400 C C . SER G 2 152 ? 34.034 19.122 -72.640 1.00 26.11 152 SER Y C 1
ATOM 11401 O O . SER G 2 152 ? 34.611 18.613 -71.675 1.00 26.22 152 SER Y O 1
ATOM 11404 N N . ALA G 2 153 ? 33.221 18.443 -73.440 1.00 21.63 153 ALA Y N 1
ATOM 11405 C CA . ALA G 2 153 ? 33.091 17.000 -73.340 1.00 23.75 153 ALA Y CA 1
ATOM 11406 C C . ALA G 2 153 ? 34.090 16.245 -74.240 1.00 25.07 153 ALA Y C 1
ATOM 11407 O O . ALA G 2 153 ? 34.117 15.005 -74.241 1.00 27.35 153 ALA Y O 1
ATOM 11409 N N . PHE G 2 154 ? 34.899 16.988 -74.998 1.00 20.24 154 PHE Y N 1
ATOM 11410 C CA . PHE G 2 154 ? 35.778 16.409 -76.024 1.00 21.05 154 PHE Y CA 1
ATOM 11411 C C . PHE G 2 154 ? 37.137 15.991 -75.501 1.00 23.22 154 PHE Y C 1
ATOM 11412 O O . PHE G 2 154 ? 37.529 16.384 -74.404 1.00 27.77 154 PHE Y O 1
ATOM 11420 N N . GLY G 2 155 ? 37.879 15.236 -76.313 1.00 22.75 155 GLY Y N 1
ATOM 11421 C CA . GLY G 2 155 ? 39.187 14.737 -75.914 1.00 19.70 155 GLY Y CA 1
ATOM 11422 C C . GLY G 2 155 ? 39.081 13.375 -75.235 1.00 26.72 155 GLY Y C 1
ATOM 11423 O O . GLY G 2 155 ? 37.984 12.800 -75.159 1.00 22.35 155 GLY Y O 1
ATOM 11424 N N . ARG G 2 156 ? 40.208 12.856 -74.741 1.00 25.20 156 ARG Y N 1
ATOM 11425 C CA . ARG G 2 156 ? 40.253 11.516 -74.141 1.00 25.08 156 ARG Y CA 1
ATOM 11426 C C . ARG G 2 156 ? 39.725 11.461 -72.711 1.00 26.98 156 ARG Y C 1
ATOM 11427 O O . ARG G 2 156 ? 39.507 12.496 -72.092 1.00 28.32 156 ARG Y O 1
ATOM 11435 N N . LYS G 2 157 ? 39.497 10.253 -72.205 1.00 22.73 157 LYS Y N 1
ATOM 11436 C CA . LYS G 2 157 ? 39.094 10.073 -70.815 1.00 26.37 157 LYS Y CA 1
ATOM 11437 C C . LYS G 2 157 ? 39.975 10.885 -69.888 1.00 27.13 157 LYS Y C 1
ATOM 11438 O O . LYS G 2 157 ? 41.205 10.815 -69.959 1.00 31.10 157 LYS Y O 1
ATOM 11444 N N . ASN G 2 158 ? 39.338 11.644 -69.011 1.00 27.72 158 ASN Y N 1
ATOM 11445 C CA . ASN G 2 158 ? 40.045 12.483 -68.067 1.00 25.70 158 ASN Y CA 1
ATOM 11446 C C . ASN G 2 158 ? 39.206 12.710 -66.814 1.00 32.48 158 ASN Y C 1
ATOM 11447 O O . ASN G 2 158 ? 38.532 13.732 -66.679 1.00 32.12 158 ASN Y O 1
ATOM 11452 N N . GLY G 2 159 ? 39.235 11.745 -65.902 1.00 35.86 159 GLY Y N 1
ATOM 11453 C CA . GLY G 2 159 ? 38.516 11.863 -64.645 1.00 30.39 159 GLY Y CA 1
ATOM 11454 C C . GLY G 2 159 ? 37.042 11.559 -64.784 1.00 35.38 159 GLY Y C 1
ATOM 11455 O O . GLY G 2 159 ? 36.614 10.959 -65.779 1.00 31.55 159 GLY Y O 1
ATOM 11456 N N . GLU G 2 160 ? 36.269 11.960 -63.778 1.00 34.72 160 GLU Y N 1
ATOM 11457 C CA . GLU G 2 160 ? 34.815 11.833 -63.837 1.00 34.26 160 GLU Y CA 1
ATOM 11458 C C . GLU G 2 160 ? 34.106 12.988 -63.140 1.00 34.91 160 GLU Y C 1
ATOM 11459 O O . GLU G 2 160 ? 34.750 13.922 -62.644 1.00 33.89 160 GLU Y O 1
ATOM 11465 N N . ASN G 2 161 ? 32.778 12.931 -63.123 1.00 33.33 161 ASN Y N 1
ATOM 11466 C CA . ASN G 2 161 ? 3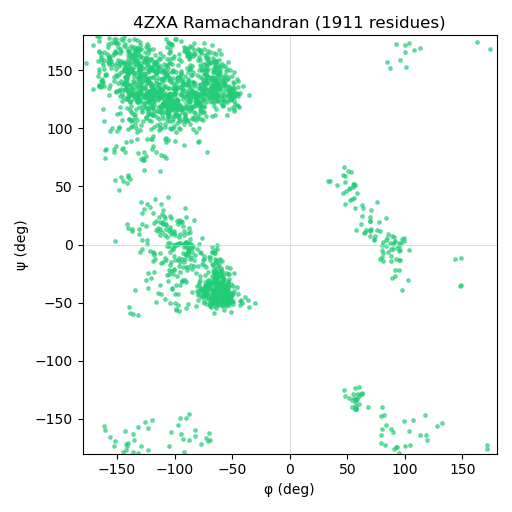1.989 14.023 -62.579 1.00 29.02 161 ASN Y CA 1
ATOM 11467 C C . ASN G 2 161 ? 30.710 13.545 -61.898 1.00 31.84 161 ASN Y C 1
ATOM 11468 O O . ASN G 2 161 ? 29.617 13.967 -62.262 1.00 36.77 161 ASN Y O 1
ATOM 11473 N N . LEU G 2 162 ? 30.864 12.678 -60.898 1.00 35.55 162 LEU Y N 1
ATOM 11474 C CA . LEU G 2 162 ? 29.747 12.097 -60.148 1.00 36.93 162 LEU Y CA 1
ATOM 11475 C C . LEU G 2 162 ? 28.793 13.120 -59.538 1.00 37.32 162 LEU Y C 1
ATOM 11476 O O . LEU G 2 162 ? 27.586 12.891 -59.483 1.00 31.95 162 LEU Y O 1
ATOM 11481 N N . GLU G 2 163 ? 29.336 14.235 -59.061 1.00 38.57 163 GLU Y N 1
ATOM 11482 C CA . GLU G 2 163 ? 28.516 15.243 -58.405 1.00 37.44 163 GLU Y CA 1
ATOM 11483 C C . GLU G 2 163 ? 27.553 15.897 -59.384 1.00 44.76 163 GLU Y C 1
ATOM 11484 O O . GLU G 2 163 ? 26.577 16.535 -58.967 1.00 45.46 163 GLU Y O 1
ATOM 11490 N N . CYS G 2 164 ? 27.817 15.748 -60.681 1.00 33.14 164 CYS Y N 1
ATOM 11491 C CA . CYS G 2 164 ? 26.947 16.370 -61.671 1.00 34.88 164 CYS Y CA 1
ATOM 11492 C C . CYS G 2 164 ? 25.970 15.384 -62.262 1.00 37.08 164 CYS Y C 1
ATOM 11493 O O . CYS G 2 164 ? 24.788 15.693 -62.428 1.00 36.53 164 CYS Y O 1
ATOM 11496 N N . ILE G 2 165 ? 26.460 14.189 -62.566 1.00 33.38 165 ILE Y N 1
ATOM 11497 C CA . ILE G 2 165 ? 25.619 13.192 -63.203 1.00 35.25 165 ILE Y CA 1
ATOM 11498 C C . ILE G 2 165 ? 24.812 12.375 -62.211 1.00 33.57 165 ILE Y C 1
ATOM 11499 O O . ILE G 2 165 ? 23.907 11.645 -62.605 1.00 37.66 165 ILE Y O 1
ATOM 11504 N N . GLU G 2 166 ? 25.133 12.505 -60.927 1.00 38.58 166 GLU Y N 1
ATOM 11505 C CA . GLU G 2 166 ? 24.436 11.754 -59.870 1.00 42.92 166 GLU Y CA 1
ATOM 11506 C C . GLU G 2 166 ? 23.769 12.656 -58.826 1.00 44.06 166 GLU Y C 1
ATOM 11507 O O . GLU G 2 166 ? 23.679 12.302 -57.646 1.00 42.33 166 GLU Y O 1
ATOM 11513 N N . ARG G 2 167 ? 23.306 13.820 -59.280 1.00 44.83 167 ARG Y N 1
ATOM 11514 C CA . ARG G 2 167 ? 22.554 14.746 -58.446 1.00 48.71 167 ARG Y CA 1
ATOM 11515 C C . ARG G 2 167 ? 21.360 14.036 -57.832 1.00 55.44 167 ARG Y C 1
ATOM 11516 O O . ARG G 2 167 ? 20.424 13.656 -58.535 1.00 56.35 167 ARG Y O 1
ATOM 11524 N N . PHE G 2 168 ? 21.393 13.843 -56.521 1.00 50.20 168 PHE Y N 1
ATOM 11525 C CA . PHE G 2 168 ? 20.268 13.210 -55.851 1.00 60.65 168 PHE Y CA 1
ATOM 11526 C C . PHE G 2 168 ? 19.420 14.266 -55.143 1.00 57.91 168 PHE Y C 1
ATOM 11527 O O . PHE G 2 168 ? 19.941 15.114 -54.415 1.00 54.40 168 PHE Y O 1
ATOM 11535 N N . ARG G 2 169 ? 18.115 14.227 -55.392 1.00 54.29 169 ARG Y N 1
ATOM 11536 C CA . ARG G 2 169 ? 17.172 15.075 -54.672 1.00 62.74 169 ARG Y CA 1
ATOM 11537 C C . ARG G 2 169 ? 15.868 14.309 -54.427 1.00 55.48 169 ARG Y C 1
ATOM 11538 O O . ARG G 2 169 ? 15.345 13.648 -55.339 1.00 50.83 169 ARG Y O 1
ATOM 11546 N N . ILE G 2 170 ? 15.358 14.390 -53.197 1.00 48.86 170 ILE Y N 1
ATOM 11547 C CA . ILE G 2 170 ? 14.108 13.724 -52.820 1.00 42.20 170 ILE Y CA 1
ATOM 11548 C C . ILE G 2 170 ? 12.980 14.071 -53.784 1.00 38.46 170 ILE Y C 1
ATOM 11549 O O . ILE G 2 170 ? 12.794 15.234 -54.126 1.00 44.62 170 ILE Y O 1
ATOM 11554 N N . ALA G 2 171 ? 12.229 13.070 -54.225 1.00 30.63 171 ALA Y N 1
ATOM 11555 C CA . ALA G 2 171 ? 11.131 13.319 -55.148 1.00 33.39 171 ALA Y CA 1
ATOM 11556 C C . ALA G 2 171 ? 9.944 13.948 -54.410 1.00 44.88 171 ALA Y C 1
ATOM 11557 O O . ALA G 2 171 ? 9.569 13.498 -53.320 1.00 43.12 171 ALA Y O 1
ATOM 11559 N N . THR G 2 172 ? 9.360 14.986 -55.010 1.00 38.60 172 THR Y N 1
ATOM 11560 C CA . THR G 2 172 ? 8.190 15.655 -54.442 1.00 41.12 172 THR Y CA 1
ATOM 11561 C C . THR G 2 172 ? 6.988 14.721 -54.343 1.00 39.13 172 THR Y C 1
ATOM 11562 O O . THR G 2 172 ? 6.601 14.090 -55.324 1.00 40.59 172 THR Y O 1
ATOM 11566 N N . LYS G 2 173 ? 6.384 14.658 -53.160 1.00 36.44 173 LYS Y N 1
ATOM 11567 C CA . LYS G 2 173 ? 5.185 13.856 -52.951 1.00 34.16 173 LYS Y CA 1
ATOM 11568 C C . LYS G 2 173 ? 3.902 14.695 -53.002 1.00 33.35 173 LYS Y C 1
ATOM 11569 O O . LYS G 2 173 ? 2.863 14.229 -53.472 1.00 30.50 173 LYS Y O 1
ATOM 11575 N N . ARG G 2 174 ? 3.987 15.929 -52.513 1.00 31.04 174 ARG Y N 1
ATOM 11576 C CA . ARG G 2 174 ? 2.830 16.807 -52.378 1.00 28.82 174 ARG Y CA 1
ATOM 11577 C C . ARG G 2 174 ? 3.189 18.231 -52.791 1.00 25.72 174 ARG Y C 1
ATOM 11578 O O . ARG G 2 174 ? 2.586 18.803 -53.705 1.00 30.44 174 ARG Y O 1
ATOM 11586 N N . MET G 2 175 ? 4.176 18.790 -52.097 1.00 27.36 175 MET Y N 1
ATOM 11587 C CA . MET G 2 175 ? 4.742 20.103 -52.396 1.00 32.25 175 MET Y CA 1
ATOM 11588 C C . MET G 2 175 ? 6.057 20.253 -51.630 1.00 30.97 175 MET Y C 1
ATOM 11589 O O . MET G 2 175 ? 6.148 19.892 -50.459 1.00 33.74 175 MET Y O 1
ATOM 11594 N N . PRO G 2 176 ? 7.084 20.781 -52.295 1.00 29.67 176 PRO Y N 1
ATOM 11595 C CA . PRO G 2 176 ? 8.347 21.096 -51.621 1.00 34.88 176 PRO Y CA 1
ATOM 11596 C C . PRO G 2 176 ? 8.121 21.874 -50.323 1.00 35.65 176 PRO Y C 1
ATOM 11597 O O . PRO G 2 176 ? 7.165 22.648 -50.217 1.00 37.26 176 PRO Y O 1
ATOM 11601 N N . GLY G 2 177 ? 9.003 21.671 -49.350 1.00 37.41 177 GLY Y N 1
ATOM 11602 C CA . GLY G 2 177 ? 8.981 22.446 -48.126 1.00 33.74 177 GLY Y CA 1
ATOM 11603 C C . GLY G 2 177 ? 8.201 21.746 -47.037 1.00 35.50 177 GLY Y C 1
ATOM 11604 O O . GLY G 2 177 ? 8.380 22.021 -45.846 1.00 34.09 177 GLY Y O 1
ATOM 11605 N N . LEU G 2 178 ? 7.325 20.836 -47.440 1.00 31.19 178 LEU Y N 1
ATOM 11606 C CA . LEU G 2 178 ? 6.595 20.058 -46.452 1.00 37.64 178 LEU Y CA 1
ATOM 11607 C C . LEU G 2 178 ? 7.521 19.079 -45.745 1.00 37.15 178 LEU Y C 1
ATOM 11608 O O . LEU G 2 178 ? 8.585 18.715 -46.262 1.00 37.37 178 LEU Y O 1
ATOM 11613 N N . GLN G 2 179 ? 7.113 18.682 -44.547 1.00 41.27 179 GLN Y N 1
ATOM 11614 C CA . GLN G 2 179 ? 7.857 17.719 -43.751 1.00 50.66 179 GLN Y CA 1
ATOM 11615 C C . GLN G 2 179 ? 7.913 16.361 -44.455 1.00 48.79 179 GLN Y C 1
ATOM 11616 O O . GLN G 2 179 ? 6.904 15.861 -44.959 1.00 45.76 179 GLN Y O 1
ATOM 11622 N N . ASP G 2 180 ? 9.103 15.773 -44.490 1.00 50.91 180 ASP Y N 1
ATOM 11623 C CA . ASP G 2 180 ? 9.319 14.497 -45.171 1.00 49.91 180 ASP Y CA 1
ATOM 11624 C C . ASP G 2 180 ? 9.093 14.599 -46.672 1.00 48.09 180 ASP Y C 1
ATOM 11625 O O . ASP G 2 180 ? 9.034 13.584 -47.357 1.00 55.95 180 ASP Y O 1
ATOM 11630 N N . ASP G 2 181 ? 8.946 15.812 -47.189 1.00 43.53 181 ASP Y N 1
ATOM 11631 C CA . ASP G 2 181 ? 8.719 15.975 -48.622 1.00 44.90 181 ASP Y CA 1
ATOM 11632 C C . ASP G 2 181 ? 9.990 16.484 -49.296 1.00 36.79 181 ASP Y C 1
ATOM 11633 O O . ASP G 2 181 ? 11.045 16.562 -48.666 1.00 32.30 181 ASP Y O 1
ATOM 11638 N N . SER G 2 182 ? 9.895 16.815 -50.578 1.00 35.40 182 SER Y N 1
ATOM 11639 C CA . SER G 2 182 ? 11.011 17.443 -51.275 1.00 35.79 182 SER Y CA 1
ATOM 11640 C C . SER G 2 182 ? 11.444 18.713 -50.519 1.00 34.70 182 SER Y C 1
ATOM 11641 O O . SER G 2 182 ? 10.618 19.362 -49.871 1.00 38.74 182 SER Y O 1
ATOM 11644 N N . PRO G 2 183 ? 12.739 19.066 -50.579 1.00 29.68 183 PRO Y N 1
ATOM 11645 C CA . PRO G 2 183 ? 13.212 20.235 -49.822 1.00 31.66 183 PRO Y CA 1
ATOM 11646 C C . PRO G 2 183 ? 13.236 21.510 -50.657 1.00 35.13 183 PRO Y C 1
ATOM 11647 O O . PRO G 2 183 ? 13.320 21.452 -51.891 1.00 35.64 183 PRO Y O 1
ATOM 11651 N N . LEU G 2 184 ? 13.194 22.656 -49.983 1.00 35.05 184 LEU Y N 1
ATOM 11652 C CA . LEU G 2 184 ? 13.388 23.933 -50.660 1.00 36.29 184 LEU Y CA 1
ATOM 11653 C C . LEU G 2 184 ? 14.852 24.056 -51.060 1.00 31.99 184 LEU Y C 1
ATOM 11654 O O . LEU G 2 184 ? 15.588 23.082 -50.973 1.00 34.61 184 LEU Y O 1
ATOM 11659 N N . ARG G 2 185 ? 15.276 25.240 -51.491 1.00 32.08 185 ARG Y N 1
ATOM 11660 C CA . ARG G 2 185 ? 16.646 25.413 -51.981 1.00 35.28 185 ARG Y CA 1
ATOM 11661 C C . ARG G 2 185 ? 17.379 26.599 -51.342 1.00 34.50 185 ARG Y C 1
ATOM 11662 O O . ARG G 2 185 ? 18.165 27.296 -51.998 1.00 34.70 185 ARG Y O 1
ATOM 11670 N N . ASN G 2 186 ? 17.122 26.832 -50.062 1.00 37.28 186 ASN Y N 1
ATOM 11671 C CA . ASN G 2 186 ? 17.740 27.959 -49.367 1.00 41.64 186 ASN Y CA 1
ATOM 11672 C C . ASN G 2 186 ? 19.269 27.826 -49.264 1.00 39.71 186 ASN Y C 1
ATOM 11673 O O . ASN G 2 186 ? 19.969 28.790 -48.933 1.00 36.68 186 ASN Y O 1
ATOM 11678 N N . ASP G 2 187 ? 19.776 26.632 -49.576 1.00 39.96 187 ASP Y N 1
ATOM 11679 C CA . ASP G 2 187 ? 21.208 26.332 -49.483 1.00 36.22 187 ASP Y CA 1
ATOM 11680 C C . ASP G 2 187 ? 21.921 26.350 -50.831 1.00 42.35 187 ASP Y C 1
ATOM 11681 O O . ASP G 2 187 ? 23.141 26.168 -50.891 1.00 36.81 187 ASP Y O 1
ATOM 11686 N N . LEU G 2 188 ? 21.164 26.550 -51.911 1.00 40.36 188 LEU Y N 1
ATOM 11687 C CA . LEU G 2 188 ? 21.757 26.674 -53.245 1.00 38.84 188 LEU Y CA 1
ATOM 11688 C C . LEU G 2 188 ? 21.909 28.142 -53.647 1.00 36.56 188 LEU Y C 1
ATOM 11689 O O . LEU G 2 188 ? 21.062 28.968 -53.326 1.00 37.73 188 LEU Y O 1
ATOM 11694 N N . PRO G 2 189 ? 23.005 28.468 -54.346 1.00 34.14 189 PRO Y N 1
ATOM 11695 C CA . PRO G 2 189 ? 23.264 29.830 -54.822 1.00 26.85 189 PRO Y CA 1
ATOM 11696 C C . PRO G 2 189 ? 22.328 30.186 -55.962 1.00 34.66 189 PRO Y C 1
ATOM 11697 O O . PRO G 2 189 ? 21.931 29.298 -56.721 1.00 30.00 189 PRO Y O 1
ATOM 11701 N N . VAL G 2 190 ? 21.987 31.465 -56.078 1.00 32.75 190 VAL Y N 1
ATOM 11702 C CA . VAL G 2 190 ? 21.137 31.935 -57.161 1.00 27.21 190 VAL Y CA 1
ATOM 11703 C C . VAL G 2 190 ? 21.946 31.889 -58.438 1.00 31.90 190 VAL Y C 1
ATOM 11704 O O . VAL G 2 190 ? 23.131 32.238 -58.443 1.00 27.10 190 VAL Y O 1
ATOM 11708 N N . ASN G 2 191 ? 21.311 31.459 -59.523 1.00 25.73 191 ASN Y N 1
ATOM 11709 C CA . ASN G 2 191 ? 22.018 31.330 -60.784 1.00 28.02 191 ASN Y CA 1
ATOM 11710 C C . ASN G 2 191 ? 22.306 32.700 -61.383 1.00 29.72 191 ASN Y C 1
ATOM 11711 O O . ASN G 2 191 ? 21.465 33.597 -61.314 1.00 32.94 191 ASN Y O 1
ATOM 11716 N N . ARG G 2 192 ? 23.477 32.862 -61.986 1.00 24.07 192 ARG Y N 1
ATOM 11717 C CA . ARG G 2 192 ? 23.894 34.178 -62.476 1.00 25.07 192 ARG Y CA 1
ATOM 11718 C C . ARG G 2 192 ? 22.885 34.855 -63.412 1.00 32.85 192 ARG Y C 1
ATOM 11719 O O . ARG G 2 192 ? 22.868 36.086 -63.516 1.00 32.28 192 ARG Y O 1
ATOM 11727 N N . GLN G 2 193 ? 22.051 34.072 -64.095 1.00 25.45 193 GLN Y N 1
ATOM 11728 C CA . GLN G 2 193 ? 21.060 34.669 -64.995 1.00 28.58 193 GLN Y CA 1
ATOM 11729 C C . GLN G 2 193 ? 19.672 34.849 -64.378 1.00 32.54 193 GLN Y C 1
ATOM 11730 O O . GLN G 2 193 ? 18.666 34.968 -65.091 1.00 32.81 193 GLN Y O 1
ATOM 11736 N N . PHE G 2 194 ? 19.627 34.879 -63.052 1.00 28.59 194 PHE Y N 1
ATOM 11737 C CA . PHE G 2 194 ? 18.395 35.159 -62.339 1.00 28.41 194 PHE Y CA 1
ATOM 11738 C C . PHE G 2 194 ? 18.737 36.046 -61.152 1.00 32.78 194 PHE Y C 1
ATOM 11739 O O . PHE G 2 194 ? 17.928 36.226 -60.241 1.00 33.48 194 PHE Y O 1
ATOM 11747 N N . ALA G 2 195 ? 19.944 36.603 -61.179 1.00 31.20 195 ALA Y N 1
ATOM 11748 C CA . ALA G 2 195 ? 20.446 37.442 -60.094 1.00 34.09 195 ALA Y CA 1
ATOM 11749 C C . ALA G 2 195 ? 19.461 38.527 -59.629 1.00 36.36 195 ALA Y C 1
ATOM 11750 O O . ALA G 2 195 ? 19.525 38.974 -58.478 1.00 34.62 195 ALA Y O 1
ATOM 11752 N N . ASP G 2 196 ? 18.549 38.932 -60.511 1.00 30.38 196 ASP Y N 1
ATOM 11753 C CA . ASP G 2 196 ? 17.595 40.000 -60.205 1.00 32.67 196 ASP Y CA 1
ATOM 11754 C C . ASP G 2 196 ? 16.228 39.477 -59.738 1.00 35.08 196 ASP Y C 1
ATOM 11755 O O . ASP G 2 196 ? 15.304 40.250 -59.474 1.00 35.88 196 ASP Y O 1
ATOM 11760 N N . VAL G 2 197 ? 16.077 38.164 -59.664 1.00 33.35 197 VAL Y N 1
ATOM 11761 C CA . VAL G 2 197 ? 14.828 37.609 -59.169 1.00 34.75 197 VAL Y CA 1
ATOM 11762 C C . VAL G 2 197 ? 14.745 37.804 -57.650 1.00 33.17 197 VAL Y C 1
ATOM 11763 O O . VAL G 2 197 ? 15.720 37.576 -56.937 1.00 30.72 197 VAL Y O 1
ATOM 11767 N N . SER G 2 198 ? 13.588 38.252 -57.169 1.00 33.19 198 SER Y N 1
ATOM 11768 C CA . SER G 2 198 ? 13.369 38.474 -55.740 1.00 34.57 198 SER Y CA 1
ATOM 11769 C C . SER G 2 198 ? 13.533 37.190 -54.934 1.00 34.22 198 SER Y C 1
ATOM 11770 O O . SER G 2 198 ? 13.022 36.139 -55.304 1.00 31.83 198 SER Y O 1
ATOM 11773 N N . GLN G 2 199 ? 14.240 37.294 -53.819 1.00 35.45 199 GLN Y N 1
ATOM 11774 C CA . GLN G 2 199 ? 14.454 36.157 -52.946 1.00 37.67 199 GLN Y CA 1
ATOM 11775 C C . GLN G 2 199 ? 13.566 36.252 -51.700 1.00 35.55 199 GLN Y C 1
ATOM 11776 O O . GLN G 2 199 ? 13.875 35.671 -50.660 1.00 36.14 199 GLN Y O 1
ATOM 11782 N N . ASP G 2 200 ? 12.454 36.973 -51.812 1.00 40.90 200 ASP Y N 1
ATOM 11783 C CA . ASP G 2 200 ? 11.546 37.133 -50.677 1.00 40.65 200 ASP Y CA 1
ATOM 11784 C C . ASP G 2 200 ? 10.563 35.977 -50.587 1.00 36.83 200 ASP Y C 1
ATOM 11785 O O . ASP G 2 200 ? 9.991 35.548 -51.595 1.00 36.73 200 ASP Y O 1
ATOM 11790 N N . GLU G 2 201 ? 10.374 35.479 -49.371 1.00 36.07 201 GLU Y N 1
ATOM 11791 C CA . GLU G 2 201 ? 9.424 34.406 -49.116 1.00 38.24 201 GLU Y CA 1
ATOM 11792 C C . GLU G 2 201 ? 8.030 34.980 -48.863 1.00 36.65 201 GLU Y C 1
ATOM 11793 O O . GLU G 2 201 ? 7.893 36.102 -48.384 1.00 40.03 201 GLU Y O 1
ATOM 11799 N N . PRO G 2 202 ? 6.987 34.210 -49.188 1.00 31.43 202 PRO Y N 1
ATOM 11800 C CA . PRO G 2 202 ? 5.636 34.572 -48.757 1.00 33.62 202 PRO Y CA 1
ATOM 11801 C C . PRO G 2 202 ? 5.546 34.460 -47.246 1.00 37.59 202 PRO Y C 1
ATOM 11802 O O . PRO G 2 202 ? 6.216 33.605 -46.672 1.00 37.73 202 PRO Y O 1
ATOM 11806 N N . GLU G 2 203 ? 4.719 35.295 -46.620 1.00 44.70 203 GLU Y N 1
ATOM 11807 C CA . GLU G 2 203 ? 4.538 35.258 -45.174 1.00 43.24 203 GLU Y CA 1
ATOM 11808 C C . GLU G 2 203 ? 3.433 34.300 -44.776 1.00 41.37 203 GLU Y C 1
ATOM 11809 O O . GLU G 2 203 ? 2.306 34.379 -45.290 1.00 38.01 203 GLU Y O 1
ATOM 11815 N N . VAL G 2 204 ? 3.749 33.401 -43.851 1.00 33.18 204 VAL Y N 1
ATOM 11816 C CA . VAL G 2 204 ? 2.719 32.548 -43.274 1.00 41.97 204 VAL Y CA 1
ATOM 11817 C C . VAL G 2 204 ? 2.333 33.042 -41.872 1.00 45.06 204 VAL Y C 1
ATOM 11818 O O . VAL G 2 204 ? 3.189 33.202 -40.998 1.00 40.73 204 VAL Y O 1
ATOM 11822 N N . HIS G 2 205 ? 1.046 33.309 -41.669 1.00 44.03 205 HIS Y N 1
ATOM 11823 C CA . HIS G 2 205 ? 0.555 33.759 -40.367 1.00 41.46 205 HIS Y CA 1
ATOM 11824 C C . HIS G 2 205 ? -0.443 32.754 -39.828 1.00 39.88 205 HIS Y C 1
ATOM 11825 O O . HIS G 2 205 ? -1.659 32.900 -40.005 1.00 41.66 205 HIS Y O 1
ATOM 11832 N N . ALA G 2 206 ? 0.071 31.726 -39.168 1.00 45.17 206 ALA Y N 1
ATOM 11833 C CA . ALA G 2 206 ? -0.786 30.650 -38.674 1.00 51.21 206 ALA Y CA 1
ATOM 11834 C C . ALA G 2 206 ? -1.592 31.051 -37.433 1.00 49.44 206 ALA Y C 1
ATOM 11835 O O . ALA G 2 206 ? -1.091 31.760 -36.553 1.00 49.37 206 ALA Y O 1
ATOM 11837 N N . ALA G 2 207 ? -2.836 30.588 -37.363 1.00 41.91 207 ALA Y N 1
ATOM 11838 C CA . ALA G 2 207 ? -3.639 30.760 -36.159 1.00 48.74 207 ALA Y CA 1
ATOM 11839 C C . ALA G 2 207 ? -3.001 29.979 -35.010 1.00 55.51 207 ALA Y C 1
ATOM 11840 O O . ALA G 2 207 ? -2.277 29.012 -35.239 1.00 53.41 207 ALA Y O 1
ATOM 11842 N N . GLU G 2 208 ? -3.262 30.398 -33.775 1.00 66.06 208 GLU Y N 1
ATOM 11843 C CA . GLU G 2 208 ? -2.680 29.723 -32.617 1.00 69.17 208 GLU Y CA 1
ATOM 11844 C C . GLU G 2 208 ? -3.115 28.262 -32.607 1.00 66.40 208 GLU Y C 1
ATOM 11845 O O . GLU G 2 208 ? -4.308 27.960 -32.778 1.00 51.90 208 GLU Y O 1
ATOM 11851 N N . GLY G 2 209 ? -2.143 27.365 -32.426 1.00 65.17 209 GLY Y N 1
ATOM 11852 C CA . GLY G 2 209 ? -2.395 25.930 -32.463 1.00 68.18 209 GLY Y CA 1
ATOM 11853 C C . GLY G 2 209 ? -2.591 25.376 -33.869 1.00 68.04 209 GLY Y C 1
ATOM 11854 O O . GLY G 2 209 ? -3.411 24.475 -34.095 1.00 59.88 209 GLY Y O 1
ATOM 11855 N N . PHE G 2 210 ? -1.829 25.928 -34.812 1.00 65.02 210 PHE Y N 1
ATOM 11856 C CA . PHE G 2 210 ? -1.882 25.535 -36.218 1.00 59.62 210 PHE Y CA 1
ATOM 11857 C C . PHE G 2 210 ? -0.519 25.769 -36.886 1.00 61.31 210 PHE Y C 1
ATOM 11858 O O . PHE G 2 210 ? -0.361 25.570 -38.093 1.00 55.52 210 PHE Y O 1
ATOM 11866 N N . GLU G 2 211 ? 0.457 26.215 -36.099 1.00 57.43 211 GLU Y N 1
ATOM 11867 C CA . GLU G 2 211 ? 1.815 26.339 -36.601 1.00 63.91 211 GLU Y CA 1
ATOM 11868 C C . GLU G 2 211 ? 2.160 25.075 -37.382 1.00 62.57 211 GLU Y C 1
ATOM 11869 O O . GLU G 2 211 ? 1.951 23.964 -36.888 1.00 59.67 211 GLU Y O 1
ATOM 11875 N N . GLY G 2 212 ? 2.658 25.246 -38.605 1.00 54.33 212 GLY Y N 1
ATOM 11876 C CA . GLY G 2 212 ? 3.036 24.122 -39.448 1.00 49.68 212 GLY Y CA 1
ATOM 11877 C C . GLY G 2 212 ? 1.927 23.475 -40.273 1.00 55.44 212 GLY Y C 1
ATOM 11878 O O . GLY G 2 212 ? 2.157 22.455 -40.932 1.00 50.08 212 GLY Y O 1
ATOM 11879 N N . GLU G 2 213 ? 0.728 24.056 -40.252 1.00 54.41 213 GLU Y N 1
ATOM 11880 C CA . GLU G 2 213 ? -0.392 23.515 -41.028 1.00 49.30 213 GLU Y CA 1
ATOM 11881 C C . GLU G 2 213 ? -0.577 24.186 -42.395 1.00 47.75 213 GLU Y C 1
ATOM 11882 O O . GLU G 2 213 ? -1.163 23.599 -43.309 1.00 45.13 213 GLU Y O 1
ATOM 11888 N N . LEU G 2 214 ? -0.087 25.412 -42.535 1.00 41.71 214 LEU Y N 1
ATOM 11889 C CA . LEU G 2 214 ? -0.208 26.128 -43.803 1.00 35.03 214 LEU Y CA 1
ATOM 11890 C C . LEU G 2 214 ? 1.128 26.118 -44.525 1.00 33.03 214 LEU Y C 1
ATOM 11891 O O . LEU G 2 214 ? 2.188 26.222 -43.896 1.00 42.09 214 LEU Y O 1
ATOM 11896 N N . HIS G 2 215 ? 1.097 25.976 -45.841 1.00 27.80 215 HIS Y N 1
ATOM 11897 C CA . HIS G 2 215 ? 2.349 25.841 -46.577 1.00 31.44 215 HIS Y CA 1
ATOM 11898 C C . HIS G 2 215 ? 2.460 26.724 -47.822 1.00 34.23 215 HIS Y C 1
ATOM 11899 O O . HIS G 2 215 ? 1.564 26.733 -48.676 1.00 32.81 215 HIS Y O 1
ATOM 11906 N N . ALA G 2 216 ? 3.563 27.465 -47.910 1.00 32.29 216 ALA Y N 1
ATOM 11907 C CA . ALA G 2 216 ? 3.786 28.405 -49.007 1.00 28.32 216 ALA Y CA 1
ATOM 11908 C C . ALA G 2 216 ? 5.251 28.801 -49.112 1.00 28.67 216 ALA Y C 1
ATOM 11909 O O . ALA G 2 216 ? 5.911 29.018 -48.108 1.00 30.99 216 ALA Y O 1
ATOM 11911 N N . PHE G 2 217 ? 5.753 28.915 -50.335 1.00 30.86 217 PHE Y N 1
ATOM 11912 C CA . PHE G 2 217 ? 7.149 29.275 -50.566 1.00 25.95 217 PHE Y CA 1
ATOM 11913 C C . PHE G 2 217 ? 7.210 30.038 -51.869 1.00 28.90 217 PHE Y C 1
ATOM 11914 O O . PHE G 2 217 ? 6.223 30.090 -52.605 1.00 31.31 217 PHE Y O 1
ATOM 11922 N N . SER G 2 218 ? 8.360 30.629 -52.162 1.00 29.00 218 SER Y N 1
ATOM 11923 C CA . SER G 2 218 ? 8.541 31.324 -53.433 1.00 27.87 218 SER Y CA 1
ATOM 11924 C C . SER G 2 218 ? 9.036 30.392 -54.522 1.00 29.45 218 SER Y C 1
ATOM 11925 O O . SER G 2 218 ? 10.207 29.993 -54.529 1.00 31.94 218 SER Y O 1
ATOM 11928 N N . LEU G 2 219 ? 8.145 30.071 -55.447 1.00 22.84 219 LEU Y N 1
ATOM 11929 C CA . LEU G 2 219 ? 8.466 29.278 -56.622 1.00 24.79 219 LEU Y CA 1
ATOM 11930 C C . LEU G 2 219 ? 9.553 29.908 -57.486 1.00 27.76 219 LEU Y C 1
ATOM 11931 O O . LEU G 2 219 ? 10.472 29.218 -57.933 1.00 30.04 219 LEU Y O 1
ATOM 11936 N N . PHE G 2 220 ? 9.449 31.213 -57.735 1.00 27.90 220 PHE Y N 1
ATOM 11937 C CA . PHE G 2 220 ? 10.496 31.908 -58.491 1.00 30.63 220 PHE Y CA 1
ATOM 11938 C C . PHE G 2 220 ? 11.831 31.891 -57.767 1.00 29.29 220 PHE Y C 1
ATOM 11939 O O . PHE G 2 220 ? 12.884 31.915 -58.415 1.00 30.33 220 PHE Y O 1
ATOM 11947 N N . LYS G 2 221 ? 11.798 31.884 -56.434 1.00 22.18 221 LYS Y N 1
ATOM 11948 C CA . LYS G 2 221 ? 13.044 31.851 -55.668 1.00 28.77 221 LYS Y CA 1
ATOM 11949 C C . LYS G 2 221 ? 13.687 30.494 -55.884 1.00 27.16 221 LYS Y C 1
ATOM 11950 O O . LYS G 2 221 ? 14.860 30.384 -56.223 1.00 27.68 221 LYS Y O 1
ATOM 11956 N N . TYR G 2 222 ? 12.869 29.467 -55.689 1.00 26.05 222 TYR Y N 1
ATOM 11957 C CA . TYR G 2 222 ? 13.236 28.081 -55.876 1.00 23.36 222 TYR Y CA 1
ATOM 11958 C C . TYR G 2 222 ? 13.832 27.871 -57.275 1.00 31.13 222 TYR Y C 1
ATOM 11959 O O . TYR G 2 222 ? 14.949 27.351 -57.409 1.00 28.66 222 TYR Y O 1
ATOM 11968 N N . LEU G 2 223 ? 13.114 28.312 -58.309 1.00 25.89 223 LEU Y N 1
ATOM 11969 C CA . LEU G 2 223 ? 13.632 28.221 -59.676 1.00 25.72 223 LEU Y CA 1
ATOM 11970 C C . LEU G 2 223 ? 14.934 28.994 -59.891 1.00 28.16 223 LEU Y C 1
ATOM 11971 O O . LEU G 2 223 ? 15.826 28.527 -60.617 1.00 29.32 223 LEU Y O 1
ATOM 11976 N N . SER G 2 224 ? 15.064 30.163 -59.265 1.00 23.96 224 SER Y N 1
ATOM 11977 C CA . SER G 2 224 ? 16.267 30.967 -59.486 1.00 24.77 224 SER Y CA 1
ATOM 11978 C C . SER G 2 224 ? 17.500 30.228 -58.976 1.00 26.48 224 SER Y C 1
ATOM 11979 O O . SER G 2 224 ? 18.640 30.581 -59.288 1.00 29.87 224 SER Y O 1
ATOM 11982 N N . ARG G 2 225 ? 17.275 29.191 -58.181 1.00 28.94 225 ARG Y N 1
ATOM 11983 C CA . ARG G 2 225 ? 18.392 28.448 -57.626 1.00 29.77 225 ARG Y CA 1
ATOM 11984 C C . ARG G 2 225 ? 18.572 27.078 -58.278 1.00 28.00 225 ARG Y C 1
ATOM 11985 O O . ARG G 2 225 ? 19.406 26.281 -57.848 1.00 32.37 225 ARG Y O 1
ATOM 11993 N N . SER G 2 226 ? 17.798 26.818 -59.328 1.00 23.31 226 SER Y N 1
ATOM 11994 C CA . SER G 2 226 ? 17.965 25.604 -60.110 1.00 27.71 226 SER Y CA 1
ATOM 11995 C C . SER G 2 226 ? 19.369 25.550 -60.705 1.00 25.86 226 SER Y C 1
ATOM 11996 O O . SER G 2 226 ? 19.802 26.503 -61.341 1.00 28.25 226 SER Y O 1
ATOM 11999 N N . ASP G 2 227 ? 20.082 24.449 -60.493 1.00 26.92 227 ASP Y N 1
ATOM 12000 C CA . ASP G 2 227 ? 21.454 24.310 -60.999 1.00 30.01 227 ASP Y CA 1
ATOM 12001 C C . ASP G 2 227 ? 21.530 23.391 -62.210 1.00 29.48 227 ASP Y C 1
ATOM 12002 O O . ASP G 2 227 ? 22.610 22.984 -62.613 1.00 26.83 227 ASP Y O 1
ATOM 12007 N N . VAL G 2 228 ? 20.380 23.042 -62.773 1.00 31.34 228 VAL Y N 1
ATOM 12008 C CA . VAL G 2 228 ? 20.349 22.271 -64.006 1.00 27.27 228 VAL Y CA 1
ATOM 12009 C C . VAL G 2 228 ? 19.425 22.947 -65.015 1.00 26.45 228 VAL Y C 1
ATOM 12010 O O . VAL G 2 228 ? 18.616 23.792 -64.646 1.00 25.71 228 VAL Y O 1
ATOM 12014 N N . THR G 2 229 ? 19.564 22.594 -66.291 1.00 26.67 229 THR Y N 1
ATOM 12015 C CA . THR G 2 229 ? 18.715 23.172 -67.322 1.00 26.43 229 THR Y CA 1
ATOM 12016 C C . THR G 2 229 ? 17.833 22.114 -67.956 1.00 24.35 229 THR Y C 1
ATOM 12017 O O . THR G 2 229 ? 18.194 20.945 -68.016 1.00 26.27 229 THR Y O 1
ATOM 12021 N N . TRP G 2 230 ? 16.663 22.533 -68.414 1.00 25.42 230 TRP Y N 1
ATOM 12022 C CA . TRP G 2 230 ? 15.736 21.637 -69.090 1.00 27.37 230 TRP Y CA 1
ATOM 12023 C C . TRP G 2 230 ? 15.512 20.381 -68.260 1.00 24.14 230 TRP Y C 1
ATOM 12024 O O . TRP G 2 230 ? 15.853 19.264 -68.661 1.00 22.46 230 TRP Y O 1
ATOM 12035 N N . ASN G 2 231 ? 14.952 20.572 -67.080 1.00 26.33 231 ASN Y N 1
ATOM 12036 C CA . ASN G 2 231 ? 14.689 19.451 -66.210 1.00 23.87 231 ASN Y CA 1
ATOM 12037 C C . ASN G 2 231 ? 13.380 19.646 -65.459 1.00 26.33 231 ASN Y C 1
ATOM 12038 O O . ASN G 2 231 ? 13.375 20.058 -64.301 1.00 28.71 231 ASN Y O 1
ATOM 12043 N N . PRO G 2 232 ? 12.255 19.369 -66.131 1.00 28.42 232 PRO Y N 1
ATOM 12044 C CA . PRO G 2 232 ? 10.971 19.566 -65.457 1.00 30.17 232 PRO Y CA 1
ATOM 12045 C C . PRO G 2 232 ? 10.988 18.790 -64.152 1.00 34.39 232 PRO Y C 1
ATOM 12046 O O . PRO G 2 232 ? 11.243 17.580 -64.133 1.00 30.07 232 PRO Y O 1
ATOM 12050 N N . SER G 2 233 ? 10.762 19.500 -63.056 1.00 31.97 233 SER Y N 1
ATOM 12051 C CA . SER G 2 233 ? 10.810 18.883 -61.750 1.00 27.49 233 SER Y CA 1
ATOM 12052 C C . SER G 2 233 ? 9.521 19.210 -60.991 1.00 26.67 233 SER Y C 1
ATOM 12053 O O . SER G 2 233 ? 9.064 20.353 -60.992 1.00 23.97 233 SER Y O 1
ATOM 12056 N N . VAL G 2 234 ? 8.931 18.201 -60.357 1.00 26.14 234 VAL Y N 1
ATOM 12057 C CA . VAL G 2 234 ? 7.624 18.366 -59.724 1.00 25.29 234 VAL Y CA 1
ATOM 12058 C C . VAL G 2 234 ? 7.640 19.339 -58.529 1.00 29.56 234 VAL Y C 1
ATOM 12059 O O . VAL G 2 234 ? 8.510 19.266 -57.660 1.00 20.28 234 VAL Y O 1
ATOM 12063 N N . THR G 2 235 ? 6.664 20.248 -58.509 1.00 29.13 235 THR Y N 1
ATOM 12064 C CA . THR G 2 235 ? 6.506 21.227 -57.433 1.00 26.15 235 THR Y CA 1
ATOM 12065 C C . THR G 2 235 ? 5.077 21.257 -56.897 1.00 26.04 235 THR Y C 1
ATOM 12066 O O . THR G 2 235 ? 4.785 21.945 -55.927 1.00 28.49 235 THR Y O 1
ATOM 12070 N N . SER G 2 236 ? 4.175 20.523 -57.532 1.00 22.65 236 SER Y N 1
ATOM 12071 C CA . SER G 2 236 ? 2.872 20.305 -56.928 1.00 26.68 236 SER Y CA 1
ATOM 12072 C C . SER G 2 236 ? 2.182 19.101 -57.547 1.00 27.65 236 SER Y C 1
ATOM 12073 O O . SER G 2 236 ? 2.331 18.827 -58.737 1.00 24.67 236 SER Y O 1
ATOM 12076 N N . VAL G 2 237 ? 1.427 18.382 -56.724 1.00 29.93 237 VAL Y N 1
ATOM 12077 C CA . VAL G 2 237 ? 0.801 17.147 -57.146 1.00 22.17 237 VAL Y CA 1
ATOM 12078 C C . VAL G 2 237 ? -0.678 17.199 -56.821 1.00 26.91 237 VAL Y C 1
ATOM 12079 O O . VAL G 2 237 ? -1.064 17.228 -55.659 1.00 35.63 237 VAL Y O 1
ATOM 12083 N N . CYS G 2 238 ? -1.511 17.204 -57.847 1.00 25.85 238 CYS Y N 1
ATOM 12084 C CA . CYS G 2 238 ? -2.947 17.167 -57.650 1.00 28.96 238 CYS Y CA 1
ATOM 12085 C C . CYS G 2 238 ? -3.449 15.889 -58.305 1.00 25.76 238 CYS Y C 1
ATOM 12086 O O . CYS G 2 238 ? -3.717 15.859 -59.498 1.00 29.34 238 CYS Y O 1
ATOM 12089 N N . LYS G 2 239 ? -3.554 14.819 -57.532 1.00 26.64 239 LYS Y N 1
ATOM 12090 C CA . LYS G 2 239 ? -3.699 13.507 -58.143 1.00 28.07 239 LYS Y CA 1
ATOM 12091 C C . LYS G 2 239 ? -2.638 13.358 -59.250 1.00 27.89 239 LYS Y C 1
ATOM 12092 O O . LYS G 2 239 ? -1.466 13.650 -59.019 1.00 29.54 239 LYS Y O 1
ATOM 12098 N N . ALA G 2 240 ? -3.028 12.934 -60.445 1.00 26.80 240 ALA Y N 1
ATOM 12099 C CA . ALA G 2 240 ? -2.041 12.696 -61.506 1.00 29.39 240 ALA Y CA 1
ATOM 12100 C C . ALA G 2 240 ? -1.645 13.946 -62.303 1.00 32.27 240 ALA Y C 1
ATOM 12101 O O . ALA G 2 240 ? -0.805 13.870 -63.216 1.00 30.21 240 ALA Y O 1
ATOM 12103 N N . SER G 2 241 ? -2.257 15.081 -61.972 1.00 25.65 241 SER Y N 1
ATOM 12104 C CA . SER G 2 241 ? -1.828 16.368 -62.516 1.00 27.32 241 SER Y CA 1
ATOM 12105 C C . SER G 2 241 ? -0.539 16.822 -61.834 1.00 27.94 241 SER Y C 1
ATOM 12106 O O . SER G 2 241 ? -0.495 16.953 -60.614 1.00 30.80 241 SER Y O 1
ATOM 12109 N N . LEU G 2 242 ? 0.507 17.073 -62.613 1.00 26.40 242 LEU Y N 1
ATOM 12110 C CA . LEU G 2 242 ? 1.779 17.464 -62.030 1.00 21.35 242 LEU Y CA 1
ATOM 12111 C C . LEU G 2 242 ? 2.300 18.774 -62.615 1.00 27.96 242 LEU Y C 1
ATOM 12112 O O . LEU G 2 242 ? 2.485 18.884 -63.824 1.00 28.62 242 LEU Y O 1
ATOM 12117 N N . PHE G 2 243 ? 2.535 19.763 -61.752 1.00 27.96 243 PHE Y N 1
ATOM 12118 C CA . PHE G 2 243 ? 3.261 20.956 -62.152 1.00 23.62 243 PHE Y CA 1
ATOM 12119 C C . PHE G 2 243 ? 4.747 20.675 -62.061 1.00 27.33 243 PHE Y C 1
ATOM 12120 O O . PHE G 2 243 ? 5.254 20.373 -60.978 1.00 26.76 243 PHE Y O 1
ATOM 12128 N N . CYS G 2 244 ? 5.439 20.798 -63.196 1.00 24.25 244 CYS Y N 1
ATOM 12129 C CA . CYS G 2 244 ? 6.862 20.494 -63.283 1.00 23.85 244 CYS Y CA 1
ATOM 12130 C C . CYS G 2 244 ? 7.668 21.628 -63.889 1.00 26.20 244 CYS Y C 1
ATOM 12131 O O . CYS G 2 244 ? 8.101 21.534 -65.034 1.00 25.57 244 CYS Y O 1
ATOM 12134 N N . PRO G 2 245 ? 7.889 22.698 -63.121 1.00 23.58 245 PRO Y N 1
ATOM 12135 C CA . PRO G 2 245 ? 8.639 23.837 -63.654 1.00 25.09 245 PRO Y CA 1
ATOM 12136 C C . PRO G 2 245 ? 10.133 23.520 -63.809 1.00 25.64 245 PRO Y C 1
ATOM 12137 O O . PRO G 2 245 ? 10.631 22.555 -63.237 1.00 27.28 245 PRO Y O 1
ATOM 12141 N N . THR G 2 246 ? 10.837 24.336 -64.582 1.00 22.55 246 THR Y N 1
ATOM 12142 C CA . THR G 2 246 ? 12.249 24.113 -64.855 1.00 26.03 246 THR Y CA 1
ATOM 12143 C C . THR G 2 246 ? 12.846 25.394 -65.426 1.00 29.11 246 THR Y C 1
ATOM 12144 O O . THR G 2 246 ? 12.117 26.289 -65.847 1.00 28.95 246 THR Y O 1
ATOM 12148 N N . THR G 2 247 ? 14.168 25.488 -65.432 1.00 24.08 247 THR Y N 1
ATOM 12149 C CA . THR G 2 247 ? 14.829 26.653 -65.980 1.00 21.59 247 THR Y CA 1
ATOM 12150 C C . THR G 2 247 ? 15.567 26.275 -67.256 1.00 26.66 247 THR Y C 1
ATOM 12151 O O . THR G 2 247 ? 16.356 25.331 -67.282 1.00 29.22 247 THR Y O 1
ATOM 12155 N N . GLU G 2 248 ? 15.294 27.013 -68.321 1.00 25.62 248 GLU Y N 1
ATOM 12156 C CA . GLU G 2 248 ? 15.712 26.605 -69.651 1.00 26.41 248 GLU Y CA 1
ATOM 12157 C C . GLU G 2 248 ? 16.707 27.588 -70.235 1.00 26.09 248 GLU Y C 1
ATOM 12158 O O . GLU G 2 248 ? 16.488 28.794 -70.210 1.00 22.95 248 GLU Y O 1
ATOM 12164 N N . GLU G 2 249 ? 17.821 27.057 -70.715 1.00 23.04 249 GLU Y N 1
ATOM 12165 C CA . GLU G 2 249 ? 18.853 27.856 -71.345 1.00 26.39 249 GLU Y CA 1
ATOM 12166 C C . GLU G 2 249 ? 19.367 27.104 -72.556 1.00 26.68 249 GLU Y C 1
ATOM 12167 O O . GLU G 2 249 ? 19.386 25.879 -72.565 1.00 29.20 249 GLU Y O 1
ATOM 12173 N N . PHE G 2 250 ? 19.801 27.840 -73.570 1.00 24.26 250 PHE Y N 1
ATOM 12174 C CA . PHE G 2 250 ? 20.259 27.236 -74.809 1.00 23.20 250 PHE Y CA 1
ATOM 12175 C C . PHE G 2 250 ? 19.158 26.411 -75.469 1.00 21.45 250 PHE Y C 1
ATOM 12176 O O . PHE G 2 250 ? 18.049 26.888 -75.655 1.00 25.24 250 PHE Y O 1
ATOM 12184 N N . ILE G 2 251 ? 19.475 25.179 -75.837 1.00 25.97 251 ILE Y N 1
ATOM 12185 C CA . ILE G 2 251 ? 18.532 24.327 -76.548 1.00 24.91 251 ILE Y CA 1
ATOM 12186 C C . ILE G 2 251 ? 18.185 23.048 -75.802 1.00 23.57 251 ILE Y C 1
ATOM 12187 O O . ILE G 2 251 ? 19.069 22.361 -75.309 1.00 22.20 251 ILE Y O 1
ATOM 12192 N N . LEU G 2 252 ? 16.896 22.728 -75.731 1.00 20.04 252 LEU Y N 1
ATOM 12193 C CA . LEU G 2 252 ? 16.466 21.452 -75.175 1.00 21.03 252 LEU Y CA 1
ATOM 12194 C C . LEU G 2 252 ? 17.325 20.338 -75.796 1.00 23.55 252 LEU Y C 1
ATOM 12195 O O . LEU G 2 252 ? 17.353 20.201 -77.016 1.00 25.48 252 LEU Y O 1
ATOM 12200 N N . PRO G 2 253 ? 18.050 19.563 -74.965 1.00 20.29 253 PRO Y N 1
ATOM 12201 C CA . PRO G 2 253 ? 19.018 18.590 -75.492 1.00 23.57 253 PRO Y CA 1
ATOM 12202 C C . PRO G 2 253 ? 18.391 17.407 -76.248 1.00 26.81 253 PRO Y C 1
ATOM 12203 O O . PRO G 2 253 ? 19.103 16.557 -76.789 1.00 23.55 253 PRO Y O 1
ATOM 12207 N N . VAL G 2 254 ? 17.070 17.358 -76.310 1.00 20.56 254 VAL Y N 1
ATOM 12208 C CA . VAL G 2 254 ? 16.427 16.271 -77.013 1.00 22.79 254 VAL Y CA 1
ATOM 12209 C C . VAL G 2 254 ? 15.294 16.848 -77.826 1.00 26.59 254 VAL Y C 1
ATOM 12210 O O . VAL G 2 254 ? 14.940 18.015 -77.671 1.00 26.18 254 VAL Y O 1
ATOM 12214 N N . PHE G 2 255 ? 14.748 16.025 -78.710 1.00 23.88 255 PHE Y N 1
ATOM 12215 C CA . PHE G 2 255 ? 13.520 16.340 -79.400 1.00 23.33 255 PHE Y CA 1
ATOM 12216 C C . PHE G 2 255 ? 12.499 15.439 -78.722 1.00 27.54 255 PHE Y C 1
ATOM 12217 O O . PHE G 2 255 ? 12.586 14.214 -78.843 1.00 29.09 255 PHE Y O 1
ATOM 12225 N N . HIS G 2 256 ? 11.560 16.020 -77.976 1.00 26.77 256 HIS Y N 1
ATOM 12226 C CA . HIS G 2 256 ? 10.559 15.214 -77.277 1.00 23.74 256 HIS Y CA 1
ATOM 12227 C C . HIS G 2 256 ? 9.297 14.933 -78.067 1.00 29.94 256 HIS Y C 1
ATOM 12228 O O . HIS G 2 256 ? 8.592 15.854 -78.450 1.00 32.58 256 HIS Y O 1
ATOM 12235 N N . GLY G 2 257 ? 8.995 13.654 -78.269 1.00 27.82 257 GLY Y N 1
ATOM 12236 C CA . GLY G 2 257 ? 7.754 13.250 -78.908 1.00 26.66 257 GLY Y CA 1
ATOM 12237 C C . GLY G 2 257 ? 6.714 12.799 -77.894 1.00 29.83 257 GLY Y C 1
ATOM 12238 O O . GLY G 2 257 ? 6.934 11.872 -77.113 1.00 28.45 257 GLY Y O 1
ATOM 12239 N N . ASN G 2 258 ? 5.560 13.451 -77.917 1.00 34.98 258 ASN Y N 1
ATOM 12240 C CA . ASN G 2 258 ? 4.508 13.196 -76.937 1.00 31.92 258 ASN Y CA 1
ATOM 12241 C C . ASN G 2 258 ? 3.822 11.842 -77.070 1.00 34.11 258 ASN Y C 1
ATOM 12242 O O . ASN G 2 258 ? 3.604 11.348 -78.184 1.00 35.14 258 ASN Y O 1
ATOM 12247 N N . ASP G 2 259 ? 3.455 11.252 -75.934 1.00 29.55 259 ASP Y N 1
ATOM 12248 C CA . ASP G 2 259 ? 2.492 10.160 -75.961 1.00 30.49 259 ASP Y CA 1
ATOM 12249 C C . ASP G 2 259 ? 1.198 10.575 -75.288 1.00 31.62 259 ASP Y C 1
ATOM 12250 O O . ASP G 2 259 ? 0.343 9.744 -74.999 1.00 34.40 259 ASP Y O 1
ATOM 12255 N N . ARG G 2 260 ? 1.052 11.871 -75.053 1.00 27.36 260 ARG Y N 1
ATOM 12256 C CA . ARG G 2 260 ? -0.172 12.397 -74.471 1.00 32.43 260 ARG Y CA 1
ATOM 12257 C C . ARG G 2 260 ? -0.084 13.883 -74.662 1.00 33.42 260 ARG Y C 1
ATOM 12258 O O . ARG G 2 260 ? 0.902 14.365 -75.220 1.00 35.35 260 ARG Y O 1
ATOM 12266 N N . VAL G 2 261 ? -1.100 14.612 -74.217 1.00 27.79 261 VAL Y N 1
ATOM 12267 C CA . VAL G 2 261 ? -1.061 16.066 -74.307 1.00 28.97 261 VAL Y CA 1
ATOM 12268 C C . VAL G 2 261 ? -0.239 16.615 -73.159 1.00 29.35 261 VAL Y C 1
ATOM 12269 O O . VAL G 2 261 ? -0.234 16.037 -72.086 1.00 30.43 261 VAL Y O 1
ATOM 12273 N N . GLU G 2 262 ? 0.475 17.711 -73.391 1.00 30.18 262 GLU Y N 1
ATOM 12274 C CA . GLU G 2 262 ? 1.028 18.494 -72.297 1.00 29.87 262 GLU Y CA 1
ATOM 12275 C C . GLU G 2 262 ? 0.698 19.935 -72.539 1.00 30.24 262 GLU Y C 1
ATOM 12276 O O . GLU G 2 262 ? 0.287 20.304 -73.634 1.00 30.38 262 GLU Y O 1
ATOM 12282 N N . TRP G 2 263 ? 0.917 20.756 -71.521 1.00 25.26 263 TRP Y N 1
ATOM 12283 C CA . TRP G 2 263 ? 0.825 22.187 -71.695 1.00 26.88 263 TRP Y CA 1
ATOM 12284 C C . TRP G 2 263 ? 2.086 22.833 -71.157 1.00 24.70 263 TRP Y C 1
ATOM 12285 O O . TRP G 2 263 ? 2.673 22.369 -70.185 1.00 23.43 263 TRP Y O 1
ATOM 12296 N N . PHE G 2 264 ? 2.504 23.901 -71.819 1.00 24.72 264 PHE Y N 1
ATOM 12297 C CA . PHE G 2 264 ? 3.543 24.766 -71.319 1.00 21.14 264 PHE Y CA 1
ATOM 12298 C C . PHE G 2 264 ? 2.917 26.074 -70.881 1.00 21.36 264 PHE Y C 1
ATOM 12299 O O . PHE G 2 264 ? 1.958 26.556 -71.479 1.00 21.51 264 PHE Y O 1
ATOM 12307 N N . ILE G 2 265 ? 3.474 26.656 -69.835 1.00 23.31 265 ILE Y N 1
ATOM 12308 C CA . ILE G 2 265 ? 3.095 27.994 -69.437 1.00 21.73 265 ILE Y CA 1
ATOM 12309 C C . ILE G 2 265 ? 4.368 28.749 -69.164 1.00 22.53 265 ILE Y C 1
ATOM 12310 O O . ILE G 2 265 ? 5.101 28.444 -68.220 1.00 25.44 265 ILE Y O 1
ATOM 12315 N N . GLN G 2 266 ? 4.647 29.728 -70.009 1.00 23.47 266 GLN Y N 1
ATOM 12316 C CA . GLN G 2 266 ? 5.901 30.442 -69.912 1.00 23.02 266 GLN Y CA 1
ATOM 12317 C C . GLN G 2 266 ? 5.762 31.443 -68.779 1.00 27.50 266 GLN Y C 1
ATOM 12318 O O . GLN G 2 266 ? 4.808 32.221 -68.739 1.00 23.06 266 GLN Y O 1
ATOM 12324 N N . MET G 2 267 ? 6.708 31.417 -67.848 1.00 29.03 267 MET Y N 1
ATOM 12325 C CA . MET G 2 267 ? 6.577 32.225 -66.645 1.00 31.80 267 MET Y CA 1
ATOM 12326 C C . MET G 2 267 ? 7.504 33.430 -66.659 1.00 26.81 267 MET Y C 1
ATOM 12327 O O . MET G 2 267 ? 7.205 34.456 -66.061 1.00 30.94 267 MET Y O 1
ATOM 12332 N N . SER G 2 268 ? 8.649 33.266 -67.305 1.00 25.93 268 SER Y N 1
ATOM 12333 C CA . SER G 2 268 ? 9.611 34.339 -67.440 1.00 26.15 268 SER Y CA 1
ATOM 12334 C C . SER G 2 268 ? 10.279 34.298 -68.808 1.00 29.63 268 SER Y C 1
ATOM 12335 O O . SER G 2 268 ? 10.535 33.230 -69.349 1.00 30.13 268 SER Y O 1
ATOM 12338 N N . ASP G 2 269 ? 10.565 35.476 -69.347 1.00 33.61 269 ASP Y N 1
ATOM 12339 C CA . ASP G 2 269 ? 11.276 35.630 -70.614 1.00 27.29 269 ASP Y CA 1
ATOM 12340 C C . ASP G 2 269 ? 10.617 34.954 -71.820 1.00 28.09 269 ASP Y C 1
ATOM 12341 O O . ASP G 2 269 ? 9.419 35.095 -72.034 1.00 31.71 269 ASP Y O 1
ATOM 12346 N N . GLU G 2 270 ? 11.395 34.229 -72.614 1.00 29.98 270 GLU Y N 1
ATOM 12347 C CA . GLU G 2 270 ? 10.832 33.583 -73.797 1.00 33.08 270 GLU Y CA 1
ATOM 12348 C C . GLU G 2 270 ? 11.530 32.305 -74.259 1.00 30.36 270 GLU Y C 1
ATOM 12349 O O . GLU G 2 270 ? 12.713 32.100 -74.017 1.00 27.94 270 GLU Y O 1
ATOM 12355 N N . ILE G 2 271 ? 10.769 31.467 -74.951 1.00 25.19 271 ILE Y N 1
ATOM 12356 C CA . ILE G 2 271 ? 11.256 30.230 -75.530 1.00 26.72 271 ILE Y CA 1
ATOM 12357 C C . ILE G 2 271 ? 10.651 30.065 -76.928 1.00 31.93 271 ILE Y C 1
ATOM 12358 O O . ILE G 2 271 ? 9.438 30.255 -77.111 1.00 27.05 271 ILE Y O 1
ATOM 12363 N N . VAL G 2 272 ? 11.487 29.714 -77.908 1.00 22.32 272 VAL Y N 1
ATOM 12364 C CA . VAL G 2 272 ? 10.998 29.424 -79.248 1.00 25.23 272 VAL Y CA 1
ATOM 12365 C C . VAL G 2 272 ? 10.967 27.914 -79.463 1.00 30.03 272 VAL Y C 1
ATOM 12366 O O . VAL G 2 272 ? 12.008 27.235 -79.346 1.00 28.07 272 VAL Y O 1
ATOM 12370 N N . TRP G 2 273 ? 9.778 27.397 -79.774 1.00 26.03 273 TRP Y N 1
ATOM 12371 C CA . TRP G 2 273 ? 9.569 25.964 -79.956 1.00 22.82 273 TRP Y CA 1
ATOM 12372 C C . TRP G 2 273 ? 9.445 25.546 -81.413 1.00 26.02 273 TRP Y C 1
ATOM 12373 O O . TRP G 2 273 ? 8.553 25.984 -82.128 1.00 29.60 273 TRP Y O 1
ATOM 12384 N N . ASP G 2 274 ? 10.334 24.664 -81.834 1.00 26.15 274 ASP Y N 1
ATOM 12385 C CA . ASP G 2 274 ? 10.260 24.043 -83.145 1.00 23.66 274 ASP Y CA 1
ATOM 12386 C C . ASP G 2 274 ? 9.363 22.834 -82.967 1.00 27.08 274 ASP Y C 1
ATOM 12387 O O . ASP G 2 274 ? 9.663 21.939 -82.172 1.00 27.38 274 ASP Y O 1
ATOM 12392 N N . VAL G 2 275 ? 8.229 22.833 -83.663 1.00 27.61 275 VAL Y N 1
ATOM 12393 C CA . VAL G 2 275 ? 7.254 21.763 -83.524 1.00 24.74 275 VAL Y CA 1
ATOM 12394 C C . VAL G 2 275 ? 7.137 20.965 -84.812 1.00 31.85 275 VAL Y C 1
ATOM 12395 O O . VAL G 2 275 ? 7.017 21.537 -85.899 1.00 35.30 275 VAL Y O 1
ATOM 12399 N N . GLY G 2 276 ? 7.155 19.641 -84.698 1.00 30.30 276 GLY Y N 1
ATOM 12400 C CA . GLY G 2 276 ? 7.044 18.803 -85.876 1.00 33.12 276 GLY Y CA 1
ATOM 12401 C C . GLY G 2 276 ? 6.003 17.706 -85.785 1.00 39.49 276 GLY Y C 1
ATOM 12402 O O . GLY G 2 276 ? 5.384 17.515 -84.734 1.00 41.58 276 GLY Y O 1
ATOM 12403 N N . ASP G 2 277 ? 5.804 16.997 -86.897 1.00 44.47 277 ASP Y N 1
ATOM 12404 C CA . ASP G 2 277 ? 5.011 15.772 -86.925 1.00 43.70 277 ASP Y CA 1
ATOM 12405 C C . ASP G 2 277 ? 5.792 14.711 -86.171 1.00 41.21 277 ASP Y C 1
ATOM 12406 O O . ASP G 2 277 ? 6.970 14.515 -86.432 1.00 46.20 277 ASP Y O 1
ATOM 12411 N N . LYS G 2 278 ? 5.142 14.049 -85.222 1.00 41.14 278 LYS Y N 1
ATOM 12412 C CA . LYS G 2 278 ? 5.798 13.030 -84.413 1.00 39.81 278 LYS Y CA 1
ATOM 12413 C C . LYS G 2 278 ? 6.103 11.776 -85.218 1.00 50.53 278 LYS Y C 1
ATOM 12414 O O . LYS G 2 278 ? 7.128 11.134 -85.015 1.00 46.00 278 LYS Y O 1
ATOM 12420 N N . ASP G 2 279 ? 5.169 11.356 -86.061 1.00 58.13 279 ASP Y N 1
ATOM 12421 C CA . ASP G 2 279 ? 5.451 10.233 -86.935 1.00 68.44 279 ASP Y CA 1
ATOM 12422 C C . ASP G 2 279 ? 6.379 10.656 -88.079 1.00 71.59 279 ASP Y C 1
ATOM 12423 O O . ASP G 2 279 ? 7.393 10.018 -88.351 1.00 70.27 279 ASP Y O 1
ATOM 12428 N N . ASP G 2 280 ? 5.993 11.750 -88.739 1.00 67.50 280 ASP Y N 1
ATOM 12429 C CA . ASP G 2 280 ? 6.710 12.340 -89.879 1.00 62.63 280 ASP Y CA 1
ATOM 12430 C C . ASP G 2 280 ? 8.095 12.965 -89.699 1.00 67.42 280 ASP Y C 1
ATOM 12431 O O . ASP G 2 280 ? 8.978 12.769 -90.525 1.00 70.04 280 ASP Y O 1
ATOM 12436 N N . GLY G 2 281 ? 8.263 13.729 -88.625 1.00 61.65 281 GLY Y N 1
ATOM 12437 C CA . GLY G 2 281 ? 9.491 14.461 -88.355 1.00 51.47 281 GLY Y CA 1
ATOM 12438 C C . GLY G 2 281 ? 9.470 15.808 -89.072 1.00 46.58 281 GLY Y C 1
ATOM 12439 O O . GLY G 2 281 ? 10.339 16.651 -88.875 1.00 44.33 281 GLY Y O 1
ATOM 12440 N N . ASN G 2 282 ? 8.438 16.000 -89.887 1.00 40.78 282 ASN Y N 1
ATOM 12441 C CA . ASN G 2 282 ? 8.183 17.201 -90.671 1.00 45.41 282 ASN Y CA 1
ATOM 12442 C C . ASN G 2 282 ? 7.771 18.395 -89.815 1.00 43.30 282 ASN Y C 1
ATOM 12443 O O . ASN G 2 282 ? 6.915 18.270 -88.951 1.00 39.30 282 ASN Y O 1
ATOM 12448 N N . PRO G 2 283 ? 8.381 19.562 -90.060 1.00 40.30 283 PRO Y N 1
ATOM 12449 C CA . PRO G 2 283 ? 8.009 20.805 -89.373 1.00 33.10 283 PRO Y CA 1
ATOM 12450 C C . PRO G 2 283 ? 6.525 21.095 -89.498 1.00 36.27 283 PRO Y C 1
ATOM 12451 O O . PRO G 2 283 ? 6.004 20.985 -90.602 1.00 41.06 283 PRO Y O 1
ATOM 12455 N N . ARG G 2 284 ? 5.868 21.440 -88.387 1.00 37.09 284 ARG Y N 1
ATOM 12456 C CA . ARG G 2 284 ? 4.436 21.769 -88.377 1.00 36.51 284 ARG Y CA 1
ATOM 12457 C C . ARG G 2 284 ? 4.223 23.220 -88.009 1.00 31.10 284 ARG Y C 1
ATOM 12458 O O . ARG G 2 284 ? 3.371 23.899 -88.574 1.00 31.68 284 ARG Y O 1
ATOM 12466 N N . ALA G 2 285 ? 4.985 23.684 -87.030 1.00 28.89 285 ALA Y N 1
ATOM 12467 C CA . ALA G 2 285 ? 4.818 25.033 -86.517 1.00 31.83 285 ALA Y CA 1
ATOM 12468 C C . ALA G 2 285 ? 6.088 25.522 -85.847 1.00 30.44 285 ALA Y C 1
ATOM 12469 O O . ALA G 2 285 ? 6.965 24.733 -85.488 1.00 34.32 285 ALA Y O 1
ATOM 12471 N N . ARG G 2 286 ? 6.186 26.835 -85.695 1.00 25.54 286 ARG Y N 1
ATOM 12472 C CA . ARG G 2 286 ? 7.245 27.426 -84.896 1.00 30.22 286 ARG Y CA 1
ATOM 12473 C C . ARG G 2 286 ? 6.519 28.364 -83.937 1.00 29.57 286 ARG Y C 1
ATOM 12474 O O . ARG G 2 286 ? 5.802 29.282 -84.356 1.00 31.53 286 ARG Y O 1
ATOM 12482 N N . ILE G 2 287 ? 6.643 28.082 -82.646 1.00 28.32 287 ILE Y N 1
ATOM 12483 C CA . ILE G 2 287 ? 5.819 28.751 -81.646 1.00 25.73 287 ILE Y CA 1
ATOM 12484 C C . ILE G 2 287 ? 6.672 29.542 -80.681 1.00 24.08 287 ILE Y C 1
ATOM 12485 O O . ILE G 2 287 ? 7.549 28.989 -80.025 1.00 26.50 287 ILE Y O 1
ATOM 12490 N N . THR G 2 288 ? 6.421 30.843 -80.619 1.00 25.88 288 THR Y N 1
ATOM 12491 C CA . THR G 2 288 ? 7.138 31.728 -79.712 1.00 28.59 288 THR Y CA 1
ATOM 12492 C C . THR G 2 288 ? 6.289 32.031 -78.483 1.00 26.53 288 THR Y C 1
ATOM 12493 O O . THR G 2 288 ? 5.189 32.594 -78.595 1.00 26.72 288 THR Y O 1
ATOM 12497 N N . MET G 2 289 ? 6.807 31.651 -77.318 1.00 25.07 289 MET Y N 1
ATOM 12498 C CA . MET G 2 289 ? 6.102 31.813 -76.041 1.00 24.41 289 MET Y CA 1
ATOM 12499 C C . MET G 2 289 ? 6.763 32.850 -75.154 1.00 27.59 289 MET Y C 1
ATOM 12500 O O . MET G 2 289 ? 7.932 32.716 -74.783 1.00 27.29 289 MET Y O 1
ATOM 12505 N N . ARG G 2 290 ? 5.996 33.884 -74.821 1.00 29.65 290 ARG Y N 1
ATOM 12506 C CA . ARG G 2 290 ? 6.458 34.961 -73.962 1.00 31.15 290 ARG Y CA 1
ATOM 12507 C C . ARG G 2 290 ? 5.813 34.842 -72.591 1.00 27.90 290 ARG Y C 1
ATOM 12508 O O . ARG G 2 290 ? 4.889 34.046 -72.398 1.00 25.83 290 ARG Y O 1
ATOM 12516 N N . ALA G 2 291 ? 6.309 35.634 -71.644 1.00 28.61 291 ALA Y N 1
ATOM 12517 C CA . ALA G 2 291 ? 5.827 35.594 -70.265 1.00 23.68 291 ALA Y CA 1
ATOM 12518 C C . ALA G 2 291 ? 4.308 35.629 -70.216 1.00 24.72 291 ALA Y C 1
ATOM 12519 O O . ALA G 2 291 ? 3.684 36.556 -70.739 1.00 28.22 291 ALA Y O 1
ATOM 12521 N N . GLY G 2 292 ? 3.717 34.622 -69.585 1.00 23.68 292 GLY Y N 1
ATOM 12522 C CA . GLY G 2 292 ? 2.273 34.524 -69.494 1.00 21.93 292 GLY Y CA 1
ATOM 12523 C C . GLY G 2 292 ? 1.622 33.640 -70.550 1.00 27.41 292 GLY Y C 1
ATOM 12524 O O . GLY G 2 292 ? 0.449 33.291 -70.432 1.00 29.91 292 GLY Y O 1
ATOM 12525 N N . ASP G 2 293 ? 2.370 33.267 -71.586 1.00 30.10 293 ASP Y N 1
ATOM 12526 C CA . ASP G 2 293 ? 1.801 32.477 -72.686 1.00 29.78 293 ASP Y CA 1
ATOM 12527 C C . ASP G 2 293 ? 1.477 31.036 -72.268 1.00 26.44 293 ASP Y C 1
ATOM 12528 O O . ASP G 2 293 ? 2.224 30.408 -71.525 1.00 29.87 293 ASP Y O 1
ATOM 12533 N N . VAL G 2 294 ? 0.352 30.529 -72.747 1.00 27.07 294 VAL Y N 1
ATOM 12534 C CA . VAL G 2 294 ? -0.078 29.164 -72.473 1.00 28.75 294 VAL Y CA 1
ATOM 12535 C C . VAL G 2 294 ? -0.212 28.441 -73.808 1.00 31.83 294 VAL Y C 1
ATOM 12536 O O . VAL G 2 294 ? -0.806 28.979 -74.745 1.00 33.40 294 VAL Y O 1
ATOM 12540 N N . CYS G 2 295 ? 0.328 27.229 -73.903 1.00 29.26 295 CYS Y N 1
ATOM 12541 C CA . CYS G 2 295 ? 0.232 26.467 -75.142 1.00 25.87 295 CYS Y CA 1
ATOM 12542 C C . CYS G 2 295 ? 0.033 24.985 -74.864 1.00 27.25 295 CYS Y C 1
ATOM 12543 O O . CYS G 2 295 ? 0.716 24.409 -74.017 1.00 27.56 295 CYS Y O 1
ATOM 12546 N N . ALA G 2 296 ? -0.903 24.365 -75.580 1.00 29.66 296 ALA Y N 1
ATOM 12547 C CA . ALA G 2 296 ? -1.034 22.906 -75.552 1.00 26.73 296 ALA Y CA 1
ATOM 12548 C C . ALA G 2 296 ? -0.071 22.274 -76.541 1.00 27.85 296 ALA Y C 1
ATOM 12549 O O . ALA G 2 296 ? 0.093 22.754 -77.655 1.00 26.89 296 ALA Y O 1
ATOM 12551 N N . MET G 2 297 ? 0.562 21.188 -76.134 1.00 28.54 297 MET Y N 1
ATOM 12552 C CA . MET G 2 297 ? 1.395 20.442 -77.047 1.00 27.29 297 MET Y CA 1
ATOM 12553 C C . MET G 2 297 ? 0.738 19.103 -77.304 1.00 26.84 297 MET Y C 1
ATOM 12554 O O . MET G 2 297 ? 0.826 18.202 -76.478 1.00 31.41 297 MET Y O 1
ATOM 12559 N N . PRO G 2 298 ? 0.051 18.979 -78.451 1.00 32.92 298 PRO Y N 1
ATOM 12560 C CA . PRO G 2 298 ? -0.752 17.787 -78.742 1.00 32.09 298 PRO Y CA 1
ATOM 12561 C C . PRO G 2 298 ? 0.070 16.498 -78.793 1.00 34.87 298 PRO Y C 1
ATOM 12562 O O . PRO G 2 298 ? 1.298 16.505 -79.003 1.00 26.00 298 PRO Y O 1
ATOM 12566 N N . ALA G 2 299 ? -0.638 15.389 -78.607 1.00 30.56 299 ALA Y N 1
ATOM 12567 C CA . ALA G 2 299 ? -0.026 14.071 -78.555 1.00 32.21 299 ALA Y CA 1
ATOM 12568 C C . ALA G 2 299 ? 0.542 13.568 -79.896 1.00 29.99 299 ALA Y C 1
ATOM 12569 O O . ALA G 2 299 ? 1.257 12.574 -79.922 1.00 32.94 299 ALA Y O 1
ATOM 12571 N N . ASP G 2 300 ? 0.247 14.244 -81.001 1.00 28.53 300 ASP Y N 1
ATOM 12572 C CA . ASP G 2 300 ? 0.827 13.841 -82.285 1.00 31.09 300 ASP Y CA 1
ATOM 12573 C C . ASP G 2 300 ? 2.000 14.715 -82.781 1.00 33.14 300 ASP Y C 1
ATOM 12574 O O . ASP G 2 300 ? 2.295 14.744 -83.975 1.00 32.42 300 ASP Y O 1
ATOM 12579 N N . ILE G 2 301 ? 2.676 15.418 -81.877 1.00 29.70 301 ILE Y N 1
ATOM 12580 C CA . ILE G 2 301 ? 3.824 16.218 -82.288 1.00 27.94 301 ILE Y CA 1
ATOM 12581 C C . ILE G 2 301 ? 5.098 15.897 -81.509 1.00 29.12 301 ILE Y C 1
ATOM 12582 O O . ILE G 2 301 ? 5.063 15.215 -80.483 1.00 29.58 301 ILE Y O 1
ATOM 12587 N N . ARG G 2 302 ? 6.225 16.367 -82.030 1.00 29.76 302 ARG Y N 1
ATOM 12588 C CA . ARG G 2 302 ? 7.483 16.348 -81.291 1.00 31.60 302 ARG Y CA 1
ATOM 12589 C C . ARG G 2 302 ? 7.991 17.779 -81.321 1.00 28.39 302 ARG Y C 1
ATOM 12590 O O . ARG G 2 302 ? 7.605 18.548 -82.208 1.00 25.79 302 ARG Y O 1
ATOM 12598 N N . HIS G 2 303 ? 8.846 18.151 -80.372 1.00 24.21 303 HIS Y N 1
ATOM 12599 C CA . HIS G 2 303 ? 9.276 19.534 -80.313 1.00 23.35 303 HIS Y CA 1
ATOM 12600 C C . HIS G 2 303 ? 10.591 19.717 -79.600 1.00 22.83 303 HIS Y C 1
ATOM 12601 O O . HIS G 2 303 ? 11.005 18.869 -78.827 1.00 24.74 303 HIS Y O 1
ATOM 12608 N N . GLN G 2 304 ? 11.241 20.842 -79.869 1.00 20.68 304 GLN Y N 1
ATOM 12609 C CA . GLN G 2 304 ? 12.530 21.154 -79.278 1.00 21.95 304 GLN Y CA 1
ATOM 12610 C C . GLN G 2 304 ? 12.573 22.656 -79.089 1.00 22.48 304 GLN Y C 1
ATOM 12611 O O . GLN G 2 304 ? 12.171 23.405 -79.981 1.00 22.98 304 GLN Y O 1
ATOM 12617 N N . GLY G 2 305 ? 13.016 23.094 -77.913 1.00 21.17 305 GLY Y N 1
ATOM 12618 C CA . GLY G 2 305 ? 12.936 24.497 -77.550 1.00 20.58 305 GLY Y CA 1
ATOM 12619 C C . GLY G 2 305 ? 14.276 25.205 -77.547 1.00 24.14 305 GLY Y C 1
ATOM 12620 O O . GLY G 2 305 ? 15.326 24.576 -77.343 1.00 21.50 305 GLY Y O 1
ATOM 12621 N N . TYR G 2 306 ? 14.223 26.520 -77.775 1.00 24.08 306 TYR Y N 1
ATOM 12622 C CA . TYR G 2 306 ? 15.387 27.414 -77.747 1.00 19.32 306 TYR Y CA 1
ATOM 12623 C C . TYR G 2 306 ? 15.121 28.558 -76.760 1.00 25.31 306 TYR Y C 1
ATOM 12624 O O . TYR G 2 306 ? 14.085 29.223 -76.827 1.00 25.44 306 TYR Y O 1
ATOM 12633 N N . SER G 2 307 ? 16.057 28.795 -75.848 1.00 23.77 307 SER Y N 1
ATOM 12634 C CA . SER G 2 307 ? 15.886 29.845 -74.856 1.00 27.47 307 SER Y CA 1
ATOM 12635 C C . SER G 2 307 ? 17.204 30.584 -74.691 1.00 25.76 307 SER Y C 1
ATOM 12636 O O . SER G 2 307 ? 18.145 30.058 -74.107 1.00 26.51 307 SER Y O 1
ATOM 12639 N N . THR G 2 308 ? 17.273 31.803 -75.207 1.00 24.95 308 THR Y N 1
ATOM 12640 C CA . THR G 2 308 ? 18.520 32.566 -75.159 1.00 28.15 308 THR Y CA 1
ATOM 12641 C C . THR G 2 308 ? 18.918 32.925 -73.724 1.00 27.26 308 THR Y C 1
ATOM 12642 O O . THR G 2 308 ? 20.001 32.559 -73.266 1.00 26.39 308 THR Y O 1
ATOM 12646 N N . LYS G 2 309 ? 18.047 33.644 -73.014 1.00 29.22 309 LYS Y N 1
ATOM 12647 C CA . LYS G 2 309 ? 18.263 33.883 -71.588 1.00 27.57 309 LYS Y CA 1
ATOM 12648 C C . LYS G 2 309 ? 17.624 32.746 -70.818 1.00 27.14 309 LYS Y C 1
ATOM 12649 O O . LYS G 2 309 ? 16.517 32.305 -71.162 1.00 25.72 309 LYS Y O 1
ATOM 12655 N N . ARG G 2 310 ? 18.332 32.270 -69.794 1.00 24.40 310 ARG Y N 1
ATOM 12656 C CA . ARG G 2 310 ? 17.799 31.273 -68.879 1.00 24.42 310 ARG Y CA 1
ATOM 12657 C C . ARG G 2 310 ? 16.424 31.762 -68.449 1.00 28.09 310 ARG Y C 1
ATOM 12658 O O . ARG G 2 310 ? 16.273 32.906 -68.029 1.00 28.72 310 ARG Y O 1
ATOM 12666 N N . SER G 2 311 ? 15.418 30.905 -68.577 1.00 24.09 311 SER Y N 1
ATOM 12667 C CA . SER G 2 311 ? 14.048 31.327 -68.354 1.00 26.04 311 SER Y CA 1
ATOM 12668 C C . SER G 2 311 ? 13.272 30.318 -67.518 1.00 26.66 311 SER Y C 1
ATOM 12669 O O . SER G 2 311 ? 13.651 29.156 -67.410 1.00 24.50 311 SER Y O 1
ATOM 12672 N N . MET G 2 312 ? 12.172 30.771 -66.934 1.00 27.19 312 MET Y N 1
ATOM 12673 C CA . MET G 2 312 ? 11.342 29.906 -66.106 1.00 29.71 312 MET Y CA 1
ATOM 12674 C C . MET G 2 312 ? 10.164 29.370 -66.914 1.00 28.25 312 MET Y C 1
ATOM 12675 O O . MET G 2 312 ? 9.298 30.127 -67.349 1.00 29.23 312 MET Y O 1
ATOM 12680 N N . LEU G 2 313 ? 10.134 28.058 -67.105 1.00 24.41 313 LEU Y N 1
ATOM 12681 C CA . LEU G 2 313 ? 9.069 27.417 -67.858 1.00 23.30 313 LEU Y CA 1
ATOM 12682 C C . LEU G 2 313 ? 8.298 26.504 -66.934 1.00 27.36 313 LEU Y C 1
ATOM 12683 O O . LEU G 2 313 ? 8.894 25.809 -66.114 1.00 28.53 313 LEU Y O 1
ATOM 12688 N N . MET G 2 314 ? 6.977 26.495 -67.066 1.00 23.19 314 MET Y N 1
ATOM 12689 C CA . MET G 2 314 ? 6.162 25.564 -66.307 1.00 20.70 314 MET Y CA 1
ATOM 12690 C C . MET G 2 314 ? 5.662 24.452 -67.224 1.00 27.58 314 MET Y C 1
ATOM 12691 O O . MET G 2 314 ? 4.936 24.708 -68.189 1.00 26.76 314 MET Y O 1
ATOM 12696 N N . VAL G 2 315 ? 6.059 23.216 -66.938 1.00 21.84 315 VAL Y N 1
ATOM 12697 C CA . VAL G 2 315 ? 5.568 22.098 -67.722 1.00 21.11 315 VAL Y CA 1
ATOM 12698 C C . VAL G 2 315 ? 4.465 21.387 -66.957 1.00 23.00 315 VAL Y C 1
ATOM 12699 O O . VAL G 2 315 ? 4.649 20.948 -65.823 1.00 25.28 315 VAL Y O 1
ATOM 12703 N N . TRP G 2 316 ? 3.301 21.296 -67.571 1.00 20.69 316 TRP Y N 1
ATOM 12704 C CA . TRP G 2 316 ? 2.158 20.691 -66.907 1.00 22.86 316 TRP Y CA 1
ATOM 12705 C C . TRP G 2 316 ? 1.907 19.289 -67.471 1.00 27.22 316 TRP Y C 1
ATOM 12706 O O . TRP G 2 316 ? 1.570 19.123 -68.644 1.00 28.10 316 TRP Y O 1
ATOM 12717 N N . GLU G 2 317 ? 2.090 18.267 -66.646 1.00 28.33 317 GLU Y N 1
ATOM 12718 C CA . GLU G 2 317 ? 1.923 16.906 -67.135 1.00 27.33 317 GLU Y CA 1
ATOM 12719 C C . GLU G 2 317 ? 0.680 16.285 -66.567 1.00 26.35 317 GLU Y C 1
ATOM 12720 O O . GLU G 2 317 ? 0.281 16.580 -65.440 1.00 25.80 317 GLU Y O 1
ATOM 12726 N N . ASN G 2 318 ? 0.078 15.407 -67.351 1.00 26.57 318 ASN Y N 1
ATOM 12727 C CA . ASN G 2 318 ? -0.929 14.497 -66.839 1.00 31.95 318 ASN Y CA 1
ATOM 12728 C C . ASN G 2 318 ? -0.274 13.122 -66.714 1.00 26.36 318 ASN Y C 1
ATOM 12729 O O . ASN G 2 318 ? -0.127 12.428 -67.709 1.00 27.41 318 ASN Y O 1
ATOM 12734 N N . ALA G 2 319 ? 0.128 12.737 -65.505 1.00 28.18 319 ALA Y N 1
ATOM 12735 C CA . ALA G 2 319 ? 0.804 11.450 -65.289 1.00 26.88 319 ALA Y CA 1
ATOM 12736 C C . ALA G 2 319 ? -0.127 10.237 -65.151 1.00 29.77 319 ALA Y C 1
ATOM 12737 O O . ALA G 2 319 ? 0.264 9.200 -64.621 1.00 30.09 319 ALA Y O 1
ATOM 12739 N N . THR G 2 320 ? -1.351 10.353 -65.643 1.00 28.53 320 THR Y N 1
ATOM 12740 C CA . THR G 2 320 ? -2.295 9.250 -65.548 1.00 29.81 320 THR Y CA 1
ATOM 12741 C C . THR G 2 320 ? -1.842 8.049 -66.386 1.00 32.76 320 THR Y C 1
ATOM 12742 O O . THR G 2 320 ? -1.550 8.189 -67.566 1.00 35.22 320 THR Y O 1
ATOM 12746 N N . PRO G 2 321 ? -1.807 6.858 -65.778 1.00 35.42 321 PRO Y N 1
ATOM 12747 C CA . PRO G 2 321 ? -1.370 5.612 -66.430 1.00 32.89 321 PRO Y CA 1
ATOM 12748 C C . PRO G 2 321 ? -2.228 5.227 -67.630 1.00 33.17 321 PRO Y C 1
ATOM 12749 O O . PRO G 2 321 ? -3.415 5.526 -67.643 1.00 37.48 321 PRO Y O 1
ATOM 12753 N N . ASN G 2 322 ? -1.634 4.575 -68.625 1.00 31.43 322 ASN Y N 1
ATOM 12754 C CA . ASN G 2 322 ? -2.396 4.001 -69.742 1.00 33.69 322 ASN Y CA 1
ATOM 12755 C C . ASN G 2 322 ? -3.034 5.003 -70.716 1.00 32.76 322 ASN Y C 1
ATOM 12756 O O . ASN G 2 322 ? -3.788 4.612 -71.609 1.00 37.33 322 ASN Y O 1
ATOM 12761 N N . LEU G 2 323 ? -2.719 6.285 -70.559 1.00 32.78 323 LEU Y N 1
ATOM 12762 C CA . LEU G 2 323 ? -3.126 7.311 -71.534 1.00 32.33 323 LEU Y CA 1
ATOM 12763 C C . LEU G 2 323 ? -2.780 7.004 -73.013 1.00 28.79 323 LEU Y C 1
ATOM 12764 O O . LEU G 2 323 ? -3.624 7.154 -73.881 1.00 29.08 323 LEU Y O 1
ATOM 12769 N N . PRO G 2 324 ? -1.537 6.576 -73.299 1.00 26.75 324 PRO Y N 1
ATOM 12770 C CA . PRO G 2 324 ? -1.097 6.390 -74.686 1.00 28.09 324 PRO Y CA 1
ATOM 12771 C C . PRO G 2 324 ? -2.067 5.542 -75.505 1.00 37.16 324 PRO Y C 1
ATOM 12772 O O . PRO G 2 324 ? -2.354 5.872 -76.669 1.00 34.69 324 PRO Y O 1
ATOM 12776 N N . HIS G 2 325 ? -2.577 4.468 -74.907 1.00 34.45 325 HIS Y N 1
ATOM 12777 C CA . HIS G 2 325 ? -3.539 3.628 -75.613 1.00 31.21 325 HIS Y CA 1
ATOM 12778 C C . HIS G 2 325 ? -4.764 4.399 -76.073 1.00 28.49 325 HIS Y C 1
ATOM 12779 O O . HIS G 2 325 ? -5.304 4.129 -77.140 1.00 30.23 325 HIS Y O 1
ATOM 12786 N N . LEU G 2 326 ? -5.216 5.346 -75.260 1.00 30.59 326 LEU Y N 1
ATOM 12787 C CA . LEU G 2 326 ? -6.394 6.132 -75.617 1.00 36.37 326 LEU Y CA 1
ATOM 12788 C C . LEU G 2 326 ? -6.133 6.901 -76.897 1.00 37.14 326 LEU Y C 1
ATOM 12789 O O . LEU G 2 326 ? -7.010 7.010 -77.746 1.00 40.56 326 LEU Y O 1
ATOM 12794 N N . TYR G 2 327 ? -4.915 7.416 -77.035 1.00 35.09 327 TYR Y N 1
ATOM 12795 C CA . TYR G 2 327 ? -4.526 8.176 -78.222 1.00 40.20 327 TYR Y CA 1
ATOM 12796 C C . TYR G 2 327 ? -4.194 7.299 -79.433 1.00 34.40 327 TYR Y C 1
ATOM 12797 O O . TYR G 2 327 ? -4.567 7.623 -80.552 1.00 34.32 327 TYR Y O 1
ATOM 12806 N N . GLU G 2 328 ? -3.509 6.186 -79.209 1.00 34.36 328 GLU Y N 1
ATOM 12807 C CA . GLU G 2 328 ? -3.113 5.320 -80.319 1.00 38.34 328 GLU Y CA 1
ATOM 12808 C C . GLU G 2 328 ? -4.276 4.525 -80.901 1.00 38.57 328 GLU Y C 1
ATOM 12809 O O . GLU G 2 328 ? -4.246 4.147 -82.067 1.00 38.18 328 GLU Y O 1
ATOM 12815 N N . SER G 2 329 ? -5.291 4.269 -80.083 1.00 38.77 329 SER Y N 1
ATOM 12816 C CA . SER G 2 329 ? -6.445 3.486 -80.507 1.00 38.90 329 SER Y CA 1
ATOM 12817 C C . SER G 2 329 ? -7.482 4.363 -81.203 1.00 42.40 329 SER Y C 1
ATOM 12818 O O . SER G 2 329 ? -8.541 3.888 -81.622 1.00 50.68 329 SER Y O 1
ATOM 12821 N N . GLY G 2 330 ? -7.177 5.649 -81.317 1.00 38.38 330 GLY Y N 1
ATOM 12822 C CA . GLY G 2 330 ? -8.059 6.577 -81.993 1.00 42.35 330 GLY Y CA 1
ATOM 12823 C C . GLY G 2 330 ? -9.202 7.048 -81.117 1.00 51.23 330 GLY Y C 1
ATOM 12824 O O . GLY G 2 330 ? -9.965 7.937 -81.510 1.00 42.76 330 GLY Y O 1
ATOM 12825 N N . GLU G 2 331 ? -9.323 6.454 -79.931 1.00 48.66 331 GLU Y N 1
ATOM 12826 C CA . GLU G 2 331 ? -10.412 6.793 -79.022 1.00 46.41 331 GLU Y CA 1
ATOM 12827 C C . GLU G 2 331 ? -10.425 8.291 -78.695 1.00 50.75 331 GLU Y C 1
ATOM 12828 O O . GLU G 2 331 ? -11.489 8.896 -78.527 1.00 43.81 331 GLU Y O 1
ATOM 12834 N N . LEU G 2 332 ? -9.237 8.882 -78.619 1.00 46.58 332 LEU Y N 1
ATOM 12835 C CA . LEU G 2 332 ? -9.094 10.287 -78.278 1.00 41.40 332 LEU Y CA 1
ATOM 12836 C C . LEU G 2 332 ? -8.350 11.012 -79.392 1.00 43.92 332 LEU Y C 1
ATOM 12837 O O . LEU G 2 332 ? -7.520 10.411 -80.070 1.00 48.13 332 LEU Y O 1
ATOM 12842 N N . LYS G 2 333 ? -8.649 12.294 -79.584 1.00 41.60 333 LYS Y N 1
ATOM 12843 C CA . LYS G 2 333 ? -7.959 13.104 -80.590 1.00 43.81 333 LYS Y CA 1
ATOM 12844 C C . LYS G 2 333 ? -6.687 13.756 -80.012 1.00 36.00 333 LYS Y C 1
ATOM 12845 O O . LYS G 2 333 ? -6.634 14.073 -78.835 1.00 38.02 333 LYS Y O 1
ATOM 12851 N N . PRO G 2 334 ? -5.657 13.951 -80.848 1.00 36.04 334 PRO Y N 1
ATOM 12852 C CA . PRO G 2 334 ? -4.335 14.425 -80.419 1.00 35.74 334 PRO Y CA 1
ATOM 12853 C C . PRO G 2 334 ? -4.351 15.768 -79.685 1.00 33.35 334 PRO Y C 1
ATOM 12854 O O . PRO G 2 334 ? -3.607 15.913 -78.718 1.00 29.99 334 PRO Y O 1
ATOM 12858 N N . TYR G 2 335 ? -5.149 16.731 -80.142 1.00 32.00 335 TYR Y N 1
ATOM 12859 C CA . TYR G 2 335 ? -5.274 18.016 -79.448 1.00 32.81 335 TYR Y CA 1
ATOM 12860 C C . TYR G 2 335 ? -6.319 17.927 -78.332 1.00 38.96 335 TYR Y C 1
ATOM 12861 O O . TYR G 2 335 ? -7.223 17.095 -78.400 1.00 41.75 335 TYR Y O 1
ATOM 12870 N N . PRO G 2 336 ? -6.189 18.768 -77.289 1.00 34.64 336 PRO Y N 1
ATOM 12871 C CA . PRO G 2 336 ? -7.082 18.604 -76.131 1.00 37.11 336 PRO Y CA 1
ATOM 12872 C C . PRO G 2 336 ? -8.455 19.285 -76.232 1.00 38.77 336 PRO Y C 1
ATOM 12873 O O . PRO G 2 336 ? -9.365 18.874 -75.522 1.00 45.60 336 PRO Y O 1
ATOM 12877 N N . ILE G 2 337 ? -8.614 20.287 -77.087 1.00 39.89 337 ILE Y N 1
ATOM 12878 C CA . ILE G 2 337 ? -9.871 21.032 -77.129 1.00 37.43 337 ILE Y CA 1
ATOM 12879 C C . ILE G 2 337 ? -10.369 21.317 -78.528 1.00 43.25 337 ILE Y C 1
ATOM 12880 O O . ILE G 2 337 ? -9.651 21.877 -79.352 1.00 40.41 337 ILE Y O 1
ATOM 12885 N N . GLU G 2 338 ? -11.623 20.964 -78.780 1.00 49.82 338 GLU Y N 1
ATOM 12886 C CA . GLU G 2 338 ? -12.282 21.371 -80.012 1.00 51.03 338 GLU Y CA 1
ATOM 12887 C C . GLU G 2 338 ? -13.053 22.655 -79.737 1.00 47.65 338 GLU Y C 1
ATOM 12888 O O . GLU G 2 338 ? -13.816 22.727 -78.761 1.00 39.48 338 GLU Y O 1
ATOM 12894 N N . PHE G 2 339 ? -12.841 23.667 -80.579 1.00 41.18 339 PHE Y N 1
ATOM 12895 C CA . PHE G 2 339 ? -13.563 24.930 -80.440 1.00 43.14 339 PHE Y CA 1
ATOM 12896 C C . PHE G 2 339 ? -13.612 25.752 -81.727 1.00 51.13 339 PHE Y C 1
ATOM 12897 O O . PHE G 2 339 ? -13.239 25.278 -82.799 1.00 54.05 339 PHE Y O 1
ATOM 12906 N N . ASP H 2 16 ? 29.489 45.752 -102.677 1.00 50.86 16 ASP Z N 1
ATOM 12907 C CA . ASP H 2 16 ? 28.950 47.096 -102.521 1.00 67.14 16 ASP Z CA 1
ATOM 12908 C C . ASP H 2 16 ? 28.727 47.433 -101.036 1.00 74.40 16 ASP Z C 1
ATOM 12909 O O . ASP H 2 16 ? 29.498 46.982 -100.173 1.00 66.49 16 ASP Z O 1
ATOM 12914 N N . ASP H 2 17 ? 27.667 48.200 -100.748 1.00 74.19 17 ASP Z N 1
ATOM 12915 C CA . ASP H 2 17 ? 27.404 48.749 -99.400 1.00 68.70 17 ASP Z CA 1
ATOM 12916 C C . ASP H 2 17 ? 26.639 47.826 -98.446 1.00 65.03 17 ASP Z C 1
ATOM 12917 O O . ASP H 2 17 ? 25.540 47.356 -98.759 1.00 66.28 17 ASP Z O 1
ATOM 12922 N N . VAL H 2 18 ? 27.217 47.607 -97.270 1.00 56.92 18 VAL Z N 1
ATOM 12923 C CA . VAL H 2 18 ? 26.665 46.699 -96.273 1.00 47.69 18 VAL Z CA 1
ATOM 12924 C C . VAL H 2 18 ? 25.622 47.400 -95.392 1.00 45.90 18 VAL Z C 1
ATOM 12925 O O . VAL H 2 18 ? 25.857 48.508 -94.909 1.00 45.22 18 VAL Z O 1
ATOM 12929 N N . GLN H 2 19 ? 24.471 46.760 -95.198 1.00 38.52 19 GLN Z N 1
ATOM 12930 C CA . GLN H 2 19 ? 23.437 47.293 -94.312 1.00 42.36 19 GLN Z CA 1
ATOM 12931 C C . GLN H 2 19 ? 23.588 46.760 -92.871 1.00 52.79 19 GLN Z C 1
ATOM 12932 O O . GLN H 2 19 ? 23.289 45.592 -92.588 1.00 46.53 19 GLN Z O 1
ATOM 12938 N N . ALA H 2 20 ? 24.050 47.609 -91.960 1.00 46.21 20 ALA Z N 1
ATOM 12939 C CA . ALA H 2 20 ? 24.253 47.174 -90.590 1.00 42.70 20 ALA Z CA 1
ATOM 12940 C C . ALA H 2 20 ? 23.613 48.153 -89.636 1.00 48.26 20 ALA Z C 1
ATOM 12941 O O . ALA H 2 20 ? 23.473 49.333 -89.948 1.00 53.79 20 ALA Z O 1
ATOM 12943 N N . SER H 2 21 ? 23.223 47.656 -88.471 1.00 43.54 21 SER Z N 1
ATOM 12944 C CA . SER H 2 21 ? 22.614 48.497 -87.463 1.00 45.46 21 SER Z CA 1
ATOM 12945 C C . SER H 2 21 ? 23.700 48.970 -86.516 1.00 45.70 21 SER Z C 1
ATOM 12946 O O . SER H 2 21 ? 24.858 48.566 -86.638 1.00 44.35 21 SER Z O 1
ATOM 12949 N N . PRO H 2 22 ? 23.331 49.851 -85.579 1.00 48.50 22 PRO Z N 1
ATOM 12950 C CA . PRO H 2 22 ? 24.187 50.165 -84.430 1.00 47.48 22 PRO Z CA 1
ATOM 12951 C C . PRO H 2 22 ? 24.208 48.957 -83.487 1.00 49.56 22 PRO Z C 1
ATOM 12952 O O . PRO H 2 22 ? 23.220 48.216 -83.447 1.00 48.00 22 PRO Z O 1
ATOM 12956 N N . PRO H 2 23 ? 25.304 48.761 -82.735 1.00 42.83 23 PRO Z N 1
ATOM 12957 C CA . PRO H 2 23 ? 25.390 47.625 -81.809 1.00 41.49 23 PRO Z CA 1
ATOM 12958 C C . PRO H 2 23 ? 24.148 47.554 -80.941 1.00 43.13 23 PRO Z C 1
ATOM 12959 O O . PRO H 2 23 ? 23.718 48.599 -80.446 1.00 43.03 23 PRO Z O 1
ATOM 12963 N N . HIS H 2 24 ? 23.583 46.361 -80.766 1.00 37.98 24 HIS Z N 1
ATOM 12964 C CA . HIS H 2 24 ? 22.413 46.196 -79.909 1.00 42.54 24 HIS Z CA 1
ATOM 12965 C C . HIS H 2 24 ? 22.736 46.649 -78.482 1.00 44.80 24 HIS Z C 1
ATOM 12966 O O . HIS H 2 24 ? 23.896 46.650 -78.072 1.00 46.82 24 HIS Z O 1
ATOM 12973 N N . ALA H 2 25 ? 21.707 47.033 -77.728 1.00 45.47 25 ALA Z N 1
ATOM 12974 C CA . ALA H 2 25 ? 21.902 47.596 -76.392 1.00 45.65 25 ALA Z CA 1
ATOM 12975 C C . ALA H 2 25 ? 22.312 46.554 -75.339 1.00 48.88 25 ALA Z C 1
ATOM 12976 O O . ALA H 2 25 ? 23.105 46.847 -74.439 1.00 50.67 25 ALA Z O 1
ATOM 12978 N N . VAL H 2 26 ? 21.772 45.342 -75.457 1.00 38.81 26 VAL Z N 1
ATOM 12979 C CA . VAL H 2 26 ? 22.072 44.276 -74.510 1.00 42.12 26 VAL Z CA 1
ATOM 12980 C C . VAL H 2 26 ? 23.178 43.372 -75.025 1.00 40.58 26 VAL Z C 1
ATOM 12981 O O . VAL H 2 26 ? 24.208 43.189 -74.369 1.00 44.74 26 VAL Z O 1
ATOM 12985 N N . THR H 2 27 ? 22.957 42.799 -76.204 1.00 36.40 27 THR Z N 1
ATOM 12986 C CA . THR H 2 27 ? 23.849 41.787 -76.731 1.00 32.23 27 THR Z CA 1
ATOM 12987 C C . THR H 2 27 ? 25.160 42.404 -77.196 1.00 35.41 27 THR Z C 1
ATOM 12988 O O . THR H 2 27 ? 26.219 41.784 -77.074 1.00 28.33 27 THR Z O 1
ATOM 12992 N N . GLY H 2 28 ? 25.078 43.625 -77.728 1.00 41.17 28 GLY Z N 1
ATOM 12993 C CA . GLY H 2 28 ? 26.244 44.357 -78.201 1.00 30.87 28 GLY Z CA 1
ATOM 12994 C C . GLY H 2 28 ? 26.606 43.994 -79.627 1.00 36.41 28 GLY Z C 1
ATOM 12995 O O . GLY H 2 28 ? 27.669 44.372 -80.144 1.00 39.91 28 GLY Z O 1
ATOM 12996 N N . TYR H 2 29 ? 25.726 43.237 -80.266 1.00 36.70 29 TYR Z N 1
ATOM 12997 C CA . TYR H 2 29 ? 25.956 42.796 -81.637 1.00 38.78 29 TYR Z CA 1
ATOM 12998 C C . TYR H 2 29 ? 25.159 43.646 -82.611 1.00 37.00 29 TYR Z C 1
ATOM 12999 O O . TYR H 2 29 ? 24.079 44.140 -82.277 1.00 39.97 29 TYR Z O 1
ATOM 13008 N N . ARG H 2 30 ? 25.686 43.817 -83.817 1.00 35.33 30 ARG Z N 1
ATOM 13009 C CA . ARG H 2 30 ? 24.930 44.494 -84.859 1.00 40.60 30 ARG Z CA 1
ATOM 13010 C C . ARG H 2 30 ? 24.073 43.468 -85.564 1.00 36.74 30 ARG Z C 1
ATOM 13011 O O . ARG H 2 30 ? 24.398 42.286 -85.568 1.00 33.49 30 ARG Z O 1
ATOM 13019 N N . SER H 2 31 ? 22.976 43.919 -86.152 1.00 32.06 31 SER Z N 1
ATOM 13020 C CA . SER H 2 31 ? 22.235 43.071 -87.064 1.00 40.75 31 SER Z CA 1
ATOM 13021 C C . SER H 2 31 ? 22.540 43.518 -88.496 1.00 44.97 31 SER Z C 1
ATOM 13022 O O . SER H 2 31 ? 23.204 44.535 -88.718 1.00 42.89 31 SER Z O 1
ATOM 13025 N N . PHE H 2 32 ? 22.061 42.755 -89.468 1.00 38.44 32 PHE Z N 1
ATOM 13026 C CA . PHE H 2 32 ? 22.392 43.037 -90.851 1.00 40.29 32 PHE Z CA 1
ATOM 13027 C C . PHE H 2 32 ? 21.186 42.853 -91.751 1.00 42.06 32 PHE Z C 1
ATOM 13028 O O . PHE H 2 32 ? 20.295 42.047 -91.463 1.00 40.48 32 PHE Z O 1
ATOM 13036 N N . GLN H 2 33 ? 21.151 43.623 -92.831 1.00 41.66 33 GLN Z N 1
ATOM 13037 C CA . GLN H 2 33 ? 20.085 43.484 -93.803 1.00 37.78 33 GLN Z CA 1
ATOM 13038 C C . GLN H 2 33 ? 20.685 43.129 -95.152 1.00 40.17 33 GLN Z C 1
ATOM 13039 O O . GLN H 2 33 ? 21.701 43.688 -95.566 1.00 42.69 33 GLN Z O 1
ATOM 13045 N N . LEU H 2 34 ? 20.056 42.178 -95.828 1.00 41.95 34 LEU Z N 1
ATOM 13046 C CA . LEU H 2 34 ? 20.532 41.708 -97.116 1.00 39.86 34 LEU Z CA 1
ATOM 13047 C C . LEU H 2 34 ? 19.317 41.299 -97.935 1.00 38.79 34 LEU Z C 1
ATOM 13048 O O . LEU H 2 34 ? 18.761 40.220 -97.741 1.00 33.21 34 LEU Z O 1
ATOM 13053 N N . GLY H 2 35 ? 18.890 42.180 -98.834 1.00 42.76 35 GLY Z N 1
ATOM 13054 C CA . GLY H 2 35 ? 17.617 42.003 -99.511 1.00 35.76 35 GLY Z CA 1
ATOM 13055 C C . GLY H 2 35 ? 16.524 41.889 -98.472 1.00 37.05 35 GLY Z C 1
ATOM 13056 O O . GLY H 2 35 ? 16.539 42.593 -97.463 1.00 37.21 35 GLY Z O 1
ATOM 13057 N N . ALA H 2 36 ? 15.577 40.988 -98.698 1.00 33.72 36 ALA Z N 1
ATOM 13058 C CA . ALA H 2 36 ? 14.503 40.767 -97.737 1.00 38.56 36 ALA Z CA 1
ATOM 13059 C C . ALA H 2 36 ? 14.960 40.085 -96.423 1.00 35.25 36 ALA Z C 1
ATOM 13060 O O . ALA H 2 36 ? 14.205 40.020 -95.451 1.00 34.13 36 ALA Z O 1
ATOM 13062 N N . PHE H 2 37 ? 16.194 39.581 -96.395 1.00 37.03 37 PHE Z N 1
ATOM 13063 C CA . PHE H 2 37 ? 16.702 38.863 -95.221 1.00 32.10 37 PHE Z CA 1
ATOM 13064 C C . PHE H 2 37 ? 17.216 39.793 -94.145 1.00 36.26 37 PHE Z C 1
ATOM 13065 O O . PHE H 2 37 ? 17.916 40.768 -94.437 1.00 37.21 37 PHE Z O 1
ATOM 13073 N N . GLU H 2 38 ? 16.916 39.464 -92.893 1.00 34.64 38 GLU Z N 1
ATOM 13074 C CA . GLU H 2 38 ? 17.562 40.139 -91.779 1.00 35.02 38 GLU Z CA 1
ATOM 13075 C C . GLU H 2 38 ? 18.331 39.156 -90.909 1.00 36.87 38 GLU Z C 1
ATOM 13076 O O . GLU H 2 38 ? 17.803 38.112 -90.523 1.00 37.07 38 GLU Z O 1
ATOM 13082 N N . LEU H 2 39 ? 19.576 39.503 -90.599 1.00 36.12 39 LEU Z N 1
ATOM 13083 C CA . LEU H 2 39 ? 20.462 38.612 -89.862 1.00 34.16 39 LEU Z CA 1
ATOM 13084 C C . LEU H 2 39 ? 20.987 39.222 -88.571 1.00 40.22 39 LEU Z C 1
ATOM 13085 O O . LEU H 2 39 ? 21.770 40.175 -88.586 1.00 36.83 39 LEU Z O 1
ATOM 13090 N N . SER H 2 40 ? 20.545 38.656 -87.453 1.00 39.97 40 SER Z N 1
ATOM 13091 C CA . SER H 2 40 ? 20.979 39.100 -86.138 1.00 36.08 40 SER Z CA 1
ATOM 13092 C C . SER H 2 40 ? 21.549 37.919 -85.349 1.00 30.90 40 SER Z C 1
ATOM 13093 O O . SER H 2 40 ? 21.434 36.778 -85.770 1.00 32.12 40 SER Z O 1
ATOM 13096 N N . ARG H 2 41 ? 22.174 38.192 -84.213 1.00 31.18 41 ARG Z N 1
ATOM 13097 C CA . ARG H 2 41 ? 22.588 37.123 -83.305 1.00 29.10 41 ARG Z CA 1
ATOM 13098 C C . ARG H 2 41 ? 22.417 37.620 -81.889 1.00 30.94 41 ARG Z C 1
ATOM 13099 O O . ARG H 2 41 ? 22.393 38.831 -81.648 1.00 29.50 41 ARG Z O 1
ATOM 13107 N N . ASP H 2 42 ? 22.289 36.685 -80.955 1.00 29.63 42 ASP Z N 1
ATOM 13108 C CA . ASP H 2 42 ? 22.314 37.017 -79.544 1.00 26.76 42 ASP Z CA 1
ATOM 13109 C C . ASP H 2 42 ? 23.375 36.169 -78.870 1.00 28.83 42 ASP Z C 1
ATOM 13110 O O . ASP H 2 42 ? 24.344 35.764 -79.532 1.00 25.67 42 ASP Z O 1
ATOM 13115 N N . GLU H 2 43 ? 23.200 35.889 -77.577 1.00 23.82 43 GLU Z N 1
ATOM 13116 C CA . GLU H 2 43 ? 24.230 35.173 -76.806 1.00 25.54 43 GLU Z CA 1
ATOM 13117 C C . GLU H 2 43 ? 24.495 33.726 -77.254 1.00 26.92 43 GLU Z C 1
ATOM 13118 O O . GLU H 2 43 ? 25.603 33.220 -77.085 1.00 29.47 43 GLU Z O 1
ATOM 13124 N N . TYR H 2 44 ? 23.495 33.066 -77.830 1.00 27.74 44 TYR Z N 1
ATOM 13125 C CA . TYR H 2 44 ? 23.634 31.660 -78.215 1.00 24.59 44 TYR Z CA 1
ATOM 13126 C C . TYR H 2 44 ? 23.366 31.407 -79.695 1.00 23.17 44 TYR Z C 1
ATOM 13127 O O . TYR H 2 44 ? 23.845 30.426 -80.263 1.00 22.88 44 TYR Z O 1
ATOM 13136 N N . PHE H 2 45 ? 22.595 32.284 -80.322 1.00 23.97 45 PHE Z N 1
ATOM 13137 C CA . PHE H 2 45 ? 22.056 31.960 -81.629 1.00 26.07 45 PHE Z CA 1
ATOM 13138 C C . PHE H 2 45 ? 22.268 33.013 -82.693 1.00 28.25 45 PHE Z C 1
ATOM 13139 O O . PHE H 2 45 ? 22.286 34.207 -82.408 1.00 28.17 45 PHE Z O 1
ATOM 13147 N N . ALA H 2 46 ? 22.419 32.549 -83.930 1.00 26.81 46 ALA Z N 1
ATOM 13148 C CA . ALA H 2 46 ? 22.197 33.401 -85.088 1.00 26.43 46 ALA Z CA 1
ATOM 13149 C C . ALA H 2 46 ? 20.732 33.277 -85.487 1.00 22.84 46 ALA Z C 1
ATOM 13150 O O . ALA H 2 46 ? 20.168 32.192 -85.499 1.00 22.82 46 ALA Z O 1
ATOM 13152 N N . ARG H 2 47 ? 20.123 34.405 -85.806 1.00 28.12 47 ARG Z N 1
ATOM 13153 C CA . ARG H 2 47 ? 18.731 34.441 -86.205 1.00 26.26 47 ARG Z CA 1
ATOM 13154 C C . ARG H 2 47 ? 18.585 34.976 -87.624 1.00 27.45 47 ARG Z C 1
ATOM 13155 O O . ARG H 2 47 ? 19.102 36.047 -87.948 1.00 28.16 47 ARG Z O 1
ATOM 13163 N N . ILE H 2 48 ? 17.898 34.220 -88.474 1.00 26.67 48 ILE Z N 1
ATOM 13164 C CA . ILE H 2 48 ? 17.617 34.665 -89.834 1.00 27.97 48 ILE Z CA 1
ATOM 13165 C C . ILE H 2 48 ? 16.122 34.855 -90.008 1.00 29.84 48 ILE Z C 1
ATOM 13166 O O . ILE H 2 48 ? 15.341 33.964 -89.668 1.00 29.28 48 ILE Z O 1
ATOM 13171 N N . THR H 2 49 ? 15.717 36.004 -90.541 1.00 30.50 49 THR Z N 1
ATOM 13172 C CA . THR H 2 49 ? 14.311 36.194 -90.909 1.00 35.37 49 THR Z CA 1
ATOM 13173 C C . THR H 2 49 ? 14.122 36.487 -92.389 1.00 32.40 49 THR Z C 1
ATOM 13174 O O . THR H 2 49 ? 14.990 37.057 -93.054 1.00 29.84 49 THR Z O 1
ATOM 13178 N N . TRP H 2 50 ? 12.955 36.096 -92.882 1.00 31.47 50 TRP Z N 1
ATOM 13179 C CA . TRP H 2 50 ? 12.606 36.257 -94.274 1.00 29.79 50 TRP Z CA 1
ATOM 13180 C C . TRP H 2 50 ? 11.083 36.256 -94.348 1.00 32.45 50 TRP Z C 1
ATOM 13181 O O . TRP H 2 50 ? 10.428 35.720 -93.466 1.00 32.28 50 TRP Z O 1
ATOM 13192 N N . PRO H 2 51 ? 10.515 36.864 -95.400 1.00 36.49 51 PRO Z N 1
ATOM 13193 C CA . PRO H 2 51 ? 9.061 36.933 -95.567 1.00 36.20 51 PRO Z CA 1
ATOM 13194 C C . PRO H 2 51 ? 8.525 35.790 -96.418 1.00 33.20 51 PRO Z C 1
ATOM 13195 O O . PRO H 2 51 ? 9.164 35.400 -97.391 1.00 32.48 51 PRO Z O 1
ATOM 13199 N N . ALA H 2 52 ? 7.350 35.281 -96.059 1.00 37.79 52 ALA Z N 1
ATOM 13200 C CA . ALA H 2 52 ? 6.690 34.238 -96.832 1.00 35.35 52 ALA Z CA 1
ATOM 13201 C C . ALA H 2 52 ? 5.206 34.172 -96.476 1.00 43.58 52 ALA Z C 1
ATOM 13202 O O . ALA H 2 52 ? 4.832 34.222 -95.296 1.00 39.73 52 ALA Z O 1
ATOM 13204 N N . LYS H 2 53 ? 4.362 34.048 -97.498 1.00 46.14 53 LYS Z N 1
ATOM 13205 C CA . LYS H 2 53 ? 2.911 34.077 -97.305 1.00 46.16 53 LYS Z CA 1
ATOM 13206 C C . LYS H 2 53 ? 2.463 35.254 -96.430 1.00 49.69 53 LYS Z C 1
ATOM 13207 O O . LYS H 2 53 ? 1.515 35.129 -95.649 1.00 49.19 53 LYS Z O 1
ATOM 13213 N N . GLY H 2 54 ? 3.155 36.385 -96.550 1.00 49.58 54 GLY Z N 1
ATOM 13214 C CA . GLY H 2 54 ? 2.764 37.596 -95.847 1.00 48.01 54 GLY Z CA 1
ATOM 13215 C C . GLY H 2 54 ? 3.075 37.647 -94.359 1.00 54.22 54 GLY Z C 1
ATOM 13216 O O . GLY H 2 54 ? 2.585 38.527 -93.648 1.00 52.14 54 GLY Z O 1
ATOM 13217 N N . GLU H 2 55 ? 3.889 36.713 -93.880 1.00 52.85 55 GLU Z N 1
ATOM 13218 C CA . GLU H 2 55 ? 4.347 36.753 -92.492 1.00 48.19 55 GLU Z CA 1
ATOM 13219 C C . GLU H 2 55 ? 5.868 36.722 -92.446 1.00 46.17 55 GLU Z C 1
ATOM 13220 O O . GLU H 2 55 ? 6.521 36.326 -93.415 1.00 45.39 55 GLU Z O 1
ATOM 13226 N N . THR H 2 56 ? 6.433 37.164 -91.332 1.00 40.41 56 THR Z N 1
ATOM 13227 C CA . THR H 2 56 ? 7.868 37.114 -91.166 1.00 32.85 56 THR Z CA 1
ATOM 13228 C C . THR H 2 56 ? 8.213 35.769 -90.555 1.00 37.64 56 THR Z C 1
ATOM 13229 O O . THR H 2 56 ? 7.756 35.454 -89.459 1.00 44.13 56 THR Z O 1
ATOM 13233 N N . ARG H 2 57 ? 8.986 34.957 -91.273 1.00 31.15 57 ARG Z N 1
ATOM 13234 C CA . ARG H 2 57 ? 9.363 33.652 -90.756 1.00 31.72 57 ARG Z CA 1
ATOM 13235 C C . ARG H 2 57 ? 10.737 33.776 -90.106 1.00 32.19 57 ARG Z C 1
ATOM 13236 O O . ARG H 2 57 ? 11.452 34.757 -90.334 1.00 33.33 57 ARG Z O 1
ATOM 13244 N N . SER H 2 58 ? 11.097 32.777 -89.305 1.00 29.65 58 SER Z N 1
ATOM 13245 C CA . SER H 2 58 ? 12.295 32.845 -88.472 1.00 31.97 58 SER Z CA 1
ATOM 13246 C C . SER H 2 58 ? 13.002 31.508 -88.345 1.00 28.62 58 SER Z C 1
ATOM 13247 O O . SER H 2 58 ? 12.381 30.455 -88.400 1.00 31.52 58 SER Z O 1
ATOM 13250 N N . HIS H 2 59 ? 14.308 31.563 -88.131 1.00 27.19 59 HIS Z N 1
ATOM 13251 C CA . HIS H 2 59 ? 15.082 30.363 -87.894 1.00 29.52 59 HIS Z CA 1
ATOM 13252 C C . HIS H 2 59 ? 16.282 30.674 -87.002 1.00 30.06 59 HIS Z C 1
ATOM 13253 O O . HIS H 2 59 ? 16.873 31.741 -87.087 1.00 29.27 59 HIS Z O 1
ATOM 13260 N N . LEU H 2 60 ? 16.636 29.725 -86.150 1.00 30.97 60 LEU Z N 1
ATOM 13261 C CA . LEU H 2 60 ? 17.711 29.906 -85.194 1.00 27.54 60 LEU Z CA 1
ATOM 13262 C C . LEU H 2 60 ? 18.781 28.864 -85.469 1.00 29.62 60 LEU Z C 1
ATOM 13263 O O . LEU H 2 60 ? 18.477 27.697 -85.738 1.00 28.38 60 LEU Z O 1
ATOM 13268 N N . ILE H 2 61 ? 20.038 29.292 -85.402 1.00 27.63 61 ILE Z N 1
ATOM 13269 C CA . ILE H 2 61 ? 21.164 28.390 -85.552 1.00 22.64 61 ILE Z CA 1
ATOM 13270 C C . ILE H 2 61 ? 22.162 28.779 -84.495 1.00 23.75 61 ILE Z C 1
ATOM 13271 O O . ILE H 2 61 ? 22.422 29.960 -84.310 1.00 26.47 61 ILE Z O 1
ATOM 13276 N N . PRO H 2 62 ? 22.716 27.795 -83.775 1.00 29.83 62 PRO Z N 1
ATOM 13277 C CA . PRO H 2 62 ? 23.667 28.137 -82.703 1.00 23.66 62 PRO Z CA 1
ATOM 13278 C C . PRO H 2 62 ? 24.811 28.948 -83.279 1.00 24.25 62 PRO Z C 1
ATOM 13279 O O . PRO H 2 62 ? 25.310 28.608 -84.361 1.00 25.10 62 PRO Z O 1
ATOM 13283 N N . ALA H 2 63 ? 25.216 29.995 -82.567 1.00 23.70 63 ALA Z N 1
ATOM 13284 C CA . ALA H 2 63 ? 26.248 30.912 -83.041 1.00 22.11 63 ALA Z CA 1
ATOM 13285 C C . ALA H 2 63 ? 27.512 30.225 -83.540 1.00 23.81 63 ALA Z C 1
ATOM 13286 O O . ALA H 2 63 ? 28.075 30.642 -84.556 1.00 28.12 63 ALA Z O 1
ATOM 13288 N N . ASP H 2 64 ? 27.979 29.205 -82.823 1.00 22.14 64 ASP Z N 1
ATOM 13289 C CA . ASP H 2 64 ? 29.245 28.555 -83.182 1.00 21.64 64 ASP Z CA 1
ATOM 13290 C C . ASP H 2 64 ? 29.142 27.830 -84.526 1.00 28.48 64 ASP Z C 1
ATOM 13291 O O . ASP H 2 64 ? 29.979 28.005 -85.413 1.00 28.23 64 ASP Z O 1
ATOM 13296 N N . ILE H 2 65 ? 28.095 27.028 -84.672 1.00 26.82 65 ILE Z N 1
ATOM 13297 C CA . ILE H 2 65 ? 27.828 26.346 -85.922 1.00 27.29 65 ILE Z CA 1
ATOM 13298 C C . ILE H 2 65 ? 27.672 27.343 -87.076 1.00 24.21 65 ILE Z C 1
ATOM 13299 O O . ILE H 2 65 ? 28.289 27.178 -88.121 1.00 23.56 65 ILE Z O 1
ATOM 13304 N N . PHE H 2 66 ? 26.878 28.386 -86.866 1.00 21.93 66 PHE Z N 1
ATOM 13305 C CA . PHE H 2 66 ? 26.630 29.383 -87.900 1.00 21.73 66 PHE Z CA 1
ATOM 13306 C C . PHE H 2 66 ? 27.933 30.040 -88.358 1.00 25.08 66 PHE Z C 1
ATOM 13307 O O . PHE H 2 66 ? 28.234 30.073 -89.546 1.00 22.14 66 PHE Z O 1
ATOM 13315 N N . LEU H 2 67 ? 28.713 30.551 -87.413 1.00 23.40 67 LEU Z N 1
ATOM 13316 C CA . LEU H 2 67 ? 29.977 31.185 -87.757 1.00 25.61 67 LEU Z CA 1
ATOM 13317 C C . LEU H 2 67 ? 30.938 30.255 -88.513 1.00 26.62 67 LEU Z C 1
ATOM 13318 O O . LEU H 2 67 ? 31.597 30.665 -89.475 1.00 25.76 67 LEU Z O 1
ATOM 13323 N N . ARG H 2 68 ? 31.035 29.005 -88.082 1.00 27.08 68 ARG Z N 1
ATOM 13324 C CA . ARG H 2 68 ? 31.960 28.096 -88.741 1.00 24.36 68 ARG Z CA 1
ATOM 13325 C C . ARG H 2 68 ? 31.591 27.926 -90.203 1.00 27.69 68 ARG Z C 1
ATOM 13326 O O . ARG H 2 68 ? 32.476 27.858 -91.058 1.00 24.82 68 ARG Z O 1
ATOM 13334 N N . ALA H 2 69 ? 30.283 27.847 -90.468 1.00 22.47 69 ALA Z N 1
ATOM 13335 C CA . ALA H 2 69 ? 29.761 27.611 -91.805 1.00 22.19 69 ALA Z CA 1
ATOM 13336 C C . ALA H 2 69 ? 29.903 28.858 -92.640 1.00 24.40 69 ALA Z C 1
ATOM 13337 O O . ALA H 2 69 ? 30.229 28.785 -93.830 1.00 22.57 69 ALA Z O 1
ATOM 13339 N N . MET H 2 70 ? 29.655 30.007 -92.020 1.00 22.23 70 MET Z N 1
ATOM 13340 C CA . MET H 2 70 ? 29.825 31.252 -92.741 1.00 27.82 70 MET Z CA 1
ATOM 13341 C C . MET H 2 70 ? 31.280 31.454 -93.114 1.00 26.23 70 MET Z C 1
ATOM 13342 O O . MET H 2 70 ? 31.580 31.856 -94.241 1.00 24.85 70 MET Z O 1
ATOM 13347 N N . MET H 2 71 ? 32.174 31.164 -92.167 1.00 25.70 71 MET Z N 1
ATOM 13348 C CA . MET H 2 71 ? 33.610 31.249 -92.405 1.00 22.01 71 MET Z CA 1
ATOM 13349 C C . MET H 2 71 ? 33.998 30.424 -93.634 1.00 27.39 71 MET Z C 1
ATOM 13350 O O . MET H 2 71 ? 34.739 30.908 -94.488 1.00 26.97 71 MET Z O 1
ATOM 13355 N N . ARG H 2 72 ? 33.477 29.200 -93.743 1.00 23.68 72 ARG Z N 1
ATOM 13356 C CA . ARG H 2 72 ? 33.748 28.368 -94.918 1.00 27.03 72 ARG Z CA 1
ATOM 13357 C C . ARG H 2 72 ? 33.221 28.988 -96.213 1.00 28.44 72 ARG Z C 1
ATOM 13358 O O . ARG H 2 72 ? 33.909 28.977 -97.236 1.00 30.61 72 ARG Z O 1
ATOM 13366 N N . ASP H 2 73 ? 32.005 29.524 -96.165 1.00 23.90 73 ASP Z N 1
ATOM 13367 C CA . ASP H 2 73 ? 31.354 30.075 -97.351 1.00 25.42 73 ASP Z CA 1
ATOM 13368 C C . ASP H 2 73 ? 32.169 31.247 -97.887 1.00 27.99 73 ASP Z C 1
ATOM 13369 O O . ASP H 2 73 ? 32.355 31.391 -99.089 1.00 30.03 73 ASP Z O 1
ATOM 13374 N N . VAL H 2 74 ? 32.657 32.078 -96.975 1.00 31.82 74 VAL Z N 1
ATOM 13375 C CA . VAL H 2 74 ? 33.451 33.245 -97.326 1.00 28.84 74 VAL Z CA 1
ATOM 13376 C C . VAL H 2 74 ? 34.812 32.826 -97.862 1.00 26.59 74 VAL Z C 1
ATOM 13377 O O . VAL H 2 74 ? 35.216 33.231 -98.951 1.00 32.05 74 VAL Z O 1
ATOM 13381 N N . ALA H 2 75 ? 35.511 31.994 -97.102 1.00 27.62 75 ALA Z N 1
ATOM 13382 C CA . ALA H 2 75 ? 36.858 31.562 -97.472 1.00 26.85 75 ALA Z CA 1
ATOM 13383 C C . ALA H 2 75 ? 36.869 30.701 -98.734 1.00 30.67 75 ALA Z C 1
ATOM 13384 O O . ALA H 2 75 ? 37.887 30.608 -99.416 1.00 33.58 75 ALA Z O 1
ATOM 13386 N N . TRP H 2 76 ? 35.752 30.046 -99.031 1.00 28.05 76 TRP Z N 1
ATOM 13387 C CA . TRP H 2 76 ? 35.657 29.251 -100.249 1.00 29.58 76 TRP Z CA 1
ATOM 13388 C C . TRP H 2 76 ? 35.120 30.107 -101.409 1.00 30.39 76 TRP Z C 1
ATOM 13389 O O . TRP H 2 76 ? 34.926 29.612 -102.507 1.00 27.89 76 TRP Z O 1
ATOM 13400 N N . GLY H 2 77 ? 34.864 31.387 -101.168 1.00 26.10 77 GLY Z N 1
ATOM 13401 C CA . GLY H 2 77 ? 34.222 32.201 -102.189 1.00 27.09 77 GLY Z CA 1
ATOM 13402 C C . GLY H 2 77 ? 32.924 31.555 -102.664 1.00 33.98 77 GLY Z C 1
ATOM 13403 O O . GLY H 2 77 ? 32.596 31.571 -103.857 1.00 27.60 77 GLY Z O 1
ATOM 13404 N N . PHE H 2 78 ? 32.194 30.976 -101.715 1.00 26.93 78 PHE Z N 1
ATOM 13405 C CA . PHE H 2 78 ? 30.903 30.334 -101.971 1.00 32.01 78 PHE Z CA 1
ATOM 13406 C C . PHE H 2 78 ? 31.000 29.000 -102.691 1.00 30.58 78 PHE Z C 1
ATOM 13407 O O . PHE H 2 78 ? 29.985 28.385 -103.001 1.00 29.63 78 PHE Z O 1
ATOM 13415 N N . PHE H 2 79 ? 32.227 28.550 -102.930 1.00 30.63 79 PHE Z N 1
ATOM 13416 C CA . PHE H 2 79 ? 32.453 27.164 -103.313 1.00 32.71 79 PHE Z CA 1
ATOM 13417 C C . PHE H 2 79 ? 31.648 26.800 -104.567 1.00 29.94 79 PHE Z C 1
ATOM 13418 O O . PHE H 2 79 ? 31.627 27.568 -105.510 1.00 31.05 79 PHE Z O 1
ATOM 13426 N N . TYR H 2 80 ? 30.989 25.641 -104.573 1.00 33.73 80 TYR Z N 1
ATOM 13427 C CA . TYR H 2 80 ? 30.162 25.206 -105.708 1.00 32.47 80 TYR Z CA 1
ATOM 13428 C C . TYR H 2 80 ? 28.878 24.559 -105.209 1.00 31.13 80 TYR Z C 1
ATOM 13429 O O . TYR H 2 80 ? 28.807 24.128 -104.064 1.00 30.53 80 TYR Z O 1
ATOM 13438 N N . GLY H 2 81 ? 27.877 24.446 -106.072 1.00 26.86 81 GLY Z N 1
ATOM 13439 C CA . GLY H 2 81 ? 26.659 23.750 -105.703 1.00 27.41 81 GLY Z CA 1
ATOM 13440 C C . GLY H 2 81 ? 26.035 24.369 -104.467 1.00 34.43 81 GLY Z C 1
ATOM 13441 O O . GLY H 2 81 ? 26.075 25.587 -104.300 1.00 36.68 81 GLY Z O 1
ATOM 13442 N N . TRP H 2 82 ? 25.486 23.535 -103.586 1.00 29.13 82 TRP Z N 1
ATOM 13443 C CA . TRP H 2 82 ? 24.721 24.027 -102.436 1.00 32.64 82 TRP Z CA 1
ATOM 13444 C C . TRP H 2 82 ? 25.495 23.916 -101.120 1.00 28.42 82 TRP Z C 1
ATOM 13445 O O . TRP H 2 82 ? 25.818 22.819 -100.680 1.00 29.39 82 TRP Z O 1
ATOM 13456 N N . VAL H 2 83 ? 25.778 25.056 -100.499 1.00 22.68 83 VAL Z N 1
ATOM 13457 C CA . VAL H 2 83 ? 26.452 25.091 -99.209 1.00 26.21 83 VAL Z CA 1
ATOM 13458 C C . VAL H 2 83 ? 25.431 25.318 -98.088 1.00 26.19 83 VAL Z C 1
ATOM 13459 O O . VAL H 2 83 ? 24.960 26.432 -97.894 1.00 27.39 83 VAL Z O 1
ATOM 13463 N N . ASN H 2 84 ? 25.082 24.248 -97.376 1.00 23.10 84 ASN Z N 1
ATOM 13464 C CA . ASN H 2 84 ? 24.051 24.283 -96.336 1.00 26.52 84 ASN Z CA 1
ATOM 13465 C C . ASN H 2 84 ? 24.624 24.499 -94.917 1.00 27.24 84 ASN Z C 1
ATOM 13466 O O . ASN H 2 84 ? 25.410 23.678 -94.424 1.00 27.55 84 ASN Z O 1
ATOM 13471 N N . PHE H 2 85 ? 24.242 25.601 -94.272 1.00 23.83 85 PHE Z N 1
ATOM 13472 C CA . PHE H 2 85 ? 24.591 25.826 -92.870 1.00 21.73 85 PHE Z CA 1
ATOM 13473 C C . PHE H 2 85 ? 23.866 24.787 -92.004 1.00 25.42 85 PHE Z C 1
ATOM 13474 O O . PHE H 2 85 ? 24.470 24.140 -91.143 1.00 26.86 85 PHE Z O 1
ATOM 13482 N N . ASP H 2 86 ? 22.561 24.653 -92.218 1.00 25.70 86 ASP Z N 1
ATOM 13483 C CA . ASP H 2 86 ? 21.809 23.500 -91.719 1.00 27.09 86 ASP Z CA 1
ATOM 13484 C C . ASP H 2 86 ? 20.748 23.106 -92.762 1.00 29.11 86 ASP Z C 1
ATOM 13485 O O . ASP H 2 86 ? 20.859 23.475 -93.931 1.00 28.58 86 ASP Z O 1
ATOM 13490 N N . HIS H 2 87 ? 19.730 22.367 -92.342 1.00 26.44 87 HIS Z N 1
ATOM 13491 C CA . HIS H 2 87 ? 18.697 21.916 -93.266 1.00 27.39 87 HIS Z CA 1
ATOM 13492 C C . HIS H 2 87 ? 17.692 22.992 -93.668 1.00 27.54 87 HIS Z C 1
ATOM 13493 O O . HIS H 2 87 ? 16.728 22.710 -94.365 1.00 28.03 87 HIS Z O 1
ATOM 13500 N N . VAL H 2 88 ? 17.926 24.224 -93.234 1.00 23.84 88 VAL Z N 1
ATOM 13501 C CA . VAL H 2 88 ? 17.057 25.343 -93.600 1.00 24.08 88 VAL Z CA 1
ATOM 13502 C C . VAL H 2 88 ? 17.800 26.394 -94.437 1.00 30.15 88 VAL Z C 1
ATOM 13503 O O . VAL H 2 88 ? 17.336 26.806 -95.501 1.00 30.66 88 VAL Z O 1
ATOM 13507 N N . ILE H 2 89 ? 18.975 26.792 -93.955 1.00 29.02 89 ILE Z N 1
ATOM 13508 C CA . ILE H 2 89 ? 19.720 27.911 -94.509 1.00 26.42 89 ILE Z CA 1
ATOM 13509 C C . ILE H 2 89 ? 20.924 27.494 -95.350 1.00 32.13 89 ILE Z C 1
ATOM 13510 O O . ILE H 2 89 ? 21.773 26.705 -94.905 1.00 31.14 89 ILE Z O 1
ATOM 13515 N N . GLY H 2 90 ? 21.012 28.053 -96.556 1.00 31.80 90 GLY Z N 1
ATOM 13516 C CA . GLY H 2 90 ? 22.114 27.752 -97.453 1.00 26.91 90 GLY Z CA 1
ATOM 13517 C C . GLY H 2 90 ? 22.365 28.809 -98.512 1.00 29.64 90 GLY Z C 1
ATOM 13518 O O . GLY H 2 90 ? 21.594 29.765 -98.662 1.00 27.81 90 GLY Z O 1
ATOM 13519 N N . THR H 2 91 ? 23.464 28.637 -99.246 1.00 27.49 91 THR Z N 1
ATOM 13520 C CA . THR H 2 91 ? 23.743 29.467 -100.405 1.00 26.90 91 THR Z CA 1
ATOM 13521 C C . THR H 2 91 ? 23.983 28.614 -101.646 1.00 30.12 91 THR Z C 1
ATOM 13522 O O . THR H 2 91 ? 24.537 27.515 -101.573 1.00 32.22 91 THR Z O 1
ATOM 13526 N N . ARG H 2 92 ? 23.576 29.134 -102.793 1.00 31.89 92 ARG Z N 1
ATOM 13527 C CA . ARG H 2 92 ? 23.805 28.447 -104.046 1.00 30.40 92 ARG Z CA 1
ATOM 13528 C C . ARG H 2 92 ? 24.671 29.351 -104.900 1.00 28.74 92 ARG Z C 1
ATOM 13529 O O . ARG H 2 92 ? 24.244 30.422 -105.319 1.00 32.21 92 ARG Z O 1
ATOM 13537 N N . ASN H 2 93 ? 25.905 28.940 -105.132 1.00 31.20 93 ASN Z N 1
ATOM 13538 C CA . ASN H 2 93 ? 26.793 29.728 -105.963 1.00 33.95 93 ASN Z CA 1
ATOM 13539 C C . ASN H 2 93 ? 26.462 29.528 -107.436 1.00 37.42 93 ASN Z C 1
ATOM 13540 O O . ASN H 2 93 ? 26.516 28.405 -107.940 1.00 34.32 93 ASN Z O 1
ATOM 13545 N N . TYR H 2 94 ? 26.139 30.639 -108.086 1.00 34.13 94 TYR Z N 1
ATOM 13546 C CA . TYR H 2 94 ? 25.821 30.693 -109.501 1.00 37.68 94 TYR Z CA 1
ATOM 13547 C C . TYR H 2 94 ? 26.942 31.375 -110.277 1.00 40.21 94 TYR Z C 1
ATOM 13548 O O . TYR H 2 94 ? 26.735 31.877 -111.376 1.00 43.69 94 TYR Z O 1
ATOM 13557 N N . TYR H 2 95 ? 28.137 31.356 -109.692 1.00 44.07 95 TYR Z N 1
ATOM 13558 C CA . TYR H 2 95 ? 29.349 31.857 -110.341 1.00 43.43 95 TYR Z CA 1
ATOM 13559 C C . TYR H 2 95 ? 29.420 33.303 -110.854 1.00 44.85 95 TYR Z C 1
ATOM 13560 O O . TYR H 2 95 ? 29.759 33.555 -112.004 1.00 43.14 95 TYR Z O 1
ATOM 13569 N N . GLY H 2 96 ? 29.073 34.237 -109.974 1.00 43.64 96 GLY Z N 1
ATOM 13570 C CA . GLY H 2 96 ? 29.107 35.664 -110.246 1.00 38.66 96 GLY Z CA 1
ATOM 13571 C C . GLY H 2 96 ? 27.915 36.253 -109.535 1.00 40.07 96 GLY Z C 1
ATOM 13572 O O . GLY H 2 96 ? 27.776 37.455 -109.342 1.00 34.85 96 GLY Z O 1
ATOM 13573 N N . LYS H 2 97 ? 27.069 35.333 -109.111 1.00 40.94 97 LYS Z N 1
ATOM 13574 C CA . LYS H 2 97 ? 25.834 35.592 -108.370 1.00 43.86 97 LYS Z CA 1
ATOM 13575 C C . LYS H 2 97 ? 25.517 34.451 -107.398 1.00 38.24 97 LYS Z C 1
ATOM 13576 O O . LYS H 2 97 ? 25.929 33.305 -107.603 1.00 36.84 97 LYS Z O 1
ATOM 13582 N N . VAL H 2 98 ? 24.793 34.767 -106.330 1.00 38.85 98 VAL Z N 1
ATOM 13583 C CA . VAL H 2 98 ? 24.561 33.793 -105.272 1.00 34.10 98 VAL Z CA 1
ATOM 13584 C C . VAL H 2 98 ? 23.117 33.828 -104.803 1.00 31.19 98 VAL Z C 1
ATOM 13585 O O . VAL H 2 98 ? 22.576 34.897 -104.541 1.00 31.61 98 VAL Z O 1
ATOM 13589 N N . ASP H 2 99 ? 22.486 32.659 -104.727 1.00 30.29 99 ASP Z N 1
ATOM 13590 C CA . ASP H 2 99 ? 21.183 32.543 -104.082 1.00 35.68 99 ASP Z CA 1
ATOM 13591 C C . ASP H 2 99 ? 21.419 32.285 -102.599 1.00 37.01 99 ASP Z C 1
ATOM 13592 O O . ASP H 2 99 ? 22.197 31.395 -102.237 1.00 32.35 99 ASP Z O 1
ATOM 13597 N N . LEU H 2 100 ? 20.761 33.065 -101.747 1.00 33.27 100 LEU Z N 1
ATOM 13598 C CA . LEU H 2 100 ? 20.701 32.775 -100.319 1.00 28.48 100 LEU Z CA 1
ATOM 13599 C C . LEU H 2 100 ? 19.296 32.262 -100.034 1.00 29.83 100 LEU Z C 1
ATOM 13600 O O . LEU H 2 100 ? 18.323 32.993 -100.209 1.00 31.26 100 LEU Z O 1
ATOM 13605 N N . TYR H 2 101 ? 19.171 31.006 -99.614 1.00 28.74 101 TYR Z N 1
ATOM 13606 C CA . TYR H 2 101 ? 17.839 30.452 -99.389 1.00 26.19 101 TYR Z CA 1
ATOM 13607 C C . TYR H 2 101 ? 17.551 30.109 -97.944 1.00 29.16 101 TYR Z C 1
ATOM 13608 O O . TYR H 2 101 ? 18.470 29.818 -97.159 1.00 24.10 101 TYR Z O 1
ATOM 13617 N N . ALA H 2 102 ? 16.258 30.159 -97.620 1.00 30.89 102 ALA Z N 1
ATOM 13618 C CA . ALA H 2 102 ? 15.716 29.664 -96.358 1.00 28.75 102 ALA Z CA 1
ATOM 13619 C C . ALA H 2 102 ? 14.612 28.670 -96.688 1.00 29.62 102 ALA Z C 1
ATOM 13620 O O . ALA H 2 102 ? 13.559 29.056 -97.189 1.00 32.84 102 ALA Z O 1
ATOM 13622 N N . GLY H 2 103 ? 14.859 27.390 -96.432 1.00 31.75 103 GLY Z N 1
ATOM 13623 C CA . GLY H 2 103 ? 13.848 26.362 -96.640 1.00 33.21 103 GLY Z CA 1
ATOM 13624 C C . GLY H 2 103 ? 13.618 25.907 -98.077 1.00 36.96 103 GLY Z C 1
ATOM 13625 O O . GLY H 2 103 ? 12.957 24.888 -98.320 1.00 29.98 103 GLY Z O 1
ATOM 13626 N N . THR H 2 104 ? 14.164 26.644 -99.037 1.00 32.81 104 THR Z N 1
ATOM 13627 C CA . THR H 2 104 ? 13.794 26.435 -100.430 1.00 31.11 104 THR Z CA 1
ATOM 13628 C C . THR H 2 104 ? 14.153 25.036 -100.939 1.00 36.90 104 THR Z C 1
ATOM 13629 O O . THR H 2 104 ? 13.514 24.526 -101.867 1.00 38.02 104 THR Z O 1
ATOM 13633 N N . PHE H 2 105 ? 15.152 24.408 -100.322 1.00 34.64 105 PHE Z N 1
ATOM 13634 C CA . PHE H 2 105 ? 15.530 23.042 -100.689 1.00 34.26 105 PHE Z CA 1
ATOM 13635 C C . PHE H 2 105 ? 15.219 22.069 -99.569 1.00 29.59 105 PHE Z C 1
ATOM 13636 O O . PHE H 2 105 ? 15.746 20.961 -99.509 1.00 31.91 105 PHE Z O 1
ATOM 13644 N N . ASN H 2 106 ? 14.338 22.515 -98.684 1.00 30.61 106 ASN Z N 1
ATOM 13645 C CA . ASN H 2 106 ? 13.766 21.679 -97.645 1.00 29.94 106 ASN Z CA 1
ATOM 13646 C C . ASN H 2 106 ? 12.393 21.189 -98.118 1.00 35.82 106 ASN Z C 1
ATOM 13647 O O . ASN H 2 106 ? 11.426 21.958 -98.146 1.00 34.38 106 ASN Z O 1
ATOM 13652 N N . GLY H 2 107 ? 12.316 19.922 -98.521 1.00 35.37 107 GLY Z N 1
ATOM 13653 C CA . GLY H 2 107 ? 11.074 19.342 -99.009 1.00 38.86 107 GLY Z CA 1
ATOM 13654 C C . GLY H 2 107 ? 9.795 19.832 -98.339 1.00 40.36 107 GLY Z C 1
ATOM 13655 O O . GLY H 2 107 ? 8.858 20.304 -99.006 1.00 36.19 107 GLY Z O 1
ATOM 13656 N N . THR H 2 108 ? 9.754 19.739 -97.014 1.00 37.51 108 THR Z N 1
ATOM 13657 C CA . THR H 2 108 ? 8.527 20.040 -96.288 1.00 31.38 108 THR Z CA 1
ATOM 13658 C C . THR H 2 108 ? 8.244 21.543 -96.186 1.00 34.87 108 THR Z C 1
ATOM 13659 O O . THR H 2 108 ? 7.098 21.976 -96.367 1.00 32.92 108 THR Z O 1
ATOM 13663 N N . LEU H 2 109 ? 9.283 22.337 -95.932 1.00 32.00 109 LEU Z N 1
ATOM 13664 C CA . LEU H 2 109 ? 9.150 23.795 -95.944 1.00 35.12 109 LEU Z CA 1
ATOM 13665 C C . LEU H 2 109 ? 8.783 24.333 -97.328 1.00 36.03 109 LEU Z C 1
ATOM 13666 O O . LEU H 2 109 ? 7.987 25.268 -97.460 1.00 38.78 109 LEU Z O 1
ATOM 13671 N N . LYS H 2 110 ? 9.379 23.754 -98.362 1.00 37.53 110 LYS Z N 1
ATOM 13672 C CA . LYS H 2 110 ? 9.109 24.182 -99.734 1.00 40.88 110 LYS Z CA 1
ATOM 13673 C C . LYS H 2 110 ? 7.641 23.959 -100.088 1.00 39.74 110 LYS Z C 1
ATOM 13674 O O . LYS H 2 110 ? 6.951 24.868 -100.568 1.00 36.50 110 LYS Z O 1
ATOM 13680 N N . ALA H 2 111 ? 7.167 22.746 -99.836 1.00 34.14 111 ALA Z N 1
ATOM 13681 C CA . ALA H 2 111 ? 5.813 22.372 -100.225 1.00 34.36 111 ALA Z CA 1
ATOM 13682 C C . ALA H 2 111 ? 4.773 23.198 -99.491 1.00 35.50 111 ALA Z C 1
ATOM 13683 O O . ALA H 2 111 ? 3.673 23.409 -99.997 1.00 43.99 111 ALA Z O 1
ATOM 13685 N N . ALA H 2 112 ? 5.123 23.663 -98.297 1.00 38.25 112 ALA Z N 1
ATOM 13686 C CA . ALA H 2 112 ? 4.228 24.480 -97.482 1.00 35.51 112 ALA Z CA 1
ATOM 13687 C C . ALA H 2 112 ? 4.365 25.950 -97.840 1.00 35.89 112 ALA Z C 1
ATOM 13688 O O . ALA H 2 112 ? 3.664 26.798 -97.287 1.00 41.58 112 ALA Z O 1
ATOM 13690 N N . GLY H 2 113 ? 5.288 26.252 -98.743 1.00 32.18 113 GLY Z N 1
ATOM 13691 C CA . GLY H 2 113 ? 5.423 27.602 -99.269 1.00 35.54 113 GLY Z CA 1
ATOM 13692 C C . GLY H 2 113 ? 5.945 28.680 -98.325 1.00 35.41 113 GLY Z C 1
ATOM 13693 O O . GLY H 2 113 ? 5.734 29.865 -98.589 1.00 34.26 113 GLY Z O 1
ATOM 13694 N N . VAL H 2 114 ? 6.629 28.288 -97.244 1.00 32.47 114 VAL Z N 1
ATOM 13695 C CA . VAL H 2 114 ? 7.147 29.258 -96.273 1.00 31.12 114 VAL Z CA 1
ATOM 13696 C C . VAL H 2 114 ? 8.632 29.534 -96.456 1.00 33.59 114 VAL Z C 1
ATOM 13697 O O . VAL H 2 114 ? 9.260 30.174 -95.612 1.00 34.24 114 VAL Z O 1
ATOM 13701 N N . ASN H 2 115 ? 9.176 29.040 -97.563 1.00 32.85 115 ASN Z N 1
ATOM 13702 C CA . ASN H 2 115 ? 10.572 29.233 -97.922 1.00 36.92 115 ASN Z CA 1
ATOM 13703 C C . ASN H 2 115 ? 10.735 30.540 -98.672 1.00 34.55 115 ASN Z C 1
ATOM 13704 O O . ASN H 2 115 ? 9.759 31.164 -99.066 1.00 36.34 115 ASN Z O 1
ATOM 13709 N N . TYR H 2 116 ? 11.978 30.934 -98.900 1.00 33.19 116 TYR Z N 1
ATOM 13710 C CA . TYR H 2 116 ? 12.255 32.161 -99.620 1.00 33.04 116 TYR Z CA 1
ATOM 13711 C C . TYR H 2 116 ? 13.714 32.207 -100.052 1.00 34.21 116 TYR Z C 1
ATOM 13712 O O . TYR H 2 116 ? 14.609 31.871 -99.270 1.00 34.73 116 TYR Z O 1
ATOM 13721 N N . THR H 2 117 ? 13.934 32.632 -101.296 1.00 30.03 117 THR Z N 1
ATOM 13722 C CA . THR H 2 117 ? 15.254 32.686 -101.903 1.00 31.28 117 THR Z CA 1
ATOM 13723 C C . THR H 2 117 ? 15.444 34.068 -102.502 1.00 35.33 117 THR Z C 1
ATOM 13724 O O . THR H 2 117 ? 14.526 34.616 -103.101 1.00 41.60 117 THR Z O 1
ATOM 13728 N N . GLU H 2 118 ? 16.627 34.642 -102.336 1.00 34.20 118 GLU Z N 1
ATOM 13729 C CA . GLU H 2 118 ? 16.947 35.891 -103.015 1.00 36.82 118 GLU Z CA 1
ATOM 13730 C C . GLU H 2 118 ? 18.340 35.851 -103.639 1.00 40.58 118 GLU Z C 1
ATOM 13731 O O . GLU H 2 118 ? 19.308 35.346 -103.053 1.00 34.21 118 GLU Z O 1
ATOM 13737 N N . ASN H 2 119 ? 18.427 36.382 -104.848 1.00 44.31 119 ASN Z N 1
ATOM 13738 C CA . ASN H 2 119 ? 19.680 36.376 -105.574 1.00 39.98 119 ASN Z CA 1
ATOM 13739 C C . ASN H 2 119 ? 20.407 37.701 -105.356 1.00 36.47 119 ASN Z C 1
ATOM 13740 O O . ASN H 2 119 ? 19.794 38.768 -105.389 1.00 37.88 119 ASN Z O 1
ATOM 13745 N N . PHE H 2 120 ? 21.709 37.619 -105.106 1.00 34.30 120 PHE Z N 1
ATOM 13746 C CA . PHE H 2 120 ? 22.544 38.800 -104.906 1.00 35.18 120 PHE Z CA 1
ATOM 13747 C C . PHE H 2 120 ? 23.814 38.736 -105.754 1.00 42.41 120 PHE Z C 1
ATOM 13748 O O . PHE H 2 120 ? 24.313 37.652 -106.067 1.00 40.11 120 PHE Z O 1
ATOM 13756 N N . GLU H 2 121 ? 24.325 39.905 -106.133 1.00 44.96 121 GLU Z N 1
ATOM 13757 C CA . GLU H 2 121 ? 25.630 40.010 -106.774 1.00 39.06 121 GLU Z CA 1
ATOM 13758 C C . GLU H 2 121 ? 26.681 39.542 -105.773 1.00 45.19 121 GLU Z C 1
ATOM 13759 O O . GLU H 2 121 ? 26.694 40.000 -104.626 1.00 41.23 121 GLU Z O 1
ATOM 13765 N N . THR H 2 122 ? 27.564 38.642 -106.201 1.00 40.44 122 THR Z N 1
ATOM 13766 C CA . THR H 2 122 ? 28.555 38.046 -105.299 1.00 38.74 122 THR Z CA 1
ATOM 13767 C C . THR H 2 122 ? 29.271 39.029 -104.370 1.00 36.41 122 THR Z C 1
ATOM 13768 O O . THR H 2 122 ? 29.470 38.734 -103.198 1.00 41.92 122 THR Z O 1
ATOM 13772 N N . PRO H 2 123 ? 29.669 40.196 -104.888 1.00 37.65 123 PRO Z N 1
ATOM 13773 C CA . PRO H 2 123 ? 30.355 41.175 -104.034 1.00 39.63 123 PRO Z CA 1
ATOM 13774 C C . PRO H 2 123 ? 29.512 41.730 -102.878 1.00 38.65 123 PRO Z C 1
ATOM 13775 O O . PRO H 2 123 ? 30.077 42.039 -101.828 1.00 43.55 123 PRO Z O 1
ATOM 13779 N N . LEU H 2 124 ? 28.201 41.873 -103.056 1.00 38.31 124 LEU Z N 1
ATOM 13780 C CA . LEU H 2 124 ? 27.361 42.374 -101.965 1.00 40.77 124 LEU Z CA 1
ATOM 13781 C C . LEU H 2 124 ? 27.284 41.321 -100.853 1.00 39.63 124 LEU Z C 1
ATOM 13782 O O . LEU H 2 124 ? 27.568 41.609 -99.697 1.00 35.15 124 LEU Z O 1
ATOM 13787 N N . ILE H 2 125 ? 26.935 40.092 -101.209 1.00 32.92 125 ILE Z N 1
ATOM 13788 C CA . ILE H 2 125 ? 26.815 39.071 -100.200 1.00 35.08 125 ILE Z CA 1
ATOM 13789 C C . ILE H 2 125 ? 28.172 38.812 -99.562 1.00 42.84 125 ILE Z C 1
ATOM 13790 O O . ILE H 2 125 ? 28.279 38.747 -98.332 1.00 41.47 125 ILE Z O 1
ATOM 13795 N N . MET H 2 126 ? 29.216 38.698 -100.377 1.00 40.65 126 MET Z N 1
ATOM 13796 C CA . MET H 2 126 ? 30.551 38.536 -99.814 1.00 39.49 126 MET Z CA 1
ATOM 13797 C C . MET H 2 126 ? 30.809 39.618 -98.762 1.00 42.25 126 MET Z C 1
ATOM 13798 O O . MET H 2 126 ? 31.080 39.315 -97.593 1.00 40.56 126 MET Z O 1
ATOM 13803 N N . ALA H 2 127 ? 30.708 40.879 -99.168 1.00 38.63 127 ALA Z N 1
ATOM 13804 C CA . ALA H 2 127 ? 30.956 41.983 -98.238 1.00 42.58 127 ALA Z CA 1
ATOM 13805 C C . ALA H 2 127 ? 30.152 41.809 -96.957 1.00 37.53 127 ALA Z C 1
ATOM 13806 O O . ALA H 2 127 ? 30.674 42.021 -95.870 1.00 36.67 127 ALA Z O 1
ATOM 13808 N N . THR H 2 128 ? 28.884 41.426 -97.096 1.00 36.50 128 THR Z N 1
ATOM 13809 C CA . THR H 2 128 ? 28.005 41.252 -95.948 1.00 35.62 128 THR Z CA 1
ATOM 13810 C C . THR H 2 128 ? 28.434 40.112 -95.011 1.00 36.95 128 THR Z C 1
ATOM 13811 O O . THR H 2 128 ? 28.581 40.308 -93.802 1.00 33.79 128 THR Z O 1
ATOM 13815 N N . PHE H 2 129 ? 28.633 38.921 -95.562 1.00 35.49 129 PHE Z N 1
ATOM 13816 C CA . PHE H 2 129 ? 29.065 37.812 -94.730 1.00 30.23 129 PHE Z CA 1
ATOM 13817 C C . PHE H 2 129 ? 30.338 38.221 -94.014 1.00 31.15 129 PHE Z C 1
ATOM 13818 O O . PHE H 2 129 ? 30.512 37.938 -92.828 1.00 34.73 129 PHE Z O 1
ATOM 13826 N N . LYS H 2 130 ? 31.223 38.912 -94.719 1.00 36.80 130 LYS Z N 1
ATOM 13827 C CA . LYS H 2 130 ? 32.490 39.331 -94.115 1.00 31.29 130 LYS Z CA 1
ATOM 13828 C C . LYS H 2 130 ? 32.276 40.316 -92.967 1.00 33.69 130 LYS Z C 1
ATOM 13829 O O . LYS H 2 130 ? 32.996 40.276 -91.974 1.00 38.00 130 LYS Z O 1
ATOM 13835 N N . ALA H 2 131 ? 31.276 41.182 -93.084 1.00 28.28 131 ALA Z N 1
ATOM 13836 C CA . ALA H 2 131 ? 31.002 42.118 -92.008 1.00 32.30 131 ALA Z CA 1
ATOM 13837 C C . ALA H 2 131 ? 30.346 41.382 -90.832 1.00 38.24 131 ALA Z C 1
ATOM 13838 O O . ALA H 2 131 ? 30.545 41.738 -89.671 1.00 36.67 131 ALA Z O 1
ATOM 13840 N N . ILE H 2 132 ? 29.570 40.349 -91.140 1.00 33.30 132 ILE Z N 1
ATOM 13841 C CA . ILE H 2 132 ? 28.970 39.543 -90.094 1.00 32.22 132 ILE Z CA 1
ATOM 13842 C C . ILE H 2 132 ? 30.050 38.780 -89.328 1.00 32.17 132 ILE Z C 1
ATOM 13843 O O . ILE H 2 132 ? 30.089 38.838 -88.099 1.00 32.34 132 ILE Z O 1
ATOM 13848 N N . LEU H 2 133 ? 30.939 38.089 -90.035 1.00 29.93 133 LEU Z N 1
ATOM 13849 C CA . LEU H 2 133 ? 32.047 37.416 -89.358 1.00 33.94 133 LEU Z CA 1
ATOM 13850 C C . LEU H 2 133 ? 32.748 38.385 -88.401 1.00 38.32 133 LEU Z C 1
ATOM 13851 O O . LEU H 2 133 ? 32.998 38.068 -87.231 1.00 34.20 133 LEU Z O 1
ATOM 13856 N N . ARG H 2 134 ? 33.060 39.572 -88.913 1.00 34.16 134 ARG Z N 1
ATOM 13857 C CA . ARG H 2 134 ? 33.817 40.554 -88.154 1.00 35.55 134 ARG Z CA 1
ATOM 13858 C C . ARG H 2 134 ? 33.077 40.926 -86.878 1.00 32.35 134 ARG Z C 1
ATOM 13859 O O . ARG H 2 134 ? 33.672 41.008 -85.811 1.00 32.47 134 ARG Z O 1
ATOM 13867 N N . ASP H 2 135 ? 31.772 41.151 -86.993 1.00 32.37 135 ASP Z N 1
ATOM 13868 C CA . ASP H 2 135 ? 30.997 41.582 -85.842 1.00 37.82 135 ASP Z CA 1
ATOM 13869 C C . ASP H 2 135 ? 30.666 40.470 -84.838 1.00 35.78 135 ASP Z C 1
ATOM 13870 O O . ASP H 2 135 ? 30.655 40.705 -83.635 1.00 34.51 135 ASP Z O 1
ATOM 13875 N N . TRP H 2 136 ? 30.394 39.270 -85.333 1.00 32.13 136 TRP Z N 1
ATOM 13876 C CA . TRP H 2 136 ? 29.917 38.193 -84.483 1.00 29.12 136 TRP Z CA 1
ATOM 13877 C C . TRP H 2 136 ? 31.011 37.307 -83.877 1.00 31.39 136 TRP Z C 1
ATOM 13878 O O . TRP H 2 136 ? 30.737 36.523 -82.975 1.00 33.47 136 TRP Z O 1
ATOM 13889 N N . THR H 2 137 ? 32.240 37.426 -84.361 1.00 29.65 137 THR Z N 1
ATOM 13890 C CA . THR H 2 137 ? 33.323 36.607 -83.831 1.00 35.87 137 THR Z CA 1
ATOM 13891 C C . THR H 2 137 ? 34.075 37.286 -82.678 1.00 36.25 137 THR Z C 1
ATOM 13892 O O . THR H 2 137 ? 34.826 38.235 -82.894 1.00 35.16 137 THR Z O 1
ATOM 13896 N N . ASN H 2 138 ? 33.873 36.785 -81.462 1.00 36.21 138 ASN Z N 1
ATOM 13897 C CA . ASN H 2 138 ? 34.547 37.319 -80.284 1.00 30.99 138 ASN Z CA 1
ATOM 13898 C C . ASN H 2 138 ? 36.026 36.925 -80.219 1.00 31.78 138 ASN Z C 1
ATOM 13899 O O . ASN H 2 138 ? 36.459 36.013 -80.919 1.00 32.15 138 ASN Z O 1
ATOM 13904 N N . ALA H 2 139 ? 36.797 37.630 -79.393 1.00 31.64 139 ALA Z N 1
ATOM 13905 C CA . ALA H 2 139 ? 38.227 37.364 -79.228 1.00 34.43 139 ALA Z CA 1
ATOM 13906 C C . ALA H 2 139 ? 38.474 35.904 -78.889 1.00 35.12 139 ALA Z C 1
ATOM 13907 O O . ALA H 2 139 ? 39.494 35.311 -79.255 1.00 33.11 139 ALA Z O 1
ATOM 13909 N N . THR H 2 140 ? 37.505 35.354 -78.172 1.00 29.46 140 THR Z N 1
ATOM 13910 C CA . THR H 2 140 ? 37.529 34.007 -77.641 1.00 31.64 140 THR Z CA 1
ATOM 13911 C C . THR H 2 140 ? 37.489 32.882 -78.683 1.00 34.13 140 THR Z C 1
ATOM 13912 O O . THR H 2 140 ? 37.924 31.758 -78.397 1.00 35.21 140 THR Z O 1
ATOM 13916 N N . PHE H 2 141 ? 36.987 33.182 -79.884 1.00 27.25 141 PHE Z N 1
ATOM 13917 C CA . PHE H 2 141 ? 36.543 32.148 -80.832 1.00 28.65 141 PHE Z CA 1
ATOM 13918 C C . PHE H 2 141 ? 37.172 32.213 -82.221 1.00 30.07 141 PHE Z C 1
ATOM 13919 O O . PHE H 2 141 ? 37.112 33.247 -82.880 1.00 30.72 141 PHE Z O 1
ATOM 13927 N N . ASP H 2 142 ? 37.736 31.094 -82.669 1.00 30.28 142 ASP Z N 1
ATOM 13928 C CA . ASP H 2 142 ? 38.332 30.994 -83.999 1.00 25.72 142 ASP Z CA 1
ATOM 13929 C C . ASP H 2 142 ? 37.465 30.117 -84.904 1.00 27.68 142 ASP Z C 1
ATOM 13930 O O . ASP H 2 142 ? 37.536 28.888 -84.840 1.00 27.95 142 ASP Z O 1
ATOM 13935 N N . PRO H 2 143 ? 36.660 30.739 -85.775 1.00 26.22 143 PRO Z N 1
ATOM 13936 C CA . PRO H 2 143 ? 35.687 29.982 -86.576 1.00 29.21 143 PRO Z CA 1
ATOM 13937 C C . PRO H 2 143 ? 36.319 29.004 -87.567 1.00 26.48 143 PRO Z C 1
ATOM 13938 O O . PRO H 2 143 ? 35.604 28.244 -88.201 1.00 28.03 143 PRO Z O 1
ATOM 13942 N N . PHE H 2 144 ? 37.640 29.003 -87.673 1.00 25.92 144 PHE Z N 1
ATOM 13943 C CA . PHE H 2 144 ? 38.331 28.223 -88.695 1.00 28.37 144 PHE Z CA 1
ATOM 13944 C C . PHE H 2 144 ? 39.001 26.998 -88.073 1.00 27.76 144 PHE Z C 1
ATOM 13945 O O . PHE H 2 144 ? 39.654 26.202 -88.757 1.00 23.78 144 PHE Z O 1
ATOM 13953 N N . ALA H 2 145 ? 38.823 26.858 -86.764 1.00 22.98 145 ALA Z N 1
ATOM 13954 C CA . ALA H 2 145 ? 39.535 25.849 -86.007 1.00 26.19 145 ALA Z CA 1
ATOM 13955 C C . ALA H 2 145 ? 38.617 24.771 -85.475 1.00 24.73 145 ALA Z C 1
ATOM 13956 O O . ALA H 2 145 ? 37.414 24.973 -85.344 1.00 22.72 145 ALA Z O 1
ATOM 13958 N N . ALA H 2 146 ? 39.209 23.629 -85.153 1.00 20.51 146 ALA Z N 1
ATOM 13959 C CA . ALA H 2 146 ? 38.498 22.569 -84.465 1.00 24.71 146 ALA Z CA 1
ATOM 13960 C C . ALA H 2 146 ? 38.091 23.028 -83.053 1.00 24.66 146 ALA Z C 1
ATOM 13961 O O . ALA H 2 146 ? 38.680 23.953 -82.484 1.00 23.28 146 ALA Z O 1
ATOM 13963 N N . PRO H 2 147 ? 37.062 22.392 -82.498 1.00 23.17 147 PRO Z N 1
ATOM 13964 C CA . PRO H 2 147 ? 36.529 22.758 -81.183 1.00 22.92 147 PRO Z CA 1
ATOM 13965 C C . PRO H 2 147 ? 37.590 22.725 -80.089 1.00 28.37 147 PRO Z C 1
ATOM 13966 O O . PRO H 2 147 ? 37.663 23.655 -79.283 1.00 26.42 147 PRO Z O 1
ATOM 13970 N N A GLU H 2 148 ? 38.392 21.662 -80.052 0.55 26.24 148 GLU Z N 1
ATOM 13971 N N B GLU H 2 148 ? 38.417 21.682 -80.089 0.45 26.24 148 GLU Z N 1
ATOM 13972 C CA A GLU H 2 148 ? 39.453 21.546 -79.057 0.55 24.79 148 GLU Z CA 1
ATOM 13973 C CA B GLU H 2 148 ? 39.472 21.517 -79.094 0.45 24.81 148 GLU Z CA 1
ATOM 13974 C C A GLU H 2 148 ? 40.401 22.757 -79.085 0.55 26.73 148 GLU Z C 1
ATOM 13975 C C B GLU H 2 148 ? 40.620 22.526 -79.225 0.45 26.68 148 GLU Z C 1
ATOM 13976 O O A GLU H 2 148 ? 40.941 23.149 -78.046 0.55 29.06 148 GLU Z O 1
ATOM 13977 O O B GLU H 2 148 ? 41.527 22.542 -78.395 0.45 29.08 148 GLU Z O 1
ATOM 13988 N N . GLU H 2 149 ? 40.584 23.355 -80.263 1.00 25.37 149 GLU Z N 1
ATOM 13989 C CA . GLU H 2 149 ? 41.622 24.369 -80.478 1.00 24.70 149 GLU Z CA 1
ATOM 13990 C C . GLU H 2 149 ? 41.191 25.799 -80.142 1.00 28.36 149 GLU Z C 1
ATOM 13991 O O . GLU H 2 149 ? 41.973 26.730 -80.331 1.00 29.62 149 GLU Z O 1
ATOM 13997 N N . THR H 2 150 ? 39.959 26.001 -79.695 1.00 23.40 150 THR Z N 1
ATOM 13998 C CA . THR H 2 150 ? 39.500 27.376 -79.506 1.00 26.54 150 THR Z CA 1
ATOM 13999 C C . THR H 2 150 ? 38.475 27.521 -78.376 1.00 26.19 150 THR Z C 1
ATOM 14000 O O . THR H 2 150 ? 38.039 26.531 -77.799 1.00 27.73 150 THR Z O 1
ATOM 14004 N N . GLY H 2 151 ? 38.108 28.760 -78.058 1.00 27.06 151 GLY Z N 1
ATOM 14005 C CA . GLY H 2 151 ? 37.145 29.022 -77.002 1.00 28.84 151 GLY Z CA 1
ATOM 14006 C C . GLY H 2 151 ? 35.703 28.999 -77.501 1.00 30.23 151 GLY Z C 1
ATOM 14007 O O . GLY H 2 151 ? 35.356 28.228 -78.398 1.00 28.88 151 GLY Z O 1
ATOM 14008 N N . SER H 2 152 ? 34.861 29.849 -76.918 1.00 31.16 152 SER Z N 1
ATOM 14009 C CA . SER H 2 152 ? 33.431 29.824 -77.207 1.00 30.85 152 SER Z CA 1
ATOM 14010 C C . SER H 2 152 ? 32.997 30.960 -78.122 1.00 27.65 152 SER Z C 1
ATOM 14011 O O . SER H 2 152 ? 33.637 31.999 -78.192 1.00 24.57 152 SER Z O 1
ATOM 14014 N N . ALA H 2 153 ? 31.891 30.750 -78.816 1.00 27.42 153 ALA Z N 1
ATOM 14015 C CA . ALA H 2 153 ? 31.307 31.807 -79.621 1.00 30.81 153 ALA Z CA 1
ATOM 14016 C C . ALA H 2 153 ? 30.136 32.425 -78.882 1.00 24.27 153 ALA Z C 1
ATOM 14017 O O . ALA H 2 153 ? 29.489 33.340 -79.382 1.00 28.17 153 ALA Z O 1
ATOM 14019 N N . PHE H 2 154 ? 29.854 31.915 -77.691 1.00 21.29 154 PHE Z N 1
ATOM 14020 C CA . PHE H 2 154 ? 28.657 32.326 -76.969 1.00 27.47 154 PHE Z CA 1
ATOM 14021 C C . PHE H 2 154 ? 28.917 33.535 -76.088 1.00 27.43 154 PHE Z C 1
ATOM 14022 O O . PHE H 2 154 ? 30.058 33.893 -75.822 1.00 30.36 154 PHE Z O 1
ATOM 14030 N N . GLY H 2 155 ? 27.851 34.170 -75.635 1.00 28.16 155 GLY Z N 1
ATOM 14031 C CA . GLY H 2 155 ? 28.004 35.331 -74.790 1.00 28.38 155 GLY Z CA 1
ATOM 14032 C C . GLY H 2 155 ? 27.727 36.588 -75.574 1.00 34.40 155 GLY Z C 1
ATOM 14033 O O . GLY H 2 155 ? 27.281 36.529 -76.728 1.00 26.95 155 GLY Z O 1
ATOM 14034 N N . ARG H 2 156 ? 27.989 37.725 -74.938 1.00 34.58 156 ARG Z N 1
ATOM 14035 C CA . ARG H 2 156 ? 27.734 39.021 -75.538 1.00 32.66 156 ARG Z CA 1
ATOM 14036 C C . ARG H 2 156 ? 28.976 39.486 -76.275 1.00 31.93 156 ARG Z C 1
ATOM 14037 O O . ARG H 2 156 ? 30.059 38.922 -76.100 1.00 30.93 156 ARG Z O 1
ATOM 14045 N N . LYS H 2 157 ? 28.821 40.507 -77.109 1.00 27.15 157 LYS Z N 1
ATOM 14046 C CA . LYS H 2 157 ? 29.959 41.003 -77.868 1.00 31.97 157 LYS Z CA 1
ATOM 14047 C C . LYS H 2 157 ? 31.146 41.244 -76.960 1.00 34.03 157 LYS Z C 1
ATOM 14048 O O . LYS H 2 157 ? 31.033 41.935 -75.941 1.00 29.97 157 LYS Z O 1
ATOM 14054 N N . ASN H 2 158 ? 32.286 40.694 -77.350 1.00 32.88 158 ASN Z N 1
ATOM 14055 C CA . ASN H 2 158 ? 33.506 40.864 -76.589 1.00 31.21 158 ASN Z CA 1
ATOM 14056 C C . ASN H 2 158 ? 34.748 40.817 -77.463 1.00 36.94 158 ASN Z C 1
ATOM 14057 O O . ASN H 2 158 ? 35.379 39.771 -77.600 1.00 39.45 158 ASN Z O 1
ATOM 14062 N N . GLY H 2 159 ? 35.107 41.954 -78.047 1.00 32.87 159 GLY Z N 1
ATOM 14063 C CA . GLY H 2 159 ? 36.322 42.034 -78.830 1.00 35.31 159 GLY Z CA 1
ATOM 14064 C C . GLY H 2 159 ? 36.117 41.456 -80.211 1.00 39.68 159 GLY Z C 1
ATOM 14065 O O . GLY H 2 159 ? 34.986 41.181 -80.606 1.00 39.66 159 GLY Z O 1
ATOM 14066 N N . GLU H 2 160 ? 37.210 41.294 -80.952 1.00 36.07 160 GLU Z N 1
ATOM 14067 C CA . GLU H 2 160 ? 37.154 40.726 -82.293 1.00 37.35 160 GLU Z CA 1
ATOM 14068 C C . GLU H 2 160 ? 38.267 39.706 -82.447 1.00 35.67 160 GLU Z C 1
ATOM 14069 O O . GLU H 2 160 ? 39.077 39.531 -81.540 1.00 38.85 160 GLU Z O 1
ATOM 14075 N N . ASN H 2 161 ? 38.318 39.046 -83.599 1.00 32.38 161 ASN Z N 1
ATOM 14076 C CA . ASN H 2 161 ? 39.408 38.129 -83.882 1.00 31.72 161 ASN Z CA 1
ATOM 14077 C C . ASN H 2 161 ? 39.835 38.246 -85.335 1.00 34.83 161 ASN Z C 1
ATOM 14078 O O . ASN H 2 161 ? 39.816 37.279 -86.093 1.00 34.32 161 ASN Z O 1
ATOM 14083 N N . LEU H 2 162 ? 40.221 39.454 -85.715 1.00 40.92 162 LEU Z N 1
ATOM 14084 C CA . LEU H 2 162 ? 40.574 39.743 -87.092 1.00 43.16 162 LEU Z CA 1
ATOM 14085 C C . LEU H 2 162 ? 41.653 38.817 -87.639 1.00 39.20 162 LEU Z C 1
ATOM 14086 O O . LEU H 2 162 ? 41.548 38.340 -88.764 1.00 35.96 162 LEU Z O 1
ATOM 14091 N N . GLU H 2 163 ? 42.687 38.558 -86.852 1.00 42.10 163 GLU Z N 1
ATOM 14092 C CA . GLU H 2 163 ? 43.763 37.693 -87.331 1.00 44.58 163 GLU Z CA 1
ATOM 14093 C C . GLU H 2 163 ? 43.237 36.310 -87.697 1.00 37.75 163 GLU Z C 1
ATOM 14094 O O . GLU H 2 163 ? 43.843 35.594 -88.487 1.00 44.77 163 GLU Z O 1
ATOM 14100 N N . CYS H 2 164 ? 42.095 35.936 -87.136 1.00 41.55 164 CYS Z N 1
ATOM 14101 C CA . CYS H 2 164 ? 41.547 34.609 -87.407 1.00 41.59 164 CYS Z CA 1
ATOM 14102 C C . CYS H 2 164 ? 40.596 34.571 -88.591 1.00 34.93 164 CYS Z C 1
ATOM 14103 O O . CYS H 2 164 ? 40.517 33.562 -89.270 1.00 39.29 164 CYS Z O 1
ATOM 14106 N N . ILE H 2 165 ? 39.892 35.666 -88.845 1.00 36.45 165 ILE Z N 1
ATOM 14107 C CA . ILE H 2 165 ? 38.870 35.669 -89.889 1.00 35.62 165 ILE Z CA 1
ATOM 14108 C C . ILE H 2 165 ? 39.299 36.387 -91.159 1.00 40.39 165 ILE Z C 1
ATOM 14109 O O . ILE H 2 165 ? 38.681 36.204 -92.204 1.00 41.42 165 ILE Z O 1
ATOM 14114 N N . GLU H 2 166 ? 40.340 37.211 -91.062 1.00 39.74 166 GLU Z N 1
ATOM 14115 C CA . GLU H 2 166 ? 40.935 37.853 -92.240 1.00 42.73 166 GLU Z CA 1
ATOM 14116 C C . GLU H 2 166 ? 42.314 37.269 -92.520 1.00 47.81 166 GLU Z C 1
ATOM 14117 O O . GLU H 2 166 ? 43.199 37.960 -93.015 1.00 50.48 166 GLU Z O 1
ATOM 14123 N N . ARG H 2 167 ? 42.511 36.008 -92.167 1.00 48.41 167 ARG Z N 1
ATOM 14124 C CA . ARG H 2 167 ? 43.708 35.317 -92.591 1.00 47.43 167 ARG Z CA 1
ATOM 14125 C C . ARG H 2 167 ? 43.822 35.582 -94.074 1.00 57.82 167 ARG Z C 1
ATOM 14126 O O . ARG H 2 167 ? 42.861 35.365 -94.815 1.00 63.66 167 ARG Z O 1
ATOM 14134 N N . PHE H 2 168 ? 44.967 36.077 -94.519 1.00 57.31 168 PHE Z N 1
ATOM 14135 C CA . PHE H 2 168 ? 45.221 36.116 -95.949 1.00 62.76 168 PHE Z CA 1
ATOM 14136 C C . PHE H 2 168 ? 46.520 35.410 -96.288 1.00 65.35 168 PHE Z C 1
ATOM 14137 O O . PHE H 2 168 ? 47.501 35.487 -95.547 1.00 62.78 168 PHE Z O 1
ATOM 14145 N N . ARG H 2 169 ? 46.501 34.701 -97.409 1.00 66.52 169 ARG Z N 1
ATOM 14146 C CA . ARG H 2 169 ? 47.697 34.090 -97.958 1.00 66.85 169 ARG Z CA 1
ATOM 14147 C C . ARG H 2 169 ? 47.724 34.419 -99.444 1.00 66.98 169 ARG Z C 1
ATOM 14148 O O . ARG H 2 169 ? 46.692 34.744 -100.039 1.00 70.37 169 ARG Z O 1
ATOM 14156 N N . ILE H 2 170 ? 48.909 34.350 -100.039 1.00 65.00 170 ILE Z N 1
ATOM 14157 C CA . ILE H 2 170 ? 49.050 34.533 -101.473 1.00 49.51 170 ILE Z CA 1
ATOM 14158 C C . ILE H 2 170 ? 48.535 33.281 -102.171 1.00 46.63 170 ILE Z C 1
ATOM 14159 O O . ILE H 2 170 ? 48.902 32.168 -101.808 1.00 42.49 170 ILE Z O 1
ATOM 14164 N N . ALA H 2 171 ? 47.672 33.472 -103.163 1.00 46.96 171 ALA Z N 1
ATOM 14165 C CA . ALA H 2 171 ? 47.136 32.365 -103.939 1.00 40.43 171 ALA Z CA 1
ATOM 14166 C C . ALA H 2 171 ? 48.241 31.687 -104.736 1.00 40.45 171 ALA Z C 1
ATOM 14167 O O . ALA H 2 171 ? 49.082 32.359 -105.341 1.00 43.14 171 ALA Z O 1
ATOM 14169 N N . THR H 2 172 ? 48.230 30.357 -104.724 1.00 35.86 172 THR Z N 1
ATOM 14170 C CA . THR H 2 172 ? 49.151 29.542 -105.514 1.00 31.21 172 THR Z CA 1
ATOM 14171 C C . THR H 2 172 ? 48.873 29.717 -106.993 1.00 31.16 172 THR Z C 1
ATOM 14172 O O . THR H 2 172 ? 47.718 29.756 -107.404 1.00 34.88 172 THR Z O 1
ATOM 14176 N N . LYS H 2 173 ? 49.929 29.843 -107.794 1.00 37.25 173 LYS Z N 1
ATOM 14177 C CA . LYS H 2 173 ? 49.791 30.058 -109.236 1.00 32.79 173 LYS Z CA 1
ATOM 14178 C C . LYS H 2 173 ? 50.286 28.851 -109.974 1.00 34.15 173 LYS Z C 1
ATOM 14179 O O . LYS H 2 173 ? 49.764 28.481 -111.034 1.00 39.44 173 LYS Z O 1
ATOM 14185 N N . ARG H 2 174 ? 51.316 28.242 -109.414 1.00 26.59 174 ARG Z N 1
ATOM 14186 C CA . ARG H 2 174 ? 51.921 27.088 -110.040 1.00 30.92 174 ARG Z CA 1
ATOM 14187 C C . ARG H 2 174 ? 52.189 26.017 -108.981 1.00 35.05 174 ARG Z C 1
ATOM 14188 O O . ARG H 2 174 ? 51.662 24.893 -109.047 1.00 31.17 174 ARG Z O 1
ATOM 14196 N N . MET H 2 175 ? 53.001 26.378 -107.994 1.00 30.46 175 MET Z N 1
ATOM 14197 C CA . MET H 2 175 ? 53.302 25.479 -106.901 1.00 28.64 175 MET Z CA 1
ATOM 14198 C C . MET H 2 175 ? 53.851 26.315 -105.766 1.00 31.50 175 MET Z C 1
ATOM 14199 O O . MET H 2 175 ? 54.419 27.374 -105.991 1.00 34.47 175 MET Z O 1
ATOM 14204 N N . PRO H 2 176 ? 53.648 25.876 -104.525 1.00 35.09 176 PRO Z N 1
ATOM 14205 C CA . PRO H 2 176 ? 54.182 26.732 -103.460 1.00 33.88 176 PRO Z CA 1
ATOM 14206 C C . PRO H 2 176 ? 55.703 26.580 -103.328 1.00 32.58 176 PRO Z C 1
ATOM 14207 O O . PRO H 2 176 ? 56.262 25.521 -103.635 1.00 29.93 176 PRO Z O 1
ATOM 14211 N N . GLY H 2 177 ? 56.361 27.652 -102.900 1.00 36.00 177 GLY Z N 1
ATOM 14212 C CA . GLY H 2 177 ? 57.799 27.633 -102.705 1.00 37.35 177 GLY Z CA 1
ATOM 14213 C C . GLY H 2 177 ? 58.556 28.162 -103.904 1.00 41.81 177 GLY Z C 1
ATOM 14214 O O . GLY H 2 177 ? 59.780 28.282 -103.876 1.00 45.87 177 GLY Z O 1
ATOM 14215 N N . LEU H 2 178 ? 57.823 28.467 -104.966 1.00 39.10 178 LEU Z N 1
ATOM 14216 C CA . LEU H 2 178 ? 58.421 29.016 -106.166 1.00 42.47 178 LEU Z CA 1
ATOM 14217 C C . LEU H 2 178 ? 58.542 30.512 -106.030 1.00 45.58 178 LEU Z C 1
ATOM 14218 O O . LEU H 2 178 ? 57.908 31.127 -105.175 1.00 42.92 178 LEU Z O 1
ATOM 14223 N N . GLN H 2 179 ? 59.358 31.091 -106.900 1.00 49.91 179 GLN Z N 1
ATOM 14224 C CA . GLN H 2 179 ? 59.582 32.513 -106.892 1.00 53.23 179 GLN Z CA 1
ATOM 14225 C C . GLN H 2 179 ? 58.269 33.193 -107.200 1.00 49.36 179 GLN Z C 1
ATOM 14226 O O . GLN H 2 179 ? 57.630 32.891 -108.215 1.00 46.32 179 GLN Z O 1
ATOM 14232 N N . ASP H 2 180 ? 57.869 34.086 -106.298 1.00 47.03 180 ASP Z N 1
ATOM 14233 C CA . ASP H 2 180 ? 56.712 34.952 -106.495 1.00 56.22 180 ASP Z CA 1
ATOM 14234 C C . ASP H 2 180 ? 55.392 34.205 -106.362 1.00 54.76 180 ASP Z C 1
ATOM 14235 O O . ASP H 2 180 ? 54.320 34.775 -106.579 1.00 48.15 180 ASP Z O 1
ATOM 14240 N N . ASP H 2 181 ? 55.479 32.929 -106.001 1.00 51.76 181 ASP Z N 1
ATOM 14241 C CA . ASP H 2 181 ? 54.291 32.103 -105.805 1.00 50.11 181 ASP Z CA 1
ATOM 14242 C C . ASP H 2 181 ? 53.868 32.140 -104.331 1.00 44.11 181 ASP Z C 1
ATOM 14243 O O . ASP H 2 181 ? 54.340 32.982 -103.562 1.00 42.39 181 ASP Z O 1
ATOM 14248 N N . SER H 2 182 ? 52.974 31.233 -103.951 1.00 40.22 182 SER Z N 1
ATOM 14249 C CA . SER H 2 182 ? 52.560 31.079 -102.558 1.00 40.73 182 SER Z CA 1
ATOM 14250 C C . SER H 2 182 ? 53.710 30.524 -101.701 1.00 36.76 182 SER Z C 1
ATOM 14251 O O . SER H 2 182 ? 54.483 29.663 -102.149 1.00 35.03 182 SER Z O 1
ATOM 14254 N N . PRO H 2 183 ? 53.809 30.998 -100.456 1.00 30.46 183 PRO Z N 1
ATOM 14255 C CA . PRO H 2 183 ? 54.900 30.631 -99.541 1.00 28.03 183 PRO Z CA 1
ATOM 14256 C C . PRO H 2 183 ? 54.770 29.228 -98.959 1.00 30.17 183 PRO Z C 1
ATOM 14257 O O . PRO H 2 183 ? 53.660 28.711 -98.854 1.00 34.82 183 PRO Z O 1
ATOM 14261 N N . LEU H 2 184 ? 55.888 28.630 -98.564 1.00 30.99 184 LEU Z N 1
ATOM 14262 C CA . LEU H 2 184 ? 55.848 27.457 -97.694 1.00 31.76 184 LEU Z CA 1
ATOM 14263 C C . LEU H 2 184 ? 55.443 27.887 -96.280 1.00 31.50 184 LEU Z C 1
ATOM 14264 O O . LEU H 2 184 ? 54.980 29.012 -96.087 1.00 34.06 184 LEU Z O 1
ATOM 14269 N N . ARG H 2 185 ? 55.615 27.008 -95.291 1.00 39.02 185 ARG Z N 1
ATOM 14270 C CA . ARG H 2 185 ? 55.080 27.277 -93.946 1.00 45.07 185 ARG Z CA 1
ATOM 14271 C C . ARG H 2 185 ? 56.053 27.142 -92.766 1.00 40.73 185 ARG Z C 1
ATOM 14272 O O . ARG H 2 185 ? 55.622 26.874 -91.638 1.00 40.88 185 ARG Z O 1
ATOM 14280 N N . ASN H 2 186 ? 57.345 27.349 -93.008 1.00 41.17 186 ASN Z N 1
ATOM 14281 C CA . ASN H 2 186 ? 58.350 27.176 -91.956 1.00 44.33 186 ASN Z CA 1
ATOM 14282 C C . ASN H 2 186 ? 58.207 28.179 -90.798 1.00 41.81 186 ASN Z C 1
ATOM 14283 O O . ASN H 2 186 ? 58.748 27.979 -89.712 1.00 41.83 186 ASN Z O 1
ATOM 14288 N N . ASP H 2 187 ? 57.455 29.244 -91.037 1.00 40.09 187 ASP Z N 1
ATOM 14289 C CA . ASP H 2 187 ? 57.102 30.208 -89.994 1.00 44.78 187 ASP Z CA 1
ATOM 14290 C C . ASP H 2 187 ? 55.855 29.837 -89.163 1.00 42.69 187 ASP Z C 1
ATOM 14291 O O . ASP H 2 187 ? 55.473 30.581 -88.262 1.00 44.38 187 ASP Z O 1
ATOM 14296 N N . LEU H 2 188 ? 55.200 28.721 -89.476 1.00 44.12 188 LEU Z N 1
ATOM 14297 C CA . LEU H 2 188 ? 54.017 28.296 -88.710 1.00 40.54 188 LEU Z CA 1
ATOM 14298 C C . LEU H 2 188 ? 54.307 27.069 -87.854 1.00 35.72 188 LEU Z C 1
ATOM 14299 O O . LEU H 2 188 ? 55.033 26.161 -88.278 1.00 32.55 188 LEU Z O 1
ATOM 14304 N N . PRO H 2 189 ? 53.743 27.044 -86.639 1.00 30.49 189 PRO Z N 1
ATOM 14305 C CA . PRO H 2 189 ? 53.910 25.907 -85.733 1.00 31.45 189 PRO Z CA 1
ATOM 14306 C C . PRO H 2 189 ? 53.249 24.642 -86.267 1.00 31.34 189 PRO Z C 1
ATOM 14307 O O . PRO H 2 189 ? 52.181 24.704 -86.867 1.00 31.22 189 PRO Z O 1
ATOM 14311 N N . VAL H 2 190 ? 53.905 23.509 -86.055 1.00 29.23 190 VAL Z N 1
ATOM 14312 C CA . VAL H 2 190 ? 53.338 22.204 -86.356 1.00 28.73 190 VAL Z CA 1
ATOM 14313 C C . VAL H 2 190 ? 52.139 21.941 -85.445 1.00 31.90 190 VAL Z C 1
ATOM 14314 O O . VAL H 2 190 ? 52.210 22.170 -84.236 1.00 28.49 190 VAL Z O 1
ATOM 14318 N N . ASN H 2 191 ? 51.031 21.476 -86.024 1.00 29.90 191 ASN Z N 1
ATOM 14319 C CA . ASN H 2 191 ? 49.806 21.231 -85.254 1.00 28.45 191 ASN Z CA 1
ATOM 14320 C C . ASN H 2 191 ? 49.919 20.055 -84.268 1.00 27.81 191 ASN Z C 1
ATOM 14321 O O . ASN H 2 191 ? 50.531 19.014 -84.571 1.00 25.90 191 ASN Z O 1
ATOM 14326 N N . ARG H 2 192 ? 49.323 20.209 -83.089 1.00 23.39 192 ARG Z N 1
ATOM 14327 C CA . ARG H 2 192 ? 49.435 19.165 -82.063 1.00 29.29 192 ARG Z CA 1
ATOM 14328 C C . ARG H 2 192 ? 49.043 17.768 -82.558 1.00 27.06 192 ARG Z C 1
ATOM 14329 O O . ARG H 2 192 ? 49.645 16.772 -82.159 1.00 30.14 192 ARG Z O 1
ATOM 14337 N N . GLN H 2 193 ? 48.054 17.682 -83.438 1.00 27.20 193 GLN Z N 1
ATOM 14338 C CA . GLN H 2 193 ? 47.628 16.365 -83.909 1.00 25.44 193 GLN Z CA 1
ATOM 14339 C C . GLN H 2 193 ? 48.428 15.875 -85.098 1.00 23.12 193 GLN Z C 1
ATOM 14340 O O . GLN H 2 193 ? 48.076 14.874 -85.715 1.00 27.58 193 GLN Z O 1
ATOM 14346 N N . PHE H 2 194 ? 49.520 16.571 -85.406 1.00 23.73 194 PHE Z N 1
ATOM 14347 C CA . PHE H 2 194 ? 50.466 16.115 -86.424 1.00 24.20 194 PHE Z CA 1
ATOM 14348 C C . PHE H 2 194 ? 51.893 16.167 -85.877 1.00 29.72 194 PHE Z C 1
ATOM 14349 O O . PHE H 2 194 ? 52.865 16.055 -86.638 1.00 30.57 194 PHE Z O 1
ATOM 14357 N N . ALA H 2 195 ? 52.018 16.336 -84.561 1.00 28.41 195 ALA Z N 1
ATOM 14358 C CA . ALA H 2 195 ? 53.331 16.500 -83.923 1.00 36.46 195 ALA Z CA 1
ATOM 14359 C C . ALA H 2 195 ? 54.349 15.404 -84.278 1.00 30.18 195 ALA Z C 1
ATOM 14360 O O . ALA H 2 195 ? 55.553 15.593 -84.127 1.00 37.30 195 ALA Z O 1
ATOM 14362 N N . ASP H 2 196 ? 53.862 14.266 -84.748 1.00 28.20 196 ASP Z N 1
ATOM 14363 C CA . ASP H 2 196 ? 54.727 13.135 -85.066 1.00 26.12 196 ASP Z CA 1
ATOM 14364 C C . ASP H 2 196 ? 55.081 13.096 -86.553 1.00 32.53 196 ASP Z C 1
ATOM 14365 O O . ASP H 2 196 ? 55.776 12.180 -87.007 1.00 27.81 196 ASP Z O 1
ATOM 14370 N N . VAL H 2 197 ? 54.590 14.072 -87.315 1.00 25.45 197 VAL Z N 1
ATOM 14371 C CA . VAL H 2 197 ? 54.855 14.098 -88.748 1.00 27.48 197 VAL Z CA 1
ATOM 14372 C C . VAL H 2 197 ? 56.253 14.642 -89.066 1.00 35.46 197 VAL Z C 1
ATOM 14373 O O . VAL H 2 197 ? 56.608 15.768 -88.674 1.00 34.01 197 VAL Z O 1
ATOM 14377 N N . SER H 2 198 ? 57.032 13.818 -89.768 1.00 33.61 198 SER Z N 1
ATOM 14378 C CA . SER H 2 198 ? 58.374 14.161 -90.239 1.00 33.38 198 SER Z CA 1
ATOM 14379 C C . SER H 2 198 ? 58.437 15.568 -90.806 1.00 36.77 198 SER Z C 1
ATOM 14380 O O . SER H 2 198 ? 57.605 15.935 -91.638 1.00 27.25 198 SER Z O 1
ATOM 14383 N N . GLN H 2 199 ? 59.417 16.350 -90.350 1.00 35.57 199 GLN Z N 1
ATOM 14384 C CA . GLN H 2 199 ? 59.581 17.732 -90.799 1.00 31.69 199 GLN Z CA 1
ATOM 14385 C C . GLN H 2 199 ? 60.744 17.891 -91.795 1.00 38.12 199 GLN Z C 1
ATOM 14386 O O . GLN H 2 199 ? 61.192 19.003 -92.071 1.00 37.01 199 GLN Z O 1
ATOM 14392 N N . ASP H 2 200 ? 61.230 16.784 -92.342 1.00 38.24 200 ASP Z N 1
ATOM 14393 C CA . ASP H 2 200 ? 62.346 16.857 -93.281 1.00 40.04 200 ASP Z CA 1
ATOM 14394 C C . ASP H 2 200 ? 61.904 17.238 -94.687 1.00 40.49 200 ASP Z C 1
ATOM 14395 O O . ASP H 2 200 ? 61.004 16.623 -95.249 1.00 41.10 200 ASP Z O 1
ATOM 14400 N N . GLU H 2 201 ? 62.544 18.262 -95.240 1.00 40.23 201 GLU Z N 1
ATOM 14401 C CA . GLU H 2 201 ? 62.337 18.657 -96.626 1.00 39.35 201 GLU Z CA 1
ATOM 14402 C C . GLU H 2 201 ? 63.105 17.715 -97.541 1.00 40.90 201 GLU Z C 1
ATOM 14403 O O . GLU H 2 201 ? 64.096 17.111 -97.135 1.00 37.11 201 GLU Z O 1
ATOM 14409 N N . PRO H 2 202 ? 62.642 17.573 -98.790 1.00 40.56 202 PRO Z N 1
ATOM 14410 C CA . PRO H 2 202 ? 63.384 16.702 -99.707 1.00 36.21 202 PRO Z CA 1
ATOM 14411 C C . PRO H 2 202 ? 64.628 17.406 -100.242 1.00 33.87 202 PRO Z C 1
ATOM 14412 O O . PRO H 2 202 ? 64.718 18.632 -100.236 1.00 29.12 202 PRO Z O 1
ATOM 14416 N N . GLU H 2 203 ? 65.585 16.624 -100.715 1.00 40.12 203 GLU Z N 1
ATOM 14417 C CA . GLU H 2 203 ? 66.832 17.187 -101.218 1.00 47.21 203 GLU Z CA 1
ATOM 14418 C C . GLU H 2 203 ? 66.786 17.583 -102.697 1.00 44.33 203 GLU Z C 1
ATOM 14419 O O . GLU H 2 203 ? 66.481 16.763 -103.572 1.00 40.04 203 GLU Z O 1
ATOM 14425 N N . VAL H 2 204 ? 67.094 18.852 -102.954 1.00 39.42 204 VAL Z N 1
ATOM 14426 C CA . VAL H 2 204 ? 67.250 19.360 -104.312 1.00 45.87 204 VAL Z CA 1
ATOM 14427 C C . VAL H 2 204 ? 68.739 19.440 -104.718 1.00 39.01 204 VAL Z C 1
ATOM 14428 O O . VAL H 2 204 ? 69.504 20.219 -104.171 1.00 39.45 204 VAL Z O 1
ATOM 14432 N N . HIS H 2 205 ? 69.148 18.609 -105.662 1.00 37.15 205 HIS Z N 1
ATOM 14433 C CA . HIS H 2 205 ? 70.536 18.612 -106.108 1.00 43.22 205 HIS Z CA 1
ATOM 14434 C C . HIS H 2 205 ? 70.672 19.229 -107.499 1.00 38.45 205 HIS Z C 1
ATOM 14435 O O . HIS H 2 205 ? 70.861 18.521 -108.487 1.00 36.26 205 HIS Z O 1
ATOM 14442 N N . ALA H 2 206 ? 70.553 20.555 -107.561 1.00 38.55 206 ALA Z N 1
ATOM 14443 C CA . ALA H 2 206 ? 70.636 21.283 -108.826 1.00 46.54 206 ALA Z CA 1
ATOM 14444 C C . ALA H 2 206 ? 72.015 21.170 -109.480 1.00 47.24 206 ALA Z C 1
ATOM 14445 O O . ALA H 2 206 ? 73.041 21.332 -108.822 1.00 42.17 206 ALA Z O 1
ATOM 14447 N N . ALA H 2 207 ? 72.035 20.881 -110.774 1.00 46.49 207 ALA Z N 1
ATOM 14448 C CA . ALA H 2 207 ? 73.275 20.953 -111.539 1.00 50.23 207 ALA Z CA 1
ATOM 14449 C C . ALA H 2 207 ? 73.758 22.405 -111.653 1.00 56.42 207 ALA Z C 1
ATOM 14450 O O . ALA H 2 207 ? 73.053 23.349 -111.272 1.00 56.48 207 ALA Z O 1
ATOM 14452 N N . GLU H 2 208 ? 74.966 22.572 -112.185 1.00 59.49 208 GLU Z N 1
ATOM 14453 C CA . GLU H 2 208 ? 75.585 23.887 -112.324 1.00 62.23 208 GLU Z CA 1
ATOM 14454 C C . GLU H 2 208 ? 74.776 24.821 -113.239 1.00 66.32 208 GLU Z C 1
ATOM 14455 O O . GLU H 2 208 ? 74.485 24.490 -114.400 1.00 49.58 208 GLU Z O 1
ATOM 14461 N N . GLY H 2 209 ? 74.424 25.990 -112.705 1.00 69.46 209 GLY Z N 1
ATOM 14462 C CA . GLY H 2 209 ? 73.654 26.978 -113.441 1.00 61.57 209 GLY Z CA 1
ATOM 14463 C C . GLY H 2 209 ? 72.159 26.827 -113.227 1.00 67.69 209 GLY Z C 1
ATOM 14464 O O . GLY H 2 209 ? 71.400 27.795 -113.322 1.00 66.10 209 GLY Z O 1
ATOM 14465 N N . PHE H 2 210 ? 71.734 25.603 -112.930 1.00 64.69 210 PHE Z N 1
ATOM 14466 C CA . PHE H 2 210 ? 70.317 25.315 -112.755 1.00 62.52 210 PHE Z CA 1
ATOM 14467 C C . PHE H 2 210 ? 69.835 25.469 -111.312 1.00 64.47 210 PHE Z C 1
ATOM 14468 O O . PHE H 2 210 ? 68.919 24.775 -110.877 1.00 58.28 210 PHE Z O 1
ATOM 14476 N N . GLU H 2 211 ? 70.454 26.380 -110.571 1.00 68.57 211 GLU Z N 1
ATOM 14477 C CA . GLU H 2 211 ? 70.001 26.681 -109.219 1.00 65.12 211 GLU Z CA 1
ATOM 14478 C C . GLU H 2 211 ? 68.635 27.362 -109.300 1.00 68.92 211 GLU Z C 1
ATOM 14479 O O . GLU H 2 211 ? 68.445 28.295 -110.090 1.00 69.46 211 GLU Z O 1
ATOM 14485 N N . GLY H 2 212 ? 67.681 26.886 -108.501 1.00 64.93 212 GLY Z N 1
ATOM 14486 C CA . GLY H 2 212 ? 66.341 27.449 -108.495 1.00 61.01 212 GLY Z CA 1
ATOM 14487 C C . GLY H 2 212 ? 65.550 27.143 -109.757 1.00 58.56 212 GLY Z C 1
ATOM 14488 O O . GLY H 2 212 ? 64.691 27.921 -110.180 1.00 57.55 212 GLY Z O 1
ATOM 14489 N N . GLU H 2 213 ? 65.852 26.006 -110.371 1.00 58.89 213 GLU Z N 1
ATOM 14490 C CA . GLU H 2 213 ? 65.118 25.545 -111.540 1.00 49.84 213 GLU Z CA 1
ATOM 14491 C C . GLU H 2 213 ? 64.462 24.215 -111.214 1.00 46.23 213 GLU Z C 1
ATOM 14492 O O . GLU H 2 213 ? 63.594 23.733 -111.939 1.00 50.85 213 GLU Z O 1
ATOM 14498 N N . LEU H 2 214 ? 64.897 23.615 -110.117 1.00 43.08 214 LEU Z N 1
ATOM 14499 C CA . LEU H 2 214 ? 64.215 22.458 -109.584 1.00 42.41 214 LEU Z CA 1
ATOM 14500 C C . LEU H 2 214 ? 63.475 22.867 -108.314 1.00 41.99 214 LEU Z C 1
ATOM 14501 O O . LEU H 2 214 ? 63.913 23.761 -107.587 1.00 40.16 214 LEU Z O 1
ATOM 14506 N N . HIS H 2 215 ? 62.334 22.238 -108.069 1.00 41.72 215 HIS Z N 1
ATOM 14507 C CA . HIS H 2 215 ? 61.529 22.594 -106.916 1.00 37.05 215 HIS Z CA 1
ATOM 14508 C C . HIS H 2 215 ? 60.843 21.384 -106.337 1.00 33.80 215 HIS Z C 1
ATOM 14509 O O . HIS H 2 215 ? 60.129 20.674 -107.034 1.00 31.38 215 HIS Z O 1
ATOM 14516 N N . ALA H 2 216 ? 61.085 21.148 -105.053 1.00 36.31 216 ALA Z N 1
ATOM 14517 C CA . ALA H 2 216 ? 60.367 20.136 -104.306 1.00 25.75 216 ALA Z CA 1
ATOM 14518 C C . ALA H 2 216 ? 60.158 20.649 -102.900 1.00 29.32 216 ALA Z C 1
ATOM 14519 O O . ALA H 2 216 ? 60.863 21.545 -102.441 1.00 28.40 216 ALA Z O 1
ATOM 14521 N N . PHE H 2 217 ? 59.134 20.124 -102.242 1.00 34.03 217 PHE Z N 1
ATOM 14522 C CA . PHE H 2 217 ? 58.884 20.438 -100.840 1.00 33.32 217 PHE Z CA 1
ATOM 14523 C C . PHE H 2 217 ? 58.096 19.309 -100.204 1.00 33.14 217 PHE Z C 1
ATOM 14524 O O . PHE H 2 217 ? 57.697 18.352 -100.877 1.00 36.92 217 PHE Z O 1
ATOM 14532 N N . SER H 2 218 ? 57.907 19.390 -98.900 1.00 32.42 218 SER Z N 1
ATOM 14533 C CA . SER H 2 218 ? 57.223 18.317 -98.219 1.00 29.10 218 SER Z CA 1
ATOM 14534 C C . SER H 2 218 ? 55.788 18.732 -98.063 1.00 26.17 218 SER Z C 1
ATOM 14535 O O . SER H 2 218 ? 55.482 19.674 -97.320 1.00 28.05 218 SER Z O 1
ATOM 14538 N N . LEU H 2 219 ? 54.909 18.045 -98.787 1.00 23.62 219 LEU Z N 1
ATOM 14539 C CA . LEU H 2 219 ? 53.476 18.304 -98.698 1.00 26.68 219 LEU Z CA 1
ATOM 14540 C C . LEU H 2 219 ? 52.987 18.013 -97.282 1.00 23.57 219 LEU Z C 1
ATOM 14541 O O . LEU H 2 219 ? 52.250 18.811 -96.696 1.00 24.31 219 LEU Z O 1
ATOM 14546 N N . PHE H 2 220 ? 53.414 16.877 -96.733 1.00 21.45 220 PHE Z N 1
ATOM 14547 C CA . PHE H 2 220 ? 52.982 16.469 -95.400 1.00 23.14 220 PHE Z CA 1
ATOM 14548 C C . PHE H 2 220 ? 53.446 17.472 -94.339 1.00 30.70 220 PHE Z C 1
ATOM 14549 O O . PHE H 2 220 ? 52.681 17.820 -93.429 1.00 24.85 220 PHE Z O 1
ATOM 14557 N N . LYS H 2 221 ? 54.694 17.932 -94.452 1.00 26.70 221 LYS Z N 1
ATOM 14558 C CA . LYS H 2 221 ? 55.186 18.971 -93.556 1.00 26.73 221 LYS Z CA 1
ATOM 14559 C C . LYS H 2 221 ? 54.320 20.202 -93.705 1.00 27.19 221 LYS Z C 1
ATOM 14560 O O . LYS H 2 221 ? 53.851 20.783 -92.716 1.00 27.30 221 LYS Z O 1
ATOM 14566 N N . TYR H 2 222 ? 54.117 20.598 -94.954 1.00 22.75 222 TYR Z N 1
ATOM 14567 C CA . TYR H 2 222 ? 53.234 21.711 -95.268 1.00 27.90 222 TYR Z CA 1
ATOM 14568 C C . TYR H 2 222 ? 51.861 21.563 -94.583 1.00 26.92 222 TYR Z C 1
ATOM 14569 O O . TYR H 2 222 ? 51.375 22.486 -93.919 1.00 26.78 222 TYR Z O 1
ATOM 14578 N N . LEU H 2 223 ? 51.247 20.395 -94.728 1.00 23.32 223 LEU Z N 1
ATOM 14579 C CA . LEU H 2 223 ? 49.926 20.147 -94.134 1.00 22.68 223 LEU Z CA 1
ATOM 14580 C C . LEU H 2 223 ? 49.961 20.063 -92.600 1.00 23.41 223 LEU Z C 1
ATOM 14581 O O . LEU H 2 223 ? 49.057 20.556 -91.922 1.00 26.70 223 LEU Z O 1
ATOM 14586 N N . SER H 2 224 ? 51.021 19.478 -92.049 1.00 24.68 224 SER Z N 1
ATOM 14587 C CA . SER H 2 224 ? 51.198 19.424 -90.595 1.00 23.77 224 SER Z CA 1
ATOM 14588 C C . SER H 2 224 ? 51.157 20.811 -89.972 1.00 24.35 224 SER Z C 1
ATOM 14589 O O . SER H 2 224 ? 50.831 20.966 -88.798 1.00 28.07 224 SER Z O 1
ATOM 14592 N N . ARG H 2 225 ? 51.476 21.828 -90.758 1.00 26.30 225 ARG Z N 1
ATOM 14593 C CA . ARG H 2 225 ? 51.438 23.191 -90.246 1.00 30.07 225 ARG Z CA 1
ATOM 14594 C C . ARG H 2 225 ? 50.185 23.974 -90.641 1.00 28.51 225 ARG Z C 1
ATOM 14595 O O . ARG H 2 225 ? 50.117 25.185 -90.442 1.00 29.27 225 ARG Z O 1
ATOM 14603 N N . SER H 2 226 ? 49.184 23.286 -91.174 1.00 22.82 226 SER Z N 1
ATOM 14604 C CA . SER H 2 226 ? 47.932 23.965 -91.454 1.00 29.48 226 SER Z CA 1
ATOM 14605 C C . SER H 2 226 ? 47.323 24.480 -90.143 1.00 28.70 226 SER Z C 1
ATOM 14606 O O . SER H 2 226 ? 47.290 23.761 -89.141 1.00 30.04 226 SER Z O 1
ATOM 14609 N N . ASP H 2 227 ? 46.863 25.726 -90.146 1.00 27.83 227 ASP Z N 1
ATOM 14610 C CA . ASP H 2 227 ? 46.274 26.342 -88.955 1.00 28.29 227 ASP Z CA 1
ATOM 14611 C C . ASP H 2 227 ? 44.771 26.548 -89.144 1.00 34.11 227 ASP Z C 1
ATOM 14612 O O . ASP H 2 227 ? 44.111 27.251 -88.361 1.00 29.49 227 ASP Z O 1
ATOM 14617 N N . VAL H 2 228 ? 44.236 25.950 -90.203 1.00 27.29 228 VAL Z N 1
ATOM 14618 C CA . VAL H 2 228 ? 42.794 25.945 -90.394 1.00 23.90 228 VAL Z CA 1
ATOM 14619 C C . VAL H 2 228 ? 42.260 24.573 -90.749 1.00 24.77 228 VAL Z C 1
ATOM 14620 O O . VAL H 2 228 ? 43.008 23.659 -91.090 1.00 27.37 228 VAL Z O 1
ATOM 14624 N N . THR H 2 229 ? 40.941 24.465 -90.708 1.00 26.13 229 THR Z N 1
ATOM 14625 C CA . THR H 2 229 ? 40.255 23.197 -90.822 1.00 20.68 229 THR Z CA 1
ATOM 14626 C C . THR H 2 229 ? 39.258 23.213 -91.985 1.00 23.98 229 THR Z C 1
ATOM 14627 O O . THR H 2 229 ? 38.563 24.216 -92.214 1.00 21.22 229 THR Z O 1
ATOM 14631 N N . TRP H 2 230 ? 39.210 22.108 -92.731 1.00 27.18 230 TRP Z N 1
ATOM 14632 C CA . TRP H 2 230 ? 38.262 21.956 -93.844 1.00 24.27 230 TRP Z CA 1
ATOM 14633 C C . TRP H 2 230 ? 38.392 23.145 -94.798 1.00 25.59 230 TRP Z C 1
ATOM 14634 O O . TRP H 2 230 ? 37.453 23.932 -94.967 1.00 23.32 230 TRP Z O 1
ATOM 14645 N N . ASN H 2 231 ? 39.569 23.289 -95.400 1.00 27.25 231 ASN Z N 1
ATOM 14646 C CA . ASN H 2 231 ? 39.832 24.398 -96.310 1.00 26.35 231 ASN Z CA 1
ATOM 14647 C C . ASN H 2 231 ? 40.736 23.948 -97.425 1.00 26.43 231 ASN Z C 1
ATOM 14648 O O . ASN H 2 231 ? 41.944 24.131 -97.340 1.00 28.34 231 ASN Z O 1
ATOM 14653 N N . PRO H 2 232 ? 40.161 23.332 -98.464 1.00 27.11 232 PRO Z N 1
ATOM 14654 C CA . PRO H 2 232 ? 40.982 22.855 -99.570 1.00 25.66 232 PRO Z CA 1
ATOM 14655 C C . PRO H 2 232 ? 41.773 24.044 -100.101 1.00 34.20 232 PRO Z C 1
ATOM 14656 O O . PRO H 2 232 ? 41.221 25.148 -100.228 1.00 27.29 232 PRO Z O 1
ATOM 14660 N N . SER H 2 233 ? 43.056 23.824 -100.380 1.00 28.59 233 SER Z N 1
ATOM 14661 C CA . SER H 2 233 ? 43.962 24.921 -100.684 1.00 30.76 233 SER Z CA 1
ATOM 14662 C C . SER H 2 233 ? 45.016 24.484 -101.724 1.00 25.91 233 SER Z C 1
ATOM 14663 O O . SER H 2 233 ? 45.666 23.446 -101.567 1.00 22.76 233 SER Z O 1
ATOM 14666 N N . VAL H 2 234 ? 45.178 25.286 -102.775 1.00 22.70 234 VAL Z N 1
ATOM 14667 C CA . VAL H 2 234 ? 45.942 24.867 -103.948 1.00 25.00 234 VAL Z CA 1
ATOM 14668 C C . VAL H 2 234 ? 47.408 24.622 -103.659 1.00 25.05 234 VAL Z C 1
ATOM 14669 O O . VAL H 2 234 ? 48.079 25.463 -103.073 1.00 28.13 234 VAL Z O 1
ATOM 14673 N N . THR H 2 235 ? 47.903 23.465 -104.084 1.00 25.11 235 THR Z N 1
ATOM 14674 C CA . THR H 2 235 ? 49.312 23.145 -103.928 1.00 25.94 235 THR Z CA 1
ATOM 14675 C C . THR H 2 235 ? 49.957 22.699 -105.243 1.00 29.39 235 THR Z C 1
ATOM 14676 O O . THR H 2 235 ? 51.165 22.442 -105.301 1.00 36.75 235 THR Z O 1
ATOM 14680 N N . SER H 2 236 ? 49.162 22.593 -106.297 1.00 22.41 236 SER Z N 1
ATOM 14681 C CA . SER H 2 236 ? 49.718 22.397 -107.630 1.00 26.70 236 SER Z CA 1
ATOM 14682 C C . SER H 2 236 ? 48.673 22.657 -108.704 1.00 30.50 236 SER Z C 1
ATOM 14683 O O . SER H 2 236 ? 47.508 22.262 -108.569 1.00 30.61 236 SER Z O 1
ATOM 14686 N N . VAL H 2 237 ? 49.097 23.356 -109.751 1.00 24.33 237 VAL Z N 1
ATOM 14687 C CA . VAL H 2 237 ? 48.224 23.755 -110.847 1.00 22.77 237 VAL Z CA 1
ATOM 14688 C C . VAL H 2 237 ? 48.720 23.109 -112.123 1.00 27.07 237 VAL Z C 1
ATOM 14689 O O . VAL H 2 237 ? 49.816 23.422 -112.596 1.00 29.50 237 VAL Z O 1
ATOM 14693 N N . CYS H 2 238 ? 47.941 22.174 -112.650 1.00 25.45 238 CYS Z N 1
ATOM 14694 C CA . CYS H 2 238 ? 48.218 21.589 -113.952 1.00 22.58 238 CYS Z CA 1
ATOM 14695 C C . CYS H 2 238 ? 47.108 22.067 -114.864 1.00 28.71 238 CYS Z C 1
ATOM 14696 O O . CYS H 2 238 ? 46.178 21.313 -115.154 1.00 26.73 238 CYS Z O 1
ATOM 14699 N N . LYS H 2 239 ? 47.199 23.328 -115.293 1.00 29.08 239 LYS Z N 1
ATOM 14700 C CA . LYS H 2 239 ? 46.115 24.001 -116.026 1.00 24.08 239 LYS Z CA 1
ATOM 14701 C C . LYS H 2 239 ? 44.862 24.053 -115.168 1.00 29.42 239 LYS Z C 1
ATOM 14702 O O . LYS H 2 239 ? 44.898 24.595 -114.059 1.00 27.08 239 LYS Z O 1
ATOM 14708 N N . ALA H 2 240 ? 43.762 23.491 -115.665 1.00 26.36 240 ALA Z N 1
ATOM 14709 C CA . ALA H 2 240 ? 42.495 23.553 -114.938 1.00 27.60 240 ALA Z CA 1
ATOM 14710 C C . ALA H 2 240 ? 42.439 22.564 -113.761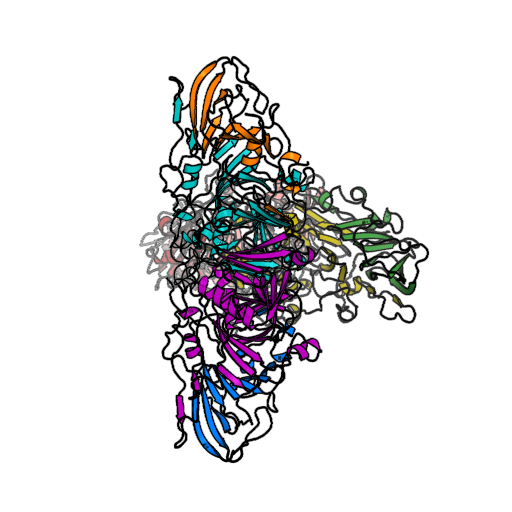 1.00 27.85 240 ALA Z C 1
ATOM 14711 O O . ALA H 2 240 ? 41.500 22.584 -112.960 1.00 28.02 240 ALA Z O 1
ATOM 14713 N N . SER H 2 241 ? 43.450 21.708 -113.663 1.00 24.53 241 SER Z N 1
ATOM 14714 C CA . SER H 2 241 ? 43.529 20.723 -112.599 1.00 19.08 241 SER Z CA 1
ATOM 14715 C C . SER H 2 241 ? 44.275 21.259 -111.370 1.00 26.99 241 SER Z C 1
ATOM 14716 O O . SER H 2 241 ? 45.465 21.586 -111.439 1.00 22.48 241 SER Z O 1
ATOM 14719 N N . LEU H 2 242 ? 43.553 21.346 -110.251 1.00 24.28 242 LEU Z N 1
ATOM 14720 C CA . LEU H 2 242 ? 44.086 21.882 -109.007 1.00 21.01 242 LEU Z CA 1
ATOM 14721 C C . LEU H 2 242 ? 44.060 20.856 -107.886 1.00 24.10 242 LEU Z C 1
ATOM 14722 O O . LEU H 2 242 ? 43.003 20.361 -107.509 1.00 28.05 242 LEU Z O 1
ATOM 14727 N N . PHE H 2 243 ? 45.239 20.523 -107.373 1.00 26.71 243 PHE Z N 1
ATOM 14728 C CA . PHE H 2 243 ? 45.346 19.746 -106.155 1.00 23.19 243 PHE Z CA 1
ATOM 14729 C C . PHE H 2 243 ? 45.128 20.711 -105.014 1.00 22.42 243 PHE Z C 1
ATOM 14730 O O . PHE H 2 243 ? 45.861 21.689 -104.889 1.00 24.60 243 PHE Z O 1
ATOM 14738 N N . CYS H 2 244 ? 44.110 20.456 -104.197 1.00 22.89 244 CYS Z N 1
ATOM 14739 C CA . CYS H 2 244 ? 43.783 21.339 -103.083 1.00 23.27 244 CYS Z CA 1
ATOM 14740 C C . CYS H 2 244 ? 43.644 20.561 -101.788 1.00 29.20 244 CYS Z C 1
ATOM 14741 O O . CYS H 2 244 ? 42.526 20.359 -101.301 1.00 26.82 244 CYS Z O 1
ATOM 14744 N N . PRO H 2 245 ? 44.777 20.109 -101.227 1.00 26.77 245 PRO Z N 1
ATOM 14745 C CA . PRO H 2 245 ? 44.716 19.371 -99.962 1.00 26.58 245 PRO Z CA 1
ATOM 14746 C C . PRO H 2 245 ? 44.368 20.255 -98.764 1.00 22.55 245 PRO Z C 1
ATOM 14747 O O . PRO H 2 245 ? 44.492 21.475 -98.808 1.00 21.95 245 PRO Z O 1
ATOM 14751 N N . THR H 2 246 ? 43.907 19.611 -97.704 1.00 21.24 246 THR Z N 1
ATOM 14752 C CA . THR H 2 246 ? 43.391 20.302 -96.538 1.00 24.63 246 THR Z CA 1
ATOM 14753 C C . THR H 2 246 ? 43.486 19.350 -95.340 1.00 24.74 246 THR Z C 1
ATOM 14754 O O . THR H 2 246 ? 43.640 18.136 -95.515 1.00 21.79 246 THR Z O 1
ATOM 14758 N N . THR H 2 247 ? 43.447 19.918 -94.134 1.00 22.30 247 THR Z N 1
ATOM 14759 C CA . THR H 2 247 ? 43.505 19.137 -92.897 1.00 22.32 247 THR Z CA 1
ATOM 14760 C C . THR H 2 247 ? 42.154 19.172 -92.178 1.00 23.12 247 THR Z C 1
ATOM 14761 O O . THR H 2 247 ? 41.666 20.233 -91.796 1.00 22.07 247 THR Z O 1
ATOM 14765 N N . GLU H 2 248 ? 41.568 17.999 -91.992 1.00 22.27 248 GLU Z N 1
ATOM 14766 C CA . GLU H 2 248 ? 40.228 17.895 -91.438 1.00 22.06 248 GLU Z CA 1
ATOM 14767 C C . GLU H 2 248 ? 40.167 17.358 -90.017 1.00 26.58 248 GLU Z C 1
ATOM 14768 O O . GLU H 2 248 ? 40.775 16.346 -89.688 1.00 24.58 248 GLU Z O 1
ATOM 14774 N N . GLU H 2 249 ? 39.430 18.075 -89.181 1.00 22.95 249 GLU Z N 1
ATOM 14775 C CA . GLU H 2 249 ? 39.170 17.669 -87.815 1.00 29.16 249 GLU Z CA 1
ATOM 14776 C C . GLU H 2 249 ? 37.693 17.869 -87.514 1.00 24.74 249 GLU Z C 1
ATOM 14777 O O . GLU H 2 249 ? 37.075 18.796 -88.025 1.00 23.48 249 GLU Z O 1
ATOM 14783 N N . PHE H 2 250 ? 37.136 17.020 -86.660 1.00 23.28 250 PHE Z N 1
ATOM 14784 C CA . PHE H 2 250 ? 35.729 17.116 -86.303 1.00 23.25 250 PHE Z CA 1
ATOM 14785 C C . PHE H 2 250 ? 34.780 16.912 -87.486 1.00 23.12 250 PHE Z C 1
ATOM 14786 O O . PHE H 2 250 ? 34.858 15.916 -88.193 1.00 19.31 250 PHE Z O 1
ATOM 14794 N N . ILE H 2 251 ? 33.870 17.858 -87.663 1.00 20.78 251 ILE Z N 1
ATOM 14795 C CA . ILE H 2 251 ? 32.807 17.764 -88.665 1.00 24.49 251 ILE Z CA 1
ATOM 14796 C C . ILE H 2 251 ? 32.893 18.871 -89.712 1.00 22.71 251 ILE Z C 1
ATOM 14797 O O . ILE H 2 251 ? 33.096 20.043 -89.379 1.00 22.64 251 ILE Z O 1
ATOM 14802 N N . LEU H 2 252 ? 32.733 18.506 -90.975 1.00 23.47 252 LEU Z N 1
ATOM 14803 C CA . LEU H 2 252 ? 32.646 19.506 -92.036 1.00 22.75 252 LEU Z CA 1
ATOM 14804 C C . LEU H 2 252 ? 31.569 20.508 -91.640 1.00 20.26 252 LEU Z C 1
ATOM 14805 O O . LEU H 2 252 ? 30.480 20.129 -91.244 1.00 21.20 252 LEU Z O 1
ATOM 14810 N N . PRO H 2 253 ? 31.882 21.798 -91.700 1.00 24.45 253 PRO Z N 1
ATOM 14811 C CA . PRO H 2 253 ? 30.953 22.728 -91.039 1.00 24.41 253 PRO Z CA 1
ATOM 14812 C C . PRO H 2 253 ? 29.675 23.057 -91.815 1.00 23.88 253 PRO Z C 1
ATOM 14813 O O . PRO H 2 253 ? 28.854 23.821 -91.312 1.00 25.67 253 PRO Z O 1
ATOM 14817 N N . VAL H 2 254 ? 29.506 22.483 -93.001 1.00 24.07 254 VAL Z N 1
ATOM 14818 C CA . VAL H 2 254 ? 28.239 22.558 -93.737 1.00 26.97 254 VAL Z CA 1
ATOM 14819 C C . VAL H 2 254 ? 27.893 21.170 -94.250 1.00 24.82 254 VAL Z C 1
ATOM 14820 O O . VAL H 2 254 ? 28.753 20.297 -94.309 1.00 24.19 254 VAL Z O 1
ATOM 14824 N N . PHE H 2 255 ? 26.644 20.944 -94.638 1.00 24.31 255 PHE Z N 1
ATOM 14825 C CA . PHE H 2 255 ? 26.423 19.802 -95.508 1.00 23.45 255 PHE Z CA 1
ATOM 14826 C C . PHE H 2 255 ? 26.305 20.323 -96.926 1.00 26.04 255 PHE Z C 1
ATOM 14827 O O . PHE H 2 255 ? 25.676 21.350 -97.187 1.00 27.14 255 PHE Z O 1
ATOM 14835 N N . HIS H 2 256 ? 27.005 19.648 -97.821 1.00 21.05 256 HIS Z N 1
ATOM 14836 C CA . HIS H 2 256 ? 27.239 20.168 -99.144 1.00 26.40 256 HIS Z CA 1
ATOM 14837 C C . HIS H 2 256 ? 26.466 19.366 -100.187 1.00 26.84 256 HIS Z C 1
ATOM 14838 O O . HIS H 2 256 ? 26.570 18.132 -100.231 1.00 25.18 256 HIS Z O 1
ATOM 14845 N N . GLY H 2 257 ? 25.671 20.070 -100.992 1.00 20.09 257 GLY Z N 1
ATOM 14846 C CA . GLY H 2 257 ? 25.029 19.480 -102.148 1.00 22.27 257 GLY Z CA 1
ATOM 14847 C C . GLY H 2 257 ? 25.854 19.734 -103.409 1.00 26.41 257 GLY Z C 1
ATOM 14848 O O . GLY H 2 257 ? 26.095 20.886 -103.776 1.00 23.24 257 GLY Z O 1
ATOM 14849 N N . ASN H 2 258 ? 26.287 18.661 -104.073 1.00 27.74 258 ASN Z N 1
ATOM 14850 C CA . ASN H 2 258 ? 27.140 18.776 -105.261 1.00 26.39 258 ASN Z CA 1
ATOM 14851 C C . ASN H 2 258 ? 26.439 19.287 -106.491 1.00 24.53 258 ASN Z C 1
ATOM 14852 O O . ASN H 2 258 ? 25.229 19.144 -106.633 1.00 26.27 258 ASN Z O 1
ATOM 14857 N N . ASP H 2 259 ? 27.222 19.898 -107.377 1.00 29.55 259 ASP Z N 1
ATOM 14858 C CA . ASP H 2 259 ? 26.766 20.218 -108.730 1.00 28.25 259 ASP Z CA 1
ATOM 14859 C C . ASP H 2 259 ? 27.771 19.694 -109.773 1.00 30.95 259 ASP Z C 1
ATOM 14860 O O . ASP H 2 259 ? 27.603 19.914 -110.982 1.00 23.04 259 ASP Z O 1
ATOM 14865 N N . ARG H 2 260 ? 28.807 19.000 -109.296 1.00 23.76 260 ARG Z N 1
ATOM 14866 C CA . ARG H 2 260 ? 29.812 18.405 -110.175 1.00 24.54 260 ARG Z CA 1
ATOM 14867 C C . ARG H 2 260 ? 30.441 17.214 -109.484 1.00 23.59 260 ARG Z C 1
ATOM 14868 O O . ARG H 2 260 ? 30.313 17.083 -108.273 1.00 27.79 260 ARG Z O 1
ATOM 14876 N N . VAL H 2 261 ? 31.122 16.349 -110.228 1.00 17.84 261 VAL Z N 1
ATOM 14877 C CA . VAL H 2 261 ? 31.863 15.257 -109.604 1.00 21.78 261 VAL Z CA 1
ATOM 14878 C C . VAL H 2 261 ? 33.059 15.789 -108.788 1.00 23.27 261 VAL Z C 1
ATOM 14879 O O . VAL H 2 261 ? 33.775 16.675 -109.241 1.00 20.64 261 VAL Z O 1
ATOM 14883 N N . GLU H 2 262 ? 33.259 15.265 -107.585 1.00 23.92 262 GLU Z N 1
ATOM 14884 C CA . GLU H 2 262 ? 34.417 15.644 -106.769 1.00 23.43 262 GLU Z CA 1
ATOM 14885 C C . GLU H 2 262 ? 35.279 14.437 -106.500 1.00 23.54 262 GLU Z C 1
ATOM 14886 O O . GLU H 2 262 ? 34.774 13.327 -106.419 1.00 25.30 262 GLU Z O 1
ATOM 14892 N N . TRP H 2 263 ? 36.579 14.655 -106.345 1.00 24.22 263 TRP Z N 1
ATOM 14893 C CA . TRP H 2 263 ? 37.490 13.555 -106.087 1.00 21.83 263 TRP Z CA 1
ATOM 14894 C C . TRP H 2 263 ? 38.252 13.781 -104.787 1.00 22.93 263 TRP Z C 1
ATOM 14895 O O . TRP H 2 263 ? 38.834 14.849 -104.562 1.00 19.61 263 TRP Z O 1
ATOM 14906 N N . PHE H 2 264 ? 38.224 12.762 -103.934 1.00 21.43 264 PHE Z N 1
ATOM 14907 C CA . PHE H 2 264 ? 38.895 12.793 -102.643 1.00 20.38 264 PHE Z CA 1
ATOM 14908 C C . PHE H 2 264 ? 39.965 11.727 -102.617 1.00 21.07 264 PHE Z C 1
ATOM 14909 O O . PHE H 2 264 ? 39.714 10.574 -102.976 1.00 20.15 264 PHE Z O 1
ATOM 14917 N N . ILE H 2 265 ? 41.158 12.102 -102.175 1.00 24.41 265 ILE Z N 1
ATOM 14918 C CA . ILE H 2 265 ? 42.218 11.121 -101.929 1.00 21.70 265 ILE Z CA 1
ATOM 14919 C C . ILE H 2 265 ? 42.706 11.267 -100.490 1.00 24.28 265 ILE Z C 1
ATOM 14920 O O . ILE H 2 265 ? 43.356 12.263 -100.139 1.00 24.74 265 ILE Z O 1
ATOM 14925 N N . GLN H 2 266 ? 42.374 10.284 -99.656 1.00 21.96 266 GLN Z N 1
ATOM 14926 C CA . GLN H 2 266 ? 42.725 10.331 -98.237 1.00 20.93 266 GLN Z CA 1
ATOM 14927 C C . GLN H 2 266 ? 44.196 10.019 -98.067 1.00 24.49 266 GLN Z C 1
ATOM 14928 O O . GLN H 2 266 ? 44.667 8.964 -98.500 1.00 21.91 266 GLN Z O 1
ATOM 14934 N N . MET H 2 267 ? 44.913 10.931 -97.422 1.00 23.42 267 MET Z N 1
ATOM 14935 C CA . MET H 2 267 ? 46.356 10.803 -97.305 1.00 25.28 267 MET Z CA 1
ATOM 14936 C C . MET H 2 267 ? 46.825 10.295 -95.939 1.00 26.42 267 MET Z C 1
ATOM 14937 O O . MET H 2 267 ? 47.785 9.530 -95.859 1.00 23.34 267 MET Z O 1
ATOM 14942 N N . SER H 2 268 ? 46.158 10.732 -94.882 1.00 21.45 268 SER Z N 1
ATOM 14943 C CA . SER H 2 268 ? 46.492 10.286 -93.544 1.00 21.67 268 SER Z CA 1
ATOM 14944 C C . SER H 2 268 ? 45.239 9.959 -92.748 1.00 26.31 268 SER Z C 1
ATOM 14945 O O . SER H 2 268 ? 44.191 10.561 -92.943 1.00 18.88 268 SER Z O 1
ATOM 14948 N N . ASP H 2 269 ? 45.360 8.990 -91.853 1.00 24.19 269 ASP Z N 1
ATOM 14949 C CA . ASP H 2 269 ? 44.276 8.638 -90.956 1.00 23.52 269 ASP Z CA 1
ATOM 14950 C C . ASP H 2 269 ? 43.009 8.259 -91.712 1.00 23.10 269 ASP Z C 1
ATOM 14951 O O . ASP H 2 269 ? 43.059 7.479 -92.656 1.00 23.88 269 ASP Z O 1
ATOM 14956 N N . GLU H 2 270 ? 41.874 8.808 -91.296 1.00 26.25 270 GLU Z N 1
ATOM 14957 C CA . GLU H 2 270 ? 40.614 8.468 -91.941 1.00 26.40 270 GLU Z CA 1
ATOM 14958 C C . GLU H 2 270 ? 39.497 9.496 -91.791 1.00 28.11 270 GLU Z C 1
ATOM 14959 O O . GLU H 2 270 ? 39.502 10.318 -90.882 1.00 23.73 270 GLU Z O 1
ATOM 14965 N N . ILE H 2 271 ? 38.532 9.416 -92.697 1.00 27.04 271 ILE Z N 1
ATOM 14966 C CA . ILE H 2 271 ? 37.318 10.227 -92.638 1.00 24.61 271 ILE Z CA 1
ATOM 14967 C C . ILE H 2 271 ? 36.076 9.407 -92.943 1.00 21.95 271 ILE Z C 1
ATOM 14968 O O . ILE H 2 271 ? 36.106 8.541 -93.816 1.00 23.54 271 ILE Z O 1
ATOM 14973 N N . VAL H 2 272 ? 34.989 9.668 -92.214 1.00 18.96 272 VAL Z N 1
ATOM 14974 C CA . VAL H 2 272 ? 33.706 9.063 -92.553 1.00 19.39 272 VAL Z CA 1
ATOM 14975 C C . VAL H 2 272 ? 32.777 10.053 -93.258 1.00 23.15 272 VAL Z C 1
ATOM 14976 O O . VAL H 2 272 ? 32.512 11.157 -92.752 1.00 23.34 272 VAL Z O 1
ATOM 14980 N N . TRP H 2 273 ? 32.288 9.643 -94.428 1.00 21.96 273 TRP Z N 1
ATOM 14981 C CA . TRP H 2 273 ? 31.343 10.439 -95.212 1.00 20.96 273 TRP Z CA 1
ATOM 14982 C C . TRP H 2 273 ? 29.932 9.844 -95.244 1.00 24.25 273 TRP Z C 1
ATOM 14983 O O . TRP H 2 273 ? 29.740 8.706 -95.677 1.00 24.36 273 TRP Z O 1
ATOM 14994 N N . ASP H 2 274 ? 28.956 10.623 -94.785 1.00 22.01 274 ASP Z N 1
ATOM 14995 C CA . ASP H 2 274 ? 27.544 10.324 -95.019 1.00 26.34 274 ASP Z CA 1
ATOM 14996 C C . ASP H 2 274 ? 27.200 10.816 -96.402 1.00 24.36 274 ASP Z C 1
ATOM 14997 O O . ASP H 2 274 ? 27.365 12.006 -96.681 1.00 18.34 274 ASP Z O 1
ATOM 15002 N N . VAL H 2 275 ? 26.684 9.926 -97.245 1.00 18.64 275 VAL Z N 1
ATOM 15003 C CA . VAL H 2 275 ? 26.308 10.301 -98.594 1.00 23.54 275 VAL Z CA 1
ATOM 15004 C C . VAL H 2 275 ? 24.835 10.001 -98.865 1.00 27.43 275 VAL Z C 1
ATOM 15005 O O . VAL H 2 275 ? 24.401 8.856 -98.767 1.00 28.04 275 VAL Z O 1
ATOM 15009 N N . GLY H 2 276 ? 24.070 11.019 -99.237 1.00 26.61 276 GLY Z N 1
ATOM 15010 C CA . GLY H 2 276 ? 22.681 10.791 -99.592 1.00 32.69 276 GLY Z CA 1
ATOM 15011 C C . GLY H 2 276 ? 22.199 11.449 -100.876 1.00 36.10 276 GLY Z C 1
ATOM 15012 O O . GLY H 2 276 ? 22.933 12.195 -101.520 1.00 32.99 276 GLY Z O 1
ATOM 15013 N N . ASP H 2 277 ? 20.951 11.162 -101.241 1.00 40.20 277 ASP Z N 1
ATOM 15014 C CA . ASP H 2 277 ? 20.265 11.822 -102.350 1.00 36.78 277 ASP Z CA 1
ATOM 15015 C C . ASP H 2 277 ? 20.317 13.339 -102.212 1.00 40.58 277 ASP Z C 1
ATOM 15016 O O . ASP H 2 277 ? 19.929 13.880 -101.175 1.00 32.65 277 ASP Z O 1
ATOM 15021 N N . LYS H 2 278 ? 20.767 14.038 -103.252 1.00 41.32 278 LYS Z N 1
ATOM 15022 C CA . LYS H 2 278 ? 20.878 15.493 -103.150 1.00 41.96 278 LYS Z CA 1
ATOM 15023 C C . LYS H 2 278 ? 19.533 16.176 -102.917 1.00 41.62 278 LYS Z C 1
ATOM 15024 O O . LYS H 2 278 ? 19.459 17.204 -102.244 1.00 41.36 278 LYS Z O 1
ATOM 15030 N N . ASP H 2 279 ? 18.463 15.609 -103.456 1.00 46.61 279 ASP Z N 1
ATOM 15031 C CA . ASP H 2 279 ? 17.188 16.292 -103.357 1.00 43.65 279 ASP Z CA 1
ATOM 15032 C C . ASP H 2 279 ? 16.429 16.026 -102.050 1.00 44.88 279 ASP Z C 1
ATOM 15033 O O . ASP H 2 279 ? 15.868 16.955 -101.453 1.00 39.06 279 ASP Z O 1
ATOM 15038 N N . ASP H 2 280 ? 16.440 14.780 -101.584 1.00 47.41 280 ASP Z N 1
ATOM 15039 C CA . ASP H 2 280 ? 15.644 14.424 -100.402 1.00 56.52 280 ASP Z CA 1
ATOM 15040 C C . ASP H 2 280 ? 16.431 13.941 -99.192 1.00 50.23 280 ASP Z C 1
ATOM 15041 O O . ASP H 2 280 ? 15.941 14.035 -98.072 1.00 57.92 280 ASP Z O 1
ATOM 15046 N N . GLY H 2 281 ? 17.634 13.419 -99.410 1.00 45.03 281 GLY Z N 1
ATOM 15047 C CA . GLY H 2 281 ? 18.465 12.975 -98.307 1.00 35.96 281 GLY Z CA 1
ATOM 15048 C C . GLY H 2 281 ? 18.394 11.476 -98.091 1.00 39.91 281 GLY Z C 1
ATOM 15049 O O . GLY H 2 281 ? 18.994 10.949 -97.154 1.00 41.27 281 GLY Z O 1
ATOM 15050 N N . ASN H 2 282 ? 17.657 10.783 -98.951 1.00 40.80 282 ASN Z N 1
ATOM 15051 C CA . ASN H 2 282 ? 17.642 9.324 -98.915 1.00 42.98 282 ASN Z CA 1
ATOM 15052 C C . ASN H 2 282 ? 19.072 8.783 -98.855 1.00 38.68 282 ASN Z C 1
ATOM 15053 O O . ASN H 2 282 ? 19.841 8.986 -99.794 1.00 37.26 282 ASN Z O 1
ATOM 15058 N N . PRO H 2 283 ? 19.428 8.086 -97.761 1.00 37.32 283 PRO Z N 1
ATOM 15059 C CA . PRO H 2 283 ? 20.779 7.536 -97.559 1.00 31.87 283 PRO Z CA 1
ATOM 15060 C C . PRO H 2 283 ? 21.257 6.721 -98.758 1.00 32.99 283 PRO Z C 1
ATOM 15061 O O . PRO H 2 283 ? 20.566 5.799 -99.178 1.00 36.71 283 PRO Z O 1
ATOM 15065 N N . ARG H 2 284 ? 22.420 7.046 -99.306 1.00 30.30 284 ARG Z N 1
ATOM 15066 C CA . ARG H 2 284 ? 22.921 6.303 -100.453 1.00 26.42 284 ARG Z CA 1
ATOM 15067 C C . ARG H 2 284 ? 24.081 5.447 -100.014 1.00 29.33 284 ARG Z C 1
ATOM 15068 O O . ARG H 2 284 ? 24.139 4.259 -100.325 1.00 27.49 284 ARG Z O 1
ATOM 15076 N N . ALA H 2 285 ? 25.005 6.046 -99.269 1.00 26.67 285 ALA Z N 1
ATOM 15077 C CA . ALA H 2 285 ? 26.175 5.306 -98.823 1.00 29.40 285 ALA Z CA 1
ATOM 15078 C C . ALA H 2 285 ? 26.828 5.907 -97.590 1.00 26.64 285 ALA Z C 1
ATOM 15079 O O . ALA H 2 285 ? 26.694 7.095 -97.312 1.00 23.33 285 ALA Z O 1
ATOM 15081 N N . ARG H 2 286 ? 27.534 5.065 -96.852 1.00 25.46 286 ARG Z N 1
ATOM 15082 C CA . ARG H 2 286 ? 28.363 5.531 -95.767 1.00 25.48 286 ARG Z CA 1
ATOM 15083 C C . ARG H 2 286 ? 29.784 5.110 -96.118 1.00 26.42 286 ARG Z C 1
ATOM 15084 O O . ARG H 2 286 ? 30.093 3.920 -96.137 1.00 26.19 286 ARG Z O 1
ATOM 15092 N N . ILE H 2 287 ? 30.631 6.092 -96.421 1.00 20.68 287 ILE Z N 1
ATOM 15093 C CA . ILE H 2 287 ? 31.974 5.826 -96.941 1.00 22.11 287 ILE Z CA 1
ATOM 15094 C C . ILE H 2 287 ? 33.107 6.172 -95.959 1.00 23.51 287 ILE Z C 1
ATOM 15095 O O . ILE H 2 287 ? 33.293 7.329 -95.555 1.00 21.81 287 ILE Z O 1
ATOM 15100 N N . THR H 2 288 ? 33.844 5.143 -95.559 1.00 19.98 288 THR Z N 1
ATOM 15101 C CA . THR H 2 288 ? 34.986 5.316 -94.695 1.00 18.53 288 THR Z CA 1
ATOM 15102 C C . THR H 2 288 ? 36.220 5.306 -95.575 1.00 25.11 288 THR Z C 1
ATOM 15103 O O . THR H 2 288 ? 36.562 4.285 -96.180 1.00 23.79 288 THR Z O 1
ATOM 15107 N N . MET H 2 289 ? 36.881 6.450 -95.656 1.00 24.96 289 MET Z N 1
ATOM 15108 C CA . MET H 2 289 ? 38.096 6.557 -96.448 1.00 23.11 289 MET Z CA 1
ATOM 15109 C C . MET H 2 289 ? 39.311 6.524 -95.538 1.00 22.66 289 MET Z C 1
ATOM 15110 O O . MET H 2 289 ? 39.460 7.366 -94.654 1.00 25.27 289 MET Z O 1
ATOM 15115 N N . ARG H 2 290 ? 40.173 5.540 -95.739 1.00 25.82 290 ARG Z N 1
ATOM 15116 C CA . ARG H 2 290 ? 41.399 5.445 -94.956 1.00 25.00 290 ARG Z CA 1
ATOM 15117 C C . ARG H 2 290 ? 42.562 5.829 -95.845 1.00 25.10 290 ARG Z C 1
ATOM 15118 O O . ARG H 2 290 ? 42.363 6.115 -97.028 1.00 24.14 290 ARG Z O 1
ATOM 15126 N N . ALA H 2 291 ? 43.763 5.869 -95.272 1.00 25.00 291 ALA Z N 1
ATOM 15127 C CA . ALA H 2 291 ? 44.961 6.311 -95.990 1.00 22.54 291 ALA Z CA 1
ATOM 15128 C C . ALA H 2 291 ? 45.145 5.541 -97.296 1.00 20.44 291 ALA Z C 1
ATOM 15129 O O . ALA H 2 291 ? 45.206 4.314 -97.296 1.00 18.15 291 ALA Z O 1
ATOM 15131 N N . GLY H 2 292 ? 45.233 6.271 -98.407 1.00 23.17 292 GLY Z N 1
ATOM 15132 C CA . GLY H 2 292 ? 45.380 5.668 -99.722 1.00 19.99 292 GLY Z CA 1
ATOM 15133 C C . GLY H 2 292 ? 44.081 5.472 -100.499 1.00 25.87 292 GLY Z C 1
ATOM 15134 O O . GLY H 2 292 ? 44.103 5.052 -101.667 1.00 25.26 292 GLY Z O 1
ATOM 15135 N N . ASP H 2 293 ? 42.944 5.754 -99.865 1.00 24.00 293 ASP Z N 1
ATOM 15136 C CA . ASP H 2 293 ? 41.665 5.619 -100.559 1.00 25.11 293 ASP Z CA 1
ATOM 15137 C C . ASP H 2 293 ? 41.434 6.745 -101.587 1.00 22.47 293 ASP Z C 1
ATOM 15138 O O . ASP H 2 293 ? 41.762 7.915 -101.356 1.00 20.65 293 ASP Z O 1
ATOM 15143 N N . VAL H 2 294 ? 40.892 6.354 -102.730 1.00 17.95 294 VAL Z N 1
ATOM 15144 C CA . VAL H 2 294 ? 40.514 7.271 -103.789 1.00 23.23 294 VAL Z CA 1
ATOM 15145 C C . VAL H 2 294 ? 39.010 7.121 -103.986 1.00 26.09 294 VAL Z C 1
ATOM 15146 O O . VAL H 2 294 ? 38.501 5.999 -104.087 1.00 24.74 294 VAL Z O 1
ATOM 15150 N N . CYS H 2 295 ? 38.294 8.237 -104.037 1.00 22.38 295 CYS Z N 1
ATOM 15151 C CA . CYS H 2 295 ? 36.843 8.184 -104.108 1.00 20.21 295 CYS Z CA 1
ATOM 15152 C C . CYS H 2 295 ? 36.252 9.335 -104.898 1.00 23.10 295 CYS Z C 1
ATOM 15153 O O . CYS H 2 295 ? 36.555 10.503 -104.644 1.00 24.39 295 CYS Z O 1
ATOM 15156 N N . ALA H 2 296 ? 35.405 9.011 -105.864 1.00 18.58 296 ALA Z N 1
ATOM 15157 C CA . ALA H 2 296 ? 34.654 10.049 -106.551 1.00 22.37 296 ALA Z CA 1
ATOM 15158 C C . ALA H 2 296 ? 33.344 10.295 -105.800 1.00 22.46 296 ALA Z C 1
ATOM 15159 O O . ALA H 2 296 ? 32.642 9.343 -105.466 1.00 26.51 296 ALA Z O 1
ATOM 15161 N N . MET H 2 297 ? 33.036 11.556 -105.505 1.00 20.08 297 MET Z N 1
ATOM 15162 C CA . MET H 2 297 ? 31.726 11.930 -104.975 1.00 21.02 297 MET Z CA 1
ATOM 15163 C C . MET H 2 297 ? 30.880 12.480 -106.122 1.00 24.59 297 MET Z C 1
ATOM 15164 O O . MET H 2 297 ? 31.160 13.565 -106.629 1.00 26.23 297 MET Z O 1
ATOM 15169 N N . PRO H 2 298 ? 29.839 11.732 -106.528 1.00 23.23 298 PRO Z N 1
ATOM 15170 C CA . PRO H 2 298 ? 28.964 12.012 -107.675 1.00 18.92 298 PRO Z CA 1
ATOM 15171 C C . PRO H 2 298 ? 28.345 13.408 -107.640 1.00 22.68 298 PRO Z C 1
ATOM 15172 O O . PRO H 2 298 ? 28.222 13.987 -106.565 1.00 23.42 298 PRO Z O 1
ATOM 15176 N N . ALA H 2 299 ? 27.938 13.932 -108.797 1.00 21.65 299 ALA Z N 1
ATOM 15177 C CA . ALA H 2 299 ? 27.326 15.269 -108.867 1.00 23.04 299 ALA Z CA 1
ATOM 15178 C C . ALA H 2 299 ? 25.878 15.331 -108.351 1.00 25.99 299 ALA Z C 1
ATOM 15179 O O . ALA H 2 299 ? 25.316 16.418 -108.187 1.00 24.65 299 ALA Z O 1
ATOM 15181 N N . ASP H 2 300 ? 25.275 14.171 -108.099 1.00 24.32 300 ASP Z N 1
ATOM 15182 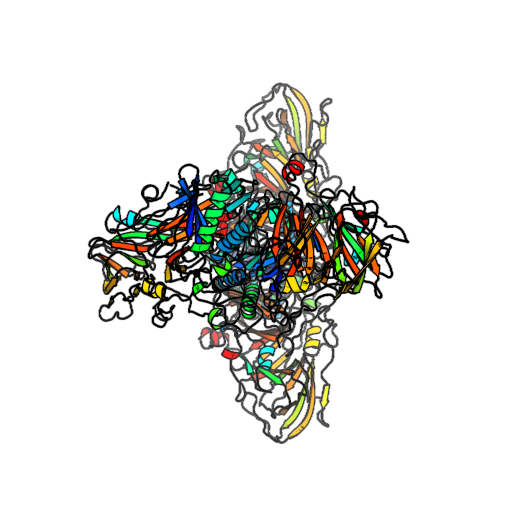C CA . ASP H 2 300 ? 23.870 14.128 -107.680 1.00 31.97 300 ASP Z CA 1
ATOM 15183 C C . ASP H 2 300 ? 23.697 13.687 -106.229 1.00 29.48 300 ASP Z C 1
ATOM 15184 O O . ASP H 2 300 ? 22.660 13.138 -105.864 1.00 32.95 300 ASP Z O 1
ATOM 15189 N N . ILE H 2 301 ? 24.713 13.925 -105.405 1.00 28.34 301 ILE Z N 1
ATOM 15190 C CA . ILE H 2 301 ? 24.607 13.612 -103.985 1.00 27.79 301 ILE Z CA 1
ATOM 15191 C C . ILE H 2 301 ? 24.867 14.824 -103.102 1.00 28.16 301 ILE Z C 1
ATOM 15192 O O . ILE H 2 301 ? 25.364 15.864 -103.554 1.00 27.03 301 ILE Z O 1
ATOM 15197 N N . ARG H 2 302 ? 24.489 14.686 -101.841 1.00 26.76 302 ARG Z N 1
ATOM 15198 C CA . ARG H 2 302 ? 24.899 15.617 -100.808 1.00 27.70 302 ARG Z CA 1
ATOM 15199 C C . ARG H 2 302 ? 25.652 14.814 -99.755 1.00 24.01 302 ARG Z C 1
ATOM 15200 O O . ARG H 2 302 ? 25.503 13.587 -99.669 1.00 23.58 302 ARG Z O 1
ATOM 15208 N N . HIS H 2 303 ? 26.463 15.481 -98.945 1.00 23.64 303 HIS Z N 1
ATOM 15209 C CA . HIS H 2 303 ? 27.235 14.738 -97.954 1.00 24.78 303 HIS Z CA 1
ATOM 15210 C C . HIS H 2 303 ? 27.851 15.599 -96.874 1.00 21.41 303 HIS Z C 1
ATOM 15211 O O . HIS H 2 303 ? 27.920 16.816 -96.998 1.00 20.84 303 HIS Z O 1
ATOM 15218 N N . GLN H 2 304 ? 28.295 14.933 -95.815 1.00 23.27 304 GLN Z N 1
ATOM 15219 C CA . GLN H 2 304 ? 29.062 15.563 -94.754 1.00 25.07 304 GLN Z CA 1
ATOM 15220 C C . GLN H 2 304 ? 30.101 14.581 -94.241 1.00 24.09 304 GLN Z C 1
ATOM 15221 O O . GLN H 2 304 ? 29.889 13.363 -94.274 1.00 26.57 304 GLN Z O 1
ATOM 15227 N N . GLY H 2 305 ? 31.226 15.108 -93.775 1.00 22.56 305 GLY Z N 1
ATOM 15228 C CA . GLY H 2 305 ? 32.349 14.264 -93.400 1.00 19.77 305 GLY Z CA 1
ATOM 15229 C C . GLY H 2 305 ? 32.715 14.418 -91.947 1.00 18.56 305 GLY Z C 1
ATOM 15230 O O . GLY H 2 305 ? 32.489 15.471 -91.359 1.00 20.82 305 GLY Z O 1
ATOM 15231 N N . TYR H 2 306 ? 33.289 13.367 -91.370 1.00 20.56 306 TYR Z N 1
ATOM 15232 C CA . TYR H 2 306 ? 33.634 13.340 -89.956 1.00 17.40 306 TYR Z CA 1
ATOM 15233 C C . TYR H 2 306 ? 35.036 12.801 -89.809 1.00 22.87 306 TYR Z C 1
ATOM 15234 O O . TYR H 2 306 ? 35.355 11.733 -90.341 1.00 20.08 306 TYR Z O 1
ATOM 15243 N N . SER H 2 307 ? 35.867 13.525 -89.061 1.00 22.45 307 SER Z N 1
ATOM 15244 C CA . SER H 2 307 ? 37.252 13.138 -88.893 1.00 19.55 307 SER Z CA 1
ATOM 15245 C C . SER H 2 307 ? 37.722 13.315 -87.447 1.00 21.91 307 SER Z C 1
ATOM 15246 O O . SER H 2 307 ? 38.033 14.434 -87.002 1.00 21.39 307 SER Z O 1
ATOM 15249 N N . THR H 2 308 ? 37.780 12.210 -86.715 1.00 20.36 308 THR Z N 1
ATOM 15250 C CA . THR H 2 308 ? 38.067 12.295 -85.285 1.00 21.82 308 THR Z CA 1
ATOM 15251 C C . THR H 2 308 ? 39.459 12.849 -85.022 1.00 22.62 308 THR Z C 1
ATOM 15252 O O . THR H 2 308 ? 39.614 13.811 -84.276 1.00 22.92 308 THR Z O 1
ATOM 15256 N N . LYS H 2 309 ? 40.477 12.227 -85.611 1.00 21.66 309 LYS Z N 1
ATOM 15257 C CA . LYS H 2 309 ? 41.791 12.831 -85.602 1.00 26.67 309 LYS Z CA 1
ATOM 15258 C C . LYS H 2 309 ? 41.944 13.755 -86.797 1.00 23.38 309 LYS Z C 1
ATOM 15259 O O . LYS H 2 309 ? 41.527 13.416 -87.892 1.00 27.78 309 LYS Z O 1
ATOM 15265 N N . ARG H 2 310 ? 42.551 14.913 -86.573 1.00 23.48 310 ARG Z N 1
ATOM 15266 C CA . ARG H 2 310 ? 42.971 15.799 -87.651 1.00 24.81 310 ARG Z CA 1
ATOM 15267 C C . ARG H 2 310 ? 43.653 14.965 -88.728 1.00 31.33 310 ARG Z C 1
ATOM 15268 O O . ARG H 2 310 ? 44.684 14.306 -88.469 1.00 25.76 310 ARG Z O 1
ATOM 15276 N N . SER H 2 311 ? 43.078 14.980 -89.934 1.00 24.03 311 SER Z N 1
ATOM 15277 C CA . SER H 2 311 ? 43.574 14.115 -90.991 1.00 25.03 311 SER Z CA 1
ATOM 15278 C C . SER H 2 311 ? 43.975 14.890 -92.273 1.00 24.36 311 SER Z C 1
ATOM 15279 O O . SER H 2 311 ? 43.547 16.027 -92.496 1.00 22.52 311 SER Z O 1
ATOM 15282 N N . MET H 2 312 ? 44.824 14.277 -93.093 1.00 21.02 312 MET Z N 1
ATOM 15283 C CA . MET H 2 312 ? 45.257 14.896 -94.346 1.00 21.79 312 MET Z CA 1
ATOM 15284 C C . MET H 2 312 ? 44.454 14.386 -95.518 1.00 22.44 312 MET Z C 1
ATOM 15285 O O . MET H 2 312 ? 44.532 13.201 -95.859 1.00 23.35 312 MET Z O 1
ATOM 15290 N N . LEU H 2 313 ? 43.717 15.297 -96.151 1.00 23.21 313 LEU Z N 1
ATOM 15291 C CA . LEU H 2 313 ? 42.867 14.969 -97.285 1.00 23.44 313 LEU Z CA 1
ATOM 15292 C C . LEU H 2 313 ? 43.213 15.785 -98.527 1.00 21.68 313 LEU Z C 1
ATOM 15293 O O . LEU H 2 313 ? 43.294 17.013 -98.466 1.00 24.21 313 LEU Z O 1
ATOM 15298 N N . MET H 2 314 ? 43.380 15.093 -99.648 1.00 17.92 314 MET Z N 1
ATOM 15299 C CA . MET H 2 314 ? 43.548 15.739 -100.950 1.00 24.23 314 MET Z CA 1
ATOM 15300 C C . MET H 2 314 ? 42.227 15.873 -101.692 1.00 23.29 314 MET Z C 1
ATOM 15301 O O . MET H 2 314 ? 41.593 14.868 -102.018 1.00 22.75 314 MET Z O 1
ATOM 15306 N N . VAL H 2 315 ? 41.831 17.114 -101.964 1.00 22.93 315 VAL Z N 1
ATOM 15307 C CA . VAL H 2 315 ? 40.636 17.381 -102.748 1.00 19.45 315 VAL Z CA 1
ATOM 15308 C C . VAL H 2 315 ? 41.070 17.838 -104.127 1.00 23.23 315 VAL Z C 1
ATOM 15309 O O . VAL H 2 315 ? 41.629 18.917 -104.277 1.00 27.70 315 VAL Z O 1
ATOM 15313 N N . TRP H 2 316 ? 40.823 17.000 -105.127 1.00 22.37 316 TRP Z N 1
ATOM 15314 C CA . TRP H 2 316 ? 41.200 17.276 -106.503 1.00 22.31 316 TRP Z CA 1
ATOM 15315 C C . TRP H 2 316 ? 40.094 18.023 -107.238 1.00 26.56 316 TRP Z C 1
ATOM 15316 O O . TRP H 2 316 ? 39.072 17.439 -107.592 1.00 26.80 316 TRP Z O 1
ATOM 15327 N N . GLU H 2 317 ? 40.306 19.314 -107.469 1.00 27.08 317 GLU Z N 1
ATOM 15328 C CA . GLU H 2 317 ? 39.308 20.145 -108.124 1.00 24.14 317 GLU Z CA 1
ATOM 15329 C C . GLU H 2 317 ? 39.615 20.364 -109.614 1.00 28.94 317 GLU Z C 1
ATOM 15330 O O . GLU H 2 317 ? 40.755 20.167 -110.075 1.00 22.31 317 GLU Z O 1
ATOM 15336 N N . ASN H 2 318 ? 38.587 20.781 -110.355 1.00 26.58 318 ASN Z N 1
ATOM 15337 C CA . ASN H 2 318 ? 38.718 21.129 -111.765 1.00 23.38 318 ASN Z CA 1
ATOM 15338 C C . ASN H 2 318 ? 38.060 22.472 -111.995 1.00 24.87 318 ASN Z C 1
ATOM 15339 O O . ASN H 2 318 ? 36.855 22.623 -111.787 1.00 35.60 318 ASN Z O 1
ATOM 15344 N N . ALA H 2 319 ? 38.843 23.454 -112.422 1.00 24.11 319 ALA Z N 1
ATOM 15345 C CA . ALA H 2 319 ? 38.324 24.819 -112.569 1.00 28.71 319 ALA Z CA 1
ATOM 15346 C C . ALA H 2 319 ? 37.890 25.194 -114.001 1.00 26.14 319 ALA Z C 1
ATOM 15347 O O . ALA H 2 319 ? 37.732 26.376 -114.322 1.00 24.87 319 ALA Z O 1
ATOM 15349 N N . THR H 2 320 ? 37.685 24.194 -114.848 1.00 22.83 320 THR Z N 1
ATOM 15350 C CA . THR H 2 320 ? 37.104 24.437 -116.157 1.00 26.11 320 THR Z CA 1
ATOM 15351 C C . THR H 2 320 ? 35.797 25.227 -116.015 1.00 28.16 320 THR Z C 1
ATOM 15352 O O . THR H 2 320 ? 34.828 24.748 -115.426 1.00 27.44 320 THR Z O 1
ATOM 15356 N N . PRO H 2 321 ? 35.775 26.446 -116.565 1.00 30.26 321 PRO Z N 1
ATOM 15357 C CA . PRO H 2 321 ? 34.694 27.425 -116.398 1.00 27.45 321 PRO Z CA 1
ATOM 15358 C C . PRO H 2 321 ? 33.311 26.937 -116.852 1.00 31.84 321 PRO Z C 1
ATOM 15359 O O . PRO H 2 321 ? 32.312 27.354 -116.256 1.00 28.22 321 PRO Z O 1
ATOM 15363 N N . ASN H 2 322 ? 33.224 26.089 -117.874 1.00 25.09 322 ASN Z N 1
ATOM 15364 C CA . ASN H 2 322 ? 31.891 25.731 -118.379 1.00 34.01 322 ASN Z CA 1
ATOM 15365 C C . ASN H 2 322 ? 31.352 24.395 -117.833 1.00 30.11 322 ASN Z C 1
ATOM 15366 O O . ASN H 2 322 ? 30.456 23.789 -118.429 1.00 24.83 322 ASN Z O 1
ATOM 15371 N N . LEU H 2 323 ? 31.908 23.936 -116.713 1.00 29.79 323 LEU Z N 1
ATOM 15372 C CA . LEU H 2 323 ? 31.521 22.653 -116.121 1.00 26.70 323 LEU Z CA 1
ATOM 15373 C C . LEU H 2 323 ? 30.012 22.575 -115.845 1.00 23.20 323 LEU Z C 1
ATOM 15374 O O . LEU H 2 323 ? 29.375 21.569 -116.139 1.00 23.25 323 LEU Z O 1
ATOM 15379 N N . PRO H 2 324 ? 29.437 23.640 -115.271 1.00 21.54 324 PRO Z N 1
ATOM 15380 C CA . PRO H 2 324 ? 27.992 23.642 -115.031 1.00 27.16 324 PRO Z CA 1
ATOM 15381 C C . PRO H 2 324 ? 27.211 23.242 -116.280 1.00 24.89 324 PRO Z C 1
ATOM 15382 O O . PRO H 2 324 ? 26.361 22.359 -116.225 1.00 24.63 324 PRO Z O 1
ATOM 15386 N N . HIS H 2 325 ? 27.512 23.893 -117.397 1.00 28.07 325 HIS Z N 1
ATOM 15387 C CA . HIS H 2 325 ? 26.884 23.571 -118.676 1.00 25.68 325 HIS Z CA 1
ATOM 15388 C C . HIS H 2 325 ? 27.047 22.092 -119.042 1.00 25.98 325 HIS Z C 1
ATOM 15389 O O . HIS H 2 325 ? 26.110 21.452 -119.523 1.00 24.26 325 HIS Z O 1
ATOM 15396 N N . LEU H 2 326 ? 28.240 21.555 -118.823 1.00 20.72 326 LEU Z N 1
ATOM 15397 C CA . LEU H 2 326 ? 28.509 20.187 -119.207 1.00 22.70 326 LEU Z CA 1
ATOM 15398 C C . LEU H 2 326 ? 27.633 19.218 -118.424 1.00 25.98 326 LEU Z C 1
ATOM 15399 O O . LEU H 2 326 ? 27.236 18.173 -118.946 1.00 27.12 326 LEU Z O 1
ATOM 15404 N N . TYR H 2 327 ? 27.345 19.549 -117.166 1.00 24.98 327 TYR Z N 1
ATOM 15405 C CA . TYR H 2 327 ? 26.476 18.694 -116.354 1.00 27.49 327 TYR Z CA 1
ATOM 15406 C C . TYR H 2 327 ? 25.005 18.921 -116.684 1.00 23.87 327 TYR Z C 1
ATOM 15407 O O . TYR H 2 327 ? 24.261 17.956 -116.769 1.00 25.28 327 TYR Z O 1
ATOM 15416 N N . GLU H 2 328 ? 24.595 20.177 -116.876 1.00 22.12 328 GLU Z N 1
ATOM 15417 C CA . GLU H 2 328 ? 23.224 20.463 -117.294 1.00 29.92 328 GLU Z CA 1
ATOM 15418 C C . GLU H 2 328 ? 22.857 19.763 -118.604 1.00 27.51 328 GLU Z C 1
ATOM 15419 O O . GLU H 2 328 ? 21.801 19.143 -118.701 1.00 30.56 328 GLU Z O 1
ATOM 15425 N N . SER H 2 329 ? 23.727 19.871 -119.600 1.00 21.99 329 SER Z N 1
ATOM 15426 C CA . SER H 2 329 ? 23.459 19.336 -120.934 1.00 22.19 329 SER Z CA 1
ATOM 15427 C C . SER H 2 329 ? 23.706 17.834 -121.055 1.00 25.31 329 SER Z C 1
ATOM 15428 O O . SER H 2 329 ? 23.462 17.253 -122.109 1.00 24.24 329 SER Z O 1
ATOM 15431 N N . GLY H 2 330 ? 24.203 17.203 -119.995 1.00 24.26 330 GLY Z N 1
ATOM 15432 C CA . GLY H 2 330 ? 24.418 15.764 -120.013 1.00 20.49 330 GLY Z CA 1
ATOM 15433 C C . GLY H 2 330 ? 25.670 15.299 -120.746 1.00 29.39 330 GLY Z C 1
ATOM 15434 O O . GLY H 2 330 ? 25.840 14.102 -121.022 1.00 28.45 330 GLY Z O 1
ATOM 15435 N N . GLU H 2 331 ? 26.559 16.228 -121.078 1.00 23.59 331 GLU Z N 1
ATOM 15436 C CA . GLU H 2 331 ? 27.860 15.803 -121.579 1.00 28.42 331 GLU Z CA 1
ATOM 15437 C C . GLU H 2 331 ? 28.601 15.049 -120.467 1.00 30.19 331 GLU Z C 1
ATOM 15438 O O . GLU H 2 331 ? 29.325 14.090 -120.730 1.00 27.09 331 GLU Z O 1
ATOM 15444 N N . LEU H 2 332 ? 28.405 15.475 -119.221 1.00 24.81 332 LEU Z N 1
ATOM 15445 C CA . LEU H 2 332 ? 28.980 14.759 -118.086 1.00 21.43 332 LEU Z CA 1
ATOM 15446 C C . LEU H 2 332 ? 27.921 14.105 -117.209 1.00 28.05 332 LEU Z C 1
ATOM 15447 O O . LEU H 2 332 ? 27.069 14.783 -116.639 1.00 26.44 332 LEU Z O 1
ATOM 15452 N N . LYS H 2 333 ? 27.981 12.782 -117.102 1.00 31.17 333 LYS Z N 1
ATOM 15453 C CA . LYS H 2 333 ? 27.098 12.036 -116.213 1.00 27.90 333 LYS Z CA 1
ATOM 15454 C C . LYS H 2 333 ? 27.383 12.380 -114.746 1.00 30.42 333 LYS Z C 1
ATOM 15455 O O . LYS H 2 333 ? 28.479 12.840 -114.415 1.00 29.40 333 LYS Z O 1
ATOM 15461 N N . PRO H 2 334 ? 26.401 12.143 -113.860 1.00 26.78 334 PRO Z N 1
ATOM 15462 C CA . PRO H 2 334 ? 26.562 12.489 -112.442 1.00 25.35 334 PRO Z CA 1
ATOM 15463 C C . PRO H 2 334 ? 27.718 11.709 -111.825 1.00 24.91 334 PRO Z C 1
ATOM 15464 O O . PRO H 2 334 ? 28.377 12.201 -110.912 1.00 23.56 334 PRO Z O 1
ATOM 15468 N N . TYR H 2 335 ? 27.935 10.488 -112.299 1.00 24.15 335 TYR Z N 1
ATOM 15469 C CA . TYR H 2 335 ? 29.087 9.710 -111.862 1.00 23.21 335 TYR Z CA 1
ATOM 15470 C C . TYR H 2 335 ? 30.042 9.563 -113.027 1.00 21.15 335 TYR Z C 1
ATOM 15471 O O . TYR H 2 335 ? 29.614 9.422 -114.163 1.00 24.88 335 TYR Z O 1
ATOM 15480 N N . PRO H 2 336 ? 31.348 9.615 -112.739 1.00 23.64 336 PRO Z N 1
ATOM 15481 C CA . PRO H 2 336 ? 32.394 9.828 -113.745 1.00 24.33 336 PRO Z CA 1
ATOM 15482 C C . PRO H 2 336 ? 32.684 8.654 -114.690 1.00 25.26 336 PRO Z C 1
ATOM 15483 O O . PRO H 2 336 ? 32.878 8.896 -115.882 1.00 25.28 336 PRO Z O 1
ATOM 15487 N N . ILE H 2 337 ? 32.739 7.428 -114.188 1.00 23.04 337 ILE Z N 1
ATOM 15488 C CA . ILE H 2 337 ? 33.175 6.322 -115.021 1.00 24.95 337 ILE Z CA 1
ATOM 15489 C C . ILE H 2 337 ? 32.138 5.214 -115.117 1.00 30.21 337 ILE Z C 1
ATOM 15490 O O . ILE H 2 337 ? 31.582 4.796 -114.109 1.00 33.97 337 ILE Z O 1
ATOM 15495 N N . GLU H 2 338 ? 31.880 4.770 -116.349 1.00 36.32 338 GLU Z N 1
ATOM 15496 C CA . GLU H 2 338 ? 31.020 3.627 -116.662 1.00 38.32 338 GLU Z CA 1
ATOM 15497 C C . GLU H 2 338 ? 31.879 2.383 -116.786 1.00 34.67 338 GLU Z C 1
ATOM 15498 O O . GLU H 2 338 ? 32.704 2.300 -117.692 1.00 38.04 338 GLU Z O 1
ATOM 15504 N N . PHE H 2 339 ? 31.680 1.412 -115.902 1.00 34.32 339 PHE Z N 1
ATOM 15505 C CA . PHE H 2 339 ? 32.436 0.163 -115.960 1.00 31.79 339 PHE Z CA 1
ATOM 15506 C C . PHE H 2 339 ? 31.715 -0.952 -115.209 1.00 37.67 339 PHE Z C 1
ATOM 15507 O O . PHE H 2 339 ? 30.724 -0.694 -114.525 1.00 40.46 339 PHE Z O 1
#

InterPro domains:
  IPR011051 RmlC-like cupin domain superfamily [SSF51182] (52-145)
  IPR014710 RmlC-like jelly roll fold [G3DSA:2.60.120.10] (36-149)

Nearest PDB structures (foldseek):
  4zxc-assembly2_Y  TM=1.002E+00  e=1.043E-67  Pseudomonas sp. WBC-3
  5m21-assembly1_D  TM=9.726E-01  e=1.955E-50  Sphingomonas sp. TTNP3
  5m4o-assembly1_D  TM=9.741E-01  e=1.448E-49  Sphingomonas sp. TTNP3
  1ipj-assembly1_B  TM=7.681E-01  e=5.758E-03  Glycine max
  1uik-assembly1_C  TM=8.048E-01  e=3.594E-02  Glycine max

Radius of gyration: 43.88 Å; Cα contacts (8 Å, |Δi|>4): 5219; chains: 8; bounding box: 128×102×109 Å

B-factor: mean 33.79, std 11.36, range [13.43, 107.53]

Organism: Pseudomonas sp. (strain WBC-3) (NCBI:txid165468)

Sequence (1948 aa):
SNVAVNNTVFASLDNFRKGTVEIISGEARHYAFSNIFEVAQNSKPYEKVVVGLNLGYVVETLRAEGQSPWFTAAHDEFAIVMDGEVRVEFLKLDAPSKHGEGTHLAGELPVGKPMGYVLLKRGHQCLLPAGSAYRFEASRPGVILQQTIKGPLSVEKWAEICLKSNVAVNTVFASLDNFRKGTVEIISGEARHYAFSNIFEVAQNSKPYEKVVVGLNLGYVVETLRAEGQSPWFTAAHDEFAIVMDGEVRVEFLKLDAPSKHGEGTHLAGELPVGKPMGYVLLKRGHQCLLPAGSAYRFEASRPGVILQQTIKGPLSVEKWAEICLKSNVAVNTVFASLDNFRKGTVEIISGEARHYAFSNIFEVAQNSKPYEKVVVGLNLGYVVETLRAEGQSPWFTAAHDEFAIVMDGEVRVEFLKLDAPSKHGEGTHLAGELPVGKPMGYVLLKRGHQCLLPAGSAYRFEASRRPGVILQQTIKGPLSVEKWAEICLKSNVAVNTVFASLDNFRKGTVEIISGEARHYAFSNIFEVAQNSKPYEKVVVGLNLGYVVETLRAEGQSPWFTAAHDEFAIVMDGEVRVEFLKLDAPSKHGEGTHLAGELPVGKPMGYVLLKRGHQCLLPAGSAYRFEASRPGVILQQTIKGPLSVEKWAEICLKDDVQASPPHAVTGYRSFQLGAFELSRDEYFARITWPAKGETRSHLIPADIFLRAMMRDVAWGFFYGWVNFDHHVIGTRNYYGKVDLYAGTFNGTLKAAGVNYTENFETPLIMATFKAILRDWTNATFDPFAAPEEETGSAFGRKNGENLECIERFRIATKRMPGLQDDSPLRNDLPVNRQFADVSQDEPEVHAAEGFEGELHAFSLFKYLSRSDVTWNPSVTSVCKASLFCPTTEEFILPVFHGNDRVEWFIQMSDEIVWDVGDKDDGNPRARITMRAGDVCAMPADIRHQGYSTKRSMLMVWENATPNLPHLYESGELKPYPIEFDDVQASPPHAVTGYRSFQLGAFELSRDEYFARITWPAKGETRSHLIPADIFLRAMMRDVAWGFFYGWVNFDHHVIGTRNYYGKVDLYAGTFNGTLKAAGVNYTENFETPLIMATFKAILRDWTNATFDPFAAPEETGSAFGRKNGENLECIERFRIATKRMPGLQDDSPLRNDLPVNRQFADVSQDEPEVHAAEGFEGELHAFSLFKYLSRSDVTWNPSVTSVCKASLFCPTTEEFILPVFHGNDRVEWFIQMSDEIVWDVGDKDDGNPRARITMRAGDVCAMPADIRHQGYSTKRSMLMVWENATPNLPHLYESGELKPYPIEFDDVQASPPHAVTGYRSFQLGAFELSRDEYFARITWPAKGETRSHLIPADIFLRAMMRDVAWGFFYGWVNFDHHVIGTRNYYGKVDLYAGTFNGTLKAAGVNYTENFETPLIMATFKAILRDWTNATFDPFAAPEETGSAFGRKNGENLECIERFRIATKRMPGLQDDSPLRNDLPVNRQFADVSQDEPEVHAAEGFEGELHAFSLFKYLSRSDVTWNPSVTSVCKASLFCPTTEEFILPVFHGNDRVEWFIQMSDEIVWDVGDKDDGNPRARITMRAGDVCAMPADIRHQGYSTKRSMLMVWENATPNLPHLYESGELKPYPIEFDDVQASPPHAVTGYRSFQLGAFELSRDEYFARITWPAKGETRSHLIPADIFLRAMMRDVAWGFFYGWVNFDHVIGTRNYYGKVDLYAGTFNGTLKAAGVNYTENFETPLIMATFKAILRDWTNATFDPFAAPEEETGSAFGRKNGENLECIERFRIATKRMPGLQDDSPLRNDLPVNRQFADVSQDEPEVHAAEGFEGELHAFSLFKYLSRSDVTWNPSVTSVCKASLFCPTTEEFILPVFHGNDRVEWFIQMSDEIVWDVGDKDDGNPRARITMRAGDVCAMPADIRHQGYSTKRSMLMVWENATPNLPHLYESGELKPYPIEF

Solvent-accessible surface area: 72642 Å² total; per-residue (Å²): 152,53,126,65,46,105,7,74,37,9,23,17,146,110,52,132,55,6,65,20,33,42,12,48,50,80,11,40,40,9,0,0,0,0,1,6,53,3,0,86,96,16,141,69,14,32,3,0,0,0,0,34,14,72,32,30,0,0,0,1,0,40,0,71,35,96,4,68,27,4,7,3,25,13,27,1,1,0,1,0,8,20,26,75,0,80,0,22,4,19,88,22,99,88,40,42,154,164,48,78,0,1,66,108,27,38,159,159,21,108,22,118,91,8,15,65,0,48,0,102,105,0,6,0,0,2,1,21,45,12,4,0,2,56,1,41,8,114,181,65,0,0,1,6,0,0,0,10,80,15,94,44,20,51,77,32,18,66,135,18,11,47,159,156,50,127,50,46,102,13,87,37,7,23,13,146,112,55,165,55,5,62,21,35,41,30,52,59,95,15,81,50,12,0,0,0,0,0,1,49,4,0,91,103,13,142,70,12,27,4,0,0,0,1,24,4,82,34,29,0,0,0,1,0,40,0,72,35,105,3,73,21,5,12,4,28,15,25,1,0,0,2,0,4,21,17,47,1,74,0,38,4,18,112,24,95,86,50,45,169,161,47,85,0,0,70,106,22,39,156,162,28,105,23,130,89,10,14,66,0,54,0,100,107,0,6,0,0,2,1,19,47,13,5,0,2,51,0,47,7,124,138,63,0,0,0,4,0,1,0,8,95,14,94,43,22,50,73,33,13,50,134,15,2,44,144,161,53,129,63,48,111,8,74,30,7,23,19,137,103,55,167,50,5,62,20,39,44,28,50,48,90,13,55,29,2,0,0,1,0,0,2,52,3,0,90,100,16,143,67,14,28,4,0,0,0,1,27,2,76,32,28,0,0,0,1,0,41,0,63,43,98,5,72,18,4,12,4,30,13,26,2,1,0,1,0,4,4,6,51,2,86,0,26,3,20,99,22,91,80,72,52,158,157,53,81,0,1,70,104,29,38,157,161,27,103,22,130,89,7,15,58,0,45,0,103,109,0,6,0,0,1,2,18,46,13,5,0,2,52,1,39,13,91,122,47,0,0,0,1,0,0,0,10,75,16,96,43,18,54,79,37,15,50,135,17,4,51,163,168,108,71,83,53,98,7,76,37,8,23,16,144,119,52,157,50,5,68,24,38,54,22,57,49,81,13,37,40,8,1,0,0,0,0,2,58,5,0,96,105,12,150,67,13,40,4,0,0,0,1,31,12,70,30,32,0,0,0,0,0,39,0,66,26,102,4,71,22,6,10,4,30,12,27,0,0,0,2,1,4,22,22,88,0,104,0,59,1,15,103,19,94,90,39,44,152,167,51,77,0,1,71,109,26,39,164,159,23,101,25,129,90,8,14,58,0,57,1,107,107,0,7,0,0,2,2,19,49,15,4,0,3,49,1,72,4,109,192,62,0,0,1,2,0,0,0,8,88,16,99,43,19,49,70,35,19,70,143,16,12,54,163,104,136,50,106,52,33,103,77,90,90,60,14,18,4,88,29,6,58,2,33,39,0,67,4,27,10,33,27,0,2,0,105,2,16,9,58,9,140,88,87,86,14,14,32,25,2,20,2,28,70,1,1,28,0,1,4,1,0,15,33,43,32,0,35,62,0,40,0,12,8,32,114,19,4,0,0,29,12,101,94,43,101,0,24,4,2,0,0,19,83,31,56,42,13,112,95,23,32,5,31,53,47,45,67,11,89,33,79,46,0,34,27,1,2,116,26,0,2,106,19,1,0,2,61,75,3,19,0,0,6,2,26,70,59,34,44,50,2,31,12,69,49,100,40,78,26,51,146,21,17,98,59,183,108,94,87,26,126,73,0,1,39,18,191,105,11,6,80,65,45,108,127,60,111,48,17,87,26,0,70,68,8,72,56,92,75,13,98,60,72,37,32,178,82,24,159,48,76,7,41,21,5,4,0,8,18,16,4,0,32,9,69,16,2,4,10,35,36,35,1,0,28,1,112,19,0,31,2,3,3,5,0,4,1,22,30,13,15,2,20,5,2,0,14,26,9,21,0,10,1,0,7,0,15,83,0,17,6,75,4,9,23,53,112,100,25,37,22,50,4,24,0,17,0,62,5,2,0,0,0,0,0,5,8,49,2,43,6,41,0,36,0,33,45,0,0,0,1,4,12,6,41,13,52,23,128,71,3,49,107,22,39,159,57,30,128,44,119,53,48,45,13,125,45,115,127,42,79,52,36,101,73,100,89,61,14,23,4,90,29,5,28,3,20,0,0,56,2,25,11,37,26,0,2,0,85,2,2,9,2,7,119,48,76,20,6,17,36,28,2,22,1,29,70,1,1,30,0,0,3,1,0,16,57,38,33,0,27,38,1,12,0,3,7,29,103,16,2,0,0,51,14,77,107,44,80,0,2,1,1,0,1,20,21,29,38,59,31,109,91,21,29,8,12,25,17,17,19,14,93,34,77,54,0,36,25,1,2,113,30,0,2,103,20,2,0,4,60,65,4,21,0,8,8,2,29,74,61,36,43,53,2,31,17,67,48,89,40,70,22,52,155,23,20,97,77,174,94,87,79,27,133,89,0,1,44,22,156,113,16,4,45,57,25,112,107,36,108,50,17,91,31,0,70,72,8,71,60,88,77,13,96,62,72,31,35,161,72,24,102,58,92,9,40,21,5,5,0,7,18,13,3,0,29,7,72,15,2,4,32,30,35,34,0,0,32,1,101,23,0,28,1,2,2,6,0,4,1,24,30,15,15,0,31,7,0,1,10,15,2,13,1,6,2,0,2,0,13,82,0,18,6,48,2,6,27,38,68,56,19,52,46,54,2,35,0,16,0,46,6,0,0,0,0,0,0,5,4,68,10,7,3,21,0,30,0,35,43,1,0,0,1,2,9,2,15,1,37,41,106,115,8,19,109,48,33,127,70,55,124,42,114,41,38,37,18,111,56,111,120,47,107,51,38,102,72,102,90,57,12,22,4,96,25,6,63,3,31,42,0,51,3,25,10,33,30,0,2,0,101,1,12,8,54,11,125,85,96,83,13,18,33,28,2,20,1,32,74,2,1,33,0,0,3,2,0,10,48,33,34,0,27,31,0,21,0,8,9,38,118,17,2,0,0,22,7,18,61,2,5,0,13,2,2,0,0,23,71,34,45,45,31,115,93,23,33,3,33,53,25,38,20,15,79,27,82,52,0,33,30,1,2,105,30,0,2,109,15,1,0,3,60,77,1,16,0,8,9,1,24,72,60,36,40,57,2,33,15,72,60,89,42,74,25,61,158,20,11,91,81,167,113,91,81,22,132,86,0,2,42,20,161,110,16,4,51,62,35,116,109,34,108,50,18,88,31,0,71,72,8,61,60,97,78,10,94,66,73,31,28,164,66,28,133,57,80,10,42,21,6,4,0,6,21,13,3,0,31,6,66,14,3,4,31,27,39,36,0,0,33,1,106,24,0,26,0,2,2,4,0,2,1,28,24,13,19,1,20,6,0,0,6,7,1,8,0,6,2,0,2,0,14,83,1,24,5,39,0,2,30,35,118,83,31,54,35,26,1,35,0,25,0,53,7,0,0,0,0,0,0,1,6,52,0,15,3,32,0,25,0,36,45,0,0,0,1,0,6,1,10,2,35,38,101,65,7,17,32,52,30,65,28,60,132,38,76,46,38,23,11,104,57,138,123,50,104,54,36,106,76,92,83,64,15,20,4,90,24,5,60,2,29,40,0,73,4,31,10,34,26,0,2,0,113,2,16,9,58,10,148,82,84,90,16,24,27,18,1,21,2,29,70,2,1,31,0,0,2,1,0,12,48,37,36,0,36,46,0,42,0,13,11,34,115,21,3,0,0,25,12,102,89,43,90,0,23,4,2,0,0,21,90,25,57,40,13,109,94,22,34,4,23,55,46,43,71,13,100,32,82,48,0,39,30,1,3,106,28,0,2,107,18,1,0,4,61,66,2,17,0,10,6,1,22,75,62,33,43,48,1,34,16,70,53,90,40,78,16,49,150,19,15,91,75,170,104,92,79,22,139,87,0,2,43,21,156,110,17,4,51,57,32,113,114,34,110,49,15,87,25,0,72,69,7,70,58,102,75,13,96,63,67,35,30,167,63,28,112,55,85,7,40,20,4,4,0,8,19,15,3,0,25,9,69,17,4,4,30,32,42,38,0,0,30,1,101,21,0,30,0,3,2,4,0,4,0,20,30,15,16,0,26,6,2,0,16,20,10,17,0,11,2,0,2,0,15,68,0,18,7,64,4,8,36,51,112,86,24,63,23,51,4,32,0,14,0,42,4,0,0,0,0,0,0,5,8,50,2,42,7,40,0,34,0,37,45,0,0,0,1,1,12,5,32,8,49,24,127,72,3,44,105,24,35,163,64,29,128,41,120,52,46,42,12,122,40

Foldseek 3Di:
DDPDDDDDAAWLVGDDADDDDDPDDDQLVVLGFDLSVVLNPDDAQQFEFSDDDPQWTKTKGWHDAKFAWKAFQAKKKKAWRAAKKKKWKWQAPDFDNDDFDIDGCDPDGDGHTPGIDIHHHGDMDMPGHRMIMMIGGHDITMMIMTTGDDPRYDYDSVVGGDD/DDDDDDDDAAALVGDDFDDDDDPDDDQLVVLGFDLSVVLNPDDAQQFEFSDDDPFWTKTKGWHDFKDAKKAFQAKKKKAWRAAKKKKWKFQAPDFDNDDFDIDGCDRDGHGHTPGMDIHHHGDMDIPGHRMIMMIGGPDTTMMIMTTGDDPSYDYDSVVGGDD/DDPDDDDDAAWLVGDDFDDDDDPDDDQLVVLGFDLSVVLNPDDAQQFEFSDDDPFWTKTKGWHAAKFAKKAFLAKKKKAWQAAKKKKWKFQAPDFDNDDFDMDGQDRDGHGHTPGMDIHHHGDMDIPGHRMIMMIGTPHTTMMIMTTGDDPSYDYDSVVGGDD/DDDDDDDDAAWLVGDDADDDDDPDDDQLVVLGFDLSVVLNPDDAQQFEFSDDDPQWTKTKGWHEFKFAKKAFQAKKKKAWQAAKKKKWKWQAPDFDNDDFDMDGCDRDGDGHTPGIDMHHHGDMDMPGRRMIMMIGGPDTTMMMMGTGDDPSYDYDSVVGGDD/DDWAWDQQDPPQRFIWGDDPQWIWDDHQFWIKIWGDWPRDIDMDTDGLLLQLLQLLQCLLCLNPAAWWASDLFWIWHDPPQKIKTKGCCLHVVCVVVRRIDIDIGGSVHVSVNSLVRLFRQAACQDQSFDDPVPTGDSGGGHHHGNCCRSVPDWWAAPFAEPQDVGTHAPPVADFDPLCVPPDQDFDDDDADPPCPRVDDGGDPSNSQRRDPGAPWFGFGGDDDQKTKTKGWHAAKDSTKGQAQAKKKKFFAAAKKWKFKAFSRPRHGDDIDIHHHGDMDIDFRGIIMMMGDHGTGMMIIIGGRDDCRNVCDVVVVADRTHDDD/DDWAWDQQDPPQRFIWGDDPQWIWDAHQFWIKIWGDWPHDIDMDTDGLLLQLLQLLQCLVCLNPAAWWASDLFWIKGDPPQKIKTKGCQLAPVCVVVGRIDIDMGGSVHVSVNSLVCSFRQAACFDQSFADPVVTGDSGGGHHHGNCCRSVDDWFAADFAEPADPGTHAVPVADFDPLCVVPDLDWDDDDDDPVCPRVDDGTDPSNRQRRDPGADHFGFGGDDPQKTKTKGWHAAKNSTWDQALAKKKKFFAAAKKKKFKAFNRHRHTDDIDIHHHGDMDMDFNGIIMMMGGHGTGMMIIIDRRDPPRSVCVVVVVDGRTDDDD/DDWAWAQQDPPQRFIWGDDPQWTWDDHQFWIKIWGDWPNDIDIDTDGLLLQLLQLLQCLLCLNPAAWWASDLFWIWGDPPQKIKTKGCCLPPVCVVVRNIDIDMDGSVHVSVNSLVNSFRQAACFDQSFADPVVTDDSGGGHHHGHCCRSVVDWFAADFAEPAPVGTHAPPPADFDPLCVPPDLDFDDDDDDPPCVRPDDGTDPSNRQRRDRGAPHFGFGGPDDQKTKTKHKHAAKASTWAQALAKKKKFFAAAKKWKFKAFRSHRHTDDIDIHHHGDMDMDFNGMIIMMGDHRTGMMIIIDRRDPPSSCCDVVVVDDRTDDDD/DDWAWDQQDPPQRFIWGDDPQWIWDAHQFWIKIWHDWPHDIDIDTDGLLLQLLQLLQCLLCLNPAAWWASDLFWIWHDPPQKIKTKGCCLPVVCVVVGRIDIDMDGSVHVSVHSLVNLFRQAACFDQSFDDPVVTGDSGGGHHHGNCCRRVVDWFAADFAEPAVPGTHAPPVADFDPLCVVPDQDFDDDDADPPCPRVDDGGDVSNRQSRDPGAPRFGFGGPPDQKTWGKHWHAFKDSTKGQAQAKKKKAFAAAWKWKFKAFSRHRHTDDIDIHHHGDIDIDFRGIIMMMGDHGTGMMIIIDGRPPCRNVCSVVVVAHRDHDDD